Protein 6CL6 (pdb70)

Sequence (2184 aa):
ALAATDIPGLDASKLVSGVLAEQRLPVFARGLATAVSNNSSSDPNTATVPLMLTNHANGPVAGRYFYIQSMFYPDQNGNASQIATSYNATSEMYVRVSYAANPSIREWLPWQRCDIGGSSFTKEADGELPGGVNLDSMVTSGWWSQSFTAQAASGANYPIVRAGLLHVYAASSNFIYQTYQAYDGESFYFRCRHSNTWFPWRRMWHGGDFNPSDYLLKSGFYWNALPGKPATFPPSAHNHDVGQLTSGILPLARGGVGSNTAAGARSTIGAGVPATASLGASGWWRDNDTGLIRQWGQVTCPADADASITFPIPFPTLCLGGYANQTSAFHPGTDASTGFRGATTTTAVIRNGYFAQAVLSWEAFGRALAATDIPGLDASKLVSGVLAEQRLPVFARGLATAVSNNSSDPNTATVPLMLTNHANGPVAGRYFYIQSMFYPDQNGNASQIATSYNATSEMYVRVSYAANPSIREWLPWQRCDIGGSSFTKEEADGELPGGVNLDSMVTSGWWSQSFTAQAASGANYPIVRAGLLHVYAASSNFIYQTYQAYDGESFYFRCRHSSNNTWFPWRRMWHGGDFNPSDYLLKSGFYWNALPGKPATFPPSAHNHDVGQLTSGILPLARGGVGSNTAAGARSTIGAGVPATASLGASGWWRDNDTGLIRQWGQQVTCPADADASITFPIPFPTLCLGGYANQTSAFHPGTDASTGFRGATTTTAVIRNGYFAQAVLSWEAFGRALAATDIPGLDASKLVSGVLAEQRLPVFARGLATAVSSNSSSDPNTATVPLMLTNHANGPVAGRYFYIQSMFYPDQNGNASQIATSYNATSEMYVRVSYAANPSIREWLPWQRCDIGGSSFTKEADGELPGGVNLDSMVTSGWWSQSFTAQAASGANYPIVRAGLLHVYAASSNFIYQTYQAYDGESFYFRCRHSNTWFPWRRMWHGGDFNPSDYLLKSGFYWNALPGKPATFPPSAHNHDVGQLTSGILPLARGGVGSNTA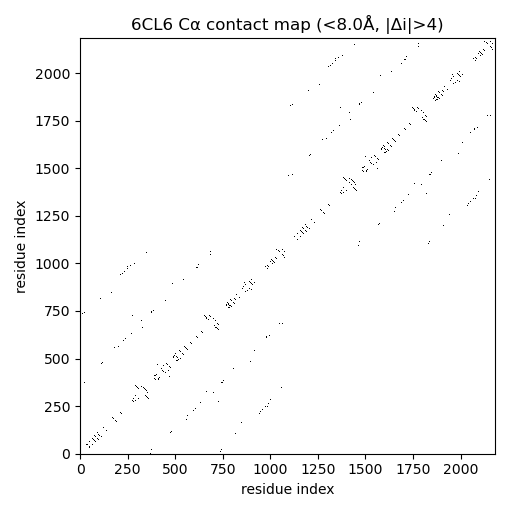AGARSTIGAGVPATASLGASGWWRDNDTGLIRQWGQVTCPADADASITFPIPFPTLCLGGYANQTSAFHPGTDASTGFRGATTTTAVIRNGYFAQAVLSWEAFGRALAATDIPGLDASKLVSGVLAEQRLPVFARGLATAVSNNSSDPNTATVPLMLTNHANGPVAGRYFYIQSMFYPDQNGNASQIATSYNATSEMYVRVSYAANPSSIREWLPWQRCDIGGSSFTKEADGELPGGVNLDSMVTSGWWSQSFTAQAASGANYPIVRAGLLHVYAASSNFIYQTYQAYDGESFYFRCRHSNTWFPWRRMWHGGDFNPSDYLLKSGFYWNALPGKPATFPPSAHNHDVGQLTSGILPLARGGVGSNTAAGARSTIGAGVPATASLGASGWWRDNDTGLIRQWGQVTCPADADASITFPIPFPTLCLGGYANQTSAFHPGTDASTGFRGATTTTAVIRNGYFAQAVLSWEAFGRALAATDIPGLDASKLVSGVLAEQRLPVFARGLATAVSSNNSSDPNTATVPLMLTNHANGPVAGRYFYIQSMFYPDQNGNASQIATSYNATSEMYVRVSYAANPSIREWLPWQRCDIGGSFTKEEADGELPGGVNLDSMVTSGWWSQSFTAQAASGANYPIVRAGLLHVYAASSNFIYQTYQAYDGESFYFRCRHSSNTWFPWRRMWHGGDFNPSDYLLKSGFYWNALPGKPATFPPSAHNHDVGQLTSGILPLARGGVGSNTAAGARSTIGAGVPATASLGASGWWRDNDTGLIRQWGQQVTCPADADASITFPIPFPTLCLGGYANQTSAFHPGTDASTGFRGATTTTAVIRNGYFAQAVLSWEAFGRALAATDIPGLDASKLVSGVLAEQRLPVFARGLATAVSNSSSDPNTATVPLMLTNHANGPVAGRYFYIQSMFYPDQNGNASQIATSYNATSEMYVRVSYAANPSSIREWLPWQRCDIGGSSFTKEADGELPGGVNLDSMVTSGWWSQSFTAQAASGANYPIVRAGLLHVYAASSNFIYQTYQAYDGESFYFRCRHSNTWFPWRRMWHGGDFNPSDYLLKSGFYWNALPGKPATFPPSAHNHDVGQLTSGILPLARGGVGSNTAAGARSTIGAGVPATASLGASGWWRDNDTGLIRQWGQVTCPADADASITFPIPFPTLCLGGYANQTSAFHPGTDASTGFRGATTTTAVIRNGYFAQAVLSWEAFGR

Secondary structure (DSSP, 8-state):
---GGGSPPEEGGGEEES---GGGS-GGGGTB--SS-TT--GGG--SSEEEE--TTSSSTT--EEEEEEEESSTTSEEEEEEEESSSS--EEEEEE--SSTTS--BPPPEE-SGGGB-BSS-SEE--TT-BGGG--SSEEEEE--HHHHHHSBS-SSSS-EEEEEEEEETTEEEEEEEETT-S-EEEEEEETTEEPPPEEB-BTTT--GGGB-BGGG-SGGG-TT--SSBPBPP--EEGGGEEES---GGGTS-S-SSHHHHHHHHT--PPPEEE-SSSEEEEETTTTEEEEEEEEEE-TTEEEEEE-SS--SS-EEEEEEEE-S---TTS---EEEE---SSEEEEEE-SSS-EEEEEEEEE-/---GGGSPPEEGGGEEES---GGGS-GGGGTB--SS-TT--GGG--SSEEEE--TTSSSTT--EEEEEEEESSTTSEEEEEEEESSSS--EEEEEE--SSTTS--BPPPEE-SGGGB-BSS-SEE--TT-BGGG--SSEEEEE--HHHHHHSBS-SSSS-EEEEEEEEETTEEEEEEEETT-S-EEEEEEETTEEPPPEEB-BTTT--GGGB-BGGG-SGGG-TT--SSBPBPS--EEGGGEEES---GGGTS-S-SSHHHHHHHHT--PPPEEE-SSSEEEE-TTT--EEEEEEEEEPTTEEEEEE-SS--SS-EEEEEEEE-S---TTS---EEEE---SSEEEEEE-SSS-EEEEEEEEE-/---GGGSPPEEGGGEEES---GGGS-GGGGTBTTSS-TT--GGG--SSEEEE--TTSSSTT--EEEEEEEESSTTSEEEEEEEE-SSS--EEEEEE--SSTTS--BPPPEE-SGGGB-BSS-SEE--TT-BGGG--SSEEEEE--HHHHHTSBS-SSSS-EEEEEEEEETTEEEEEEEETT-S-EEEEEEETTEEPPPEEB-BTTT--GGGB-BGGG-STTT-SS--SSBPBPS--EEGGGEEE----GGGTS-S-SSHHHHHHHHT-----EEE-SSSEEEE-TTT--EEEEEEEEE-TTEEEEEE-SS--SS-EEEEEEEE-S---TTS---EEEE---SSEEEEEE-SSS-EEEEEEEEE-/---GGGSPPEEGGGEEES---GGGS-GGGGTB--SS-TT--GGG--SSEEEE--TTSSSTT--EEEEEEEESSTTSEEEEEEEESSSS--EEEEEE--SSTTS--BPPPEE-SGGGB-BSS-SEE--TT-BGGG--SSEEEEE--HHHHHTSBS-SSSS-EEEEEEEEETTEEEEEEEETT-S-EEEEEEETTEEPPPEEB-BTTT--GGGB-BGGG-SGGG-TT--SSBPBPS--EEGGGEEES---GGGT--S-SSHHHHHHHHT--PPPEEE-SSSEEEEETTTTEEEEEEEEEE-TTEEEEEE-SS--SS-EEEEEEEE-S---TTS---EEEE---SSEEEEEE-SSS-EEEEEEEEE-/---GGGS--EEGGGEEES---GGGS-GGGGTBS-SS-TT--GGG--SSEEEE--TTSSSTT--EEEEEEEESSTTSEEEEEEEESSSS--EEEEEE--SSTTS--BPPPEE-SGGGB-BSS-SEE--TT-BGGG--SSEEEEE--HHHHHTSB--SSSS-EEEEEEEEETTEEEEEEEETT-S-EEEEEEETTEEPPPEEB-BTTT--GGGB-BGGG-SGGG-TT--SSBPBPP--EEGGGEEES---GGGTS-S-SSHHHHHHHHT--PPPEEE-SSSEEEE-TTT--EEEEEEEEEPTTEEEEEE-SS--SS-EEEEEEEE-S---TTS---EEEE---SSEEEEEE-SSS-EEEEEEEEE-/---GGGS--EEGGGEEES---GGGS-GGGGTBTTSS-TT--GGG--SSEEEE--TTSSSTT--EEEEEEEESSTTSEEEEEEEESSSS--EEEEEE--SSTTS--BPPPEE-SGGGB-BSS-SEE--SS-BGGG--SSEEEEE--HHHHHTSBS-SSSS-EEEEEEEEETTEEEEEEEETT-S-EEEEEEETTEEPPPEEB-BTTT--GGGB-BGGG-SGGG-TT--SSBPBPS--EEGGGEEE----GGGTS-S-SSHHHHHHHHT--PPPEEE-SSSEEEE-TTT--EEEEEEEEE-TTEEEEEE-SS--SS-EEEEEEEE-S---TTS---EEEE---SSEEEEEE-SSS-EEEEEEEEE-

Nearest PDB structures (foldseek):
  6cl6-assembly1_C  TM=8.944E-01  e=3.591E-70  Pseudomonas aeruginosa PAO1
  6cl5-assembly2_F  TM=8.649E-01  e=1.378E-53  Pseudomonas aeruginosa LESB58
  6ct8-assembly1_A  TM=9.702E-01  e=3.123E-47  Pseudomonas aeruginosa PAO1
  6cxb-assembly1_A  TM=8.667E-01  e=5.303E-11  Pseudomonas aeruginosa LESB58
  6cl6-assembly1_C  TM=8.497E-01  e=4.375E-70  Pseudomonas aeruginosa PAO1

Solvent-accessible surface area: 80678 Å² total; per-residue (Å²): 155,55,46,34,126,67,3,35,32,0,56,1,82,39,5,88,45,26,87,4,48,63,94,34,0,10,42,16,11,32,3,10,0,49,45,50,78,32,76,26,40,0,39,95,2,52,13,21,9,4,2,2,50,55,78,52,12,28,45,86,70,53,76,1,0,0,24,2,10,0,72,62,60,44,71,1,5,0,0,0,1,0,0,1,22,41,72,57,13,19,0,22,0,9,1,0,95,7,101,81,35,69,115,45,108,44,56,112,44,53,58,0,0,16,20,8,0,15,16,46,143,24,57,24,94,7,80,31,55,21,60,0,46,73,27,47,86,4,0,0,34,0,0,24,121,52,77,49,3,61,69,19,42,63,25,25,41,75,74,2,0,2,0,14,0,25,21,14,37,83,62,14,6,0,0,13,0,6,1,41,32,2,30,0,21,9,1,8,2,39,57,56,105,98,43,61,94,46,62,56,0,26,2,40,47,51,21,70,14,69,76,27,13,76,114,89,20,15,96,25,127,39,2,68,60,60,49,91,63,7,64,26,35,99,32,89,14,48,2,58,61,10,70,47,26,65,0,59,34,51,50,0,0,0,38,16,78,72,30,60,21,0,46,91,40,0,25,7,4,36,53,10,63,34,54,23,28,65,69,0,48,11,77,7,59,48,36,18,6,0,11,0,4,3,81,24,73,0,63,44,52,32,49,19,85,11,102,7,50,44,85,3,76,76,61,19,19,14,2,10,9,6,0,39,40,59,1,106,26,58,32,13,2,6,30,1,8,56,52,40,71,47,56,50,0,37,0,28,0,2,22,110,38,139,7,65,0,14,7,4,0,4,0,91,153,52,50,36,127,63,6,31,35,0,54,1,78,41,4,88,43,26,88,3,49,38,89,30,0,9,44,14,14,34,4,14,1,49,41,53,75,58,66,29,40,0,38,97,6,55,15,24,10,2,3,1,51,57,89,52,14,29,41,98,69,51,66,0,0,0,20,2,8,0,54,66,59,47,73,0,4,0,0,0,2,0,0,1,23,41,70,58,11,16,0,21,0,10,0,0,96,6,104,86,32,62,114,45,108,47,52,112,44,52,56,0,1,26,27,8,0,11,15,47,142,27,50,24,92,8,80,32,52,21,59,0,44,74,29,52,90,4,0,0,37,0,0,22,122,53,75,51,3,64,70,22,43,67,26,25,40,72,68,2,0,3,0,13,0,23,24,17,43,89,82,10,5,0,0,11,0,6,1,45,35,4,30,0,16,7,0,8,1,34,58,69,112,96,43,62,91,44,58,56,0,34,2,40,50,52,21,70,16,69,78,28,14,77,112,88,20,15,96,26,128,41,3,65,61,64,51,91,61,8,63,22,31,109,33,95,10,59,2,56,52,10,72,45,27,72,1,61,33,52,53,0,0,0,38,17,79,70,34,62,23,0,46,90,41,0,26,8,4,37,55,10,61,34,52,21,28,68,58,1,49,11,71,8,56,48,35,20,5,0,14,0,5,2,80,24,74,0,57,45,54,32,47,16,82,10,98,8,54,41,80,2,78,80,62,21,17,12,3,9,9,6,1,40,40,60,2,110,23,56,35,17,2,6,30,0,8,49,55,37,71,48,59,43,1,41,0,28,0,1,21,122,35,121,9,63,0,14,9,3,0,4,0,80,159,54,46,39,121,71,4,35,35,1,53,1,81,38,6,89,45,26,85,4,47,52,86,32,0,10,39,20,12,31,4,10,2,51,43,49,69,65,72,26,38,0,38,94,3,58,18,18,8,2,5,2,50,58,87,48,12,28,45,92,67,54,65,0,0,0,22,2,9,0,58,63,68,26,86,0,4,0,0,0,2,0,0,1,24,44,72,57,11,18,0,24,0,10,0,0,90,8,103,86,34,63,117,46,109,48,55,114,43,49,53,0,0,18,27,14,0,12,19,46,140,17,57,24,91,8,84,30,54,22,63,0,44,74,31,54,86,3,0,0,35,0,0,22,120,53,78,52,3,64,70,22,42,64,25,25,41,72,74,2,0,2,0,13,0,24,25,15,38,95,60,3,6,0,0,14,0,7,1,43,32,4,31,0,23,10,0,8,1,38,54,74,115,91,41,60,108,43,69,58,0,34,1,38,50,49,24,68,16,69,75,27,14,77,106,90,22,12,98,25,121,40,1,68,62,60,53,91,65,7,64,28,35,109,32,91,12,48,8,50,58,11,71,47,24,72,0,61,33,53,55,0,0,0,37,16,77,72,32,62,22,0,48,89,42,0,26,8,4,35,54,10,63,33,53,25,28,73,56,2,50,12,78,8,53,46,35,13,8,0,15,0,4,3,85,26,72,0,67,40,52,31,50,16,79,8,100,7,55,49,80,2,85,80,61,20,16,14,3,9,9,7,1,42,40,57,0,105,30,64,27,22,2,5,30,2,8,53,54,39,72,47,56,45,1,40,0,28,0,1,23,113,40,133,8,61,0,16,8,3,0,4,0,83,157,53,46,39,118,81,4,33,35,0,54,0,81,39,4,91,45,27,90,4,50,40,89,35,1,8,43,13,14,36,4,14,1,50,45,55,78,59,68,28,41,0,39,95,6,55,12,22,9,3,3,2,48,58,76,53,11,28,44,77,69,54,66,0,0,0,23,2,10,0,75,62,59,42,72,0,6,0,0,0,1,0,0,1,23,42,71,59,12,17,0,23,0,10,1,0,93,7,103,91,33,65,116,45,108,46,51,111,44,50,57,0,0,21,20,8,0,14,16,47,143,24,54,24,94,7,82,31,55,22,60,0,41,74,27,50,85,2,0,1,37,0,0,25,122,52,74,51,3,59,73,21,42,64,27,26,39,74,76,2,0,2,0,12,0,26,22,14,36,83,64,12,6,0,0,12,0,6,1,45,34,3,29,0,18,10,0,8,2,41,57,56,105,96,44,59,92,47,60,54,0,27,2,41,47,50,23,70,14,70,79,29,13,75,114,89,20,14,97,25,127,38,1,68,60,59,50,91,63,7,64,25,35,99,32,88,13,48,4,55,62,9,68,46,27,73,0,58,34,50,51,0,0,0,36,17,80,70,32,61,22,0,45,94,42,0,25,7,5,35,54,10,63,32,52,24,28,66,68,0,50,9,77,7,58,48,37,18,5,0,12,0,5,2,83,25,73,0,61,43,53,33,49,18,88,11,102,8,49,43,82,2,79,79,62,18,14,13,3,10,9,6,0,39,40,58,2,108,27,56,32,12,1,6,27,1,8,54,52,41,71,48,56,49,1,38,0,26,0,2,22,110,40,138,7,63,0,14,7,3,0,4,0,83,155,54,47,38,116,68,6,36,34,0,54,1,85,40,6,91,43,24,83,4,46,34,91,28,1,13,43,22,14,34,5,14,0,52,42,47,75,37,72,25,39,0,42,93,3,59,20,18,9,4,2,1,55,55,84,50,13,29,43,94,74,51,76,0,0,0,22,3,9,0,61,65,65,22,86,0,5,0,0,0,2,0,0,0,23,41,63,56,10,20,0,24,1,10,0,0,92,8,105,83,34,61,115,47,109,48,54,113,44,56,53,0,0,27,29,11,1,12,17,41,142,18,50,24,93,6,81,31,53,20,62,0,44,71,29,55,86,4,0,1,34,0,0,23,121,53,75,51,3,63,72,21,42,66,24,25,42,69,68,2,0,2,0,12,0,24,23,13,38,92,66,4,5,0,0,11,0,6,1,44,33,4,30,0,16,9,0,9,1,34,59,73,113,94,43,60,100,43,62,53,0,35,2,39,50,51,21,67,17,70,79,28,12,76,108,89,21,15,95,27,125,42,3,64,60,60,50,91,63,8,63,23,32,108,31,98,10,58,2,56,52,8,72,44,25,69,0,59,32,52,55,0,0,0,39,15,78,71,32,61,23,0,46,91,42,0,26,8,5,38,52,9,63,33,53,21,28,71,57,1,50,11,71,8,57,48,35,20,6,0,14,0,4,3,79,24,74,0,58,44,55,31,48,14,82,10,96,8,55,40,84,2,79,81,61,20,16,14,4,9,8,6,0,40,39,60,2,103,22,56,32,18,2,5,30,2,8,56,55,37,69,49,57,44,1,40,0,29,0,1,21,118,35,123,10,63,0,14,8,4,0,4,0,82,158,57,46,40,117,70,5,33,32,2,53,1,85,40,7,85,45,27,83,3,49,60,92,32,1,9,39,20,12,32,4,10,2,48,42,46,74,70,70,27,37,0,40,95,2,60,18,18,10,2,5,1,51,58,86,50,13,28,47,93,67,54,64,0,0,0,24,2,10,0,62,57,64,24,87,0,4,0,0,0,2,0,1,1,24,44,74,56,12,18,1,24,0,9,0,0,88,6,104,86,32,65,115,47,104,47,53,111,43,52,55,0,0,19,27,11,0,13,15,47,143,17,58,24,93,9,81,31,55,20,62,0,42,74,29,54,85,4,0,0,36,0,0,22,123,53,78,54,4,61,71,22,44,64,25,26,39,73,74,2,0,2,0,14,0,23,24,15,36,95,60,2,4,0,0,13,0,7,1,43,34,4,32,0,20,9,0,8,1,39,54,73,116,92,41,62,105,43,68,55,0,33,1,38,46,49,24,67,17,66,77,27,13,74,107,92,22,12,99,26,122,40,1,68,59,63,50,89,64,7,62,26,33,109,33,93,14,54,4,53,59,11,70,47,26,74,0,60,32,52,59,0,1,0,37,16,79,73,32,62,22,0,44,91,42,0,26,8,4,34,51,10,63,33,52,24,26,73,59,1,50,11,76,8,57,46,34,18,7,0,13,0,4,3,81,25,73,0,66,40,55,32,49,18,81,10,99,7,55,44,82,2,79,79,56,22,17,14,3,10,9,6,0,39,40,60,0,101,32,63,30,22,1,6,28,2,8,54,54,40,70,49,57,45,2,40,0,28,0,0,22,110,37,137,7,61,0,15,9,2,0,4,0,82

Foldseek 3Di:
DDDPVPDDDDDPVVPPDDDDDPVVDDVVVVVDQPNDDQDDDPQQFQGQWHWHQHPLDQDHPFIWIKGWDDPPHSLFKIKIKTFGDDDDTWIWIWIWHDPGRNVTDIDHIDTDDCVVDADPDFPEEDAAAAEVLPVQDFYKYWDPDLVSLVRYHDDLDSATWMKGWDNVDPQWIKIWTQGPVPPFIWIWIRGHNRIDRIDTDDDVVVDDCVVDDDPVQDDDVNDPDDDPDDDDDDDDDDCVVVDDDFDAVVRPGQHDPDPVSSCVSVVHADDKDKDPDQWIKIARPRVGKMKTKHKDKAAFQFKDKDWHPDFRPAAWDDKWKAFPDPADPVADFDWDWADGGRTMIMIGGHGGGTGMMMMMIMDD/DDDPVNDDDDDPVVPPDDDDDCVVDDVVVVVDQPNDDQCDDPQQFQAQWHWHQHPLDQDHPFIWIKGWDDPPHSLFKIKIKTFGDDDDTWIWIWIWHDPGRNVTDIDHIDTDDCVPDADPDFPEEDAAAAEVLPVQDFTKYWDPDLVSLVRYHQDLDSATWMKGWDNVDPQWIKIKTQHPVPPFIWIWIQHRNRTDHIDTDDDVVVDDCVVDDDPVQDDDVNDPDDDPDDDDDDDDDDVVVVDDDFDAVVRPGQRDDDPVSSCVSVVHADDKDWDPPQWIKIARPRVGKMKTKHKDWAAFQFKDKDWHPAFRPAFWDDKWKAFPDPADVVDDFDWDWADGGRTMIMIGTHHRGIGMIMMMIMDD/DDDPVVDDDDDPVVPPDDDDDPVVDDVVVVVDQVNDDQDDDPQQFQAQWHWHQHPLDQDHPFIWIKGWDDPPHSLFKIKIKTFGDDDDTWIWIWIWHDPGGNVTDIDHIDTDDCPPDADPDFPEEQAAAAACLVVQDFTKYWDPDLVSLVRYHQDLDSATWMKGWDNVDPQWIKIKTAHPVPPFIWIWIQGPNRIDRIDTDDDPVVDDCVVDDDPVQDDDVNDPDDDPDDDDDDDDDDCVVVDDDFDAVVRPGQHDDDPVSSCVSVVHADDKDWDPDQWIKIARVRVGKMKTKHKDKAAEQFKDKDWTPAFRPAFWPDKWKAFPDPADVVADFDWDWADGGRTMTMIGTHGRGTGMIMMMIMHD/DDDPVNDDDDDPVVCPDDDDDCVVPDVVVVVDQPNDDQCDDPQQFQAQWHWHQHPLDQDHPFIWIKGWDDPPHSQFKIKIWTFGDDDDTWIWIWIWHDPGGNVTDIDHIDTDDCVPDADPDFPEEDAAAAEVLPVQDFTKYWDPDLVSLVRYHDDLDSATWMKGWDNVDPQWIKIWTQGPVCPFIWIWIRGHNRIDRIDTDDDPVVDDCVVDDDPVQDDDVNDPDDDPDDDDDDDDDDCVVVDDDFDAVVRPGQHDPDPVSSCVSVVHADDKDKDPDQWIKIARPRVGKMKTKHKDKDAFQFKDKDWHPAFRPAAWPDKWKAFPDPADPVADFDWDWADTGRTMIMIGTHGGGTGMMMMMIMDD/DDDPVNDDDDDPVVPDDDDDDCVVDDVVVVVDQPNDDQQDDPQQFLGQWHWHQHPLDQDHPFIWIKGWDDPPHSLFKIKIKTFGPDDDTWIWIWIWHDPGRNVTDIDHIGTDDCVVDADPDFPEEDAAAAACLPVQDFTKYWDPDLVSLVRYHQDLDSATWMKGWDNVDVQWIKIKIQHPVPPFIWIWIQGNNRIDRIDTDDDVVVDDCVVDDDPVQDDDVNDPDDDPDDDDDDDDDDCVVVDDDFDAVVRPGQRDDDPVSSCVSVVHADDKDWDDPQWIKIARPRVGKMKTKHKDWAAFQFKDKDWHPAFRPAFWDDKWKAFPDPADPVDDFGWDWADGGRTMTMIGTHHRGTGMIMMMTMDD/DDDPVNDDDDDPVVDPDDDDDPVVDDVVVVVDQVNDDQDDDVVQFQDQWHWYQHCLDQDHPFIWIKGWDDPPHSLFKIKIKTFGDDDDTWIWIWIWHDPGRNVTDIDHIDTDDCPPDADPDFPEEQAAAAACLPVQDFTKYWDPDLVSLVRYHLDLDSATWMKGWDNVDPQWIKIKTQHPVPPFIWIWIQGNNRIDRIDTDDDPVVDDCVVDDDPVQDDDVNDPDDDPDDDDDDDDDDCVVVDDDFDAVVRPGQRDDDPVSSCVSVVHADDWDWDPDQWIKIARPRVGKMKTKHKDKAAEQFKDKDWTPAFRPAFWPDKWKAFPDPADPVDDFDWDWADGGRTMTMIGTHGRGTGMIMMMTMDD

Radius of gyration: 79.11 Å; Cα contacts (8 Å, |Δi|>4): 6245; chains: 6; bounding box: 65×115×238 Å

Organism: Pseudomonas aeruginosa (strain ATCC 15692 / DSM 22644 / CIP 104116 / JCM 14847 / LMG 12228 / 1C / PRS 101 / PAO1) (NCBI:txid208964)

CATH classification: 2.60.40.3940

B-factor: mean 26.09, std 13.14, range [5.04, 116.91]

InterPro domains:
  IPR022225 Phage tail fibre protein, N-terminal domain [PF12571] (7-158)
  IPR051934 Bacteriophage Tail Fiber Structural Protein [PTHR35191] (1-683)
  IPR054075 Putative tail fiber protein gp53-like, C-terminal [PF21882] (613-691)

Structure (mmCIF, N/CA/C/O backbone):
data_6CL6
#
_entry.id   6CL6
#
_cell.length_a   56.320
_cell.length_b   126.946
_cell.length_c   432.938
_cell.angle_alpha   90.00
_cell.angle_beta   90.00
_cell.angle_gamma   90.00
#
_symmetry.space_group_name_H-M   'P 21 21 21'
#
loop_
_entity.id
_entity.type
_entity.pdbx_description
1 polymer 'Tail fiber protein'
2 non-polymer 'FE (III) ION'
3 non-polymer 'MAGNESIUM ION'
4 non-polymer 'CALCIUM ION'
5 non-polymer 1,2-ETHANEDIOL
6 water water
#
loop_
_atom_site.group_PDB
_atom_site.id
_atom_site.type_symbol
_atom_site.label_atom_id
_atom_site.label_alt_id
_atom_site.label_comp_id
_atom_site.label_asym_id
_atom_site.label_entity_id
_atom_site.label_seq_id
_atom_site.pdbx_PDB_ins_code
_atom_site.Cartn_x
_atom_site.Cartn_y
_atom_site.Cartn_z
_atom_site.occupancy
_atom_site.B_iso_or_equiv
_atom_site.auth_seq_id
_atom_site.auth_comp_id
_atom_site.auth_asym_id
_atom_site.auth_atom_id
_atom_site.pdbx_PDB_model_num
ATOM 1 N N . ALA A 1 9 ? -9.323 115.515 -56.946 1.00 80.73 328 ALA A N 1
ATOM 2 C CA . ALA A 1 9 ? -9.020 115.782 -55.543 1.00 85.21 328 ALA A CA 1
ATOM 3 C C . ALA A 1 9 ? -8.956 114.481 -54.746 1.00 82.92 328 ALA A C 1
ATOM 4 O O . ALA A 1 9 ? -9.848 113.635 -54.842 1.00 80.20 328 ALA A O 1
ATOM 10 N N . LEU A 1 10 ? -7.896 114.331 -53.956 1.00 66.44 329 LEU A N 1
ATOM 11 C CA . LEU A 1 10 ? -7.689 113.121 -53.173 1.00 63.39 329 LEU A CA 1
ATOM 12 C C . LEU A 1 10 ? -8.599 113.097 -51.950 1.00 54.66 329 LEU A C 1
ATOM 13 O O . LEU A 1 10 ? -8.791 114.118 -51.283 1.00 48.48 329 LEU A O 1
ATOM 29 N N . ALA A 1 11 ? -9.157 111.918 -51.663 1.00 36.69 330 ALA A N 1
ATOM 30 C CA . ALA A 1 11 ? -9.978 111.680 -50.481 1.00 54.14 330 ALA A CA 1
ATOM 31 C C . ALA A 1 11 ? -9.304 110.668 -49.556 1.00 53.64 330 ALA A C 1
ATOM 32 O O . ALA A 1 11 ? -8.497 109.834 -49.990 1.00 36.55 330 ALA A O 1
ATOM 39 N N . ALA A 1 12 ? -9.663 110.735 -48.270 1.00 61.58 331 ALA A N 1
ATOM 40 C CA . ALA A 1 12 ? -9.039 109.868 -47.270 1.00 44.02 331 ALA A CA 1
ATOM 41 C C . ALA A 1 12 ? -9.086 108.410 -47.693 1.00 47.34 331 ALA A C 1
ATOM 42 O O . ALA A 1 12 ? -8.131 107.658 -47.463 1.00 45.20 331 ALA A O 1
ATOM 49 N N . THR A 1 13 ? -10.193 107.994 -48.322 1.00 48.86 332 THR A N 1
ATOM 50 C CA . THR A 1 13 ? -10.350 106.608 -48.741 1.00 50.73 332 THR A CA 1
ATOM 51 C C . THR A 1 13 ? -9.283 106.182 -49.737 1.00 40.13 332 THR A C 1
ATOM 52 O O . THR A 1 13 ? -9.065 104.978 -49.916 1.00 41.73 332 THR A O 1
ATOM 63 N N . ASP A 1 14 ? -8.619 107.139 -50.393 1.00 48.02 333 ASP A N 1
ATOM 64 C CA . ASP A 1 14 ? -7.529 106.825 -51.311 1.00 47.42 333 ASP A CA 1
ATOM 65 C C . ASP A 1 14 ? -6.204 106.615 -50.597 1.00 67.71 333 ASP A C 1
ATOM 66 O O . ASP A 1 14 ? -5.284 106.026 -51.184 1.00 43.81 333 ASP A O 1
ATOM 75 N N . ILE A 1 15 ? -6.093 107.072 -49.356 1.00 42.46 334 ILE A N 1
ATOM 76 C CA . ILE A 1 15 ? -4.823 107.016 -48.633 1.00 43.97 334 ILE A CA 1
ATOM 77 C C . ILE A 1 15 ? -4.688 105.642 -47.979 1.00 42.08 334 ILE A C 1
ATOM 78 O O . ILE A 1 15 ? -5.603 105.217 -47.258 1.00 39.49 334 ILE A O 1
ATOM 94 N N . PRO A 1 16 ? -3.583 104.936 -48.186 1.00 34.00 335 PRO A N 1
ATOM 95 C CA . PRO A 1 16 ? -3.413 103.623 -47.557 1.00 38.80 335 PRO A CA 1
ATOM 96 C C . PRO A 1 16 ? -3.041 103.781 -46.087 1.00 32.97 335 PRO A C 1
ATOM 97 O O . PRO A 1 16 ? -2.744 104.879 -45.609 1.00 33.58 335 PRO A O 1
ATOM 108 N N . GLY A 1 17 ? -3.060 102.655 -45.379 1.00 41.67 336 GLY A N 1
ATOM 109 C CA . GLY A 1 17 ? -2.619 102.658 -43.995 1.00 37.74 336 GLY A CA 1
ATOM 110 C C . GLY A 1 17 ? -1.182 103.142 -43.887 1.00 32.24 336 GLY A C 1
ATOM 111 O O . GLY A 1 17 ? -0.328 102.804 -44.707 1.00 33.72 336 GLY A O 1
ATOM 115 N N . LEU A 1 18 ? -0.924 103.962 -42.875 1.00 32.03 337 LEU A N 1
ATOM 116 C CA . LEU A 1 18 ? 0.366 104.592 -42.680 1.00 31.98 337 LEU A CA 1
ATOM 117 C C . LEU A 1 18 ? 0.990 104.107 -41.379 1.00 31.91 337 LEU A C 1
ATOM 118 O O . LEU A 1 18 ? 0.288 103.783 -40.417 1.00 31.89 337 LEU A O 1
ATOM 134 N N . ASP A 1 19 ? 2.314 104.059 -41.370 1.00 31.87 338 ASP A N 1
ATOM 135 C CA . ASP A 1 19 ? 3.056 103.832 -40.144 1.00 31.79 338 ASP A CA 1
ATOM 136 C C . ASP A 1 19 ? 3.118 105.134 -39.357 1.00 31.76 338 ASP A C 1
ATOM 137 O O . ASP A 1 19 ? 3.055 106.226 -39.923 1.00 31.78 338 ASP A O 1
ATOM 146 N N . ALA A 1 20 ? 3.250 105.007 -38.024 1.00 23.52 339 ALA A N 1
ATOM 147 C CA . ALA A 1 20 ? 3.311 106.193 -37.177 1.00 41.88 339 ALA A CA 1
ATOM 148 C C . ALA A 1 20 ? 4.478 107.089 -37.560 1.00 20.95 339 ALA A C 1
ATOM 149 O O . ALA A 1 20 ? 4.427 108.309 -37.336 1.00 22.74 339 ALA A O 1
ATOM 156 N N . SER A 1 21 ? 5.526 106.510 -38.149 1.00 24.98 340 SER A N 1
ATOM 157 C CA . SER A 1 21 ? 6.678 107.296 -38.573 1.00 37.43 340 SER A CA 1
ATOM 158 C C . SER A 1 21 ? 6.318 108.336 -39.626 1.00 39.28 340 SER A C 1
ATOM 159 O O . SER A 1 21 ? 7.099 109.263 -39.861 1.00 31.50 340 SER A O 1
ATOM 167 N N . LYS A 1 22 ? 5.158 108.208 -40.263 1.00 25.01 341 LYS A N 1
ATOM 168 C CA . LYS A 1 22 ? 4.754 109.186 -41.268 1.00 32.79 341 LYS A CA 1
ATOM 169 C C . LYS A 1 22 ? 4.410 110.536 -40.670 1.00 27.55 341 LYS A C 1
ATOM 170 O O . LYS A 1 22 ? 4.323 111.504 -41.429 1.00 24.19 341 LYS A O 1
ATOM 189 N N . LEU A 1 23 ? 4.213 110.627 -39.343 1.00 27.79 342 LEU A N 1
ATOM 190 C CA . LEU A 1 23 ? 3.967 111.910 -38.678 1.00 17.61 342 LEU A CA 1
ATOM 191 C C . LEU A 1 23 ? 5.305 112.481 -38.231 1.00 29.51 342 LEU A C 1
ATOM 192 O O . LEU A 1 23 ? 5.892 112.017 -37.247 1.00 31.71 342 LEU A O 1
ATOM 208 N N . VAL A 1 24 ? 5.774 113.506 -38.941 1.00 23.13 343 VAL A N 1
ATOM 209 C CA . VAL A 1 24 ? 7.148 113.980 -38.806 1.00 28.66 343 VAL A CA 1
ATOM 210 C C . VAL A 1 24 ? 7.252 115.293 -38.051 1.00 15.66 343 VAL A C 1
ATOM 211 O O . VAL A 1 24 ? 8.371 115.697 -37.708 1.00 23.26 343 VAL A O 1
ATOM 224 N N . SER A 1 25 ? 6.137 115.957 -37.763 1.00 18.12 344 SER A N 1
ATOM 225 C CA . SER A 1 25 ? 6.165 117.249 -37.099 1.00 20.67 344 SER A CA 1
ATOM 226 C C . SER A 1 25 ? 4.846 117.434 -36.373 1.00 17.16 344 SER A C 1
ATOM 227 O O . SER A 1 25 ? 3.876 116.728 -36.627 1.00 20.20 344 SER A O 1
ATOM 235 N N . GLY A 1 26 ? 4.833 118.414 -35.475 1.00 21.58 345 GLY A N 1
ATOM 236 C CA . GLY A 1 26 ? 3.619 118.859 -34.830 1.00 28.61 345 GLY A CA 1
ATOM 237 C C . GLY A 1 26 ? 3.281 118.076 -33.571 1.00 13.46 345 GLY A C 1
ATOM 238 O O . GLY A 1 26 ? 3.839 117.017 -33.276 1.00 18.61 345 GLY A O 1
ATOM 242 N N . VAL A 1 27 ? 2.351 118.634 -32.809 1.00 16.68 346 VAL A N 1
ATOM 243 C CA . VAL A 1 27 ? 1.816 118.003 -31.606 1.00 18.54 346 VAL A CA 1
ATOM 244 C C . VAL A 1 27 ? 0.357 117.641 -31.863 1.00 17.99 346 VAL A C 1
ATOM 245 O O . VAL A 1 27 ? -0.448 118.497 -32.252 1.00 15.12 346 VAL A O 1
ATOM 258 N N . LEU A 1 28 ? 0.023 116.372 -31.645 1.00 12.14 347 LEU A N 1
ATOM 259 C CA . LEU A 1 28 ? -1.344 115.904 -31.805 1.00 15.66 347 LEU A CA 1
ATOM 260 C C . LEU A 1 28 ? -2.316 116.693 -30.947 1.00 18.73 347 LEU A C 1
ATOM 261 O O . LEU A 1 28 ? -2.019 117.028 -29.807 1.00 15.38 347 LEU A O 1
ATOM 277 N N . ALA A 1 29 ? -3.505 116.952 -31.492 1.00 9.74 348 ALA A N 1
ATOM 278 C CA . ALA A 1 29 ? -4.615 117.460 -30.687 1.00 20.02 348 ALA A CA 1
ATOM 279 C C . ALA A 1 29 ? -4.951 116.442 -29.605 1.00 17.14 348 ALA A C 1
ATOM 280 O O . ALA A 1 29 ? -4.850 115.234 -29.815 1.00 13.07 348 ALA A O 1
ATOM 287 N N . GLU A 1 30 ? -5.291 116.935 -28.412 1.00 20.50 349 GLU A N 1
ATOM 288 C CA . GLU A 1 30 ? -5.496 116.027 -27.282 1.00 17.49 349 GLU A CA 1
ATOM 289 C C . GLU A 1 30 ? -6.625 115.032 -27.551 1.00 11.41 349 GLU A C 1
ATOM 290 O O . GLU A 1 30 ? -6.542 113.870 -27.129 1.00 16.39 349 GLU A O 1
ATOM 302 N N . GLN A 1 31 ? -7.653 115.450 -28.318 1.00 14.03 350 GLN A N 1
ATOM 303 C CA . GLN A 1 31 ? -8.767 114.550 -28.614 1.00 15.30 350 GLN A CA 1
ATOM 304 C C . GLN A 1 31 ? -8.332 113.325 -29.408 1.00 27.30 350 GLN A C 1
ATOM 305 O O . GLN A 1 31 ? -9.055 112.325 -29.420 1.00 16.68 350 GLN A O 1
ATOM 319 N N . ARG A 1 32 ? -7.168 113.369 -30.060 1.00 19.42 351 ARG A N 1
ATOM 320 C CA . ARG A 1 32 ? -6.683 112.224 -30.802 1.00 13.06 351 ARG A CA 1
ATOM 321 C C . ARG A 1 32 ? -6.116 111.131 -29.890 1.00 18.53 351 ARG A C 1
ATOM 322 O O . ARG A 1 32 ? -5.921 110.013 -30.351 1.00 15.60 351 ARG A O 1
ATOM 343 N N . LEU A 1 33 ? -5.855 111.431 -28.613 1.00 20.00 352 LEU A N 1
ATOM 344 C CA . LEU A 1 33 ? -5.219 110.498 -27.675 1.00 14.24 352 LEU A CA 1
ATOM 345 C C . LEU A 1 33 ? -6.250 109.563 -27.033 1.00 13.50 352 LEU A C 1
ATOM 346 O O . LEU A 1 33 ? -7.360 109.979 -26.722 1.00 12.21 352 LEU A O 1
ATOM 362 N N . PRO A 1 34 ? -5.883 108.317 -26.782 1.00 11.37 353 PRO A N 1
ATOM 363 C CA . PRO A 1 34 ? -6.709 107.477 -25.912 1.00 16.86 353 PRO A CA 1
ATOM 364 C C . PRO A 1 34 ? -6.951 108.234 -24.606 1.00 14.62 353 PRO A C 1
ATOM 365 O O . PRO A 1 34 ? -6.088 108.970 -24.131 1.00 15.27 353 PRO A O 1
ATOM 376 N N . VAL A 1 35 ? -8.139 108.045 -24.026 1.00 8.27 354 VAL A N 1
ATOM 377 C CA . VAL A 1 35 ? -8.593 108.967 -22.998 1.00 16.33 354 VAL A CA 1
ATOM 378 C C . VAL A 1 35 ? -7.709 108.928 -21.771 1.00 9.32 354 VAL A C 1
ATOM 379 O O . VAL A 1 35 ? -7.488 109.973 -21.141 1.00 9.60 354 VAL A O 1
ATOM 392 N N . PHE A 1 36 ? -7.157 107.756 -21.419 1.00 13.29 355 PHE A N 1
ATOM 393 C CA . PHE A 1 36 ? -6.323 107.687 -20.211 1.00 14.62 355 PHE A CA 1
ATOM 394 C C . PHE A 1 36 ? -5.070 108.536 -20.337 1.00 14.45 355 PHE A C 1
ATOM 395 O O . PHE A 1 36 ? -4.525 109.001 -19.327 1.00 15.56 355 PHE A O 1
ATOM 412 N N . ALA A 1 37 ? -4.595 108.762 -21.557 1.00 11.94 356 ALA A N 1
ATOM 413 C CA . ALA A 1 37 ? -3.423 109.621 -21.750 1.00 11.64 356 ALA A CA 1
ATOM 414 C C . ALA A 1 37 ? -3.739 111.096 -21.626 1.00 13.95 356 ALA A C 1
ATOM 415 O O . ALA A 1 37 ? -2.817 111.916 -21.523 1.00 13.69 356 ALA A O 1
ATOM 422 N N . ARG A 1 38 ? -5.020 111.461 -21.591 1.00 7.78 357 ARG A N 1
ATOM 423 C CA . ARG A 1 38 ? -5.456 112.825 -21.296 1.00 7.47 357 ARG A CA 1
ATOM 424 C C . ARG A 1 38 ? -5.774 112.996 -19.813 1.00 6.82 357 ARG A C 1
ATOM 425 O O . ARG A 1 38 ? -6.222 114.058 -19.406 1.00 11.35 357 ARG A O 1
ATOM 446 N N . GLY A 1 39 ? -5.556 111.966 -19.015 1.00 11.80 358 GLY A N 1
ATOM 447 C CA . GLY A 1 39 ? -5.974 112.005 -17.627 1.00 8.81 358 GLY A CA 1
ATOM 448 C C . GLY A 1 39 ? -7.444 111.726 -17.392 1.00 9.98 358 GLY A C 1
ATOM 449 O O . GLY A 1 39 ? -7.923 111.897 -16.256 1.00 7.98 358 GLY A O 1
ATOM 453 N N . LEU A 1 40 ? -8.161 111.251 -18.410 1.00 12.40 359 LEU A N 1
ATOM 454 C CA . LEU A 1 40 ? -9.586 110.947 -18.286 1.00 11.59 359 LEU A CA 1
ATOM 455 C C . LEU A 1 40 ? -9.779 109.508 -17.830 1.00 11.18 359 LEU A C 1
ATOM 456 O O . LEU A 1 40 ? -9.298 108.573 -18.475 1.00 9.87 359 LEU A O 1
ATOM 472 N N . ALA A 1 41 ? -10.499 109.332 -16.726 1.00 7.44 360 ALA A N 1
ATOM 473 C CA . ALA A 1 41 ? -10.707 108.023 -16.119 1.00 7.59 360 ALA A CA 1
ATOM 474 C C . ALA A 1 41 ? -11.958 107.379 -16.697 1.00 17.34 360 ALA A C 1
ATOM 475 O O . ALA A 1 41 ? -12.820 106.902 -15.985 1.00 13.28 360 ALA A O 1
ATOM 482 N N . THR A 1 42 ? -12.046 107.377 -18.030 1.00 15.55 361 THR A N 1
ATOM 483 C CA . THR A 1 42 ? -13.289 107.019 -18.712 1.00 19.56 361 THR A CA 1
ATOM 484 C C . THR A 1 42 ? -13.158 105.823 -19.649 1.00 9.79 361 THR A C 1
ATOM 485 O O . THR A 1 42 ? -14.117 105.519 -20.381 1.00 13.27 361 THR A O 1
ATOM 496 N N . ALA A 1 43 ? -12.001 105.155 -19.685 1.00 8.70 362 ALA A N 1
ATOM 497 C CA . ALA A 1 43 ? -11.809 104.116 -20.706 1.00 9.59 362 ALA A CA 1
ATOM 498 C C . ALA A 1 43 ? -12.609 102.849 -20.425 1.00 22.79 362 ALA A C 1
ATOM 499 O O . ALA A 1 43 ? -12.946 102.108 -21.357 1.00 14.53 362 ALA A O 1
ATOM 506 N N . VAL A 1 44 ? -12.902 102.554 -19.162 1.00 12.83 363 VAL A N 1
ATOM 507 C CA . VAL A 1 44 ? -13.668 101.373 -18.805 1.00 9.08 363 VAL A CA 1
ATOM 508 C C . VAL A 1 44 ? -14.791 101.799 -17.874 1.00 14.58 363 VAL A C 1
ATOM 509 O O . VAL A 1 44 ? -14.760 102.874 -17.278 1.00 13.58 363 VAL A O 1
ATOM 522 N N . SER A 1 45 ? -15.809 100.959 -17.768 1.00 13.51 364 SER A N 1
ATOM 523 C CA . SER A 1 45 ? -16.968 101.323 -16.955 1.00 9.97 364 SER A CA 1
ATOM 524 C C . SER A 1 45 ? -16.523 101.548 -15.510 1.00 18.29 364 SER A C 1
ATOM 525 O O . SER A 1 45 ? -15.505 101.020 -15.055 1.00 18.65 364 SER A O 1
ATOM 533 N N A ASN A 1 46 ? -17.309 102.322 -14.786 0.38 13.35 365 ASN A N 1
ATOM 534 N N B ASN A 1 46 ? -17.304 102.328 -14.784 0.62 12.66 365 ASN A N 1
ATOM 535 C CA A ASN A 1 46 ? -16.969 102.691 -13.417 0.38 17.46 365 ASN A CA 1
ATOM 536 C CA B ASN A 1 46 ? -16.922 102.715 -13.428 0.62 17.02 365 ASN A CA 1
ATOM 537 C C A ASN A 1 46 ? -17.300 101.600 -12.409 0.38 9.11 365 ASN A C 1
ATOM 538 C C B ASN A 1 46 ? -17.223 101.636 -12.387 0.62 9.10 365 ASN A C 1
ATOM 539 O O A ASN A 1 46 ? -17.318 101.866 -11.196 0.38 16.29 365 ASN A O 1
ATOM 540 O O B ASN A 1 46 ? -17.191 101.931 -11.172 0.62 8.98 365 ASN A O 1
ATOM 560 N N A SER A 1 47 ? -17.529 100.377 -12.877 0.38 14.91 366 SER A N 1
ATOM 561 N N B SER A 1 47 ? -17.493 100.402 -12.804 0.62 14.78 366 SER A N 1
ATOM 562 C CA A SER A 1 47 ? -17.627 99.203 -12.019 0.38 14.37 366 SER A CA 1
ATOM 563 C CA B SER A 1 47 ? -17.531 99.258 -11.900 0.62 13.97 366 SER A CA 1
ATOM 564 C C A SER A 1 47 ? -16.538 98.179 -12.325 0.38 10.86 366 SER A C 1
ATOM 565 C C B SER A 1 47 ? -16.509 98.191 -12.290 0.62 10.24 366 SER A C 1
ATOM 566 O O A SER A 1 47 ? -16.597 97.056 -11.818 0.38 17.49 366 SER A O 1
ATOM 567 O O B SER A 1 47 ? -16.591 97.056 -11.821 0.62 17.72 366 SER A O 1
ATOM 582 N N . SER A 1 48 ? -15.556 98.533 -13.142 1.00 11.80 367 SER A N 1
ATOM 583 C CA . SER A 1 48 ? -14.533 97.581 -13.573 1.00 10.03 367 SER A CA 1
ATOM 584 C C . SER A 1 48 ? -13.676 97.060 -12.426 1.00 11.53 367 SER A C 1
ATOM 585 O O . SER A 1 48 ? -13.378 97.777 -11.473 1.00 11.97 367 SER A O 1
ATOM 593 N N . ASP A 1 49 ? -13.263 95.808 -12.547 1.00 16.81 368 ASP A N 1
ATOM 594 C CA . ASP A 1 49 ? -12.396 95.158 -11.538 1.00 14.21 368 ASP A CA 1
ATOM 595 C C . ASP A 1 49 ? -10.960 95.675 -11.694 1.00 12.75 368 ASP A C 1
ATOM 596 O O . ASP A 1 49 ? -10.317 95.418 -12.715 1.00 11.39 368 ASP A O 1
ATOM 605 N N . PRO A 1 50 ? -10.402 96.347 -10.702 1.00 9.80 369 PRO A N 1
ATOM 606 C CA . PRO A 1 50 ? -8.996 96.772 -10.843 1.00 14.30 369 PRO A CA 1
ATOM 607 C C . PRO A 1 50 ? -8.019 95.615 -10.878 1.00 9.96 369 PRO A C 1
ATOM 608 O O . PRO A 1 50 ? -6.896 95.789 -11.364 1.00 11.77 369 PRO A O 1
ATOM 619 N N . ASN A 1 51 ? -8.417 94.422 -10.423 1.00 10.38 370 ASN A N 1
ATOM 620 C CA . ASN A 1 51 ? -7.520 93.272 -10.496 1.00 11.70 370 ASN A CA 1
ATOM 621 C C . ASN A 1 51 ? -7.190 92.905 -11.942 1.00 12.18 370 ASN A C 1
ATOM 622 O O . ASN A 1 51 ? -6.107 92.362 -12.222 1.00 10.39 370 ASN A O 1
ATOM 633 N N . THR A 1 52 ? -8.099 93.193 -12.867 1.00 9.61 371 THR A N 1
ATOM 634 C CA . THR A 1 52 ? -7.903 92.851 -14.264 1.00 9.66 371 THR A CA 1
ATOM 635 C C . THR A 1 52 ? -7.613 94.082 -15.110 1.00 9.42 371 THR A C 1
ATOM 636 O O . THR A 1 52 ? -7.805 94.069 -16.346 1.00 9.83 371 THR A O 1
ATOM 647 N N . ALA A 1 53 ? -7.085 95.131 -14.481 1.00 11.05 372 ALA A N 1
ATOM 648 C CA . ALA A 1 53 ? -6.782 96.366 -15.191 1.00 13.30 372 ALA A CA 1
ATOM 649 C C . ALA A 1 53 ? -5.762 96.155 -16.312 1.00 10.26 372 ALA A C 1
ATOM 650 O O . ALA A 1 53 ? -4.765 95.450 -16.157 1.00 8.94 372 ALA A O 1
ATOM 657 N N . THR A 1 54 ? -6.024 96.814 -17.463 1.00 11.34 373 THR A N 1
ATOM 658 C CA . THR A 1 54 ? -5.089 96.826 -18.567 1.00 9.56 373 THR A CA 1
ATOM 659 C C . THR A 1 54 ? -4.874 98.220 -19.126 1.00 13.65 373 THR A C 1
ATOM 660 O O . THR A 1 54 ? -4.190 98.356 -20.136 1.00 14.68 373 THR A O 1
ATOM 671 N N . VAL A 1 55 ? -5.467 99.250 -18.528 1.00 11.63 374 VAL A N 1
ATOM 672 C CA . VAL A 1 55 ? -5.240 100.629 -18.935 1.00 10.97 374 VAL A CA 1
ATOM 673 C C . VAL A 1 55 ? -4.686 101.377 -17.729 1.00 12.55 374 VAL A C 1
ATOM 674 O O . VAL A 1 55 ? -4.942 100.977 -16.576 1.00 18.04 374 VAL A O 1
ATOM 687 N N . PRO A 1 56 ? -3.933 102.457 -17.936 1.00 10.94 375 PRO A N 1
ATOM 688 C CA . PRO A 1 56 ? -3.210 103.055 -16.816 1.00 8.80 375 PRO A CA 1
ATOM 689 C C . PRO A 1 56 ? -4.040 103.925 -15.913 1.00 11.92 375 PRO A C 1
ATOM 690 O O . PRO A 1 56 ? -3.550 104.296 -14.851 1.00 9.57 375 PRO A O 1
ATOM 701 N N . LEU A 1 57 ? -5.300 104.189 -16.242 1.00 8.29 376 LEU A N 1
ATOM 702 C CA . LEU A 1 57 ? -6.181 104.965 -15.391 1.00 13.72 376 LEU A CA 1
ATOM 703 C C . LEU A 1 57 ? -7.609 104.444 -15.535 1.00 18.54 376 LEU A C 1
ATOM 704 O O . LEU A 1 57 ? -8.100 104.244 -16.645 1.00 13.65 376 LEU A O 1
ATOM 720 N N . MET A 1 58 ? -8.246 104.159 -14.400 1.00 9.14 377 MET A N 1
ATOM 721 C CA . MET A 1 58 ? -9.664 103.857 -14.353 1.00 12.50 377 MET A CA 1
ATOM 722 C C . MET A 1 58 ? -10.243 104.506 -13.098 1.00 12.31 377 MET A C 1
ATOM 723 O O . MET A 1 58 ? -9.513 104.989 -12.213 1.00 17.60 377 MET A O 1
ATOM 737 N N . LEU A 1 59 ? -11.570 104.557 -13.049 1.00 8.07 378 LEU A N 1
ATOM 738 C CA . LEU A 1 59 ? -12.334 105.024 -11.894 1.00 10.31 378 LEU A CA 1
ATOM 739 C C . LEU A 1 59 ? -13.352 103.937 -11.565 1.00 11.73 378 LEU A C 1
ATOM 740 O O . LEU A 1 59 ? -14.097 103.511 -12.447 1.00 10.78 378 LEU A O 1
ATOM 756 N N . THR A 1 60 ? -13.373 103.471 -10.316 1.00 8.25 379 THR A N 1
ATOM 757 C CA . THR A 1 60 ? -14.226 102.341 -10.023 1.00 14.28 379 THR A CA 1
ATOM 758 C C . THR A 1 60 ? -14.523 102.300 -8.535 1.00 15.64 379 THR A C 1
ATOM 759 O O . THR A 1 60 ? -13.717 102.729 -7.716 1.00 12.35 379 THR A O 1
ATOM 770 N N . ASN A 1 61 ? -15.711 101.788 -8.218 1.00 11.96 380 ASN A N 1
ATOM 771 C CA . ASN A 1 61 ? -16.085 101.472 -6.835 1.00 13.88 380 ASN A CA 1
ATOM 772 C C . ASN A 1 61 ? -16.122 99.970 -6.626 1.00 9.12 380 ASN A C 1
ATOM 773 O O . ASN A 1 61 ? -16.729 99.483 -5.675 1.00 20.93 380 ASN A O 1
ATOM 784 N N . HIS A 1 62 ? -15.533 99.226 -7.541 1.00 19.02 381 HIS A N 1
ATOM 785 C CA . HIS A 1 62 ? -15.422 97.777 -7.401 1.00 9.45 381 HIS A CA 1
ATOM 786 C C . HIS A 1 62 ? -14.778 97.388 -6.074 1.00 12.26 381 HIS A C 1
ATOM 787 O O . HIS A 1 62 ? -13.900 98.079 -5.541 1.00 17.06 381 HIS A O 1
ATOM 801 N N . ALA A 1 63 ? -15.191 96.235 -5.563 1.00 21.49 382 ALA A N 1
ATOM 802 C CA . ALA A 1 63 ? -14.791 95.778 -4.240 1.00 37.64 382 ALA A CA 1
ATOM 803 C C . ALA A 1 63 ? -13.303 95.522 -4.097 1.00 20.38 382 ALA A C 1
ATOM 804 O O . ALA A 1 63 ? -12.794 95.552 -2.964 1.00 22.32 382 ALA A O 1
ATOM 811 N N . ASN A 1 64 ? -12.597 95.275 -5.185 1.00 16.85 383 ASN A N 1
ATOM 812 C CA . ASN A 1 64 ? -11.148 95.044 -5.115 1.00 13.05 383 ASN A CA 1
ATOM 813 C C . ASN A 1 64 ? -10.344 96.317 -4.985 1.00 13.81 383 ASN A C 1
ATOM 814 O O . ASN A 1 64 ? -9.116 96.234 -4.858 1.00 17.63 383 ASN A O 1
ATOM 825 N N . GLY A 1 65 ? -11.009 97.506 -5.014 1.00 10.47 384 GLY A N 1
ATOM 826 C CA . GLY A 1 65 ? -10.380 98.733 -4.652 1.00 12.29 384 GLY A CA 1
ATOM 827 C C . GLY A 1 65 ? -10.113 98.796 -3.148 1.00 11.58 384 GLY A C 1
ATOM 828 O O . GLY A 1 65 ? -10.387 97.854 -2.411 1.00 15.00 384 GLY A O 1
ATOM 832 N N . PRO A 1 66 ? -9.572 99.946 -2.682 1.00 8.63 385 PRO A N 1
ATOM 833 C CA . PRO A 1 66 ? -9.089 100.012 -1.290 1.00 12.22 385 PRO A CA 1
ATOM 834 C C . PRO A 1 66 ? -10.164 100.175 -0.222 1.00 23.12 385 PRO A C 1
ATOM 835 O O . PRO A 1 66 ? -9.966 99.747 0.922 1.00 15.34 385 PRO A O 1
ATOM 846 N N . VAL A 1 67 ? -11.297 100.788 -0.549 1.00 10.97 386 VAL A N 1
ATOM 847 C CA . VAL A 1 67 ? -12.338 101.043 0.457 1.00 11.00 386 VAL A CA 1
ATOM 848 C C . VAL A 1 67 ? -13.699 100.643 -0.103 1.00 17.96 386 VAL A C 1
ATOM 849 O O . VAL A 1 67 ? -14.257 101.338 -0.964 1.00 13.68 386 VAL A O 1
ATOM 862 N N . ALA A 1 68 ? -14.249 99.540 0.410 1.00 17.68 387 ALA A N 1
ATOM 863 C CA . ALA A 1 68 ? -15.491 99.010 -0.123 1.00 30.8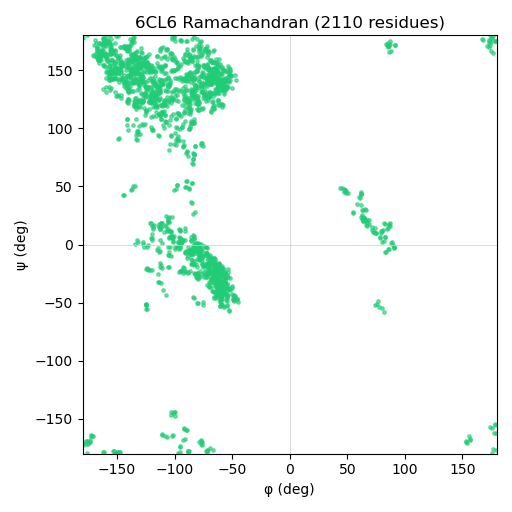5 387 ALA A CA 1
ATOM 864 C C . ALA A 1 68 ? -16.616 100.041 -0.050 1.00 12.03 387 ALA A C 1
ATOM 865 O O . ALA A 1 68 ? -16.795 100.745 0.960 1.00 12.16 387 ALA A O 1
ATOM 872 N N . GLY A 1 69 ? -17.383 100.112 -1.136 1.00 9.78 388 GLY A N 1
ATOM 873 C CA . GLY A 1 69 ? -18.434 101.095 -1.261 1.00 20.39 388 GLY A CA 1
ATOM 874 C C . GLY A 1 69 ? -18.029 102.444 -1.791 1.00 23.61 388 GLY A C 1
ATOM 875 O O . GLY A 1 69 ? -18.909 103.283 -1.996 1.00 19.40 388 GLY A O 1
ATOM 879 N N . ARG A 1 70 ? -16.733 102.693 -2.038 1.00 11.26 389 ARG A N 1
ATOM 880 C CA . ARG A 1 70 ? -16.288 104.023 -2.465 1.00 9.99 389 ARG A CA 1
ATOM 881 C C . ARG A 1 70 ? -15.580 103.975 -3.818 1.00 11.71 389 ARG A C 1
ATOM 882 O O . ARG A 1 70 ? -14.846 103.011 -4.118 1.00 14.62 389 ARG A O 1
ATOM 903 N N . TYR A 1 71 ? -15.819 105.013 -4.612 1.00 8.26 390 TYR A N 1
ATOM 904 C CA . TYR A 1 71 ? -15.086 105.189 -5.847 1.00 8.66 390 TYR A CA 1
ATOM 905 C C . TYR A 1 71 ? -13.653 105.662 -5.596 1.00 13.15 390 TYR A C 1
ATOM 906 O O . TYR A 1 71 ? -13.400 106.530 -4.761 1.00 11.13 390 TYR A O 1
ATOM 924 N N . PHE A 1 72 ? -12.714 105.086 -6.339 1.00 12.32 391 PHE A N 1
ATOM 925 C CA . PHE A 1 72 ? -11.336 105.549 -6.369 1.00 9.04 391 PHE A CA 1
ATOM 926 C C . PHE A 1 72 ? -10.838 105.600 -7.808 1.00 7.87 391 PHE A C 1
ATOM 927 O O . PHE A 1 72 ? -11.079 104.660 -8.599 1.00 10.15 391 PHE A O 1
ATOM 944 N N . TYR A 1 73 ? -10.084 106.663 -8.120 1.00 8.98 392 TYR A N 1
ATOM 945 C CA . TYR A 1 73 ? -9.230 106.664 -9.302 1.00 11.35 392 TYR A CA 1
ATOM 946 C C . TYR A 1 73 ? -8.075 105.716 -9.066 1.00 10.98 392 TYR A C 1
ATOM 947 O O . TYR A 1 73 ? -7.443 105.750 -7.998 1.00 11.12 392 TYR A O 1
ATOM 965 N N . ILE A 1 74 ? -7.807 104.844 -10.030 1.00 10.15 393 ILE A N 1
ATOM 966 C CA . ILE A 1 74 ? -6.767 103.838 -9.876 1.00 7.70 393 ILE A CA 1
ATOM 967 C C . ILE A 1 74 ? -5.827 103.982 -11.043 1.00 16.47 393 ILE A C 1
ATOM 968 O O . ILE A 1 74 ? -6.207 103.700 -12.186 1.00 13.05 393 ILE A O 1
ATOM 984 N N . GLN A 1 75 ? -4.610 104.432 -10.755 1.00 10.87 394 GLN A N 1
ATOM 985 C CA . GLN A 1 75 ? -3.528 104.422 -11.736 1.00 11.77 394 GLN A CA 1
ATOM 986 C C . GLN A 1 75 ? -2.866 103.052 -11.747 1.00 14.09 394 GLN A C 1
ATOM 987 O O . GLN A 1 75 ? -2.672 102.441 -10.696 1.00 16.50 394 GLN A O 1
ATOM 1001 N N . SER A 1 76 ? -2.495 102.586 -12.934 1.00 8.62 395 SER A N 1
ATOM 1002 C CA . SER A 1 76 ? -1.796 101.304 -13.056 1.00 7.88 395 SER A CA 1
ATOM 1003 C C . SER A 1 76 ? -0.539 101.473 -13.886 1.00 9.12 395 SER A C 1
ATOM 1004 O O . SER A 1 76 ? -0.555 102.167 -14.899 1.00 8.36 395 SER A O 1
ATOM 1012 N N . MET A 1 77 ? 0.525 100.814 -13.455 1.00 12.09 396 MET A N 1
ATOM 1013 C CA . MET A 1 77 ? 1.790 100.731 -14.165 1.00 14.30 396 MET A CA 1
ATOM 1014 C C . MET A 1 77 ? 2.113 99.250 -14.314 1.00 7.81 396 MET A C 1
ATOM 1015 O O . MET A 1 77 ? 1.960 98.485 -13.361 1.00 13.82 396 MET A O 1
ATOM 1029 N N . PHE A 1 78 ? 2.571 98.858 -15.500 1.00 8.03 397 PHE A N 1
ATOM 1030 C CA . PHE A 1 78 ? 2.654 97.481 -15.917 1.00 12.27 397 PHE A CA 1
ATOM 1031 C C . PHE A 1 78 ? 4.042 97.036 -16.369 1.00 11.04 397 PHE A C 1
ATOM 1032 O O . PHE A 1 78 ? 4.802 97.797 -16.947 1.00 10.06 397 PHE A O 1
ATOM 1049 N N . TYR A 1 79 ? 4.324 95.763 -16.135 1.00 8.84 398 TYR A N 1
ATOM 1050 C CA . TYR A 1 79 ? 5.495 95.105 -16.704 1.00 12.52 398 TYR A CA 1
ATOM 1051 C C . TYR A 1 79 ? 5.262 93.608 -16.788 1.00 17.23 398 TYR A C 1
ATOM 1052 O O . TYR A 1 79 ? 4.834 93.024 -15.797 1.00 11.65 398 TYR A O 1
ATOM 1070 N N . PRO A 1 80 ? 5.584 92.932 -17.921 1.00 14.28 399 PRO A N 1
ATOM 1071 C CA . PRO A 1 80 ? 6.140 93.475 -19.161 1.00 14.43 399 PRO A CA 1
ATOM 1072 C C . PRO A 1 80 ? 5.132 93.954 -20.197 1.00 14.37 399 PRO A C 1
ATOM 1073 O O . PRO A 1 80 ? 5.540 94.478 -21.254 1.00 15.78 399 PRO A O 1
ATOM 1084 N N . ASP A 1 81 ? 3.845 93.727 -19.952 1.00 18.83 400 ASP A N 1
ATOM 1085 C CA . ASP A 1 81 ? 2.793 94.243 -20.813 1.00 15.28 400 ASP A CA 1
ATOM 1086 C C . ASP A 1 81 ? 1.570 94.516 -19.934 1.00 11.56 400 ASP A C 1
ATOM 1087 O O . ASP A 1 81 ? 1.621 94.339 -18.724 1.00 12.58 400 ASP A O 1
ATOM 1096 N N . GLN A 1 82 ? 0.487 94.978 -20.558 1.00 11.31 401 GLN A N 1
ATOM 1097 C CA . GLN A 1 82 ? -0.662 95.426 -19.781 1.00 9.96 401 GLN A CA 1
ATOM 1098 C C . GLN A 1 82 ? -1.427 94.281 -19.138 1.00 11.98 401 GLN A C 1
ATOM 1099 O O . GLN A 1 82 ? -2.317 94.550 -18.318 1.00 14.84 401 GLN A O 1
ATOM 1113 N N . ASN A 1 83 ? -1.107 93.008 -19.478 1.00 10.98 402 ASN A N 1
ATOM 1114 C CA . ASN A 1 83 ? -1.698 91.869 -18.773 1.00 10.94 402 ASN A CA 1
ATOM 1115 C C . ASN A 1 83 ? -0.843 91.341 -17.635 1.00 11.39 402 ASN A C 1
ATOM 1116 O O . ASN A 1 83 ? -1.261 90.396 -16.944 1.00 11.76 402 ASN A O 1
ATOM 1127 N N . GLY A 1 84 ? 0.314 91.937 -17.391 1.00 12.90 403 GLY A N 1
ATOM 1128 C CA . GLY A 1 84 ? 1.343 91.339 -16.551 1.00 18.85 403 GLY A CA 1
ATOM 1129 C C . GLY A 1 84 ? 1.368 91.885 -15.135 1.00 17.42 403 GLY A C 1
ATOM 1130 O O . GLY A 1 84 ? 0.329 92.204 -14.544 1.00 11.65 403 GLY A O 1
ATOM 1134 N N . ASN A 1 85 ? 2.572 91.927 -14.560 1.00 15.28 404 ASN A N 1
ATOM 1135 C CA . ASN A 1 85 ? 2.740 92.486 -13.242 1.00 10.71 404 ASN A CA 1
ATOM 1136 C C . ASN A 1 85 ? 2.317 93.948 -13.240 1.00 8.68 404 ASN A C 1
ATOM 1137 O O . ASN A 1 85 ? 2.354 94.637 -14.279 1.00 12.67 404 ASN A O 1
ATOM 1148 N N . ALA A 1 86 ? 1.942 94.435 -12.058 1.00 9.98 405 ALA A N 1
ATOM 1149 C CA . ALA A 1 86 ? 1.474 95.815 -11.984 1.00 10.16 405 ALA A CA 1
ATOM 1150 C C . ALA A 1 86 ? 1.634 96.428 -10.603 1.00 10.55 405 ALA A C 1
ATOM 1151 O O . ALA A 1 86 ? 1.578 95.754 -9.584 1.00 12.98 405 ALA A O 1
ATOM 1158 N N . SER A 1 87 ? 1.789 97.739 -10.604 1.00 12.91 406 SER A N 1
ATOM 1159 C CA . SER A 1 87 ? 1.678 98.564 -9.411 1.00 8.72 406 SER A CA 1
ATOM 1160 C C . SER A 1 87 ? 0.475 99.466 -9.590 1.00 11.45 406 SER A C 1
ATOM 1161 O O . SER A 1 87 ? 0.222 99.933 -10.697 1.00 9.11 406 SER A O 1
ATOM 1169 N N . GLN A 1 88 ? -0.288 99.667 -8.517 1.00 9.75 407 GLN A N 1
ATOM 1170 C CA . GLN A 1 88 ? -1.456 100.524 -8.560 1.00 10.41 407 GLN A CA 1
ATOM 1171 C C . GLN A 1 88 ? -1.492 101.517 -7.415 1.00 11.83 407 GLN A C 1
ATOM 1172 O O . GLN A 1 88 ? -1.154 101.199 -6.266 1.00 9.01 407 GLN A O 1
ATOM 1186 N N . ILE A 1 89 ? -1.874 102.743 -7.775 1.00 11.03 408 ILE A N 1
ATOM 1187 C CA . ILE A 1 89 ? -2.073 103.842 -6.845 1.00 7.43 408 ILE A CA 1
ATOM 1188 C C . ILE A 1 89 ? -3.531 104.264 -6.920 1.00 9.90 408 ILE A C 1
ATOM 1189 O O . ILE A 1 89 ? -4.023 104.603 -8.003 1.00 12.59 408 ILE A O 1
ATOM 1205 N N . ALA A 1 90 ? -4.202 104.283 -5.778 1.00 13.68 409 ALA A N 1
ATOM 1206 C CA . ALA A 1 90 ? -5.612 104.629 -5.690 1.00 11.56 409 ALA A CA 1
ATOM 1207 C C . ALA A 1 90 ? -5.756 105.942 -4.937 1.00 13.19 409 ALA A C 1
ATOM 1208 O O . ALA A 1 90 ? -5.168 106.114 -3.852 1.00 12.02 409 ALA A O 1
ATOM 1215 N N . THR A 1 91 ? -6.531 106.862 -5.504 1.00 9.25 410 THR A N 1
ATOM 1216 C CA . THR A 1 91 ? -6.836 108.127 -4.858 1.00 7.59 410 THR A CA 1
ATOM 1217 C C . THR A 1 91 ? -8.346 108.321 -4.863 1.00 20.61 410 THR A C 1
ATOM 1218 O O . THR A 1 91 ? -9.036 107.892 -5.787 1.00 10.02 410 THR A O 1
ATOM 1229 N N . SER A 1 92 ? -8.850 108.960 -3.809 1.00 10.77 411 SER A N 1
ATOM 1230 C CA . SER A 1 92 ? -10.279 109.007 -3.569 1.00 10.57 411 SER A CA 1
ATOM 1231 C C . SER A 1 92 ? -10.978 109.875 -4.593 1.00 9.61 411 SER A C 1
ATOM 1232 O O . SER A 1 92 ? -10.443 110.870 -5.083 1.00 12.36 411 SER A O 1
ATOM 1240 N N . TYR A 1 93 ? -12.233 109.528 -4.858 1.00 10.13 412 TYR A N 1
ATOM 1241 C CA . TYR A 1 93 ? -13.098 110.283 -5.769 1.00 9.29 412 TYR A CA 1
ATOM 1242 C C . TYR A 1 93 ? -13.927 111.369 -5.082 1.00 9.18 412 TYR A C 1
ATOM 1243 O O . TYR A 1 93 ? -14.372 112.310 -5.752 1.00 10.72 412 TYR A O 1
ATOM 1261 N N . ASN A 1 94 ? -14.176 111.255 -3.776 1.00 14.50 413 ASN A N 1
ATOM 1262 C CA . ASN A 1 94 ? -15.043 112.191 -3.084 1.00 14.35 413 ASN A CA 1
ATOM 1263 C C . ASN A 1 94 ? -14.906 111.988 -1.577 1.00 12.17 413 ASN A C 1
ATOM 1264 O O . ASN A 1 94 ? -14.215 111.089 -1.123 1.00 15.26 413 ASN A O 1
ATOM 1275 N N . ALA A 1 95 ? -15.555 112.877 -0.818 1.00 11.67 414 ALA A N 1
ATOM 1276 C CA . ALA A 1 95 ? -15.800 112.740 0.610 1.00 10.78 414 ALA A CA 1
ATOM 1277 C C . ALA A 1 95 ? -14.575 113.011 1.461 1.00 25.73 414 ALA A C 1
ATOM 1278 O O . ALA A 1 95 ? -14.663 113.784 2.429 1.00 13.50 414 ALA A O 1
ATOM 1285 N N . THR A 1 96 ? -13.453 112.352 1.145 1.00 11.55 415 THR A N 1
ATOM 1286 C CA . THR A 1 96 ? -12.188 112.577 1.846 1.00 10.33 415 THR A CA 1
ATOM 1287 C C . THR A 1 96 ? -11.056 112.567 0.824 1.00 20.86 415 THR A C 1
ATOM 1288 O O . THR A 1 96 ? -11.252 112.188 -0.338 1.00 21.42 415 THR A O 1
ATOM 1299 N N . SER A 1 97 ? -9.857 112.959 1.267 1.00 10.15 416 SER A N 1
ATOM 1300 C CA . SER A 1 97 ? -8.643 112.966 0.437 1.00 9.45 416 SER A CA 1
ATOM 1301 C C . SER A 1 97 ? -7.735 111.857 0.946 1.00 16.84 416 SER A C 1
ATOM 1302 O O . SER A 1 97 ? -7.055 112.023 1.970 1.00 12.87 416 SER A O 1
ATOM 1310 N N . GLU A 1 98 ? -7.750 110.716 0.248 1.00 13.92 417 GLU A N 1
ATOM 1311 C CA . GLU A 1 98 ? -7.030 109.525 0.659 1.00 8.27 417 GLU A CA 1
ATOM 1312 C C . GLU A 1 98 ? -6.266 108.915 -0.504 1.00 17.29 417 GLU A C 1
ATOM 1313 O O . GLU A 1 98 ? -6.681 109.020 -1.657 1.00 13.69 417 GLU A O 1
ATOM 1325 N N . MET A 1 99 ? -5.175 108.215 -0.166 1.00 19.24 418 MET A N 1
ATOM 1326 C CA . MET A 1 99 ? -4.346 107.501 -1.149 1.00 18.04 418 MET A CA 1
ATOM 1327 C C . MET A 1 99 ? -3.924 106.147 -0.612 1.00 20.07 418 MET A C 1
ATOM 1328 O O . MET A 1 99 ? -3.593 106.013 0.580 1.00 12.91 418 MET A O 1
ATOM 1342 N N . TYR A 1 100 ? -3.905 105.159 -1.513 1.00 7.46 419 TYR A N 1
ATOM 1343 C CA . TYR A 1 100 ? -3.499 103.792 -1.246 1.00 9.33 419 TYR A CA 1
ATOM 1344 C C . TYR A 1 100 ? -2.582 103.310 -2.369 1.00 14.90 419 TYR A C 1
ATOM 1345 O O . TYR A 1 100 ? -2.614 103.833 -3.485 1.00 11.84 419 TYR A O 1
ATOM 1363 N N . VAL A 1 101 ? -1.794 102.279 -2.071 1.00 15.16 420 VAL A N 1
ATOM 1364 C CA . VAL A 1 101 ? -0.908 101.653 -3.052 1.00 18.28 420 VAL A CA 1
ATOM 1365 C C . VAL A 1 101 ? -0.969 100.142 -2.886 1.00 12.39 420 VAL A C 1
ATOM 1366 O O . VAL A 1 101 ? -1.150 99.624 -1.767 1.00 14.50 420 VAL A O 1
ATOM 1379 N N . ARG A 1 102 ? -0.851 99.424 -4.018 1.00 8.06 421 ARG A N 1
ATOM 1380 C CA . ARG A 1 102 ? -0.745 97.951 -3.984 1.00 9.07 421 ARG A CA 1
ATOM 1381 C C . ARG A 1 102 ? 0.049 97.453 -5.199 1.00 17.59 421 ARG A C 1
ATOM 1382 O O . ARG A 1 102 ? 0.532 98.231 -6.038 1.00 10.22 421 ARG A O 1
ATOM 1403 N N . VAL A 1 103 ? 0.205 96.133 -5.278 1.00 9.62 422 VAL A N 1
ATOM 1404 C CA . VAL A 1 103 ? 1.109 95.538 -6.242 1.00 8.51 422 VAL A CA 1
ATOM 1405 C C . VAL A 1 103 ? 0.658 94.127 -6.566 1.00 11.69 422 VAL A C 1
ATOM 1406 O O . VAL A 1 103 ? 0.174 93.386 -5.705 1.00 12.92 422 VAL A O 1
ATOM 1419 N N . SER A 1 104 ? 0.807 93.757 -7.833 1.00 14.12 423 SER A N 1
ATOM 1420 C CA . SER A 1 104 ? 0.714 92.378 -8.253 1.00 10.65 423 SER A CA 1
ATOM 1421 C C . SER A 1 104 ? 2.067 91.918 -8.814 1.00 14.65 423 SER A C 1
ATOM 1422 O O . SER A 1 104 ? 2.610 92.532 -9.739 1.00 12.97 423 SER A O 1
ATOM 1430 N N . TYR A 1 105 ? 2.573 90.808 -8.287 1.00 18.23 424 TYR A N 1
ATOM 1431 C CA . TYR A 1 105 ? 3.793 90.202 -8.804 1.00 14.44 424 TYR A CA 1
ATOM 1432 C C . TYR A 1 105 ? 3.623 88.697 -8.811 1.00 17.40 424 TYR A C 1
ATOM 1433 O O . TYR A 1 105 ? 3.214 88.110 -7.806 1.00 16.37 424 TYR A O 1
ATOM 1451 N N . ALA A 1 106 ? 3.944 88.071 -9.939 1.00 13.57 425 ALA A N 1
ATOM 1452 C CA . ALA A 1 106 ? 3.845 86.621 -10.052 1.00 21.68 425 ALA A CA 1
ATOM 1453 C C . ALA A 1 106 ? 4.836 86.110 -11.086 1.00 17.92 425 ALA A C 1
ATOM 1454 O O . ALA A 1 106 ? 5.164 86.805 -12.068 1.00 14.67 425 ALA A O 1
ATOM 1461 N N . ALA A 1 107 ? 5.303 84.870 -10.855 1.00 20.88 426 ALA A N 1
ATOM 1462 C CA . ALA A 1 107 ? 6.251 84.245 -11.770 1.00 25.39 426 ALA A CA 1
ATOM 1463 C C . ALA A 1 107 ? 5.689 84.192 -13.182 1.00 12.30 426 ALA A C 1
ATOM 1464 O O . ALA A 1 107 ? 6.412 84.422 -14.157 1.00 22.18 426 ALA A O 1
ATOM 1471 N N . ASN A 1 108 ? 4.414 83.840 -13.318 1.00 24.95 427 ASN A N 1
ATOM 1472 C CA . ASN A 1 108 ? 3.717 84.024 -14.578 1.00 20.63 427 ASN A CA 1
ATOM 1473 C C . ASN A 1 108 ? 2.947 85.316 -14.437 1.00 15.00 427 ASN A C 1
ATOM 1474 O O . ASN A 1 108 ? 1.899 85.330 -13.762 1.00 15.51 427 ASN A O 1
ATOM 1485 N N . PRO A 1 109 ? 3.444 86.434 -14.979 1.00 16.23 428 PRO A N 1
ATOM 1486 C CA . PRO A 1 109 ? 2.869 87.744 -14.608 1.00 19.35 428 PRO A CA 1
ATOM 1487 C C . PRO A 1 109 ? 1.415 87.867 -14.962 1.00 20.91 428 PRO A C 1
ATOM 1488 O O . PRO A 1 109 ? 0.733 88.675 -14.327 1.00 17.81 428 PRO A O 1
ATOM 1499 N N . SER A 1 110 ? 0.925 87.086 -15.934 1.00 13.53 429 SER A N 1
ATOM 1500 C CA . SER A 1 110 ? -0.471 87.140 -16.354 1.00 15.76 429 SER A CA 1
ATOM 1501 C C . SER A 1 110 ? -1.408 86.436 -15.395 1.00 23.94 429 SER A C 1
ATOM 1502 O O . SER A 1 110 ? -2.634 86.589 -15.531 1.00 22.53 429 SER A O 1
ATOM 1510 N N . ILE A 1 111 ? -0.887 85.672 -14.431 1.00 15.38 430 ILE A N 1
ATOM 1511 C CA . ILE A 1 111 ? -1.742 85.072 -13.404 1.00 14.46 430 ILE A CA 1
ATOM 1512 C C . ILE A 1 111 ? -1.521 85.868 -12.121 1.00 22.58 430 ILE A C 1
ATOM 1513 O O . ILE A 1 111 ? -0.730 85.478 -11.255 1.00 17.32 430 ILE A O 1
ATOM 1529 N N . ARG A 1 112 ? -2.200 87.011 -12.009 1.00 13.87 431 ARG A N 1
ATOM 1530 C CA . ARG A 1 112 ? -1.846 88.017 -11.014 1.00 10.04 431 ARG A CA 1
ATOM 1531 C C . ARG A 1 112 ? -2.064 87.515 -9.589 1.00 15.49 431 ARG A C 1
ATOM 1532 O O . ARG A 1 112 ? -2.947 86.703 -9.302 1.00 19.24 431 ARG A O 1
ATOM 1553 N N . GLU A 1 113 ? -1.216 87.996 -8.701 1.00 13.42 432 GLU A N 1
ATOM 1554 C CA . GLU A 1 113 ? -1.310 87.742 -7.264 1.00 16.14 432 GLU A CA 1
ATOM 1555 C C . GLU A 1 113 ? -1.217 89.102 -6.588 1.00 16.66 432 GLU A C 1
ATOM 1556 O O . GLU A 1 113 ? -0.119 89.599 -6.352 1.00 18.48 432 GLU A O 1
ATOM 1568 N N . TRP A 1 114 ? -2.367 89.702 -6.282 1.00 16.27 433 TRP A N 1
ATOM 1569 C CA . TRP A 1 114 ? -2.410 91.049 -5.734 1.00 12.72 433 TRP A CA 1
ATOM 1570 C C . TRP A 1 114 ? -2.120 91.026 -4.242 1.00 17.13 433 TRP A C 1
ATOM 1571 O O . TRP A 1 114 ? -2.629 90.173 -3.515 1.00 17.03 433 TRP A O 1
ATOM 1592 N N . LEU A 1 115 ? -1.283 91.937 -3.796 1.00 17.93 434 LEU A N 1
ATOM 1593 C CA . LEU A 1 115 ? -1.150 92.123 -2.356 1.00 12.16 434 LEU A CA 1
ATOM 1594 C C . LEU A 1 115 ? -2.209 93.092 -1.865 1.00 17.46 434 LEU A C 1
ATOM 1595 O O . LEU A 1 115 ? -2.835 93.795 -2.658 1.00 17.13 434 LEU A O 1
ATOM 1611 N N . PRO A 1 116 ? -2.493 93.110 -0.559 1.00 20.84 435 PRO A N 1
ATOM 1612 C CA . PRO A 1 116 ? -3.507 94.031 -0.049 1.00 20.94 435 PRO A CA 1
ATOM 1613 C C . PRO A 1 116 ? -3.080 95.478 -0.211 1.00 10.47 435 PRO A C 1
ATOM 1614 O O . PRO A 1 116 ? -1.891 95.819 -0.217 1.00 16.89 435 PRO A O 1
ATOM 1625 N N . TRP A 1 117 ? -4.084 96.352 -0.332 1.00 12.97 436 TRP A N 1
ATOM 1626 C CA . TRP A 1 117 ? -3.805 97.776 -0.404 1.00 8.61 436 TRP A CA 1
ATOM 1627 C C . TRP A 1 117 ? -3.150 98.276 0.880 1.00 14.57 436 TRP A C 1
ATOM 1628 O O . TRP A 1 117 ? -3.526 97.890 1.991 1.00 12.06 436 TRP A O 1
ATOM 1649 N N . GLN A 1 118 ? -2.162 99.144 0.718 1.00 14.73 437 GLN A N 1
ATOM 1650 C CA . GLN A 1 118 ? -1.498 99.812 1.819 1.00 12.83 437 GLN A CA 1
ATOM 1651 C C . GLN A 1 118 ? -1.838 101.296 1.761 1.00 18.23 437 GLN A C 1
ATOM 1652 O O . GLN A 1 118 ? -1.820 101.931 0.694 1.00 12.65 437 GLN A O 1
ATOM 1666 N N . ARG A 1 119 ? -2.147 101.865 2.907 1.00 11.91 438 ARG A N 1
ATOM 1667 C CA . ARG A 1 119 ? -2.531 103.261 2.940 1.00 10.74 438 ARG A CA 1
ATOM 1668 C C . ARG A 1 119 ? -1.310 104.164 2.856 1.00 8.72 438 ARG A C 1
ATOM 1669 O O . ARG A 1 119 ? -0.284 103.890 3.476 1.00 12.06 438 ARG A O 1
ATOM 1690 N N . CYS A 1 120 ? -1.446 105.273 2.110 1.00 12.08 439 CYS A N 1
ATOM 1691 C CA . CYS A 1 120 ? -0.371 106.234 1.954 1.00 8.72 439 CYS A CA 1
ATOM 1692 C C . CYS A 1 120 ? -0.598 107.532 2.702 1.00 12.55 439 CYS A C 1
ATOM 1693 O O . CYS A 1 120 ? 0.325 108.021 3.350 1.00 27.79 439 CYS A O 1
ATOM 1701 N N . ASP A 1 121 ? -1.793 108.104 2.667 1.00 12.78 440 ASP A N 1
ATOM 1702 C CA . ASP A 1 121 ? -1.987 109.372 3.322 1.00 16.66 440 ASP A CA 1
ATOM 1703 C C . ASP A 1 121 ? -1.860 109.194 4.852 1.00 13.87 440 ASP A C 1
ATOM 1704 O O . ASP A 1 121 ? -2.129 108.132 5.407 1.00 15.21 440 ASP A O 1
ATOM 1713 N N . ILE A 1 122 ? -1.429 110.257 5.522 1.00 17.19 441 ILE A N 1
ATOM 1714 C CA . ILE A 1 122 ? -1.090 110.174 6.948 1.00 12.82 441 ILE A CA 1
ATOM 1715 C C . ILE A 1 122 ? -2.336 110.090 7.831 1.00 9.96 441 ILE A C 1
ATOM 1716 O O . ILE A 1 122 ? -2.234 109.995 9.082 1.00 13.61 441 ILE A O 1
ATOM 1732 N N . GLY A 1 123 ? -3.510 110.137 7.214 1.00 13.97 442 GLY A N 1
ATOM 1733 C CA . GLY A 1 123 ? -4.754 109.826 7.902 1.00 23.37 442 GLY A CA 1
ATOM 1734 C C . GLY A 1 123 ? -4.760 108.467 8.597 1.00 15.77 442 GLY A C 1
ATOM 1735 O O . GLY A 1 123 ? -5.553 108.218 9.511 1.00 16.96 442 GLY A O 1
ATOM 1739 N N . GLY A 1 124 ? -3.893 107.571 8.178 1.00 11.84 443 GLY A N 1
ATOM 1740 C CA . GLY A 1 124 ? -3.796 106.276 8.790 1.00 9.38 443 GLY A CA 1
ATOM 1741 C C . GLY A 1 124 ? -2.762 106.162 9.898 1.00 12.51 443 GLY A C 1
ATOM 1742 O O . GLY A 1 124 ? -2.481 105.063 10.389 1.00 8.70 443 GLY A O 1
ATOM 1746 N N A SER A 1 125 ? -2.168 107.275 10.307 0.24 8.88 444 SER A N 1
ATOM 1747 N N B SER A 1 125 ? -2.178 107.266 10.312 0.76 9.07 444 SER A N 1
ATOM 1748 C CA A SER A 1 125 ? -1.049 107.259 11.234 0.24 8.84 444 SER A CA 1
ATOM 1749 C CA B SER A 1 125 ? -1.063 107.240 11.247 0.76 9.29 444 SER A CA 1
ATOM 1750 C C A SER A 1 125 ? -1.307 108.203 12.400 0.24 9.73 444 SER A C 1
ATOM 1751 C C B SER A 1 125 ? -1.311 108.198 12.405 0.76 12.17 444 SER A C 1
ATOM 1752 O O A SER A 1 125 ? -2.249 108.999 12.397 0.24 10.04 444 SER A O 1
ATOM 1753 O O B SER A 1 125 ? -2.237 109.010 12.394 0.76 12.27 444 SER A O 1
ATOM 1768 N N . PHE A 1 126 ? -0.444 108.094 13.405 1.00 12.07 445 PHE A N 1
ATOM 1769 C CA . PHE A 1 126 ? -0.322 109.120 14.437 1.00 11.83 445 PHE A CA 1
ATOM 1770 C C . PHE A 1 126 ? 0.449 110.288 13.839 1.00 15.51 445 PHE A C 1
ATOM 1771 O O . PHE A 1 126 ? 1.616 110.134 13.449 1.00 15.44 445 PHE A O 1
ATOM 1788 N N . THR A 1 127 ? -0.184 111.450 13.764 1.00 9.40 446 THR A N 1
ATOM 1789 C CA . THR A 1 127 ? 0.350 112.548 12.975 1.00 8.63 446 THR A CA 1
ATOM 1790 C C . THR A 1 127 ? 1.024 113.573 13.868 1.00 8.96 446 THR A C 1
ATOM 1791 O O . THR A 1 127 ? 0.764 113.657 15.068 1.00 15.20 446 THR A O 1
ATOM 1802 N N . LYS A 1 128 ? 1.918 114.370 13.258 1.00 11.31 447 LYS A N 1
ATOM 1803 C CA . LYS A 1 128 ? 2.626 115.382 14.015 1.00 10.60 447 LYS A CA 1
ATOM 1804 C C . LYS A 1 128 ? 1.752 116.582 14.359 1.00 10.74 447 LYS A C 1
ATOM 1805 O O . LYS A 1 128 ? 2.017 117.264 15.367 1.00 15.32 447 LYS A O 1
ATOM 1824 N N . GLU A 1 129 ? 0.695 116.813 13.593 1.00 14.62 448 GLU A N 1
ATOM 1825 C CA . GLU A 1 129 ? -0.380 117.695 13.991 1.00 17.28 448 GLU A CA 1
ATOM 1826 C C . GLU A 1 129 ? -1.466 116.868 14.675 1.00 9.62 448 GLU A C 1
ATOM 1827 O O . GLU A 1 129 ? -1.717 115.736 14.295 1.00 15.70 448 GLU A O 1
ATOM 1839 N N . ALA A 1 130 ? -2.067 117.444 15.714 1.00 14.71 449 ALA A N 1
ATOM 1840 C CA . ALA A 1 130 ? -3.139 116.775 16.425 1.00 9.84 449 ALA A CA 1
ATOM 1841 C C . ALA A 1 130 ? -4.284 116.450 15.461 1.00 12.15 449 ALA A C 1
ATOM 1842 O O . ALA A 1 130 ? -4.510 117.159 14.478 1.00 15.29 449 ALA A O 1
ATOM 1849 N N . ASP A 1 131 ? -5.003 115.370 15.762 1.00 12.91 450 ASP A N 1
ATOM 1850 C CA . ASP A 1 131 ? -6.173 115.014 14.982 1.00 16.43 450 ASP A CA 1
ATOM 1851 C C . ASP A 1 131 ? -7.207 116.109 15.027 1.00 18.93 450 ASP A C 1
ATOM 1852 O O . ASP A 1 131 ? -7.953 116.273 14.066 1.00 15.07 450 ASP A O 1
ATOM 1861 N N . GLY A 1 132 ? -7.277 116.857 16.124 1.00 10.88 451 GLY A N 1
ATOM 1862 C CA . GLY A 1 132 ? -8.288 117.898 16.259 1.00 14.67 451 GLY A CA 1
ATOM 1863 C C . GLY A 1 132 ? -8.258 118.575 17.611 1.00 17.03 451 GLY A C 1
ATOM 1864 O O . GLY A 1 132 ? -7.619 118.106 18.564 1.00 15.27 451 GLY A O 1
ATOM 1868 N N . GLU A 1 133 ? -8.935 119.712 17.656 1.00 17.08 452 GLU A N 1
ATOM 1869 C CA . GLU A 1 133 ? -9.249 120.406 18.898 1.00 19.03 452 GLU A CA 1
ATOM 1870 C C . GLU A 1 133 ? -10.606 119.921 19.379 1.00 23.33 452 GLU A C 1
ATOM 1871 O O . GLU A 1 133 ? -11.549 119.849 18.595 1.00 19.02 452 GLU A O 1
ATOM 1883 N N . LEU A 1 134 ? -10.692 119.571 20.647 1.00 15.53 453 LEU A N 1
ATOM 1884 C CA . LEU A 1 134 ? -11.955 119.131 21.214 1.00 22.53 453 LEU A CA 1
ATOM 1885 C C . LEU A 1 134 ? -12.810 120.350 21.544 1.00 13.65 453 LEU A C 1
ATOM 1886 O O . LEU A 1 134 ? -12.366 121.217 22.297 1.00 15.36 453 LEU A O 1
ATOM 1902 N N . PRO A 1 135 ? -14.029 120.431 21.037 1.00 12.91 454 PRO A N 1
ATOM 1903 C CA . PRO A 1 135 ? -14.949 121.508 21.430 1.00 11.36 454 PRO A CA 1
ATOM 1904 C C . PRO A 1 135 ? -15.518 121.241 22.809 1.00 16.15 454 PRO A C 1
ATOM 1905 O O . PRO A 1 135 ? -15.062 120.328 23.501 1.00 14.84 454 PRO A O 1
ATOM 1916 N N . GLY A 1 136 ? -16.524 122.021 23.204 1.00 14.62 455 GLY A N 1
ATOM 1917 C CA . GLY A 1 136 ? -17.278 121.708 24.403 1.00 15.60 455 GLY A CA 1
ATOM 1918 C C . GLY A 1 136 ? -18.187 120.513 24.192 1.00 19.76 455 GLY A C 1
ATOM 1919 O O . GLY A 1 136 ? -18.399 120.026 23.090 1.00 16.73 455 GLY A O 1
ATOM 1923 N N . GLY A 1 137 ? -18.717 120.013 25.297 1.00 14.84 456 GLY A N 1
ATOM 1924 C CA . GLY A 1 137 ? -19.738 118.973 25.240 1.00 17.75 456 GLY A CA 1
ATOM 1925 C C . GLY A 1 137 ? -19.294 117.581 24.844 1.00 16.88 456 GLY A C 1
ATOM 1926 O O . GLY A 1 137 ? -20.159 116.718 24.624 1.00 13.87 456 GLY A O 1
ATOM 1930 N N . VAL A 1 138 ? -17.994 117.308 24.771 1.00 12.20 457 VAL A N 1
ATOM 1931 C CA . VAL A 1 138 ? -17.529 116.022 24.286 1.00 12.08 457 VAL A CA 1
ATOM 1932 C C . VAL A 1 138 ? -17.558 114.999 25.405 1.00 17.59 457 VAL A C 1
ATOM 1933 O O . VAL A 1 138 ? -17.080 115.251 26.512 1.00 18.77 457 VAL A O 1
ATOM 1946 N N . ASN A 1 139 ? -18.120 113.834 25.110 1.00 11.47 458 ASN A N 1
ATOM 1947 C CA . ASN A 1 139 ? -18.020 112.667 25.979 1.00 17.17 458 ASN A CA 1
ATOM 1948 C C . ASN A 1 139 ? -16.805 111.852 25.543 1.00 13.10 458 ASN A C 1
ATOM 1949 O O . ASN A 1 139 ? -16.774 111.302 24.420 1.00 16.68 458 ASN A O 1
ATOM 1960 N N . LEU A 1 140 ? -15.790 111.781 26.405 1.00 10.72 459 LEU A N 1
ATOM 1961 C CA . LEU A 1 140 ? -14.576 111.099 26.013 1.00 10.61 459 LEU A CA 1
ATOM 1962 C C . LEU A 1 140 ? -14.809 109.630 25.742 1.00 12.36 459 LEU A C 1
ATOM 1963 O O . LEU A 1 140 ? -13.985 109.008 25.073 1.00 13.29 459 LEU A O 1
ATOM 1979 N N . ASP A 1 141 ? -15.922 109.068 26.238 1.00 11.99 460 ASP A N 1
ATOM 1980 C CA . ASP A 1 141 ? -16.283 107.706 25.883 1.00 14.54 460 ASP A CA 1
ATOM 1981 C C . ASP A 1 141 ? -16.522 107.560 24.387 1.00 18.28 460 ASP A C 1
ATOM 1982 O O . ASP A 1 141 ? -16.525 106.435 23.874 1.00 17.23 460 ASP A O 1
ATOM 1991 N N . SER A 1 142 ? -16.761 108.657 23.691 1.00 11.97 461 SER A N 1
ATOM 1992 C CA . SER A 1 142 ? -16.979 108.606 22.237 1.00 15.49 461 SER A CA 1
ATOM 1993 C C . SER A 1 142 ? -15.680 108.678 21.439 1.00 20.00 461 SER A C 1
ATOM 1994 O O . SER A 1 142 ? -15.704 108.562 20.216 1.00 12.28 461 SER A O 1
ATOM 2002 N N . MET A 1 143 ? -14.550 108.883 22.099 1.00 17.03 462 MET A N 1
ATOM 2003 C CA . MET A 1 143 ? -13.263 109.015 21.413 1.00 22.02 462 MET A CA 1
ATOM 2004 C C . MET A 1 143 ? -12.624 107.629 21.363 1.00 10.10 462 MET A C 1
ATOM 2005 O O . MET A 1 143 ? -11.821 107.240 22.217 1.00 10.59 462 MET A O 1
ATOM 2019 N N . VAL A 1 144 ? -13.024 106.860 20.338 1.00 10.81 463 VAL A N 1
ATOM 2020 C CA . VAL A 1 144 ? -12.684 105.436 20.295 1.00 13.18 463 VAL A CA 1
ATOM 2021 C C . VAL A 1 144 ? -11.846 105.078 19.072 1.00 24.91 463 VAL A C 1
ATOM 2022 O O . VAL A 1 144 ? -11.746 103.918 18.708 1.00 13.91 463 VAL A O 1
ATOM 2035 N N . THR A 1 145 ? -11.268 106.059 18.416 1.00 16.69 464 THR A N 1
ATOM 2036 C CA . THR A 1 145 ? -10.369 105.817 17.284 1.00 22.22 464 THR A CA 1
ATOM 2037 C C . THR A 1 145 ? -8.977 106.374 17.584 1.00 20.72 464 THR A C 1
ATOM 2038 O O . THR A 1 145 ? -8.834 107.407 18.243 1.00 16.23 464 THR A O 1
ATOM 2049 N N . SER A 1 146 ? -7.954 105.664 17.124 1.00 16.61 465 SER A N 1
ATOM 2050 C CA . SER A 1 146 ? -6.583 106.012 17.499 1.00 14.15 465 SER A CA 1
ATOM 2051 C C . SER A 1 146 ? -6.218 107.408 17.041 1.00 16.51 465 SER A C 1
ATOM 2052 O O . SER A 1 146 ? -6.597 107.834 15.955 1.00 14.15 465 SER A O 1
ATOM 2060 N N . GLY A 1 147 ? -5.456 108.110 17.864 1.00 9.33 466 GLY A N 1
ATOM 2061 C CA . GLY A 1 147 ? -5.036 109.472 17.549 1.00 14.86 466 GLY A CA 1
ATOM 2062 C C . GLY A 1 147 ? -4.763 110.283 18.801 1.00 9.11 466 GLY A C 1
ATOM 2063 O O . GLY A 1 147 ? -4.678 109.750 19.911 1.00 11.21 466 GLY A O 1
ATOM 2067 N N . TRP A 1 148 ? -4.580 111.574 18.608 1.00 11.43 467 TRP A N 1
ATOM 2068 C CA . TRP A 1 148 ? -4.451 112.446 19.753 1.00 9.17 467 TRP A CA 1
ATOM 2069 C C . TRP A 1 148 ? -5.190 113.752 19.474 1.00 9.80 467 TRP A C 1
ATOM 2070 O O . TRP A 1 148 ? -5.205 114.245 18.350 1.00 15.64 467 TRP A O 1
ATOM 2091 N N . TRP A 1 149 ? -5.756 114.314 20.534 1.00 10.72 468 TRP A N 1
ATOM 2092 C CA . TRP A 1 149 ? -6.625 115.470 20.468 1.00 13.99 468 TRP A CA 1
ATOM 2093 C C . TRP A 1 149 ? -6.300 116.425 21.611 1.00 9.95 468 TRP A C 1
ATOM 2094 O O . TRP A 1 149 ? -5.887 116.005 22.699 1.00 12.46 468 TRP A O 1
ATOM 2115 N N . SER A 1 150 ? -6.541 117.706 21.365 1.00 18.55 469 SER A N 1
ATOM 2116 C CA . SER A 1 150 ? -6.234 118.755 22.313 1.00 13.18 469 SER A CA 1
ATOM 2117 C C . SER A 1 150 ? -7.498 119.431 22.800 1.00 12.77 469 SER A C 1
ATOM 2118 O O . SER A 1 150 ? -8.319 119.873 21.997 1.00 13.02 469 SER A O 1
ATOM 2126 N N . GLN A 1 151 ? -7.636 119.539 24.115 1.00 9.74 470 GLN A N 1
ATOM 2127 C CA . GLN A 1 151 ? -8.674 120.358 24.723 1.00 9.98 470 GLN A CA 1
ATOM 2128 C C . GLN A 1 151 ? -7.983 121.612 25.230 1.00 9.46 470 GLN A C 1
ATOM 2129 O O . GLN A 1 151 ? -7.227 121.568 26.216 1.00 13.95 470 GLN A O 1
ATOM 2143 N N . SER A 1 152 ? -8.218 122.714 24.548 1.00 14.09 471 SER A N 1
ATOM 2144 C CA . SER A 1 152 ? -7.559 123.972 24.868 1.00 12.99 471 SER A CA 1
ATOM 2145 C C . SER A 1 152 ? -8.305 124.792 25.898 1.00 16.99 471 SER A C 1
ATOM 2146 O O . SER A 1 152 ? -7.817 125.851 26.291 1.00 11.78 471 SER A O 1
ATOM 2154 N N . PHE A 1 153 ? -9.466 124.334 26.365 1.00 12.82 472 PHE A N 1
ATOM 2155 C CA . PHE A 1 153 ? -10.302 125.147 27.236 1.00 9.50 472 PHE A CA 1
ATOM 2156 C C . PHE A 1 153 ? -10.772 124.334 28.431 1.00 13.50 472 PHE A C 1
ATOM 2157 O O . PHE A 1 153 ? -11.499 123.363 28.275 1.00 13.48 472 PHE A O 1
ATOM 2174 N N . THR A 1 154 ? -10.366 124.746 29.625 1.00 11.85 473 THR A N 1
ATOM 2175 C CA . THR A 1 154 ? -10.860 124.087 30.826 1.00 7.32 473 THR A CA 1
ATOM 2176 C C . THR A 1 154 ? -12.385 124.098 30.889 1.00 12.22 473 THR A C 1
ATOM 2177 O O . THR A 1 154 ? -12.989 123.113 31.297 1.00 16.61 473 THR A O 1
ATOM 2188 N N . ALA A 1 155 ? -13.028 125.201 30.466 1.00 15.85 474 ALA A N 1
ATOM 2189 C CA . ALA A 1 155 ? -14.473 125.271 30.502 1.00 20.02 474 ALA A CA 1
ATOM 2190 C C . ALA A 1 155 ? -15.118 124.258 29.558 1.00 24.62 474 ALA A C 1
ATOM 2191 O O . ALA A 1 155 ? -16.271 123.875 29.771 1.00 14.97 474 ALA A O 1
ATOM 2198 N N . GLN A 1 156 ? -14.417 123.837 28.511 1.00 18.89 475 GLN A N 1
ATOM 2199 C CA . GLN A 1 156 ? -14.953 122.806 27.632 1.00 11.28 475 GLN A CA 1
ATOM 2200 C C . GLN A 1 156 ? -14.716 121.396 28.187 1.00 9.36 475 GLN A C 1
ATOM 2201 O O . GLN A 1 156 ? -15.482 120.481 27.858 1.00 13.23 475 GLN A O 1
ATOM 2215 N N . ALA A 1 157 ? -13.688 121.199 29.019 1.00 13.17 476 ALA A N 1
ATOM 2216 C CA . ALA A 1 157 ? -13.660 119.980 29.817 1.00 17.20 476 ALA A CA 1
ATOM 2217 C C . ALA A 1 157 ? -14.842 119.949 30.780 1.00 19.84 476 ALA A C 1
ATOM 2218 O O . ALA A 1 157 ? -15.494 118.905 30.967 1.00 14.68 476 ALA A O 1
ATOM 2225 N N . ALA A 1 158 ? -15.165 121.094 31.365 1.00 15.61 477 ALA A N 1
ATOM 2226 C CA . ALA A 1 158 ? -16.279 121.175 32.303 1.00 17.05 477 ALA A CA 1
ATOM 2227 C C . ALA A 1 158 ? -17.612 120.829 31.655 1.00 24.18 477 ALA A C 1
ATOM 2228 O O . ALA A 1 158 ? -18.471 120.214 32.297 1.00 18.94 477 ALA A O 1
ATOM 2235 N N . SER A 1 159 ? -17.823 121.239 30.404 1.00 17.32 478 SER A N 1
ATOM 2236 C CA . SER A 1 159 ? -19.080 120.975 29.722 1.00 13.40 478 SER A CA 1
ATOM 2237 C C . SER A 1 159 ? -19.130 119.604 29.046 1.00 17.38 478 SER A C 1
ATOM 2238 O O . SER A 1 159 ? -20.187 119.214 28.531 1.00 18.28 478 SER A O 1
ATOM 2246 N N . GLY A 1 160 ? -18.016 118.895 29.000 1.00 15.91 479 GLY A N 1
ATOM 2247 C CA . GLY A 1 160 ? -17.967 117.558 28.457 1.00 16.12 479 GLY A CA 1
ATOM 2248 C C . GLY A 1 160 ? -18.218 116.514 29.525 1.00 18.27 479 GLY A C 1
ATOM 2249 O O . GLY A 1 160 ? -18.678 116.806 30.628 1.00 16.50 479 GLY A O 1
ATOM 2253 N N . ALA A 1 161 ? -17.931 115.264 29.165 1.00 17.95 480 ALA A N 1
ATOM 2254 C CA . ALA A 1 161 ? -18.196 114.135 30.022 1.00 15.93 480 ALA A CA 1
ATOM 2255 C C . ALA A 1 161 ? -17.018 113.187 29.975 1.00 12.47 480 ALA A C 1
ATOM 2256 O O . ALA A 1 161 ? -16.330 113.074 28.953 1.00 15.70 480 ALA A O 1
ATOM 2263 N N . ASN A 1 162 ? -16.768 112.538 31.122 1.00 14.88 481 ASN A N 1
ATOM 2264 C CA . ASN A 1 162 ? -15.726 111.510 31.273 1.00 12.49 481 ASN A CA 1
ATOM 2265 C C . ASN A 1 162 ? -14.315 112.036 31.067 1.00 10.98 481 ASN A C 1
ATOM 2266 O O . ASN A 1 162 ? -13.389 111.261 30.816 1.00 12.74 481 ASN A O 1
ATOM 2277 N N . TYR A 1 163 ? -14.121 113.328 31.198 1.00 9.63 482 TYR A N 1
ATOM 2278 C CA . TYR A 1 163 ? -12.787 113.870 31.413 1.00 13.31 482 TYR A CA 1
ATOM 2279 C C . TYR A 1 163 ? -12.336 113.448 32.813 1.00 16.43 482 TYR A C 1
ATOM 2280 O O . TYR A 1 163 ? -13.160 113.387 33.736 1.00 15.19 482 TYR A O 1
ATOM 2298 N N . PRO A 1 164 ? -11.056 113.122 32.999 1.00 11.83 483 PRO A N 1
ATOM 2299 C CA . PRO A 1 164 ? -10.609 112.697 34.334 1.00 9.34 483 PRO A CA 1
ATOM 2300 C C . PRO A 1 164 ? -10.463 113.828 35.316 1.00 11.14 483 PRO A C 1
ATOM 2301 O O . PRO A 1 164 ? -10.430 113.586 36.529 1.00 11.36 483 PRO A O 1
ATOM 2312 N N . ILE A 1 165 ? -10.359 115.054 34.822 1.00 14.04 484 ILE A N 1
ATOM 2313 C CA . ILE A 1 165 ? -10.155 116.252 35.635 1.00 8.50 484 ILE A CA 1
ATOM 2314 C C . ILE A 1 165 ? -10.702 117.396 34.797 1.00 11.39 484 ILE A C 1
ATOM 2315 O O . ILE A 1 165 ? -10.685 117.346 33.557 1.00 15.09 484 ILE A O 1
ATOM 2331 N N . VAL A 1 166 ? -11.226 118.406 35.458 1.00 12.66 485 VAL A N 1
ATOM 2332 C CA . VAL A 1 166 ? -11.717 119.584 34.735 1.00 12.98 485 VAL A CA 1
ATOM 2333 C C . VAL A 1 166 ? -10.533 120.482 34.436 1.00 16.27 485 VAL A C 1
ATOM 2334 O O . VAL A 1 166 ? -10.220 121.399 35.211 1.00 12.41 485 VAL A O 1
ATOM 2347 N N . ARG A 1 167 ? -9.839 120.188 33.320 1.00 14.26 486 ARG A N 1
ATOM 2348 C CA . ARG A 1 167 ? -8.655 120.917 32.907 1.00 14.19 486 ARG A CA 1
ATOM 2349 C C . ARG A 1 167 ? -8.472 120.737 31.414 1.00 14.03 486 ARG A C 1
ATOM 2350 O O . ARG A 1 167 ? -8.716 119.651 30.873 1.00 8.99 486 ARG A O 1
ATOM 2371 N N . ALA A 1 168 ? -8.021 121.797 30.746 1.00 12.04 487 ALA A N 1
ATOM 2372 C CA . ALA A 1 168 ? -7.442 121.641 29.416 1.00 13.14 487 ALA A CA 1
ATOM 2373 C C . ALA A 1 168 ? -6.343 120.579 29.470 1.00 12.18 487 ALA A C 1
ATOM 2374 O O . ALA A 1 168 ? -5.718 120.355 30.508 1.00 13.53 487 ALA A O 1
ATOM 2381 N N . GLY A 1 169 ? -6.112 119.911 28.354 1.00 10.16 488 GLY A N 1
ATOM 2382 C CA . GLY A 1 169 ? -5.145 118.824 28.355 1.00 12.98 488 GLY A CA 1
ATOM 2383 C C . GLY A 1 169 ? -5.068 118.107 27.036 1.00 12.57 488 GLY A C 1
ATOM 2384 O O . GLY A 1 169 ? -5.779 118.417 26.085 1.00 14.16 488 GLY A O 1
ATOM 2388 N N . LEU A 1 170 ? -4.199 117.110 27.015 1.00 10.85 489 LEU A N 1
ATOM 2389 C CA . LEU A 1 170 ? -3.928 116.292 25.844 1.00 10.08 489 LEU A CA 1
ATOM 2390 C C . LEU A 1 170 ? -4.474 114.887 25.994 1.00 12.73 489 LEU A C 1
ATOM 2391 O O . LEU A 1 170 ? -4.030 114.122 26.863 1.00 16.03 489 LEU A O 1
ATOM 2407 N N . LEU A 1 171 ? -5.379 114.519 25.088 1.00 10.30 490 LEU A N 1
ATOM 2408 C CA . LEU A 1 171 ? -5.920 113.171 25.020 1.00 10.15 490 LEU A CA 1
ATOM 2409 C C . LEU A 1 171 ? -5.222 112.332 23.974 1.00 11.41 490 LEU A C 1
ATOM 2410 O O . LEU A 1 171 ? -5.149 112.737 22.803 1.00 11.44 490 LEU A O 1
ATOM 2426 N N . HIS A 1 172 ? -4.766 111.138 24.386 1.00 6.92 491 HIS A N 1
ATOM 2427 C CA . HIS A 1 172 ? -4.311 110.112 23.457 1.00 9.42 491 HIS A CA 1
ATOM 2428 C C . HIS A 1 172 ? -5.288 108.946 23.446 1.00 9.63 491 HIS A C 1
ATOM 2429 O O . HIS A 1 172 ? -5.780 108.526 24.501 1.00 11.23 491 HIS A O 1
ATOM 2443 N N . VAL A 1 173 ? -5.569 108.420 22.262 1.00 11.29 492 VAL A N 1
ATOM 2444 C CA . VAL A 1 173 ? -6.370 107.221 22.122 1.00 5.04 492 VAL A CA 1
ATOM 2445 C C . VAL A 1 173 ? -5.549 106.182 21.377 1.00 13.14 492 VAL A C 1
ATOM 2446 O O . VAL A 1 173 ? -5.109 106.428 20.245 1.00 13.35 492 VAL A O 1
ATOM 2459 N N . TYR A 1 174 ? -5.376 105.018 21.984 1.00 8.52 493 TYR A N 1
ATOM 2460 C CA . TYR A 1 174 ? -4.767 103.848 21.363 1.00 11.04 493 TYR A CA 1
ATOM 2461 C C . TYR A 1 174 ? -5.851 102.784 21.230 1.00 7.29 493 TYR A C 1
ATOM 2462 O O . TYR A 1 174 ? -6.084 101.978 22.137 1.00 11.20 493 TYR A O 1
ATOM 2480 N N . ALA A 1 175 ? -6.496 102.778 20.053 1.00 12.41 494 ALA A N 1
ATOM 2481 C CA . ALA A 1 175 ? -7.602 101.855 19.785 1.00 13.88 494 ALA A CA 1
ATOM 2482 C C . ALA A 1 175 ? -7.010 100.514 19.338 1.00 8.93 494 ALA A C 1
ATOM 2483 O O . ALA A 1 175 ? -6.962 100.164 18.144 1.00 11.90 494 ALA A O 1
ATOM 2490 N N . ALA A 1 176 ? -6.529 99.760 20.322 1.00 12.26 495 ALA A N 1
ATOM 2491 C CA . ALA A 1 176 ? -5.869 98.485 20.021 1.00 14.99 495 ALA A CA 1
ATOM 2492 C C . ALA A 1 176 ? -6.815 97.542 19.317 1.00 22.62 495 ALA A C 1
ATOM 2493 O O . ALA A 1 176 ? -6.462 96.925 18.304 1.00 15.04 495 ALA A O 1
ATOM 2500 N N . SER A 1 177 ? -8.021 97.414 19.845 1.00 19.04 496 SER A N 1
ATOM 2501 C CA . SER A 1 177 ? -9.075 96.628 19.213 1.00 11.08 496 SER A CA 1
ATOM 2502 C C . SER A 1 177 ? -10.404 97.089 19.817 1.00 15.21 496 SER A C 1
ATOM 2503 O O . SER A 1 177 ? -10.439 97.874 20.771 1.00 13.98 496 SER A O 1
ATOM 2511 N N . SER A 1 178 ? -11.491 96.569 19.254 1.00 14.22 497 SER A N 1
ATOM 2512 C CA . SER A 1 178 ? -12.808 96.952 19.733 1.00 12.10 497 SER A CA 1
ATOM 2513 C C . SER A 1 178 ? -12.977 96.652 21.220 1.00 10.26 497 SER A C 1
ATOM 2514 O O . SER A 1 178 ? -13.675 97.380 21.929 1.00 13.49 497 SER A O 1
ATOM 2522 N N . ASN A 1 179 ? -12.360 95.590 21.723 1.00 9.33 498 ASN A N 1
ATOM 2523 C CA . ASN A 1 179 ? -12.516 95.251 23.131 1.00 12.19 498 ASN A CA 1
ATOM 2524 C C . ASN A 1 179 ? -11.415 95.785 24.017 1.00 8.73 498 ASN A C 1
ATOM 2525 O O . ASN A 1 179 ? -11.391 95.441 25.194 1.00 9.54 498 ASN A O 1
ATOM 2536 N N . PHE A 1 180 ? -10.500 96.593 23.483 1.00 11.82 499 PHE A N 1
ATOM 2537 C CA . PHE A 1 180 ? -9.421 97.208 24.269 1.00 12.96 499 PHE A CA 1
ATOM 2538 C C . PHE A 1 180 ? -9.094 98.572 23.638 1.00 9.89 499 PHE A C 1
ATOM 2539 O O . PHE A 1 180 ? -8.293 98.664 22.701 1.00 12.60 499 PHE A O 1
ATOM 2556 N N . ILE A 1 181 ? -9.763 99.613 24.131 1.00 10.58 500 ILE A N 1
ATOM 2557 C CA . ILE A 1 181 ? -9.546 100.985 23.716 1.00 9.67 500 ILE A CA 1
ATOM 2558 C C . ILE A 1 181 ? -8.844 101.681 24.868 1.00 13.86 500 ILE A C 1
ATOM 2559 O O . ILE A 1 181 ? -9.440 101.860 25.930 1.00 13.00 500 ILE A O 1
ATOM 2575 N N . TYR A 1 182 ? -7.585 102.050 24.687 1.00 10.60 501 TYR A N 1
ATOM 2576 C CA . TYR A 1 182 ? -6.808 102.710 25.752 1.00 8.38 501 TYR A CA 1
ATOM 2577 C C . TYR A 1 182 ? -6.826 104.225 25.529 1.00 7.93 501 TYR A C 1
ATOM 2578 O O . TYR A 1 182 ? -6.774 104.689 24.377 1.00 10.15 501 TYR A O 1
ATOM 2596 N N . GLN A 1 183 ? -6.885 104.979 26.619 1.00 5.67 502 GLN A N 1
ATOM 2597 C CA . GLN A 1 183 ? -6.757 106.428 26.601 1.00 9.60 502 GLN A CA 1
ATOM 2598 C C . GLN A 1 183 ? -5.775 106.884 27.683 1.00 13.22 502 GLN A C 1
ATOM 2599 O O . GLN A 1 183 ? -5.689 106.291 28.757 1.00 10.02 502 GLN A O 1
ATOM 2613 N N . THR A 1 184 ? -5.089 107.979 27.401 1.00 13.59 503 THR A N 1
ATOM 2614 C CA . THR A 1 184 ? -4.344 108.745 28.388 1.00 11.83 503 THR A CA 1
ATOM 2615 C C . THR A 1 184 ? -4.712 110.218 28.257 1.00 9.68 503 THR A C 1
ATOM 2616 O O . THR A 1 184 ? -5.148 110.670 27.196 1.00 11.81 503 THR A O 1
ATOM 2627 N N . TYR A 1 185 ? -4.555 110.954 29.366 1.00 13.40 504 TYR A N 1
ATOM 2628 C CA . TYR A 1 185 ? -4.893 112.381 29.434 1.00 7.24 504 TYR A CA 1
ATOM 2629 C C . TYR A 1 185 ? -3.837 113.066 30.269 1.00 10.51 504 TYR A C 1
ATOM 2630 O O . TYR A 1 185 ? -3.608 112.683 31.428 1.00 11.59 504 TYR A O 1
ATOM 2648 N N . GLN A 1 186 ? -3.199 114.055 29.683 1.00 13.73 505 GLN A N 1
ATOM 2649 C CA . GLN A 1 186 ? -2.167 114.856 30.342 1.00 12.49 505 GLN A CA 1
ATOM 2650 C C . GLN A 1 186 ? -2.718 116.267 30.528 1.00 13.64 505 GLN A C 1
ATOM 2651 O O . GLN A 1 186 ? -2.948 116.994 29.553 1.00 12.96 505 GLN A O 1
ATOM 2665 N N . ALA A 1 187 ? -2.916 116.654 31.776 1.00 9.70 506 ALA A N 1
ATOM 2666 C CA . ALA A 1 187 ? -3.456 117.976 32.084 1.00 9.42 506 ALA A CA 1
ATOM 2667 C C . ALA A 1 187 ? -2.450 119.062 31.724 1.00 8.29 506 ALA A C 1
ATOM 2668 O O . ALA A 1 187 ? -1.250 118.919 31.953 1.00 15.45 506 ALA A O 1
ATOM 2675 N N . TYR A 1 188 ? -2.949 120.166 31.164 1.00 14.27 507 TYR A N 1
ATOM 2676 C CA . TYR A 1 188 ? -2.052 121.217 30.684 1.00 10.96 507 TYR A CA 1
ATOM 2677 C C . TYR A 1 188 ? -1.242 121.829 31.817 1.00 16.25 507 TYR A C 1
ATOM 2678 O O . TYR A 1 188 ? -0.076 122.194 31.625 1.00 14.46 507 TYR A O 1
ATOM 2696 N N . ASP A 1 189 ? -1.842 121.970 33.003 1.00 18.37 508 ASP A N 1
ATOM 2697 C CA . ASP A 1 189 ? -1.148 122.536 34.155 1.00 11.19 508 ASP A CA 1
ATOM 2698 C C . ASP A 1 189 ? -0.451 121.485 35.020 1.00 15.89 508 ASP A C 1
ATOM 2699 O O . ASP A 1 189 ? -0.112 121.762 36.180 1.00 15.35 508 ASP A O 1
ATOM 2708 N N . GLY A 1 190 ? -0.299 120.265 34.519 1.00 14.66 509 GLY A N 1
ATOM 2709 C CA . GLY A 1 190 ? 0.350 119.217 35.280 1.00 15.52 509 GLY A CA 1
ATOM 2710 C C . GLY A 1 190 ? -0.426 118.742 36.482 1.00 14.37 509 GLY A C 1
ATOM 2711 O O . GLY A 1 190 ? 0.153 118.143 37.390 1.00 12.94 509 GLY A O 1
ATOM 2715 N N . GLU A 1 191 ? -1.729 119.024 36.534 1.00 15.88 510 GLU A N 1
ATOM 2716 C CA . GLU A 1 191 ? -2.545 118.569 37.652 1.00 18.15 510 GLU A CA 1
ATOM 2717 C C . GLU A 1 191 ? -2.279 117.102 37.899 1.00 10.57 510 GLU A C 1
ATOM 2718 O O . GLU A 1 191 ? -2.038 116.694 39.022 1.00 12.06 510 GLU A O 1
ATOM 2730 N N . SER A 1 192 ? -2.309 116.305 36.845 1.00 10.33 511 SER A N 1
ATOM 2731 C CA . SER A 1 192 ? -1.712 114.972 36.822 1.00 15.51 511 SER A CA 1
ATOM 2732 C C . SER A 1 192 ? -1.802 114.409 35.405 1.00 9.57 511 SER A C 1
ATOM 2733 O O . SER A 1 192 ? -2.071 115.141 34.451 1.00 14.72 511 SER A O 1
ATOM 2741 N N . PHE A 1 193 ? -1.514 113.119 35.295 1.00 8.31 512 PHE A N 1
ATOM 2742 C CA . PHE A 1 193 ? -1.486 112.309 34.074 1.00 15.52 512 PHE A CA 1
ATOM 2743 C C . PHE A 1 193 ? -2.361 111.113 34.391 1.00 8.46 512 PHE A C 1
ATOM 2744 O O . PHE A 1 193 ? -2.229 110.528 35.477 1.00 12.41 512 PHE A O 1
ATOM 2761 N N . TYR A 1 194 ? -3.325 110.812 33.509 1.00 11.41 513 TYR A N 1
ATOM 2762 C CA . TYR A 1 194 ? -4.350 109.816 33.761 1.00 8.00 513 TYR A CA 1
ATOM 2763 C C . TYR A 1 194 ? -4.399 108.762 32.674 1.00 12.88 513 TYR A C 1
ATOM 2764 O O . TYR A 1 194 ? -4.101 109.057 31.518 1.00 8.64 513 TYR A O 1
ATOM 2782 N N . PHE A 1 195 ? -4.872 107.560 33.032 1.00 7.78 514 PHE A N 1
ATOM 2783 C CA . PHE A 1 195 ? -5.048 106.540 32.011 1.00 9.35 514 PHE A CA 1
ATOM 2784 C C . PHE A 1 195 ? -6.257 105.645 32.315 1.00 11.01 514 PHE A C 1
ATOM 2785 O O . PHE A 1 195 ? -6.648 105.448 33.467 1.00 9.99 514 PHE A O 1
ATOM 2802 N N . ARG A 1 196 ? -6.858 105.107 31.257 1.00 8.22 515 ARG A N 1
ATOM 2803 C CA . ARG A 1 196 ? -7.954 104.166 31.407 1.00 13.10 515 ARG A CA 1
ATOM 2804 C C . ARG A 1 196 ? -8.077 103.351 30.122 1.00 13.68 515 ARG A C 1
ATOM 2805 O O . ARG A 1 196 ? -7.412 103.618 29.108 1.00 9.72 515 ARG A O 1
ATOM 2826 N N . CYS A 1 197 ? -8.954 102.348 30.175 1.00 12.12 516 CYS A N 1
ATOM 2827 C CA . CYS A 1 197 ? -9.209 101.443 29.061 1.00 15.03 516 CYS A CA 1
ATOM 2828 C C . CYS A 1 197 ? -10.677 101.052 28.999 1.00 13.31 516 CYS A C 1
ATOM 2829 O O . CYS A 1 197 ? -11.273 100.689 30.033 1.00 15.44 516 CYS A O 1
ATOM 2837 N N . ARG A 1 198 ? -11.235 101.060 27.779 1.00 13.14 517 ARG A N 1
ATOM 2838 C CA . ARG A 1 198 ? -12.549 100.460 27.535 1.00 7.01 517 ARG A CA 1
ATOM 2839 C C . ARG A 1 198 ? -12.357 98.989 27.244 1.00 11.46 517 ARG A C 1
ATOM 2840 O O . ARG A 1 198 ? -11.801 98.615 26.193 1.00 12.99 517 ARG A O 1
ATOM 2861 N N . HIS A 1 199 ? -12.830 98.144 28.150 1.00 12.01 518 HIS A N 1
ATOM 2862 C CA . HIS A 1 199 ? -12.636 96.696 28.027 1.00 8.18 518 HIS A CA 1
ATOM 2863 C C . HIS A 1 199 ? -13.996 96.066 27.748 1.00 12.29 518 HIS A C 1
ATOM 2864 O O . HIS A 1 199 ? -14.921 96.214 28.548 1.00 12.23 518 HIS A O 1
ATOM 2878 N N . SER A 1 200 ? -14.116 95.388 26.610 1.00 10.71 519 SER A N 1
ATOM 2879 C CA . SER A 1 200 ? -15.386 94.793 26.160 1.00 16.25 519 SER A CA 1
ATOM 2880 C C . SER A 1 200 ? -16.535 95.758 26.370 1.00 22.54 519 SER A C 1
ATOM 2881 O O . SER A 1 200 ? -17.577 95.428 26.951 1.00 17.46 519 SER A O 1
ATOM 2889 N N . ASN A 1 201 ? -16.313 96.983 25.917 1.00 15.32 520 ASN A N 1
ATOM 2890 C CA . ASN A 1 201 ? -17.299 98.053 25.832 1.00 15.91 520 ASN A CA 1
ATOM 2891 C C . ASN A 1 201 ? -17.668 98.673 27.172 1.00 14.16 520 ASN A C 1
ATOM 2892 O O . ASN A 1 201 ? -18.580 99.495 27.218 1.00 17.11 520 ASN A O 1
ATOM 2903 N N . THR A 1 202 ? -16.952 98.355 28.249 1.00 11.59 521 THR A N 1
ATOM 2904 C CA . THR A 1 202 ? -17.156 99.013 29.544 1.00 12.28 521 THR A CA 1
ATOM 2905 C C . THR A 1 202 ? -15.868 99.707 29.972 1.00 8.24 521 THR A C 1
ATOM 2906 O O . THR A 1 202 ? -14.827 99.080 30.026 1.00 13.00 521 THR A O 1
ATOM 2917 N N . TRP A 1 203 ? -15.963 100.995 30.295 1.00 13.61 522 TRP A N 1
ATOM 2918 C CA . TRP A 1 203 ? -14.775 101.750 30.686 1.00 13.44 522 TRP A CA 1
ATOM 2919 C C . TRP A 1 203 ? -14.399 101.475 32.134 1.00 16.50 522 TRP A C 1
ATOM 2920 O O . TRP A 1 203 ? -15.228 101.569 33.038 1.00 13.41 522 TRP A O 1
ATOM 2941 N N . PHE A 1 204 ? -13.146 101.109 32.343 1.00 9.35 523 PHE A N 1
ATOM 2942 C CA . PHE A 1 204 ? -12.542 101.134 33.668 1.00 12.10 523 PHE A CA 1
ATOM 2943 C C . PHE A 1 204 ? -12.406 102.563 34.153 1.00 14.06 523 PHE A C 1
ATOM 2944 O O . PHE A 1 204 ? -12.345 103.489 33.347 1.00 14.14 523 PHE A O 1
ATOM 2961 N N . PRO A 1 205 ? -12.331 102.757 35.481 1.00 16.01 524 PRO A N 1
ATOM 2962 C CA . PRO A 1 205 ? -12.115 104.103 36.030 1.00 10.64 524 PRO A CA 1
ATOM 2963 C C . PRO A 1 205 ? -10.782 104.663 35.619 1.00 14.51 524 PRO A C 1
ATOM 2964 O O . PRO A 1 205 ? -9.812 103.929 35.424 1.00 10.06 524 PRO A O 1
ATOM 2975 N N . TRP A 1 206 ? -10.725 106.004 35.520 1.00 7.57 525 TRP A N 1
ATOM 2976 C CA . TRP A 1 206 ? -9.432 106.650 35.300 1.00 7.49 525 TRP A CA 1
ATOM 2977 C C . TRP A 1 206 ? -8.511 106.347 36.483 1.00 9.16 525 TRP A C 1
ATOM 2978 O O . TRP A 1 206 ? -8.956 106.307 37.635 1.00 12.04 525 TRP A O 1
ATOM 2999 N N . ARG A 1 207 ? -7.240 106.087 36.177 1.00 10.29 526 ARG A N 1
ATOM 3000 C CA . ARG A 1 207 ? -6.179 106.021 37.164 1.00 15.78 526 ARG A CA 1
ATOM 3001 C C . ARG A 1 207 ? -5.423 107.346 37.141 1.00 17.54 526 ARG A C 1
ATOM 3002 O O . ARG A 1 207 ? -5.103 107.879 36.067 1.00 16.10 526 ARG A O 1
ATOM 3023 N N . ARG A 1 208 ? -5.174 107.889 38.312 1.00 11.43 527 ARG A N 1
ATOM 3024 C CA . ARG A 1 208 ? -4.487 109.165 38.464 1.00 11.88 527 ARG A CA 1
ATOM 3025 C C . ARG A 1 208 ? -3.082 108.933 39.005 1.00 10.79 527 ARG A C 1
ATOM 3026 O O . ARG A 1 208 ? -2.909 108.396 40.110 1.00 11.31 527 ARG A O 1
ATOM 3047 N N . MET A 1 209 ? -2.089 109.349 38.239 1.00 12.85 528 MET A N 1
ATOM 3048 C CA . MET A 1 209 ? -0.700 109.264 38.700 1.00 18.33 528 MET A CA 1
ATOM 3049 C C . MET A 1 209 ? -0.475 110.112 39.952 1.00 12.06 528 MET A C 1
ATOM 3050 O O . MET A 1 209 ? -0.971 111.226 40.049 1.00 14.40 528 MET A O 1
ATOM 3064 N N . TRP A 1 210 ? 0.264 109.562 40.916 1.00 12.32 529 TRP A N 1
ATOM 3065 C CA . TRP A 1 210 ? 0.807 110.334 42.028 1.00 20.11 529 TRP A CA 1
ATOM 3066 C C . TRP A 1 210 ? 2.134 110.945 41.568 1.00 12.11 529 TRP A C 1
ATOM 3067 O O . TRP A 1 210 ? 2.992 110.229 41.041 1.00 15.14 529 TRP A O 1
ATOM 3088 N N . HIS A 1 211 ? 2.314 112.244 41.788 1.00 21.40 530 HIS A N 1
ATOM 3089 C CA . HIS A 1 211 ? 3.552 112.890 41.407 1.00 14.47 530 HIS A CA 1
ATOM 3090 C C . HIS A 1 211 ? 4.020 113.845 42.493 1.00 15.10 530 HIS A C 1
ATOM 3091 O O . HIS A 1 211 ? 3.365 114.049 43.527 1.00 10.72 530 HIS A O 1
ATOM 3105 N N . GLY A 1 212 ? 5.204 114.406 42.264 1.00 15.60 531 GLY A N 1
ATOM 3106 C CA . GLY A 1 212 ? 5.876 115.234 43.251 1.00 17.58 531 GLY A CA 1
ATOM 3107 C C . GLY A 1 212 ? 5.158 116.518 43.587 1.00 27.79 531 GLY A C 1
ATOM 3108 O O . GLY A 1 212 ? 5.398 117.092 44.658 1.00 18.09 531 GLY A O 1
ATOM 3112 N N . GLY A 1 213 ? 4.284 116.996 42.700 1.00 13.16 532 GLY A N 1
ATOM 3113 C CA . GLY A 1 213 ? 3.444 118.121 43.046 1.00 18.69 532 GLY A CA 1
ATOM 3114 C C . GLY A 1 213 ? 2.308 117.785 43.996 1.00 18.28 532 GLY A C 1
ATOM 3115 O O . GLY A 1 213 ? 1.750 118.688 44.623 1.00 20.76 532 GLY A O 1
ATOM 3119 N N . ASP A 1 214 ? 1.959 116.510 44.127 1.00 12.97 533 ASP A N 1
ATOM 3120 C CA . ASP A 1 214 ? 0.889 116.113 45.015 1.00 12.78 533 ASP A CA 1
ATOM 3121 C C . ASP A 1 214 ? 1.343 116.059 46.465 1.00 22.83 533 ASP A C 1
ATOM 3122 O O . ASP A 1 214 ? 0.644 116.555 47.359 1.00 18.97 533 ASP A O 1
ATOM 3131 N N . PHE A 1 215 ? 2.455 115.370 46.722 1.00 15.79 534 PHE A N 1
ATOM 3132 C CA . PHE A 1 215 ? 2.975 115.196 48.076 1.00 23.78 534 PHE A CA 1
ATOM 3133 C C . PHE A 1 215 ? 4.429 114.768 47.982 1.00 34.16 534 PHE A C 1
ATOM 3134 O O . PHE A 1 215 ? 4.892 114.285 46.944 1.00 15.56 534 PHE A O 1
ATOM 3151 N N . ASN A 1 216 ? 5.127 114.929 49.097 1.00 20.11 535 ASN A N 1
ATOM 3152 C CA . ASN A 1 216 ? 6.509 114.497 49.276 1.00 16.57 535 ASN A CA 1
ATOM 3153 C C . ASN A 1 216 ? 6.491 113.454 50.383 1.00 20.89 535 ASN A C 1
ATOM 3154 O O . ASN A 1 216 ? 6.047 113.758 51.497 1.00 17.31 535 ASN A O 1
ATOM 3165 N N . PRO A 1 217 ? 6.900 112.212 50.137 1.00 19.69 536 PRO A N 1
ATOM 3166 C CA . PRO A 1 217 ? 6.842 111.211 51.222 1.00 17.11 536 PRO A CA 1
ATOM 3167 C C . PRO A 1 217 ? 7.655 111.612 52.441 1.00 30.45 536 PRO A C 1
ATOM 3168 O O . PRO A 1 217 ? 7.385 111.106 53.531 1.00 24.98 536 PRO A O 1
ATOM 3179 N N . SER A 1 218 ? 8.612 112.530 52.301 1.00 20.02 537 SER A N 1
ATOM 3180 C CA . SER A 1 218 ? 9.404 112.966 53.444 1.00 29.47 537 SER A CA 1
ATOM 3181 C C . SER A 1 218 ? 8.601 113.787 54.441 1.00 20.42 537 SER A C 1
ATOM 3182 O O . SER A 1 218 ? 9.104 114.058 55.532 1.00 27.83 537 SER A O 1
ATOM 3190 N N . ASP A 1 219 ? 7.393 114.210 54.085 1.00 17.82 538 ASP A N 1
ATOM 3191 C CA . ASP A 1 219 ? 6.529 114.912 55.031 1.00 20.06 538 ASP A CA 1
ATOM 3192 C C . ASP A 1 219 ? 5.779 113.963 55.941 1.00 20.00 538 ASP A C 1
ATOM 3193 O O . ASP A 1 219 ? 5.093 114.422 56.873 1.00 21.91 538 ASP A O 1
ATOM 3202 N N . TYR A 1 220 ? 5.904 112.653 55.722 1.00 13.69 539 TYR A N 1
ATOM 3203 C CA . TYR A 1 220 ? 5.156 111.666 56.479 1.00 17.54 539 TYR A CA 1
ATOM 3204 C C . TYR A 1 220 ? 6.089 110.867 57.382 1.00 22.39 539 TYR A C 1
ATOM 3205 O O . TYR A 1 220 ? 7.270 110.682 57.071 1.00 19.54 539 TYR A O 1
ATOM 3223 N N . LEU A 1 221 ? 5.535 110.377 58.497 1.00 19.96 540 LEU A N 1
ATOM 3224 C CA . LEU A 1 221 ? 6.318 109.691 59.513 1.00 19.24 540 LEU A CA 1
ATOM 3225 C C . LEU A 1 221 ? 6.598 108.245 59.092 1.00 16.80 540 LEU A C 1
ATOM 3226 O O . LEU A 1 221 ? 5.674 107.471 58.817 1.00 22.57 540 LEU A O 1
ATOM 3242 N N . LEU A 1 222 ? 7.880 107.882 59.054 1.00 21.00 541 LEU A N 1
ATOM 3243 C CA . LEU A 1 222 ? 8.266 106.487 58.887 1.00 18.39 541 LEU A CA 1
ATOM 3244 C C . LEU A 1 222 ? 7.865 105.685 60.112 1.00 20.85 541 LEU A C 1
ATOM 3245 O O . LEU A 1 222 ? 7.853 106.198 61.237 1.00 25.56 541 LEU A O 1
ATOM 3261 N N . LYS A 1 223 ? 7.509 104.422 59.891 1.00 28.68 542 LYS A N 1
ATOM 3262 C CA . LYS A 1 223 ? 7.306 103.525 61.019 1.00 18.11 542 LYS A CA 1
ATOM 3263 C C . LYS A 1 223 ? 8.533 103.499 61.924 1.00 39.20 542 LYS A C 1
ATOM 3264 O O . LYS A 1 223 ? 8.401 103.387 63.145 1.00 32.53 542 LYS A O 1
ATOM 3283 N N . SER A 1 224 ? 9.735 103.630 61.346 1.00 24.85 543 SER A N 1
ATOM 3284 C CA . SER A 1 224 ? 10.966 103.564 62.123 1.00 28.53 543 SER A CA 1
ATOM 3285 C C . SER A 1 224 ? 11.171 104.788 62.990 1.00 52.84 543 SER A C 1
ATOM 3286 O O . SER A 1 224 ? 12.011 104.751 63.891 1.00 32.88 543 SER A O 1
ATOM 3294 N N . GLY A 1 225 ? 10.451 105.873 62.719 1.00 29.48 544 GLY A N 1
ATOM 3295 C CA . GLY A 1 225 ? 10.502 107.070 63.528 1.00 37.14 544 GLY A CA 1
ATOM 3296 C C . GLY A 1 225 ? 9.426 107.154 64.585 1.00 25.81 544 GLY A C 1
ATOM 3297 O O . GLY A 1 225 ? 9.337 108.181 65.269 1.00 24.44 544 GLY A O 1
ATOM 3301 N N . PHE A 1 226 ? 8.612 106.112 64.748 1.00 24.02 545 PHE A N 1
ATOM 3302 C CA . PHE A 1 226 ? 7.471 106.120 65.659 1.00 22.22 545 PHE A CA 1
ATOM 3303 C C . PHE A 1 226 ? 7.890 105.464 66.969 1.00 28.77 545 PHE A C 1
ATOM 3304 O O . PHE A 1 226 ? 7.850 104.239 67.115 1.00 24.63 545 PHE A O 1
ATOM 3321 N N . TYR A 1 227 ? 8.327 106.288 67.917 1.00 25.58 546 TYR A N 1
ATOM 3322 C CA . TYR A 1 227 ? 8.683 105.767 69.234 1.00 33.62 546 TYR A CA 1
ATOM 3323 C C . TYR A 1 227 ? 8.740 106.906 70.238 1.00 33.83 546 TYR A C 1
ATOM 3324 O O . TYR A 1 227 ? 8.850 108.078 69.873 1.00 21.29 546 TYR A O 1
ATOM 3342 N N . TRP A 1 228 ? 8.704 106.524 71.521 1.00 26.77 547 TRP A N 1
ATOM 3343 C CA . TRP A 1 228 ? 8.549 107.468 72.625 1.00 30.60 547 TRP A CA 1
ATOM 3344 C C . TRP A 1 228 ? 9.559 108.610 72.594 1.00 21.22 547 TRP A C 1
ATOM 3345 O O . TRP A 1 228 ? 9.181 109.788 72.624 1.00 25.52 547 TRP A O 1
ATOM 3366 N N . ASN A 1 229 ? 10.856 108.284 72.591 1.00 20.27 548 ASN A N 1
ATOM 3367 C CA . ASN A 1 229 ? 11.880 109.327 72.613 1.00 38.47 548 ASN A CA 1
ATOM 3368 C C . ASN A 1 229 ? 11.781 110.283 71.420 1.00 29.69 548 ASN A C 1
ATOM 3369 O O . ASN A 1 229 ? 12.191 111.448 71.518 1.00 32.99 548 ASN A O 1
ATOM 3380 N N . ALA A 1 230 ? 11.206 109.842 70.309 1.00 29.17 549 ALA A N 1
ATOM 3381 C CA . ALA A 1 230 ? 11.100 110.721 69.147 1.00 27.78 549 ALA A CA 1
ATOM 3382 C C . ALA A 1 230 ? 9.871 111.618 69.201 1.00 30.03 549 ALA A C 1
ATOM 3383 O O . ALA A 1 230 ? 9.818 112.619 68.488 1.00 24.07 549 ALA A O 1
ATOM 3390 N N . LEU A 1 231 ? 8.907 111.298 70.037 1.00 20.40 550 LEU A N 1
ATOM 3391 C CA . LEU A 1 231 ? 7.667 112.072 70.125 1.00 21.77 550 LEU A CA 1
ATOM 3392 C C . LEU A 1 231 ? 7.920 113.444 70.712 1.00 30.85 550 LEU A C 1
ATOM 3393 O O . LEU A 1 231 ? 8.283 113.539 71.891 1.00 27.17 550 LEU A O 1
ATOM 3409 N N . PRO A 1 232 ? 7.736 114.524 69.960 1.00 18.10 551 PRO A N 1
ATOM 3410 C CA . PRO A 1 232 ? 7.942 115.855 70.536 1.00 21.57 551 PRO A CA 1
ATOM 3411 C C . PRO A 1 232 ? 6.776 116.264 71.421 1.00 22.81 551 PRO A C 1
ATOM 3412 O O . PRO A 1 232 ? 5.685 115.685 71.377 1.00 20.24 551 PRO A O 1
ATOM 3423 N N . GLY A 1 233 ? 7.037 117.280 72.241 1.00 29.54 552 GLY A N 1
ATOM 3424 C CA . GLY A 1 233 ? 6.019 117.890 73.064 1.00 32.60 552 GLY A CA 1
ATOM 3425 C C . GLY A 1 233 ? 5.727 117.190 74.364 1.00 32.33 552 GLY A C 1
ATOM 3426 O O . GLY A 1 233 ? 4.778 117.575 75.049 1.00 32.34 552 GLY A O 1
ATOM 3430 N N . LYS A 1 234 ? 6.486 116.166 74.721 1.00 25.61 553 LYS A N 1
ATOM 3431 C CA . LYS A 1 234 ? 6.174 115.427 75.932 1.00 44.03 553 LYS A CA 1
ATOM 3432 C C . LYS A 1 234 ? 6.430 116.306 77.153 1.00 32.23 553 LYS A C 1
ATOM 3433 O O . LYS A 1 234 ? 7.422 117.043 77.195 1.00 26.76 553 LYS A O 1
ATOM 3452 N N . PRO A 1 235 ? 5.552 116.270 78.149 1.00 31.34 554 PRO A N 1
ATOM 3453 C CA . PRO A 1 235 ? 5.785 117.072 79.361 1.00 26.59 554 PRO A CA 1
ATOM 3454 C C . PRO A 1 235 ? 6.974 116.568 80.149 1.00 23.77 554 PRO A C 1
ATOM 3455 O O . PRO A 1 235 ? 7.363 115.397 80.070 1.00 32.43 554 PRO A O 1
ATOM 3466 N N . ALA A 1 236 ? 7.542 117.479 80.947 1.00 39.05 555 ALA A N 1
ATOM 3467 C CA . ALA A 1 236 ? 8.648 117.110 81.820 1.00 54.49 555 ALA A CA 1
ATOM 3468 C C . ALA A 1 236 ? 8.175 116.219 82.959 1.00 35.81 555 ALA A C 1
ATOM 3469 O O . ALA A 1 236 ? 8.897 115.306 83.379 1.00 32.41 555 ALA A O 1
ATOM 3476 N N . THR A 1 237 ? 6.966 116.464 83.470 1.00 31.43 556 THR A N 1
ATOM 3477 C CA . THR A 1 237 ? 6.406 115.658 84.546 1.00 29.29 556 THR A CA 1
ATOM 3478 C C . THR A 1 237 ? 4.976 115.271 84.204 1.00 37.13 556 THR A C 1
ATOM 3479 O O . THR A 1 237 ? 4.316 115.896 83.367 1.00 35.96 556 THR A O 1
ATOM 3490 N N . PHE A 1 238 ? 4.508 114.223 84.880 1.00 29.16 557 PHE A N 1
ATOM 3491 C CA . PHE A 1 238 ? 3.243 113.581 84.587 1.00 21.91 557 PHE A CA 1
ATOM 3492 C C . PHE A 1 238 ? 2.402 113.472 85.851 1.00 38.14 557 PHE A C 1
ATOM 3493 O O . PHE A 1 238 ? 2.932 113.161 86.923 1.00 29.66 557 PHE A O 1
ATOM 3510 N N . PRO A 1 239 ? 1.092 113.700 85.760 1.00 33.50 558 PRO A N 1
ATOM 3511 C CA . PRO A 1 239 ? 0.238 113.580 86.956 1.00 27.49 558 PRO A CA 1
ATOM 3512 C C . PRO A 1 239 ? 0.174 112.139 87.425 1.00 41.31 558 PRO A C 1
ATOM 3513 O O . PRO A 1 239 ? -0.191 111.240 86.654 1.00 35.22 558 PRO A O 1
ATOM 3524 N N . PRO A 1 240 ? 0.534 111.866 88.677 1.00 31.51 559 PRO A N 1
ATOM 3525 C CA . PRO A 1 240 ? 0.692 110.471 89.097 1.00 39.85 559 PRO A CA 1
ATOM 3526 C C . PRO A 1 240 ? -0.633 109.796 89.425 1.00 29.34 559 PRO A C 1
ATOM 3527 O O . PRO A 1 240 ? -1.613 110.426 89.818 1.00 29.11 559 PRO A O 1
ATOM 3538 N N . SER A 1 241 ? -0.632 108.477 89.284 1.00 27.38 560 SER A N 1
ATOM 3539 C CA . SER A 1 241 ? -1.709 107.659 89.801 1.00 30.33 560 SER A CA 1
ATOM 3540 C C . SER A 1 241 ? -1.467 107.393 91.291 1.00 32.45 560 SER A C 1
ATOM 3541 O O . SER A 1 241 ? -0.351 107.552 91.803 1.00 36.27 560 SER A O 1
ATOM 3549 N N . ALA A 1 242 ? -2.524 106.992 91.983 1.00 31.89 561 ALA A N 1
ATOM 3550 C CA . ALA A 1 242 ? -2.440 106.826 93.438 1.00 28.60 561 ALA A CA 1
ATOM 3551 C C . ALA A 1 242 ? -1.306 105.888 93.828 1.00 40.16 561 ALA A C 1
ATOM 3552 O O . ALA A 1 242 ? -1.105 104.831 93.219 1.00 37.60 561 ALA A O 1
ATOM 3559 N N . HIS A 1 243 ? -0.568 106.276 94.869 1.00 38.46 562 HIS A N 1
ATOM 3560 C CA . HIS A 1 243 ? 0.582 105.507 95.308 1.00 30.52 562 HIS A CA 1
ATOM 3561 C C . HIS A 1 243 ? 0.845 105.774 96.787 1.00 35.36 562 HIS A C 1
ATOM 3562 O O . HIS A 1 243 ? 0.419 106.782 97.346 1.00 30.72 562 HIS A O 1
ATOM 3576 N N . ASN A 1 244 ? 1.543 104.851 97.410 1.00 35.31 563 ASN A N 1
ATOM 3577 C CA . ASN A 1 244 ? 1.956 104.996 98.799 1.00 33.85 563 ASN A CA 1
ATOM 3578 C C . ASN A 1 244 ? 3.428 105.388 98.856 1.00 38.46 563 ASN A C 1
ATOM 3579 O O . ASN A 1 244 ? 4.124 105.478 97.841 1.00 40.09 563 ASN A O 1
ATOM 3590 N N . HIS A 1 245 ? 3.920 105.611 100.071 1.00 39.71 564 HIS A N 1
ATOM 3591 C CA . HIS A 1 245 ? 5.296 106.043 100.262 1.00 37.49 564 HIS A CA 1
ATOM 3592 C C . HIS A 1 245 ? 5.852 105.437 101.540 1.00 49.16 564 HIS A C 1
ATOM 3593 O O . HIS A 1 245 ? 5.111 105.122 102.478 1.00 36.46 564 HIS A O 1
ATOM 3607 N N . ASP A 1 246 ? 7.166 105.287 101.558 1.00 36.93 565 ASP A N 1
ATOM 3608 C CA . ASP A 1 246 ? 7.921 105.026 102.769 1.00 39.58 565 ASP A CA 1
ATOM 3609 C C . ASP A 1 246 ? 8.335 106.357 103.364 1.00 54.91 565 ASP A C 1
ATOM 3610 O O . ASP A 1 246 ? 8.629 107.307 102.631 1.00 32.85 565 ASP A O 1
ATOM 3619 N N . VAL A 1 247 ? 8.350 106.428 104.696 1.00 39.69 566 VAL A N 1
ATOM 3620 C CA . VAL A 1 247 ? 8.637 107.699 105.343 1.00 39.53 566 VAL A CA 1
ATOM 3621 C C . VAL A 1 247 ? 10.023 108.195 104.974 1.00 33.40 566 VAL A C 1
ATOM 3622 O O . VAL A 1 247 ? 10.291 109.404 105.024 1.00 51.82 566 VAL A O 1
ATOM 3635 N N . GLY A 1 248 ? 10.923 107.289 104.594 1.00 39.43 567 GLY A N 1
ATOM 3636 C CA . GLY A 1 248 ? 12.239 107.700 104.127 1.00 38.37 567 GLY A CA 1
ATOM 3637 C C . GLY A 1 248 ? 12.203 108.661 102.954 1.00 52.01 567 GLY A C 1
ATOM 3638 O O . GLY A 1 248 ? 13.134 109.445 102.757 1.00 43.43 567 GLY A O 1
ATOM 3642 N N . GLN A 1 249 ? 11.150 108.610 102.150 1.00 40.43 568 GLN A N 1
ATOM 3643 C CA . GLN A 1 249 ? 11.034 109.521 101.018 1.00 48.41 568 GLN A CA 1
ATOM 3644 C C . GLN A 1 249 ? 10.600 110.923 101.431 1.00 59.36 568 GLN A C 1
ATOM 3645 O O . GLN A 1 249 ? 10.491 111.801 100.581 1.00 32.17 568 GLN A O 1
ATOM 3659 N N . LEU A 1 250 ? 10.323 111.162 102.706 1.00 35.85 569 LEU A N 1
ATOM 3660 C CA . LEU A 1 250 ? 10.114 112.517 103.213 1.00 47.39 569 LEU A CA 1
ATOM 3661 C C . LEU A 1 250 ? 11.489 113.086 103.557 1.00 59.20 569 LEU A C 1
ATOM 3662 O O . LEU A 1 250 ? 12.104 112.676 104.544 1.00 47.76 569 LEU A O 1
ATOM 3678 N N . THR A 1 251 ? 11.987 114.007 102.721 1.00 33.32 570 THR A N 1
ATOM 3679 C CA . THR A 1 251 ? 13.380 114.440 102.797 1.00 27.57 570 THR A CA 1
ATOM 3680 C C . THR A 1 251 ? 13.582 115.893 103.211 1.00 33.88 570 THR A C 1
ATOM 3681 O O . THR A 1 251 ? 14.730 116.299 103.422 1.00 53.44 570 THR A O 1
ATOM 3692 N N . SER A 1 252 ? 12.522 116.685 103.335 1.00 38.22 571 SER A N 1
ATOM 3693 C CA . SER A 1 252 ? 12.658 118.067 103.776 1.00 31.55 571 SER A CA 1
ATOM 3694 C C . SER A 1 252 ? 11.387 118.487 104.497 1.00 32.58 571 SER A C 1
ATOM 3695 O O . SER A 1 252 ? 10.350 117.835 104.381 1.00 30.92 571 SER A O 1
ATOM 3703 N N . GLY A 1 253 ? 11.483 119.586 105.251 1.00 34.62 572 GLY A N 1
ATOM 3704 C CA . GLY A 1 253 ? 10.365 120.089 106.022 1.00 41.90 572 GLY A CA 1
ATOM 3705 C C . GLY A 1 253 ? 10.249 119.423 107.390 1.00 32.72 572 GLY A C 1
ATOM 3706 O O . GLY A 1 253 ? 10.895 118.416 107.698 1.00 33.30 572 GLY A O 1
ATOM 3710 N N . ILE A 1 254 ? 9.374 119.987 108.216 1.00 32.96 573 ILE A N 1
ATOM 3711 C CA . ILE A 1 254 ? 9.168 119.516 109.590 1.00 33.36 573 ILE A CA 1
ATOM 3712 C C . ILE A 1 254 ? 7.670 119.330 109.797 1.00 33.47 573 ILE A C 1
ATOM 3713 O O . ILE A 1 254 ? 6.895 120.287 109.681 1.00 34.44 573 ILE A O 1
ATOM 3729 N N . LEU A 1 255 ? 7.269 118.101 110.084 1.00 25.97 574 LEU A N 1
ATOM 3730 C CA . LEU A 1 255 ? 5.860 117.767 110.229 1.00 29.45 574 LEU A CA 1
ATOM 3731 C C . LEU A 1 255 ? 5.250 118.514 111.410 1.00 34.22 574 LEU A C 1
ATOM 3732 O O . LEU A 1 255 ? 5.819 118.500 112.515 1.00 32.25 574 LEU A O 1
ATOM 3748 N N . PRO A 1 256 ? 4.109 119.167 111.236 1.00 34.76 575 PRO A N 1
ATOM 3749 C CA . PRO A 1 256 ? 3.498 119.892 112.355 1.00 32.42 575 PRO A CA 1
ATOM 3750 C C . PRO A 1 256 ? 2.556 118.989 113.144 1.00 32.19 575 PRO A C 1
ATOM 3751 O O . PRO A 1 256 ? 2.229 117.877 112.735 1.00 26.12 575 PRO A O 1
ATOM 3762 N N . LEU A 1 257 ? 2.155 119.487 114.321 1.00 28.73 576 LEU A N 1
ATOM 3763 C CA . LEU A 1 257 ? 1.226 118.743 115.158 1.00 26.23 576 LEU A CA 1
ATOM 3764 C C . LEU A 1 257 ? -0.076 118.453 114.414 1.00 33.77 576 LEU A C 1
ATOM 3765 O O . LEU A 1 257 ? -0.666 117.383 114.580 1.00 26.35 576 LEU A O 1
ATOM 3781 N N . ALA A 1 258 ? -0.525 119.379 113.566 1.00 31.10 577 ALA A N 1
ATOM 3782 C CA . ALA A 1 258 ? -1.756 119.146 112.808 1.00 35.39 577 ALA A CA 1
ATOM 3783 C C . ALA A 1 258 ? -1.723 117.812 112.069 1.00 42.49 577 ALA A C 1
ATOM 3784 O O . ALA A 1 258 ? -2.771 117.181 111.877 1.00 29.19 577 ALA A O 1
ATOM 3791 N N . ARG A 1 259 ? -0.529 117.335 111.694 1.00 29.75 578 ARG A N 1
ATOM 3792 C CA . ARG A 1 259 ? -0.391 116.077 110.963 1.00 27.17 578 ARG A CA 1
ATOM 3793 C C . ARG A 1 259 ? 0.143 114.940 111.838 1.00 28.93 578 ARG A C 1
ATOM 3794 O O . ARG A 1 259 ? 0.530 113.883 111.318 1.00 25.83 578 ARG A O 1
ATOM 3815 N N . GLY A 1 260 ? 0.163 115.120 113.156 1.00 27.79 579 GLY A N 1
ATOM 3816 C CA . GLY A 1 260 ? 0.720 114.114 114.030 1.00 25.26 579 GLY A CA 1
ATOM 3817 C C . GLY A 1 260 ? 2.215 114.171 114.176 1.00 27.84 579 GLY A C 1
ATOM 3818 O O . GLY A 1 260 ? 2.812 113.180 114.625 1.00 28.63 579 GLY A O 1
ATOM 3822 N N . GLY A 1 261 ? 2.839 115.304 113.821 1.00 26.27 580 GLY A N 1
ATOM 3823 C CA . GLY A 1 261 ? 4.242 115.537 114.092 1.00 40.20 580 GLY A CA 1
ATOM 3824 C C . GLY A 1 261 ? 4.459 116.330 115.378 1.00 31.66 580 GLY A C 1
ATOM 3825 O O . GLY A 1 261 ? 3.525 116.672 116.098 1.00 29.92 580 GLY A O 1
ATOM 3829 N N . VAL A 1 262 ? 5.731 116.608 115.669 1.00 32.26 581 VAL A N 1
ATOM 3830 C CA . VAL A 1 262 ? 6.085 117.378 116.859 1.00 34.64 581 VAL A CA 1
ATOM 3831 C C . VAL A 1 262 ? 6.492 118.806 116.518 1.00 37.74 581 VAL A C 1
ATOM 3832 O O . VAL A 1 262 ? 6.907 119.550 117.401 1.00 29.61 581 VAL A O 1
ATOM 3845 N N . GLY A 1 263 ? 6.380 119.211 115.253 1.00 25.66 582 GLY A N 1
ATOM 3846 C CA . GLY A 1 263 ? 6.525 120.606 114.895 1.00 31.78 582 GLY A CA 1
ATOM 3847 C C . GLY A 1 263 ? 7.881 121.198 115.158 1.00 41.40 582 GLY A C 1
ATOM 3848 O O . GLY A 1 263 ? 7.999 122.421 115.280 1.00 35.15 582 GLY A O 1
ATOM 3852 N N . SER A 1 264 ? 8.918 120.368 115.212 1.00 24.88 583 SER A N 1
ATOM 3853 C CA . SER A 1 264 ? 10.263 120.823 115.550 1.00 27.90 583 SER A CA 1
ATOM 3854 C C . SER A 1 264 ? 11.242 119.726 115.181 1.00 24.88 583 SER A C 1
ATOM 3855 O O . SER A 1 264 ? 10.873 118.551 115.087 1.00 33.74 583 SER A O 1
ATOM 3863 N N . ASN A 1 265 ? 12.505 120.116 115.001 1.00 26.72 584 ASN A N 1
ATOM 3864 C CA . ASN A 1 265 ? 13.587 119.160 114.799 1.00 38.30 584 ASN A CA 1
ATOM 3865 C C . ASN A 1 265 ? 14.520 119.071 116.002 1.00 31.01 584 ASN A C 1
ATOM 3866 O O . ASN A 1 265 ? 15.586 118.455 115.893 1.00 32.20 584 ASN A O 1
ATOM 3877 N N . THR A 1 266 ? 14.149 119.665 117.131 1.00 37.78 585 THR A N 1
ATOM 3878 C CA . THR A 1 266 ? 14.891 119.510 118.383 1.00 40.50 585 THR A CA 1
ATOM 3879 C C . THR A 1 266 ? 13.996 118.890 119.447 1.00 45.99 585 THR A C 1
ATOM 3880 O O . THR A 1 266 ? 12.776 119.070 119.436 1.00 31.05 585 THR A O 1
ATOM 3891 N N . ALA A 1 267 ? 14.617 118.166 120.381 1.00 32.57 586 ALA A N 1
ATOM 3892 C CA . ALA A 1 267 ? 13.861 117.576 121.479 1.00 43.25 586 ALA A CA 1
ATOM 3893 C C . ALA A 1 267 ? 13.133 118.645 122.274 1.00 33.18 586 ALA A C 1
ATOM 3894 O O . ALA A 1 267 ? 11.962 118.478 122.645 1.00 32.20 586 ALA A O 1
ATOM 3901 N N . ALA A 1 268 ? 13.826 119.743 122.587 1.00 30.88 587 ALA A N 1
ATOM 3902 C CA . ALA A 1 268 ? 13.197 120.825 123.334 1.00 40.58 587 ALA A CA 1
ATOM 3903 C C . ALA A 1 268 ? 12.004 121.388 122.572 1.00 33.10 587 ALA A C 1
ATOM 3904 O O . ALA A 1 268 ? 10.927 121.587 123.143 1.00 26.58 587 ALA A O 1
ATOM 3911 N N . GLY A 1 269 ? 12.188 121.676 121.282 1.00 35.04 588 GLY A N 1
ATOM 3912 C CA . GLY A 1 269 ? 11.080 122.170 120.481 1.00 30.85 588 GLY A CA 1
ATOM 3913 C C . GLY A 1 269 ? 9.927 121.192 120.421 1.00 27.74 588 GLY A C 1
ATOM 3914 O O . GLY A 1 269 ? 8.759 121.588 120.511 1.00 29.81 588 GLY A O 1
ATOM 3918 N N . ALA A 1 270 ? 10.237 119.903 120.269 1.00 23.86 589 ALA A N 1
ATOM 3919 C CA . ALA A 1 270 ? 9.191 118.885 120.263 1.00 23.87 589 ALA A CA 1
ATOM 3920 C C . ALA A 1 270 ? 8.416 118.896 121.576 1.00 23.61 589 ALA A C 1
ATOM 3921 O O . ALA A 1 270 ? 7.177 118.874 121.589 1.00 23.62 589 ALA A O 1
ATOM 3928 N N . ARG A 1 271 ? 9.130 118.960 122.693 1.00 25.87 590 ARG A N 1
ATOM 3929 C CA . ARG A 1 271 ? 8.458 118.971 123.989 1.00 28.53 590 ARG A CA 1
ATOM 3930 C C . ARG A 1 271 ? 7.560 120.190 124.124 1.00 27.20 590 ARG A C 1
ATOM 3931 O O . ARG A 1 271 ? 6.457 120.101 124.680 1.00 26.30 590 ARG A O 1
ATOM 3952 N N . SER A 1 272 ? 8.002 121.338 123.607 1.00 27.45 591 SER A N 1
ATOM 3953 C CA . SER A 1 272 ? 7.171 122.529 123.676 1.00 35.90 591 SER A CA 1
ATOM 3954 C C . SER A 1 272 ? 5.895 122.365 122.858 1.00 39.52 591 SER A C 1
ATOM 3955 O O . SER A 1 272 ? 4.835 122.883 123.234 1.00 28.57 591 SER A O 1
ATOM 3963 N N . THR A 1 273 ? 5.980 121.664 121.726 1.00 30.73 592 THR A N 1
ATOM 3964 C CA . THR A 1 273 ? 4.813 121.508 120.877 1.00 43.86 592 THR A CA 1
ATOM 3965 C C . THR A 1 273 ? 3.733 120.696 121.568 1.00 35.22 592 THR A C 1
ATOM 3966 O O . THR A 1 273 ? 2.545 121.026 121.457 1.00 27.58 592 THR A O 1
ATOM 3977 N N . ILE A 1 274 ? 4.117 119.635 122.281 1.00 26.13 593 ILE A N 1
ATOM 3978 C CA . ILE A 1 274 ? 3.139 118.777 122.937 1.00 25.47 593 ILE A CA 1
ATOM 3979 C C . ILE A 1 274 ? 3.067 119.030 124.439 1.00 23.95 593 ILE A C 1
ATOM 3980 O O . ILE A 1 274 ? 2.437 118.260 125.161 1.00 29.54 593 ILE A O 1
ATOM 3996 N N . GLY A 1 275 ? 3.677 120.109 124.916 1.00 27.23 594 GLY A N 1
ATOM 3997 C CA . GLY A 1 275 ? 3.583 120.486 126.318 1.00 28.20 594 GLY A CA 1
ATOM 3998 C C . GLY A 1 275 ? 4.119 119.450 127.279 1.00 32.19 594 GLY A C 1
ATOM 3999 O O . GLY A 1 275 ? 3.528 119.227 128.346 1.00 27.30 594 GLY A O 1
ATOM 4003 N N . ALA A 1 276 ? 5.234 118.823 126.940 1.00 23.83 595 ALA A N 1
ATOM 4004 C CA . ALA A 1 276 ? 5.786 117.768 127.772 1.00 28.25 595 ALA A CA 1
ATOM 4005 C C . ALA A 1 276 ? 6.919 118.289 128.640 1.00 22.25 595 ALA A C 1
ATOM 4006 O O . ALA A 1 276 ? 7.652 119.206 128.261 1.00 31.93 595 ALA A O 1
ATOM 4013 N N . GLY A 1 277 ? 7.070 117.665 129.806 1.00 24.41 596 GLY A N 1
ATOM 4014 C CA . GLY A 1 277 ? 8.173 117.953 130.695 1.00 23.58 596 GLY A CA 1
ATOM 4015 C C . GLY A 1 277 ? 9.327 116.975 130.486 1.00 23.67 596 GLY A C 1
ATOM 4016 O O . GLY A 1 277 ? 9.262 116.047 129.672 1.00 27.10 596 GLY A O 1
ATOM 4020 N N . VAL A 1 278 ? 10.408 117.233 131.208 1.00 22.56 597 VAL A N 1
ATOM 4021 C CA . VAL A 1 278 ? 11.629 116.436 131.130 1.00 24.61 597 VAL A CA 1
ATOM 4022 C C . VAL A 1 278 ? 11.712 115.504 132.341 1.00 21.96 597 VAL A C 1
ATOM 4023 O O . VAL A 1 278 ? 11.036 115.733 133.363 1.00 24.57 597 VAL A O 1
ATOM 4036 N N . PRO A 1 279 ? 12.497 114.440 132.268 1.00 32.13 598 PRO A N 1
ATOM 4037 C CA . PRO A 1 279 ? 12.560 113.508 133.397 1.00 28.93 598 PRO A CA 1
ATOM 4038 C C . PRO A 1 279 ? 13.238 114.134 134.600 1.00 26.27 598 PRO A C 1
ATOM 4039 O O . PRO A 1 279 ? 14.190 114.905 134.475 1.00 23.88 598 PRO A O 1
ATOM 4050 N N . ALA A 1 280 ? 12.730 113.802 135.778 1.00 24.98 599 ALA A N 1
ATOM 4051 C CA . ALA A 1 280 ? 13.466 114.078 137.006 1.00 22.27 599 ALA A CA 1
ATOM 4052 C C . ALA A 1 280 ? 14.611 113.074 137.126 1.00 25.08 599 ALA A C 1
ATOM 4053 O O . ALA A 1 280 ? 14.565 111.973 136.564 1.00 24.69 599 ALA A O 1
ATOM 4060 N N . THR A 1 281 ? 15.659 113.484 137.825 1.00 25.61 600 THR A N 1
ATOM 4061 C CA . THR A 1 281 ? 16.813 112.639 138.093 1.00 20.58 600 THR A CA 1
ATOM 4062 C C . THR A 1 281 ? 17.005 112.531 139.601 1.00 23.48 600 THR A C 1
ATOM 4063 O O . THR A 1 281 ? 16.430 113.300 140.377 1.00 25.12 600 THR A O 1
ATOM 4074 N N . ALA A 1 282 ? 17.802 111.549 140.015 1.00 25.35 601 ALA A N 1
ATOM 4075 C CA . ALA A 1 282 ? 17.933 111.321 141.448 1.00 27.72 601 ALA A CA 1
ATOM 4076 C C . ALA A 1 282 ? 19.041 110.315 141.698 1.00 25.70 601 ALA A C 1
ATOM 4077 O O . ALA A 1 282 ? 19.498 109.621 140.781 1.00 25.22 601 ALA A O 1
ATOM 4084 N N . SER A 1 283 ? 19.496 110.294 142.955 1.00 30.11 602 SER A N 1
ATOM 4085 C CA . SER A 1 283 ? 20.334 109.238 143.504 1.00 23.25 602 SER A CA 1
ATOM 4086 C C . SER A 1 283 ? 19.675 108.841 144.818 1.00 22.59 602 SER A C 1
ATOM 4087 O O . SER A 1 283 ? 19.803 109.552 145.818 1.00 24.27 602 SER A O 1
ATOM 4095 N N . LEU A 1 284 ? 18.961 107.728 144.815 1.00 25.71 603 LEU A N 1
ATOM 4096 C CA . LEU A 1 284 ? 18.041 107.411 145.908 1.00 29.52 603 LEU A CA 1
ATOM 4097 C C . LEU A 1 284 ? 18.673 106.461 146.919 1.00 23.51 603 LEU A C 1
ATOM 4098 O O . LEU A 1 284 ? 18.089 105.451 147.294 1.00 27.49 603 LEU A O 1
ATOM 4114 N N . GLY A 1 285 ? 19.866 106.799 147.394 1.00 27.15 604 GLY A N 1
ATOM 4115 C CA . GLY A 1 285 ? 20.482 106.072 148.486 1.00 34.01 604 GLY A CA 1
ATOM 4116 C C . GLY A 1 285 ? 20.070 106.630 149.838 1.00 30.91 604 GLY A C 1
ATOM 4117 O O . GLY A 1 285 ? 19.266 107.556 149.942 1.00 23.69 604 GLY A O 1
ATOM 4121 N N . ALA A 1 286 ? 20.637 106.032 150.895 1.00 21.72 605 ALA A N 1
ATOM 4122 C CA . ALA A 1 286 ? 20.395 106.511 152.249 1.00 29.59 605 ALA A CA 1
ATOM 4123 C C . ALA A 1 286 ? 20.738 107.990 152.385 1.00 25.09 605 ALA A C 1
ATOM 4124 O O . ALA A 1 286 ? 20.005 108.752 153.024 1.00 28.72 605 ALA A O 1
ATOM 4131 N N . SER A 1 287 ? 21.858 108.406 151.825 1.00 26.06 606 SER A N 1
ATOM 4132 C CA . SER A 1 287 ? 22.137 109.815 151.581 1.00 23.12 606 SER A CA 1
ATOM 4133 C C . SER A 1 287 ? 21.909 110.030 150.093 1.00 24.87 606 SER A C 1
ATOM 4134 O O . SER A 1 287 ? 22.538 109.365 149.262 1.00 22.67 606 SER A O 1
ATOM 4142 N N . GLY A 1 288 ? 21.010 110.941 149.754 1.00 19.76 607 GLY A N 1
ATOM 4143 C CA . GLY A 1 288 ? 20.648 111.043 148.351 1.00 25.57 607 GLY A CA 1
ATOM 4144 C C . GLY A 1 288 ? 19.990 112.362 148.025 1.00 19.85 607 GLY A C 1
ATOM 4145 O O . GLY A 1 288 ? 19.840 113.236 148.879 1.00 19.36 607 GLY A O 1
ATOM 4149 N N . TRP A 1 289 ? 19.607 112.493 146.748 1.00 19.93 608 TRP A N 1
ATOM 4150 C CA . TRP A 1 289 ? 19.012 113.714 146.250 1.00 20.17 608 TRP A CA 1
ATOM 4151 C C . TRP A 1 289 ? 18.027 113.379 145.136 1.00 20.68 608 TRP A C 1
ATOM 4152 O O . TRP A 1 289 ? 18.048 112.289 144.555 1.00 23.01 608 TRP A O 1
ATOM 4173 N N . TRP A 1 290 ? 17.150 114.331 144.867 1.00 21.03 609 TRP A N 1
ATOM 4174 C CA . TRP A 1 290 ? 16.160 114.220 143.790 1.00 20.28 609 TRP A CA 1
ATOM 4175 C C . TRP A 1 290 ? 16.008 115.609 143.195 1.00 20.10 609 TRP A C 1
ATOM 4176 O O . TRP A 1 290 ? 15.980 116.609 143.920 1.00 21.35 609 TRP A O 1
ATOM 4197 N N . ARG A 1 291 ? 15.906 115.671 141.867 1.00 24.44 610 ARG A N 1
ATOM 4198 C CA . ARG A 1 291 ? 15.908 116.940 141.163 1.00 23.00 610 ARG A CA 1
ATOM 4199 C C . ARG A 1 291 ? 14.793 116.946 140.127 1.00 24.99 610 ARG A C 1
ATOM 4200 O O . ARG A 1 291 ? 14.730 116.065 139.262 1.00 24.85 610 ARG A O 1
ATOM 4221 N N . ASP A 1 292 ? 13.914 117.927 140.234 1.00 28.79 611 ASP A N 1
ATOM 4222 C CA . ASP A 1 292 ? 12.914 118.200 139.202 1.00 31.10 611 ASP A CA 1
ATOM 4223 C C . ASP A 1 292 ? 13.571 119.088 138.152 1.00 22.89 611 ASP A C 1
ATOM 4224 O O . ASP A 1 292 ? 13.747 120.287 138.353 1.00 29.18 611 ASP A O 1
ATOM 4233 N N . ASN A 1 293 ? 13.914 118.512 137.014 1.00 24.33 612 ASN A N 1
ATOM 4234 C CA . ASN A 1 293 ? 14.598 119.275 135.983 1.00 22.96 612 ASN A CA 1
ATOM 4235 C C . ASN A 1 293 ? 13.685 120.210 135.219 1.00 36.93 612 ASN A C 1
ATOM 4236 O O . ASN A 1 293 ? 14.201 121.093 134.532 1.00 30.58 612 ASN A O 1
ATOM 4247 N N . ASP A 1 294 ? 12.362 120.090 135.373 1.00 23.95 613 ASP A N 1
ATOM 4248 C CA . ASP A 1 294 ? 11.463 121.106 134.836 1.00 23.80 613 ASP A CA 1
ATOM 4249 C C . ASP A 1 294 ? 11.698 122.452 135.503 1.00 31.69 613 ASP A C 1
ATOM 4250 O O . ASP A 1 294 ? 11.678 123.491 134.840 1.00 24.97 613 ASP A O 1
ATOM 4259 N N . THR A 1 295 ? 11.857 122.458 136.832 1.00 31.99 614 THR A N 1
ATOM 4260 C CA . THR A 1 295 ? 11.999 123.690 137.580 1.00 23.41 614 THR A CA 1
ATOM 4261 C C . THR A 1 295 ? 13.378 123.873 138.209 1.00 27.48 614 THR A C 1
ATOM 4262 O O . THR A 1 295 ? 13.727 124.999 138.592 1.00 23.14 614 THR A O 1
ATOM 4273 N N . GLY A 1 296 ? 14.143 122.804 138.370 1.00 26.03 615 GLY A N 1
ATOM 4274 C CA . GLY A 1 296 ? 15.409 122.878 139.084 1.00 24.59 615 GLY A CA 1
ATOM 4275 C C . GLY A 1 296 ? 15.313 122.676 140.580 1.00 27.28 615 GLY A C 1
ATOM 4276 O O . GLY A 1 296 ? 16.337 122.753 141.263 1.00 29.14 615 GLY A O 1
ATOM 4280 N N . LEU A 1 297 ? 14.123 122.424 141.115 1.00 25.12 616 LEU A N 1
ATOM 4281 C CA . LEU A 1 297 ? 14.002 122.158 142.545 1.00 22.84 616 LEU A CA 1
ATOM 4282 C C . LEU A 1 297 ? 14.731 120.870 142.900 1.00 22.88 616 LEU A C 1
ATOM 4283 O O . LEU A 1 297 ? 14.615 119.850 142.205 1.00 25.72 616 LEU A O 1
ATOM 4299 N N . ILE A 1 298 ? 15.512 120.928 143.984 1.00 24.38 617 ILE A N 1
ATOM 4300 C CA . ILE A 1 298 ? 16.287 119.794 144.457 1.00 22.96 617 ILE A CA 1
ATOM 4301 C C . ILE A 1 298 ? 15.887 119.526 145.902 1.00 22.93 617 ILE A C 1
ATOM 4302 O O . ILE A 1 298 ? 15.776 120.468 146.700 1.00 22.91 617 ILE A O 1
ATOM 4318 N N . ARG A 1 299 ? 15.680 118.255 146.219 1.00 22.93 618 ARG A N 1
ATOM 4319 C CA . ARG A 1 299 ? 15.499 117.803 147.591 1.00 22.92 618 ARG A CA 1
ATOM 4320 C C . ARG A 1 299 ? 16.603 116.813 147.928 1.00 28.28 618 ARG A C 1
ATOM 4321 O O . ARG A 1 299 ? 16.978 115.977 147.098 1.00 23.01 618 ARG A O 1
ATOM 4342 N N . GLN A 1 300 ? 17.114 116.902 149.153 1.00 22.99 619 GLN A N 1
ATOM 4343 C CA . GLN A 1 300 ? 18.209 116.053 149.579 1.00 25.48 619 GLN A CA 1
ATOM 4344 C C . GLN A 1 300 ? 17.921 115.587 151.006 1.00 23.03 619 GLN A C 1
ATOM 4345 O O . GLN A 1 300 ? 17.070 116.146 151.691 1.00 22.98 619 GLN A O 1
ATOM 4359 N N . TRP A 1 301 ? 18.638 114.544 151.424 1.00 23.08 620 TRP A N 1
ATOM 4360 C CA . TRP A 1 301 ? 18.408 113.958 152.744 1.00 23.06 620 TRP A CA 1
ATOM 4361 C C . TRP A 1 301 ? 19.640 113.186 153.180 1.00 23.13 620 TRP A C 1
ATOM 4362 O O . TRP A 1 301 ? 20.516 112.856 152.377 1.00 23.18 620 TRP A O 1
ATOM 4383 N N . GLY A 1 302 ? 19.676 112.893 154.474 1.00 23.13 621 GLY A N 1
ATOM 4384 C CA . GLY A 1 302 ? 20.784 112.174 155.064 1.00 25.67 621 GLY A CA 1
ATOM 4385 C C . GLY A 1 302 ? 20.526 111.990 156.549 1.00 23.17 621 GLY A C 1
ATOM 4386 O O . GLY A 1 302 ? 19.427 112.253 157.044 1.00 23.11 621 GLY A O 1
ATOM 4390 N N . GLN A 1 303 ? 21.550 111.510 157.240 1.00 23.22 622 GLN A N 1
ATOM 4391 C CA . GLN A 1 303 ? 21.486 111.344 158.692 1.00 23.21 622 GLN A CA 1
ATOM 4392 C C . GLN A 1 303 ? 22.797 111.831 159.290 1.00 26.04 622 GLN A C 1
ATOM 4393 O O . GLN A 1 303 ? 23.818 111.887 158.609 1.00 23.32 622 GLN A O 1
ATOM 4407 N N . VAL A 1 304 ? 22.765 112.178 160.581 1.00 19.17 623 VAL A N 1
ATOM 4408 C CA . VAL A 1 304 ? 23.950 112.716 161.235 1.00 25.14 623 VAL A CA 1
ATOM 4409 C C . VAL A 1 304 ? 23.872 112.394 162.718 1.00 30.52 623 VAL A C 1
ATOM 4410 O O . VAL A 1 304 ? 22.797 112.427 163.312 1.00 19.78 623 VAL A O 1
ATOM 4423 N N . THR A 1 305 ? 25.021 112.070 163.311 1.00 18.72 624 THR A N 1
ATOM 4424 C CA . THR A 1 305 ? 25.116 111.885 164.767 1.00 18.78 624 THR A CA 1
ATOM 4425 C C . THR A 1 305 ? 25.410 113.233 165.402 1.00 24.55 624 THR A C 1
ATOM 4426 O O . THR A 1 305 ? 26.404 113.892 165.051 1.00 22.99 624 THR A O 1
ATOM 4437 N N . CYS A 1 306 ? 24.539 113.650 166.308 1.00 22.25 625 CYS A N 1
ATOM 4438 C CA . CYS A 1 306 ? 24.678 114.908 167.026 1.00 20.35 625 CYS A CA 1
ATOM 4439 C C . CYS A 1 306 ? 25.077 114.639 168.484 1.00 16.31 625 CYS A C 1
ATOM 4440 O O . CYS A 1 306 ? 24.670 113.623 169.070 1.00 22.84 625 CYS A O 1
ATOM 4448 N N . PRO A 1 307 ? 25.856 115.517 169.097 1.00 21.20 626 PRO A N 1
ATOM 4449 C CA . PRO A 1 307 ? 26.129 115.382 170.534 1.00 19.20 626 PRO A CA 1
ATOM 4450 C C . PRO A 1 307 ? 24.913 115.834 171.331 1.00 15.99 626 PRO A C 1
ATOM 4451 O O . PRO A 1 307 ? 24.001 116.478 170.816 1.00 15.82 626 PRO A O 1
ATOM 4462 N N . ALA A 1 308 ? 24.923 115.495 172.622 1.00 16.74 627 ALA A N 1
ATOM 4463 C CA . ALA A 1 308 ? 23.847 115.924 173.510 1.00 17.59 627 ALA A CA 1
ATOM 4464 C C . ALA A 1 308 ? 23.725 117.446 173.489 1.00 27.04 627 ALA A C 1
ATOM 4465 O O . ALA A 1 308 ? 24.720 118.155 173.581 1.00 20.46 627 ALA A O 1
ATOM 4472 N N . ASP A 1 309 ? 22.498 117.950 173.356 1.00 19.68 628 ASP A N 1
ATOM 4473 C CA . ASP A 1 309 ? 22.221 119.378 173.537 1.00 15.16 628 ASP A CA 1
ATOM 4474 C C . ASP A 1 309 ? 23.164 120.258 172.722 1.00 24.79 628 ASP A C 1
ATOM 4475 O O . ASP A 1 309 ? 23.662 121.266 173.212 1.00 21.02 628 ASP A O 1
ATOM 4484 N N . ALA A 1 310 ? 23.400 119.905 171.458 1.00 16.40 629 ALA A N 1
ATOM 4485 C CA . ALA A 1 310 ? 24.467 120.572 170.703 1.00 16.14 629 ALA A CA 1
ATOM 4486 C C . ALA A 1 310 ? 24.276 120.339 169.207 1.00 20.66 629 ALA A C 1
ATOM 4487 O O . ALA A 1 310 ? 23.390 119.598 168.786 1.00 19.26 629 ALA A O 1
ATOM 4494 N N . ASP A 1 311 ? 25.157 120.956 168.413 1.00 17.70 630 ASP A N 1
ATOM 4495 C CA . ASP A 1 311 ? 25.079 120.949 166.959 1.00 17.98 630 ASP A CA 1
ATOM 4496 C C . ASP A 1 311 ? 25.980 119.896 166.324 1.00 30.78 630 ASP A C 1
ATOM 4497 O O . ASP A 1 311 ? 27.001 119.477 166.879 1.00 20.86 630 ASP A O 1
ATOM 4506 N N . ALA A 1 312 ? 25.606 119.508 165.112 1.00 20.45 631 ALA A N 1
ATOM 4507 C CA . ALA A 1 312 ? 26.497 118.794 164.207 1.00 22.44 631 ALA A CA 1
ATOM 4508 C C . ALA A 1 312 ? 26.290 119.365 162.819 1.00 28.39 631 ALA A C 1
ATOM 4509 O O . ALA A 1 312 ? 25.157 119.692 162.430 1.00 22.97 631 ALA A O 1
ATOM 4516 N N . SER A 1 313 ? 27.383 119.450 162.060 1.00 20.43 632 SER A N 1
ATOM 4517 C CA . SER A 1 313 ? 27.345 119.948 160.696 1.00 19.67 632 SER A CA 1
ATOM 4518 C C . SER A 1 313 ? 27.068 118.816 159.723 1.00 26.95 632 SER A C 1
ATOM 4519 O O . SER A 1 313 ? 27.483 117.677 159.935 1.00 21.93 632 SER A O 1
ATOM 4527 N N . ILE A 1 314 ? 26.339 119.131 158.650 1.00 20.02 633 ILE A N 1
ATOM 4528 C CA . ILE A 1 314 ? 26.115 118.158 157.593 1.00 21.19 633 ILE A CA 1
ATOM 4529 C C . ILE A 1 314 ? 26.616 118.746 156.282 1.00 19.63 633 ILE A C 1
ATOM 4530 O O . ILE A 1 314 ? 26.693 119.965 156.103 1.00 27.80 633 ILE A O 1
ATOM 4546 N N . THR A 1 315 ? 26.948 117.854 155.367 1.00 23.03 634 THR A N 1
ATOM 4547 C CA . THR A 1 315 ? 27.301 118.210 153.995 1.00 22.07 634 THR A CA 1
ATOM 4548 C C . THR A 1 315 ? 26.301 117.556 153.063 1.00 18.94 634 THR A C 1
ATOM 4549 O O . THR A 1 315 ? 26.057 116.337 153.149 1.00 25.20 634 THR A O 1
ATOM 4560 N N . PHE A 1 316 ? 25.707 118.366 152.182 1.00 21.09 635 PHE A N 1
ATOM 4561 C CA . PHE A 1 316 ? 24.677 117.869 151.294 1.00 27.32 635 PHE A CA 1
ATOM 4562 C C . PHE A 1 316 ? 25.271 116.875 150.301 1.00 25.74 635 PHE A C 1
ATOM 4563 O O . PHE A 1 316 ? 26.390 117.078 149.820 1.00 30.23 635 PHE A O 1
ATOM 4580 N N . PRO A 1 317 ? 24.531 115.815 149.950 1.00 27.51 636 PRO A N 1
ATOM 4581 C CA . PRO A 1 317 ? 25.031 114.866 148.935 1.00 25.09 636 PRO A CA 1
ATOM 4582 C C . PRO A 1 317 ? 25.554 115.525 147.669 1.00 37.49 636 PRO A C 1
ATOM 4583 O O . PRO A 1 317 ? 26.604 115.102 147.153 1.00 24.74 636 PRO A O 1
ATOM 4594 N N . ILE A 1 318 ? 24.851 116.524 147.137 1.00 26.79 637 ILE A N 1
ATOM 4595 C CA . ILE A 1 318 ? 25.394 117.372 146.075 1.00 30.17 637 ILE A CA 1
ATOM 4596 C C . ILE A 1 318 ? 25.224 118.827 146.490 1.00 24.01 637 ILE A C 1
ATOM 4597 O O . ILE A 1 318 ? 24.322 119.164 147.270 1.00 29.08 637 ILE A O 1
ATOM 4613 N N . PRO A 1 319 ? 26.051 119.714 145.968 1.00 26.41 638 PRO A N 1
ATOM 4614 C CA . PRO A 1 319 ? 25.857 121.139 146.252 1.00 31.46 638 PRO A CA 1
ATOM 4615 C C . PRO A 1 319 ? 24.591 121.647 145.599 1.00 29.72 638 PRO A C 1
ATOM 4616 O O . PRO A 1 319 ? 24.241 121.248 144.478 1.00 24.42 638 PRO A O 1
ATOM 4627 N N . PHE A 1 320 ? 23.902 122.528 146.305 1.00 28.27 639 PHE A N 1
ATOM 4628 C CA . PHE A 1 320 ? 22.826 123.287 145.683 1.00 32.42 639 PHE A CA 1
ATOM 4629 C C . PHE A 1 320 ? 23.449 124.277 144.698 1.00 25.86 639 PHE A C 1
ATOM 4630 O O . PHE A 1 320 ? 24.410 124.972 145.051 1.00 30.28 639 PHE A O 1
ATOM 4647 N N . PRO A 1 321 ? 22.978 124.331 143.448 1.00 35.50 640 PRO A N 1
ATOM 4648 C CA . PRO A 1 321 ? 23.604 125.258 142.484 1.00 30.96 640 PRO A CA 1
ATOM 4649 C C . PRO A 1 321 ? 23.578 126.710 142.920 1.00 35.14 640 PRO A C 1
ATOM 4650 O O . PRO A 1 321 ? 24.544 127.438 142.661 1.00 33.19 640 PRO A O 1
ATOM 4661 N N . THR A 1 322 ? 22.519 127.152 143.597 1.00 25.97 641 THR A N 1
ATOM 4662 C CA . THR A 1 322 ? 22.386 128.549 143.991 1.00 26.73 641 THR A CA 1
ATOM 4663 C C . THR A 1 322 ? 22.161 128.718 145.488 1.00 35.96 641 THR A C 1
ATOM 4664 O O . THR A 1 322 ? 22.902 129.472 146.126 1.00 34.04 641 THR A O 1
ATOM 4675 N N . LEU A 1 323 ? 21.148 128.080 146.071 1.00 37.03 642 LEU A N 1
ATOM 4676 C CA . LEU A 1 323 ? 20.939 128.240 147.504 1.00 31.50 642 LEU A CA 1
ATOM 4677 C C . LEU A 1 323 ? 20.055 127.131 148.055 1.00 37.07 642 LEU A C 1
ATOM 4678 O O . LEU A 1 323 ? 19.261 126.530 147.344 1.00 24.45 642 LEU A O 1
ATOM 4694 N N . CYS A 1 324 ? 20.221 126.869 149.347 1.00 29.44 643 CYS A N 1
ATOM 4695 C CA . CYS A 1 324 ? 19.299 126.014 150.081 1.00 29.45 643 CYS A CA 1
ATOM 4696 C C . CYS A 1 324 ? 18.110 126.855 150.525 1.00 25.48 643 CYS A C 1
ATOM 4697 O O . CYS A 1 324 ? 18.290 127.949 151.071 1.00 33.80 643 CYS A O 1
ATOM 4705 N N . LEU A 1 325 ? 16.896 126.364 150.259 1.00 19.10 644 LEU A N 1
ATOM 4706 C CA . LEU A 1 325 ? 15.684 127.107 150.590 1.00 31.80 644 LEU A CA 1
ATOM 4707 C C . LEU A 1 325 ? 15.105 126.764 151.965 1.00 24.88 644 LEU A C 1
ATOM 4708 O O . LEU A 1 325 ? 14.305 127.542 152.506 1.00 25.26 644 LEU A O 1
ATOM 4724 N N . GLY A 1 326 ? 15.459 125.629 152.525 1.00 28.77 645 GLY A N 1
ATOM 4725 C CA . GLY A 1 326 ? 14.901 125.241 153.805 1.00 29.78 645 GLY A CA 1
ATOM 4726 C C . GLY A 1 326 ? 15.226 123.796 154.100 1.00 16.19 645 GLY A C 1
ATOM 4727 O O . GLY A 1 326 ? 15.829 123.093 153.284 1.00 17.05 645 GLY A O 1
ATOM 4731 N N . GLY A 1 327 ? 14.824 123.374 155.295 1.00 17.43 646 GLY A N 1
ATOM 4732 C CA . GLY A 1 327 ? 15.086 122.020 155.751 1.00 20.40 646 GLY A CA 1
ATOM 4733 C C . GLY A 1 327 ? 14.518 121.800 157.136 1.00 22.41 646 GLY A C 1
ATOM 4734 O O . GLY A 1 327 ? 13.933 122.706 157.752 1.00 18.49 646 GLY A O 1
ATOM 4738 N N . TYR A 1 328 ? 14.677 120.560 157.600 1.00 15.55 647 TYR A N 1
ATOM 4739 C CA . TYR A 1 328 ? 14.261 120.155 158.935 1.00 14.94 647 TYR A CA 1
ATOM 4740 C C . TYR A 1 328 ? 15.101 118.957 159.353 1.00 15.03 647 TYR A C 1
ATOM 4741 O O . TYR A 1 328 ? 15.773 118.327 158.523 1.00 15.33 647 TYR A O 1
ATOM 4759 N N . ALA A 1 329 ? 15.038 118.634 160.647 1.00 14.80 648 ALA A N 1
ATOM 4760 C CA . ALA A 1 329 ? 15.630 117.416 161.166 1.00 14.82 648 ALA A CA 1
ATOM 4761 C C . ALA A 1 329 ? 14.624 116.662 162.025 1.00 17.79 648 ALA A C 1
ATOM 4762 O O . ALA A 1 329 ? 13.641 117.226 162.492 1.00 17.81 648 ALA A O 1
ATOM 4769 N N . ASN A 1 330 ? 14.902 115.384 162.235 1.00 14.91 649 ASN A N 1
ATOM 4770 C CA . ASN A 1 330 ? 14.013 114.448 162.902 1.00 15.47 649 ASN A CA 1
ATOM 4771 C C . ASN A 1 330 ? 14.800 113.485 163.785 1.00 17.81 649 ASN A C 1
ATOM 4772 O O . ASN A 1 330 ? 15.848 112.985 163.368 1.00 14.38 649 ASN A O 1
ATOM 4783 N N . GLN A 1 331 ? 14.299 113.263 165.005 1.00 13.77 650 GLN A N 1
ATOM 4784 C CA . GLN A 1 331 ? 14.885 112.299 165.921 1.00 15.18 650 GLN A CA 1
ATOM 4785 C C . GLN A 1 331 ? 14.566 110.883 165.479 1.00 13.70 650 GLN A C 1
ATOM 4786 O O . GLN A 1 331 ? 13.402 110.531 165.303 1.00 17.62 650 GLN A O 1
ATOM 4800 N N . THR A 1 332 ? 15.606 110.054 165.315 1.00 14.59 651 THR A N 1
ATOM 4801 C CA . THR A 1 332 ? 15.423 108.683 164.869 1.00 16.04 651 THR A CA 1
ATOM 4802 C C . THR A 1 332 ? 15.493 107.670 165.996 1.00 16.08 651 THR A C 1
ATOM 4803 O O . THR A 1 332 ? 15.408 106.471 165.725 1.00 18.93 651 THR A O 1
ATOM 4814 N N . SER A 1 333 ? 15.646 108.111 167.254 1.00 18.85 652 SER A N 1
ATOM 4815 C CA . SER A 1 333 ? 15.773 107.183 168.359 1.00 18.01 652 SER A CA 1
ATOM 4816 C C . SER A 1 333 ? 14.548 107.234 169.271 1.00 15.34 652 SER A C 1
ATOM 4817 O O . SER A 1 333 ? 13.683 108.102 169.164 1.00 18.30 652 SER A O 1
ATOM 4825 N N . ALA A 1 334 ? 14.493 106.253 170.169 1.00 18.62 653 ALA A N 1
ATOM 4826 C CA . ALA A 1 334 ? 13.458 106.167 171.196 1.00 19.79 653 ALA A CA 1
ATOM 4827 C C . ALA A 1 334 ? 13.894 107.035 172.372 1.00 17.87 653 ALA A C 1
ATOM 4828 O O . ALA A 1 334 ? 14.261 106.566 173.448 1.00 17.74 653 ALA A O 1
ATOM 4835 N N . PHE A 1 335 ? 13.872 108.329 172.133 1.00 13.66 654 PHE A N 1
ATOM 4836 C CA . PHE A 1 335 ? 14.320 109.305 173.119 1.00 13.39 654 PHE A CA 1
ATOM 4837 C C . PHE A 1 335 ? 13.441 109.275 174.372 1.00 22.26 654 PHE A C 1
ATOM 4838 O O . PHE A 1 335 ? 12.224 109.078 174.315 1.00 15.77 654 PHE A O 1
ATOM 4855 N N . HIS A 1 336 ? 14.074 109.509 175.513 1.00 14.10 655 HIS A N 1
ATOM 4856 C CA . HIS A 1 336 ? 13.334 109.540 176.776 1.00 15.05 655 HIS A CA 1
ATOM 4857 C C . HIS A 1 336 ? 12.278 110.627 176.743 1.00 12.77 655 HIS A C 1
ATOM 4858 O O . HIS A 1 336 ? 12.631 111.814 176.542 1.00 16.19 655 HIS A O 1
ATOM 4872 N N . PRO A 1 337 ? 10.990 110.298 176.904 1.00 15.77 656 PRO A N 1
ATOM 4873 C CA . PRO A 1 337 ? 9.926 111.306 176.724 1.00 19.21 656 PRO A CA 1
ATOM 4874 C C . PRO A 1 337 ? 9.741 112.223 177.912 1.00 19.51 656 PRO A C 1
ATOM 4875 O O . PRO A 1 337 ? 8.858 113.098 177.878 1.00 16.53 656 PRO A O 1
ATOM 4886 N N . GLY A 1 338 ? 10.558 112.049 178.966 1.00 22.30 657 GLY A N 1
ATOM 4887 C CA . GLY A 1 338 ? 10.569 112.937 180.108 1.00 21.19 657 GLY A CA 1
ATOM 4888 C C . GLY A 1 338 ? 11.358 114.208 179.934 1.00 22.82 657 GLY A C 1
ATOM 4889 O O . GLY A 1 338 ? 11.379 115.029 180.849 1.00 17.46 657 GLY A O 1
ATOM 4892 N N . THR A 1 339 ? 12.001 114.408 178.775 1.00 15.92 658 THR A N 1
ATOM 4893 C CA . THR A 1 339 ? 12.809 115.581 178.518 1.00 17.27 658 THR A CA 1
ATOM 4894 C C . THR A 1 339 ? 12.542 116.091 177.104 1.00 14.85 658 THR A C 1
ATOM 4895 O O . THR A 1 339 ? 11.840 115.462 176.332 1.00 19.88 658 THR A O 1
ATOM 4906 N N . ASP A 1 340 ? 13.121 117.255 176.779 1.00 14.98 659 ASP A N 1
ATOM 4907 C CA . ASP A 1 340 ? 12.992 117.797 175.439 1.00 12.41 659 ASP A CA 1
ATOM 4908 C C . ASP A 1 340 ? 13.820 116.978 174.434 1.00 19.36 659 ASP A C 1
ATOM 4909 O O . ASP A 1 340 ? 14.919 116.485 174.736 1.00 13.43 659 ASP A O 1
ATOM 4918 N N . ALA A 1 341 ? 13.287 116.830 173.235 1.00 13.16 660 ALA A N 1
ATOM 4919 C CA . ALA A 1 341 ? 14.016 116.182 172.132 1.00 14.01 660 ALA A CA 1
ATOM 4920 C C . ALA A 1 341 ? 13.792 116.988 170.858 1.00 17.19 660 ALA A C 1
ATOM 4921 O O . ALA A 1 341 ? 13.523 116.455 169.789 1.00 13.92 660 ALA A O 1
ATOM 4928 N N . SER A 1 342 ? 13.954 118.290 170.968 1.00 13.16 661 SER A N 1
ATOM 4929 C CA . SER A 1 342 ? 13.754 119.202 169.854 1.00 13.44 661 SER A CA 1
ATOM 4930 C C . SER A 1 342 ? 14.860 119.044 168.822 1.00 17.08 661 SER A C 1
ATOM 4931 O O . SER A 1 342 ? 15.898 118.457 169.074 1.00 16.13 661 SER A O 1
ATOM 4939 N N . THR A 1 343 ? 14.609 119.631 167.648 1.00 19.48 662 THR A N 1
ATOM 4940 C CA . THR A 1 343 ? 15.534 119.606 166.537 1.00 14.57 662 THR A CA 1
ATOM 4941 C C . THR A 1 343 ? 15.627 120.986 165.918 1.00 17.08 662 THR A C 1
ATOM 4942 O O . THR A 1 343 ? 14.763 121.848 166.114 1.00 19.96 662 THR A O 1
ATOM 4953 N N . GLY A 1 344 ? 16.670 121.181 165.120 1.00 17.59 663 GLY A N 1
ATOM 4954 C CA . GLY A 1 344 ? 16.800 122.405 164.363 1.00 20.13 663 GLY A CA 1
ATOM 4955 C C . GLY A 1 344 ? 17.584 122.173 163.087 1.00 21.57 663 GLY A C 1
ATOM 4956 O O . GLY A 1 344 ? 18.510 121.345 163.037 1.00 18.00 663 GLY A O 1
ATOM 4960 N N . PHE A 1 345 ? 17.204 122.909 162.048 1.00 16.67 664 PHE A N 1
ATOM 4961 C CA . PHE A 1 345 ? 17.940 122.955 160.791 1.00 18.27 664 PHE A CA 1
ATOM 4962 C C . PHE A 1 345 ? 18.197 124.423 160.490 1.00 21.98 664 PHE A C 1
ATOM 4963 O O . PHE A 1 345 ? 17.253 125.223 160.441 1.00 24.67 664 PHE A O 1
ATOM 4980 N N . ARG A 1 346 ? 19.463 124.790 160.327 1.00 19.45 665 ARG A N 1
ATOM 4981 C CA . ARG A 1 346 ? 19.795 126.194 160.158 1.00 22.02 665 ARG A CA 1
ATOM 4982 C C . ARG A 1 346 ? 21.163 126.319 159.511 1.00 19.59 665 ARG A C 1
ATOM 4983 O O . ARG A 1 346 ? 21.891 125.336 159.342 1.00 23.27 665 ARG A O 1
ATOM 5004 N N . GLY A 1 347 ? 21.514 127.557 159.174 1.00 25.75 666 GLY A N 1
ATOM 5005 C CA . GLY A 1 347 ? 22.853 127.859 158.721 1.00 36.44 666 GLY A CA 1
ATOM 5006 C C . GLY A 1 347 ? 23.214 127.238 157.395 1.00 41.03 666 GLY A C 1
ATOM 5007 O O . GLY A 1 347 ? 24.392 126.941 157.154 1.00 32.85 666 GLY A O 1
ATOM 5011 N N . ALA A 1 348 ? 22.236 127.041 156.523 1.00 24.42 667 ALA A N 1
ATOM 5012 C CA . ALA A 1 348 ? 22.470 126.336 155.266 1.00 27.92 667 ALA A CA 1
ATOM 5013 C C . ALA A 1 348 ? 23.206 127.224 154.271 1.00 39.32 667 ALA A C 1
ATOM 5014 O O . ALA A 1 348 ? 22.810 128.366 154.037 1.00 34.13 667 ALA A O 1
ATOM 5021 N N . THR A 1 349 ? 24.261 126.678 153.673 1.00 29.66 668 THR A N 1
ATOM 5022 C CA . THR A 1 349 ? 24.898 127.250 152.496 1.00 31.64 668 THR A CA 1
ATOM 5023 C C . THR A 1 349 ? 24.527 126.372 151.300 1.00 22.45 668 THR A C 1
ATOM 5024 O O . THR A 1 349 ? 23.626 125.533 151.374 1.00 32.54 668 THR A O 1
ATOM 5035 N N . THR A 1 350 ? 25.243 126.542 150.181 1.00 24.96 669 THR A N 1
ATOM 5036 C CA . THR A 1 350 ? 25.016 125.643 149.054 1.00 19.78 669 THR A CA 1
ATOM 5037 C C . THR A 1 350 ? 25.527 124.232 149.350 1.00 22.32 669 THR A C 1
ATOM 5038 O O . THR A 1 350 ? 25.126 123.288 148.667 1.00 24.60 669 THR A O 1
ATOM 5049 N N . THR A 1 351 ? 26.399 124.071 150.354 1.00 21.56 670 THR A N 1
ATOM 5050 C CA . THR A 1 351 ? 27.054 122.795 150.599 1.00 19.87 670 THR A CA 1
ATOM 5051 C C . THR A 1 351 ? 26.849 122.212 151.982 1.00 19.54 670 THR A C 1
ATOM 5052 O O . THR A 1 351 ? 27.004 120.992 152.140 1.00 26.76 670 THR A O 1
ATOM 5063 N N . THR A 1 352 ? 26.514 123.022 152.980 1.00 23.46 671 THR A N 1
ATOM 5064 C CA . THR A 1 352 ? 26.430 122.528 154.351 1.00 23.22 671 THR A CA 1
ATOM 5065 C C . THR A 1 352 ? 25.228 123.130 155.074 1.00 23.45 671 THR A C 1
ATOM 5066 O O . THR A 1 352 ? 24.612 124.087 154.616 1.00 23.20 671 THR A O 1
ATOM 5077 N N . ALA A 1 353 ? 24.919 122.560 156.241 1.00 18.77 672 ALA A N 1
ATOM 5078 C CA . ALA A 1 353 ? 23.947 123.121 157.158 1.00 20.19 672 ALA A CA 1
ATOM 5079 C C . ALA A 1 353 ? 24.273 122.624 158.558 1.00 18.89 672 ALA A C 1
ATOM 5080 O O . ALA A 1 353 ? 25.144 121.759 158.759 1.00 23.73 672 ALA A O 1
ATOM 5087 N N . VAL A 1 354 ? 23.557 123.181 159.540 1.00 19.55 673 VAL A N 1
ATOM 5088 C CA . VAL A 1 354 ? 23.806 122.875 160.953 1.00 18.15 673 VAL A CA 1
ATOM 5089 C C . VAL A 1 354 ? 22.547 122.261 161.546 1.00 23.96 673 VAL A C 1
ATOM 5090 O O . VAL A 1 354 ? 21.460 122.846 161.455 1.00 19.85 673 VAL A O 1
ATOM 5103 N N . ILE A 1 355 ? 22.701 121.073 162.118 1.00 16.75 674 ILE A N 1
ATOM 5104 C CA . ILE A 1 355 ? 21.615 120.328 162.732 1.00 19.17 674 ILE A CA 1
ATOM 5105 C C . ILE A 1 355 ? 21.780 120.446 164.242 1.00 24.77 674 ILE A C 1
ATOM 5106 O O . ILE A 1 355 ? 22.841 120.110 164.789 1.00 20.40 674 ILE A O 1
ATOM 5122 N N . ARG A 1 356 ? 20.735 120.930 164.911 1.00 22.24 675 ARG A N 1
ATOM 5123 C CA . ARG A 1 356 ? 20.748 121.104 166.365 1.00 15.65 675 ARG A CA 1
ATOM 5124 C C . ARG A 1 356 ? 19.972 119.978 167.033 1.00 25.02 675 ARG A C 1
ATOM 5125 O O . ARG A 1 356 ? 18.833 119.688 166.650 1.00 15.96 675 ARG A O 1
ATOM 5146 N N . ASN A 1 357 ? 20.577 119.372 168.054 1.00 15.81 676 ASN A N 1
ATOM 5147 C CA . ASN A 1 357 ? 19.950 118.293 168.812 1.00 15.98 676 ASN A CA 1
ATOM 5148 C C . ASN A 1 357 ? 19.636 118.768 170.219 1.00 15.81 676 ASN A C 1
ATOM 5149 O O . ASN A 1 357 ? 20.543 118.951 171.041 1.00 19.94 676 ASN A O 1
ATOM 5160 N N . GLY A 1 358 ? 18.352 118.968 170.499 1.00 16.60 677 GLY A N 1
ATOM 5161 C CA . GLY A 1 358 ? 17.924 119.341 171.837 1.00 14.16 677 GLY A CA 1
ATOM 5162 C C . GLY A 1 358 ? 17.836 118.212 172.832 1.00 13.98 677 GLY A C 1
ATOM 5163 O O . GLY A 1 358 ? 17.643 118.481 174.005 1.00 13.82 677 GLY A O 1
ATOM 5167 N N . TYR A 1 359 ? 17.989 116.958 172.395 1.00 16.31 678 TYR A N 1
ATOM 5168 C CA . TYR A 1 359 ? 17.906 115.821 173.314 1.00 13.85 678 TYR A CA 1
ATOM 5169 C C . TYR A 1 359 ? 19.205 115.704 174.107 1.00 16.65 678 TYR A C 1
ATOM 5170 O O . TYR A 1 359 ? 20.290 115.944 173.558 1.00 14.48 678 TYR A O 1
ATOM 5188 N N . PHE A 1 360 ? 19.102 115.288 175.377 1.00 15.55 679 PHE A N 1
ATOM 5189 C CA . PHE A 1 360 ? 20.235 115.322 176.302 1.00 17.52 679 PHE A CA 1
ATOM 5190 C C . PHE A 1 360 ? 21.124 114.094 176.211 1.00 17.77 679 PHE A C 1
ATOM 5191 O O . PHE A 1 360 ? 21.634 113.601 177.230 1.00 16.98 679 PHE A O 1
ATOM 5208 N N . ALA A 1 361 ? 21.309 113.561 174.998 1.00 16.80 680 ALA A N 1
ATOM 5209 C CA . ALA A 1 361 ? 22.224 112.457 174.764 1.00 17.66 680 ALA A CA 1
ATOM 5210 C C . ALA A 1 361 ? 22.626 112.470 173.301 1.00 19.21 680 ALA A C 1
ATOM 5211 O O . ALA A 1 361 ? 21.888 112.963 172.453 1.00 20.68 680 ALA A O 1
ATOM 5218 N N . GLN A 1 362 ? 23.809 111.930 173.016 1.00 22.02 681 GLN A N 1
ATOM 5219 C CA . GLN A 1 362 ? 24.206 111.704 171.631 1.00 18.98 681 GLN A CA 1
ATOM 5220 C C . GLN A 1 362 ? 23.092 110.964 170.897 1.00 21.08 681 GLN A C 1
ATOM 5221 O O . GLN A 1 362 ? 22.545 109.978 171.407 1.00 19.48 681 GLN A O 1
ATOM 5235 N N . ALA A 1 363 ? 22.764 111.432 169.687 1.00 17.90 682 ALA A N 1
ATOM 5236 C CA . ALA A 1 363 ? 21.619 110.870 169.014 1.00 17.84 682 ALA A CA 1
ATOM 5237 C C . ALA A 1 363 ? 21.759 111.058 167.516 1.00 20.02 682 ALA A C 1
ATOM 5238 O O . ALA A 1 363 ? 22.321 112.043 167.048 1.00 17.00 682 ALA A O 1
ATOM 5245 N N . VAL A 1 364 ? 21.211 110.108 166.786 1.00 15.48 683 VAL A N 1
ATOM 5246 C CA . VAL A 1 364 ? 21.188 110.176 165.327 1.00 15.45 683 VAL A CA 1
ATOM 5247 C C . VAL A 1 364 ? 19.932 110.917 164.901 1.00 18.82 683 VAL A C 1
ATOM 5248 O O . VAL A 1 364 ? 18.823 110.533 165.278 1.00 17.49 683 VAL A O 1
ATOM 5261 N N . LEU A 1 365 ? 20.111 111.980 164.121 1.00 15.37 684 LEU A N 1
ATOM 5262 C CA . LEU A 1 365 ? 19.014 112.739 163.548 1.00 21.47 684 LEU A CA 1
ATOM 5263 C C . LEU A 1 365 ? 19.043 112.605 162.030 1.00 21.86 684 LEU A C 1
ATOM 5264 O O . LEU A 1 365 ? 20.107 112.695 161.401 1.00 17.60 684 LEU A O 1
ATOM 5280 N N . SER A 1 366 ? 17.885 112.360 161.450 1.00 16.01 685 SER A N 1
ATOM 5281 C CA . SER A 1 366 ? 17.765 112.445 160.000 1.00 15.34 685 SER A CA 1
ATOM 5282 C C . SER A 1 366 ? 17.356 113.861 159.624 1.00 15.34 685 SER A C 1
ATOM 5283 O O . SER A 1 366 ? 16.913 114.654 160.466 1.00 16.51 685 SER A O 1
ATOM 5291 N N . TRP A 1 367 ? 17.533 114.188 158.342 1.00 18.34 686 TRP A N 1
ATOM 5292 C CA . TRP A 1 367 ? 17.257 115.523 157.881 1.00 15.65 686 TRP A CA 1
ATOM 5293 C C . TRP A 1 367 ? 16.846 115.511 156.410 1.00 20.53 686 TRP A C 1
ATOM 5294 O O . TRP A 1 367 ? 17.167 114.591 155.657 1.00 16.58 686 TRP A O 1
ATOM 5315 N N . GLU A 1 368 ? 16.110 116.562 156.021 1.00 15.69 687 GLU A N 1
ATOM 5316 C CA . GLU A 1 368 ? 15.789 116.837 154.635 1.00 18.68 687 GLU A CA 1
ATOM 5317 C C . GLU A 1 368 ? 16.045 118.313 154.359 1.00 16.86 687 GLU A C 1
ATOM 5318 O O . GLU A 1 368 ? 15.898 119.164 155.245 1.00 19.65 687 GLU A O 1
ATOM 5330 N N . ALA A 1 369 ? 16.439 118.614 153.125 1.00 17.74 688 ALA A N 1
ATOM 5331 C CA . ALA A 1 369 ? 16.685 119.979 152.707 1.00 16.58 688 ALA A CA 1
ATOM 5332 C C . ALA A 1 369 ? 16.223 120.131 151.266 1.00 22.71 688 ALA A C 1
ATOM 5333 O O . ALA A 1 369 ? 16.173 119.156 150.523 1.00 22.99 688 ALA A O 1
ATOM 5340 N N . PHE A 1 370 ? 15.853 121.358 150.887 1.00 18.71 689 PHE A N 1
ATOM 5341 C CA . PHE A 1 370 ? 15.427 121.619 149.523 1.00 16.93 689 PHE A CA 1
ATOM 5342 C C . PHE A 1 370 ? 15.982 122.959 149.077 1.00 19.80 689 PHE A C 1
ATOM 5343 O O . PHE A 1 370 ? 16.313 123.828 149.885 1.00 21.30 689 PHE A O 1
ATOM 5360 N N . GLY A 1 371 ? 16.108 123.111 147.757 1.00 19.22 690 GLY A N 1
ATOM 5361 C CA . GLY A 1 371 ? 16.689 124.329 147.230 1.00 18.75 690 GLY A CA 1
ATOM 5362 C C . GLY A 1 371 ? 16.790 124.297 145.715 1.00 19.22 690 GLY A C 1
ATOM 5363 O O . GLY A 1 371 ? 16.023 123.599 145.049 1.00 23.06 690 GLY A O 1
ATOM 5367 N N . ARG A 1 372 ? 17.730 125.052 145.170 1.00 34.49 691 ARG A N 1
ATOM 5368 C CA . ARG A 1 372 ? 17.858 125.148 143.720 1.00 29.19 691 ARG A CA 1
ATOM 5369 C C . ARG A 1 372 ? 19.278 125.542 143.369 1.00 33.09 691 ARG A C 1
ATOM 5370 O O . ARG A 1 372 ? 20.121 125.771 144.258 1.00 26.86 691 ARG A O 1
ATOM 5392 N N . ALA B 1 9 ? 5.117 113.020 -56.486 1.00 76.07 328 ALA B N 1
ATOM 5393 C CA . ALA B 1 9 ? 4.647 114.370 -56.775 1.00 85.18 328 ALA B CA 1
ATOM 5394 C C . ALA B 1 9 ? 3.789 114.908 -55.631 1.00 74.51 328 ALA B C 1
ATOM 5395 O O . ALA B 1 9 ? 3.539 116.113 -55.545 1.00 60.20 328 ALA B O 1
ATOM 5401 N N . LEU B 1 10 ? 3.338 114.010 -54.757 1.00 73.41 329 LEU B N 1
ATOM 5402 C CA . LEU B 1 10 ? 2.438 114.410 -53.685 1.00 65.65 329 LEU B CA 1
ATOM 5403 C C . LEU B 1 10 ? 3.199 115.173 -52.605 1.00 60.21 329 LEU B C 1
ATOM 5404 O O . LEU B 1 10 ? 4.245 114.718 -52.115 1.00 47.72 329 LEU B O 1
ATOM 5420 N N . ALA B 1 11 ? 2.674 116.343 -52.248 1.00 48.61 330 ALA B N 1
ATOM 5421 C CA . ALA B 1 11 ? 3.109 117.085 -51.073 1.00 59.03 330 ALA B CA 1
ATOM 5422 C C . ALA B 1 11 ? 2.037 116.976 -49.990 1.00 52.65 330 ALA B C 1
ATOM 5423 O O . ALA B 1 11 ? 0.913 116.526 -50.239 1.00 40.57 330 ALA B O 1
ATOM 5430 N N . ALA B 1 12 ? 2.398 117.396 -48.778 1.00 58.62 331 ALA B N 1
ATOM 5431 C CA . ALA B 1 12 ? 1.462 117.298 -47.660 1.00 54.15 331 ALA B CA 1
ATOM 5432 C C . ALA B 1 12 ? 0.138 117.987 -47.980 1.00 47.42 331 ALA B C 1
ATOM 5433 O O . ALA B 1 12 ? -0.937 117.490 -47.616 1.00 42.90 331 ALA B O 1
ATOM 5440 N N . THR B 1 13 ? 0.194 119.123 -48.687 1.00 61.01 332 THR B N 1
ATOM 5441 C CA . THR B 1 13 ? -1.008 119.896 -48.994 1.00 48.30 332 THR B CA 1
ATOM 5442 C C . THR B 1 13 ? -1.977 119.152 -49.911 1.00 47.54 332 THR B C 1
ATOM 5443 O O . THR B 1 13 ? -3.148 119.543 -50.007 1.00 47.15 332 THR B O 1
ATOM 5454 N N . ASP B 1 14 ? -1.515 118.108 -50.598 1.00 48.27 333 ASP B N 1
ATOM 5455 C CA . ASP B 1 14 ? -2.397 117.280 -51.405 1.00 55.63 333 ASP B CA 1
ATOM 5456 C C . ASP B 1 14 ? -3.156 116.252 -50.575 1.00 52.92 333 ASP B C 1
ATOM 5457 O O . ASP B 1 14 ? -4.180 115.732 -51.036 1.00 35.33 333 ASP B O 1
ATOM 5466 N N . ILE B 1 15 ? -2.684 115.952 -49.375 1.00 45.91 334 ILE B N 1
ATOM 5467 C CA . ILE B 1 15 ? -3.291 114.896 -48.563 1.00 28.83 334 ILE B CA 1
ATOM 5468 C C . ILE B 1 15 ? -4.501 115.466 -47.825 1.00 40.01 334 ILE B C 1
ATOM 5469 O O . ILE B 1 15 ? -4.398 116.547 -47.221 1.00 37.99 334 ILE B O 1
ATOM 5485 N N . PRO B 1 16 ? -5.636 114.783 -47.837 1.00 34.87 335 PRO B N 1
ATOM 5486 C CA . PRO B 1 16 ? -6.798 115.262 -47.090 1.00 43.83 335 PRO B CA 1
ATOM 5487 C C . PRO B 1 16 ? -6.666 114.953 -45.609 1.00 39.67 335 PRO B C 1
ATOM 5488 O O . PRO B 1 16 ? -5.798 114.192 -45.179 1.00 28.16 335 PRO B O 1
ATOM 5499 N N . GLY B 1 17 ? -7.568 115.550 -44.835 1.00 27.97 336 GLY B N 1
ATOM 5500 C CA . GLY B 1 17 ? -7.612 115.260 -43.411 1.00 26.89 336 GLY B CA 1
ATOM 5501 C C . GLY B 1 17 ? -7.900 113.791 -43.178 1.00 42.32 336 GLY B C 1
ATOM 5502 O O . GLY B 1 17 ? -8.756 113.193 -43.834 1.00 31.98 336 GLY B O 1
ATOM 5506 N N . LEU B 1 18 ? -7.188 113.212 -42.221 1.00 29.27 337 LEU B N 1
ATOM 5507 C CA . LEU B 1 18 ? -7.230 111.776 -41.979 1.00 31.94 337 LEU B CA 1
ATOM 5508 C C . LEU B 1 18 ? -7.755 111.475 -40.589 1.00 42.73 337 LEU B C 1
ATOM 5509 O O . LEU B 1 18 ? -7.572 112.261 -39.659 1.00 28.80 337 LEU B O 1
ATOM 5525 N N . ASP B 1 19 ? -8.422 110.327 -40.471 1.00 27.53 338 ASP B N 1
ATOM 5526 C CA . ASP B 1 19 ? -8.800 109.787 -39.180 1.00 26.34 338 ASP B CA 1
ATOM 5527 C C . ASP B 1 19 ? -7.623 109.061 -38.549 1.00 26.19 338 ASP B C 1
ATOM 5528 O O . ASP B 1 19 ? -6.774 108.488 -39.240 1.00 21.44 338 ASP B O 1
ATOM 5537 N N . ALA B 1 20 ? -7.584 109.074 -37.217 1.00 22.62 339 ALA B N 1
ATOM 5538 C CA . ALA B 1 20 ? -6.487 108.438 -36.487 1.00 20.38 339 ALA B CA 1
ATOM 5539 C C . ALA B 1 20 ? -6.346 106.968 -36.812 1.00 17.65 339 ALA B C 1
ATOM 5540 O O . ALA B 1 20 ? -5.261 106.414 -36.632 1.00 16.81 339 ALA B O 1
ATOM 5547 N N . SER B 1 21 ? -7.426 106.322 -37.265 1.00 23.42 340 SER B N 1
ATOM 5548 C CA . SER B 1 21 ? -7.411 104.917 -37.657 1.00 20.18 340 SER B CA 1
ATOM 5549 C C . SER B 1 21 ? -6.535 104.659 -38.873 1.00 30.34 340 SER B C 1
ATOM 5550 O O . SER B 1 21 ? -6.205 103.505 -39.148 1.00 31.38 340 SER B O 1
ATOM 5558 N N . LYS B 1 22 ? -6.140 105.697 -39.596 1.00 22.08 341 LYS B N 1
ATOM 5559 C CA . LYS B 1 22 ? -5.263 105.544 -40.733 1.00 18.48 341 LYS B CA 1
ATOM 5560 C C . LYS B 1 22 ? -3.848 105.187 -40.305 1.00 25.28 341 LYS B C 1
ATOM 5561 O O . LYS B 1 22 ? -3.070 104.704 -41.128 1.00 29.59 341 LYS B O 1
ATOM 5580 N N . LEU B 1 23 ? -3.483 105.437 -39.046 1.00 21.64 342 LEU B N 1
ATOM 5581 C CA . LEU B 1 23 ? -2.186 104.979 -38.525 1.00 20.05 342 LEU B CA 1
ATOM 5582 C C . LEU B 1 23 ? -2.362 103.545 -38.067 1.00 28.34 342 LEU B C 1
ATOM 5583 O O . LEU B 1 23 ? -2.873 103.284 -36.979 1.00 26.33 342 LEU B O 1
ATOM 5599 N N . VAL B 1 24 ? -1.849 102.606 -38.857 1.00 23.60 343 VAL B N 1
ATOM 5600 C CA . VAL B 1 24 ? -2.099 101.194 -38.633 1.00 23.27 343 VAL B CA 1
ATOM 5601 C C . VAL B 1 24 ? -0.908 100.473 -38.026 1.00 21.98 343 VAL B C 1
ATOM 5602 O O . VAL B 1 24 ? -1.014 99.275 -37.720 1.00 29.98 343 VAL B O 1
ATOM 5615 N N . SER B 1 25 ? 0.213 101.155 -37.816 1.00 22.64 344 SER B N 1
ATOM 5616 C CA . SER B 1 25 ? 1.383 100.477 -37.286 1.00 21.78 344 SER B CA 1
ATOM 5617 C C . SER B 1 25 ? 2.367 101.487 -36.719 1.00 16.06 344 SER B C 1
ATOM 5618 O O . SER B 1 25 ? 2.252 102.694 -36.943 1.00 22.07 344 SER B O 1
ATOM 5626 N N . GLY B 1 26 ? 3.342 100.969 -35.976 1.00 16.54 345 GLY B N 1
ATOM 5627 C CA . GLY B 1 26 ? 4.448 101.770 -35.482 1.00 26.48 345 GLY B CA 1
ATOM 5628 C C . GLY B 1 26 ? 4.123 102.530 -34.191 1.00 19.66 345 GLY B C 1
ATOM 5629 O O . GLY B 1 26 ? 2.989 102.598 -33.723 1.00 20.21 345 GLY B O 1
ATOM 5633 N N . VAL B 1 27 ? 5.164 103.145 -33.633 1.00 24.21 346 VAL B N 1
ATOM 5634 C CA . VAL B 1 27 ? 5.081 103.917 -32.394 1.00 27.83 346 VAL B CA 1
ATOM 5635 C C . VAL B 1 27 ? 5.449 105.361 -32.715 1.00 18.43 346 VAL B C 1
ATOM 5636 O O . VAL B 1 27 ? 6.543 105.627 -33.231 1.00 15.83 346 VAL B O 1
ATOM 5649 N N . LEU B 1 28 ? 4.541 106.290 -32.415 1.00 14.28 347 LEU B N 1
ATOM 5650 C CA . LEU B 1 28 ? 4.803 107.706 -32.606 1.00 15.65 347 LEU B CA 1
ATOM 5651 C C . LEU B 1 28 ? 6.064 108.155 -31.895 1.00 19.88 347 LEU B C 1
ATOM 5652 O O . LEU B 1 28 ? 6.343 107.741 -30.770 1.00 14.72 347 LEU B O 1
ATOM 5668 N N . ALA B 1 29 ? 6.807 109.051 -32.538 1.00 20.66 348 ALA B N 1
ATOM 5669 C CA . ALA B 1 29 ? 7.840 109.783 -31.822 1.00 14.79 348 ALA B CA 1
ATOM 5670 C C . ALA B 1 29 ? 7.178 110.560 -30.697 1.00 11.66 348 ALA B C 1
ATOM 5671 O O . ALA B 1 29 ? 6.091 111.131 -30.871 1.00 14.40 348 ALA B O 1
ATOM 5678 N N . GLU B 1 30 ? 7.820 110.574 -29.528 1.00 16.90 349 GLU B N 1
ATOM 5679 C CA . GLU B 1 30 ? 7.172 111.183 -28.357 1.00 26.11 349 GLU B CA 1
ATOM 5680 C C . GLU B 1 30 ? 6.967 112.679 -28.533 1.00 14.93 349 GLU B C 1
ATOM 5681 O O . GLU B 1 30 ? 6.042 113.255 -27.930 1.00 17.58 349 GLU B O 1
ATOM 5693 N N . GLN B 1 31 ? 7.760 113.322 -29.391 1.00 9.84 350 GLN B N 1
ATOM 5694 C CA . GLN B 1 31 ? 7.599 114.725 -29.684 1.00 17.05 350 GLN B CA 1
ATOM 5695 C C . GLN B 1 31 ? 6.240 115.027 -30.312 1.00 18.09 350 GLN B C 1
ATOM 5696 O O . GLN B 1 31 ? 5.825 116.179 -30.316 1.00 15.22 350 GLN B O 1
ATOM 5710 N N . ARG B 1 32 ? 5.542 114.016 -30.819 1.00 13.55 351 ARG B N 1
ATOM 5711 C CA . ARG B 1 32 ? 4.199 114.254 -31.330 1.00 21.79 351 ARG B CA 1
ATOM 5712 C C . ARG B 1 32 ? 3.148 114.342 -30.216 1.00 16.49 351 ARG B C 1
ATOM 5713 O O . ARG B 1 32 ? 2.010 114.677 -30.506 1.00 13.22 351 ARG B O 1
ATOM 5734 N N . LEU B 1 33 ? 3.503 114.030 -28.985 1.00 14.30 352 LEU B N 1
ATOM 5735 C CA . LEU B 1 33 ? 2.552 113.993 -27.885 1.00 17.24 352 LEU B CA 1
ATOM 5736 C C . LEU B 1 33 ? 2.443 115.351 -27.199 1.00 14.04 352 LEU B C 1
ATOM 5737 O O . LEU B 1 33 ? 3.425 116.080 -27.072 1.00 11.15 352 LEU B O 1
ATOM 5753 N N . PRO B 1 34 ? 1.266 115.681 -26.720 1.00 11.71 353 PRO B N 1
ATOM 5754 C CA . PRO B 1 34 ? 1.152 116.795 -25.781 1.00 19.33 353 PRO B CA 1
ATOM 5755 C C . PRO B 1 34 ? 2.146 116.589 -24.644 1.00 20.54 353 PRO B C 1
ATOM 5756 O O . PRO B 1 34 ? 2.435 115.460 -24.240 1.00 13.54 353 PRO B O 1
ATOM 5767 N N . VAL B 1 35 ? 2.687 117.705 -24.142 1.00 13.49 354 VAL B N 1
ATOM 5768 C CA . VAL B 1 35 ? 3.865 117.628 -23.291 1.00 11.26 354 VAL B CA 1
ATOM 5769 C C . VAL B 1 35 ? 3.591 116.878 -22.006 1.00 17.62 354 VAL B C 1
ATOM 5770 O O . VAL B 1 35 ? 4.490 116.216 -21.459 1.00 15.65 354 VAL B O 1
ATOM 5783 N N . PHE B 1 36 ? 2.358 116.958 -21.494 1.00 17.70 355 PHE B N 1
ATOM 5784 C CA . PHE B 1 36 ? 2.069 116.278 -20.242 1.00 17.76 355 PHE B CA 1
ATOM 5785 C C . PHE B 1 36 ? 2.148 114.756 -20.378 1.00 21.31 355 PHE B C 1
ATOM 5786 O O . PHE B 1 36 ? 2.387 114.067 -19.380 1.00 20.65 355 PHE B O 1
ATOM 5803 N N . ALA B 1 37 ? 1.983 114.215 -21.589 1.00 8.82 356 ALA B N 1
ATOM 5804 C CA . ALA B 1 37 ? 2.118 112.785 -21.802 1.00 16.48 356 ALA B CA 1
ATOM 5805 C C . ALA B 1 37 ? 3.573 112.348 -21.924 1.00 14.57 356 ALA B C 1
ATOM 5806 O O . ALA B 1 37 ? 3.834 111.139 -22.016 1.00 17.28 356 ALA B O 1
ATOM 5813 N N . ARG B 1 38 ? 4.498 113.289 -21.921 1.00 15.77 357 ARG B N 1
ATOM 5814 C CA . ARG B 1 38 ? 5.922 113.029 -21.929 1.00 15.38 357 ARG B CA 1
ATOM 5815 C C . ARG B 1 38 ? 6.552 113.220 -20.559 1.00 11.78 357 ARG B C 1
ATOM 5816 O O . ARG B 1 38 ? 7.790 113.165 -20.444 1.00 17.21 357 ARG B O 1
ATOM 5837 N N . GLY B 1 39 ? 5.736 113.438 -19.518 1.00 11.56 358 GLY B N 1
ATOM 5838 C CA . GLY B 1 39 ? 6.256 113.776 -18.201 1.00 12.57 358 GLY B CA 1
ATOM 5839 C C . GLY B 1 39 ? 6.678 115.215 -18.051 1.00 14.03 358 GLY B C 1
ATOM 5840 O O . GLY B 1 39 ? 7.207 115.585 -16.996 1.00 12.17 358 GLY B O 1
ATOM 5844 N N . LEU B 1 40 ? 6.445 116.052 -19.056 1.00 10.76 359 LEU B N 1
ATOM 5845 C CA . LEU B 1 40 ? 6.869 117.456 -19.013 1.00 12.35 359 LEU B CA 1
ATOM 5846 C C . LEU B 1 40 ? 5.784 118.283 -18.342 1.00 12.03 359 LEU B C 1
ATOM 5847 O O . LEU B 1 40 ? 4.651 118.324 -18.833 1.00 10.84 359 LEU B O 1
ATOM 5863 N N . ALA B 1 41 ? 6.143 118.952 -17.249 1.00 11.27 360 ALA B N 1
ATOM 5864 C CA . ALA B 1 41 ? 5.212 119.784 -16.469 1.00 10.01 360 ALA B CA 1
ATOM 5865 C C . ALA B 1 41 ? 5.145 121.214 -16.993 1.00 18.10 360 ALA B C 1
ATOM 5866 O O . ALA B 1 41 ? 5.231 122.175 -16.233 1.00 14.06 360 ALA B O 1
ATOM 5873 N N . THR B 1 42 ? 4.978 121.365 -18.305 1.00 15.73 361 THR B N 1
ATOM 5874 C CA . THR B 1 42 ? 5.117 122.667 -18.943 1.00 11.54 361 THR B CA 1
ATOM 5875 C C . THR B 1 42 ? 3.855 123.144 -19.662 1.00 9.55 361 THR B C 1
ATOM 5876 O O . THR B 1 42 ? 3.901 124.180 -20.327 1.00 16.14 361 THR B O 1
ATOM 5887 N N . ALA B 1 43 ? 2.722 122.414 -19.551 1.00 15.16 362 ALA B N 1
ATOM 5888 C CA . ALA B 1 43 ? 1.571 122.763 -20.385 1.00 14.74 362 ALA B CA 1
ATOM 5889 C C . ALA B 1 43 ? 0.947 124.104 -20.013 1.00 15.49 362 ALA B C 1
ATOM 5890 O O . ALA B 1 43 ? 0.413 124.787 -20.883 1.00 12.72 362 ALA B O 1
ATOM 5897 N N . VAL B 1 44 ? 1.013 124.499 -18.748 1.00 11.84 363 VAL B N 1
ATOM 5898 C CA . VAL B 1 44 ? 0.420 125.743 -18.284 1.00 15.07 363 VAL B CA 1
ATOM 5899 C C . VAL B 1 44 ? 1.451 126.516 -17.473 1.00 18.42 363 VAL B C 1
ATOM 5900 O O . VAL B 1 44 ? 2.434 125.965 -16.971 1.00 15.11 363 VAL B O 1
ATOM 5913 N N . SER B 1 45 ? 1.243 127.828 -17.417 1.00 9.91 364 SER B N 1
ATOM 5914 C CA . SER B 1 45 ? 2.166 128.714 -16.717 1.00 13.52 364 SER B CA 1
ATOM 5915 C C . SER B 1 45 ? 2.310 128.258 -15.274 1.00 15.21 364 SER B C 1
ATOM 5916 O O . SER B 1 45 ? 1.418 127.612 -14.704 1.00 13.63 364 SER B O 1
ATOM 5924 N N A ASN B 1 46 ? 3.464 128.565 -14.692 0.52 13.02 365 ASN B N 1
ATOM 5925 N N B ASN B 1 46 ? 3.465 128.551 -14.693 0.48 13.59 365 ASN B N 1
ATOM 5926 C CA A ASN B 1 46 ? 3.840 127.973 -13.413 0.52 15.73 365 ASN B CA 1
ATOM 5927 C CA B ASN B 1 46 ? 3.819 127.947 -13.413 0.48 14.84 365 ASN B CA 1
ATOM 5928 C C A ASN B 1 46 ? 3.203 128.689 -12.234 0.52 11.85 365 ASN B C 1
ATOM 5929 C C B ASN B 1 46 ? 3.218 128.701 -12.235 0.48 11.72 365 ASN B C 1
ATOM 5930 O O A ASN B 1 46 ? 3.580 128.418 -11.078 0.52 11.90 365 ASN B O 1
ATOM 5931 O O B ASN B 1 46 ? 3.619 128.457 -11.083 0.48 15.30 365 ASN B O 1
ATOM 5952 N N . SER B 1 47 ? 2.269 129.595 -12.499 1.00 17.81 366 SER B N 1
ATOM 5953 C CA . SER B 1 47 ? 1.448 130.216 -11.471 1.00 14.29 366 SER B CA 1
ATOM 5954 C C . SER B 1 47 ? -0.019 129.831 -11.631 1.00 10.06 366 SER B C 1
ATOM 5955 O O . SER B 1 47 ? -0.877 130.398 -10.957 1.00 13.47 366 SER B O 1
ATOM 5964 N N . SER B 1 48 ? -0.315 128.844 -12.486 1.00 14.41 367 SER B N 1
ATOM 5965 C CA . SER B 1 48 ? -1.696 128.474 -12.776 1.00 9.90 367 SER B CA 1
ATOM 5966 C C . SER B 1 48 ? -2.387 127.913 -11.528 1.00 9.84 367 SER B C 1
ATOM 5967 O O . SER B 1 48 ? -1.763 127.323 -10.657 1.00 9.90 367 SER B O 1
ATOM 5975 N N . ASP B 1 49 ? -3.681 128.109 -11.462 1.00 11.05 368 ASP B N 1
ATOM 5976 C CA . ASP B 1 49 ? -4.512 127.647 -10.349 1.00 9.81 368 ASP B CA 1
ATOM 5977 C C . ASP B 1 49 ? -4.804 126.164 -10.508 1.00 12.61 368 ASP B C 1
ATOM 5978 O O . ASP B 1 49 ? -5.459 125.775 -11.476 1.00 16.38 368 ASP B O 1
ATOM 5987 N N . PRO B 1 50 ? -4.334 125.303 -9.601 1.00 16.00 369 PRO B N 1
ATOM 5988 C CA . PRO B 1 50 ? -4.684 123.870 -9.715 1.00 13.40 369 PRO B CA 1
ATOM 5989 C C . PRO B 1 50 ? -6.173 123.617 -9.586 1.00 11.79 369 PRO B C 1
ATOM 5990 O O . PRO B 1 50 ? -6.645 122.579 -10.070 1.00 11.30 369 PRO B O 1
ATOM 6001 N N . ASN B 1 51 ? -6.925 124.540 -8.989 1.00 12.15 370 ASN B N 1
ATOM 6002 C CA . ASN B 1 51 ? -8.378 124.365 -8.891 1.00 13.51 370 ASN B CA 1
ATOM 6003 C C . ASN B 1 51 ? -9.040 124.314 -10.253 1.00 9.53 370 ASN B C 1
ATOM 6004 O O . ASN B 1 51 ? -10.103 123.706 -10.399 1.00 9.79 370 ASN B O 1
ATOM 6015 N N . THR B 1 52 ? -8.451 124.976 -11.254 1.00 9.58 371 THR B N 1
ATOM 6016 C CA . THR B 1 52 ? -9.029 125.021 -12.596 1.00 10.32 371 THR B CA 1
ATOM 6017 C C . THR B 1 52 ? -8.274 124.109 -13.561 1.00 13.53 371 THR B C 1
ATOM 6018 O O . THR B 1 52 ? -8.388 124.266 -14.789 1.00 11.42 371 THR B O 1
ATOM 6029 N N . ALA B 1 53 ? -7.525 123.148 -13.030 1.00 11.16 372 ALA B N 1
ATOM 6030 C CA . ALA B 1 53 ? -6.723 122.274 -13.860 1.00 11.76 372 ALA B CA 1
ATOM 6031 C C . ALA B 1 53 ? -7.579 121.558 -14.889 1.00 12.16 372 ALA B C 1
ATOM 6032 O O . ALA B 1 53 ? -8.706 121.142 -14.603 1.00 9.27 372 ALA B O 1
ATOM 6039 N N . THR B 1 54 ? -7.048 121.438 -16.106 1.00 12.20 373 THR B N 1
ATOM 6040 C CA . THR B 1 54 ? -7.607 120.541 -17.104 1.00 9.23 373 THR B CA 1
ATOM 6041 C C . THR B 1 54 ? -6.585 119.643 -17.794 1.00 10.74 373 THR B C 1
ATOM 6042 O O . THR B 1 54 ? -6.960 118.934 -18.742 1.00 13.77 373 THR B O 1
ATOM 6053 N N . VAL B 1 55 ? -5.302 119.696 -17.416 1.00 10.75 374 VAL B N 1
ATOM 6054 C CA . VAL B 1 55 ? -4.307 118.780 -17.975 1.00 9.55 374 VAL B CA 1
ATOM 6055 C C . VAL B 1 55 ? -3.786 117.864 -16.870 1.00 12.60 374 VAL B C 1
ATOM 6056 O O . VAL B 1 55 ? -3.824 118.225 -15.711 1.00 12.36 374 VAL B O 1
ATOM 6069 N N . PRO B 1 56 ? -3.310 116.661 -17.185 1.00 12.77 375 PRO B N 1
ATOM 6070 C CA . PRO B 1 56 ? -2.949 115.725 -16.118 1.00 11.19 375 PRO B CA 1
ATOM 6071 C C . PRO B 1 56 ? -1.616 116.038 -15.417 1.00 13.68 375 PRO B C 1
ATOM 6072 O O . PRO B 1 56 ? -1.283 115.342 -14.445 1.00 13.24 375 PRO B O 1
ATOM 6083 N N . LEU B 1 57 ? -0.847 117.026 -15.870 1.00 15.50 376 LEU B N 1
ATOM 6084 C CA . LEU B 1 57 ? 0.412 117.345 -15.201 1.00 8.91 376 LEU B CA 1
ATOM 6085 C C . LEU B 1 57 ? 0.688 118.847 -15.362 1.00 9.04 376 LEU B C 1
ATOM 6086 O O . LEU B 1 57 ? 0.601 119.375 -16.467 1.00 10.28 376 LEU B O 1
ATOM 6102 N N . MET B 1 58 ? 0.942 119.510 -14.252 1.00 9.09 377 MET B N 1
ATOM 6103 C CA . MET B 1 58 ? 1.333 120.921 -14.211 1.00 14.25 377 MET B CA 1
ATOM 6104 C C . MET B 1 58 ? 2.341 121.123 -13.095 1.00 18.06 377 MET B C 1
ATOM 6105 O O . MET B 1 58 ? 2.579 120.227 -12.271 1.00 12.31 377 MET B O 1
ATOM 6119 N N . LEU B 1 59 ? 2.930 122.313 -13.080 1.00 9.36 378 LEU B N 1
ATOM 6120 C CA . LEU B 1 59 ? 3.854 122.724 -12.021 1.00 14.11 378 LEU B CA 1
ATOM 6121 C C . LEU B 1 59 ? 3.443 124.116 -11.597 1.00 11.47 378 LEU B C 1
ATOM 6122 O O . LEU B 1 59 ? 3.325 124.988 -12.457 1.00 14.82 378 LEU B O 1
ATOM 6138 N N . THR B 1 60 ? 3.197 124.327 -10.295 1.00 9.73 379 THR B N 1
ATOM 6139 C CA . THR B 1 60 ? 2.711 125.649 -9.895 1.00 9.68 379 THR B CA 1
ATOM 6140 C C . THR B 1 60 ? 3.025 125.939 -8.438 1.00 13.21 379 THR B C 1
ATOM 6141 O O . THR B 1 60 ? 3.045 125.042 -7.592 1.00 10.81 379 THR B O 1
ATOM 6152 N N . ASN B 1 61 ? 3.237 127.230 -8.144 1.00 9.86 380 ASN B N 1
ATOM 6153 C CA . ASN B 1 61 ? 3.321 127.680 -6.759 1.00 12.92 380 ASN B CA 1
ATOM 6154 C C . ASN B 1 61 ? 2.069 128.428 -6.323 1.00 14.64 380 ASN B C 1
ATOM 6155 O O . ASN B 1 61 ? 2.127 129.230 -5.384 1.00 12.42 380 ASN B O 1
ATOM 6166 N N . HIS B 1 62 ? 0.966 128.230 -7.021 1.00 17.94 381 HIS B N 1
ATOM 6167 C CA . HIS B 1 62 ? -0.280 128.899 -6.681 1.00 15.06 381 HIS B CA 1
ATOM 6168 C C . HIS B 1 62 ? -0.691 128.541 -5.251 1.00 11.97 381 HIS B C 1
ATOM 6169 O O . HIS B 1 62 ? -0.446 127.431 -4.770 1.00 11.60 381 HIS B O 1
ATOM 6183 N N . ALA B 1 63 ? -1.324 129.502 -4.592 1.00 19.88 382 ALA B N 1
ATOM 6184 C CA . ALA B 1 63 ? -1.754 129.346 -3.206 1.00 16.70 382 ALA B CA 1
ATOM 6185 C C . ALA B 1 63 ? -2.682 128.165 -3.008 1.00 10.45 382 ALA B C 1
ATOM 6186 O O . ALA B 1 63 ? -2.778 127.633 -1.889 1.00 16.67 382 ALA B O 1
ATOM 6193 N N . ASN B 1 64 ? -3.373 127.727 -4.041 1.00 12.51 383 ASN B N 1
ATOM 6194 C CA . ASN B 1 64 ? -4.283 126.596 -3.864 1.00 12.93 383 ASN B CA 1
ATOM 6195 C C . ASN B 1 64 ? -3.568 125.268 -3.888 1.00 9.64 383 ASN B C 1
ATOM 6196 O O . ASN B 1 64 ? -4.236 124.235 -3.740 1.00 12.31 383 ASN B O 1
ATOM 6207 N N . GLY B 1 65 ? -2.218 125.274 -4.083 1.00 10.76 384 GLY B N 1
ATOM 6208 C CA . GLY B 1 65 ? -1.418 124.114 -3.834 1.00 14.93 384 GLY B CA 1
ATOM 6209 C C . GLY B 1 65 ? -1.273 123.857 -2.336 1.00 14.38 384 GLY B C 1
ATOM 6210 O O . GLY B 1 65 ? -1.879 124.544 -1.510 1.00 11.04 384 GLY B O 1
ATOM 6214 N N . PRO B 1 66 ? -0.496 122.827 -1.986 1.00 11.91 385 PRO B N 1
ATOM 6215 C CA . PRO B 1 66 ? -0.524 122.308 -0.602 1.00 12.61 385 PRO B CA 1
ATOM 6216 C C . PRO B 1 66 ? 0.336 123.043 0.407 1.00 16.72 385 PRO B C 1
ATOM 6217 O O . PRO B 1 66 ? 0.081 122.943 1.623 1.00 13.80 385 PRO B O 1
ATOM 6228 N N . VAL B 1 67 ? 1.386 123.726 -0.047 1.00 14.04 386 VAL B N 1
ATOM 6229 C CA . VAL B 1 67 ? 2.337 124.364 0.888 1.00 17.59 386 VAL B CA 1
ATOM 6230 C C . VAL B 1 67 ? 2.598 125.779 0.390 1.00 16.65 386 VAL B C 1
ATOM 6231 O O . VAL B 1 67 ? 3.089 125.966 -0.734 1.00 16.87 386 VAL B O 1
ATOM 6244 N N . ALA B 1 68 ? 2.297 126.759 1.237 1.00 20.03 387 ALA B N 1
ATOM 6245 C CA . ALA B 1 68 ? 2.368 128.172 0.874 1.00 23.05 387 ALA B CA 1
ATOM 6246 C C . ALA B 1 68 ? 3.736 128.572 0.383 1.00 22.98 387 ALA B C 1
ATOM 6247 O O . ALA B 1 68 ? 4.739 128.312 1.045 1.00 15.61 387 ALA B O 1
ATOM 6254 N N . GLY B 1 69 ? 3.769 129.243 -0.777 1.00 13.16 388 GLY B N 1
ATOM 6255 C CA . GLY B 1 69 ? 5.006 129.752 -1.323 1.00 21.41 388 GLY B CA 1
ATOM 6256 C C . GLY B 1 69 ? 5.892 128.760 -2.057 1.00 18.72 388 GLY B C 1
ATOM 6257 O O . GLY B 1 69 ? 6.962 129.147 -2.519 1.00 17.37 388 GLY B O 1
ATOM 6261 N N . ARG B 1 70 ? 5.479 127.501 -2.201 1.00 17.25 389 ARG B N 1
ATOM 6262 C CA . ARG B 1 70 ? 6.319 126.488 -2.809 1.00 14.73 389 ARG B CA 1
ATOM 6263 C C . ARG B 1 70 ? 5.713 125.945 -4.097 1.00 13.95 389 ARG B C 1
ATOM 6264 O O . ARG B 1 70 ? 4.482 125.837 -4.209 1.00 13.84 389 ARG B O 1
ATOM 6285 N N . TYR B 1 71 ? 6.598 125.628 -5.063 1.00 14.88 390 TYR B N 1
ATOM 6286 C CA . TYR B 1 71 ? 6.197 124.927 -6.277 1.00 9.69 390 TYR B CA 1
ATOM 6287 C C . TYR B 1 71 ? 5.956 123.462 -5.988 1.00 16.36 390 TYR B C 1
ATOM 6288 O O . TYR B 1 71 ? 6.709 122.831 -5.240 1.00 12.03 390 TYR B O 1
ATOM 6306 N N . PHE B 1 72 ? 4.900 122.924 -6.582 1.00 11.86 391 PHE B N 1
ATOM 6307 C CA . PHE B 1 72 ? 4.634 121.496 -6.574 1.00 9.30 391 PHE B CA 1
ATOM 6308 C C . PHE B 1 72 ? 4.278 121.039 -7.981 1.00 9.24 391 PHE B C 1
ATOM 6309 O O . PHE B 1 72 ? 3.591 121.744 -8.704 1.00 9.30 391 PHE B O 1
ATOM 6326 N N . TYR B 1 73 ? 4.743 119.843 -8.355 1.00 13.05 392 TYR B N 1
ATOM 6327 C CA . TYR B 1 73 ? 4.178 119.152 -9.498 1.00 10.97 392 TYR B CA 1
ATOM 6328 C C . TYR B 1 73 ? 2.813 118.612 -9.082 1.00 17.55 392 TYR B C 1
ATOM 6329 O O . TYR B 1 73 ? 2.681 118.017 -8.011 1.00 12.46 392 TYR B O 1
ATOM 6347 N N . ILE B 1 74 ? 1.808 118.835 -9.907 1.00 11.86 393 ILE B N 1
ATOM 6348 C CA . ILE B 1 74 ? 0.455 118.414 -9.623 1.00 8.95 393 ILE B CA 1
ATOM 6349 C C . ILE B 1 74 ? -0.028 117.573 -10.787 1.00 13.88 393 ILE B C 1
ATOM 6350 O O . ILE B 1 74 ? -0.186 118.062 -11.921 1.00 11.43 393 ILE B O 1
ATOM 6366 N N . GLN B 1 75 ? -0.267 116.310 -10.490 1.00 14.65 394 GLN B N 1
ATOM 6367 C CA . GLN B 1 75 ? -0.939 115.380 -11.369 1.00 8.69 394 GLN B CA 1
ATOM 6368 C C . GLN B 1 75 ? -2.439 115.462 -11.123 1.00 8.70 394 GLN B C 1
ATOM 6369 O O . GLN B 1 75 ? -2.874 115.591 -9.975 1.00 10.07 394 GLN B O 1
ATOM 6383 N N . SER B 1 76 ? -3.217 115.388 -12.204 1.00 8.71 395 SER B N 1
ATOM 6384 C CA . SER B 1 76 ? -4.671 115.453 -12.139 1.00 8.72 395 SER B CA 1
ATOM 6385 C C . SER B 1 76 ? -5.285 114.310 -12.924 1.00 8.65 395 SER B C 1
ATOM 6386 O O . SER B 1 76 ? -4.780 113.912 -13.984 1.00 8.98 395 SER B O 1
ATOM 6394 N N . MET B 1 77 ? -6.392 113.787 -12.385 1.00 9.79 396 MET B N 1
ATOM 6395 C CA . MET B 1 77 ? -7.161 112.709 -12.972 1.00 10.75 396 MET B CA 1
ATOM 6396 C C . MET B 1 77 ? -8.604 113.163 -12.948 1.00 8.62 396 MET B C 1
ATOM 6397 O O . MET B 1 77 ? -9.063 113.659 -11.918 1.00 9.26 396 MET B O 1
ATOM 6411 N N . PHE B 1 78 ? -9.300 112.990 -14.047 1.00 8.63 397 PHE B N 1
ATOM 6412 C CA . PHE B 1 78 ? -10.600 113.638 -14.263 1.00 8.72 397 PHE B CA 1
ATOM 6413 C C . PHE B 1 78 ? -11.747 112.672 -14.555 1.00 10.88 397 PHE B C 1
ATOM 6414 O O . PHE B 1 78 ? -11.569 111.599 -15.138 1.00 12.05 397 PHE B O 1
ATOM 6431 N N . TYR B 1 79 ? -12.962 113.117 -14.185 1.00 14.03 398 TYR B N 1
ATOM 6432 C CA . TYR B 1 79 ? -14.175 112.400 -14.557 1.00 9.34 398 TYR B CA 1
ATOM 6433 C C . TYR B 1 79 ? -15.363 113.327 -14.412 1.00 10.93 398 TYR B C 1
ATOM 6434 O O . TYR B 1 79 ? -15.514 113.973 -13.350 1.00 11.94 398 TYR B O 1
ATOM 6452 N N . PRO B 1 80 ? -16.279 113.370 -15.408 1.00 12.55 399 PRO B N 1
ATOM 6453 C CA . PRO B 1 80 ? -16.358 112.573 -16.650 1.00 14.03 399 PRO B CA 1
ATOM 6454 C C . PRO B 1 80 ? -15.632 113.183 -17.831 1.00 15.92 399 PRO B C 1
ATOM 6455 O O . PRO B 1 80 ? -15.568 112.581 -18.902 1.00 15.18 399 PRO B O 1
ATOM 6466 N N . ASP B 1 81 ? -15.124 114.392 -17.649 1.00 12.05 400 ASP B N 1
ATOM 6467 C CA . ASP B 1 81 ? -14.232 115.007 -18.636 1.00 19.30 400 ASP B CA 1
ATOM 6468 C C . ASP B 1 81 ? -13.271 115.923 -17.880 1.00 17.19 400 ASP B C 1
ATOM 6469 O O . ASP B 1 81 ? -13.319 116.014 -16.637 1.00 15.19 400 ASP B O 1
ATOM 6478 N N . GLN B 1 82 ? -12.392 116.601 -18.644 1.00 9.85 401 GLN B N 1
ATOM 6479 C CA . GLN B 1 82 ? -11.291 117.333 -18.014 1.00 17.08 401 GLN B CA 1
ATOM 6480 C C . GLN B 1 82 ? -11.744 118.587 -17.298 1.00 12.12 401 GLN B C 1
ATOM 6481 O O . GLN B 1 82 ? -10.937 119.185 -16.568 1.00 13.53 401 GLN B O 1
ATOM 6495 N N . ASN B 1 83 ? -13.023 118.965 -17.438 1.00 10.41 402 ASN B N 1
ATOM 6496 C CA . ASN B 1 83 ? -13.587 120.120 -16.734 1.00 13.09 402 ASN B CA 1
ATOM 6497 C C . ASN B 1 83 ? -14.328 119.732 -15.461 1.00 17.55 402 ASN B C 1
ATOM 6498 O O . ASN B 1 83 ? -14.872 120.613 -14.776 1.00 14.05 402 ASN B O 1
ATOM 6509 N N . GLY B 1 84 ? -14.396 118.443 -15.156 1.00 9.52 403 GLY B N 1
ATOM 6510 C CA . GLY B 1 84 ? -15.294 117.907 -14.140 1.00 11.53 403 GLY B CA 1
ATOM 6511 C C . GLY B 1 84 ? -14.585 117.566 -12.843 1.00 10.85 403 GLY B C 1
ATOM 6512 O O . GLY B 1 84 ? -13.673 118.282 -12.392 1.00 12.09 403 GLY B O 1
ATOM 6516 N N . ASN B 1 85 ? -15.041 116.483 -12.203 1.00 9.03 404 ASN B N 1
ATOM 6517 C CA . ASN B 1 85 ? -14.482 116.056 -10.932 1.00 10.71 404 ASN B CA 1
ATOM 6518 C C . ASN B 1 85 ? -13.028 115.644 -11.136 1.00 17.21 404 ASN B C 1
ATOM 6519 O O . ASN B 1 85 ? -12.647 115.171 -12.210 1.00 13.55 404 ASN B O 1
ATOM 6530 N N . ALA B 1 86 ? -12.219 115.790 -10.091 1.00 11.66 405 ALA B N 1
ATOM 6531 C CA . ALA B 1 86 ? -10.802 115.525 -10.248 1.00 8.82 405 ALA B CA 1
ATOM 6532 C C . ALA B 1 86 ? -10.176 115.039 -8.953 1.00 9.48 405 ALA B C 1
ATOM 6533 O O . ALA B 1 86 ? -10.605 115.400 -7.854 1.00 15.52 405 ALA B O 1
ATOM 6540 N N . SER B 1 87 ? -9.124 114.252 -9.117 1.00 9.21 406 SER B N 1
ATOM 6541 C CA . SER B 1 87 ? -8.215 113.864 -8.040 1.00 9.59 406 SER B CA 1
ATOM 6542 C C . SER B 1 87 ? -6.845 114.410 -8.395 1.00 14.25 406 SER B C 1
ATOM 6543 O O . SER B 1 87 ? -6.468 114.437 -9.576 1.00 10.40 406 SER B O 1
ATOM 6551 N N . GLN B 1 88 ? -6.121 114.881 -7.390 1.00 10.33 407 GLN B N 1
ATOM 6552 C CA . GLN B 1 88 ? -4.792 115.444 -7.604 1.00 12.66 407 GLN B CA 1
ATOM 6553 C C . GLN B 1 88 ? -3.774 114.914 -6.618 1.00 10.38 407 GLN B C 1
ATOM 6554 O O . GLN B 1 88 ? -4.084 114.709 -5.436 1.00 11.86 407 GLN B O 1
ATOM 6568 N N . ILE B 1 89 ? -2.560 114.659 -7.128 1.00 10.77 408 ILE B N 1
ATOM 6569 C CA . ILE B 1 89 ? -1.402 114.303 -6.347 1.00 8.92 408 ILE B CA 1
ATOM 6570 C C . ILE B 1 89 ? -0.365 115.405 -6.556 1.00 16.13 408 ILE B C 1
ATOM 6571 O O . ILE B 1 89 ? 0.040 115.675 -7.696 1.00 10.46 408 ILE B O 1
ATOM 6587 N N . ALA B 1 90 ? 0.064 116.038 -5.469 1.00 12.14 409 ALA B N 1
ATOM 6588 C CA . ALA B 1 90 ? 1.098 117.058 -5.499 1.00 9.86 409 ALA B CA 1
ATOM 6589 C C . ALA B 1 90 ? 2.413 116.505 -4.945 1.00 14.49 409 ALA B C 1
ATOM 6590 O O . ALA B 1 90 ? 2.431 115.845 -3.898 1.00 12.27 409 ALA B O 1
ATOM 6597 N N . THR B 1 91 ? 3.505 116.801 -5.638 1.00 13.53 410 THR B N 1
ATOM 6598 C CA . THR B 1 91 ? 4.848 116.447 -5.185 1.00 8.82 410 THR B CA 1
ATOM 6599 C C . THR B 1 91 ? 5.783 117.652 -5.276 1.00 8.95 410 THR B C 1
ATOM 6600 O O . THR B 1 91 ? 5.698 118.482 -6.193 1.00 14.08 410 THR B O 1
ATOM 6611 N N . SER B 1 92 ? 6.685 117.746 -4.324 1.00 10.34 411 SER B N 1
ATOM 6612 C CA . SER B 1 92 ? 7.486 118.956 -4.184 1.00 11.18 411 SER B CA 1
ATOM 6613 C C . SER B 1 92 ? 8.469 119.128 -5.340 1.00 11.24 411 SER B C 1
ATOM 6614 O O . SER B 1 92 ? 8.934 118.164 -5.949 1.00 11.95 411 SER B O 1
ATOM 6622 N N . TYR B 1 93 ? 8.775 120.378 -5.617 1.00 11.05 412 TYR B N 1
ATOM 6623 C CA . TYR B 1 93 ? 9.700 120.791 -6.658 1.00 10.76 412 TYR B CA 1
ATOM 6624 C C . TYR B 1 93 ? 11.120 121.000 -6.148 1.00 12.38 412 TYR B C 1
ATOM 6625 O O . TYR B 1 93 ? 12.053 120.979 -6.952 1.00 16.62 412 TYR B O 1
ATOM 6643 N N . ASN B 1 94 ? 11.290 121.241 -4.848 1.00 10.49 413 ASN B N 1
ATOM 6644 C CA . ASN B 1 94 ? 12.598 121.543 -4.301 1.00 14.07 413 ASN B CA 1
ATOM 6645 C C . ASN B 1 94 ? 12.539 121.518 -2.778 1.00 9.55 413 ASN B C 1
ATOM 6646 O O . ASN B 1 94 ? 11.465 121.431 -2.184 1.00 13.10 413 ASN B O 1
ATOM 6657 N N . ALA B 1 95 ? 13.726 121.609 -2.166 1.00 18.00 414 ALA B N 1
ATOM 6658 C CA . ALA B 1 95 ? 13.893 121.848 -0.733 1.00 16.97 414 ALA B CA 1
ATOM 6659 C C . ALA B 1 95 ? 13.704 120.586 0.108 1.00 20.49 414 ALA B C 1
ATOM 6660 O O . ALA B 1 95 ? 14.559 120.270 0.934 1.00 17.73 414 ALA B O 1
ATOM 6667 N N . THR B 1 96 ? 12.568 119.907 -0.047 1.00 12.56 415 THR B N 1
ATOM 6668 C CA . THR B 1 96 ? 12.253 118.680 0.667 1.00 12.62 415 THR B CA 1
ATOM 6669 C C . THR B 1 96 ? 11.527 117.742 -0.287 1.00 9.93 415 THR B C 1
ATOM 6670 O O . THR B 1 96 ? 11.184 118.115 -1.413 1.00 16.84 415 THR B O 1
ATOM 6681 N N . SER B 1 97 ? 11.344 116.505 0.148 1.00 17.31 416 SER B N 1
ATOM 6682 C CA . SER B 1 97 ? 10.615 115.507 -0.606 1.00 12.21 416 SER B CA 1
ATOM 6683 C C . SER B 1 97 ? 9.280 115.289 0.083 1.00 8.84 416 SER B C 1
ATOM 6684 O O . SER B 1 97 ? 9.223 114.675 1.156 1.00 16.27 416 SER B O 1
ATOM 6692 N N . GLU B 1 98 ? 8.207 115.820 -0.506 1.00 11.98 417 GLU B N 1
ATOM 6693 C CA . GLU B 1 98 ? 6.887 115.803 0.106 1.00 12.39 417 GLU B CA 1
ATOM 6694 C C . GLU B 1 98 ? 5.823 115.464 -0.938 1.00 18.19 417 GLU B C 1
ATOM 6695 O O . GLU B 1 98 ? 5.996 115.735 -2.136 1.00 13.25 417 GLU B O 1
ATOM 6707 N N . MET B 1 99 ? 4.737 114.833 -0.468 1.00 12.82 418 MET B N 1
ATOM 6708 C CA . MET B 1 99 ? 3.616 114.413 -1.303 1.00 14.81 418 MET B CA 1
ATOM 6709 C C . MET B 1 99 ? 2.298 114.762 -0.618 1.00 23.33 418 MET B C 1
ATOM 6710 O O . MET B 1 99 ? 2.172 114.630 0.592 1.00 16.23 418 MET B O 1
ATOM 6724 N N . TYR B 1 100 ? 1.322 115.209 -1.406 1.00 10.25 419 TYR B N 1
ATOM 6725 C CA . TYR B 1 100 ? -0.027 115.517 -0.928 1.00 8.74 419 TYR B CA 1
ATOM 6726 C C . TYR B 1 100 ? -1.071 115.008 -1.925 1.00 13.66 419 TYR B C 1
ATOM 6727 O O . TYR B 1 100 ? -0.785 114.802 -3.109 1.00 10.54 419 TYR B O 1
ATOM 6745 N N . VAL B 1 101 ? -2.305 114.849 -1.437 1.00 9.20 420 VAL B N 1
ATOM 6746 C CA . VAL B 1 101 ? -3.437 114.453 -2.265 1.00 8.64 420 VAL B CA 1
ATOM 6747 C C . VAL B 1 101 ? -4.681 115.264 -1.891 1.00 14.81 420 VAL B C 1
ATOM 6748 O O . VAL B 1 101 ? -4.872 115.639 -0.740 1.00 12.56 420 VAL B O 1
ATOM 6761 N N . ARG B 1 102 ? -5.539 115.532 -2.880 1.00 8.75 421 ARG B N 1
ATOM 6762 C CA . ARG B 1 102 ? -6.831 116.156 -2.642 1.00 8.83 421 ARG B CA 1
ATOM 6763 C C . ARG B 1 102 ? -7.795 115.739 -3.755 1.00 11.07 421 ARG B C 1
ATOM 6764 O O . ARG B 1 102 ? -7.467 114.927 -4.624 1.00 14.32 421 ARG B O 1
ATOM 6785 N N . VAL B 1 103 ? -9.014 116.277 -3.694 1.00 13.11 422 VAL B N 1
ATOM 6786 C CA . VAL B 1 103 ? -10.087 115.831 -4.568 1.00 8.85 422 VAL B CA 1
ATOM 6787 C C . VAL B 1 103 ? -11.137 116.926 -4.679 1.00 15.49 422 VAL B C 1
ATOM 6788 O O . VAL B 1 103 ? -11.367 117.695 -3.740 1.00 13.79 422 VAL B O 1
ATOM 6801 N N . SER B 1 104 ? -11.753 117.016 -5.854 1.00 15.95 423 SER B N 1
ATOM 6802 C CA . SER B 1 104 ? -12.961 117.808 -6.062 1.00 10.19 423 SER B CA 1
ATOM 6803 C C . SER B 1 104 ? -14.069 116.881 -6.554 1.00 17.19 423 SER B C 1
ATOM 6804 O O . SER B 1 104 ? -13.919 116.229 -7.598 1.00 12.45 423 SER B O 1
ATOM 6812 N N . TYR B 1 105 ? -15.189 116.874 -5.845 1.00 15.71 424 TYR B N 1
ATOM 6813 C CA . TYR B 1 105 ? -16.388 116.192 -6.258 1.00 16.02 424 TYR B CA 1
ATOM 6814 C C . TYR B 1 105 ? -17.581 117.118 -6.091 1.00 10.87 424 TYR B C 1
ATOM 6815 O O . TYR B 1 105 ? -17.747 117.722 -5.029 1.00 11.44 424 TYR B O 1
ATOM 6833 N N . ALA B 1 106 ? -18.426 117.191 -7.114 1.00 16.94 425 ALA B N 1
ATOM 6834 C CA . ALA B 1 106 ? -19.645 117.995 -7.050 1.00 20.08 425 ALA B CA 1
ATOM 6835 C C . ALA B 1 106 ? -20.739 117.360 -7.915 1.00 26.08 425 ALA B C 1
ATOM 6836 O O . ALA B 1 106 ? -20.470 116.755 -8.958 1.00 12.72 425 ALA B O 1
ATOM 6843 N N . ALA B 1 107 ? -21.985 117.518 -7.479 1.00 24.75 426 ALA B N 1
ATOM 6844 C CA . ALA B 1 107 ? -23.108 116.995 -8.263 1.00 23.79 426 ALA B CA 1
ATOM 6845 C C . ALA B 1 107 ? -23.081 117.513 -9.698 1.00 22.76 426 ALA B C 1
ATOM 6846 O O . ALA B 1 107 ? -23.296 116.754 -10.648 1.00 18.76 426 ALA B O 1
ATOM 6853 N N . ASN B 1 108 ? -22.857 118.821 -9.870 1.00 16.45 427 ASN B N 1
ATOM 6854 C CA . ASN B 1 108 ? -22.511 119.380 -11.169 1.00 16.57 427 ASN B CA 1
ATOM 6855 C C . ASN B 1 108 ? -20.982 119.413 -11.184 1.00 15.82 427 ASN B C 1
ATOM 6856 O O . ASN B 1 108 ? -20.380 120.311 -10.598 1.00 19.70 427 ASN B O 1
ATOM 6867 N N . PRO B 1 109 ? -20.335 118.457 -11.842 1.00 13.75 428 PRO B N 1
ATOM 6868 C CA . PRO B 1 109 ? -18.882 118.295 -11.655 1.00 16.14 428 PRO B CA 1
ATOM 6869 C C . PRO B 1 109 ? -18.067 119.485 -12.145 1.00 19.73 428 PRO B C 1
ATOM 6870 O O . PRO B 1 109 ? -16.920 119.662 -11.708 1.00 14.97 428 PRO B O 1
ATOM 6881 N N . SER B 1 110 ? -18.625 120.295 -13.025 1.00 15.31 429 SER B N 1
ATOM 6882 C CA . SER B 1 110 ? -17.947 121.457 -13.571 1.00 16.64 429 SER B CA 1
ATOM 6883 C C . SER B 1 110 ? -17.945 122.629 -12.609 1.00 10.26 429 SER B C 1
ATOM 6884 O O . SER B 1 110 ? -17.207 123.605 -12.846 1.00 18.31 429 SER B O 1
ATOM 6892 N N . ILE B 1 111 ? -18.742 122.555 -11.544 1.00 13.06 430 ILE B N 1
ATOM 6893 C CA . ILE B 1 111 ? -18.712 123.539 -10.460 1.00 13.46 430 ILE B CA 1
ATOM 6894 C C . ILE B 1 111 ? -17.979 122.865 -9.308 1.00 12.46 430 ILE B C 1
ATOM 6895 O O . ILE B 1 111 ? -18.590 122.208 -8.442 1.00 14.63 430 ILE B O 1
ATOM 6911 N N . ARG B 1 112 ? -16.654 122.977 -9.315 1.00 15.77 431 ARG B N 1
ATOM 6912 C CA . ARG B 1 112 ? -15.810 122.144 -8.481 1.00 11.94 431 ARG B CA 1
ATOM 6913 C C . ARG B 1 112 ? -15.942 122.528 -7.005 1.00 15.77 431 ARG B C 1
ATOM 6914 O O . ARG B 1 112 ? -16.207 123.663 -6.657 1.00 9.65 431 ARG B O 1
ATOM 6935 N N . GLU B 1 113 ? -15.764 121.551 -6.140 1.00 10.68 432 GLU B N 1
ATOM 6936 C CA . GLU B 1 113 ? -15.770 121.759 -4.690 1.00 13.09 432 GLU B CA 1
ATOM 6937 C C . GLU B 1 113 ? -14.559 121.002 -4.141 1.00 12.56 432 GLU B C 1
ATOM 6938 O O . GLU B 1 113 ? -14.649 119.806 -3.855 1.00 12.33 432 GLU B O 1
ATOM 6950 N N . TRP B 1 114 ? -13.439 121.702 -3.975 1.00 11.79 433 TRP B N 1
ATOM 6951 C CA . TRP B 1 114 ? -12.206 121.031 -3.586 1.00 13.73 433 TRP B CA 1
ATOM 6952 C C . TRP B 1 114 ? -12.146 120.816 -2.085 1.00 11.74 433 TRP B C 1
ATOM 6953 O O . TRP B 1 114 ? -12.535 121.684 -1.308 1.00 13.72 433 TRP B O 1
ATOM 6974 N N . LEU B 1 115 ? -11.697 119.639 -1.693 1.00 10.41 434 LEU B N 1
ATOM 6975 C CA . LEU B 1 115 ? -11.412 119.301 -0.315 1.00 9.24 434 LEU B CA 1
ATOM 6976 C C . LEU B 1 115 ? -9.976 119.677 0.029 1.00 13.20 434 LEU B C 1
ATOM 6977 O O . LEU B 1 115 ? -9.131 119.860 -0.850 1.00 16.27 434 LEU B O 1
ATOM 6993 N N . PRO B 1 116 ? -9.676 119.865 1.318 1.00 13.13 435 PRO B N 1
ATOM 6994 C CA . PRO B 1 116 ? -8.305 120.202 1.705 1.00 9.31 435 PRO B CA 1
ATOM 6995 C C . PRO B 1 116 ? -7.314 119.135 1.277 1.00 12.40 435 PRO B C 1
ATOM 6996 O O . PRO B 1 116 ? -7.638 117.937 1.184 1.00 10.17 435 PRO B O 1
ATOM 7007 N N . TRP B 1 117 ? -6.089 119.585 1.048 1.00 13.33 436 TRP B N 1
ATOM 7008 C CA . TRP B 1 117 ? -4.986 118.667 0.810 1.00 14.17 436 TRP B CA 1
ATOM 7009 C C . TRP B 1 117 ? -4.703 117.815 2.039 1.00 11.04 436 TRP B C 1
ATOM 7010 O O . TRP B 1 117 ? -4.759 118.292 3.186 1.00 12.63 436 TRP B O 1
ATOM 7031 N N . GLN B 1 118 ? -4.419 116.533 1.803 1.00 12.52 437 GLN B N 1
ATOM 7032 C CA . GLN B 1 118 ? -3.935 115.633 2.849 1.00 13.95 437 GLN B CA 1
ATOM 7033 C C . GLN B 1 118 ? -2.503 115.226 2.523 1.00 13.53 437 GLN B C 1
ATOM 7034 O O . GLN B 1 118 ? -2.180 114.870 1.375 1.00 14.12 437 GLN B O 1
ATOM 7048 N N . ARG B 1 119 ? -1.658 115.243 3.525 1.00 8.81 438 ARG B N 1
ATOM 7049 C CA . ARG B 1 119 ? -0.257 114.863 3.333 1.00 10.87 438 ARG B CA 1
ATOM 7050 C C . ARG B 1 119 ? -0.085 113.356 3.213 1.00 16.05 438 ARG B C 1
ATOM 7051 O O . ARG B 1 119 ? -0.834 112.586 3.815 1.00 14.06 438 ARG B O 1
ATOM 7072 N N . CYS B 1 120 ? 0.882 112.947 2.383 1.00 9.85 439 CYS B N 1
ATOM 7073 C CA . CYS B 1 120 ? 1.219 111.540 2.213 1.00 21.20 439 CYS B CA 1
ATOM 7074 C C . CYS B 1 120 ? 2.618 111.139 2.709 1.00 20.14 439 CYS B C 1
ATOM 7075 O O . CYS B 1 120 ? 2.786 110.015 3.176 1.00 34.88 439 CYS B O 1
ATOM 7083 N N . ASP B 1 121 ? 3.615 111.992 2.639 1.00 13.25 440 ASP B N 1
ATOM 7084 C CA . ASP B 1 121 ? 4.951 111.534 3.041 1.00 9.44 440 ASP B CA 1
ATOM 7085 C C . ASP B 1 121 ? 4.993 111.460 4.577 1.00 18.77 440 ASP B C 1
ATOM 7086 O O . ASP B 1 121 ? 4.218 112.135 5.272 1.00 17.43 440 ASP B O 1
ATOM 7095 N N . ILE B 1 122 ? 5.867 110.610 5.098 1.00 16.23 441 ILE B N 1
ATOM 7096 C CA . ILE B 1 122 ? 5.889 110.335 6.544 1.00 12.73 441 ILE B CA 1
ATOM 7097 C C . ILE B 1 122 ? 6.466 111.510 7.323 1.00 17.56 441 ILE B C 1
ATOM 7098 O O . ILE B 1 122 ? 6.574 111.457 8.559 1.00 16.15 441 ILE B O 1
ATOM 7114 N N . GLY B 1 123 ? 6.882 112.553 6.608 1.00 11.36 442 GLY B N 1
ATOM 7115 C CA . GLY B 1 123 ? 7.267 113.798 7.241 1.00 19.92 442 GLY B CA 1
ATOM 7116 C C . GLY B 1 123 ? 6.172 114.392 8.097 1.00 15.58 442 GLY B C 1
ATOM 7117 O O . GLY B 1 123 ? 6.445 115.211 8.988 1.00 15.07 442 GLY B O 1
ATOM 7121 N N . GLY B 1 124 ? 4.922 114.085 7.784 1.00 12.69 443 GLY B N 1
ATOM 7122 C CA . GLY B 1 124 ? 3.800 114.522 8.582 1.00 25.86 443 GLY B CA 1
ATOM 7123 C C . GLY B 1 124 ? 3.403 113.591 9.718 1.00 16.42 443 GLY B C 1
ATOM 7124 O O . GLY B 1 124 ? 2.362 113.808 10.337 1.00 12.84 443 GLY B O 1
ATOM 7128 N N A SER B 1 125 ? 4.213 112.586 10.029 0.81 10.98 444 SER B N 1
ATOM 7129 N N B SER B 1 125 ? 4.204 112.581 10.035 0.19 12.34 444 SER B N 1
ATOM 7130 C CA A SER B 1 125 ? 3.811 111.578 10.995 0.81 13.63 444 SER B CA 1
ATOM 7131 C CA B SER B 1 125 ? 3.790 111.569 10.991 0.19 13.18 444 SER B CA 1
ATOM 7132 C C A SER B 1 125 ? 4.897 111.333 12.031 0.81 15.89 444 SER B C 1
ATOM 7133 C C B SER B 1 125 ? 4.885 111.281 12.005 0.19 13.67 444 SER B C 1
ATOM 7134 O O A SER B 1 125 ? 6.090 111.575 11.794 0.81 14.87 444 SER B O 1
ATOM 7135 O O B SER B 1 125 ? 6.075 111.473 11.738 0.19 12.86 444 SER B O 1
ATOM 7150 N N . PHE B 1 126 ? 4.459 110.806 13.175 1.00 12.86 445 PHE B N 1
ATOM 7151 C CA . PHE B 1 126 ? 5.365 110.175 14.116 1.00 12.45 445 PHE B CA 1
ATOM 7152 C C . PHE B 1 126 ? 5.873 108.903 13.454 1.00 12.45 445 PHE B C 1
ATOM 7153 O O . PHE B 1 126 ? 5.063 108.037 13.082 1.00 12.49 445 PHE B O 1
ATOM 7170 N N . THR B 1 127 ? 7.190 108.745 13.343 1.00 12.82 446 THR B N 1
ATOM 7171 C CA . THR B 1 127 ? 7.713 107.608 12.584 1.00 10.61 446 THR B CA 1
ATOM 7172 C C . THR B 1 127 ? 8.335 106.564 13.495 1.00 10.50 446 THR B C 1
ATOM 7173 O O . THR B 1 127 ? 8.633 106.808 14.653 1.00 11.22 446 THR B O 1
ATOM 7184 N N . LYS B 1 128 ? 8.503 105.356 12.963 1.00 11.54 447 LYS B N 1
ATOM 7185 C CA . LYS B 1 128 ? 9.195 104.313 13.720 1.00 10.37 447 LYS B CA 1
ATOM 7186 C C . LYS B 1 128 ? 10.654 104.652 13.957 1.00 10.48 447 LYS B C 1
ATOM 7187 O O . LYS B 1 128 ? 11.253 104.142 14.904 1.00 14.75 447 LYS B O 1
ATOM 7206 N N A GLU B 1 129 ? 11.261 105.445 13.078 0.44 12.87 448 GLU B N 1
ATOM 7207 N N B GLU B 1 129 ? 11.255 105.477 13.107 0.56 16.80 448 GLU B N 1
ATOM 7208 C CA A GLU B 1 129 ? 12.574 106.023 13.364 0.44 10.75 448 GLU B CA 1
ATOM 7209 C CA B GLU B 1 129 ? 12.602 106.009 13.352 0.56 10.75 448 GLU B CA 1
ATOM 7210 C C A GLU B 1 129 ? 12.396 107.257 14.239 0.44 15.71 448 GLU B C 1
ATOM 7211 C C B GLU B 1 129 ? 12.478 107.294 14.161 0.56 15.35 448 GLU B C 1
ATOM 7212 O O A GLU B 1 129 ? 11.470 108.039 14.038 0.44 15.40 448 GLU B O 1
ATOM 7213 O O B GLU B 1 129 ? 11.653 108.144 13.839 0.56 12.37 448 GLU B O 1
ATOM 7236 N N . ALA B 1 130 ? 13.280 107.421 15.219 1.00 12.61 449 ALA B N 1
ATOM 7237 C CA . ALA B 1 130 ? 13.270 108.626 16.017 1.00 12.82 449 ALA B CA 1
ATOM 7238 C C . ALA B 1 130 ? 13.602 109.828 15.139 1.00 14.94 449 ALA B C 1
ATOM 7239 O O . ALA B 1 130 ? 14.244 109.703 14.102 1.00 11.85 449 ALA B O 1
ATOM 7247 N N . ASP B 1 131 ? 13.142 111.012 15.563 1.00 13.95 450 ASP B N 1
ATOM 7248 C CA . ASP B 1 131 ? 13.420 112.246 14.826 1.00 11.71 450 ASP B CA 1
ATOM 7249 C C . ASP B 1 131 ? 14.871 112.685 14.933 1.00 16.57 450 ASP B C 1
ATOM 7250 O O . ASP B 1 131 ? 15.386 113.336 14.028 1.00 11.52 450 ASP B O 1
ATOM 7259 N N . GLY B 1 132 ? 15.563 112.298 15.993 1.00 13.09 451 GLY B N 1
ATOM 7260 C CA . GLY B 1 132 ? 16.987 112.572 16.045 1.00 18.25 451 GLY B CA 1
ATOM 7261 C C . GLY B 1 132 ? 17.585 112.220 17.383 1.00 21.11 451 GLY B C 1
ATOM 7262 O O . GLY B 1 132 ? 16.885 111.866 18.353 1.00 13.84 451 GLY B O 1
ATOM 7266 N N . GLU B 1 133 ? 18.911 112.332 17.417 1.00 16.66 452 GLU B N 1
ATOM 7267 C CA . GLU B 1 133 ? 19.690 112.237 18.644 1.00 21.86 452 GLU B CA 1
ATOM 7268 C C . GLU B 1 133 ? 19.925 113.649 19.145 1.00 11.60 452 GLU B C 1
ATOM 7269 O O . GLU B 1 133 ? 20.373 114.511 18.378 1.00 19.37 452 GLU B O 1
ATOM 7281 N N . LEU B 1 134 ? 19.682 113.876 20.408 1.00 11.54 453 LEU B N 1
ATOM 7282 C CA . LEU B 1 134 ? 19.979 115.190 20.966 1.00 12.07 453 LEU B CA 1
ATOM 7283 C C . LEU B 1 134 ? 21.460 115.313 21.283 1.00 13.79 453 LEU B C 1
ATOM 7284 O O . LEU B 1 134 ? 22.020 114.425 21.921 1.00 17.89 453 LEU B O 1
ATOM 7300 N N . PRO B 1 135 ? 22.126 116.359 20.803 1.00 17.51 454 PRO B N 1
ATOM 7301 C CA . PRO B 1 135 ? 23.521 116.585 21.194 1.00 19.35 454 PRO B CA 1
ATOM 7302 C C . PRO B 1 135 ? 23.613 117.178 22.592 1.00 13.93 454 PRO B C 1
ATOM 7303 O O . PRO B 1 135 ? 22.601 117.250 23.301 1.00 17.34 454 PRO B O 1
ATOM 7314 N N . GLY B 1 136 ? 24.804 117.586 22.999 1.00 15.90 455 GLY B N 1
ATOM 7315 C CA . GLY B 1 136 ? 24.936 118.338 24.240 1.00 13.38 455 GLY B CA 1
ATOM 7316 C C . GLY B 1 136 ? 24.387 119.746 24.068 1.00 17.47 455 GLY B C 1
ATOM 7317 O O . GLY B 1 136 ? 24.129 120.226 22.972 1.00 16.56 455 GLY B O 1
ATOM 7321 N N . GLY B 1 137 ? 24.183 120.411 25.186 1.00 15.02 456 GLY B N 1
ATOM 7322 C CA . GLY B 1 137 ? 23.858 121.823 25.154 1.00 25.23 456 GLY B CA 1
ATOM 7323 C C . GLY B 1 137 ? 22.464 122.176 24.718 1.00 30.27 456 GLY B C 1
ATOM 7324 O O . GLY B 1 137 ? 22.201 123.368 24.479 1.00 20.01 456 GLY B O 1
ATOM 7328 N N . VAL B 1 138 ? 21.546 121.212 24.664 1.00 14.49 457 VAL B N 1
ATOM 7329 C CA . VAL B 1 138 ? 20.178 121.497 24.232 1.00 14.22 457 VAL B CA 1
ATOM 7330 C C . VAL B 1 138 ? 19.358 122.024 25.405 1.00 12.08 457 VAL B C 1
ATOM 7331 O O . VAL B 1 138 ? 19.381 121.467 26.511 1.00 14.31 457 VAL B O 1
ATOM 7344 N N . ASN B 1 139 ? 18.642 123.114 25.173 1.00 18.46 458 ASN B N 1
ATOM 7345 C CA . ASN B 1 139 ? 17.595 123.583 26.060 1.00 19.04 458 ASN B CA 1
ATOM 7346 C C . ASN B 1 139 ? 16.280 122.956 25.612 1.00 12.53 458 ASN B C 1
ATOM 7347 O O . ASN B 1 139 ? 15.837 123.206 24.490 1.00 16.21 458 ASN B O 1
ATOM 7358 N N . LEU B 1 140 ? 15.676 122.122 26.459 1.00 15.11 459 LEU B N 1
ATOM 7359 C CA . LEU B 1 140 ? 14.447 121.439 26.061 1.00 14.34 459 LEU B CA 1
ATOM 7360 C C . LEU B 1 140 ? 13.280 122.403 25.870 1.00 19.02 459 LEU B C 1
ATOM 7361 O O . LEU B 1 140 ? 12.295 122.051 25.207 1.00 14.84 459 LEU B O 1
ATOM 7377 N N . ASP B 1 141 ? 13.384 123.618 26.391 1.00 15.48 460 ASP B N 1
ATOM 7378 C CA . ASP B 1 141 ? 12.401 124.645 26.076 1.00 21.24 460 ASP B CA 1
ATOM 7379 C C . ASP B 1 141 ? 12.372 124.961 24.593 1.00 19.63 460 ASP B C 1
ATOM 7380 O O . ASP B 1 141 ? 11.417 125.596 24.121 1.00 20.34 460 ASP B O 1
ATOM 7389 N N . SER B 1 142 ? 13.424 124.585 23.844 1.00 15.07 461 SER B N 1
ATOM 7390 C CA . SER B 1 142 ? 13.477 124.862 22.420 1.00 19.25 461 SER B CA 1
ATOM 7391 C C . SER B 1 142 ? 12.859 123.754 21.578 1.00 13.50 461 SER B C 1
ATOM 7392 O O . SER B 1 142 ? 12.768 123.887 20.352 1.00 16.45 461 SER B O 1
ATOM 7400 N N . MET B 1 143 ? 12.484 122.647 22.188 1.00 14.98 462 MET B N 1
ATOM 7401 C CA . MET B 1 143 ? 11.969 121.492 21.466 1.00 13.49 462 MET B CA 1
ATOM 7402 C C . MET B 1 143 ? 10.454 121.645 21.420 1.00 12.62 462 MET B C 1
ATOM 7403 O O . MET B 1 143 ? 9.731 121.104 22.244 1.00 14.04 462 MET B O 1
ATOM 7417 N N . VAL B 1 144 ? 9.975 122.391 20.422 1.00 13.35 463 VAL B N 1
ATOM 7418 C CA . VAL B 1 144 ? 8.564 122.728 20.338 1.00 14.37 463 VAL B CA 1
ATOM 7419 C C . VAL B 1 144 ? 7.918 122.187 19.083 1.00 14.98 463 VAL B C 1
ATOM 7420 O O . VAL B 1 144 ? 6.827 122.609 18.740 1.00 15.74 463 VAL B O 1
ATOM 7433 N N . THR B 1 145 ? 8.578 121.255 18.399 1.00 19.94 464 THR B N 1
ATOM 7434 C CA . THR B 1 145 ? 8.027 120.554 17.248 1.00 18.12 464 THR B CA 1
ATOM 7435 C C . THR B 1 145 ? 7.688 119.126 17.639 1.00 15.85 464 THR B C 1
ATOM 7436 O O . THR B 1 145 ? 8.468 118.474 18.340 1.00 12.32 464 THR B O 1
ATOM 7447 N N . SER B 1 146 ? 6.533 118.643 17.166 1.00 12.40 465 SER B N 1
ATOM 7448 C CA . SER B 1 146 ? 6.120 117.280 17.457 1.00 11.08 465 SER B CA 1
ATOM 7449 C C . SER B 1 146 ? 7.154 116.274 16.976 1.00 13.61 465 SER B C 1
ATOM 7450 O O . SER B 1 146 ? 7.747 116.419 15.899 1.00 16.84 465 SER B O 1
ATOM 7458 N N . GLY B 1 147 ? 7.339 115.237 17.758 1.00 13.53 466 GLY B N 1
ATOM 7459 C CA . GLY B 1 147 ? 8.224 114.157 17.394 1.00 13.11 466 GLY B CA 1
ATOM 7460 C C . GLY B 1 147 ? 8.734 113.463 18.630 1.00 20.85 466 GLY B C 1
ATOM 7461 O O . GLY B 1 147 ? 8.251 113.721 19.735 1.00 14.96 466 GLY B O 1
ATOM 7465 N N . TRP B 1 148 ? 9.714 112.576 18.415 1.00 10.83 467 TRP B N 1
ATOM 7466 C CA . TRP B 1 148 ? 10.406 111.978 19.543 1.00 10.76 467 TRP B CA 1
ATOM 7467 C C . TRP B 1 148 ? 11.916 111.923 19.287 1.00 10.87 467 TRP B C 1
ATOM 7468 O O . TRP B 1 148 ? 12.375 111.651 18.159 1.00 12.38 467 TRP B O 1
ATOM 7489 N N . TRP B 1 149 ? 12.671 112.227 20.324 1.00 10.90 468 TRP B N 1
ATOM 7490 C CA . TRP B 1 149 ? 14.124 112.361 20.252 1.00 11.49 468 TRP B CA 1
ATOM 7491 C C . TRP B 1 149 ? 14.766 111.592 21.396 1.00 16.86 468 TRP B C 1
ATOM 7492 O O . TRP B 1 149 ? 14.162 111.388 22.435 1.00 11.30 468 TRP B O 1
ATOM 7513 N N . SER B 1 150 ? 16.018 111.183 21.201 1.00 12.66 469 SER B N 1
ATOM 7514 C CA . SER B 1 150 ? 16.732 110.386 22.185 1.00 18.52 469 SER B CA 1
ATOM 7515 C C . SER B 1 150 ? 17.971 111.150 22.625 1.00 13.23 469 SER B C 1
ATOM 7516 O O . SER B 1 150 ? 18.738 111.638 21.779 1.00 13.85 469 SER B O 1
ATOM 7524 N N . GLN B 1 151 ? 18.173 111.227 23.929 1.00 11.04 470 GLN B N 1
ATOM 7525 C CA . GLN B 1 151 ? 19.427 111.680 24.505 1.00 11.15 470 GLN B CA 1
ATOM 7526 C C . GLN B 1 151 ? 20.189 110.427 24.943 1.00 12.13 470 GLN B C 1
ATOM 7527 O O . GLN B 1 151 ? 19.752 109.719 25.855 1.00 13.40 470 GLN B O 1
ATOM 7541 N N . SER B 1 152 ? 21.292 110.144 24.268 1.00 12.31 471 SER B N 1
ATOM 7542 C CA . SER B 1 152 ? 22.068 108.934 24.513 1.00 14.54 471 SER B CA 1
ATOM 7543 C C . SER B 1 152 ? 23.147 109.112 25.566 1.00 17.74 471 SER B C 1
ATOM 7544 O O . SER B 1 152 ? 23.761 108.116 25.950 1.00 15.49 471 SER B O 1
ATOM 7552 N N . PHE B 1 153 ? 23.378 110.328 26.050 1.00 11.27 472 PHE B N 1
ATOM 7553 C CA . PHE B 1 153 ? 24.469 110.603 26.981 1.00 13.00 472 PHE B CA 1
ATOM 7554 C C . PHE B 1 153 ? 24.017 111.465 28.140 1.00 11.34 472 PHE B C 1
ATOM 7555 O O . PHE B 1 153 ? 23.582 112.604 27.942 1.00 15.83 472 PHE B O 1
ATOM 7572 N N . THR B 1 154 ? 24.169 110.934 29.361 1.00 17.90 473 THR B N 1
ATOM 7573 C CA . THR B 1 154 ? 23.835 111.708 30.550 1.00 11.26 473 THR B CA 1
ATOM 7574 C C . THR B 1 154 ? 24.643 112.997 30.612 1.00 14.24 473 THR B C 1
ATOM 7575 O O . THR B 1 154 ? 24.134 114.034 31.020 1.00 13.63 473 THR B O 1
ATOM 7586 N N . ALA B 1 155 ? 25.902 112.942 30.194 1.00 16.72 474 ALA B N 1
ATOM 7587 C CA . ALA B 1 155 ? 26.726 114.140 30.155 1.00 21.82 474 ALA B CA 1
ATOM 7588 C C . ALA B 1 155 ? 26.151 115.188 29.217 1.00 21.45 474 ALA B C 1
ATOM 7589 O O . ALA B 1 155 ? 26.367 116.381 29.425 1.00 11.93 474 ALA B O 1
ATOM 7596 N N . GLN B 1 156 ? 25.421 114.771 28.172 1.00 18.43 475 GLN B N 1
ATOM 7597 C CA . GLN B 1 156 ? 24.858 115.759 27.264 1.00 14.68 475 GLN B CA 1
ATOM 7598 C C . GLN B 1 156 ? 23.584 116.346 27.816 1.00 15.26 475 GLN B C 1
ATOM 7599 O O . GLN B 1 156 ? 23.270 117.513 27.546 1.00 15.58 475 GLN B O 1
ATOM 7613 N N . ALA B 1 157 ? 22.864 115.589 28.632 1.00 11.60 476 ALA B N 1
ATOM 7614 C CA . ALA B 1 157 ? 21.815 116.200 29.457 1.00 13.29 476 ALA B CA 1
ATOM 7615 C C . ALA B 1 157 ? 22.406 117.214 30.454 1.00 17.90 476 ALA B C 1
ATOM 7616 O O . ALA B 1 157 ? 21.846 118.299 30.653 1.00 17.12 476 ALA B O 1
ATOM 7623 N N . ALA B 1 158 ? 23.545 116.883 31.075 1.00 21.52 477 ALA B N 1
ATOM 7624 C CA . ALA B 1 158 ? 24.153 117.789 32.056 1.00 18.68 477 ALA B CA 1
ATOM 7625 C C . ALA B 1 158 ? 24.562 119.121 31.443 1.00 18.63 477 ALA B C 1
ATOM 7626 O O . ALA B 1 158 ? 24.537 120.146 32.139 1.00 18.98 477 ALA B O 1
ATOM 7633 N N . SER B 1 159 ? 24.959 119.138 30.168 1.00 13.52 478 SER B N 1
ATOM 7634 C CA . SER B 1 159 ? 25.362 120.379 29.512 1.00 23.82 478 SER B CA 1
ATOM 7635 C C . SER B 1 159 ? 24.188 121.156 28.925 1.00 19.31 478 SER B C 1
ATOM 7636 O O . SER B 1 159 ? 24.369 122.303 28.491 1.00 26.21 478 SER B O 1
ATOM 7644 N N . GLY B 1 160 ? 22.999 120.578 28.908 1.00 21.67 479 GLY B N 1
ATOM 7645 C CA . GLY B 1 160 ? 21.828 121.252 28.400 1.00 23.76 479 GLY B CA 1
ATOM 7646 C C . GLY B 1 160 ? 21.114 122.039 29.478 1.00 24.09 479 GLY B C 1
ATOM 7647 O O . GLY B 1 160 ? 21.679 122.393 30.519 1.00 18.30 479 GLY B O 1
ATOM 7651 N N . ALA B 1 161 ? 19.842 122.325 29.211 1.00 20.46 480 ALA B N 1
ATOM 7652 C CA . ALA B 1 161 ? 19.004 123.074 30.111 1.00 16.29 480 ALA B CA 1
ATOM 7653 C C . ALA B 1 161 ? 17.587 122.526 30.057 1.00 21.23 480 ALA B C 1
ATOM 7654 O O . ALA B 1 161 ? 17.121 122.079 29.016 1.00 16.32 480 ALA B O 1
ATOM 7661 N N . ASN B 1 162 ? 16.918 122.567 31.208 1.00 21.03 481 ASN B N 1
ATOM 7662 C CA . ASN B 1 162 ? 15.521 122.186 31.367 1.00 14.48 481 ASN B CA 1
ATOM 7663 C C . ASN B 1 162 ? 15.266 120.721 31.054 1.00 19.18 481 ASN B C 1
ATOM 7664 O O . ASN B 1 162 ? 14.159 120.356 30.704 1.00 16.74 481 ASN B O 1
ATOM 7675 N N . TYR B 1 163 ? 16.275 119.865 31.187 1.00 13.05 482 TYR B N 1
ATOM 7676 C CA . TYR B 1 163 ? 16.012 118.454 31.380 1.00 14.25 482 TYR B CA 1
ATOM 7677 C C . TYR B 1 163 ? 15.385 118.248 32.758 1.00 14.37 482 TYR B C 1
ATOM 7678 O O . TYR B 1 163 ? 15.808 118.882 33.732 1.00 16.37 482 TYR B O 1
ATOM 7696 N N . PRO B 1 164 ? 14.400 117.354 32.882 1.00 18.60 483 PRO B N 1
ATOM 7697 C CA . PRO B 1 164 ? 13.802 117.100 34.199 1.00 16.03 483 PRO B CA 1
ATOM 7698 C C . PRO B 1 164 ? 14.741 116.383 35.157 1.00 21.04 483 PRO B C 1
ATOM 7699 O O . PRO B 1 164 ? 14.545 116.457 36.386 1.00 14.40 483 PRO B O 1
ATOM 7710 N N . ILE B 1 165 ? 15.734 115.683 34.627 1.00 17.04 484 ILE B N 1
ATOM 7711 C CA . ILE B 1 165 ? 16.695 114.918 35.400 1.00 14.53 484 ILE B CA 1
ATOM 7712 C C . ILE B 1 165 ? 17.924 114.766 34.520 1.00 34.98 484 ILE B C 1
ATOM 7713 O O . ILE B 1 165 ? 17.808 114.571 33.309 1.00 16.98 484 ILE B O 1
ATOM 7729 N N . VAL B 1 166 ? 19.102 114.850 35.133 1.00 17.43 485 VAL B N 1
ATOM 7730 C CA . VAL B 1 166 ? 20.339 114.704 34.370 1.00 11.13 485 VAL B CA 1
ATOM 7731 C C . VAL B 1 166 ? 20.508 113.219 34.054 1.00 22.26 485 VAL B C 1
ATOM 7732 O O . VAL B 1 166 ? 21.185 112.485 34.771 1.00 14.70 485 VAL B O 1
ATOM 7745 N N . ARG B 1 167 ? 19.878 112.768 32.975 1.00 15.88 486 ARG B N 1
ATOM 7746 C CA . ARG B 1 167 ? 19.963 111.389 32.537 1.00 10.86 486 ARG B CA 1
ATOM 7747 C C . ARG B 1 167 ? 19.720 111.334 31.031 1.00 13.31 486 ARG B C 1
ATOM 7748 O O . ARG B 1 167 ? 18.937 112.108 30.496 1.00 11.64 486 ARG B O 1
ATOM 7769 N N . ALA B 1 168 ? 20.372 110.394 30.369 1.00 10.88 487 ALA B N 1
ATOM 7770 C CA . ALA B 1 168 ? 19.947 109.976 29.057 1.00 12.05 487 ALA B CA 1
ATOM 7771 C C . ALA B 1 168 ? 18.488 109.530 29.131 1.00 12.32 487 ALA B C 1
ATOM 7772 O O . ALA B 1 168 ? 17.984 109.118 30.180 1.00 13.30 487 ALA B O 1
ATOM 7779 N N . GLY B 1 169 ? 17.781 109.703 28.043 1.00 10.70 488 GLY B N 1
ATOM 7780 C CA . GLY B 1 169 ? 16.353 109.392 28.084 1.00 12.13 488 GLY B CA 1
ATOM 7781 C C . GLY B 1 169 ? 15.666 109.721 26.780 1.00 10.60 488 GLY B C 1
ATOM 7782 O O . GLY B 1 169 ? 16.285 110.181 25.828 1.00 12.00 488 GLY B O 1
ATOM 7786 N N . LEU B 1 170 ? 14.349 109.541 26.795 1.00 10.48 489 LEU B N 1
ATOM 7787 C CA . LEU B 1 170 ? 13.494 109.616 25.612 1.00 11.17 489 LEU B CA 1
ATOM 7788 C C . LEU B 1 170 ? 12.521 110.777 25.759 1.00 13.03 489 LEU B C 1
ATOM 7789 O O . LEU B 1 170 ? 11.707 110.785 26.687 1.00 10.41 489 LEU B O 1
ATOM 7805 N N . LEU B 1 171 ? 12.609 111.743 24.830 1.00 11.07 490 LEU B N 1
ATOM 7806 C CA . LEU B 1 171 ? 11.741 112.913 24.809 1.00 12.20 490 LEU B CA 1
ATOM 7807 C C . LEU B 1 171 ? 10.658 112.759 23.743 1.00 14.33 490 LEU B C 1
ATOM 7808 O O . LEU B 1 171 ? 10.971 112.560 22.555 1.00 12.42 490 LEU B O 1
ATOM 7824 N N . HIS B 1 172 ? 9.391 112.886 24.164 1.00 11.22 491 HIS B N 1
ATOM 7825 C CA . HIS B 1 172 ? 8.268 113.062 23.241 1.00 16.98 491 HIS B CA 1
ATOM 7826 C C . HIS B 1 172 ? 7.806 114.514 23.287 1.00 10.63 491 HIS B C 1
ATOM 7827 O O . HIS B 1 172 ? 7.743 115.116 24.371 1.00 10.63 491 HIS B O 1
ATOM 7841 N N . VAL B 1 173 ? 7.513 115.078 22.119 1.00 10.72 492 VAL B N 1
ATOM 7842 C CA . VAL B 1 173 ? 6.926 116.405 22.006 1.00 10.81 492 VAL B CA 1
ATOM 7843 C C . VAL B 1 173 ? 5.617 116.285 21.249 1.00 10.75 492 VAL B C 1
ATOM 7844 O O . VAL B 1 173 ? 5.588 115.750 20.133 1.00 10.76 492 VAL B O 1
ATOM 7857 N N . TYR B 1 174 ? 4.551 116.799 21.839 1.00 13.08 493 TYR B N 1
ATOM 7858 C CA . TYR B 1 174 ? 3.235 116.860 21.196 1.00 17.15 493 TYR B CA 1
ATOM 7859 C C . TYR B 1 174 ? 2.841 118.330 21.110 1.00 10.78 493 TYR B C 1
ATOM 7860 O O . TYR B 1 174 ? 2.367 118.904 22.090 1.00 12.25 493 TYR B O 1
ATOM 7878 N N . ALA B 1 175 ? 3.044 118.954 19.934 1.00 10.92 494 ALA B N 1
ATOM 7879 C CA . ALA B 1 175 ? 2.774 120.378 19.749 1.00 12.07 494 ALA B CA 1
ATOM 7880 C C . ALA B 1 175 ? 1.331 120.566 19.280 1.00 14.66 494 ALA B C 1
ATOM 7881 O O . ALA B 1 175 ? 1.036 120.718 18.100 1.00 11.30 494 ALA B O 1
ATOM 7888 N N . ALA B 1 176 ? 0.409 120.485 20.226 1.00 17.63 495 ALA B N 1
ATOM 7889 C CA . ALA B 1 176 ? -0.998 120.592 19.882 1.00 17.91 495 ALA B CA 1
ATOM 7890 C C . ALA B 1 176 ? -1.262 121.929 19.203 1.00 20.20 495 ALA B C 1
ATOM 7891 O O . ALA B 1 176 ? -1.985 122.006 18.205 1.00 18.50 495 ALA B O 1
ATOM 7898 N N . SER B 1 177 ? -0.667 122.983 19.720 1.00 16.53 496 SER B N 1
ATOM 7899 C CA . SER B 1 177 ? -0.665 124.307 19.093 1.00 24.56 496 SER B CA 1
ATOM 7900 C C . SER B 1 177 ? 0.441 125.101 19.764 1.00 18.03 496 SER B C 1
ATOM 7901 O O . SER B 1 177 ? 1.026 124.657 20.756 1.00 14.48 496 SER B O 1
ATOM 7909 N N . SER B 1 178 ? 0.711 126.297 19.240 1.00 17.93 497 SER B N 1
ATOM 7910 C CA . SER B 1 178 ? 1.736 127.128 19.860 1.00 25.76 497 SER B CA 1
ATOM 7911 C C . SER B 1 178 ? 1.345 127.537 21.272 1.00 24.91 497 SER B C 1
ATOM 7912 O O . SER B 1 178 ? 2.220 127.885 22.069 1.00 22.58 497 SER B O 1
ATOM 7920 N N . ASN B 1 179 ? 0.056 127.486 21.608 1.00 19.62 498 ASN B N 1
ATOM 7921 C CA . ASN B 1 179 ? -0.379 127.765 22.967 1.00 18.76 498 ASN B CA 1
ATOM 7922 C C . ASN B 1 179 ? -0.272 126.562 23.905 1.00 12.68 498 ASN B C 1
ATOM 7923 O O . ASN B 1 179 ? -0.365 126.724 25.127 1.00 14.16 498 ASN B O 1
ATOM 7934 N N . PHE B 1 180 ? -0.147 125.365 23.375 1.00 16.20 499 PHE B N 1
ATOM 7935 C CA . PHE B 1 180 ? -0.108 124.155 24.211 1.00 14.17 499 PHE B CA 1
ATOM 7936 C C . PHE B 1 180 ? 0.933 123.222 23.585 1.00 11.30 499 PHE B C 1
ATOM 7937 O O . PHE B 1 180 ? 0.599 122.491 22.648 1.00 16.56 499 PHE B O 1
ATOM 7954 N N . ILE B 1 181 ? 2.151 123.220 24.139 1.00 11.71 500 ILE B N 1
ATOM 7955 C CA . ILE B 1 181 ? 3.219 122.318 23.764 1.00 11.08 500 ILE B CA 1
ATOM 7956 C C . ILE B 1 181 ? 3.412 121.333 24.917 1.00 18.24 500 ILE B C 1
ATOM 7957 O O . ILE B 1 181 ? 3.844 121.730 25.992 1.00 15.75 500 ILE B O 1
ATOM 7973 N N . TYR B 1 182 ? 3.136 120.064 24.687 1.00 10.85 501 TYR B N 1
ATOM 7974 C CA . TYR B 1 182 ? 3.264 119.031 25.703 1.00 13.99 501 TYR B CA 1
ATOM 7975 C C . TYR B 1 182 ? 4.565 118.280 25.507 1.00 11.14 501 TYR B C 1
ATOM 7976 O O . TYR B 1 182 ? 4.969 118.032 24.365 1.00 12.06 501 TYR B O 1
ATOM 7994 N N . GLN B 1 183 ? 5.200 117.907 26.610 1.00 10.63 502 GLN B N 1
ATOM 7995 C CA . GLN B 1 183 ? 6.408 117.067 26.574 1.00 10.63 502 GLN B CA 1
ATOM 7996 C C . GLN B 1 183 ? 6.319 115.962 27.621 1.00 13.26 502 GLN B C 1
ATOM 7997 O O . GLN B 1 183 ? 5.713 116.141 28.692 1.00 12.22 502 GLN B O 1
ATOM 8011 N N . THR B 1 184 ? 6.949 114.808 27.302 1.00 10.42 503 THR B N 1
ATOM 8012 C CA . THR B 1 184 ? 7.226 113.751 28.259 1.00 10.30 503 THR B CA 1
ATOM 8013 C C . THR B 1 184 ? 8.689 113.340 28.126 1.00 10.37 503 THR B C 1
ATOM 8014 O O . THR B 1 184 ? 9.287 113.442 27.034 1.00 11.22 503 THR B O 1
ATOM 8025 N N . TYR B 1 185 ? 9.253 112.839 29.223 1.00 10.32 504 TYR B N 1
ATOM 8026 C CA . TYR B 1 185 ? 10.645 112.394 29.270 1.00 10.37 504 TYR B CA 1
ATOM 8027 C C . TYR B 1 185 ? 10.729 111.126 30.105 1.00 14.63 504 TYR B C 1
ATOM 8028 O O . TYR B 1 185 ? 10.284 111.092 31.264 1.00 11.64 504 TYR B O 1
ATOM 8046 N N . GLN B 1 186 ? 11.299 110.073 29.508 1.00 10.20 505 GLN B N 1
ATOM 8047 C CA . GLN B 1 186 ? 11.488 108.794 30.155 1.00 10.08 505 GLN B CA 1
ATOM 8048 C C . GLN B 1 186 ? 12.988 108.585 30.325 1.00 10.16 505 GLN B C 1
ATOM 8049 O O . GLN B 1 186 ? 13.706 108.430 29.340 1.00 13.38 505 GLN B O 1
ATOM 8063 N N . ALA B 1 187 ? 13.469 108.610 31.575 1.00 10.15 506 ALA B N 1
ATOM 8064 C CA . ALA B 1 187 ? 14.896 108.387 31.811 1.00 10.23 506 ALA B CA 1
ATOM 8065 C C . ALA B 1 187 ? 15.282 106.954 31.457 1.00 10.15 506 ALA B C 1
ATOM 8066 O O . ALA B 1 187 ? 14.539 106.008 31.714 1.00 12.98 506 ALA B O 1
ATOM 8073 N N . TYR B 1 188 ? 16.491 106.787 30.885 1.00 12.84 507 TYR B N 1
ATOM 8074 C CA . TYR B 1 188 ? 16.911 105.466 30.400 1.00 15.33 507 TYR B CA 1
ATOM 8075 C C . TYR B 1 188 ? 17.032 104.457 31.531 1.00 12.79 507 TYR B C 1
ATOM 8076 O O . TYR B 1 188 ? 16.747 103.276 31.338 1.00 11.56 507 TYR B O 1
ATOM 8094 N N . ASP B 1 189 ? 17.422 104.892 32.709 1.00 10.27 508 ASP B N 1
ATOM 8095 C CA . ASP B 1 189 ? 17.617 104.009 33.853 1.00 19.19 508 ASP B CA 1
ATOM 8096 C C . ASP B 1 189 ? 16.398 103.940 34.751 1.00 20.47 508 ASP B C 1
ATOM 8097 O O . ASP B 1 189 ? 16.482 103.410 35.864 1.00 14.67 508 ASP B O 1
ATOM 8106 N N . GLY B 1 190 ? 15.279 104.468 34.294 1.00 16.35 509 GLY B N 1
ATOM 8107 C CA . GLY B 1 190 ? 14.067 104.459 35.076 1.00 13.24 509 GLY B CA 1
ATOM 8108 C C . GLY B 1 190 ? 14.113 105.319 36.306 1.00 12.59 509 GLY B C 1
ATOM 8109 O O . GLY B 1 190 ? 13.341 105.079 37.236 1.00 17.76 509 GLY B O 1
ATOM 8113 N N . GLU B 1 191 ? 15.017 106.304 36.349 1.00 11.74 510 GLU B N 1
ATOM 8114 C CA . GLU B 1 191 ? 15.024 107.256 37.452 1.00 13.80 510 GLU B CA 1
ATOM 8115 C C . GLU B 1 191 ? 13.607 107.756 37.711 1.00 20.35 510 GLU B C 1
ATOM 8116 O O . GLU B 1 191 ? 13.158 107.803 38.852 1.00 16.68 510 GLU B O 1
ATOM 8128 N N . SER B 1 192 ? 12.903 108.155 36.643 1.00 10.72 511 SER B N 1
ATOM 8129 C CA . SER B 1 192 ? 11.457 108.312 36.653 1.00 9.81 511 SER B CA 1
ATOM 8130 C C . SER B 1 192 ? 10.951 108.701 35.267 1.00 11.64 511 SER B C 1
ATOM 8131 O O . SER B 1 192 ? 11.723 108.741 34.290 1.00 16.91 511 SER B O 1
ATOM 8139 N N . PHE B 1 193 ? 9.670 109.039 35.213 1.00 9.79 512 PHE B N 1
ATOM 8140 C CA . PHE B 1 193 ? 8.944 109.516 34.023 1.00 9.82 512 PHE B CA 1
ATOM 8141 C C . PHE B 1 193 ? 8.428 110.916 34.346 1.00 15.45 512 PHE B C 1
ATOM 8142 O O . PHE B 1 193 ? 7.905 111.161 35.444 1.00 14.55 512 PHE B O 1
ATOM 8159 N N . TYR B 1 194 ? 8.586 111.840 33.410 1.00 10.03 513 TYR B N 1
ATOM 8160 C CA . TYR B 1 194 ? 8.256 113.223 33.632 1.00 10.12 513 TYR B CA 1
ATOM 8161 C C . TYR B 1 194 ? 7.343 113.742 32.529 1.00 11.60 513 TYR B C 1
ATOM 8162 O O . TYR B 1 194 ? 7.364 113.250 31.398 1.00 13.70 513 TYR B O 1
ATOM 8180 N N . PHE B 1 195 ? 6.571 114.782 32.861 1.00 10.91 514 PHE B N 1
ATOM 8181 C CA . PHE B 1 195 ? 5.711 115.443 31.873 1.00 10.45 514 PHE B CA 1
ATOM 8182 C C . PHE B 1 195 ? 5.530 116.914 32.231 1.00 11.25 514 PHE B C 1
ATOM 8183 O O . PHE B 1 195 ? 5.645 117.303 33.397 1.00 13.18 514 PHE B O 1
ATOM 8200 N N . ARG B 1 196 ? 5.300 117.736 31.206 1.00 12.37 515 ARG B N 1
ATOM 8201 C CA . ARG B 1 196 ? 5.066 119.171 31.390 1.00 13.27 515 ARG B CA 1
ATOM 8202 C C . ARG B 1 196 ? 4.462 119.738 30.120 1.00 14.32 515 ARG B C 1
ATOM 8203 O O . ARG B 1 196 ? 4.400 119.070 29.077 1.00 10.89 515 ARG B O 1
ATOM 8224 N N . CYS B 1 197 ? 4.046 121.003 30.209 1.00 11.38 516 CYS B N 1
ATOM 8225 C CA . CYS B 1 197 ? 3.408 121.673 29.077 1.00 8.08 516 CYS B CA 1
ATOM 8226 C C . CYS B 1 197 ? 3.789 123.138 29.073 1.00 16.61 516 CYS B C 1
ATOM 8227 O O . CYS B 1 197 ? 3.898 123.755 30.132 1.00 14.92 516 CYS B O 1
ATOM 8235 N N . ARG B 1 198 ? 3.968 123.680 27.877 1.00 16.99 517 ARG B N 1
ATOM 8236 C CA . ARG B 1 198 ? 4.174 125.109 27.672 1.00 15.01 517 ARG B CA 1
ATOM 8237 C C . ARG B 1 198 ? 2.816 125.726 27.322 1.00 17.26 517 ARG B C 1
ATOM 8238 O O . ARG B 1 198 ? 2.252 125.466 26.251 1.00 17.10 517 ARG B O 1
ATOM 8259 N N . HIS B 1 199 ? 2.305 126.538 28.215 1.00 11.77 518 HIS B N 1
ATOM 8260 C CA . HIS B 1 199 ? 0.999 127.157 28.021 1.00 20.94 518 HIS B CA 1
ATOM 8261 C C . HIS B 1 199 ? 1.203 128.657 27.865 1.00 14.43 518 HIS B C 1
ATOM 8262 O O . HIS B 1 199 ? 1.817 129.299 28.733 1.00 20.54 518 HIS B O 1
ATOM 8276 N N A SER B 1 200 ? 0.714 129.201 26.768 0.66 19.39 519 SER B N 1
ATOM 8277 N N B SER B 1 200 ? 0.721 129.206 26.762 0.34 20.38 519 SER B N 1
ATOM 8278 C CA A SER B 1 200 ? 0.831 130.626 26.494 0.66 23.52 519 SER B CA 1
ATOM 8279 C CA B SER B 1 200 ? 0.854 130.631 26.489 0.34 20.86 519 SER B CA 1
ATOM 8280 C C A SER B 1 200 ? 2.284 131.077 26.603 0.66 17.14 519 SER B C 1
ATOM 8281 C C B SER B 1 200 ? 2.310 131.071 26.597 0.34 17.92 519 SER B C 1
ATOM 8282 O O A SER B 1 200 ? 2.594 132.123 27.167 0.66 20.33 519 SER B O 1
ATOM 8283 O O B SER B 1 200 ? 2.630 132.105 27.184 0.34 22.96 519 SER B O 1
ATOM 8298 N N A ASN B 1 201 ? 3.187 130.253 26.076 0.66 21.38 520 ASN B N 1
ATOM 8299 N N B ASN B 1 201 ? 3.204 130.256 26.042 0.34 21.30 520 ASN B N 1
ATOM 8300 C CA A ASN B 1 201 ? 4.617 130.535 25.959 0.66 24.26 520 ASN B CA 1
ATOM 8301 C CA B ASN B 1 201 ? 4.636 130.532 25.950 0.34 25.27 520 ASN B CA 1
ATOM 8302 C C A ASN B 1 201 ? 5.353 130.465 27.287 0.66 23.48 520 ASN B C 1
ATOM 8303 C C B ASN B 1 201 ? 5.348 130.498 27.294 0.34 22.12 520 ASN B C 1
ATOM 8304 O O A ASN B 1 201 ? 6.533 130.826 27.354 0.66 25.60 520 ASN B O 1
ATOM 8305 O O B ASN B 1 201 ? 6.500 130.937 27.386 0.34 24.94 520 ASN B O 1
ATOM 8326 N N . THR B 1 202 ? 4.710 129.988 28.339 1.00 17.89 521 THR B N 1
ATOM 8327 C CA . THR B 1 202 ? 5.356 129.777 29.622 1.00 12.21 521 THR B CA 1
ATOM 8328 C C . THR B 1 202 ? 5.280 128.313 30.027 1.00 23.37 521 THR B C 1
ATOM 8329 O O . THR B 1 202 ? 4.203 127.718 30.023 1.00 16.75 521 THR B O 1
ATOM 8340 N N . TRP B 1 203 ? 6.426 127.736 30.380 1.00 21.59 522 TRP B N 1
ATOM 8341 C CA . TRP B 1 203 ? 6.466 126.330 30.759 1.00 15.61 522 TRP B CA 1
ATOM 8342 C C . TRP B 1 203 ? 6.059 126.134 32.209 1.00 17.76 522 TRP B C 1
ATOM 8343 O O . TRP B 1 203 ? 6.593 126.789 33.112 1.00 19.14 522 TRP B O 1
ATOM 8364 N N . PHE B 1 204 ? 5.110 125.241 32.433 1.00 13.80 523 PHE B N 1
ATOM 8365 C CA . PHE B 1 204 ? 4.868 124.716 33.779 1.00 12.84 523 PHE B CA 1
ATOM 8366 C C . PHE B 1 204 ? 6.056 123.848 34.190 1.00 17.60 523 PHE B C 1
ATOM 8367 O O . PHE B 1 204 ? 6.806 123.376 33.340 1.00 15.27 523 PHE B O 1
ATOM 8384 N N . PRO B 1 205 ? 6.247 123.632 35.481 1.00 14.13 524 PRO B N 1
ATOM 8385 C CA . PRO B 1 205 ? 7.320 122.739 35.925 1.00 16.18 524 PRO B CA 1
ATOM 8386 C C . PRO B 1 205 ? 7.098 121.300 35.495 1.00 11.64 524 PRO B C 1
ATOM 8387 O O . PRO B 1 205 ? 5.965 120.816 35.404 1.00 15.62 524 PRO B O 1
ATOM 8398 N N . TRP B 1 206 ? 8.208 120.603 35.282 1.00 14.20 525 TRP B N 1
ATOM 8399 C CA . TRP B 1 206 ? 8.152 119.173 35.095 1.00 11.24 525 TRP B CA 1
ATOM 8400 C C . TRP B 1 206 ? 7.483 118.507 36.296 1.00 16.48 525 TRP B C 1
ATOM 8401 O O . TRP B 1 206 ? 7.839 118.762 37.457 1.00 14.97 525 TRP B O 1
ATOM 8422 N N . ARG B 1 207 ? 6.541 117.645 36.015 1.00 12.81 526 ARG B N 1
ATOM 8423 C CA . ARG B 1 207 ? 5.989 116.755 37.019 1.00 12.57 526 ARG B CA 1
ATOM 8424 C C . ARG B 1 207 ? 6.757 115.455 36.995 1.00 11.37 526 ARG B C 1
ATOM 8425 O O . ARG B 1 207 ? 7.005 114.882 35.923 1.00 14.28 526 ARG B O 1
ATOM 8446 N N . ARG B 1 208 ? 7.104 114.972 38.186 1.00 14.82 527 ARG B N 1
ATOM 8447 C CA . ARG B 1 208 ? 7.862 113.743 38.339 1.00 8.27 527 ARG B CA 1
ATOM 8448 C C . ARG B 1 208 ? 6.968 112.651 38.905 1.00 13.09 527 ARG B C 1
ATOM 8449 O O . ARG B 1 208 ? 6.460 112.775 40.021 1.00 14.27 527 ARG B O 1
ATOM 8470 N N . MET B 1 209 ? 6.834 111.554 38.159 1.00 13.19 528 MET B N 1
ATOM 8471 C CA . MET B 1 209 ? 6.098 110.408 38.653 1.00 8.20 528 MET B CA 1
ATOM 8472 C C . MET B 1 209 ? 6.747 109.822 39.903 1.00 10.11 528 MET B C 1
ATOM 8473 O O . MET B 1 209 ? 7.973 109.738 40.000 1.00 9.45 528 MET B O 1
ATOM 8487 N N . TRP B 1 210 ? 5.913 109.460 40.890 1.00 11.95 529 TRP B N 1
ATOM 8488 C CA . TRP B 1 210 ? 6.338 108.611 41.999 1.00 12.64 529 TRP B CA 1
ATOM 8489 C C . TRP B 1 210 ? 6.194 107.148 41.586 1.00 11.89 529 TRP B C 1
ATOM 8490 O O . TRP B 1 210 ? 5.156 106.751 41.035 1.00 14.66 529 TRP B O 1
ATOM 8511 N N . HIS B 1 211 ? 7.214 106.340 41.864 1.00 13.06 530 HIS B N 1
ATOM 8512 C CA . HIS B 1 211 ? 7.171 104.936 41.518 1.00 13.62 530 HIS B CA 1
ATOM 8513 C C . HIS B 1 211 ? 7.742 104.100 42.646 1.00 12.81 530 HIS B C 1
ATOM 8514 O O . HIS B 1 211 ? 8.205 104.616 43.666 1.00 13.18 530 HIS B O 1
ATOM 8528 N N . GLY B 1 212 ? 7.696 102.789 42.470 1.00 15.34 531 GLY B N 1
ATOM 8529 C CA . GLY B 1 212 ? 8.086 101.875 43.537 1.00 16.10 531 GLY B CA 1
ATOM 8530 C C . GLY B 1 212 ? 9.546 101.949 43.933 1.00 20.10 531 GLY B C 1
ATOM 8531 O O . GLY B 1 212 ? 9.890 101.595 45.061 1.00 18.36 531 GLY B O 1
ATOM 8535 N N . GLY B 1 213 ? 10.408 102.426 43.047 1.00 19.71 532 GLY B N 1
ATOM 8536 C CA . GLY B 1 213 ? 11.790 102.643 43.423 1.00 18.83 532 GLY B CA 1
ATOM 8537 C C . GLY B 1 213 ? 11.981 103.759 44.416 1.00 17.83 532 GLY B C 1
ATOM 8538 O O . GLY B 1 213 ? 12.940 103.741 45.183 1.00 26.21 532 GLY B O 1
ATOM 8542 N N . ASP B 1 214 ? 11.042 104.715 44.471 1.00 10.64 533 ASP B N 1
ATOM 8543 C CA . ASP B 1 214 ? 11.183 105.866 45.350 1.00 10.89 533 ASP B CA 1
ATOM 8544 C C . ASP B 1 214 ? 10.903 105.496 46.799 1.00 14.22 533 ASP B C 1
ATOM 8545 O O . ASP B 1 214 ? 11.684 105.814 47.697 1.00 15.91 533 ASP B O 1
ATOM 8554 N N . PHE B 1 215 ? 9.765 104.872 47.051 1.00 18.44 534 PHE B N 1
ATOM 8555 C CA . PHE B 1 215 ? 9.340 104.557 48.412 1.00 17.83 534 PHE B CA 1
ATOM 8556 C C . PHE B 1 215 ? 8.272 103.477 48.346 1.00 22.09 534 PHE B C 1
ATOM 8557 O O . PHE B 1 215 ? 7.686 103.222 47.294 1.00 16.14 534 PHE B O 1
ATOM 8574 N N . ASN B 1 216 ? 8.028 102.855 49.489 1.00 19.31 535 ASN B N 1
ATOM 8575 C CA . ASN B 1 216 ? 6.961 101.869 49.668 1.00 20.23 535 ASN B CA 1
ATOM 8576 C C . ASN B 1 216 ? 6.045 102.405 50.759 1.00 19.70 535 ASN B C 1
ATOM 8577 O O . ASN B 1 216 ? 6.516 102.639 51.882 1.00 22.29 535 ASN B O 1
ATOM 8588 N N . PRO B 1 217 ? 4.752 102.600 50.507 1.00 22.35 536 PRO B N 1
ATOM 8589 C CA . PRO B 1 217 ? 3.883 103.120 51.568 1.00 19.35 536 PRO B CA 1
ATOM 8590 C C . PRO B 1 217 ? 3.892 102.270 52.826 1.00 18.11 536 PRO B C 1
ATOM 8591 O O . PRO B 1 217 ? 3.575 102.791 53.881 1.00 18.87 536 PRO B O 1
ATOM 8602 N N . SER B 1 218 ? 4.222 100.978 52.722 1.00 29.36 537 SER B N 1
ATOM 8603 C CA . SER B 1 218 ? 4.214 100.087 53.877 1.00 24.72 537 SER B CA 1
ATOM 8604 C C . SER B 1 218 ? 5.251 100.480 54.909 1.00 22.11 537 SER B C 1
ATOM 8605 O O . SER B 1 218 ? 5.175 100.016 56.056 1.00 33.39 537 SER B O 1
ATOM 8613 N N . ASP B 1 219 ? 6.218 101.319 54.544 1.00 30.71 538 ASP B N 1
ATOM 8614 C CA . ASP B 1 219 ? 7.223 101.786 55.491 1.00 35.65 538 ASP B CA 1
ATOM 8615 C C . ASP B 1 219 ? 6.754 102.962 56.341 1.00 22.03 538 ASP B C 1
ATOM 8616 O O . ASP B 1 219 ? 7.502 103.406 57.219 1.00 22.62 538 ASP B O 1
ATOM 8625 N N . TYR B 1 220 ? 5.558 103.468 56.093 1.00 22.73 539 TYR B N 1
ATOM 8626 C CA . TYR B 1 220 ? 5.065 104.696 56.692 1.00 24.96 539 TYR B CA 1
ATOM 8627 C C . TYR B 1 220 ? 3.938 104.386 57.659 1.00 27.67 539 TYR B C 1
ATOM 8628 O O . TYR B 1 220 ? 3.209 103.395 57.505 1.00 21.40 539 TYR B O 1
ATOM 8646 N N . LEU B 1 221 ? 3.823 105.233 58.680 1.00 21.72 540 LEU B N 1
ATOM 8647 C CA . LEU B 1 221 ? 2.842 104.998 59.724 1.00 20.59 540 LEU B CA 1
ATOM 8648 C C . LEU B 1 221 ? 1.468 105.471 59.273 1.00 20.67 540 LEU B C 1
ATOM 8649 O O . LEU B 1 221 ? 1.263 106.659 58.975 1.00 18.85 540 LEU B O 1
ATOM 8665 N N . LEU B 1 222 ? 0.516 104.556 59.254 1.00 18.91 541 LEU B N 1
ATOM 8666 C CA . LEU B 1 222 ? -0.871 104.932 59.043 1.00 19.51 541 LEU B CA 1
ATOM 8667 C C . LEU B 1 222 ? -1.397 105.755 60.213 1.00 26.79 541 LEU B C 1
ATOM 8668 O O . LEU B 1 222 ? -0.997 105.561 61.369 1.00 22.28 541 LEU B O 1
ATOM 8684 N N . LYS B 1 223 ? -2.301 106.681 59.904 1.00 24.44 542 LYS B N 1
ATOM 8685 C CA . LYS B 1 223 ? -2.994 107.400 60.963 1.00 38.33 542 LYS B CA 1
ATOM 8686 C C . LYS B 1 223 ? -3.615 106.445 61.972 1.00 30.58 542 LYS B C 1
ATOM 8687 O O . LYS B 1 223 ? -3.613 106.717 63.174 1.00 28.55 542 LYS B O 1
ATOM 8706 N N . SER B 1 224 ? -4.172 105.332 61.499 1.00 29.89 543 SER B N 1
ATOM 8707 C CA . SER B 1 224 ? -4.825 104.376 62.396 1.00 35.49 543 SER B CA 1
ATOM 8708 C C . SER B 1 224 ? -3.848 103.669 63.331 1.00 37.60 543 SER B C 1
ATOM 8709 O O . SER B 1 224 ? -4.290 102.986 64.258 1.00 31.51 543 SER B O 1
ATOM 8717 N N . GLY B 1 225 ? -2.547 103.762 63.081 1.00 28.83 544 GLY B N 1
ATOM 8718 C CA . GLY B 1 225 ? -1.533 103.188 63.940 1.00 29.09 544 GLY B CA 1
ATOM 8719 C C . GLY B 1 225 ? -0.996 104.132 64.987 1.00 29.25 544 GLY B C 1
ATOM 8720 O O . GLY B 1 225 ? -0.072 103.760 65.727 1.00 30.89 544 GLY B O 1
ATOM 8724 N N . PHE B 1 226 ? -1.550 105.342 65.066 1.00 24.16 545 PHE B N 1
ATOM 8725 C CA . PHE B 1 226 ? -1.031 106.420 65.900 1.00 29.20 545 PHE B CA 1
ATOM 8726 C C . PHE B 1 226 ? -1.912 106.530 67.138 1.00 18.16 545 PHE B C 1
ATOM 8727 O O . PHE B 1 226 ? -2.937 107.203 67.122 1.00 22.92 545 PHE B O 1
ATOM 8744 N N . TYR B 1 227 ? -1.504 105.855 68.212 1.00 29.43 546 TYR B N 1
ATOM 8745 C CA . TYR B 1 227 ? -2.219 105.980 69.475 1.00 19.19 546 TYR B CA 1
ATOM 8746 C C . TYR B 1 227 ? -1.356 105.429 70.605 1.00 20.65 546 TYR B C 1
ATOM 8747 O O . TYR B 1 227 ? -0.364 104.726 70.384 1.00 25.52 546 TYR B O 1
ATOM 8765 N N . TRP B 1 228 ? -1.778 105.742 71.831 1.00 35.50 547 TRP B N 1
ATOM 8766 C CA . TRP B 1 228 ? -0.946 105.500 73.006 1.00 26.67 547 TRP B CA 1
ATOM 8767 C C . TRP B 1 228 ? -0.483 104.046 73.096 1.00 24.71 547 TRP B C 1
ATOM 8768 O O . TRP B 1 228 ? 0.716 103.768 73.225 1.00 24.71 547 TRP B O 1
ATOM 8789 N N . ASN B 1 229 ? -1.418 103.101 73.023 1.00 28.22 548 ASN B N 1
ATOM 8790 C CA . ASN B 1 229 ? -1.055 101.700 73.223 1.00 30.85 548 ASN B CA 1
ATOM 8791 C C . ASN B 1 229 ? -0.073 101.195 72.181 1.00 39.99 548 ASN B C 1
ATOM 8792 O O . ASN B 1 229 ? 0.738 100.310 72.485 1.00 38.03 548 ASN B O 1
ATOM 8803 N N . ALA B 1 230 ? -0.112 101.746 70.957 1.00 28.65 549 ALA B N 1
ATOM 8804 C CA . ALA B 1 230 ? 0.784 101.286 69.907 1.00 26.61 549 ALA B CA 1
ATOM 8805 C C . ALA B 1 230 ? 2.162 101.927 69.953 1.00 28.47 549 ALA B C 1
ATOM 8806 O O . ALA B 1 230 ? 3.082 101.426 69.293 1.00 33.03 549 ALA B O 1
ATOM 8813 N N . LEU B 1 231 ? 2.325 103.011 70.682 1.00 36.52 550 LEU B N 1
ATOM 8814 C CA . LEU B 1 231 ? 3.609 103.723 70.714 1.00 24.43 550 LEU B CA 1
ATOM 8815 C C . LEU B 1 231 ? 4.668 102.886 71.403 1.00 35.56 550 LEU B C 1
ATOM 8816 O O . LEU B 1 231 ? 4.527 102.586 72.590 1.00 37.31 550 LEU B O 1
ATOM 8832 N N . PRO B 1 232 ? 5.733 102.491 70.720 1.00 35.11 551 PRO B N 1
ATOM 8833 C CA . PRO B 1 232 ? 6.776 101.703 71.379 1.00 26.69 551 PRO B CA 1
ATOM 8834 C C . PRO B 1 232 ? 7.711 102.567 72.202 1.00 43.18 551 PRO B C 1
ATOM 8835 O O . PRO B 1 232 ? 7.828 103.777 72.002 1.00 25.65 551 PRO B O 1
ATOM 8846 N N . GLY B 1 233 ? 8.410 101.897 73.119 1.00 31.26 552 GLY B N 1
ATOM 8847 C CA . GLY B 1 233 ? 9.426 102.527 73.945 1.00 31.07 552 GLY B CA 1
ATOM 8848 C C . GLY B 1 233 ? 8.904 103.286 75.144 1.00 30.14 552 GLY B C 1
ATOM 8849 O O . GLY B 1 233 ? 9.663 104.039 75.754 1.00 33.93 552 GLY B O 1
ATOM 8853 N N . LYS B 1 234 ? 7.641 103.123 75.496 1.00 35.92 553 LYS B N 1
ATOM 8854 C CA . LYS B 1 234 ? 7.086 103.887 76.592 1.00 38.27 553 LYS B CA 1
ATOM 8855 C C . LYS B 1 234 ? 7.670 103.395 77.915 1.00 38.74 553 LYS B C 1
ATOM 8856 O O . LYS B 1 234 ? 7.813 102.183 78.124 1.00 33.68 553 LYS B O 1
ATOM 8875 N N . PRO B 1 235 ? 8.013 104.300 78.817 1.00 32.84 554 PRO B N 1
ATOM 8876 C CA . PRO B 1 235 ? 8.557 103.874 80.122 1.00 45.90 554 PRO B CA 1
ATOM 8877 C C . PRO B 1 235 ? 7.480 103.298 81.029 1.00 35.86 554 PRO B C 1
ATOM 8878 O O . PRO B 1 235 ? 6.302 103.657 80.940 1.00 37.33 554 PRO B O 1
ATOM 8889 N N . ALA B 1 236 ? 7.907 102.393 81.915 1.00 55.95 555 ALA B N 1
ATOM 8890 C CA . ALA B 1 236 ? 6.981 101.764 82.854 1.00 68.05 555 ALA B CA 1
ATOM 8891 C C . ALA B 1 236 ? 6.498 102.743 83.916 1.00 36.31 555 ALA B C 1
ATOM 8892 O O . ALA B 1 236 ? 5.366 102.632 84.394 1.00 44.18 555 ALA B O 1
ATOM 8899 N N . THR B 1 237 ? 7.337 103.690 84.305 1.00 34.24 556 THR B N 1
ATOM 8900 C CA . THR B 1 237 ? 6.955 104.707 85.271 1.00 34.65 556 THR B CA 1
ATOM 8901 C C . THR B 1 237 ? 7.395 106.062 84.747 1.00 31.08 556 THR B C 1
ATOM 8902 O O . THR B 1 237 ? 8.245 106.161 83.858 1.00 37.38 556 THR B O 1
ATOM 8913 N N . PHE B 1 238 ? 6.791 107.102 85.301 1.00 28.47 557 PHE B N 1
ATOM 8914 C CA . PHE B 1 238 ? 6.934 108.462 84.806 1.00 41.45 557 PHE B CA 1
ATOM 8915 C C . PHE B 1 238 ? 7.303 109.386 85.953 1.00 38.61 557 PHE B C 1
ATOM 8916 O O . PHE B 1 238 ? 6.832 109.196 87.079 1.00 33.93 557 PHE B O 1
ATOM 8933 N N . PRO B 1 239 ? 8.128 110.394 85.702 1.00 50.09 558 PRO B N 1
ATOM 8934 C CA . PRO B 1 239 ? 8.457 111.352 86.756 1.00 37.10 558 PRO B CA 1
ATOM 8935 C C . PRO B 1 239 ? 7.224 112.139 87.143 1.00 51.46 558 PRO B C 1
ATOM 8936 O O . PRO B 1 239 ? 6.671 112.860 86.306 1.00 31.96 558 PRO B O 1
ATOM 8947 N N . PRO B 1 240 ? 6.768 112.036 88.391 1.00 43.87 559 PRO B N 1
ATOM 8948 C CA . PRO B 1 240 ? 5.485 112.648 88.740 1.00 39.57 559 PRO B CA 1
ATOM 8949 C C . PRO B 1 240 ? 5.577 114.158 88.864 1.00 28.44 559 PRO B C 1
ATOM 8950 O O . PRO B 1 240 ? 6.600 114.714 89.266 1.00 38.27 559 PRO B O 1
ATOM 8961 N N . SER B 1 241 ? 4.476 114.819 88.501 1.00 30.82 560 SER B N 1
ATOM 8962 C CA . SER B 1 241 ? 4.344 116.244 88.760 1.00 34.34 560 SER B CA 1
ATOM 8963 C C . SER B 1 241 ? 3.976 116.471 90.227 1.00 48.45 560 SER B C 1
ATOM 8964 O O . SER B 1 241 ? 3.697 115.534 90.967 1.00 35.98 560 SER B O 1
ATOM 8972 N N . ALA B 1 242 ? 3.968 117.738 90.637 1.00 36.91 561 ALA B N 1
ATOM 8973 C CA . ALA B 1 242 ? 3.769 118.069 92.049 1.00 63.00 561 ALA B CA 1
ATOM 8974 C C . ALA B 1 242 ? 2.404 117.611 92.539 1.00 39.53 561 ALA B C 1
ATOM 8975 O O . ALA B 1 242 ? 1.374 117.912 91.931 1.00 38.88 561 ALA B O 1
ATOM 8982 N N . HIS B 1 243 ? 2.388 116.903 93.671 1.00 42.79 562 HIS B N 1
ATOM 8983 C CA . HIS B 1 243 ? 1.135 116.400 94.214 1.00 43.29 562 HIS B CA 1
ATOM 8984 C C . HIS B 1 243 ? 1.176 116.367 95.743 1.00 43.69 562 HIS B C 1
ATOM 8985 O O . HIS B 1 243 ? 2.237 116.363 96.368 1.00 36.63 562 HIS B O 1
ATOM 8999 N N . ASN B 1 244 ? -0.003 116.333 96.326 1.00 33.93 563 ASN B N 1
ATOM 9000 C CA . ASN B 1 244 ? -0.209 116.239 97.769 1.00 36.80 563 ASN B CA 1
ATOM 9001 C C . ASN B 1 244 ? -0.554 114.809 98.165 1.00 55.96 563 ASN B C 1
ATOM 9002 O O . ASN B 1 244 ? -0.941 113.982 97.335 1.00 36.97 563 ASN B O 1
ATOM 9013 N N . HIS B 1 245 ? -0.381 114.516 99.453 1.00 39.53 564 HIS B N 1
ATOM 9014 C CA . HIS B 1 245 ? -0.635 113.185 99.977 1.00 39.72 564 HIS B CA 1
ATOM 9015 C C . HIS B 1 245 ? -1.382 113.266 101.303 1.00 46.97 564 HIS B C 1
ATOM 9016 O O . HIS B 1 245 ? -1.252 114.240 102.047 1.00 40.37 564 HIS B O 1
ATOM 9030 N N . ASP B 1 246 ? -2.160 112.223 101.592 1.00 33.76 565 ASP B N 1
ATOM 9031 C CA . ASP B 1 246 ? -2.716 111.997 102.924 1.00 37.62 565 ASP B CA 1
ATOM 9032 C C . ASP B 1 246 ? -1.737 111.144 103.709 1.00 47.40 565 ASP B C 1
ATOM 9033 O O . ASP B 1 246 ? -1.114 110.233 103.154 1.00 34.31 565 ASP B O 1
ATOM 9042 N N . VAL B 1 247 ? -1.587 111.455 104.999 1.00 40.43 566 VAL B N 1
ATOM 9043 C CA . VAL B 1 247 ? -0.646 110.711 105.822 1.00 35.99 566 VAL B CA 1
ATOM 9044 C C . VAL B 1 247 ? -0.924 109.218 105.778 1.00 35.93 566 VAL B C 1
ATOM 9045 O O . VAL B 1 247 ? -0.011 108.401 105.959 1.00 37.76 566 VAL B O 1
ATOM 9058 N N . GLY B 1 248 ? -2.172 108.834 105.550 1.00 42.61 567 GLY B N 1
ATOM 9059 C CA . GLY B 1 248 ? -2.519 107.429 105.444 1.00 47.15 567 GLY B CA 1
ATOM 9060 C C . GLY B 1 248 ? -1.783 106.703 104.338 1.00 70.31 567 GLY B C 1
ATOM 9061 O O . GLY B 1 248 ? -1.731 105.471 104.334 1.00 41.51 567 GLY B O 1
ATOM 9065 N N . GLN B 1 249 ? -1.253 107.430 103.371 1.00 36.76 568 GLN B N 1
ATOM 9066 C CA . GLN B 1 249 ? -0.493 106.800 102.286 1.00 55.61 568 GLN B CA 1
ATOM 9067 C C . GLN B 1 249 ? 0.970 106.557 102.646 1.00 53.56 568 GLN B C 1
ATOM 9068 O O . GLN B 1 249 ? 1.710 105.991 101.825 1.00 40.75 568 GLN B O 1
ATOM 9082 N N . LEU B 1 250 ? 1.396 106.964 103.840 1.00 43.67 569 LEU B N 1
ATOM 9083 C CA . LEU B 1 250 ? 2.710 106.621 104.378 1.00 45.27 569 LEU B CA 1
ATOM 9084 C C . LEU B 1 250 ? 2.573 105.280 105.082 1.00 55.23 569 LEU B C 1
ATOM 9085 O O . LEU B 1 250 ? 2.056 105.201 106.200 1.00 47.23 569 LEU B O 1
ATOM 9101 N N . THR B 1 251 ? 3.026 104.216 104.425 1.00 40.59 570 THR B N 1
ATOM 9102 C CA . THR B 1 251 ? 2.716 102.864 104.864 1.00 39.89 570 THR B CA 1
ATOM 9103 C C . THR B 1 251 ? 3.913 102.109 105.419 1.00 48.50 570 THR B C 1
ATOM 9104 O O . THR B 1 251 ? 3.752 100.960 105.848 1.00 45.23 570 THR B O 1
ATOM 9115 N N . SER B 1 252 ? 5.088 102.731 105.471 1.00 39.35 571 SER B N 1
ATOM 9116 C CA . SER B 1 252 ? 6.264 102.054 105.998 1.00 35.18 571 SER B CA 1
ATOM 9117 C C . SER B 1 252 ? 7.295 103.082 106.441 1.00 37.04 571 SER B C 1
ATOM 9118 O O . SER B 1 252 ? 7.248 104.249 106.047 1.00 35.09 571 SER B O 1
ATOM 9126 N N . GLY B 1 253 ? 8.221 102.627 107.285 1.00 44.54 572 GLY B N 1
ATOM 9127 C CA . GLY B 1 253 ? 9.262 103.477 107.823 1.00 42.65 572 GLY B CA 1
ATOM 9128 C C . GLY B 1 253 ? 8.819 104.209 109.083 1.00 39.75 572 GLY B C 1
ATOM 9129 O O . GLY B 1 253 ? 7.653 104.188 109.484 1.00 34.98 572 GLY B O 1
ATOM 9133 N N . ILE B 1 254 ? 9.787 104.882 109.709 1.00 40.17 573 ILE B N 1
ATOM 9134 C CA . ILE B 1 254 ? 9.573 105.616 110.954 1.00 42.01 573 ILE B CA 1
ATOM 9135 C C . ILE B 1 254 ? 10.139 107.021 110.787 1.00 34.88 573 ILE B C 1
ATOM 9136 O O . ILE B 1 254 ? 11.316 107.183 110.437 1.00 37.47 573 ILE B O 1
ATOM 9152 N N . LEU B 1 255 ? 9.302 108.025 111.018 1.00 34.79 574 LEU B N 1
ATOM 9153 C CA . LEU B 1 255 ? 9.704 109.409 110.808 1.00 34.75 574 LEU B CA 1
ATOM 9154 C C . LEU B 1 255 ? 10.708 109.834 111.872 1.00 35.94 574 LEU B C 1
ATOM 9155 O O . LEU B 1 255 ? 10.444 109.656 113.065 1.00 34.69 574 LEU B O 1
ATOM 9171 N N . PRO B 1 256 ? 11.848 110.401 111.487 1.00 36.45 575 PRO B N 1
ATOM 9172 C CA . PRO B 1 256 ? 12.822 110.874 112.472 1.00 34.81 575 PRO B CA 1
ATOM 9173 C C . PRO B 1 256 ? 12.560 112.305 112.921 1.00 34.65 575 PRO B C 1
ATOM 9174 O O . PRO B 1 256 ? 11.828 113.070 112.290 1.00 34.61 575 PRO B O 1
ATOM 9185 N N . LEU B 1 257 ? 13.205 112.657 114.044 1.00 34.62 576 LEU B N 1
ATOM 9186 C CA . LEU B 1 257 ? 13.060 113.992 114.600 1.00 34.54 576 LEU B CA 1
ATOM 9187 C C . LEU B 1 257 ? 13.457 115.072 113.612 1.00 34.54 576 LEU B C 1
ATOM 9188 O O . LEU B 1 257 ? 12.896 116.168 113.646 1.00 36.32 576 LEU B O 1
ATOM 9204 N N . ALA B 1 258 ? 14.434 114.799 112.739 1.00 34.62 577 ALA B N 1
ATOM 9205 C CA . ALA B 1 258 ? 14.830 115.816 111.769 1.00 42.26 577 ALA B CA 1
ATOM 9206 C C . ALA B 1 258 ? 13.650 116.255 110.910 1.00 41.45 577 ALA B C 1
ATOM 9207 O O . ALA B 1 258 ? 13.626 117.390 110.416 1.00 34.91 577 ALA B O 1
ATOM 9214 N N . ARG B 1 259 ? 12.664 115.379 110.725 1.00 35.50 578 ARG B N 1
ATOM 9215 C CA . ARG B 1 259 ? 11.492 115.677 109.902 1.00 35.28 578 ARG B CA 1
ATOM 9216 C C . ARG B 1 259 ? 10.244 115.953 110.737 1.00 40.69 578 ARG B C 1
ATOM 9217 O O . ARG B 1 259 ? 9.139 115.998 110.190 1.00 38.32 578 ARG B O 1
ATOM 9238 N N . GLY B 1 260 ? 10.394 116.136 112.041 1.00 36.23 579 GLY B N 1
ATOM 9239 C CA . GLY B 1 260 ? 9.259 116.365 112.918 1.00 34.59 579 GLY B CA 1
ATOM 9240 C C . GLY B 1 260 ? 8.590 115.122 113.452 1.00 35.35 579 GLY B C 1
ATOM 9241 O O . GLY B 1 260 ? 7.461 115.220 113.959 1.00 34.29 579 GLY B O 1
ATOM 9245 N N . GLY B 1 261 ? 9.243 113.960 113.364 1.00 34.43 580 GLY B N 1
ATOM 9246 C CA . GLY B 1 261 ? 8.752 112.745 113.975 1.00 34.45 580 GLY B CA 1
ATOM 9247 C C . GLY B 1 261 ? 9.375 112.517 115.346 1.00 34.44 580 GLY B C 1
ATOM 9248 O O . GLY B 1 261 ? 10.119 113.353 115.863 1.00 34.41 580 GLY B O 1
ATOM 9252 N N . VAL B 1 262 ? 9.078 111.345 115.924 1.00 34.46 581 VAL B N 1
ATOM 9253 C CA . VAL B 1 262 ? 9.619 110.963 117.226 1.00 34.46 581 VAL B CA 1
ATOM 9254 C C . VAL B 1 262 ? 10.592 109.793 117.116 1.00 38.53 581 VAL B C 1
ATOM 9255 O O . VAL B 1 262 ? 10.950 109.187 118.133 1.00 34.56 581 VAL B O 1
ATOM 9268 N N . GLY B 1 263 ? 11.031 109.460 115.905 1.00 42.60 582 GLY B N 1
ATOM 9269 C CA . GLY B 1 263 ? 12.104 108.511 115.704 1.00 43.75 582 GLY B CA 1
ATOM 9270 C C . GLY B 1 263 ? 11.936 107.147 116.331 1.00 34.75 582 GLY B C 1
ATOM 9271 O O . GLY B 1 263 ? 12.928 106.487 116.657 1.00 46.14 582 GLY B O 1
ATOM 9275 N N . SER B 1 264 ? 10.698 106.702 116.508 1.00 34.72 583 SER B N 1
ATOM 9276 C CA . SER B 1 264 ? 10.448 105.412 117.130 1.00 34.76 583 SER B CA 1
ATOM 9277 C C . SER B 1 264 ? 8.992 105.040 116.914 1.00 39.15 583 SER B C 1
ATOM 9278 O O . SER B 1 264 ? 8.153 105.898 116.630 1.00 36.81 583 SER B O 1
ATOM 9286 N N . ASN B 1 265 ? 8.697 103.747 117.066 1.00 37.71 584 ASN B N 1
ATOM 9287 C CA . ASN B 1 265 ? 7.324 103.253 117.034 1.00 34.77 584 ASN B CA 1
ATOM 9288 C C . ASN B 1 265 ? 6.860 102.737 118.392 1.00 34.74 584 ASN B C 1
ATOM 9289 O O . ASN B 1 265 ? 5.878 101.994 118.465 1.00 34.74 584 ASN B O 1
ATOM 9300 N N . THR B 1 266 ? 7.551 103.125 119.469 1.00 37.49 585 THR B N 1
ATOM 9301 C CA . THR B 1 266 ? 7.156 102.794 120.837 1.00 41.18 585 THR B CA 1
ATOM 9302 C C . THR B 1 266 ? 7.060 104.068 121.665 1.00 40.41 585 THR B C 1
ATOM 9303 O O . THR B 1 266 ? 7.728 105.069 121.378 1.00 34.55 585 THR B O 1
ATOM 9314 N N . ALA B 1 267 ? 6.230 104.017 122.706 1.00 38.08 586 ALA B N 1
ATOM 9315 C CA . ALA B 1 267 ? 6.114 105.149 123.613 1.00 50.21 586 ALA B CA 1
ATOM 9316 C C . ALA B 1 267 ? 7.457 105.467 124.251 1.00 34.44 586 ALA B C 1
ATOM 9317 O O . ALA B 1 267 ? 7.902 106.619 124.239 1.00 36.17 586 ALA B O 1
ATOM 9324 N N . ALA B 1 268 ? 8.109 104.453 124.831 1.00 37.04 587 ALA B N 1
ATOM 9325 C CA . ALA B 1 268 ? 9.389 104.681 125.491 1.00 44.47 587 ALA B CA 1
ATOM 9326 C C . ALA B 1 268 ? 10.428 105.215 124.517 1.00 43.46 587 ALA B C 1
ATOM 9327 O O . ALA B 1 268 ? 11.176 106.143 124.844 1.00 36.12 587 ALA B O 1
ATOM 9334 N N . GLY B 1 269 ? 10.492 104.646 123.315 1.00 37.52 588 GLY B N 1
ATOM 9335 C CA . GLY B 1 269 ? 11.450 105.138 122.332 1.00 34.89 588 GLY B CA 1
ATOM 9336 C C . GLY B 1 269 ? 11.178 106.576 121.937 1.00 37.99 588 GLY B C 1
ATOM 9337 O O . GLY B 1 269 ? 12.108 107.383 121.796 1.00 34.58 588 GLY B O 1
ATOM 9341 N N . ALA B 1 270 ? 9.895 106.922 121.777 1.00 36.60 589 ALA B N 1
ATOM 9342 C CA . ALA B 1 270 ? 9.528 108.284 121.420 1.00 34.46 589 ALA B CA 1
ATOM 9343 C C . ALA B 1 270 ? 9.917 109.272 122.516 1.00 34.39 589 ALA B C 1
ATOM 9344 O O . ALA B 1 270 ? 10.436 110.358 122.234 1.00 34.37 589 ALA B O 1
ATOM 9351 N N . ARG B 1 271 ? 9.657 108.928 123.773 1.00 34.36 590 ARG B N 1
ATOM 9352 C CA . ARG B 1 271 ? 10.063 109.819 124.850 1.00 34.30 590 ARG B CA 1
ATOM 9353 C C . ARG B 1 271 ? 11.577 109.982 124.861 1.00 35.53 590 ARG B C 1
ATOM 9354 O O . ARG B 1 271 ? 12.090 111.085 125.096 1.00 34.58 590 ARG B O 1
ATOM 9375 N N . SER B 1 272 ? 12.308 108.894 124.608 1.00 34.43 591 SER B N 1
ATOM 9376 C CA . SER B 1 272 ? 13.759 108.984 124.566 1.00 42.01 591 SER B CA 1
ATOM 9377 C C . SER B 1 272 ? 14.200 109.981 123.507 1.00 34.48 591 SER B C 1
ATOM 9378 O O . SER B 1 272 ? 15.096 110.803 123.747 1.00 34.47 591 SER B O 1
ATOM 9386 N N . THR B 1 273 ? 13.540 109.955 122.336 1.00 36.33 592 THR B N 1
ATOM 9387 C CA . THR B 1 273 ? 13.934 110.829 121.243 1.00 34.50 592 THR B CA 1
ATOM 9388 C C . THR B 1 273 ? 13.801 112.300 121.614 1.00 34.42 592 THR B C 1
ATOM 9389 O O . THR B 1 273 ? 14.663 113.110 121.260 1.00 34.43 592 THR B O 1
ATOM 9400 N N . ILE B 1 274 ? 12.710 112.677 122.293 1.00 25.09 593 ILE B N 1
ATOM 9401 C CA . ILE B 1 274 ? 12.475 114.077 122.642 1.00 24.97 593 ILE B CA 1
ATOM 9402 C C . ILE B 1 274 ? 12.815 114.361 124.104 1.00 24.74 593 ILE B C 1
ATOM 9403 O O . ILE B 1 274 ? 12.545 115.454 124.594 1.00 28.48 593 ILE B O 1
ATOM 9419 N N . GLY B 1 275 ? 13.393 113.392 124.803 1.00 34.03 594 GLY B N 1
ATOM 9420 C CA . GLY B 1 275 ? 13.828 113.639 126.179 1.00 32.47 594 GLY B CA 1
ATOM 9421 C C . GLY B 1 275 ? 12.709 114.009 127.122 1.00 34.26 594 GLY B C 1
ATOM 9422 O O . GLY B 1 275 ? 12.868 114.939 127.934 1.00 30.64 594 GLY B O 1
ATOM 9426 N N . ALA B 1 276 ? 11.583 113.308 127.042 1.00 26.07 595 ALA B N 1
ATOM 9427 C CA . ALA B 1 276 ? 10.441 113.623 127.877 1.00 30.14 595 ALA B CA 1
ATOM 9428 C C . ALA B 1 276 ? 10.330 112.653 129.054 1.00 24.37 595 ALA B C 1
ATOM 9429 O O . ALA B 1 276 ? 10.688 111.476 128.964 1.00 25.22 595 ALA B O 1
ATOM 9436 N N . GLY B 1 277 ? 9.798 113.156 130.152 1.00 27.16 596 GLY B N 1
ATOM 9437 C CA . GLY B 1 277 ? 9.488 112.318 131.299 1.00 29.22 596 GLY B CA 1
ATOM 9438 C C . GLY B 1 277 ? 8.087 111.732 131.228 1.00 34.09 596 GLY B C 1
ATOM 9439 O O . GLY B 1 277 ? 7.303 112.026 130.327 1.00 30.16 596 GLY B O 1
ATOM 9443 N N . VAL B 1 278 ? 7.784 110.873 132.199 1.00 26.68 597 VAL B N 1
ATOM 9444 C CA . VAL B 1 278 ? 6.481 110.225 132.289 1.00 28.72 597 VAL B CA 1
ATOM 9445 C C . VAL B 1 278 ? 5.646 110.890 133.380 1.00 24.23 597 VAL B C 1
ATOM 9446 O O . VAL B 1 278 ? 6.181 111.639 134.215 1.00 27.24 597 VAL B O 1
ATOM 9459 N N . PRO B 1 279 ? 4.336 110.650 133.418 1.00 30.50 598 PRO B N 1
ATOM 9460 C CA . PRO B 1 279 ? 3.505 111.339 134.414 1.00 24.45 598 PRO B CA 1
ATOM 9461 C C . PRO B 1 279 ? 3.780 110.809 135.818 1.00 24.06 598 PRO B C 1
ATOM 9462 O O . PRO B 1 279 ? 3.956 109.608 136.031 1.00 34.03 598 PRO B O 1
ATOM 9473 N N . ALA B 1 280 ? 3.796 111.714 136.770 1.00 24.34 599 ALA B N 1
ATOM 9474 C CA . ALA B 1 280 ? 3.711 111.281 138.165 1.00 23.77 599 ALA B CA 1
ATOM 9475 C C . ALA B 1 280 ? 2.310 110.722 138.406 1.00 37.41 599 ALA B C 1
ATOM 9476 O O . ALA B 1 280 ? 1.377 111.008 137.659 1.00 26.30 599 ALA B O 1
ATOM 9483 N N . THR B 1 281 ? 2.178 109.889 139.432 1.00 23.80 600 THR B N 1
ATOM 9484 C CA . THR B 1 281 ? 0.893 109.333 139.817 1.00 25.22 600 THR B CA 1
ATOM 9485 C C . THR B 1 281 ? 0.675 109.598 141.308 1.00 28.25 600 THR B C 1
ATOM 9486 O O . THR B 1 281 ? 1.623 109.853 142.050 1.00 27.35 600 THR B O 1
ATOM 9497 N N . ALA B 1 282 ? -0.587 109.531 141.743 1.00 23.72 601 ALA B N 1
ATOM 9498 C CA . ALA B 1 282 ? -0.843 109.851 143.141 1.00 23.57 601 ALA B CA 1
ATOM 9499 C C . ALA B 1 282 ? -2.221 109.391 143.588 1.00 24.62 601 ALA B C 1
ATOM 9500 O O . ALA B 1 282 ? -3.092 109.057 142.780 1.00 25.70 601 ALA B O 1
ATOM 9507 N N . SER B 1 283 ? -2.378 109.330 144.914 1.00 27.83 602 SER B N 1
ATOM 9508 C CA . SER B 1 283 ? -3.688 109.260 145.567 1.00 37.10 602 SER B CA 1
ATOM 9509 C C . SER B 1 283 ? -3.664 110.373 146.608 1.00 30.19 602 SER B C 1
ATOM 9510 O O . SER B 1 283 ? -3.026 110.222 147.666 1.00 25.41 602 SER B O 1
ATOM 9518 N N . LEU B 1 284 ? -4.337 111.484 146.329 1.00 23.38 603 LEU B N 1
ATOM 9519 C CA . LEU B 1 284 ? -4.124 112.691 147.144 1.00 23.23 603 LEU B CA 1
ATOM 9520 C C . LEU B 1 284 ? -5.205 112.880 148.207 1.00 23.19 603 LEU B C 1
ATOM 9521 O O . LEU B 1 284 ? -5.738 113.989 148.382 1.00 26.60 603 LEU B O 1
ATOM 9537 N N . GLY B 1 285 ? -5.521 111.821 148.954 1.00 26.55 604 GLY B N 1
ATOM 9538 C CA . GLY B 1 285 ? -6.442 111.936 150.079 1.00 23.84 604 GLY B CA 1
ATOM 9539 C C . GLY B 1 285 ? -5.737 112.393 151.360 1.00 26.47 604 GLY B C 1
ATOM 9540 O O . GLY B 1 285 ? -4.519 112.550 151.414 1.00 24.47 604 GLY B O 1
ATOM 9544 N N . ALA B 1 286 ? -6.542 112.585 152.411 1.00 22.88 605 ALA B N 1
ATOM 9545 C CA . ALA B 1 286 ? -6.017 113.029 153.695 1.00 22.72 605 ALA B CA 1
ATOM 9546 C C . ALA B 1 286 ? -4.830 112.174 154.136 1.00 24.71 605 ALA B C 1
ATOM 9547 O O . ALA B 1 286 ? -3.911 112.674 154.782 1.00 24.37 605 ALA B O 1
ATOM 9554 N N . SER B 1 287 ? -4.863 110.871 153.841 1.00 24.01 606 SER B N 1
ATOM 9555 C CA . SER B 1 287 ? -3.691 110.017 153.848 1.00 23.46 606 SER B CA 1
ATOM 9556 C C . SER B 1 287 ? -3.495 109.550 152.419 1.00 26.27 606 SER B C 1
ATOM 9557 O O . SER B 1 287 ? -4.466 109.186 151.745 1.00 23.66 606 SER B O 1
ATOM 9565 N N . GLY B 1 288 ? -2.252 109.572 151.943 1.00 22.81 607 GLY B N 1
ATOM 9566 C CA . GLY B 1 288 ? -2.061 109.249 150.532 1.00 24.24 607 GLY B CA 1
ATOM 9567 C C . GLY B 1 288 ? -0.594 109.121 150.173 1.00 30.77 607 GLY B C 1
ATOM 9568 O O . GLY B 1 288 ? 0.287 109.009 151.032 1.00 22.78 607 GLY B O 1
ATOM 9572 N N . TRP B 1 289 ? -0.356 109.146 148.872 1.00 25.24 608 TRP B N 1
ATOM 9573 C CA . TRP B 1 289 ? 0.968 108.912 148.328 1.00 24.07 608 TRP B CA 1
ATOM 9574 C C . TRP B 1 289 ? 1.085 109.625 146.984 1.00 23.90 608 TRP B C 1
ATOM 9575 O O . TRP B 1 289 ? 0.084 109.941 146.315 1.00 23.19 608 TRP B O 1
ATOM 9596 N N . TRP B 1 290 ? 2.325 109.884 146.612 1.00 25.32 609 TRP B N 1
ATOM 9597 C CA . TRP B 1 290 ? 2.696 110.514 145.347 1.00 29.01 609 TRP B CA 1
ATOM 9598 C C . TRP B 1 290 ? 3.962 109.837 144.861 1.00 30.93 609 TRP B C 1
ATOM 9599 O O . TRP B 1 290 ? 4.857 109.544 145.658 1.00 24.30 609 TRP B O 1
ATOM 9620 N N . ARG B 1 291 ? 4.024 109.578 143.551 1.00 28.96 610 ARG B N 1
ATOM 9621 C CA . ARG B 1 291 ? 5.101 108.789 142.983 1.00 23.32 610 ARG B CA 1
ATOM 9622 C C . ARG B 1 291 ? 5.617 109.476 141.735 1.00 26.11 610 ARG B C 1
ATOM 9623 O O . ARG B 1 291 ? 4.851 109.698 140.785 1.00 23.51 610 ARG B O 1
ATOM 9644 N N . ASP B 1 292 ? 6.905 109.806 141.740 1.00 23.30 611 ASP B N 1
ATOM 9645 C CA . ASP B 1 292 ? 7.616 110.224 140.526 1.00 24.27 611 ASP B CA 1
ATOM 9646 C C . ASP B 1 292 ? 8.044 108.957 139.783 1.00 27.66 611 ASP B C 1
ATOM 9647 O O . ASP B 1 292 ? 8.998 108.276 140.179 1.00 27.27 611 ASP B O 1
ATOM 9656 N N . ASN B 1 293 ? 7.358 108.636 138.696 1.00 24.55 612 ASN B N 1
ATOM 9657 C CA . ASN B 1 293 ? 7.675 107.413 137.973 1.00 30.24 612 ASN B CA 1
ATOM 9658 C C . ASN B 1 293 ? 8.922 107.519 137.103 1.00 29.35 612 ASN B C 1
ATOM 9659 O O . ASN B 1 293 ? 9.390 106.494 136.602 1.00 29.96 612 ASN B O 1
ATOM 9670 N N . ASP B 1 294 ? 9.480 108.716 136.917 1.00 26.05 613 ASP B N 1
ATOM 9671 C CA . ASP B 1 294 ? 10.802 108.838 136.318 1.00 23.74 613 ASP B CA 1
ATOM 9672 C C . ASP B 1 294 ? 11.859 108.129 137.156 1.00 38.10 613 ASP B C 1
ATOM 9673 O O . ASP B 1 294 ? 12.640 107.323 136.638 1.00 29.12 613 ASP B O 1
ATOM 9682 N N . THR B 1 295 ? 11.924 108.459 138.455 1.00 24.25 614 THR B N 1
ATOM 9683 C CA . THR B 1 295 ? 12.994 108.000 139.333 1.00 27.10 614 THR B CA 1
ATOM 9684 C C . THR B 1 295 ? 12.554 106.896 140.287 1.00 31.47 614 THR B C 1
ATOM 9685 O O . THR B 1 295 ? 13.409 106.188 140.836 1.00 26.66 614 THR B O 1
ATOM 9696 N N . GLY B 1 296 ? 11.254 106.750 140.515 1.00 23.87 615 GLY B N 1
ATOM 9697 C CA . GLY B 1 296 ? 10.751 105.830 141.505 1.00 31.68 615 GLY B CA 1
ATOM 9698 C C . GLY B 1 296 ? 10.560 106.412 142.889 1.00 25.96 615 GLY B C 1
ATOM 9699 O O . GLY B 1 296 ? 10.083 105.695 143.777 1.00 24.57 615 GLY B O 1
ATOM 9703 N N . LEU B 1 297 ? 10.896 107.686 143.101 1.00 29.00 616 LEU B N 1
ATOM 9704 C CA . LEU B 1 297 ? 10.701 108.310 144.408 1.00 27.18 616 LEU B CA 1
ATOM 9705 C C . LEU B 1 297 ? 9.221 108.337 144.792 1.00 22.98 616 LEU B C 1
ATOM 9706 O O . LEU B 1 297 ? 8.361 108.708 143.984 1.00 24.78 616 LEU B O 1
ATOM 9722 N N . ILE B 1 298 ? 8.933 107.955 146.037 1.00 22.90 617 ILE B N 1
ATOM 9723 C CA . ILE B 1 298 ? 7.584 107.949 146.583 1.00 25.15 617 ILE B CA 1
ATOM 9724 C C . ILE B 1 298 ? 7.562 108.775 147.869 1.00 23.76 617 ILE B C 1
ATOM 9725 O O . ILE B 1 298 ? 8.435 108.610 148.733 1.00 22.64 617 ILE B O 1
ATOM 9741 N N . ARG B 1 299 ? 6.578 109.658 147.983 1.00 22.72 618 ARG B N 1
ATOM 9742 C CA . ARG B 1 299 ? 6.281 110.361 149.217 1.00 22.59 618 ARG B CA 1
ATOM 9743 C C . ARG B 1 299 ? 4.892 109.962 149.703 1.00 28.12 618 ARG B C 1
ATOM 9744 O O . ARG B 1 299 ? 3.946 109.873 148.911 1.00 26.34 618 ARG B O 1
ATOM 9765 N N . GLN B 1 300 ? 4.768 109.725 151.011 1.00 14.87 619 GLN B N 1
ATOM 9766 C CA . GLN B 1 300 ? 3.487 109.355 151.595 1.00 15.59 619 GLN B CA 1
ATOM 9767 C C . GLN B 1 300 ? 3.230 110.182 152.842 1.00 22.31 619 GLN B C 1
ATOM 9768 O O . GLN B 1 300 ? 4.129 110.856 153.366 1.00 17.40 619 GLN B O 1
ATOM 9782 N N . TRP B 1 301 ? 1.979 110.139 153.312 1.00 16.29 620 TRP B N 1
ATOM 9783 C CA . TRP B 1 301 ? 1.605 110.933 154.476 1.00 21.28 620 TRP B CA 1
ATOM 9784 C C . TRP B 1 301 ? 0.350 110.361 155.116 1.00 21.22 620 TRP B C 1
ATOM 9785 O O . TRP B 1 301 ? -0.422 109.624 154.487 1.00 13.88 620 TRP B O 1
ATOM 9806 N N . GLY B 1 302 ? 0.138 110.760 156.365 1.00 17.59 621 GLY B N 1
ATOM 9807 C CA . GLY B 1 302 ? -1.041 110.365 157.112 1.00 14.49 621 GLY B CA 1
ATOM 9808 C C . GLY B 1 302 ? -1.017 111.013 158.483 1.00 21.59 621 GLY B C 1
ATOM 9809 O O . GLY B 1 302 ? -0.231 111.937 158.755 1.00 14.62 621 GLY B O 1
ATOM 9813 N N A GLN B 1 303 ? -1.889 110.505 159.344 0.64 12.81 622 GLN B N 1
ATOM 9814 N N B GLN B 1 303 ? -1.887 110.526 159.357 0.36 12.43 622 GLN B N 1
ATOM 9815 C CA A GLN B 1 303 ? -1.984 110.972 160.729 0.64 16.25 622 GLN B CA 1
ATOM 9816 C CA B GLN B 1 303 ? -1.881 110.985 160.745 0.36 14.99 622 GLN B CA 1
ATOM 9817 C C A GLN B 1 303 ? -2.123 109.762 161.637 0.64 13.91 622 GLN B C 1
ATOM 9818 C C B GLN B 1 303 ? -2.214 109.820 161.659 0.36 13.31 622 GLN B C 1
ATOM 9819 O O A GLN B 1 303 ? -2.506 108.675 161.196 0.64 21.68 622 GLN B O 1
ATOM 9820 O O B GLN B 1 303 ? -2.845 108.841 161.251 0.36 21.48 622 GLN B O 1
ATOM 9847 N N . VAL B 1 304 ? -1.804 109.957 162.920 1.00 18.39 623 VAL B N 1
ATOM 9848 C CA . VAL B 1 304 ? -1.894 108.866 163.888 1.00 23.25 623 VAL B CA 1
ATOM 9849 C C . VAL B 1 304 ? -2.103 109.449 165.283 1.00 16.21 623 VAL B C 1
ATOM 9850 O O . VAL B 1 304 ? -1.519 110.477 165.649 1.00 17.18 623 VAL B O 1
ATOM 9863 N N . THR B 1 305 ? -2.953 108.786 166.054 1.00 16.65 624 THR B N 1
ATOM 9864 C CA . THR B 1 305 ? -3.160 109.121 167.458 1.00 18.91 624 THR B CA 1
ATOM 9865 C C . THR B 1 305 ? -2.112 108.384 168.275 1.00 15.68 624 THR B C 1
ATOM 9866 O O . THR B 1 305 ? -2.083 107.149 168.285 1.00 16.46 624 THR B O 1
ATOM 9877 N N . CYS B 1 306 ? -1.245 109.146 168.948 1.00 12.06 625 CYS B N 1
ATOM 9878 C CA . CYS B 1 306 ? -0.191 108.536 169.740 1.00 16.56 625 CYS B CA 1
ATOM 9879 C C . CYS B 1 306 ? -0.516 108.593 171.219 1.00 16.91 625 CYS B C 1
ATOM 9880 O O . CYS B 1 306 ? -1.021 109.617 171.702 1.00 15.11 625 CYS B O 1
ATOM 9888 N N . PRO B 1 307 ? -0.195 107.545 171.978 1.00 14.38 626 PRO B N 1
ATOM 9889 C CA . PRO B 1 307 ? -0.317 107.644 173.442 1.00 19.63 626 PRO B CA 1
ATOM 9890 C C . PRO B 1 307 ? 0.629 108.691 174.011 1.00 26.49 626 PRO B C 1
ATOM 9891 O O . PRO B 1 307 ? 1.628 109.089 173.398 1.00 16.75 626 PRO B O 1
ATOM 9902 N N . ALA B 1 308 ? 0.296 109.142 175.224 1.00 15.55 627 ALA B N 1
ATOM 9903 C CA . ALA B 1 308 ? 1.159 110.057 175.945 1.00 11.97 627 ALA B CA 1
ATOM 9904 C C . ALA B 1 308 ? 2.568 109.487 176.104 1.00 11.11 627 ALA B C 1
ATOM 9905 O O . ALA B 1 308 ? 2.739 108.338 176.501 1.00 14.73 627 ALA B O 1
ATOM 9912 N N . ASP B 1 309 ? 3.571 110.316 175.821 1.00 13.66 628 ASP B N 1
ATOM 9913 C CA . ASP B 1 309 ? 4.969 109.962 176.051 1.00 12.07 628 ASP B CA 1
ATOM 9914 C C . ASP B 1 309 ? 5.312 108.566 175.535 1.00 14.94 628 ASP B C 1
ATOM 9915 O O . ASP B 1 309 ? 5.984 107.790 176.226 1.00 20.19 628 ASP B O 1
ATOM 9924 N N . ALA B 1 310 ? 4.865 108.232 174.322 1.00 15.51 629 ALA B N 1
ATOM 9925 C CA . ALA B 1 310 ? 5.004 106.849 173.848 1.00 10.80 629 ALA B CA 1
ATOM 9926 C C . ALA B 1 310 ? 4.872 106.769 172.319 1.00 11.12 629 ALA B C 1
ATOM 9927 O O . ALA B 1 310 ? 4.591 107.763 171.646 1.00 15.31 629 ALA B O 1
ATOM 9934 N N . ASP B 1 311 ? 5.036 105.543 171.798 1.00 11.42 630 ASP B N 1
ATOM 9935 C CA . ASP B 1 311 ? 5.030 105.257 170.377 1.00 12.54 630 ASP B CA 1
ATOM 9936 C C . ASP B 1 311 ? 3.649 104.810 169.896 1.00 19.68 630 ASP B C 1
ATOM 9937 O O . ASP B 1 311 ? 2.871 104.203 170.642 1.00 17.72 630 ASP B O 1
ATOM 9946 N N . ALA B 1 312 ? 3.388 105.050 168.618 1.00 17.82 631 ALA B N 1
ATOM 9947 C CA . ALA B 1 312 ? 2.316 104.399 167.894 1.00 18.42 631 ALA B CA 1
ATOM 9948 C C . ALA B 1 312 ? 2.853 103.944 166.546 1.00 26.48 631 ALA B C 1
ATOM 9949 O O . ALA B 1 312 ? 3.666 104.642 165.932 1.00 15.35 631 ALA B O 1
ATOM 9956 N N . SER B 1 313 ? 2.392 102.775 166.092 1.00 18.14 632 SER B N 1
ATOM 9957 C CA . SER B 1 313 ? 2.746 102.256 164.774 1.00 24.10 632 SER B CA 1
ATOM 9958 C C . SER B 1 313 ? 1.858 102.858 163.690 1.00 19.63 632 SER B C 1
ATOM 9959 O O . SER B 1 313 ? 0.694 103.165 163.915 1.00 18.53 632 SER B O 1
ATOM 9967 N N . ILE B 1 314 ? 2.431 103.044 162.500 1.00 24.48 633 ILE B N 1
ATOM 9968 C CA . ILE B 1 314 ? 1.655 103.461 161.337 1.00 22.38 633 ILE B CA 1
ATOM 9969 C C . ILE B 1 314 ? 1.883 102.433 160.224 1.00 23.60 633 ILE B C 1
ATOM 9970 O O . ILE B 1 314 ? 2.878 101.714 160.201 1.00 17.44 633 ILE B O 1
ATOM 9986 N N . THR B 1 315 ? 0.932 102.370 159.309 1.00 27.14 634 THR B N 1
ATOM 9987 C CA . THR B 1 315 ? 1.038 101.559 158.110 1.00 21.67 634 THR B CA 1
ATOM 9988 C C . THR B 1 315 ? 0.945 102.478 156.902 1.00 23.75 634 THR B C 1
ATOM 9989 O O . THR B 1 315 ? -0.013 103.256 156.778 1.00 22.58 634 THR B O 1
ATOM 10000 N N . PHE B 1 316 ? 1.937 102.400 156.024 1.00 15.84 635 PHE B N 1
ATOM 10001 C CA . PHE B 1 316 ? 1.974 103.312 154.889 1.00 33.00 635 PHE B CA 1
ATOM 10002 C C . PHE B 1 316 ? 0.775 103.056 153.981 1.00 20.81 635 PHE B C 1
ATOM 10003 O O . PHE B 1 316 ? 0.367 101.899 153.805 1.00 24.27 635 PHE B O 1
ATOM 10020 N N . PRO B 1 317 ? 0.191 104.104 153.384 1.00 21.06 636 PRO B N 1
ATOM 10021 C CA . PRO B 1 317 ? -0.891 103.882 152.402 1.00 39.63 636 PRO B CA 1
ATOM 10022 C C . PRO B 1 317 ? -0.570 102.827 151.360 1.00 33.34 636 PRO B C 1
ATOM 10023 O O . PRO B 1 317 ? -1.426 102.002 151.033 1.00 30.96 636 PRO B O 1
ATOM 10034 N N . ILE B 1 318 ? 0.633 102.852 150.806 1.00 22.31 637 ILE B N 1
ATOM 10035 C CA . ILE B 1 318 ? 1.107 101.794 149.921 1.00 20.46 637 ILE B CA 1
ATOM 10036 C C . ILE B 1 318 ? 2.486 101.366 150.400 1.00 22.41 637 ILE B C 1
ATOM 10037 O O . ILE B 1 318 ? 3.195 102.169 151.024 1.00 24.46 637 ILE B O 1
ATOM 10053 N N . PRO B 1 319 ? 2.893 100.124 150.167 1.00 26.44 638 PRO B N 1
ATOM 10054 C CA . PRO B 1 319 ? 4.249 99.722 150.543 1.00 29.15 638 PRO B CA 1
ATOM 10055 C C . PRO B 1 319 ? 5.273 100.445 149.696 1.00 34.86 638 PRO B C 1
ATOM 10056 O O . PRO B 1 319 ? 5.030 100.787 148.534 1.00 28.20 638 PRO B O 1
ATOM 10067 N N . PHE B 1 320 ? 6.420 100.696 150.292 1.00 22.92 639 PHE B N 1
ATOM 10068 C CA . PHE B 1 320 ? 7.578 101.100 149.503 1.00 31.02 639 PHE B CA 1
ATOM 10069 C C . PHE B 1 320 ? 8.104 99.857 148.791 1.00 29.66 639 PHE B C 1
ATOM 10070 O O . PHE B 1 320 ? 8.312 98.829 149.433 1.00 37.03 639 PHE B O 1
ATOM 10087 N N . PRO B 1 321 ? 8.305 99.896 147.473 1.00 32.09 640 PRO B N 1
ATOM 10088 C CA . PRO B 1 321 ? 8.776 98.678 146.788 1.00 27.25 640 PRO B CA 1
ATOM 10089 C C . PRO B 1 321 ? 10.065 98.123 147.369 1.00 22.69 640 PRO B C 1
ATOM 10090 O O . PRO B 1 321 ? 10.242 96.896 147.385 1.00 46.58 640 PRO B O 1
ATOM 10101 N N . THR B 1 322 ? 10.971 98.973 147.838 1.00 36.88 641 THR B N 1
ATOM 10102 C CA . THR B 1 322 ? 12.262 98.515 148.326 1.00 32.68 641 THR B CA 1
ATOM 10103 C C . THR B 1 322 ? 12.571 98.953 149.741 1.00 34.41 641 THR B C 1
ATOM 10104 O O . THR B 1 322 ? 12.946 98.110 150.571 1.00 37.27 641 THR B O 1
ATOM 10115 N N . LEU B 1 323 ? 12.457 100.238 150.055 1.00 26.61 642 LEU B N 1
ATOM 10116 C CA . LEU B 1 323 ? 12.718 100.666 151.433 1.00 29.81 642 LEU B CA 1
ATOM 10117 C C . LEU B 1 323 ? 12.215 102.089 151.666 1.00 45.84 642 LEU B C 1
ATOM 10118 O O . LEU B 1 323 ? 11.999 102.870 150.735 1.00 23.90 642 LEU B O 1
ATOM 10134 N N . CYS B 1 324 ? 12.049 102.420 152.937 1.00 34.58 643 CYS B N 1
ATOM 10135 C CA . CYS B 1 324 ? 11.749 103.784 153.352 1.00 16.64 643 CYS B CA 1
ATOM 10136 C C . CYS B 1 324 ? 13.061 104.518 153.621 1.00 34.98 643 CYS B C 1
ATOM 10137 O O . CYS B 1 324 ? 13.921 104.016 154.346 1.00 45.31 643 CYS B O 1
ATOM 10145 N N . LEU B 1 325 ? 13.216 105.693 153.017 1.00 20.00 644 LEU B N 1
ATOM 10146 C CA . LEU B 1 325 ? 14.442 106.470 153.132 1.00 18.73 644 LEU B CA 1
ATOM 10147 C C . LEU B 1 325 ? 14.418 107.483 154.274 1.00 28.05 644 LEU B C 1
ATOM 10148 O O . LEU B 1 325 ? 15.491 107.874 154.752 1.00 22.90 644 LEU B O 1
ATOM 10164 N N . GLY B 1 326 ? 13.241 107.926 154.709 1.00 18.75 645 GLY B N 1
ATOM 10165 C CA . GLY B 1 326 ? 13.175 108.931 155.765 1.00 21.19 645 GLY B CA 1
ATOM 10166 C C . GLY B 1 326 ? 11.749 109.369 156.013 1.00 23.02 645 GLY B C 1
ATOM 10167 O O . GLY B 1 326 ? 10.813 108.996 155.297 1.00 19.13 645 GLY B O 1
ATOM 10171 N N . GLY B 1 327 ? 11.602 110.197 157.040 1.00 19.92 646 GLY B N 1
ATOM 10172 C CA . GLY B 1 327 ? 10.285 110.663 157.446 1.00 20.29 646 GLY B CA 1
ATOM 10173 C C . GLY B 1 327 ? 10.407 111.556 158.665 1.00 20.30 646 GLY B C 1
ATOM 10174 O O . GLY B 1 327 ? 11.491 111.730 159.241 1.00 17.09 646 GLY B O 1
ATOM 10178 N N . TYR B 1 328 ? 9.274 112.118 159.047 1.00 13.21 647 TYR B N 1
ATOM 10179 C CA . TYR B 1 328 ? 9.170 112.960 160.229 1.00 11.14 647 TYR B CA 1
ATOM 10180 C C . TYR B 1 328 ? 7.722 112.940 160.714 1.00 15.14 647 TYR B C 1
ATOM 10181 O O . TYR B 1 328 ? 6.818 112.436 160.037 1.00 16.03 647 TYR B O 1
ATOM 10199 N N . ALA B 1 329 ? 7.512 113.487 161.907 1.00 13.53 648 ALA B N 1
ATOM 10200 C CA . ALA B 1 329 ? 6.159 113.676 162.444 1.00 16.98 648 ALA B CA 1
ATOM 10201 C C . ALA B 1 329 ? 6.027 115.085 162.994 1.00 15.27 648 ALA B C 1
ATOM 10202 O O . ALA B 1 329 ? 7.010 115.760 163.313 1.00 18.73 648 ALA B O 1
ATOM 10209 N N . ASN B 1 330 ? 4.777 115.520 163.109 1.00 16.09 649 ASN B N 1
ATOM 10210 C CA . ASN B 1 330 ? 4.426 116.894 163.452 1.00 11.38 649 ASN B CA 1
ATOM 10211 C C . ASN B 1 330 ? 3.241 116.892 164.405 1.00 13.69 649 ASN B C 1
ATOM 10212 O O . ASN B 1 330 ? 2.248 116.204 164.161 1.00 12.96 649 ASN B O 1
ATOM 10223 N N . GLN B 1 331 ? 3.346 117.671 165.489 1.00 12.53 650 GLN B N 1
ATOM 10224 C CA . GLN B 1 331 ? 2.247 117.833 166.422 1.00 21.85 650 GLN B CA 1
ATOM 10225 C C . GLN B 1 331 ? 1.151 118.666 165.765 1.00 18.65 650 GLN B C 1
ATOM 10226 O O . GLN B 1 331 ? 1.406 119.795 165.337 1.00 15.60 650 GLN B O 1
ATOM 10240 N N . THR B 1 332 ? -0.070 118.129 165.723 1.00 15.55 651 THR B N 1
ATOM 10241 C CA . THR B 1 332 ? -1.197 118.831 165.106 1.00 13.97 651 THR B CA 1
ATOM 10242 C C . THR B 1 332 ? -2.069 119.585 166.102 1.00 15.69 651 THR B C 1
ATOM 10243 O O . THR B 1 332 ? -3.067 120.166 165.700 1.00 20.15 651 THR B O 1
ATOM 10254 N N . SER B 1 333 ? -1.731 119.582 167.388 1.00 18.20 652 SER B N 1
ATOM 10255 C CA . SER B 1 333 ? -2.616 120.141 168.394 1.00 14.35 652 SER B CA 1
ATOM 10256 C C . SER B 1 333 ? -2.008 121.396 169.029 1.00 25.45 652 SER B C 1
ATOM 10257 O O . SER B 1 333 ? -0.838 121.736 168.830 1.00 17.66 652 SER B O 1
ATOM 10265 N N . ALA B 1 334 ? -2.843 122.111 169.785 1.00 15.56 653 ALA B N 1
ATOM 10266 C CA . ALA B 1 334 ? -2.401 123.290 170.520 1.00 18.84 653 ALA B CA 1
ATOM 10267 C C . ALA B 1 334 ? -1.789 122.825 171.849 1.00 25.78 653 ALA B C 1
ATOM 10268 O O . ALA B 1 334 ? -2.366 122.966 172.927 1.00 18.97 653 ALA B O 1
ATOM 10275 N N . PHE B 1 335 ? -0.589 122.250 171.748 1.00 18.79 654 PHE B N 1
ATOM 10276 C CA . PHE B 1 335 ? 0.071 121.670 172.914 1.00 12.82 654 PHE B CA 1
ATOM 10277 C C . PHE B 1 335 ? 0.485 122.759 173.879 1.00 11.93 654 PHE B C 1
ATOM 10278 O O . PHE B 1 335 ? 0.856 123.861 173.478 1.00 18.15 654 PHE B O 1
ATOM 10295 N N . HIS B 1 336 ? 0.398 122.450 175.168 1.00 18.71 655 HIS B N 1
ATOM 10296 C CA . HIS B 1 336 ? 0.820 123.401 176.198 1.00 13.06 655 HIS B CA 1
ATOM 10297 C C . HIS B 1 336 ? 2.299 123.673 176.023 1.00 11.58 655 HIS B C 1
ATOM 10298 O O . HIS B 1 336 ? 3.108 122.722 176.074 1.00 14.60 655 HIS B O 1
ATOM 10312 N N . PRO B 1 337 ? 2.708 124.932 175.828 1.00 18.58 656 PRO B N 1
ATOM 10313 C CA . PRO B 1 337 ? 4.103 125.222 175.493 1.00 13.58 656 PRO B CA 1
ATOM 10314 C C . PRO B 1 337 ? 5.049 125.234 176.683 1.00 18.50 656 PRO B C 1
ATOM 10315 O O . PRO B 1 337 ? 6.233 125.515 176.489 1.00 18.26 656 PRO B O 1
ATOM 10326 N N . GLY B 1 338 ? 4.552 124.967 177.889 1.00 21.16 657 GLY B N 1
ATOM 10327 C CA . GLY B 1 338 ? 5.399 124.834 179.047 1.00 16.91 657 GLY B CA 1
ATOM 10328 C C . GLY B 1 338 ? 6.023 123.490 179.242 1.00 34.26 657 GLY B C 1
ATOM 10329 O O . GLY B 1 338 ? 6.635 123.253 180.278 1.00 16.20 657 GLY B O 1
ATOM 10333 N N . THR B 1 339 ? 5.876 122.586 178.280 1.00 17.12 658 THR B N 1
ATOM 10334 C CA . THR B 1 339 ? 6.470 121.265 178.352 1.00 15.77 658 THR B CA 1
ATOM 10335 C C . THR B 1 339 ? 6.925 120.875 176.947 1.00 21.64 658 THR B C 1
ATOM 10336 O O . THR B 1 339 ? 6.584 121.525 175.955 1.00 20.10 658 THR B O 1
ATOM 10347 N N . ASP B 1 340 ? 7.682 119.787 176.886 1.00 14.48 659 ASP B N 1
ATOM 10348 C CA . ASP B 1 340 ? 8.148 119.240 175.624 1.00 20.82 659 ASP B CA 1
ATOM 10349 C C . ASP B 1 340 ? 7.011 118.585 174.848 1.00 22.12 659 ASP B C 1
ATOM 10350 O O . ASP B 1 340 ? 6.120 117.942 175.419 1.00 17.14 659 ASP B O 1
ATOM 10359 N N . ALA B 1 341 ? 7.050 118.749 173.529 1.00 21.44 660 ALA B N 1
ATOM 10360 C CA . ALA B 1 341 ? 6.081 118.103 172.633 1.00 16.78 660 ALA B CA 1
ATOM 10361 C C . ALA B 1 341 ? 6.837 117.549 171.436 1.00 24.85 660 ALA B C 1
ATOM 10362 O O . ALA B 1 341 ? 6.475 117.781 170.282 1.00 16.10 660 ALA B O 1
ATOM 10369 N N . SER B 1 342 ? 7.909 116.806 171.711 1.00 15.14 661 SER B N 1
ATOM 10370 C CA . SER B 1 342 ? 8.796 116.344 170.657 1.00 13.88 661 SER B CA 1
ATOM 10371 C C . SER B 1 342 ? 8.133 115.236 169.847 1.00 10.03 661 SER B C 1
ATOM 10372 O O . SER B 1 342 ? 7.067 114.710 170.210 1.00 14.42 661 SER B O 1
ATOM 10380 N N . THR B 1 343 ? 8.767 114.907 168.720 1.00 11.77 662 THR B N 1
ATOM 10381 C CA . THR B 1 343 ? 8.273 113.915 167.803 1.00 10.14 662 THR B CA 1
ATOM 10382 C C . THR B 1 343 ? 9.427 113.033 167.352 1.00 13.39 662 THR B C 1
ATOM 10383 O O . THR B 1 343 ? 10.604 113.406 167.441 1.00 19.49 662 THR B O 1
ATOM 10394 N N . GLY B 1 344 ? 9.083 111.878 166.830 1.00 12.80 663 GLY B N 1
ATOM 10395 C CA . GLY B 1 344 ? 10.074 111.000 166.228 1.00 12.10 663 GLY B CA 1
ATOM 10396 C C . GLY B 1 344 ? 9.452 110.120 165.170 1.00 15.13 663 GLY B C 1
ATOM 10397 O O . GLY B 1 344 ? 8.279 109.719 165.270 1.00 16.12 663 GLY B O 1
ATOM 10401 N N . PHE B 1 345 ? 10.263 109.798 164.158 1.00 16.41 664 PHE B N 1
ATOM 10402 C CA . PHE B 1 345 ? 9.925 108.875 163.078 1.00 19.51 664 PHE B CA 1
ATOM 10403 C C . PHE B 1 345 ? 11.092 107.906 162.984 1.00 20.21 664 PHE B C 1
ATOM 10404 O O . PHE B 1 345 ? 12.231 108.337 162.792 1.00 21.01 664 PHE B O 1
ATOM 10421 N N . ARG B 1 346 ? 10.819 106.612 163.113 1.00 14.89 665 ARG B N 1
ATOM 10422 C CA . ARG B 1 346 ? 11.899 105.633 163.130 1.00 19.17 665 ARG B CA 1
ATOM 10423 C C . ARG B 1 346 ? 11.338 104.252 162.844 1.00 17.80 665 ARG B C 1
ATOM 10424 O O . ARG B 1 346 ? 10.124 104.057 162.739 1.00 16.05 665 ARG B O 1
ATOM 10445 N N . GLY B 1 347 ? 12.251 103.292 162.697 1.00 18.36 666 GLY B N 1
ATOM 10446 C CA . GLY B 1 347 ? 11.894 101.884 162.579 1.00 30.43 666 GLY B CA 1
ATOM 10447 C C . GLY B 1 347 ? 11.081 101.542 161.360 1.00 24.52 666 GLY B C 1
ATOM 10448 O O . GLY B 1 347 ? 10.278 100.609 161.396 1.00 24.53 666 GLY B O 1
ATOM 10452 N N . ALA B 1 348 ? 11.263 102.281 160.280 1.00 23.87 667 ALA B N 1
ATOM 10453 C CA . ALA B 1 348 ? 10.440 102.117 159.095 1.00 29.67 667 ALA B CA 1
ATOM 10454 C C . ALA B 1 348 ? 10.855 100.878 158.313 1.00 31.14 667 ALA B C 1
ATOM 10455 O O . ALA B 1 348 ? 12.039 100.678 158.042 1.00 25.94 667 ALA B O 1
ATOM 10462 N N . THR B 1 349 ? 9.874 100.056 157.955 1.00 27.20 668 THR B N 1
ATOM 10463 C CA . THR B 1 349 ? 10.052 98.996 156.990 1.00 29.46 668 THR B CA 1
ATOM 10464 C C . THR B 1 349 ? 9.468 99.459 155.653 1.00 31.93 668 THR B C 1
ATOM 10465 O O . THR B 1 349 ? 9.254 100.656 155.439 1.00 22.59 668 THR B O 1
ATOM 10476 N N . THR B 1 350 ? 9.227 98.517 154.728 1.00 19.36 669 THR B N 1
ATOM 10477 C CA . THR B 1 350 ? 8.526 98.866 153.499 1.00 18.24 669 THR B CA 1
ATOM 10478 C C . THR B 1 350 ? 7.052 99.154 153.735 1.00 35.37 669 THR B C 1
ATOM 10479 O O . THR B 1 350 ? 6.416 99.792 152.888 1.00 27.09 669 THR B O 1
ATOM 10490 N N . THR B 1 351 ? 6.497 98.711 154.869 1.00 27.08 670 THR B N 1
ATOM 10491 C CA . THR B 1 351 ? 5.070 98.830 155.119 1.00 25.78 670 THR B CA 1
ATOM 10492 C C . THR B 1 351 ? 4.694 99.645 156.340 1.00 22.65 670 THR B C 1
ATOM 10493 O O . THR B 1 351 ? 3.559 100.150 156.373 1.00 19.53 670 THR B O 1
ATOM 10504 N N . THR B 1 352 ? 5.598 99.810 157.319 1.00 20.94 671 THR B N 1
ATOM 10505 C CA . THR B 1 352 ? 5.237 100.435 158.595 1.00 33.36 671 THR B CA 1
ATOM 10506 C C . THR B 1 352 ? 6.371 101.299 159.144 1.00 18.13 671 THR B C 1
ATOM 10507 O O . THR B 1 352 ? 7.507 101.260 158.658 1.00 21.47 671 THR B O 1
ATOM 10518 N N . ALA B 1 353 ? 6.057 102.048 160.206 1.00 18.81 672 ALA B N 1
ATOM 10519 C CA . ALA B 1 353 ? 7.045 102.849 160.925 1.00 21.67 672 ALA B CA 1
ATOM 10520 C C . ALA B 1 353 ? 6.521 103.116 162.329 1.00 22.74 672 ALA B C 1
ATOM 10521 O O . ALA B 1 353 ? 5.392 102.747 162.676 1.00 18.67 672 ALA B O 1
ATOM 10528 N N . VAL B 1 354 ? 7.357 103.757 163.143 1.00 24.19 673 VAL B N 1
ATOM 10529 C CA . VAL B 1 354 ? 7.050 104.047 164.545 1.00 19.85 673 VAL B CA 1
ATOM 10530 C C . VAL B 1 354 ? 7.130 105.550 164.742 1.00 15.45 673 VAL B C 1
ATOM 10531 O O . VAL B 1 354 ? 8.179 106.163 164.494 1.00 17.76 673 VAL B O 1
ATOM 10544 N N . ILE B 1 355 ? 6.031 106.135 165.203 1.00 15.45 674 ILE B N 1
ATOM 10545 C CA . ILE B 1 355 ? 5.907 107.562 165.465 1.00 14.17 674 ILE B CA 1
ATOM 10546 C C . ILE B 1 355 ? 5.918 107.746 166.980 1.00 20.38 674 ILE B C 1
ATOM 10547 O O . ILE B 1 355 ? 5.154 107.088 167.694 1.00 16.85 674 ILE B O 1
ATOM 10563 N N . ARG B 1 356 ? 6.807 108.601 167.467 1.00 11.29 675 ARG B N 1
ATOM 10564 C CA . ARG B 1 356 ? 6.993 108.827 168.880 1.00 12.13 675 ARG B CA 1
ATOM 10565 C C . ARG B 1 356 ? 6.459 110.194 169.269 1.00 18.22 675 ARG B C 1
ATOM 10566 O O . ARG B 1 356 ? 6.748 111.186 168.596 1.00 13.09 675 ARG B O 1
ATOM 10587 N N . ASN B 1 357 ? 5.685 110.228 170.342 1.00 10.55 676 ASN B N 1
ATOM 10588 C CA . ASN B 1 357 ? 5.064 111.447 170.853 1.00 14.48 676 ASN B CA 1
ATOM 10589 C C . ASN B 1 357 ? 5.663 111.773 172.208 1.00 16.95 676 ASN B C 1
ATOM 10590 O O . ASN B 1 357 ? 5.436 111.040 173.169 1.00 15.25 676 ASN B O 1
ATOM 10601 N N . GLY B 1 358 ? 6.413 112.877 172.288 1.00 11.20 677 GLY B N 1
ATOM 10602 C CA . GLY B 1 358 ? 7.029 113.310 173.527 1.00 16.75 677 GLY B CA 1
ATOM 10603 C C . GLY B 1 358 ? 6.115 114.140 174.426 1.00 12.19 677 GLY B C 1
ATOM 10604 O O . GLY B 1 358 ? 6.474 114.425 175.547 1.00 12.77 677 GLY B O 1
ATOM 10608 N N . TYR B 1 359 ? 4.934 114.514 173.932 1.00 9.65 678 TYR B N 1
ATOM 10609 C CA . TYR B 1 359 ? 3.982 115.291 174.724 1.00 10.04 678 TYR B CA 1
ATOM 10610 C C . TYR B 1 359 ? 3.391 114.438 175.835 1.00 15.59 678 TYR B C 1
ATOM 10611 O O . TYR B 1 359 ? 3.184 113.225 175.679 1.00 16.96 678 TYR B O 1
ATOM 10629 N N . PHE B 1 360 ? 3.110 115.091 176.970 1.00 15.05 679 PHE B N 1
ATOM 10630 C CA . PHE B 1 360 ? 2.696 114.368 178.160 1.00 18.37 679 PHE B CA 1
ATOM 10631 C C . PHE B 1 360 ? 1.299 113.794 178.074 1.00 15.29 679 PHE B C 1
ATOM 10632 O O . PHE B 1 360 ? 0.909 113.038 178.981 1.00 15.92 679 PHE B O 1
ATOM 10649 N N . ALA B 1 361 ? 0.535 114.136 177.046 1.00 12.04 680 ALA B N 1
ATOM 10650 C CA . ALA B 1 361 ? -0.824 113.621 176.865 1.00 12.45 680 ALA B CA 1
ATOM 10651 C C . ALA B 1 361 ? -0.948 112.992 175.478 1.00 22.97 680 ALA B C 1
ATOM 10652 O O . ALA B 1 361 ? -0.134 113.229 174.602 1.00 15.57 680 ALA B O 1
ATOM 10659 N N . GLN B 1 362 ? -1.967 112.152 175.308 1.00 16.00 681 GLN B N 1
ATOM 10660 C CA . GLN B 1 362 ? -2.297 111.609 174.005 1.00 22.45 681 GLN B CA 1
ATOM 10661 C C . GLN B 1 362 ? -2.473 112.754 173.017 1.00 15.46 681 GLN B C 1
ATOM 10662 O O . GLN B 1 362 ? -2.974 113.821 173.375 1.00 18.81 681 GLN B O 1
ATOM 10676 N N . ALA B 1 363 ? -2.050 112.529 171.762 1.00 14.39 682 ALA B N 1
ATOM 10677 C CA . ALA B 1 363 ? -2.095 113.603 170.788 1.00 18.38 682 ALA B CA 1
ATOM 10678 C C . ALA B 1 363 ? -2.054 113.016 169.379 1.00 12.79 682 ALA B C 1
ATOM 10679 O O . ALA B 1 363 ? -1.516 111.944 169.150 1.00 14.46 682 ALA B O 1
ATOM 10686 N N . VAL B 1 364 ? -2.633 113.746 168.458 1.00 18.31 683 VAL B N 1
ATOM 10687 C CA . VAL B 1 364 ? -2.614 113.358 167.053 1.00 17.21 683 VAL B CA 1
ATOM 10688 C C . VAL B 1 364 ? -1.387 113.958 166.401 1.00 14.86 683 VAL B C 1
ATOM 10689 O O . VAL B 1 364 ? -1.177 115.181 166.453 1.00 13.05 683 VAL B O 1
ATOM 10702 N N . LEU B 1 365 ? -0.579 113.103 165.781 1.00 17.33 684 LEU B N 1
ATOM 10703 C CA . LEU B 1 365 ? 0.600 113.536 165.038 1.00 14.79 684 LEU B CA 1
ATOM 10704 C C . LEU B 1 365 ? 0.407 113.218 163.554 1.00 11.45 684 LEU B C 1
ATOM 10705 O O . LEU B 1 365 ? -0.080 112.135 163.206 1.00 18.02 684 LEU B O 1
ATOM 10721 N N . SER B 1 366 ? 0.737 114.189 162.703 1.00 15.26 685 SER B N 1
ATOM 10722 C CA . SER B 1 366 ? 0.809 113.963 161.268 1.00 13.49 685 SER B CA 1
ATOM 10723 C C . SER B 1 366 ? 2.220 113.556 160.921 1.00 18.06 685 SER B C 1
ATOM 10724 O O . SER B 1 366 ? 3.164 113.854 161.657 1.00 15.72 685 SER B O 1
ATOM 10732 N N . TRP B 1 367 ? 2.360 112.863 159.789 1.00 14.53 686 TRP B N 1
ATOM 10733 C CA . TRP B 1 367 ? 3.668 112.362 159.397 1.00 16.41 686 TRP B CA 1
ATOM 10734 C C . TRP B 1 367 ? 3.789 112.376 157.882 1.00 17.22 686 TRP B C 1
ATOM 10735 O O . TRP B 1 367 ? 2.798 112.378 157.151 1.00 16.66 686 TRP B O 1
ATOM 10756 N N . GLU B 1 368 ? 5.030 112.404 157.431 1.00 15.75 687 GLU B N 1
ATOM 10757 C CA . GLU B 1 368 ? 5.398 112.165 156.037 1.00 18.63 687 GLU B CA 1
ATOM 10758 C C . GLU B 1 368 ? 6.538 111.159 155.980 1.00 23.81 687 GLU B C 1
ATOM 10759 O O . GLU B 1 368 ? 7.390 111.118 156.869 1.00 19.87 687 GLU B O 1
ATOM 10771 N N . ALA B 1 369 ? 6.558 110.351 154.928 1.00 13.70 688 ALA B N 1
ATOM 10772 C CA . ALA B 1 369 ? 7.656 109.424 154.690 1.00 13.17 688 ALA B CA 1
ATOM 10773 C C . ALA B 1 369 ? 7.981 109.402 153.205 1.00 28.62 688 ALA B C 1
ATOM 10774 O O . ALA B 1 369 ? 7.131 109.690 152.357 1.00 21.13 688 ALA B O 1
ATOM 10781 N N . PHE B 1 370 ? 9.226 109.079 152.887 1.00 14.81 689 PHE B N 1
ATOM 10782 C CA . PHE B 1 370 ? 9.616 108.984 151.484 1.00 14.36 689 PHE B CA 1
ATOM 10783 C C . PHE B 1 370 ? 10.560 107.813 151.312 1.00 18.15 689 PHE B C 1
ATOM 10784 O O . PHE B 1 370 ? 11.246 107.408 152.251 1.00 19.25 689 PHE B O 1
ATOM 10801 N N . GLY B 1 371 ? 10.619 107.300 150.083 1.00 20.13 690 GLY B N 1
ATOM 10802 C CA . GLY B 1 371 ? 11.395 106.112 149.822 1.00 28.38 690 GLY B CA 1
ATOM 10803 C C . GLY B 1 371 ? 11.223 105.669 148.385 1.00 35.06 690 GLY B C 1
ATOM 10804 O O . GLY B 1 371 ? 10.833 106.455 147.528 1.00 20.18 690 GLY B O 1
ATOM 10808 N N . ARG B 1 372 ? 11.497 104.400 148.136 1.00 21.83 691 ARG B N 1
ATOM 10809 C CA . ARG B 1 372 ? 11.458 103.861 146.788 1.00 35.80 691 ARG B CA 1
ATOM 10810 C C . ARG B 1 372 ? 11.248 102.353 146.801 1.00 46.58 691 ARG B C 1
ATOM 10811 O O . ARG B 1 372 ? 11.111 101.735 145.744 1.00 38.71 691 ARG B O 1
ATOM 10833 N N . ALA C 1 9 ? -3.619 102.512 -57.443 1.00 68.23 328 ALA C N 1
ATOM 10834 C CA . ALA C 1 9 ? -3.622 102.464 -55.981 1.00 69.92 328 ALA C CA 1
ATOM 10835 C C . ALA C 1 9 ? -2.375 103.145 -55.412 1.00 67.99 328 ALA C C 1
ATOM 10836 O O . ALA C 1 9 ? -1.270 102.970 -55.931 1.00 69.38 328 ALA C O 1
ATOM 10842 N N . LEU C 1 10 ? -2.562 103.928 -54.350 1.00 84.98 329 LEU C N 1
ATOM 10843 C CA . LEU C 1 10 ? -1.455 104.593 -53.678 1.00 57.93 329 LEU C CA 1
ATOM 10844 C C . LEU C 1 10 ? -0.819 103.661 -52.655 1.00 62.43 329 LEU C C 1
ATOM 10845 O O . LEU C 1 10 ? -1.508 102.870 -51.998 1.00 46.37 329 LEU C O 1
ATOM 10861 N N . ALA C 1 11 ? 0.502 103.746 -52.543 1.00 46.03 330 ALA C N 1
ATOM 10862 C CA . ALA C 1 11 ? 1.259 103.042 -51.519 1.00 60.13 330 ALA C CA 1
ATOM 10863 C C . ALA C 1 11 ? 1.736 104.034 -50.465 1.00 50.67 330 ALA C C 1
ATOM 10864 O O . ALA C 1 11 ? 1.818 105.244 -50.710 1.00 37.30 330 ALA C O 1
ATOM 10871 N N . ALA C 1 12 ? 2.062 103.506 -49.279 1.00 40.98 331 ALA C N 1
ATOM 10872 C CA . ALA C 1 12 ? 2.500 104.377 -48.191 1.00 60.80 331 ALA C CA 1
ATOM 10873 C C . ALA C 1 12 ? 3.772 105.123 -48.558 1.00 37.61 331 ALA C C 1
ATOM 10874 O O . ALA C 1 12 ? 3.994 106.243 -48.098 1.00 38.65 331 ALA C O 1
ATOM 10881 N N . THR C 1 13 ? 4.622 104.523 -49.393 1.00 50.08 332 THR C N 1
ATOM 10882 C CA . THR C 1 13 ? 5.855 105.185 -49.790 1.00 48.95 332 THR C CA 1
ATOM 10883 C C . THR C 1 13 ? 5.616 106.371 -50.718 1.00 51.62 332 THR C C 1
ATOM 10884 O O . THR C 1 13 ? 6.553 107.140 -50.968 1.00 36.17 332 THR C O 1
ATOM 10895 N N . ASP C 1 14 ? 4.398 106.546 -51.229 1.00 43.83 333 ASP C N 1
ATOM 10896 C CA . ASP C 1 14 ? 4.078 107.723 -52.027 1.00 56.97 333 ASP C CA 1
ATOM 10897 C C . ASP C 1 14 ? 3.632 108.902 -51.175 1.00 56.00 333 ASP C C 1
ATOM 10898 O O . ASP C 1 14 ? 3.760 110.051 -51.616 1.00 48.67 333 ASP C O 1
ATOM 10907 N N . ILE C 1 15 ? 3.140 108.646 -49.968 1.00 58.67 334 ILE C N 1
ATOM 10908 C CA . ILE C 1 15 ? 2.654 109.714 -49.089 1.00 37.37 334 ILE C CA 1
ATOM 10909 C C . ILE C 1 15 ? 3.856 110.415 -48.464 1.00 33.43 334 ILE C C 1
ATOM 10910 O O . ILE C 1 15 ? 4.751 109.736 -47.933 1.00 25.72 334 ILE C O 1
ATOM 10926 N N . PRO C 1 16 ? 3.913 111.741 -48.485 1.00 25.82 335 PRO C N 1
ATOM 10927 C CA . PRO C 1 16 ? 5.025 112.444 -47.843 1.00 28.10 335 PRO C CA 1
ATOM 10928 C C . PRO C 1 16 ? 4.818 112.572 -46.332 1.00 29.84 335 PRO C C 1
ATOM 10929 O O . PRO C 1 16 ? 3.762 112.259 -45.795 1.00 26.85 335 PRO C O 1
ATOM 10940 N N . GLY C 1 17 ? 5.878 113.034 -45.670 1.00 28.97 336 GLY C N 1
ATOM 10941 C CA . GLY C 1 17 ? 5.787 113.284 -44.236 1.00 27.51 336 GLY C CA 1
ATOM 10942 C C . GLY C 1 17 ? 4.658 114.253 -43.917 1.00 61.46 336 GLY C C 1
ATOM 10943 O O . GLY C 1 17 ? 4.432 115.244 -44.615 1.00 26.37 336 GLY C O 1
ATOM 10947 N N . LEU C 1 18 ? 3.979 113.981 -42.809 1.00 32.17 337 LEU C N 1
ATOM 10948 C CA . LEU C 1 18 ? 2.768 114.690 -42.447 1.00 28.27 337 LEU C CA 1
ATOM 10949 C C . LEU C 1 18 ? 2.935 115.377 -41.100 1.00 28.72 337 LEU C C 1
ATOM 10950 O O . LEU C 1 18 ? 3.654 114.892 -40.220 1.00 24.55 337 LEU C O 1
ATOM 10966 N N . ASP C 1 19 ? 2.264 116.518 -40.948 1.00 22.56 338 ASP C N 1
ATOM 10967 C CA . ASP C 1 19 ? 2.154 117.144 -39.644 1.00 23.07 338 ASP C CA 1
ATOM 10968 C C . ASP C 1 19 ? 1.063 116.441 -38.843 1.00 32.12 338 ASP C C 1
ATOM 10969 O O . ASP C 1 19 ? 0.142 115.847 -39.405 1.00 23.14 338 ASP C O 1
ATOM 10978 N N . ALA C 1 20 ? 1.187 116.493 -37.514 1.00 27.35 339 ALA C N 1
ATOM 10979 C CA . ALA C 1 20 ? 0.191 115.872 -36.657 1.00 31.59 339 ALA C CA 1
ATOM 10980 C C . ALA C 1 20 ? -1.187 116.464 -36.880 1.00 26.61 339 ALA C C 1
ATOM 10981 O O . ALA C 1 20 ? -2.192 115.795 -36.619 1.00 17.37 339 ALA C O 1
ATOM 10988 N N . SER C 1 21 ? -1.261 117.701 -37.374 1.00 16.67 340 SER C N 1
ATOM 10989 C CA . SER C 1 21 ? -2.542 118.343 -37.651 1.00 19.61 340 SER C CA 1
ATOM 10990 C C . SER C 1 21 ? -3.291 117.688 -38.811 1.00 24.12 340 SER C C 1
ATOM 10991 O O . SER C 1 21 ? -4.473 117.985 -39.014 1.00 19.89 340 SER C O 1
ATOM 10999 N N . LYS C 1 22 ? -2.645 116.814 -39.570 1.00 23.83 341 LYS C N 1
ATOM 11000 C CA . LYS C 1 22 ? -3.340 116.099 -40.636 1.00 23.70 341 LYS C CA 1
ATOM 11001 C C . LYS C 1 22 ? -4.324 115.067 -40.074 1.00 33.30 341 LYS C C 1
ATOM 11002 O O . LYS C 1 22 ? -5.260 114.664 -40.769 1.00 20.70 341 LYS C O 1
ATOM 11021 N N . LEU C 1 23 ? -4.135 114.612 -38.844 1.00 21.93 342 LEU C N 1
ATOM 11022 C CA . LEU C 1 23 ? -5.161 113.802 -38.186 1.00 21.47 342 LEU C CA 1
ATOM 11023 C C . LEU C 1 23 ? -6.234 114.748 -37.636 1.00 32.56 342 LEU C C 1
ATOM 11024 O O . LEU C 1 23 ? -5.951 115.565 -36.763 1.00 24.95 342 LEU C O 1
ATOM 11040 N N . VAL C 1 24 ? -7.463 114.640 -38.153 1.00 21.58 343 VAL C N 1
ATOM 11041 C CA . VAL C 1 24 ? -8.537 115.571 -37.841 1.00 23.89 343 VAL C CA 1
ATOM 11042 C C . VAL C 1 24 ? -9.671 114.916 -37.075 1.00 17.79 343 VAL C C 1
ATOM 11043 O O . VAL C 1 24 ? -10.613 115.606 -36.682 1.00 29.54 343 VAL C O 1
ATOM 11056 N N . SER C 1 25 ? -9.606 113.609 -36.841 1.00 27.74 344 SER C N 1
ATOM 11057 C CA . SER C 1 25 ? -10.698 112.908 -36.185 1.00 19.38 344 SER C CA 1
ATOM 11058 C C . SER C 1 25 ? -10.174 111.600 -35.624 1.00 18.32 344 SER C C 1
ATOM 11059 O O . SER C 1 25 ? -9.085 111.144 -35.988 1.00 20.40 344 SER C O 1
ATOM 11067 N N . GLY C 1 26 ? -10.971 111.007 -34.732 1.00 20.65 345 GLY C N 1
ATOM 11068 C CA . GLY C 1 26 ? -10.726 109.666 -34.253 1.00 28.22 345 GLY C CA 1
ATOM 11069 C C . GLY C 1 26 ? -9.753 109.622 -33.089 1.00 31.23 345 GLY C C 1
ATOM 11070 O O . GLY C 1 26 ? -9.156 110.619 -32.689 1.00 16.25 345 GLY C O 1
ATOM 11074 N N . VAL C 1 27 ? -9.617 108.425 -32.533 1.00 14.85 346 VAL C N 1
ATOM 11075 C CA . VAL C 1 27 ? -8.747 108.166 -31.392 1.00 18.85 346 VAL C CA 1
ATOM 11076 C C . VAL C 1 27 ? -7.703 107.166 -31.828 1.00 15.80 346 VAL C C 1
ATOM 11077 O O . VAL C 1 27 ? -8.049 106.098 -32.341 1.00 19.29 346 VAL C O 1
ATOM 11090 N N . LEU C 1 28 ? -6.431 107.505 -31.618 1.00 15.21 347 LEU C N 1
ATOM 11091 C CA . LEU C 1 28 ? -5.352 106.574 -31.948 1.00 12.53 347 LEU C CA 1
ATOM 11092 C C . LEU C 1 28 ? -5.532 105.247 -31.240 1.00 16.91 347 LEU C C 1
ATOM 11093 O O . LEU C 1 28 ? -5.988 105.192 -30.102 1.00 17.76 347 LEU C O 1
ATOM 11109 N N . ALA C 1 29 ? -5.184 104.160 -31.916 1.00 14.14 348 ALA C N 1
ATOM 11110 C CA . ALA C 1 29 ? -4.990 102.900 -31.206 1.00 12.16 348 ALA C CA 1
ATOM 11111 C C . ALA C 1 29 ? -3.887 103.093 -30.170 1.00 21.67 348 ALA C C 1
ATOM 11112 O O . ALA C 1 29 ? -2.906 103.813 -30.403 1.00 16.89 348 ALA C O 1
ATOM 11119 N N . GLU C 1 30 ? -4.078 102.506 -28.992 1.00 17.64 349 GLU C N 1
ATOM 11120 C CA . GLU C 1 30 ? -3.118 102.732 -27.914 1.00 16.25 349 GLU C CA 1
ATOM 11121 C C . GLU C 1 30 ? -1.730 102.215 -28.296 1.00 21.57 349 GLU C C 1
ATOM 11122 O O . GLU C 1 30 ? -0.719 102.738 -27.823 1.00 15.65 349 GLU C O 1
ATOM 11134 N N . GLN C 1 31 ? -1.657 101.200 -29.153 1.00 16.19 350 GLN C N 1
ATOM 11135 C CA . GLN C 1 31 ? -0.360 100.664 -29.541 1.00 20.31 350 GLN C CA 1
ATOM 11136 C C . GLN C 1 31 ? 0.466 101.669 -30.332 1.00 13.24 350 GLN C C 1
ATOM 11137 O O . GLN C 1 31 ? 1.669 101.457 -30.490 1.00 13.97 350 GLN C O 1
ATOM 11151 N N . ARG C 1 32 ? -0.125 102.773 -30.784 1.00 15.24 351 ARG C N 1
ATOM 11152 C CA . ARG C 1 32 ? 0.658 103.804 -31.447 1.00 19.25 351 ARG C CA 1
ATOM 11153 C C . ARG C 1 32 ? 1.396 104.723 -30.465 1.00 10.87 351 ARG C C 1
ATOM 11154 O O . ARG C 1 32 ? 2.308 105.437 -30.887 1.00 16.57 351 ARG C O 1
ATOM 11175 N N . LEU C 1 33 ? 1.065 104.674 -29.179 1.00 11.55 352 LEU C N 1
ATOM 11176 C CA . LEU C 1 33 ? 1.650 105.542 -28.171 1.00 15.08 352 LEU C CA 1
ATOM 11177 C C . LEU C 1 33 ? 3.000 104.982 -27.720 1.00 16.52 352 LEU C C 1
ATOM 11178 O O . LEU C 1 33 ? 3.168 103.768 -27.606 1.00 13.16 352 LEU C O 1
ATOM 11194 N N . PRO C 1 34 ? 3.971 105.847 -27.448 1.00 14.68 353 PRO C N 1
ATOM 11195 C CA . PRO C 1 34 ? 5.143 105.413 -26.697 1.00 17.18 353 PRO C CA 1
ATOM 11196 C C . PRO C 1 34 ? 4.715 104.634 -25.467 1.00 14.51 353 PRO C C 1
ATOM 11197 O O . PRO C 1 34 ? 3.675 104.922 -24.867 1.00 15.44 353 PRO C O 1
ATOM 11208 N N . VAL C 1 35 ? 5.520 103.631 -25.101 1.00 10.04 354 VAL C N 1
ATOM 11209 C CA . VAL C 1 35 ? 5.033 102.615 -24.168 1.00 13.35 354 VAL C CA 1
ATOM 11210 C C . VAL C 1 35 ? 4.683 103.209 -22.812 1.00 15.97 354 VAL C C 1
ATOM 11211 O O . VAL C 1 35 ? 3.736 102.743 -22.153 1.00 15.58 354 VAL C O 1
ATOM 11224 N N . PHE C 1 36 ? 5.394 104.260 -22.390 1.00 13.35 355 PHE C N 1
ATOM 11225 C CA . PHE C 1 36 ? 5.142 104.826 -21.071 1.00 13.99 355 PHE C CA 1
ATOM 11226 C C . PHE C 1 36 ? 3.786 105.500 -20.999 1.00 34.68 355 PHE C C 1
ATOM 11227 O O . PHE C 1 36 ? 3.186 105.541 -19.923 1.00 18.63 355 PHE C O 1
ATOM 11244 N N . ALA C 1 37 ? 3.281 106.028 -22.128 1.00 14.61 356 ALA C N 1
ATOM 11245 C CA . ALA C 1 37 ? 1.947 106.601 -22.141 1.00 8.97 356 ALA C CA 1
ATOM 11246 C C . ALA C 1 37 ? 0.851 105.544 -22.021 1.00 17.35 356 ALA C C 1
ATOM 11247 O O . ALA C 1 37 ? -0.313 105.888 -21.823 1.00 15.49 356 ALA C O 1
ATOM 11254 N N . ARG C 1 38 ? 1.205 104.283 -22.181 1.00 10.05 357 ARG C N 1
ATOM 11255 C CA . ARG C 1 38 ? 0.308 103.160 -21.956 1.00 12.76 357 ARG C CA 1
ATOM 11256 C C . ARG C 1 38 ? 0.426 102.601 -20.548 1.00 13.33 357 ARG C C 1
ATOM 11257 O O . ARG C 1 38 ? -0.215 101.597 -20.243 1.00 14.24 357 ARG C O 1
ATOM 11278 N N . GLY C 1 39 ? 1.233 103.230 -19.701 1.00 10.49 358 GLY C N 1
ATOM 11279 C CA . GLY C 1 39 ? 1.566 102.645 -18.405 1.00 13.98 358 GLY C CA 1
ATOM 11280 C C . GLY C 1 39 ? 2.541 101.500 -18.447 1.00 20.32 358 GLY C C 1
ATOM 11281 O O . GLY C 1 39 ? 2.731 100.830 -17.426 1.00 11.74 358 GLY C O 1
ATOM 11285 N N . LEU C 1 40 ? 3.169 101.245 -19.593 1.00 11.75 359 LEU C N 1
ATOM 11286 C CA . LEU C 1 40 ? 4.126 100.150 -19.688 1.00 10.73 359 LEU C CA 1
ATOM 11287 C C . LEU C 1 40 ? 5.508 100.653 -19.270 1.00 11.08 359 LEU C C 1
ATOM 11288 O O . LEU C 1 40 ? 6.020 101.626 -19.842 1.00 17.14 359 LEU C O 1
ATOM 11304 N N . ALA C 1 41 ? 6.102 99.994 -18.281 1.00 13.86 360 ALA C N 1
ATOM 11305 C CA . ALA C 1 41 ? 7.418 100.358 -17.741 1.00 17.14 360 ALA C CA 1
ATOM 11306 C C . ALA C 1 41 ? 8.561 99.640 -18.465 1.00 19.94 360 ALA C C 1
ATOM 11307 O O . ALA C 1 41 ? 9.405 98.983 -17.855 1.00 17.07 360 ALA C O 1
ATOM 11314 N N . THR C 1 42 ? 8.585 99.783 -19.780 1.00 15.15 361 THR C N 1
ATOM 11315 C CA . THR C 1 42 ? 9.501 99.061 -20.649 1.00 11.69 361 THR C CA 1
ATOM 11316 C C . THR C 1 42 ? 10.367 99.956 -21.532 1.00 14.90 361 THR C C 1
ATOM 11317 O O . THR C 1 42 ? 11.180 99.433 -22.292 1.00 13.66 361 THR C O 1
ATOM 11328 N N . ALA C 1 43 ? 10.193 101.269 -21.480 1.00 12.83 362 ALA C N 1
ATOM 11329 C CA . ALA C 1 43 ? 10.883 102.172 -22.389 1.00 16.88 362 ALA C CA 1
ATOM 11330 C C . ALA C 1 43 ? 12.392 102.144 -22.208 1.00 20.88 362 ALA C C 1
ATOM 11331 O O . ALA C 1 43 ? 13.136 102.391 -23.161 1.00 17.80 362 ALA C O 1
ATOM 11338 N N . VAL C 1 44 ? 12.863 101.849 -21.004 1.00 15.69 363 VAL C N 1
ATOM 11339 C CA . VAL C 1 44 ? 14.266 101.650 -20.712 1.00 14.76 363 VAL C CA 1
ATOM 11340 C C . VAL C 1 44 ? 14.397 100.339 -19.950 1.00 23.03 363 VAL C C 1
ATOM 11341 O O . VAL C 1 44 ? 13.412 99.735 -19.518 1.00 15.17 363 VAL C O 1
ATOM 11354 N N A SER C 1 45 ? 15.636 99.921 -19.763 0.66 19.43 364 SER C N 1
ATOM 11355 N N B SER C 1 45 ? 15.642 99.910 -19.775 0.34 18.30 364 SER C N 1
ATOM 11356 C CA A SER C 1 45 ? 15.894 98.627 -19.173 0.66 20.24 364 SER C CA 1
ATOM 11357 C CA B SER C 1 45 ? 15.911 98.617 -19.175 0.34 18.82 364 SER C CA 1
ATOM 11358 C C A SER C 1 45 ? 15.663 98.641 -17.661 0.66 16.80 364 SER C C 1
ATOM 11359 C C B SER C 1 45 ? 15.672 98.639 -17.665 0.34 17.17 364 SER C C 1
ATOM 11360 O O A SER C 1 45 ? 15.649 99.682 -17.015 0.66 13.25 364 SER C O 1
ATOM 11361 O O B SER C 1 45 ? 15.624 99.689 -17.027 0.34 15.09 364 SER C O 1
ATOM 11376 N N . ASN C 1 46 ? 15.552 97.434 -17.092 1.00 14.78 365 ASN C N 1
ATOM 11377 C CA . ASN C 1 46 ? 15.355 97.248 -15.664 1.00 20.34 365 ASN C CA 1
ATOM 11378 C C . ASN C 1 46 ? 16.612 97.533 -14.848 1.00 22.41 365 ASN C C 1
ATOM 11379 O O . ASN C 1 46 ? 16.588 97.331 -13.622 1.00 20.85 365 ASN C O 1
ATOM 11390 N N A SER C 1 47 ? 17.694 97.982 -15.485 0.66 20.11 366 SER C N 1
ATOM 11391 N N B SER C 1 47 ? 17.695 97.982 -15.488 0.34 20.71 366 SER C N 1
ATOM 11392 C CA A SER C 1 47 ? 18.895 98.435 -14.802 0.66 34.27 366 SER C CA 1
ATOM 11393 C CA B SER C 1 47 ? 18.898 98.437 -14.806 0.34 35.81 366 SER C CA 1
ATOM 11394 C C A SER C 1 47 ? 19.109 99.934 -14.946 0.66 20.73 366 SER C C 1
ATOM 11395 C C B SER C 1 47 ? 19.115 99.936 -14.956 0.34 21.32 366 SER C C 1
ATOM 11396 O O A SER C 1 47 ? 20.121 100.454 -14.457 0.66 21.91 366 SER C O 1
ATOM 11397 O O B SER C 1 47 ? 20.139 100.453 -14.493 0.34 23.01 366 SER C O 1
ATOM 11412 N N . SER C 1 48 ? 18.180 100.646 -15.585 1.00 16.78 367 SER C N 1
ATOM 11413 C CA . SER C 1 48 ? 18.334 102.076 -15.845 1.00 22.86 367 SER C CA 1
ATOM 11414 C C . SER C 1 48 ? 18.485 102.898 -14.562 1.00 28.27 367 SER C C 1
ATOM 11415 O O . SER C 1 48 ? 17.905 102.588 -13.526 1.00 17.28 367 SER C O 1
ATOM 11423 N N . ASP C 1 49 ? 19.273 103.986 -14.654 1.00 20.87 368 ASP C N 1
ATOM 11424 C CA . ASP C 1 49 ? 19.587 104.835 -13.501 1.00 18.74 368 ASP C CA 1
ATOM 11425 C C . ASP C 1 49 ? 18.522 105.917 -13.347 1.00 14.04 368 ASP C C 1
ATOM 11426 O O . ASP C 1 49 ? 18.374 106.752 -14.251 1.00 17.07 368 ASP C O 1
ATOM 11435 N N . PRO C 1 50 ? 17.759 105.956 -12.244 1.00 13.08 369 PRO C N 1
ATOM 11436 C CA . PRO C 1 50 ? 16.739 107.018 -12.122 1.00 12.59 369 PRO C CA 1
ATOM 11437 C C . PRO C 1 50 ? 17.335 108.410 -11.965 1.00 15.04 369 PRO C C 1
ATOM 11438 O O . PRO C 1 50 ? 16.647 109.384 -12.292 1.00 12.55 369 PRO C O 1
ATOM 11449 N N . ASN C 1 51 ? 18.594 108.539 -11.512 1.00 13.12 370 ASN C N 1
ATOM 11450 C CA . ASN C 1 51 ? 19.212 109.866 -11.430 1.00 14.31 370 ASN C CA 1
ATOM 11451 C C . ASN C 1 51 ? 19.290 110.539 -12.792 1.00 13.24 370 ASN C C 1
ATOM 11452 O O . ASN C 1 51 ? 19.230 111.764 -12.883 1.00 17.02 370 ASN C O 1
ATOM 11463 N N . THR C 1 52 ? 19.440 109.758 -13.859 1.00 15.64 371 THR C N 1
ATOM 11464 C CA . THR C 1 52 ? 19.548 110.286 -15.212 1.00 16.46 371 THR C CA 1
ATOM 11465 C C . THR C 1 52 ? 18.281 110.094 -16.004 1.00 16.24 371 THR C C 1
ATOM 11466 O O . THR C 1 52 ? 18.316 110.098 -17.240 1.00 14.00 371 THR C O 1
ATOM 11477 N N . ALA C 1 53 ? 17.147 109.952 -15.317 1.00 12.55 372 ALA C N 1
ATOM 11478 C CA . ALA C 1 53 ? 15.886 109.666 -16.001 1.00 18.10 372 ALA C CA 1
ATOM 11479 C C . ALA C 1 53 ? 15.545 110.776 -16.979 1.00 11.93 372 ALA C C 1
ATOM 11480 O O . ALA C 1 53 ? 15.718 111.958 -16.668 1.00 18.07 372 ALA C O 1
ATOM 11487 N N . THR C 1 54 ? 15.095 110.373 -18.185 1.00 17.61 373 THR C N 1
ATOM 11488 C CA . THR C 1 54 ? 14.509 111.286 -19.150 1.00 13.43 373 THR C CA 1
ATOM 11489 C C . THR C 1 54 ? 13.144 110.835 -19.637 1.00 21.00 373 THR C C 1
ATOM 11490 O O . THR C 1 54 ? 12.546 111.518 -20.460 1.00 16.66 373 THR C O 1
ATOM 11501 N N . VAL C 1 55 ? 12.653 109.688 -19.186 1.00 12.49 374 VAL C N 1
ATOM 11502 C CA . VAL C 1 55 ? 11.343 109.169 -19.555 1.00 13.25 374 VAL C CA 1
ATOM 11503 C C . VAL C 1 55 ? 10.456 109.183 -18.315 1.00 14.89 374 VAL C C 1
ATOM 11504 O O . VAL C 1 55 ? 10.969 109.055 -17.180 1.00 13.35 374 VAL C O 1
ATOM 11517 N N . PRO C 1 56 ? 9.136 109.310 -18.479 1.00 18.22 375 PRO C N 1
ATOM 11518 C CA . PRO C 1 56 ? 8.262 109.472 -17.318 1.00 14.67 375 PRO C CA 1
ATOM 11519 C C . PRO C 1 56 ? 7.935 108.187 -16.548 1.00 10.64 375 PRO C C 1
ATOM 11520 O O . PRO C 1 56 ? 7.319 108.276 -15.474 1.00 12.76 375 PRO C O 1
ATOM 11531 N N . LEU C 1 57 ? 8.336 107.027 -17.029 1.00 10.41 376 LEU C N 1
ATOM 11532 C CA . LEU C 1 57 ? 8.059 105.797 -16.318 1.00 17.46 376 LEU C CA 1
ATOM 11533 C C . LEU C 1 57 ? 9.138 104.761 -16.621 1.00 11.11 376 LEU C C 1
ATOM 11534 O O . LEU C 1 57 ? 9.432 104.512 -17.792 1.00 11.31 376 LEU C O 1
ATOM 11550 N N . MET C 1 58 ? 9.672 104.139 -15.573 1.00 10.59 377 MET C N 1
ATOM 11551 C CA . MET C 1 58 ? 10.617 103.056 -15.698 1.00 13.39 377 MET C CA 1
ATOM 11552 C C . MET C 1 58 ? 10.408 102.100 -14.540 1.00 10.98 377 MET C C 1
ATOM 11553 O O . MET C 1 58 ? 9.646 102.374 -13.600 1.00 10.66 377 MET C O 1
ATOM 11567 N N . LEU C 1 59 ? 11.067 100.946 -14.644 1.00 12.29 378 LEU C N 1
ATOM 11568 C CA . LEU C 1 59 ? 11.081 99.921 -13.601 1.00 13.41 378 LEU C CA 1
ATOM 11569 C C . LEU C 1 59 ? 12.522 99.446 -13.463 1.00 15.23 378 LEU C C 1
ATOM 11570 O O . LEU C 1 59 ? 13.081 98.907 -14.421 1.00 12.73 378 LEU C O 1
ATOM 11586 N N . THR C 1 60 ? 13.107 99.624 -12.282 1.00 16.10 379 THR C N 1
ATOM 11587 C CA . THR C 1 60 ? 14.539 99.463 -12.111 1.00 14.05 379 THR C CA 1
ATOM 11588 C C . THR C 1 60 ? 14.886 99.063 -10.687 1.00 12.86 379 THR C C 1
ATOM 11589 O O . THR C 1 60 ? 14.202 99.400 -9.728 1.00 13.77 379 THR C O 1
ATOM 11600 N N . ASN C 1 61 ? 15.975 98.325 -10.555 1.00 13.35 380 ASN C N 1
ATOM 11601 C CA . ASN C 1 61 ? 16.552 98.022 -9.238 1.00 15.04 380 ASN C CA 1
ATOM 11602 C C . ASN C 1 61 ? 17.888 98.722 -9.033 1.00 24.54 380 ASN C C 1
ATOM 11603 O O . ASN C 1 61 ? 18.650 98.355 -8.129 1.00 18.26 380 ASN C O 1
ATOM 11614 N N . HIS C 1 62 ? 18.160 99.757 -9.829 1.00 28.86 381 HIS C N 1
ATOM 11615 C CA . HIS C 1 62 ? 19.404 100.497 -9.726 1.00 19.17 381 HIS C CA 1
ATOM 11616 C C . HIS C 1 62 ? 19.591 101.039 -8.313 1.00 30.22 381 HIS C C 1
ATOM 11617 O O . HIS C 1 62 ? 18.631 101.399 -7.625 1.00 15.62 381 HIS C O 1
ATOM 11631 N N . ALA C 1 63 ? 20.853 101.153 -7.911 1.00 24.01 382 ALA C N 1
ATOM 11632 C CA . ALA C 1 63 ? 21.178 101.571 -6.544 1.00 19.70 382 ALA C CA 1
ATOM 11633 C C . ALA C 1 63 ? 20.561 102.912 -6.164 1.00 17.97 382 ALA C C 1
ATOM 11634 O O . ALA C 1 63 ? 20.302 103.145 -4.986 1.00 19.53 382 ALA C O 1
ATOM 11641 N N . ASN C 1 64 ? 20.341 103.799 -7.135 1.00 15.47 383 ASN C N 1
ATOM 11642 C CA . ASN C 1 64 ? 19.819 105.136 -6.848 1.00 16.94 383 ASN C CA 1
ATOM 11643 C C . ASN C 1 64 ? 18.309 105.164 -6.592 1.00 20.70 383 ASN C C 1
ATOM 11644 O O . ASN C 1 64 ? 17.778 106.234 -6.274 1.00 20.67 383 ASN C O 1
ATOM 11655 N N . GLY C 1 65 ? 17.632 104.030 -6.726 1.00 16.25 384 GLY C N 1
ATOM 11656 C CA . GLY C 1 65 ? 16.276 103.890 -6.282 1.00 14.86 384 GLY C CA 1
ATOM 11657 C C . GLY C 1 65 ? 16.180 103.923 -4.765 1.00 14.76 384 GLY C C 1
ATOM 11658 O O . GLY C 1 65 ? 17.181 104.157 -4.064 1.00 16.21 384 GLY C O 1
ATOM 11662 N N . PRO C 1 66 ? 14.995 103.695 -4.253 1.00 13.52 385 PRO C N 1
ATOM 11663 C CA . PRO C 1 66 ? 14.788 103.907 -2.810 1.00 20.25 385 PRO C CA 1
ATOM 11664 C C . PRO C 1 66 ? 15.283 102.796 -1.898 1.00 15.60 385 PRO C C 1
ATOM 11665 O O . PRO C 1 66 ? 15.655 103.064 -0.741 1.00 15.61 385 PRO C O 1
ATOM 11676 N N . VAL C 1 67 ? 15.326 101.562 -2.369 1.00 28.60 386 VAL C N 1
ATOM 11677 C CA . VAL C 1 67 ? 15.698 100.441 -1.511 1.00 21.91 386 VAL C CA 1
ATOM 11678 C C . VAL C 1 67 ? 16.688 99.558 -2.248 1.00 47.64 386 VAL C C 1
ATOM 11679 O O . VAL C 1 67 ? 16.384 99.019 -3.327 1.00 22.89 386 VAL C O 1
ATOM 11692 N N . ALA C 1 68 ? 17.867 99.398 -1.660 1.00 29.24 387 ALA C N 1
ATOM 11693 C CA . ALA C 1 68 ? 18.920 98.625 -2.302 1.00 35.70 387 ALA C CA 1
ATOM 11694 C C . ALA C 1 68 ? 18.439 97.207 -2.586 1.00 27.78 387 ALA C C 1
ATOM 11695 O O . ALA C 1 68 ? 17.842 96.544 -1.711 1.00 27.60 387 ALA C O 1
ATOM 11702 N N . GLY C 1 69 ? 18.692 96.750 -3.810 1.00 32.54 388 GLY C N 1
ATOM 11703 C CA . GLY C 1 69 ? 18.358 95.407 -4.230 1.00 57.17 388 GLY C CA 1
ATOM 11704 C C . GLY C 1 69 ? 16.939 95.185 -4.703 1.00 52.77 388 GLY C C 1
ATOM 11705 O O . GLY C 1 69 ? 16.640 94.089 -5.189 1.00 32.14 388 GLY C O 1
ATOM 11709 N N . ARG C 1 70 ? 16.056 96.170 -4.589 1.00 18.63 389 ARG C N 1
ATOM 11710 C CA . ARG C 1 70 ? 14.647 95.987 -4.878 1.00 24.94 389 ARG C CA 1
ATOM 11711 C C . ARG C 1 70 ? 14.236 96.761 -6.124 1.00 23.15 389 ARG C C 1
ATOM 11712 O O . ARG C 1 70 ? 14.681 97.899 -6.354 1.00 15.38 389 ARG C O 1
ATOM 11733 N N . TYR C 1 71 ? 13.371 96.134 -6.908 1.00 15.66 390 TYR C N 1
ATOM 11734 C CA . TYR C 1 71 ? 12.774 96.783 -8.059 1.00 13.65 390 TYR C CA 1
ATOM 11735 C C . TYR C 1 71 ? 11.647 97.693 -7.621 1.00 14.89 390 TYR C C 1
ATOM 11736 O O . TYR C 1 71 ? 10.777 97.293 -6.808 1.00 15.89 390 TYR C O 1
ATOM 11754 N N . PHE C 1 72 ? 11.642 98.904 -8.180 1.00 11.76 391 PHE C N 1
ATOM 11755 C CA . PHE C 1 72 ? 10.548 99.842 -8.031 1.00 12.86 391 PHE C CA 1
ATOM 11756 C C . PHE C 1 72 ? 10.159 100.406 -9.394 1.00 14.68 391 PHE C C 1
ATOM 11757 O O . PHE C 1 72 ? 11.030 100.663 -10.235 1.00 13.09 391 PHE C O 1
ATOM 11774 N N . TYR C 1 73 ? 8.852 100.562 -9.606 1.00 12.98 392 TYR C N 1
ATOM 11775 C CA . TYR C 1 73 ? 8.341 101.438 -10.650 1.00 10.40 392 TYR C CA 1
ATOM 11776 C C . TYR C 1 73 ? 8.625 102.883 -10.262 1.00 16.27 392 TYR C C 1
ATOM 11777 O O . TYR C 1 73 ? 8.289 103.304 -9.152 1.00 16.96 392 TYR C O 1
ATOM 11795 N N . ILE C 1 74 ? 9.189 103.665 -11.178 1.00 15.94 393 ILE C N 1
ATOM 11796 C CA . ILE C 1 74 ? 9.529 105.058 -10.894 1.00 10.44 393 ILE C CA 1
ATOM 11797 C C . ILE C 1 74 ? 8.921 105.957 -11.950 1.00 9.93 393 ILE C C 1
ATOM 11798 O O . ILE C 1 74 ? 9.245 105.835 -13.146 1.00 10.64 393 ILE C O 1
ATOM 11814 N N . GLN C 1 75 ? 8.027 106.846 -11.520 1.00 13.41 394 GLN C N 1
ATOM 11815 C CA . GLN C 1 75 ? 7.486 107.870 -12.371 1.00 9.76 394 GLN C CA 1
ATOM 11816 C C . GLN C 1 75 ? 8.347 109.100 -12.223 1.00 9.38 394 GLN C C 1
ATOM 11817 O O . GLN C 1 75 ? 8.739 109.445 -11.101 1.00 12.90 394 GLN C O 1
ATOM 11831 N N . SER C 1 76 ? 8.558 109.812 -13.325 1.00 12.46 395 SER C N 1
ATOM 11832 C CA . SER C 1 76 ? 9.295 111.065 -13.313 1.00 9.77 395 SER C CA 1
ATOM 11833 C C . SER C 1 76 ? 8.444 112.154 -13.930 1.00 9.12 395 SER C C 1
ATOM 11834 O O . SER C 1 76 ? 7.731 111.934 -14.927 1.00 12.90 395 SER C O 1
ATOM 11842 N N . MET C 1 77 ? 8.511 113.330 -13.327 1.00 10.52 396 MET C N 1
ATOM 11843 C CA . MET C 1 77 ? 7.862 114.556 -13.828 1.00 8.70 396 MET C CA 1
ATOM 11844 C C . MET C 1 77 ? 8.937 115.620 -13.905 1.00 9.59 396 MET C C 1
ATOM 11845 O O . MET C 1 77 ? 9.702 115.793 -12.949 1.00 11.53 396 MET C O 1
ATOM 11859 N N . PHE C 1 78 ? 9.041 116.287 -15.049 1.00 11.95 397 PHE C N 1
ATOM 11860 C CA . PHE C 1 78 ? 10.216 117.073 -15.378 1.00 10.56 397 PHE C CA 1
ATOM 11861 C C . PHE C 1 78 ? 9.847 118.537 -15.619 1.00 19.52 397 PHE C C 1
ATOM 11862 O O . PHE C 1 78 ? 8.760 118.846 -16.091 1.00 14.28 397 PHE C O 1
ATOM 11879 N N . TYR C 1 79 ? 10.791 119.440 -15.317 1.00 13.20 398 TYR C N 1
ATOM 11880 C CA . TYR C 1 79 ? 10.717 120.845 -15.657 1.00 15.16 398 TYR C CA 1
ATOM 11881 C C . TYR C 1 79 ? 12.112 121.438 -15.684 1.00 19.62 398 TYR C C 1
ATOM 11882 O O . TYR C 1 79 ? 12.904 121.183 -14.755 1.00 17.03 398 TYR C O 1
ATOM 11900 N N . PRO C 1 80 ? 12.452 122.250 -16.686 1.00 15.18 399 PRO C N 1
ATOM 11901 C CA . PRO C 1 80 ? 11.700 122.761 -17.849 1.00 14.32 399 PRO C CA 1
ATOM 11902 C C . PRO C 1 80 ? 11.728 121.800 -19.033 1.00 20.97 399 PRO C C 1
ATOM 11903 O O . PRO C 1 80 ? 11.008 121.972 -20.010 1.00 17.25 399 PRO C O 1
ATOM 11914 N N . ASP C 1 81 ? 12.596 120.795 -18.968 1.00 11.89 400 ASP C N 1
ATOM 11915 C CA . ASP C 1 81 ? 12.642 119.775 -19.995 1.00 17.77 400 ASP C CA 1
ATOM 11916 C C . ASP C 1 81 ? 13.085 118.467 -19.343 1.00 17.92 400 ASP C C 1
ATOM 11917 O O . ASP C 1 81 ? 13.370 118.405 -18.148 1.00 14.41 400 ASP C O 1
ATOM 11926 N N . GLN C 1 82 ? 13.166 117.423 -20.150 1.00 12.70 401 GLN C N 1
ATOM 11927 C CA . GLN C 1 82 ? 13.399 116.090 -19.625 1.00 12.18 401 GLN C CA 1
ATOM 11928 C C . GLN C 1 82 ? 14.814 115.881 -19.106 1.00 18.35 401 GLN C C 1
ATOM 11929 O O . GLN C 1 82 ? 15.073 114.846 -18.473 1.00 18.28 401 GLN C O 1
ATOM 11943 N N . ASN C 1 83 ? 15.718 116.838 -19.301 1.00 15.24 402 ASN C N 1
ATOM 11944 C CA . ASN C 1 83 ? 17.039 116.763 -18.683 1.00 21.98 402 ASN C CA 1
ATOM 11945 C C . ASN C 1 83 ? 17.127 117.545 -17.377 1.00 15.64 402 ASN C C 1
ATOM 11946 O O . ASN C 1 83 ? 18.161 117.491 -16.696 1.00 15.21 402 ASN C O 1
ATOM 11957 N N . GLY C 1 84 ? 16.065 118.244 -16.989 1.00 15.08 403 GLY C N 1
ATOM 11958 C CA . GLY C 1 84 ? 16.148 119.278 -15.966 1.00 20.30 403 GLY C CA 1
ATOM 11959 C C . GLY C 1 84 ? 15.691 118.795 -14.608 1.00 14.73 403 GLY C C 1
ATOM 11960 O O . GLY C 1 84 ? 15.939 117.645 -14.219 1.00 14.88 403 GLY C O 1
ATOM 11964 N N . ASN C 1 85 ? 15.043 119.700 -13.863 1.00 12.12 404 ASN C N 1
ATOM 11965 C CA . ASN C 1 85 ? 14.565 119.350 -12.541 1.00 15.05 404 ASN C CA 1
ATOM 11966 C C . ASN C 1 85 ? 13.520 118.248 -12.656 1.00 10.46 404 ASN C C 1
ATOM 11967 O O . ASN C 1 85 ? 12.852 118.102 -13.683 1.00 13.78 404 ASN C O 1
ATOM 11978 N N . ALA C 1 86 ? 13.352 117.502 -11.570 1.00 11.15 405 ALA C N 1
ATOM 11979 C CA . ALA C 1 86 ? 12.439 116.372 -11.619 1.00 13.48 405 ALA C CA 1
ATOM 11980 C C . ALA C 1 86 ? 11.925 115.991 -10.236 1.00 14.70 405 ALA C C 1
ATOM 11981 O O . ALA C 1 86 ? 12.635 116.098 -9.229 1.00 15.00 405 ALA C O 1
ATOM 11988 N N . SER C 1 87 ? 10.692 115.502 -10.229 1.00 11.53 406 SER C N 1
ATOM 11989 C CA . SER C 1 87 ? 10.097 114.808 -9.098 1.00 9.44 406 SER C CA 1
ATOM 11990 C C . SER C 1 87 ? 9.904 113.347 -9.490 1.00 10.68 406 SER C C 1
ATOM 11991 O O . SER C 1 87 ? 9.539 113.042 -10.628 1.00 10.83 406 SER C O 1
ATOM 11999 N N . GLN C 1 88 ? 10.143 112.447 -8.547 1.00 9.66 407 GLN C N 1
ATOM 12000 C CA . GLN C 1 88 ? 9.974 111.036 -8.794 1.00 9.73 407 GLN C CA 1
ATOM 12001 C C . GLN C 1 88 ? 9.148 110.398 -7.697 1.00 9.52 407 GLN C C 1
ATOM 12002 O O . GLN C 1 88 ? 9.300 110.723 -6.499 1.00 12.86 407 GLN C O 1
ATOM 12016 N N . ILE C 1 89 ? 8.253 109.523 -8.126 1.00 11.51 408 ILE C N 1
ATOM 12017 C CA . ILE C 1 89 ? 7.457 108.669 -7.237 1.00 10.40 408 ILE C CA 1
ATOM 12018 C C . ILE C 1 89 ? 7.834 107.223 -7.535 1.00 10.89 408 ILE C C 1
ATOM 12019 O O . ILE C 1 89 ? 7.821 106.800 -8.698 1.00 11.45 408 ILE C O 1
ATOM 12035 N N . ALA C 1 90 ? 8.165 106.467 -6.491 1.00 9.64 409 ALA C N 1
ATOM 12036 C CA . ALA C 1 90 ? 8.551 105.069 -6.624 1.00 9.93 409 ALA C CA 1
ATOM 12037 C C . ALA C 1 90 ? 7.540 104.198 -5.922 1.00 18.93 409 ALA C C 1
ATOM 12038 O O . ALA C 1 90 ? 7.221 104.443 -4.766 1.00 13.66 409 ALA C O 1
ATOM 12045 N N . THR C 1 91 ? 7.078 103.145 -6.611 1.00 16.81 410 THR C N 1
ATOM 12046 C CA . THR C 1 91 ? 6.180 102.176 -6.002 1.00 14.66 410 THR C CA 1
ATOM 12047 C C . THR C 1 91 ? 6.750 100.782 -6.206 1.00 10.85 410 THR C C 1
ATOM 12048 O O . THR C 1 91 ? 7.354 100.492 -7.247 1.00 13.31 410 THR C O 1
ATOM 12059 N N . SER C 1 92 ? 6.577 99.948 -5.194 1.00 10.28 411 SER C N 1
ATOM 12060 C CA . SER C 1 92 ? 7.221 98.646 -5.152 1.00 17.30 411 SER C CA 1
ATOM 12061 C C . SER C 1 92 ? 6.735 97.765 -6.277 1.00 10.63 411 SER C C 1
ATOM 12062 O O . SER C 1 92 ? 5.607 97.880 -6.735 1.00 12.29 411 SER C O 1
ATOM 12070 N N . TYR C 1 93 ? 7.605 96.840 -6.688 1.00 12.38 412 TYR C N 1
ATOM 12071 C CA . TYR C 1 93 ? 7.338 95.875 -7.738 1.00 14.81 412 TYR C CA 1
ATOM 12072 C C . TYR C 1 93 ? 6.869 94.535 -7.223 1.00 11.21 412 TYR C C 1
ATOM 12073 O O . TYR C 1 93 ? 6.218 93.808 -7.971 1.00 11.18 412 TYR C O 1
ATOM 12091 N N . ASN C 1 94 ? 7.182 94.181 -5.972 1.00 15.72 413 ASN C N 1
ATOM 12092 C CA . ASN C 1 94 ? 6.856 92.882 -5.421 1.00 15.26 413 ASN C CA 1
ATOM 12093 C C . ASN C 1 94 ? 7.026 92.907 -3.903 1.00 11.88 413 ASN C C 1
ATOM 12094 O O . ASN C 1 94 ? 7.541 93.876 -3.326 1.00 12.45 413 ASN C O 1
ATOM 12105 N N . ALA C 1 95 ? 6.613 91.806 -3.274 1.00 14.89 414 ALA C N 1
ATOM 12106 C CA . ALA C 1 95 ? 6.893 91.488 -1.860 1.00 12.21 414 ALA C CA 1
ATOM 12107 C C . ALA C 1 95 ? 6.058 92.346 -0.906 1.00 14.09 414 ALA C C 1
ATOM 12108 O O . ALA C 1 95 ? 5.370 91.824 -0.030 1.00 19.23 414 ALA C O 1
ATOM 12115 N N . THR C 1 96 ? 6.094 93.649 -1.089 1.00 13.45 415 THR C N 1
ATOM 12116 C CA . THR C 1 96 ? 5.315 94.558 -0.240 1.00 12.42 415 THR C CA 1
ATOM 12117 C C . THR C 1 96 ? 4.788 95.696 -1.072 1.00 11.73 415 THR C C 1
ATOM 12118 O O . THR C 1 96 ? 5.180 95.879 -2.231 1.00 17.99 415 THR C O 1
ATOM 12129 N N . SER C 1 97 ? 3.875 96.467 -0.469 1.00 13.19 416 SER C N 1
ATOM 12130 C CA . SER C 1 97 ? 3.253 97.629 -1.098 1.00 16.97 416 SER C CA 1
ATOM 12131 C C . SER C 1 97 ? 3.804 98.885 -0.423 1.00 14.43 416 SER C C 1
ATOM 12132 O O . SER C 1 97 ? 3.443 99.179 0.726 1.00 11.52 416 SER C O 1
ATOM 12140 N N . GLU C 1 98 ? 4.681 99.601 -1.121 1.00 14.02 417 GLU C N 1
ATOM 12141 C CA . GLU C 1 98 ? 5.429 100.733 -0.583 1.00 10.81 417 GLU C CA 1
ATOM 12142 C C . GLU C 1 98 ? 5.539 101.821 -1.635 1.00 16.80 417 GLU C C 1
ATOM 12143 O O . GLU C 1 98 ? 5.551 101.551 -2.843 1.00 14.06 417 GLU C O 1
ATOM 12155 N N . MET C 1 99 ? 5.664 103.059 -1.157 1.00 12.33 418 MET C N 1
ATOM 12156 C CA . MET C 1 99 ? 5.788 104.213 -2.030 1.00 11.62 418 MET C CA 1
ATOM 12157 C C . MET C 1 99 ? 6.813 105.148 -1.425 1.00 13.76 418 MET C C 1
ATOM 12158 O O . MET C 1 99 ? 6.936 105.226 -0.195 1.00 12.46 418 MET C O 1
ATOM 12172 N N . TYR C 1 100 ? 7.572 105.801 -2.300 1.00 13.27 419 TYR C N 1
ATOM 12173 C CA . TYR C 1 100 ? 8.561 106.793 -1.918 1.00 12.14 419 TYR C CA 1
ATOM 12174 C C . TYR C 1 100 ? 8.496 107.948 -2.898 1.00 10.66 419 TYR C C 1
ATOM 12175 O O . TYR C 1 100 ? 8.046 107.778 -4.039 1.00 15.07 419 TYR C O 1
ATOM 12193 N N . VAL C 1 101 ? 9.009 109.118 -2.467 1.00 9.72 420 VAL C N 1
ATOM 12194 C CA . VAL C 1 101 ? 9.075 110.281 -3.326 1.00 9.60 420 VAL C CA 1
ATOM 12195 C C . VAL C 1 101 ? 10.432 110.952 -3.132 1.00 12.96 420 VAL C C 1
ATOM 12196 O O . VAL C 1 101 ? 11.034 110.887 -2.056 1.00 11.76 420 VAL C O 1
ATOM 12209 N N . ARG C 1 102 ? 10.934 111.578 -4.200 1.00 11.90 421 ARG C N 1
ATOM 12210 C CA . ARG C 1 102 ? 12.140 112.398 -4.106 1.00 10.42 421 ARG C CA 1
ATOM 12211 C C . ARG C 1 102 ? 12.085 113.491 -5.156 1.00 17.70 421 ARG C C 1
ATOM 12212 O O . ARG C 1 102 ? 11.148 113.577 -5.940 1.00 11.90 421 ARG C O 1
ATOM 12233 N N . VAL C 1 103 ? 13.135 114.315 -5.190 1.00 14.18 422 VAL C N 1
ATOM 12234 C CA . VAL C 1 103 ? 13.175 115.472 -6.083 1.00 11.96 422 VAL C CA 1
ATOM 12235 C C . VAL C 1 103 ? 14.607 115.845 -6.406 1.00 14.46 422 VAL C C 1
ATOM 12236 O O . VAL C 1 103 ? 15.521 115.650 -5.598 1.00 14.88 422 VAL C O 1
ATOM 12249 N N . SER C 1 104 ? 14.805 116.387 -7.612 1.00 16.52 423 SER C N 1
ATOM 12250 C CA . SER C 1 104 ? 16.052 117.022 -7.988 1.00 11.46 423 SER C CA 1
ATOM 12251 C C . SER C 1 104 ? 15.764 118.472 -8.341 1.00 18.50 423 SER C C 1
ATOM 12252 O O . SER C 1 104 ? 14.876 118.759 -9.159 1.00 15.66 423 SER C O 1
ATOM 12260 N N . TYR C 1 105 ? 16.499 119.372 -7.723 1.00 18.50 424 TYR C N 1
ATOM 12261 C CA . TYR C 1 105 ? 16.408 120.783 -8.049 1.00 17.11 424 TYR C CA 1
ATOM 12262 C C . TYR C 1 105 ? 17.789 121.410 -8.031 1.00 21.52 424 TYR C C 1
ATOM 12263 O O . TYR C 1 105 ? 18.552 121.182 -7.097 1.00 15.75 424 TYR C O 1
ATOM 12281 N N . ALA C 1 106 ? 18.105 122.193 -9.062 1.00 22.29 425 ALA C N 1
ATOM 12282 C CA . ALA C 1 106 ? 19.350 122.937 -9.124 1.00 24.14 425 ALA C CA 1
ATOM 12283 C C . ALA C 1 106 ? 19.142 124.163 -9.993 1.00 17.37 425 ALA C C 1
ATOM 12284 O O . ALA C 1 106 ? 18.354 124.145 -10.955 1.00 14.09 425 ALA C O 1
ATOM 12291 N N . ALA C 1 107 ? 19.869 125.239 -9.651 1.00 20.53 426 ALA C N 1
ATOM 12292 C CA . ALA C 1 107 ? 19.764 126.481 -10.416 1.00 43.41 426 ALA C CA 1
ATOM 12293 C C . ALA C 1 107 ? 20.092 126.242 -11.887 1.00 25.49 426 ALA C C 1
ATOM 12294 O O . ALA C 1 107 ? 19.509 126.883 -12.770 1.00 28.42 426 ALA C O 1
ATOM 12301 N N . ASN C 1 108 ? 21.045 125.350 -12.166 1.00 23.26 427 ASN C N 1
ATOM 12302 C CA . ASN C 1 108 ? 21.233 124.810 -13.504 1.00 24.13 427 ASN C CA 1
ATOM 12303 C C . ASN C 1 108 ? 20.544 123.464 -13.500 1.00 20.55 427 ASN C C 1
ATOM 12304 O O . ASN C 1 108 ? 21.058 122.522 -12.904 1.00 19.06 427 ASN C O 1
ATOM 12315 N N . PRO C 1 109 ? 19.344 123.348 -14.052 1.00 21.20 428 PRO C N 1
ATOM 12316 C CA . PRO C 1 109 ? 18.555 122.125 -13.824 1.00 17.49 428 PRO C CA 1
ATOM 12317 C C . PRO C 1 109 ? 19.195 120.868 -14.385 1.00 28.91 428 PRO C C 1
ATOM 12318 O O . PRO C 1 109 ? 18.930 119.774 -13.868 1.00 23.14 428 PRO C O 1
ATOM 12329 N N . SER C 1 110 ? 20.060 120.981 -15.398 1.00 17.16 429 SER C N 1
ATOM 12330 C CA . SER C 1 110 ? 20.680 119.803 -15.974 1.00 13.82 429 SER C CA 1
ATOM 12331 C C . SER C 1 110 ? 21.788 119.221 -15.109 1.00 15.40 429 SER C C 1
ATOM 12332 O O . SER C 1 110 ? 22.221 118.087 -15.352 1.00 24.71 429 SER C O 1
ATOM 12340 N N . ILE C 1 111 ? 22.302 119.967 -14.152 1.00 20.58 430 ILE C N 1
ATOM 12341 C CA . ILE C 1 111 ? 23.303 119.442 -13.217 1.00 19.11 430 ILE C CA 1
ATOM 12342 C C . ILE C 1 111 ? 22.522 119.079 -11.963 1.00 17.99 430 ILE C C 1
ATOM 12343 O O . ILE C 1 111 ? 22.375 119.874 -11.026 1.00 23.84 430 ILE C O 1
ATOM 12359 N N . ARG C 1 112 ? 21.978 117.881 -11.963 1.00 14.99 431 ARG C N 1
ATOM 12360 C CA . ARG C 1 112 ? 20.951 117.522 -10.990 1.00 13.38 431 ARG C CA 1
ATOM 12361 C C . ARG C 1 112 ? 21.545 117.402 -9.590 1.00 22.19 431 ARG C C 1
ATOM 12362 O O . ARG C 1 112 ? 22.712 117.055 -9.408 1.00 19.00 431 ARG C O 1
ATOM 12383 N N . GLU C 1 113 ? 20.720 117.696 -8.602 1.00 14.58 432 GLU C N 1
ATOM 12384 C CA . GLU C 1 113 ? 21.060 117.549 -7.172 1.00 13.97 432 GLU C CA 1
ATOM 12385 C C . GLU C 1 113 ? 19.880 116.836 -6.519 1.00 28.26 432 GLU C C 1
ATOM 12386 O O . GLU C 1 113 ? 18.882 117.468 -6.187 1.00 16.73 432 GLU C O 1
ATOM 12398 N N . TRP C 1 114 ? 19.994 115.531 -6.353 1.00 15.27 433 TRP C N 1
ATOM 12399 C CA . TRP C 1 114 ? 18.893 114.722 -5.849 1.00 19.22 433 TRP C CA 1
ATOM 12400 C C . TRP C 1 114 ? 18.826 114.757 -4.336 1.00 18.86 433 TRP C C 1
ATOM 12401 O O . TRP C 1 114 ? 19.848 114.646 -3.653 1.00 15.48 433 TRP C O 1
ATOM 12422 N N . LEU C 1 115 ? 17.618 114.954 -3.803 1.00 16.87 434 LEU C N 1
ATOM 12423 C CA . LEU C 1 115 ? 17.378 114.802 -2.372 1.00 15.43 434 LEU C CA 1
ATOM 12424 C C . LEU C 1 115 ? 17.058 113.354 -2.059 1.00 12.14 434 LEU C C 1
ATOM 12425 O O . LEU C 1 115 ? 16.661 112.579 -2.954 1.00 14.69 434 LEU C O 1
ATOM 12441 N N . PRO C 1 116 ? 17.234 112.946 -0.814 1.00 13.11 435 PRO C N 1
ATOM 12442 C CA . PRO C 1 116 ? 17.027 111.525 -0.467 1.00 12.31 435 PRO C CA 1
ATOM 12443 C C . PRO C 1 116 ? 15.567 111.138 -0.656 1.00 16.33 435 PRO C C 1
ATOM 12444 O O . PRO C 1 116 ? 14.672 111.977 -0.539 1.00 18.00 435 PRO C O 1
ATOM 12455 N N . TRP C 1 117 ? 15.352 109.858 -0.967 1.00 11.84 436 TRP C N 1
ATOM 12456 C CA . TRP C 1 117 ? 13.993 109.311 -1.023 1.00 11.42 436 TRP C CA 1
ATOM 12457 C C . TRP C 1 117 ? 13.299 109.377 0.347 1.00 20.88 436 TRP C C 1
ATOM 12458 O O . TRP C 1 117 ? 13.884 109.016 1.378 1.00 14.68 436 TRP C O 1
ATOM 12479 N N . GLN C 1 118 ? 12.034 109.792 0.338 1.00 11.14 437 GLN C N 1
ATOM 12480 C CA . GLN C 1 118 ? 11.189 109.912 1.536 1.00 10.52 437 GLN C CA 1
ATOM 12481 C C . GLN C 1 118 ? 9.996 108.982 1.391 1.00 14.58 437 GLN C C 1
ATOM 12482 O O . GLN C 1 118 ? 9.350 108.937 0.341 1.00 11.44 437 GLN C O 1
ATOM 12496 N N . ARG C 1 119 ? 9.733 108.214 2.422 1.00 12.69 438 ARG C N 1
ATOM 12497 C CA . ARG C 1 119 ? 8.655 107.241 2.376 1.00 15.75 438 ARG C CA 1
ATOM 12498 C C . ARG C 1 119 ? 7.305 107.937 2.395 1.00 16.63 438 ARG C C 1
ATOM 12499 O O . ARG C 1 119 ? 7.128 108.998 3.005 1.00 19.00 438 ARG C O 1
ATOM 12520 N N . CYS C 1 120 ? 6.364 107.364 1.677 1.00 15.89 439 CYS C N 1
ATOM 12521 C CA . CYS C 1 120 ? 5.009 107.897 1.591 1.00 15.30 439 CYS C CA 1
ATOM 12522 C C . CYS C 1 120 ? 3.932 107.007 2.190 1.00 19.51 439 CYS C C 1
ATOM 12523 O O . CYS C 1 120 ? 2.860 107.524 2.508 1.00 79.38 439 CYS C O 1
ATOM 12531 N N . ASP C 1 121 ? 4.129 105.710 2.268 1.00 18.01 440 ASP C N 1
ATOM 12532 C CA . ASP C 1 121 ? 3.126 104.883 2.901 1.00 15.11 440 ASP C CA 1
ATOM 12533 C C . ASP C 1 121 ? 3.360 104.850 4.416 1.00 11.85 440 ASP C C 1
ATOM 12534 O O . ASP C 1 121 ? 4.460 105.136 4.918 1.00 13.15 440 ASP C O 1
ATOM 12543 N N . ILE C 1 122 ? 2.299 104.503 5.142 1.00 16.52 441 ILE C N 1
ATOM 12544 C CA . ILE C 1 122 ? 2.339 104.555 6.602 1.00 18.07 441 ILE C CA 1
ATOM 12545 C C . ILE C 1 122 ? 3.054 103.359 7.219 1.00 19.91 441 ILE C C 1
ATOM 12546 O O . ILE C 1 122 ? 3.143 103.271 8.452 1.00 11.10 441 ILE C O 1
ATOM 12562 N N . GLY C 1 123 ? 3.560 102.433 6.402 1.00 9.70 442 GLY C N 1
ATOM 12563 C CA . GLY C 1 123 ? 4.287 101.293 6.920 1.00 20.34 442 GLY C CA 1
ATOM 12564 C C . GLY C 1 123 ? 5.510 101.631 7.757 1.00 19.89 442 GLY C C 1
ATOM 12565 O O . GLY C 1 123 ? 5.903 100.855 8.617 1.00 33.21 442 GLY C O 1
ATOM 12569 N N . GLY C 1 124 ? 6.124 102.783 7.531 1.00 22.60 443 GLY C N 1
ATOM 12570 C CA . GLY C 1 124 ? 7.237 103.209 8.352 1.00 41.31 443 GLY C CA 1
ATOM 12571 C C . GLY C 1 124 ? 6.852 104.148 9.472 1.00 41.28 443 GLY C C 1
ATOM 12572 O O . GLY C 1 124 ? 7.736 104.776 10.061 1.00 18.34 443 GLY C O 1
ATOM 12576 N N A SER C 1 125 ? 5.560 104.271 9.781 0.75 16.27 444 SER C N 1
ATOM 12577 N N B SER C 1 125 ? 5.577 104.285 9.790 0.25 16.50 444 SER C N 1
ATOM 12578 C CA A SER C 1 125 ? 5.076 105.204 10.774 0.75 11.65 444 SER C CA 1
ATOM 12579 C CA B SER C 1 125 ? 5.178 105.227 10.818 0.25 12.21 444 SER C CA 1
ATOM 12580 C C A SER C 1 125 ? 4.418 104.461 11.916 0.75 9.62 444 SER C C 1
ATOM 12581 C C B SER C 1 125 ? 4.330 104.526 11.864 0.25 10.74 444 SER C C 1
ATOM 12582 O O A SER C 1 125 ? 4.113 103.275 11.834 0.75 16.90 444 SER C O 1
ATOM 12583 O O B SER C 1 125 ? 3.825 103.423 11.654 0.25 16.42 444 SER C O 1
ATOM 12598 N N . PHE C 1 126 ? 4.165 105.205 12.991 1.00 10.30 445 PHE C N 1
ATOM 12599 C CA . PHE C 1 126 ? 3.274 104.748 14.026 1.00 12.46 445 PHE C CA 1
ATOM 12600 C C . PHE C 1 126 ? 1.875 104.854 13.444 1.00 7.63 445 PHE C C 1
ATOM 12601 O O . PHE C 1 126 ? 1.410 105.960 13.137 1.00 13.10 445 PHE C O 1
ATOM 12618 N N . THR C 1 127 ? 1.204 103.731 13.312 1.00 11.70 446 THR C N 1
ATOM 12619 C CA . THR C 1 127 ? -0.089 103.656 12.658 1.00 7.62 446 THR C CA 1
ATOM 12620 C C . THR C 1 127 ? -1.255 103.678 13.638 1.00 13.59 446 THR C C 1
ATOM 12621 O O . THR C 1 127 ? -1.140 103.243 14.802 1.00 15.69 446 THR C O 1
ATOM 12632 N N . LYS C 1 128 ? -2.399 104.184 13.147 1.00 10.61 447 LYS C N 1
ATOM 12633 C CA . LYS C 1 128 ? -3.612 104.167 13.956 1.00 7.81 447 LYS C CA 1
ATOM 12634 C C . LYS C 1 128 ? -4.064 102.739 14.260 1.00 11.35 447 LYS C C 1
ATOM 12635 O O . LYS C 1 128 ? -4.705 102.489 15.292 1.00 9.01 447 LYS C O 1
ATOM 12654 N N . GLU C 1 129 ? -3.761 101.811 13.366 1.00 12.02 448 GLU C N 1
ATOM 12655 C CA . GLU C 1 129 ? -3.894 100.383 13.610 1.00 12.38 448 GLU C CA 1
ATOM 12656 C C . GLU C 1 129 ? -2.688 99.871 14.385 1.00 18.05 448 GLU C C 1
ATOM 12657 O O . GLU C 1 129 ? -1.554 100.250 14.101 1.00 13.22 448 GLU C O 1
ATOM 12669 N N . ALA C 1 130 ? -2.946 99.018 15.371 1.00 13.67 449 ALA C N 1
ATOM 12670 C CA . ALA C 1 130 ? -1.872 98.439 16.174 1.00 9.39 449 ALA C CA 1
ATOM 12671 C C . ALA C 1 130 ? -1.019 97.544 15.292 1.00 16.26 449 ALA C C 1
ATOM 12672 O O . ALA C 1 130 ? -1.509 96.939 14.340 1.00 11.58 449 ALA C O 1
ATOM 12679 N N . ASP C 1 131 ? 0.275 97.484 15.608 1.00 10.65 450 ASP C N 1
ATOM 12680 C CA . ASP C 1 131 ? 1.177 96.610 14.878 1.00 11.13 450 ASP C CA 1
ATOM 12681 C C . ASP C 1 131 ? 0.759 95.161 14.939 1.00 20.59 450 ASP C C 1
ATOM 12682 O O . ASP C 1 131 ? 0.980 94.401 13.988 1.00 17.22 450 ASP C O 1
ATOM 12691 N N . GLY C 1 132 ? 0.129 94.754 16.011 1.00 13.52 451 GLY C N 1
ATOM 12692 C CA . GLY C 1 132 ? -0.238 93.356 16.131 1.00 13.42 451 GLY C CA 1
ATOM 12693 C C . GLY C 1 132 ? -0.805 93.059 17.504 1.00 18.53 451 GLY C C 1
ATOM 12694 O O . GLY C 1 132 ? -0.776 93.896 18.415 1.00 14.55 451 GLY C O 1
ATOM 12698 N N . GLU C 1 133 ? -1.351 91.847 17.600 1.00 10.90 452 GLU C N 1
ATOM 12699 C CA . GLU C 1 133 ? -1.827 91.228 18.823 1.00 16.30 452 GLU C CA 1
ATOM 12700 C C . GLU C 1 133 ? -0.772 90.237 19.300 1.00 22.59 452 GLU C C 1
ATOM 12701 O O . GLU C 1 133 ? -0.381 89.334 18.550 1.00 20.31 452 GLU C O 1
ATOM 12713 N N . LEU C 1 134 ? -0.335 90.378 20.534 1.00 12.57 453 LEU C N 1
ATOM 12714 C CA . LEU C 1 134 ? 0.671 89.461 21.065 1.00 9.57 453 LEU C CA 1
ATOM 12715 C C . LEU C 1 134 ? 0.028 88.111 21.353 1.00 10.61 453 LEU C C 1
ATOM 12716 O O . LEU C 1 134 ? -0.977 88.042 22.077 1.00 17.61 453 LEU C O 1
ATOM 12732 N N . PRO C 1 135 ? 0.595 86.996 20.844 1.00 15.87 454 PRO C N 1
ATOM 12733 C CA . PRO C 1 135 ? 0.086 85.682 21.276 1.00 16.66 454 PRO C CA 1
ATOM 12734 C C . PRO C 1 135 ? 0.592 85.341 22.652 1.00 16.67 454 PRO C C 1
ATOM 12735 O O . PRO C 1 135 ? 1.183 86.175 23.323 1.00 14.26 454 PRO C O 1
ATOM 12746 N N . GLY C 1 136 ? 0.396 84.097 23.063 1.00 10.30 455 GLY C N 1
ATOM 12747 C CA . GLY C 1 136 ? 1.046 83.597 24.251 1.00 15.22 455 GLY C CA 1
ATOM 12748 C C . GLY C 1 136 ? 2.528 83.399 24.015 1.00 21.80 455 GLY C C 1
ATOM 12749 O O . GLY C 1 136 ? 3.032 83.537 22.905 1.00 18.43 455 GLY C O 1
ATOM 12753 N N . GLY C 1 137 ? 3.239 83.132 25.114 1.00 18.50 456 GLY C N 1
ATOM 12754 C CA . GLY C 1 137 ? 4.640 82.743 25.090 1.00 21.97 456 GLY C CA 1
ATOM 12755 C C . GLY C 1 137 ? 5.619 83.762 24.558 1.00 24.51 456 GLY C C 1
ATOM 12756 O O . GLY C 1 137 ? 6.732 83.391 24.188 1.00 17.10 456 GLY C O 1
ATOM 12760 N N . VAL C 1 138 ? 5.262 85.039 24.535 1.00 20.27 457 VAL C N 1
ATOM 12761 C CA . VAL C 1 138 ? 6.164 86.084 24.053 1.00 10.47 457 VAL C CA 1
ATOM 12762 C C . VAL C 1 138 ? 7.059 86.552 25.196 1.00 15.30 457 VAL C C 1
ATOM 12763 O O . VAL C 1 138 ? 6.577 86.918 26.270 1.00 16.93 457 VAL C O 1
ATOM 12776 N N . ASN C 1 139 ? 8.365 86.533 24.966 1.00 10.64 458 ASN C N 1
ATOM 12777 C CA . ASN C 1 139 ? 9.324 87.229 25.831 1.00 12.90 458 ASN C CA 1
ATOM 12778 C C . ASN C 1 139 ? 9.443 88.679 25.363 1.00 11.80 458 ASN C C 1
ATOM 12779 O O . ASN C 1 139 ? 9.885 88.917 24.231 1.00 18.66 458 ASN C O 1
ATOM 12790 N N . LEU C 1 140 ? 9.045 89.638 26.215 1.00 13.55 459 LEU C N 1
ATOM 12791 C CA . LEU C 1 140 ? 9.027 91.029 25.786 1.00 10.41 459 LEU C CA 1
ATOM 12792 C C . LEU C 1 140 ? 10.437 91.594 25.520 1.00 9.96 459 LEU C C 1
ATOM 12793 O O . LEU C 1 140 ? 10.552 92.619 24.871 1.00 11.40 459 LEU C O 1
ATOM 12809 N N . ASP C 1 141 ? 11.481 90.956 26.018 1.00 11.79 460 ASP C N 1
ATOM 12810 C CA . ASP C 1 141 ? 12.842 91.304 25.643 1.00 10.25 460 ASP C CA 1
ATOM 12811 C C . ASP C 1 141 ? 13.070 91.161 24.141 1.00 18.23 460 ASP C C 1
ATOM 12812 O O . ASP C 1 141 ? 13.986 91.792 23.591 1.00 19.71 460 ASP C O 1
ATOM 12821 N N . SER C 1 142 ? 12.271 90.327 23.467 1.00 13.90 461 SER C N 1
ATOM 12822 C CA . SER C 1 142 ? 12.434 90.172 22.028 1.00 21.33 461 SER C CA 1
ATOM 12823 C C . SER C 1 142 ? 11.832 91.308 21.214 1.00 12.46 461 SER C C 1
ATOM 12824 O O . SER C 1 142 ? 11.992 91.317 19.990 1.00 12.32 461 SER C O 1
ATOM 12832 N N . MET C 1 143 ? 11.087 92.221 21.837 1.00 12.22 462 MET C N 1
ATOM 12833 C CA . MET C 1 143 ? 10.345 93.250 21.109 1.00 10.48 462 MET C CA 1
ATOM 12834 C C . MET C 1 143 ? 11.205 94.514 21.085 1.00 9.31 462 MET C C 1
ATOM 12835 O O . MET C 1 143 ? 11.080 95.385 21.929 1.00 12.23 462 MET C O 1
ATOM 12849 N N . VAL C 1 144 ? 12.040 94.636 20.057 1.00 9.48 463 VAL C N 1
ATOM 12850 C CA . VAL C 1 144 ? 13.015 95.706 19.980 1.00 20.34 463 VAL C CA 1
ATOM 12851 C C . VAL C 1 144 ? 12.811 96.583 18.736 1.00 11.21 463 VAL C C 1
ATOM 12852 O O . VAL C 1 144 ? 13.703 97.311 18.328 1.00 15.63 463 VAL C O 1
ATOM 12865 N N . THR C 1 145 ? 11.620 96.513 18.140 1.00 13.82 464 THR C N 1
ATOM 12866 C CA . THR C 1 145 ? 11.247 97.299 16.984 1.00 14.15 464 THR C CA 1
ATOM 12867 C C . THR C 1 145 ? 10.143 98.265 17.385 1.00 8.74 464 THR C C 1
ATOM 12868 O O . THR C 1 145 ? 9.154 97.849 17.991 1.00 15.16 464 THR C O 1
ATOM 12879 N N . SER C 1 146 ? 10.312 99.538 17.037 1.00 12.89 465 SER C N 1
ATOM 12880 C CA . SER C 1 146 ? 9.317 100.551 17.358 1.00 9.49 465 SER C CA 1
ATOM 12881 C C . SER C 1 146 ? 7.928 100.142 16.889 1.00 16.80 465 SER C C 1
ATOM 12882 O O . SER C 1 146 ? 7.765 99.534 15.829 1.00 14.72 465 SER C O 1
ATOM 12890 N N . GLY C 1 147 ? 6.927 100.461 17.699 1.00 11.69 466 GLY C N 1
ATOM 12891 C CA . GLY C 1 147 ? 5.551 100.163 17.363 1.00 16.10 466 GLY C CA 1
ATOM 12892 C C . GLY C 1 147 ? 4.704 100.072 18.621 1.00 12.05 466 GLY C C 1
ATOM 12893 O O . GLY C 1 147 ? 5.096 100.526 19.703 1.00 12.81 466 GLY C O 1
ATOM 12897 N N . TRP C 1 148 ? 3.513 99.502 18.450 1.00 15.11 467 TRP C N 1
ATOM 12898 C CA . TRP C 1 148 ? 2.659 99.226 19.607 1.00 12.70 467 TRP C CA 1
ATOM 12899 C C . TRP C 1 148 ? 1.838 97.982 19.339 1.00 8.02 467 TRP C C 1
ATOM 12900 O O . TRP C 1 148 ? 1.367 97.759 18.211 1.00 8.98 467 TRP C O 1
ATOM 12921 N N . TRP C 1 149 ? 1.709 97.176 20.376 1.00 12.58 468 TRP C N 1
ATOM 12922 C CA . TRP C 1 149 ? 1.142 95.848 20.334 1.00 12.93 468 TRP C CA 1
ATOM 12923 C C . TRP C 1 149 ? 0.176 95.719 21.504 1.00 16.70 468 TRP C C 1
ATOM 12924 O O . TRP C 1 149 ? 0.309 96.389 22.533 1.00 12.68 468 TRP C O 1
ATOM 12945 N N . SER C 1 150 ? -0.791 94.831 21.346 1.00 9.85 469 SER C N 1
ATOM 12946 C CA . SER C 1 150 ? -1.811 94.604 22.350 1.00 8.21 469 SER C CA 1
ATOM 12947 C C . SER C 1 150 ? -1.776 93.166 22.814 1.00 15.25 469 SER C C 1
ATOM 12948 O O . SER C 1 150 ? -1.762 92.231 21.997 1.00 15.31 469 SER C O 1
ATOM 12956 N N . GLN C 1 151 ? -1.733 92.975 24.126 1.00 12.34 470 GLN C N 1
ATOM 12957 C CA . GLN C 1 151 ? -1.950 91.640 24.710 1.00 11.17 470 GLN C CA 1
ATOM 12958 C C . GLN C 1 151 ? -3.412 91.571 25.182 1.00 8.72 470 GLN C C 1
ATOM 12959 O O . GLN C 1 151 ? -3.788 92.225 26.149 1.00 10.22 470 GLN C O 1
ATOM 12973 N N . SER C 1 152 ? -4.229 90.811 24.478 1.00 15.24 471 SER C N 1
ATOM 12974 C CA . SER C 1 152 ? -5.643 90.730 24.777 1.00 13.55 471 SER C CA 1
ATOM 12975 C C . SER C 1 152 ? -5.991 89.683 25.815 1.00 23.29 471 SER C C 1
ATOM 12976 O O . SER C 1 152 ? -7.151 89.599 26.212 1.00 14.05 471 SER C O 1
ATOM 12984 N N . PHE C 1 153 ? -5.032 88.888 26.287 1.00 10.63 472 PHE C N 1
ATOM 12985 C CA . PHE C 1 153 ? -5.360 87.818 27.219 1.00 12.39 472 PHE C CA 1
ATOM 12986 C C . PHE C 1 153 ? -4.359 87.787 28.351 1.00 17.39 472 PHE C C 1
ATOM 12987 O O . PHE C 1 153 ? -3.152 87.625 28.138 1.00 18.72 472 PHE C O 1
ATOM 13004 N N . THR C 1 154 ? -4.872 87.887 29.575 1.00 11.05 473 THR C N 1
ATOM 13005 C CA . THR C 1 154 ? -3.999 87.750 30.738 1.00 13.39 473 THR C CA 1
ATOM 13006 C C . THR C 1 154 ? -3.289 86.399 30.740 1.00 13.92 473 THR C C 1
ATOM 13007 O O . THR C 1 154 ? -2.119 86.296 31.126 1.00 12.96 473 THR C O 1
ATOM 13018 N N . ALA C 1 155 ? -3.965 85.353 30.286 1.00 17.46 474 ALA C N 1
ATOM 13019 C CA . ALA C 1 155 ? -3.335 84.031 30.259 1.00 15.46 474 ALA C CA 1
ATOM 13020 C C . ALA C 1 155 ? -2.179 83.982 29.264 1.00 21.65 474 ALA C C 1
ATOM 13021 O O . ALA C 1 155 ? -1.240 83.188 29.436 1.00 18.50 474 ALA C O 1
ATOM 13028 N N . GLN C 1 156 ? -2.223 84.808 28.221 1.00 14.22 475 GLN C N 1
ATOM 13029 C CA . GLN C 1 156 ? -1.136 84.859 27.257 1.00 20.41 475 GLN C CA 1
ATOM 13030 C C . GLN C 1 156 ? 0.027 85.681 27.782 1.00 12.11 475 GLN C C 1
ATOM 13031 O O . GLN C 1 156 ? 1.170 85.454 27.379 1.00 17.33 475 GLN C O 1
ATOM 13045 N N . ALA C 1 157 ? -0.232 86.598 28.693 1.00 13.21 476 ALA C N 1
ATOM 13046 C CA . ALA C 1 157 ? 0.870 87.229 29.413 1.00 15.15 476 ALA C CA 1
ATOM 13047 C C . ALA C 1 157 ? 1.518 86.248 30.369 1.00 17.86 476 ALA C C 1
ATOM 13048 O O . ALA C 1 157 ? 2.740 86.273 30.561 1.00 15.95 476 ALA C O 1
ATOM 13055 N N . ALA C 1 158 ? 0.706 85.377 30.987 1.00 17.21 477 ALA C N 1
ATOM 13056 C CA . ALA C 1 158 ? 1.210 84.449 31.978 1.00 17.12 477 ALA C CA 1
ATOM 13057 C C . ALA C 1 158 ? 2.129 83.413 31.359 1.00 28.42 477 ALA C C 1
ATOM 13058 O O . ALA C 1 158 ? 3.005 82.880 32.048 1.00 20.59 477 ALA C O 1
ATOM 13065 N N . SER C 1 159 ? 1.918 83.076 30.091 1.00 16.54 478 SER C N 1
ATOM 13066 C CA . SER C 1 159 ? 2.766 82.117 29.408 1.00 20.09 478 SER C CA 1
ATOM 13067 C C . SER C 1 159 ? 4.010 82.750 28.795 1.00 29.21 478 SER C C 1
ATOM 13068 O O . SER C 1 159 ? 4.880 82.027 28.304 1.00 19.32 478 SER C O 1
ATOM 13076 N N . GLY C 1 160 ? 4.112 84.067 28.802 1.00 12.01 479 GLY C N 1
ATOM 13077 C CA . GLY C 1 160 ? 5.252 84.767 28.246 1.00 15.46 479 GLY C CA 1
ATOM 13078 C C . GLY C 1 160 ? 6.328 85.022 29.270 1.00 16.78 479 GLY C C 1
ATOM 13079 O O . GLY C 1 160 ? 6.421 84.353 30.303 1.00 23.33 479 GLY C O 1
ATOM 13083 N N . ALA C 1 161 ? 7.153 86.014 28.981 1.00 17.27 480 ALA C N 1
ATOM 13084 C CA . ALA C 1 161 ? 8.238 86.374 29.883 1.00 16.74 480 ALA C CA 1
ATOM 13085 C C . ALA C 1 161 ? 8.460 87.886 29.820 1.00 13.62 480 ALA C C 1
ATOM 13086 O O . ALA C 1 161 ? 8.266 88.525 28.780 1.00 10.52 480 ALA C O 1
ATOM 13093 N N . ASN C 1 162 ? 8.902 88.419 30.937 1.00 10.77 481 ASN C N 1
ATOM 13094 C CA . ASN C 1 162 ? 9.291 89.812 31.083 1.00 19.06 481 ASN C CA 1
ATOM 13095 C C . ASN C 1 162 ? 8.138 90.775 30.875 1.00 14.69 481 ASN C C 1
ATOM 13096 O O . ASN C 1 162 ? 8.365 91.950 30.645 1.00 12.29 481 ASN C O 1
ATOM 13107 N N . TYR C 1 163 ? 6.907 90.308 31.028 1.00 13.32 482 TYR C N 1
ATOM 13108 C CA . TYR C 1 163 ? 5.798 91.230 31.261 1.00 12.50 482 TYR C CA 1
ATOM 13109 C C . TYR C 1 163 ? 5.940 91.864 32.647 1.00 12.26 482 TYR C C 1
ATOM 13110 O O . TYR C 1 163 ? 6.390 91.206 33.591 1.00 14.88 482 TYR C O 1
ATOM 13128 N N . PRO C 1 164 ? 5.607 93.139 32.795 1.00 12.32 483 PRO C N 1
ATOM 13129 C CA . PRO C 1 164 ? 5.753 93.782 34.106 1.00 18.25 483 PRO C CA 1
ATOM 13130 C C . PRO C 1 164 ? 4.717 93.329 35.111 1.00 16.47 483 PRO C C 1
ATOM 13131 O O . PRO C 1 164 ? 4.940 93.456 36.325 1.00 18.27 483 PRO C O 1
ATOM 13142 N N . ILE C 1 165 ? 3.579 92.884 34.641 1.00 15.48 484 ILE C N 1
ATOM 13143 C CA . ILE C 1 165 ? 2.483 92.382 35.461 1.00 21.06 484 ILE C CA 1
ATOM 13144 C C . ILE C 1 165 ? 1.764 91.349 34.612 1.00 20.52 484 ILE C C 1
ATOM 13145 O O . ILE C 1 165 ? 1.667 91.499 33.402 1.00 13.96 484 ILE C O 1
ATOM 13161 N N . VAL C 1 166 ? 1.300 90.269 35.224 1.00 15.82 485 VAL C N 1
ATOM 13162 C CA . VAL C 1 166 ? 0.543 89.290 34.442 1.00 15.79 485 VAL C CA 1
ATOM 13163 C C . VAL C 1 166 ? -0.850 89.859 34.242 1.00 15.42 485 VAL C C 1
ATOM 13164 O O . VAL C 1 166 ? -1.757 89.656 35.069 1.00 15.85 485 VAL C O 1
ATOM 13177 N N . ARG C 1 167 ? -1.003 90.648 33.179 1.00 12.70 486 ARG C N 1
ATOM 13178 C CA . ARG C 1 167 ? -2.260 91.293 32.835 1.00 11.64 486 ARG C CA 1
ATOM 13179 C C . ARG C 1 167 ? -2.256 91.572 31.337 1.00 17.60 486 ARG C C 1
ATOM 13180 O O . ARG C 1 167 ? -1.234 91.982 30.794 1.00 14.92 486 ARG C O 1
ATOM 13201 N N . ALA C 1 168 ? -3.410 91.418 30.694 1.00 12.85 487 ALA C N 1
ATOM 13202 C CA . ALA C 1 168 ? -3.607 92.009 29.380 1.00 15.00 487 ALA C CA 1
ATOM 13203 C C . ALA C 1 168 ? -3.231 93.479 29.466 1.00 15.48 487 ALA C C 1
ATOM 13204 O O . ALA C 1 168 ? -3.324 94.097 30.518 1.00 12.41 487 ALA C O 1
ATOM 13211 N N . GLY C 1 169 ? -2.770 94.040 28.363 1.00 11.73 488 GLY C N 1
ATOM 13212 C CA . GLY C 1 169 ? -2.323 95.426 28.383 1.00 9.32 488 GLY C CA 1
ATOM 13213 C C . GLY C 1 169 ? -1.707 95.832 27.066 1.00 9.03 488 GLY C C 1
ATOM 13214 O O . GLY C 1 169 ? -1.586 95.026 26.138 1.00 10.60 488 GLY C O 1
ATOM 13218 N N . LEU C 1 170 ? -1.284 97.091 27.030 1.00 11.42 489 LEU C N 1
ATOM 13219 C CA . LEU C 1 170 ? -0.823 97.775 25.834 1.00 12.47 489 LEU C CA 1
ATOM 13220 C C . LEU C 1 170 ? 0.688 98.037 25.919 1.00 10.27 489 LEU C C 1
ATOM 13221 O O . LEU C 1 170 ? 1.144 98.761 26.804 1.00 9.42 489 LEU C O 1
ATOM 13237 N N . LEU C 1 171 ? 1.433 97.476 24.983 1.00 10.38 490 LEU C N 1
ATOM 13238 C CA . LEU C 1 171 ? 2.876 97.646 24.907 1.00 8.89 490 LEU C CA 1
ATOM 13239 C C . LEU C 1 171 ? 3.245 98.634 23.822 1.00 9.14 490 LEU C C 1
ATOM 13240 O O . LEU C 1 171 ? 2.863 98.450 22.651 1.00 11.09 490 LEU C O 1
ATOM 13256 N N . HIS C 1 172 ? 4.028 99.640 24.195 1.00 11.45 491 HIS C N 1
ATOM 13257 C CA . HIS C 1 172 ? 4.694 100.517 23.232 1.00 11.73 491 HIS C CA 1
ATOM 13258 C C . HIS C 1 172 ? 6.190 100.224 23.236 1.00 11.27 491 HIS C C 1
ATOM 13259 O O . HIS C 1 172 ? 6.779 99.991 24.307 1.00 8.76 491 HIS C O 1
ATOM 13273 N N . VAL C 1 173 ? 6.801 100.264 22.050 1.00 10.77 492 VAL C N 1
ATOM 13274 C CA . VAL C 1 173 ? 8.244 100.156 21.897 1.00 12.78 492 VAL C CA 1
ATOM 13275 C C . VAL C 1 173 ? 8.734 101.371 21.135 1.00 12.00 492 VAL C C 1
ATOM 13276 O O . VAL C 1 173 ? 8.224 101.658 20.045 1.00 8.09 492 VAL C O 1
ATOM 13289 N N . TYR C 1 174 ? 9.746 102.052 21.690 1.00 14.28 493 TYR C N 1
ATOM 13290 C CA . TYR C 1 174 ? 10.441 103.145 21.029 1.00 9.99 493 TYR C CA 1
ATOM 13291 C C . TYR C 1 174 ? 11.919 102.762 20.904 1.00 9.40 493 TYR C C 1
ATOM 13292 O O . TYR C 1 174 ? 12.718 102.925 21.858 1.00 13.61 493 TYR C O 1
ATOM 13310 N N . ALA C 1 175 ? 12.295 102.294 19.722 1.00 11.33 494 ALA C N 1
ATOM 13311 C CA . ALA C 1 175 ? 13.652 101.823 19.490 1.00 10.92 494 ALA C CA 1
ATOM 13312 C C . ALA C 1 175 ? 14.471 103.025 19.033 1.00 16.49 494 ALA C C 1
ATOM 13313 O O . ALA C 1 175 ? 14.687 103.265 17.841 1.00 14.23 494 ALA C O 1
ATOM 13320 N N . ALA C 1 176 ? 14.890 103.829 20.011 1.00 12.61 495 ALA C N 1
ATOM 13321 C CA . ALA C 1 176 ? 15.634 105.030 19.705 1.00 10.90 495 ALA C CA 1
ATOM 13322 C C . ALA C 1 176 ? 16.938 104.707 18.987 1.00 16.38 495 ALA C C 1
ATOM 13323 O O . ALA C 1 176 ? 17.291 105.371 18.007 1.00 10.83 495 ALA C O 1
ATOM 13330 N N . SER C 1 177 ? 17.670 103.710 19.464 1.00 13.30 496 SER C N 1
ATOM 13331 C CA . SER C 1 177 ? 18.872 103.236 18.792 1.00 18.39 496 SER C CA 1
ATOM 13332 C C . SER C 1 177 ? 19.139 101.808 19.277 1.00 8.94 496 SER C C 1
ATOM 13333 O O . SER C 1 177 ? 18.443 101.294 20.163 1.00 12.07 496 SER C O 1
ATOM 13341 N N . SER C 1 178 ? 20.199 101.188 18.738 1.00 10.53 497 SER C N 1
ATOM 13342 C CA . SER C 1 178 ? 20.532 99.831 19.186 1.00 16.22 497 SER C CA 1
ATOM 13343 C C . SER C 1 178 ? 20.919 99.827 20.660 1.00 12.89 497 SER C C 1
ATOM 13344 O O . SER C 1 178 ? 20.736 98.820 21.353 1.00 11.52 497 SER C O 1
ATOM 13352 N N . ASN C 1 179 ? 21.440 100.949 21.167 1.00 12.01 498 ASN C N 1
ATOM 13353 C CA . ASN C 1 179 ? 21.865 101.016 22.570 1.00 13.94 498 ASN C CA 1
ATOM 13354 C C . ASN C 1 179 ? 20.752 101.440 23.530 1.00 19.12 498 ASN C C 1
ATOM 13355 O O . ASN C 1 179 ? 20.946 101.361 24.762 1.00 13.61 498 ASN C O 1
ATOM 13366 N N . PHE C 1 180 ? 19.604 101.889 23.022 1.00 13.37 499 PHE C N 1
ATOM 13367 C CA . PHE C 1 180 ? 18.491 102.307 23.883 1.00 15.30 499 PHE C CA 1
ATOM 13368 C C . PHE C 1 180 ? 17.164 101.861 23.280 1.00 14.06 499 PHE C C 1
ATOM 13369 O O . PHE C 1 180 ? 16.696 102.473 22.302 1.00 11.02 499 PHE C O 1
ATOM 13386 N N . ILE C 1 181 ? 16.523 100.852 23.883 1.00 10.14 500 ILE C N 1
ATOM 13387 C CA . ILE C 1 181 ? 15.200 100.395 23.439 1.00 16.62 500 ILE C CA 1
ATOM 13388 C C . ILE C 1 181 ? 14.225 100.653 24.587 1.00 15.49 500 ILE C C 1
ATOM 13389 O O . ILE C 1 181 ? 14.227 99.906 25.571 1.00 12.00 500 ILE C O 1
ATOM 13405 N N . TYR C 1 182 ? 13.314 101.609 24.410 1.00 11.02 501 TYR C N 1
ATOM 13406 C CA . TYR C 1 182 ? 12.340 101.963 25.429 1.00 11.78 501 TYR C CA 1
ATOM 13407 C C . TYR C 1 182 ? 11.021 101.210 25.268 1.00 9.89 501 TYR C C 1
ATOM 13408 O O . TYR C 1 182 ? 10.527 101.011 24.149 1.00 10.12 501 TYR C O 1
ATOM 13426 N N . GLN C 1 183 ? 10.443 100.808 26.397 1.00 8.60 502 GLN C N 1
ATOM 13427 C CA . GLN C 1 183 ? 9.144 100.164 26.430 1.00 8.57 502 GLN C CA 1
ATOM 13428 C C . GLN C 1 183 ? 8.274 100.760 27.530 1.00 15.01 502 GLN C C 1
ATOM 13429 O O . GLN C 1 183 ? 8.760 101.186 28.584 1.00 16.03 502 GLN C O 1
ATOM 13443 N N . THR C 1 184 ? 6.965 100.803 27.249 1.00 11.47 503 THR C N 1
ATOM 13444 C CA . THR C 1 184 ? 5.955 101.145 28.237 1.00 8.26 503 THR C CA 1
ATOM 13445 C C . THR C 1 184 ? 4.855 100.105 28.133 1.00 11.66 503 THR C C 1
ATOM 13446 O O . THR C 1 184 ? 4.651 99.518 27.077 1.00 11.81 503 THR C O 1
ATOM 13457 N N . TYR C 1 185 ? 4.162 99.869 29.253 1.00 10.17 504 TYR C N 1
ATOM 13458 C CA . TYR C 1 185 ? 3.079 98.897 29.320 1.00 10.66 504 TYR C CA 1
ATOM 13459 C C . TYR C 1 185 ? 1.946 99.459 30.163 1.00 15.59 504 TYR C C 1
ATOM 13460 O O . TYR C 1 185 ? 2.154 99.835 31.325 1.00 9.50 504 TYR C O 1
ATOM 13478 N N . GLN C 1 186 ? 0.748 99.503 29.571 1.00 12.41 505 GLN C N 1
ATOM 13479 C CA . GLN C 1 186 ? -0.458 99.951 30.237 1.00 13.37 505 GLN C CA 1
ATOM 13480 C C . GLN C 1 186 ? -1.404 98.768 30.451 1.00 11.37 505 GLN C C 1
ATOM 13481 O O . GLN C 1 186 ? -1.908 98.167 29.501 1.00 13.67 505 GLN C O 1
ATOM 13495 N N . ALA C 1 187 ? -1.628 98.425 31.720 1.00 9.32 506 ALA C N 1
ATOM 13496 C CA . ALA C 1 187 ? -2.526 97.336 32.036 1.00 8.32 506 ALA C CA 1
ATOM 13497 C C . ALA C 1 187 ? -3.959 97.663 31.637 1.00 9.04 506 ALA C C 1
ATOM 13498 O O . ALA C 1 187 ? -4.428 98.808 31.792 1.00 11.80 506 ALA C O 1
ATOM 13505 N N . TYR C 1 188 ? -4.683 96.640 31.118 1.00 12.08 507 TYR C N 1
ATOM 13506 C CA . TYR C 1 188 ? -6.052 96.889 30.644 1.00 8.58 507 TYR C CA 1
ATOM 13507 C C . TYR C 1 188 ? -6.976 97.292 31.796 1.00 9.28 507 TYR C C 1
ATOM 13508 O O . TYR C 1 188 ? -7.876 98.127 31.621 1.00 14.07 507 TYR C O 1
ATOM 13526 N N . ASP C 1 189 ? -6.732 96.756 32.983 1.00 12.51 508 ASP C N 1
ATOM 13527 C CA . ASP C 1 189 ? -7.550 97.019 34.141 1.00 11.23 508 ASP C CA 1
ATOM 13528 C C . ASP C 1 189 ? -6.975 98.122 35.014 1.00 13.68 508 ASP C C 1
ATOM 13529 O O . ASP C 1 189 ? -7.426 98.302 36.151 1.00 13.82 508 ASP C O 1
ATOM 13538 N N . GLY C 1 190 ? -6.006 98.868 34.506 1.00 10.66 509 GLY C N 1
ATOM 13539 C CA . GLY C 1 190 ? -5.396 99.911 35.270 1.00 14.70 509 GLY C CA 1
ATOM 13540 C C . GLY C 1 190 ? -4.623 99.456 36.480 1.00 12.86 509 GLY C C 1
ATOM 13541 O O . GLY C 1 190 ? -4.366 100.271 37.382 1.00 17.17 509 GLY C O 1
ATOM 13545 N N . GLU C 1 191 ? -4.196 98.199 36.527 1.00 12.51 510 GLU C N 1
ATOM 13546 C CA . GLU C 1 191 ? -3.388 97.759 37.658 1.00 12.05 510 GLU C CA 1
ATOM 13547 C C . GLU C 1 191 ? -2.257 98.741 37.909 1.00 13.25 510 GLU C C 1
ATOM 13548 O O . GLU C 1 191 ? -2.027 99.165 39.045 1.00 13.40 510 GLU C O 1
ATOM 13560 N N . SER C 1 192 ? -1.545 99.119 36.847 1.00 12.16 511 SER C N 1
ATOM 13561 C CA . SER C 1 192 ? -0.683 100.276 36.834 1.00 20.39 511 SER C CA 1
ATOM 13562 C C . SER C 1 192 ? -0.170 100.483 35.415 1.00 21.35 511 SER C C 1
ATOM 13563 O O . SER C 1 192 ? -0.658 99.872 34.461 1.00 13.43 511 SER C O 1
ATOM 13571 N N . PHE C 1 193 ? 0.790 101.384 35.299 1.00 9.22 512 PHE C N 1
ATOM 13572 C CA . PHE C 1 193 ? 1.529 101.740 34.104 1.00 14.42 512 PHE C CA 1
ATOM 13573 C C . PHE C 1 193 ? 3.011 101.570 34.421 1.00 19.81 512 PHE C C 1
ATOM 13574 O O . PHE C 1 193 ? 3.499 101.995 35.487 1.00 16.68 512 PHE C O 1
ATOM 13591 N N . TYR C 1 194 ? 3.715 100.967 33.492 1.00 10.37 513 TYR C N 1
ATOM 13592 C CA . TYR C 1 194 ? 5.106 100.561 33.672 1.00 9.44 513 TYR C CA 1
ATOM 13593 C C . TYR C 1 194 ? 6.012 101.049 32.551 1.00 11.11 513 TYR C C 1
ATOM 13594 O O . TYR C 1 194 ? 5.582 101.234 31.414 1.00 9.28 513 TYR C O 1
ATOM 13612 N N . PHE C 1 195 ? 7.308 101.179 32.870 1.00 8.73 514 PHE C N 1
ATOM 13613 C CA . PHE C 1 195 ? 8.277 101.497 31.839 1.00 13.28 514 PHE C CA 1
ATOM 13614 C C . PHE C 1 195 ? 9.658 100.951 32.149 1.00 16.82 514 PHE C C 1
ATOM 13615 O O . PHE C 1 195 ? 10.045 100.803 33.313 1.00 14.57 514 PHE C O 1
ATOM 13632 N N . ARG C 1 196 ? 10.409 100.675 31.074 1.00 11.80 515 ARG C N 1
ATOM 13633 C CA . ARG C 1 196 ? 11.774 100.168 31.188 1.00 9.28 515 ARG C CA 1
ATOM 13634 C C . ARG C 1 196 ? 12.511 100.506 29.898 1.00 18.58 515 ARG C C 1
ATOM 13635 O O . ARG C 1 196 ? 11.929 101.035 28.942 1.00 8.89 515 ARG C O 1
ATOM 13656 N N . CYS C 1 197 ? 13.819 100.223 29.902 1.00 13.88 516 CYS C N 1
ATOM 13657 C CA . CYS C 1 197 ? 14.688 100.479 28.753 1.00 19.64 516 CYS C CA 1
ATOM 13658 C C . CYS C 1 197 ? 15.759 99.402 28.697 1.00 12.41 516 CYS C C 1
ATOM 13659 O O . CYS C 1 197 ? 16.251 98.972 29.749 1.00 11.85 516 CYS C O 1
ATOM 13667 N N . ARG C 1 198 ? 16.111 98.976 27.488 1.00 14.81 517 ARG C N 1
ATOM 13668 C CA . ARG C 1 198 ? 17.249 98.087 27.257 1.00 12.05 517 ARG C CA 1
ATOM 13669 C C . ARG C 1 198 ? 18.440 98.970 26.884 1.00 14.14 517 ARG C C 1
ATOM 13670 O O . ARG C 1 198 ? 18.437 99.636 25.831 1.00 19.31 517 ARG C O 1
ATOM 13691 N N . HIS C 1 199 ? 19.416 99.029 27.763 1.00 13.66 518 HIS C N 1
ATOM 13692 C CA . HIS C 1 199 ? 20.620 99.826 27.537 1.00 14.27 518 HIS C CA 1
ATOM 13693 C C . HIS C 1 199 ? 21.805 98.878 27.412 1.00 10.78 518 HIS C C 1
ATOM 13694 O O . HIS C 1 199 ? 22.048 98.071 28.312 1.00 11.18 518 HIS C O 1
ATOM 13708 N N . SER C 1 200 ? 22.540 98.977 26.293 1.00 16.24 519 SER C N 1
ATOM 13709 C CA . SER C 1 200 ? 23.672 98.079 26.015 1.00 14.27 519 SER C CA 1
ATOM 13710 C C . SER C 1 200 ? 23.299 96.613 26.234 1.00 18.07 519 SER C C 1
ATOM 13711 O O . SER C 1 200 ? 24.019 95.840 26.870 1.00 14.40 519 SER C O 1
ATOM 13719 N N . ASN C 1 201 ? 22.129 96.225 25.687 1.00 11.29 520 ASN C N 1
ATOM 13720 C CA . ASN C 1 201 ? 21.626 94.871 25.683 1.00 22.34 520 ASN C CA 1
ATOM 13721 C C . ASN C 1 201 ? 21.286 94.358 27.068 1.00 18.42 520 ASN C C 1
ATOM 13722 O O . ASN C 1 201 ? 21.184 93.146 27.253 1.00 22.27 520 ASN C O 1
ATOM 13733 N N . THR C 1 202 ? 21.140 95.252 28.047 1.00 14.22 521 THR C N 1
ATOM 13734 C CA . THR C 1 202 ? 20.665 94.870 29.375 1.00 10.74 521 THR C CA 1
ATOM 13735 C C . THR C 1 202 ? 19.389 95.635 29.679 1.00 10.51 521 THR C C 1
ATOM 13736 O O . THR C 1 202 ? 19.381 96.873 29.689 1.00 12.68 521 THR C O 1
ATOM 13747 N N . TRP C 1 203 ? 18.322 94.901 29.960 1.00 13.74 522 TRP C N 1
ATOM 13748 C CA . TRP C 1 203 ? 17.044 95.510 30.338 1.00 18.70 522 TRP C CA 1
ATOM 13749 C C . TRP C 1 203 ? 17.067 95.941 31.792 1.00 22.99 522 TRP C C 1
ATOM 13750 O O . TRP C 1 203 ? 17.327 95.122 32.672 1.00 14.30 522 TRP C O 1
ATOM 13771 N N . PHE C 1 204 ? 16.840 97.236 32.054 1.00 11.49 523 PHE C N 1
ATOM 13772 C CA . PHE C 1 204 ? 16.550 97.673 33.409 1.00 14.23 523 PHE C CA 1
ATOM 13773 C C . PHE C 1 204 ? 15.239 97.040 33.880 1.00 20.77 523 PHE C C 1
ATOM 13774 O O . PHE C 1 204 ? 14.372 96.683 33.066 1.00 14.01 523 PHE C O 1
ATOM 13791 N N . PRO C 1 205 ? 15.057 96.875 35.192 1.00 15.42 524 PRO C N 1
ATOM 13792 C CA . PRO C 1 205 ? 13.752 96.414 35.675 1.00 11.50 524 PRO C CA 1
ATOM 13793 C C . PRO C 1 205 ? 12.671 97.429 35.344 1.00 12.70 524 PRO C C 1
ATOM 13794 O O . PRO C 1 205 ? 12.894 98.647 35.350 1.00 13.71 524 PRO C O 1
ATOM 13805 N N . TRP C 1 206 ? 11.465 96.912 35.112 1.00 9.96 525 TRP C N 1
ATOM 13806 C CA . TRP C 1 206 ? 10.315 97.771 34.932 1.00 9.70 525 TRP C CA 1
ATOM 13807 C C . TRP C 1 206 ? 10.081 98.607 36.189 1.00 15.11 525 TRP C C 1
ATOM 13808 O O . TRP C 1 206 ? 10.078 98.081 37.291 1.00 15.03 525 TRP C O 1
ATOM 13829 N N . ARG C 1 207 ? 9.835 99.885 36.001 1.00 11.31 526 ARG C N 1
ATOM 13830 C CA . ARG C 1 207 ? 9.303 100.769 37.023 1.00 14.20 526 ARG C CA 1
ATOM 13831 C C . ARG C 1 207 ? 7.775 100.724 37.016 1.00 18.99 526 ARG C C 1
ATOM 13832 O O . ARG C 1 207 ? 7.162 100.587 35.962 1.00 14.40 526 ARG C O 1
ATOM 13853 N N . ARG C 1 208 ? 7.180 100.794 38.213 1.00 10.96 527 ARG C N 1
ATOM 13854 C CA . ARG C 1 208 ? 5.742 100.720 38.391 1.00 10.94 527 ARG C CA 1
ATOM 13855 C C . ARG C 1 208 ? 5.217 102.038 38.950 1.00 10.08 527 ARG C C 1
ATOM 13856 O O . ARG C 1 208 ? 5.531 102.404 40.086 1.00 16.45 527 ARG C O 1
ATOM 13877 N N . MET C 1 209 ? 4.350 102.702 38.189 1.00 9.29 528 MET C N 1
ATOM 13878 C CA . MET C 1 209 ? 3.738 103.936 38.665 1.00 13.35 528 MET C CA 1
ATOM 13879 C C . MET C 1 209 ? 2.932 103.713 39.944 1.00 11.63 528 MET C C 1
ATOM 13880 O O . MET C 1 209 ? 2.174 102.747 40.052 1.00 13.67 528 MET C O 1
ATOM 13894 N N . TRP C 1 210 ? 3.091 104.642 40.907 1.00 11.41 529 TRP C N 1
ATOM 13895 C CA . TRP C 1 210 ? 2.156 104.766 42.032 1.00 12.88 529 TRP C CA 1
ATOM 13896 C C . TRP C 1 210 ? 0.958 105.622 41.608 1.00 18.36 529 TRP C C 1
ATOM 13897 O O . TRP C 1 210 ? 1.129 106.741 41.103 1.00 14.31 529 TRP C O 1
ATOM 13918 N N . HIS C 1 211 ? -0.252 105.124 41.833 1.00 13.95 530 HIS C N 1
ATOM 13919 C CA . HIS C 1 211 ? -1.446 105.877 41.489 1.00 13.46 530 HIS C CA 1
ATOM 13920 C C . HIS C 1 211 ? -2.486 105.780 42.595 1.00 16.98 530 HIS C C 1
ATOM 13921 O O . HIS C 1 211 ? -2.307 105.078 43.591 1.00 15.81 530 HIS C O 1
ATOM 13935 N N . GLY C 1 212 ? -3.581 106.539 42.410 1.00 11.81 531 GLY C N 1
ATOM 13936 C CA . GLY C 1 212 ? -4.622 106.686 43.414 1.00 10.59 531 GLY C CA 1
ATOM 13937 C C . GLY C 1 212 ? -5.362 105.408 43.786 1.00 12.08 531 GLY C C 1
ATOM 13938 O O . GLY C 1 212 ? -6.017 105.366 44.819 1.00 16.49 531 GLY C O 1
ATOM 13942 N N . GLY C 1 213 ? -5.295 104.371 42.958 1.00 14.43 532 GLY C N 1
ATOM 13943 C CA . GLY C 1 213 ? -5.842 103.083 43.355 1.00 21.08 532 GLY C CA 1
ATOM 13944 C C . GLY C 1 213 ? -4.978 102.321 44.332 1.00 26.23 532 GLY C C 1
ATOM 13945 O O . GLY C 1 213 ? -5.458 101.379 44.981 1.00 20.79 532 GLY C O 1
ATOM 13949 N N . ASP C 1 214 ? -3.717 102.710 44.447 1.00 16.89 533 ASP C N 1
ATOM 13950 C CA . ASP C 1 214 ? -2.765 101.991 45.299 1.00 13.01 533 ASP C CA 1
ATOM 13951 C C . ASP C 1 214 ? -2.872 102.413 46.752 1.00 16.63 533 ASP C C 1
ATOM 13952 O O . ASP C 1 214 ? -2.856 101.570 47.651 1.00 15.80 533 ASP C O 1
ATOM 13961 N N . PHE C 1 215 ? -2.929 103.716 47.006 1.00 16.65 534 PHE C N 1
ATOM 13962 C CA . PHE C 1 215 ? -2.964 104.236 48.369 1.00 16.96 534 PHE C CA 1
ATOM 13963 C C . PHE C 1 215 ? -3.350 105.700 48.245 1.00 21.76 534 PHE C C 1
ATOM 13964 O O . PHE C 1 215 ? -3.362 106.254 47.145 1.00 17.67 534 PHE C O 1
ATOM 13981 N N . ASN C 1 216 ? -3.690 106.305 49.373 1.00 14.76 535 ASN C N 1
ATOM 13982 C CA . ASN C 1 216 ? -3.909 107.738 49.474 1.00 17.13 535 ASN C CA 1
ATOM 13983 C C . ASN C 1 216 ? -3.017 108.285 50.587 1.00 23.89 535 ASN C C 1
ATOM 13984 O O . ASN C 1 216 ? -3.084 107.801 51.732 1.00 20.26 535 ASN C O 1
ATOM 13995 N N . PRO C 1 217 ? -2.210 109.308 50.322 1.00 22.52 536 PRO C N 1
ATOM 13996 C CA . PRO C 1 217 ? -1.331 109.834 51.385 1.00 27.13 536 PRO C CA 1
ATOM 13997 C C . PRO C 1 217 ? -2.076 110.340 52.607 1.00 30.28 536 PRO C C 1
ATOM 13998 O O . PRO C 1 217 ? -1.485 110.401 53.698 1.00 22.54 536 PRO C O 1
ATOM 14009 N N . SER C 1 218 ? -3.357 110.684 52.483 1.00 24.01 537 SER C N 1
ATOM 14010 C CA . SER C 1 218 ? -4.095 111.219 53.617 1.00 26.07 537 SER C CA 1
ATOM 14011 C C . SER C 1 218 ? -4.408 110.137 54.642 1.00 24.71 537 SER C C 1
ATOM 14012 O O . SER C 1 218 ? -4.897 110.449 55.727 1.00 25.41 537 SER C O 1
ATOM 14020 N N . ASP C 1 219 ? -4.150 108.881 54.320 1.00 20.23 538 ASP C N 1
ATOM 14021 C CA . ASP C 1 219 ? -4.251 107.818 55.311 1.00 25.04 538 ASP C CA 1
ATOM 14022 C C . ASP C 1 219 ? -3.013 107.694 56.187 1.00 28.63 538 ASP C C 1
ATOM 14023 O O . ASP C 1 219 ? -3.036 106.919 57.154 1.00 23.38 538 ASP C O 1
ATOM 14032 N N . TYR C 1 220 ? -1.949 108.428 55.886 1.00 21.40 539 TYR C N 1
ATOM 14033 C CA . TYR C 1 220 ? -0.679 108.317 56.603 1.00 22.14 539 TYR C CA 1
ATOM 14034 C C . TYR C 1 220 ? -0.449 109.551 57.465 1.00 15.17 539 TYR C C 1
ATOM 14035 O O . TYR C 1 220 ? -1.011 110.618 57.207 1.00 20.24 539 TYR C O 1
ATOM 14053 N N . LEU C 1 221 ? 0.333 109.377 58.537 1.00 19.62 540 LEU C N 1
ATOM 14054 C CA . LEU C 1 221 ? 0.550 110.451 59.483 1.00 19.29 540 LEU C CA 1
ATOM 14055 C C . LEU C 1 221 ? 1.606 111.425 58.970 1.00 16.99 540 LEU C C 1
ATOM 14056 O O . LEU C 1 221 ? 2.765 111.038 58.738 1.00 18.92 540 LEU C O 1
ATOM 14072 N N . LEU C 1 222 ? 1.222 112.702 58.837 1.00 20.63 541 LEU C N 1
ATOM 14073 C CA . LEU C 1 222 ? 2.213 113.745 58.595 1.00 21.69 541 LEU C CA 1
ATOM 14074 C C . LEU C 1 222 ? 3.118 113.886 59.805 1.00 27.49 541 LEU C C 1
ATOM 14075 O O . LEU C 1 222 ? 2.670 113.735 60.949 1.00 20.56 541 LEU C O 1
ATOM 14091 N N . LYS C 1 223 ? 4.405 114.170 59.555 1.00 20.91 542 LYS C N 1
ATOM 14092 C CA . LYS C 1 223 ? 5.296 114.483 60.668 1.00 29.63 542 LYS C CA 1
ATOM 14093 C C . LYS C 1 223 ? 4.764 115.662 61.490 1.00 19.83 542 LYS C C 1
ATOM 14094 O O . LYS C 1 223 ? 4.955 115.703 62.714 1.00 20.51 542 LYS C O 1
ATOM 14113 N N . SER C 1 224 ? 4.078 116.610 60.844 1.00 25.78 543 SER C N 1
ATOM 14114 C CA . SER C 1 224 ? 3.521 117.762 61.547 1.00 25.08 543 SER C CA 1
ATOM 14115 C C . SER C 1 224 ? 2.373 117.397 62.483 1.00 25.24 543 SER C C 1
ATOM 14116 O O . SER C 1 224 ? 2.000 118.220 63.338 1.00 22.00 543 SER C O 1
ATOM 14124 N N . GLY C 1 225 ? 1.795 116.215 62.337 1.00 19.94 544 GLY C N 1
ATOM 14125 C CA . GLY C 1 225 ? 0.774 115.729 63.240 1.00 21.80 544 GLY C CA 1
ATOM 14126 C C . GLY C 1 225 ? 1.303 114.842 64.351 1.00 20.35 544 GLY C C 1
ATOM 14127 O O . GLY C 1 225 ? 0.520 114.341 65.162 1.00 23.74 544 GLY C O 1
ATOM 14131 N N . PHE C 1 226 ? 2.605 114.633 64.411 1.00 20.18 545 PHE C N 1
ATOM 14132 C CA . PHE C 1 226 ? 3.238 113.705 65.338 1.00 21.20 545 PHE C CA 1
ATOM 14133 C C . PHE C 1 226 ? 3.745 114.522 66.535 1.00 33.37 545 PHE C C 1
ATOM 14134 O O . PHE C 1 226 ? 4.875 115.006 66.550 1.00 20.85 545 PHE C O 1
ATOM 14151 N N . TYR C 1 227 ? 2.886 114.697 67.536 1.00 27.14 546 TYR C N 1
ATOM 14152 C CA . TYR C 1 227 ? 3.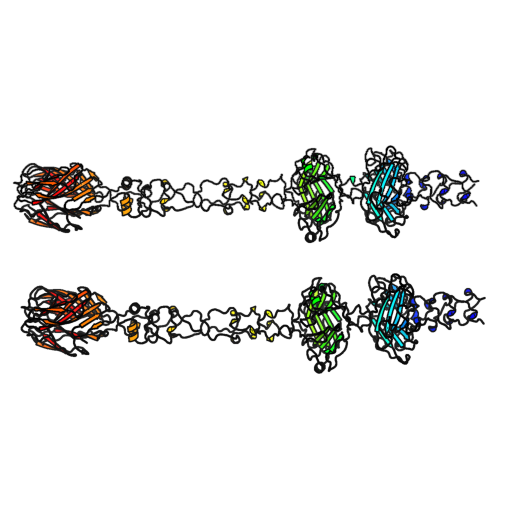299 115.356 68.763 1.00 17.50 546 TYR C CA 1
ATOM 14153 C C . TYR C 1 227 ? 2.407 114.913 69.919 1.00 27.90 546 TYR C C 1
ATOM 14154 O O . TYR C 1 227 ? 1.364 114.276 69.736 1.00 21.44 546 TYR C O 1
ATOM 14172 N N . TRP C 1 228 ? 2.844 115.264 71.127 1.00 19.69 547 TRP C N 1
ATOM 14173 C CA . TRP C 1 228 ? 2.240 114.717 72.348 1.00 24.03 547 TRP C CA 1
ATOM 14174 C C . TRP C 1 228 ? 0.746 114.984 72.426 1.00 23.30 547 TRP C C 1
ATOM 14175 O O . TRP C 1 228 ? -0.064 114.060 72.615 1.00 23.21 547 TRP C O 1
ATOM 14196 N N . ASN C 1 229 ? 0.353 116.241 72.291 1.00 17.48 548 ASN C N 1
ATOM 14197 C CA . ASN C 1 229 ? -1.059 116.577 72.467 1.00 20.55 548 ASN C CA 1
ATOM 14198 C C . ASN C 1 229 ? -1.938 115.910 71.413 1.00 24.10 548 ASN C C 1
ATOM 14199 O O . ASN C 1 229 ? -3.094 115.595 71.689 1.00 24.82 548 ASN C O 1
ATOM 14210 N N . ALA C 1 230 ? -1.403 115.656 70.212 1.00 23.66 549 ALA C N 1
ATOM 14211 C CA . ALA C 1 230 ? -2.195 115.040 69.166 1.00 21.52 549 ALA C CA 1
ATOM 14212 C C . ALA C 1 230 ? -2.370 113.544 69.367 1.00 20.63 549 ALA C C 1
ATOM 14213 O O . ALA C 1 230 ? -3.376 112.988 68.910 1.00 22.02 549 ALA C O 1
ATOM 14220 N N . LEU C 1 231 ? -1.462 112.895 70.067 1.00 22.30 550 LEU C N 1
ATOM 14221 C CA . LEU C 1 231 ? -1.522 111.445 70.280 1.00 24.11 550 LEU C CA 1
ATOM 14222 C C . LEU C 1 231 ? -2.782 111.082 71.058 1.00 32.52 550 LEU C C 1
ATOM 14223 O O . LEU C 1 231 ? -2.956 111.563 72.185 1.00 22.26 550 LEU C O 1
ATOM 14239 N N . PRO C 1 232 ? -3.674 110.258 70.510 1.00 26.45 551 PRO C N 1
ATOM 14240 C CA . PRO C 1 232 ? -4.887 109.885 71.241 1.00 27.56 551 PRO C CA 1
ATOM 14241 C C . PRO C 1 232 ? -4.680 108.689 72.163 1.00 24.41 551 PRO C C 1
ATOM 14242 O O . PRO C 1 232 ? -3.752 107.885 72.007 1.00 23.33 551 PRO C O 1
ATOM 14253 N N . GLY C 1 233 ? -5.598 108.568 73.123 1.00 25.60 552 GLY C N 1
ATOM 14254 C CA . GLY C 1 233 ? -5.597 107.438 74.004 1.00 30.41 552 GLY C CA 1
ATOM 14255 C C . GLY C 1 233 ? -4.686 107.578 75.194 1.00 43.80 552 GLY C C 1
ATOM 14256 O O . GLY C 1 233 ? -4.405 106.568 75.848 1.00 25.45 552 GLY C O 1
ATOM 14260 N N . LYS C 1 234 ? -4.206 108.776 75.479 1.00 23.56 553 LYS C N 1
ATOM 14261 C CA . LYS C 1 234 ? -3.256 108.958 76.574 1.00 34.74 553 LYS C CA 1
ATOM 14262 C C . LYS C 1 234 ? -3.981 108.814 77.908 1.00 36.64 553 LYS C C 1
ATOM 14263 O O . LYS C 1 234 ? -5.105 109.298 78.056 1.00 33.70 553 LYS C O 1
ATOM 14282 N N . PRO C 1 235 ? -3.381 108.147 78.892 1.00 32.85 554 PRO C N 1
ATOM 14283 C CA . PRO C 1 235 ? -4.058 108.006 80.191 1.00 47.54 554 PRO C CA 1
ATOM 14284 C C . PRO C 1 235 ? -4.145 109.340 80.921 1.00 29.16 554 PRO C C 1
ATOM 14285 O O . PRO C 1 235 ? -3.411 110.289 80.647 1.00 31.92 554 PRO C O 1
ATOM 14296 N N . ALA C 1 236 ? -5.087 109.412 81.862 1.00 28.04 555 ALA C N 1
ATOM 14297 C CA . ALA C 1 236 ? -5.257 110.632 82.635 1.00 31.29 555 ALA C CA 1
ATOM 14298 C C . ALA C 1 236 ? -4.224 110.742 83.744 1.00 43.12 555 ALA C C 1
ATOM 14299 O O . ALA C 1 236 ? -3.830 111.860 84.115 1.00 28.03 555 ALA C O 1
ATOM 14306 N N . THR C 1 237 ? -3.765 109.607 84.270 1.00 23.04 556 THR C N 1
ATOM 14307 C CA . THR C 1 237 ? -2.699 109.587 85.275 1.00 41.06 556 THR C CA 1
ATOM 14308 C C . THR C 1 237 ? -1.665 108.534 84.899 1.00 33.09 556 THR C C 1
ATOM 14309 O O . THR C 1 237 ? -1.927 107.627 84.101 1.00 36.78 556 THR C O 1
ATOM 14320 N N . PHE C 1 238 ? -0.477 108.661 85.495 1.00 32.81 557 PHE C N 1
ATOM 14321 C CA . PHE C 1 238 ? 0.667 107.841 85.130 1.00 32.60 557 PHE C CA 1
ATOM 14322 C C . PHE C 1 238 ? 1.332 107.245 86.360 1.00 43.67 557 PHE C C 1
ATOM 14323 O O . PHE C 1 238 ? 1.530 107.946 87.363 1.00 32.89 557 PHE C O 1
ATOM 14340 N N . PRO C 1 239 ? 1.697 105.967 86.316 1.00 46.65 558 PRO C N 1
ATOM 14341 C CA . PRO C 1 239 ? 2.377 105.367 87.464 1.00 44.62 558 PRO C CA 1
ATOM 14342 C C . PRO C 1 239 ? 3.700 106.066 87.711 1.00 33.85 558 PRO C C 1
ATOM 14343 O O . PRO C 1 239 ? 4.544 106.175 86.798 1.00 35.32 558 PRO C O 1
ATOM 14354 N N . PRO C 1 240 ? 3.915 106.574 88.922 1.00 34.58 559 PRO C N 1
ATOM 14355 C CA . PRO C 1 240 ? 5.085 107.420 89.167 1.00 31.06 559 PRO C CA 1
ATOM 14356 C C . PRO C 1 240 ? 6.346 106.616 89.382 1.00 40.02 559 PRO C C 1
ATOM 14357 O O . PRO C 1 240 ? 6.319 105.482 89.861 1.00 33.13 559 PRO C O 1
ATOM 14368 N N . SER C 1 241 ? 7.458 107.218 88.984 1.00 32.48 560 SER C N 1
ATOM 14369 C CA . SER C 1 241 ? 8.773 106.714 89.334 1.00 30.81 560 SER C CA 1
ATOM 14370 C C . SER C 1 241 ? 9.098 107.122 90.769 1.00 31.99 560 SER C C 1
ATOM 14371 O O . SER C 1 241 ? 8.396 107.921 91.381 1.00 30.95 560 SER C O 1
ATOM 14379 N N . ALA C 1 242 ? 10.168 106.555 91.307 1.00 40.40 561 ALA C N 1
ATOM 14380 C CA . ALA C 1 242 ? 10.554 106.854 92.687 1.00 42.43 561 ALA C CA 1
ATOM 14381 C C . ALA C 1 242 ? 10.810 108.347 92.842 1.00 43.07 561 ALA C C 1
ATOM 14382 O O . ALA C 1 242 ? 11.450 108.979 91.998 1.00 34.59 561 ALA C O 1
ATOM 14389 N N . HIS C 1 243 ? 10.281 108.921 93.914 1.00 34.27 562 HIS C N 1
ATOM 14390 C CA . HIS C 1 243 ? 10.423 110.350 94.140 1.00 29.78 562 HIS C CA 1
ATOM 14391 C C . HIS C 1 243 ? 10.331 110.624 95.634 1.00 39.77 562 HIS C C 1
ATOM 14392 O O . HIS C 1 243 ? 9.890 109.783 96.413 1.00 37.59 562 HIS C O 1
ATOM 14406 N N . ASN C 1 244 ? 10.727 111.834 96.010 1.00 33.17 563 ASN C N 1
ATOM 14407 C CA . ASN C 1 244 ? 10.729 112.292 97.391 1.00 48.45 563 ASN C CA 1
ATOM 14408 C C . ASN C 1 244 ? 9.742 113.432 97.549 1.00 49.74 563 ASN C C 1
ATOM 14409 O O . ASN C 1 244 ? 9.314 114.049 96.574 1.00 42.41 563 ASN C O 1
ATOM 14420 N N . HIS C 1 245 ? 9.381 113.699 98.799 1.00 36.70 564 HIS C N 1
ATOM 14421 C CA . HIS C 1 245 ? 8.426 114.740 99.130 1.00 32.82 564 HIS C CA 1
ATOM 14422 C C . HIS C 1 245 ? 8.950 115.607 100.264 1.00 37.82 564 HIS C C 1
ATOM 14423 O O . HIS C 1 245 ? 9.678 115.141 101.144 1.00 36.74 564 HIS C O 1
ATOM 14437 N N . ASP C 1 246 ? 8.578 116.878 100.219 1.00 35.05 565 ASP C N 1
ATOM 14438 C CA . ASP C 1 246 ? 8.634 117.742 101.385 1.00 55.49 565 ASP C CA 1
ATOM 14439 C C . ASP C 1 246 ? 7.376 117.506 102.210 1.00 45.81 565 ASP C C 1
ATOM 14440 O O . ASP C 1 246 ? 6.298 117.273 101.663 1.00 33.72 565 ASP C O 1
ATOM 14449 N N . VAL C 1 247 ? 7.514 117.522 103.540 1.00 36.43 566 VAL C N 1
ATOM 14450 C CA . VAL C 1 247 ? 6.351 117.248 104.385 1.00 28.07 566 VAL C CA 1
ATOM 14451 C C . VAL C 1 247 ? 5.226 118.242 104.134 1.00 30.62 566 VAL C C 1
ATOM 14452 O O . VAL C 1 247 ? 4.081 117.990 104.523 1.00 37.63 566 VAL C O 1
ATOM 14465 N N . GLY C 1 248 ? 5.535 119.399 103.531 1.00 37.44 567 GLY C N 1
ATOM 14466 C CA . GLY C 1 248 ? 4.497 120.352 103.177 1.00 45.20 567 GLY C CA 1
ATOM 14467 C C . GLY C 1 248 ? 3.444 119.780 102.248 1.00 40.74 567 GLY C C 1
ATOM 14468 O O . GLY C 1 248 ? 2.313 120.276 102.207 1.00 41.53 567 GLY C O 1
ATOM 14472 N N . GLN C 1 249 ? 3.798 118.766 101.461 1.00 48.97 568 GLN C N 1
ATOM 14473 C CA . GLN C 1 249 ? 2.809 118.129 100.596 1.00 35.29 568 GLN C CA 1
ATOM 14474 C C . GLN C 1 249 ? 1.989 117.072 101.327 1.00 35.49 568 GLN C C 1
ATOM 14475 O O . GLN C 1 249 ? 1.135 116.434 100.709 1.00 31.25 568 GLN C O 1
ATOM 14489 N N . LEU C 1 250 ? 2.232 116.854 102.615 1.00 29.03 569 LEU C N 1
ATOM 14490 C CA . LEU C 1 250 ? 1.340 116.051 103.450 1.00 44.09 569 LEU C CA 1
ATOM 14491 C C . LEU C 1 250 ? 0.300 117.032 103.971 1.00 48.75 569 LEU C C 1
ATOM 14492 O O . LEU C 1 250 ? 0.564 117.792 104.903 1.00 38.91 569 LEU C O 1
ATOM 14508 N N . THR C 1 251 ? -0.863 117.055 103.337 1.00 33.64 570 THR C N 1
ATOM 14509 C CA . THR C 1 251 ? -1.858 118.095 103.569 1.00 67.18 570 THR C CA 1
ATOM 14510 C C . THR C 1 251 ? -3.034 117.622 104.400 1.00 34.56 570 THR C C 1
ATOM 14511 O O . THR C 1 251 ? -3.895 118.446 104.734 1.00 44.34 570 THR C O 1
ATOM 14522 N N . SER C 1 252 ? -3.114 116.329 104.712 1.00 35.48 571 SER C N 1
ATOM 14523 C CA . SER C 1 252 ? -4.229 115.801 105.494 1.00 32.13 571 SER C CA 1
ATOM 14524 C C . SER C 1 252 ? -3.787 114.530 106.206 1.00 28.35 571 SER C C 1
ATOM 14525 O O . SER C 1 252 ? -2.759 113.932 105.877 1.00 30.91 571 SER C O 1
ATOM 14533 N N . GLY C 1 253 ? -4.572 114.126 107.206 1.00 29.36 572 GLY C N 1
ATOM 14534 C CA . GLY C 1 253 ? -4.287 112.932 107.969 1.00 28.51 572 GLY C CA 1
ATOM 14535 C C . GLY C 1 253 ? -3.430 113.226 109.195 1.00 36.64 572 GLY C C 1
ATOM 14536 O O . GLY C 1 253 ? -2.917 114.330 109.388 1.00 29.73 572 GLY C O 1
ATOM 14540 N N . ILE C 1 254 ? -3.279 112.202 110.033 1.00 31.75 573 ILE C N 1
ATOM 14541 C CA . ILE C 1 254 ? -2.556 112.307 111.312 1.00 28.56 573 ILE C CA 1
ATOM 14542 C C . ILE C 1 254 ? -1.631 111.106 111.424 1.00 27.34 573 ILE C C 1
ATOM 14543 O O . ILE C 1 254 ? -2.101 109.957 111.416 1.00 30.84 573 ILE C O 1
ATOM 14559 N N . LEU C 1 255 ? -0.332 111.358 111.531 1.00 27.05 574 LEU C N 1
ATOM 14560 C CA . LEU C 1 255 ? 0.631 110.265 111.526 1.00 32.51 574 LEU C CA 1
ATOM 14561 C C . LEU C 1 255 ? 0.537 109.470 112.825 1.00 29.52 574 LEU C C 1
ATOM 14562 O O . LEU C 1 255 ? 0.639 110.053 113.913 1.00 29.71 574 LEU C O 1
ATOM 14578 N N . PRO C 1 256 ? 0.385 108.153 112.767 1.00 32.25 575 PRO C N 1
ATOM 14579 C CA . PRO C 1 256 ? 0.357 107.354 113.996 1.00 31.71 575 PRO C CA 1
ATOM 14580 C C . PRO C 1 256 ? 1.755 107.008 114.495 1.00 34.18 575 PRO C C 1
ATOM 14581 O O . PRO C 1 256 ? 2.760 107.165 113.798 1.00 26.40 575 PRO C O 1
ATOM 14592 N N . LEU C 1 257 ? 1.796 106.495 115.737 1.00 38.04 576 LEU C N 1
ATOM 14593 C CA . LEU C 1 257 ? 3.068 106.127 116.353 1.00 33.31 576 LEU C CA 1
ATOM 14594 C C . LEU C 1 257 ? 3.785 105.036 115.569 1.00 32.26 576 LEU C C 1
ATOM 14595 O O . LEU C 1 257 ? 5.019 104.982 115.571 1.00 33.97 576 LEU C O 1
ATOM 14611 N N . ALA C 1 258 ? 3.038 104.167 114.881 1.00 54.87 577 ALA C N 1
ATOM 14612 C CA . ALA C 1 258 ? 3.663 103.119 114.082 1.00 49.93 577 ALA C CA 1
ATOM 14613 C C . ALA C 1 258 ? 4.594 103.683 113.021 1.00 26.59 577 ALA C C 1
ATOM 14614 O O . ALA C 1 258 ? 5.534 102.991 112.604 1.00 41.05 577 ALA C O 1
ATOM 14621 N N . ARG C 1 259 ? 4.365 104.924 112.590 1.00 41.64 578 ARG C N 1
ATOM 14622 C CA . ARG C 1 259 ? 5.161 105.573 111.555 1.00 34.37 578 ARG C CA 1
ATOM 14623 C C . ARG C 1 259 ? 5.998 106.723 112.107 1.00 38.65 578 ARG C C 1
ATOM 14624 O O . ARG C 1 259 ? 6.491 107.555 111.343 1.00 30.86 578 ARG C O 1
ATOM 14645 N N . GLY C 1 260 ? 6.156 106.798 113.424 1.00 34.49 579 GLY C N 1
ATOM 14646 C CA . GLY C 1 260 ? 6.936 107.860 114.019 1.00 32.62 579 GLY C CA 1
ATOM 14647 C C . GLY C 1 260 ? 6.171 109.131 114.279 1.00 26.09 579 GLY C C 1
ATOM 14648 O O . GLY C 1 260 ? 6.792 110.188 114.433 1.00 31.77 579 GLY C O 1
ATOM 14652 N N . GLY C 1 261 ? 4.838 109.069 114.300 1.00 26.17 580 GLY C N 1
ATOM 14653 C CA . GLY C 1 261 ? 4.012 110.198 114.654 1.00 30.94 580 GLY C CA 1
ATOM 14654 C C . GLY C 1 261 ? 3.531 110.072 116.098 1.00 34.36 580 GLY C C 1
ATOM 14655 O O . GLY C 1 261 ? 3.840 109.122 116.810 1.00 29.54 580 GLY C O 1
ATOM 14659 N N . VAL C 1 262 ? 2.772 111.077 116.529 1.00 28.46 581 VAL C N 1
ATOM 14660 C CA . VAL C 1 262 ? 2.235 111.100 117.884 1.00 27.87 581 VAL C CA 1
ATOM 14661 C C . VAL C 1 262 ? 0.758 110.717 117.930 1.00 41.13 581 VAL C C 1
ATOM 14662 O O . VAL C 1 262 ? 0.135 110.773 119.000 1.00 30.11 581 VAL C O 1
ATOM 14675 N N . GLY C 1 263 ? 0.181 110.314 116.802 1.00 31.79 582 GLY C N 1
ATOM 14676 C CA . GLY C 1 263 ? -1.173 109.779 116.795 1.00 31.71 582 GLY C CA 1
ATOM 14677 C C . GLY C 1 263 ? -2.260 110.758 117.180 1.00 29.06 582 GLY C C 1
ATOM 14678 O O . GLY C 1 263 ? -3.365 110.343 117.563 1.00 28.16 582 GLY C O 1
ATOM 14682 N N . SER C 1 264 ? -2.001 112.055 117.062 1.00 26.14 583 SER C N 1
ATOM 14683 C CA . SER C 1 264 ? -2.965 113.045 117.527 1.00 26.43 583 SER C CA 1
ATOM 14684 C C . SER C 1 264 ? -2.599 114.392 116.932 1.00 32.30 583 SER C C 1
ATOM 14685 O O . SER C 1 264 ? -1.465 114.609 116.508 1.00 26.24 583 SER C O 1
ATOM 14693 N N . ASN C 1 265 ? -3.577 115.295 116.910 1.00 26.33 584 ASN C N 1
ATOM 14694 C CA . ASN C 1 265 ? -3.329 116.690 116.549 1.00 33.92 584 ASN C CA 1
ATOM 14695 C C . ASN C 1 265 ? -3.539 117.644 117.720 1.00 26.21 584 ASN C C 1
ATOM 14696 O O . ASN C 1 265 ? -3.619 118.859 117.517 1.00 33.66 584 ASN C O 1
ATOM 14707 N N . THR C 1 266 ? -3.603 117.135 118.937 1.00 28.28 585 THR C N 1
ATOM 14708 C CA . THR C 1 266 ? -3.635 117.980 120.124 1.00 31.58 585 THR C CA 1
ATOM 14709 C C . THR C 1 266 ? -2.454 117.646 121.027 1.00 47.24 585 THR C C 1
ATOM 14710 O O . THR C 1 266 ? -1.964 116.510 121.063 1.00 25.46 585 THR C O 1
ATOM 14721 N N . ALA C 1 267 ? -2.005 118.645 121.771 1.00 25.37 586 ALA C N 1
ATOM 14722 C CA . ALA C 1 267 ? -0.910 118.406 122.718 1.00 26.33 586 ALA C CA 1
ATOM 14723 C C . ALA C 1 267 ? -1.249 117.274 123.680 1.00 33.07 586 ALA C C 1
ATOM 14724 O O . ALA C 1 267 ? -0.447 116.355 123.890 1.00 31.24 586 ALA C O 1
ATOM 14731 N N . ALA C 1 268 ? -2.447 117.315 124.266 1.00 28.66 587 ALA C N 1
ATOM 14732 C CA . ALA C 1 268 ? -2.821 116.301 125.242 1.00 24.76 587 ALA C CA 1
ATOM 14733 C C . ALA C 1 268 ? -2.862 114.911 124.629 1.00 30.42 587 ALA C C 1
ATOM 14734 O O . ALA C 1 268 ? -2.425 113.935 125.255 1.00 29.45 587 ALA C O 1
ATOM 14741 N N . GLY C 1 269 ? -3.397 114.788 123.413 1.00 31.03 588 GLY C N 1
ATOM 14742 C CA . GLY C 1 269 ? -3.463 113.474 122.792 1.00 26.90 588 GLY C CA 1
ATOM 14743 C C . GLY C 1 269 ? -2.088 112.933 122.455 1.00 30.69 588 GLY C C 1
ATOM 14744 O O . GLY C 1 269 ? -1.810 111.741 122.635 1.00 25.10 588 GLY C O 1
ATOM 14748 N N . ALA C 1 270 ? -1.201 113.800 121.964 1.00 26.76 589 ALA C N 1
ATOM 14749 C CA . ALA C 1 270 ? 0.160 113.372 121.673 1.00 34.95 589 ALA C CA 1
ATOM 14750 C C . ALA C 1 270 ? 0.836 112.858 122.937 1.00 26.44 589 ALA C C 1
ATOM 14751 O O . ALA C 1 270 ? 1.461 111.786 122.934 1.00 28.67 589 ALA C O 1
ATOM 14758 N N . ARG C 1 271 ? 0.712 113.603 124.039 1.00 31.47 590 ARG C N 1
ATOM 14759 C CA . ARG C 1 271 ? 1.292 113.129 125.291 1.00 29.90 590 ARG C CA 1
ATOM 14760 C C . ARG C 1 271 ? 0.732 111.764 125.653 1.00 32.31 590 ARG C C 1
ATOM 14761 O O . ARG C 1 271 ? 1.467 110.877 126.113 1.00 32.42 590 ARG C O 1
ATOM 14782 N N . SER C 1 272 ? -0.576 111.575 125.449 1.00 42.57 591 SER C N 1
ATOM 14783 C CA . SER C 1 272 ? -1.180 110.288 125.749 1.00 24.48 591 SER C CA 1
ATOM 14784 C C . SER C 1 272 ? -0.589 109.186 124.889 1.00 32.84 591 SER C C 1
ATOM 14785 O O . SER C 1 272 ? -0.354 108.066 125.368 1.00 28.89 591 SER C O 1
ATOM 14793 N N . THR C 1 273 ? -0.334 109.481 123.614 1.00 32.39 592 THR C N 1
ATOM 14794 C CA . THR C 1 273 ? 0.183 108.461 122.720 1.00 26.92 592 THR C CA 1
ATOM 14795 C C . THR C 1 273 ? 1.543 107.947 123.164 1.00 41.95 592 THR C C 1
ATOM 14796 O O . THR C 1 273 ? 1.803 106.740 123.106 1.00 27.74 592 THR C O 1
ATOM 14807 N N . ILE C 1 274 ? 2.428 108.839 123.605 1.00 29.69 593 ILE C N 1
ATOM 14808 C CA . ILE C 1 274 ? 3.765 108.440 124.006 1.00 24.44 593 ILE C CA 1
ATOM 14809 C C . ILE C 1 274 ? 3.920 108.378 125.527 1.00 24.16 593 ILE C C 1
ATOM 14810 O O . ILE C 1 274 ? 5.031 108.181 126.019 1.00 29.71 593 ILE C O 1
ATOM 14826 N N . GLY C 1 275 ? 2.841 108.545 126.272 1.00 34.29 594 GLY C N 1
ATOM 14827 C CA . GLY C 1 275 ? 2.933 108.419 127.728 1.00 41.25 594 GLY C CA 1
ATOM 14828 C C . GLY C 1 275 ? 3.853 109.429 128.380 1.00 38.78 594 GLY C C 1
ATOM 14829 O O . GLY C 1 275 ? 4.607 109.085 129.306 1.00 31.39 594 GLY C O 1
ATOM 14833 N N . ALA C 1 276 ? 3.768 110.687 127.957 1.00 27.90 595 ALA C N 1
ATOM 14834 C CA . ALA C 1 276 ? 4.592 111.737 128.532 1.00 27.89 595 ALA C CA 1
ATOM 14835 C C . ALA C 1 276 ? 3.800 112.555 129.540 1.00 42.81 595 ALA C C 1
ATOM 14836 O O . ALA C 1 276 ? 2.579 112.689 129.432 1.00 29.43 595 ALA C O 1
ATOM 14843 N N . GLY C 1 277 ? 4.524 113.093 130.540 1.00 32.97 596 GLY C N 1
ATOM 14844 C CA . GLY C 1 277 ? 3.937 114.002 131.498 1.00 23.14 596 GLY C CA 1
ATOM 14845 C C . GLY C 1 277 ? 4.144 115.443 131.097 1.00 29.22 596 GLY C C 1
ATOM 14846 O O . GLY C 1 277 ? 4.809 115.755 130.108 1.00 30.25 596 GLY C O 1
ATOM 14850 N N . VAL C 1 278 ? 3.564 116.337 131.890 1.00 25.47 597 VAL C N 1
ATOM 14851 C CA . VAL C 1 278 ? 3.633 117.777 131.623 1.00 23.62 597 VAL C CA 1
ATOM 14852 C C . VAL C 1 278 ? 4.630 118.432 132.568 1.00 22.97 597 VAL C C 1
ATOM 14853 O O . VAL C 1 278 ? 5.005 117.834 133.590 1.00 28.32 597 VAL C O 1
ATOM 14866 N N . PRO C 1 279 ? 5.065 119.659 132.280 1.00 32.00 598 PRO C N 1
ATOM 14867 C CA . PRO C 1 279 ? 6.083 120.280 133.121 1.00 24.36 598 PRO C CA 1
ATOM 14868 C C . PRO C 1 279 ? 5.540 120.649 134.493 1.00 29.12 598 PRO C C 1
ATOM 14869 O O . PRO C 1 279 ? 4.402 121.102 134.649 1.00 22.66 598 PRO C O 1
ATOM 14880 N N . ALA C 1 280 ? 6.386 120.471 135.493 1.00 25.46 599 ALA C N 1
ATOM 14881 C CA . ALA C 1 280 ? 6.115 121.076 136.788 1.00 22.26 599 ALA C CA 1
ATOM 14882 C C . ALA C 1 280 ? 6.338 122.577 136.677 1.00 28.35 599 ALA C C 1
ATOM 14883 O O . ALA C 1 280 ? 7.033 123.064 135.780 1.00 25.99 599 ALA C O 1
ATOM 14890 N N . THR C 1 281 ? 5.675 123.317 137.545 1.00 22.41 600 THR C N 1
ATOM 14891 C CA . THR C 1 281 ? 5.839 124.760 137.607 1.00 27.79 600 THR C CA 1
ATOM 14892 C C . THR C 1 281 ? 6.194 125.146 139.028 1.00 25.09 600 THR C C 1
ATOM 14893 O O . THR C 1 281 ? 5.959 124.395 139.978 1.00 23.92 600 THR C O 1
ATOM 14904 N N . ALA C 1 282 ? 6.754 126.338 139.183 1.00 27.67 601 ALA C N 1
ATOM 14905 C CA . ALA C 1 282 ? 7.219 126.710 140.507 1.00 21.59 601 ALA C CA 1
ATOM 14906 C C . ALA C 1 282 ? 7.525 128.197 140.550 1.00 41.50 601 ALA C C 1
ATOM 14907 O O . ALA C 1 282 ? 7.644 128.858 139.520 1.00 29.42 601 ALA C O 1
ATOM 14914 N N . SER C 1 283 ? 7.646 128.707 141.773 1.00 27.54 602 SER C N 1
ATOM 14915 C CA . SER C 1 283 ? 8.214 130.021 142.064 1.00 31.57 602 SER C CA 1
ATOM 14916 C C . SER C 1 283 ? 9.207 129.793 143.202 1.00 37.23 602 SER C C 1
ATOM 14917 O O . SER C 1 283 ? 8.839 129.880 144.382 1.00 35.90 602 SER C O 1
ATOM 14925 N N . LEU C 1 284 ? 10.465 129.499 142.845 1.00 26.91 603 LEU C N 1
ATOM 14926 C CA . LEU C 1 284 ? 11.428 129.022 143.845 1.00 23.38 603 LEU C CA 1
ATOM 14927 C C . LEU C 1 284 ? 12.103 130.156 144.595 1.00 29.46 603 LEU C C 1
ATOM 14928 O O . LEU C 1 284 ? 13.333 130.215 144.676 1.00 33.72 603 LEU C O 1
ATOM 14944 N N . GLY C 1 285 ? 11.301 131.055 145.168 1.00 32.52 604 GLY C N 1
ATOM 14945 C CA . GLY C 1 285 ? 11.825 132.146 145.959 1.00 28.51 604 GLY C CA 1
ATOM 14946 C C . GLY C 1 285 ? 12.022 131.750 147.418 1.00 31.26 604 GLY C C 1
ATOM 14947 O O . GLY C 1 285 ? 11.782 130.612 147.813 1.00 26.89 604 GLY C O 1
ATOM 14951 N N . ALA C 1 286 ? 12.460 132.730 148.217 1.00 43.87 605 ALA C N 1
ATOM 14952 C CA . ALA C 1 286 ? 12.700 132.493 149.641 1.00 30.89 605 ALA C CA 1
ATOM 14953 C C . ALA C 1 286 ? 11.477 131.891 150.314 1.00 43.57 605 ALA C C 1
ATOM 14954 O O . ALA C 1 286 ? 11.598 130.995 151.160 1.00 35.48 605 ALA C O 1
ATOM 14961 N N . SER C 1 287 ? 10.301 132.421 150.005 1.00 30.12 606 SER C N 1
ATOM 14962 C CA . SER C 1 287 ? 9.030 131.733 150.184 1.00 34.77 606 SER C CA 1
ATOM 14963 C C . SER C 1 287 ? 8.489 131.449 148.795 1.00 31.99 606 SER C C 1
ATOM 14964 O O . SER C 1 287 ? 8.620 132.284 147.897 1.00 40.15 606 SER C O 1
ATOM 14972 N N . GLY C 1 288 ? 7.920 130.271 148.598 1.00 32.13 607 GLY C N 1
ATOM 14973 C CA . GLY C 1 288 ? 7.477 129.928 147.264 1.00 30.58 607 GLY C CA 1
ATOM 14974 C C . GLY C 1 288 ? 6.660 128.656 147.236 1.00 23.31 607 GLY C C 1
ATOM 14975 O O . GLY C 1 288 ? 6.206 128.148 148.282 1.00 26.19 607 GLY C O 1
ATOM 14979 N N . TRP C 1 289 ? 6.504 128.138 146.019 1.00 23.12 608 TRP C N 1
ATOM 14980 C CA . TRP C 1 289 ? 5.669 126.975 145.799 1.00 24.09 608 TRP C CA 1
ATOM 14981 C C . TRP C 1 289 ? 6.218 126.177 144.634 1.00 24.64 608 TRP C C 1
ATOM 14982 O O . TRP C 1 289 ? 6.968 126.683 143.796 1.00 29.23 608 TRP C O 1
ATOM 15003 N N . TRP C 1 290 ? 5.818 124.917 144.587 1.00 29.52 609 TRP C N 1
ATOM 15004 C CA . TRP C 1 290 ? 6.164 124.002 143.508 1.00 28.67 609 TRP C CA 1
ATOM 15005 C C . TRP C 1 290 ? 4.944 123.135 143.251 1.00 27.53 609 TRP C C 1
ATOM 15006 O O . TRP C 1 290 ? 4.275 122.714 144.193 1.00 21.71 609 TRP C O 1
ATOM 15027 N N . ARG C 1 291 ? 4.646 122.885 141.982 1.00 22.97 610 ARG C N 1
ATOM 15028 C CA . ARG C 1 291 ? 3.423 122.192 141.597 1.00 23.01 610 ARG C CA 1
ATOM 15029 C C . ARG C 1 291 ? 3.719 121.108 140.572 1.00 25.73 610 ARG C C 1
ATOM 15030 O O . ARG C 1 291 ? 4.292 121.391 139.514 1.00 23.08 610 ARG C O 1
ATOM 15051 N N . ASP C 1 292 ? 3.338 119.875 140.891 1.00 22.97 611 ASP C N 1
ATOM 15052 C CA . ASP C 1 292 ? 3.367 118.780 139.928 1.00 28.03 611 ASP C CA 1
ATOM 15053 C C . ASP C 1 292 ? 2.062 118.853 139.146 1.00 31.58 611 ASP C C 1
ATOM 15054 O O . ASP C 1 292 ? 0.997 118.526 139.660 1.00 24.52 611 ASP C O 1
ATOM 15063 N N . ASN C 1 293 ? 2.129 119.314 137.905 1.00 23.21 612 ASN C N 1
ATOM 15064 C CA . ASN C 1 293 ? 0.899 119.453 137.139 1.00 28.13 612 ASN C CA 1
ATOM 15065 C C . ASN C 1 293 ? 0.381 118.130 136.585 1.00 24.39 612 ASN C C 1
ATOM 15066 O O . ASN C 1 293 ? -0.726 118.111 136.039 1.00 28.52 612 ASN C O 1
ATOM 15077 N N . ASP C 1 294 ? 1.121 117.029 136.742 1.00 23.20 613 ASP C N 1
ATOM 15078 C CA . ASP C 1 294 ? 0.569 115.720 136.423 1.00 23.19 613 ASP C CA 1
ATOM 15079 C C . ASP C 1 294 ? -0.569 115.355 137.372 1.00 49.10 613 ASP C C 1
ATOM 15080 O O . ASP C 1 294 ? -1.606 114.847 136.943 1.00 28.04 613 ASP C O 1
ATOM 15089 N N . THR C 1 295 ? -0.374 115.565 138.680 1.00 24.20 614 THR C N 1
ATOM 15090 C CA . THR C 1 295 ? -1.342 115.159 139.691 1.00 23.03 614 THR C CA 1
ATOM 15091 C C . THR C 1 295 ? -2.003 116.324 140.406 1.00 24.59 614 THR C C 1
ATOM 15092 O O . THR C 1 295 ? -3.025 116.115 141.072 1.00 26.41 614 THR C O 1
ATOM 15103 N N . GLY C 1 296 ? -1.452 117.526 140.319 1.00 28.10 615 GLY C N 1
ATOM 15104 C CA . GLY C 1 296 ? -1.970 118.653 141.065 1.00 23.11 615 GLY C CA 1
ATOM 15105 C C . GLY C 1 296 ? -1.365 118.854 142.446 1.00 23.01 615 GLY C C 1
ATOM 15106 O O . GLY C 1 296 ? -1.767 119.785 143.146 1.00 23.02 615 GLY C O 1
ATOM 15110 N N . LEU C 1 297 ? -0.437 117.999 142.871 1.00 26.14 616 LEU C N 1
ATOM 15111 C CA . LEU C 1 297 ? 0.211 118.185 144.166 1.00 30.73 616 L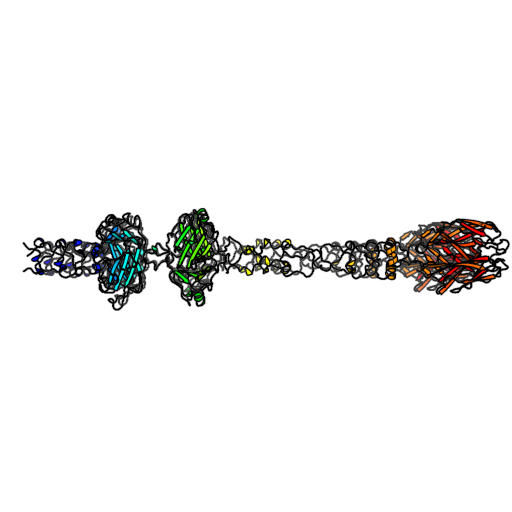EU C CA 1
ATOM 15112 C C . LEU C 1 297 ? 1.013 119.485 144.196 1.00 24.52 616 LEU C C 1
ATOM 15113 O O . LEU C 1 297 ? 1.768 119.790 143.264 1.00 23.52 616 LEU C O 1
ATOM 15129 N N . ILE C 1 298 ? 0.847 120.242 145.283 1.00 22.80 617 ILE C N 1
ATOM 15130 C CA . ILE C 1 298 ? 1.513 121.525 145.482 1.00 23.62 617 ILE C CA 1
ATOM 15131 C C . ILE C 1 298 ? 2.282 121.469 146.794 1.00 22.70 617 ILE C C 1
ATOM 15132 O O . ILE C 1 298 ? 1.733 121.020 147.805 1.00 22.64 617 ILE C O 1
ATOM 15148 N N . ARG C 1 299 ? 3.533 121.940 146.776 1.00 22.68 618 ARG C N 1
ATOM 15149 C CA . ARG C 1 299 ? 4.317 122.160 147.992 1.00 23.31 618 ARG C CA 1
ATOM 15150 C C . ARG C 1 299 ? 4.688 123.633 148.119 1.00 22.62 618 ARG C C 1
ATOM 15151 O O . ARG C 1 299 ? 5.056 124.283 147.133 1.00 24.36 618 ARG C O 1
ATOM 15172 N N . GLN C 1 300 ? 4.614 124.154 149.336 1.00 22.57 619 GLN C N 1
ATOM 15173 C CA . GLN C 1 300 ? 4.901 125.552 149.584 1.00 23.80 619 GLN C CA 1
ATOM 15174 C C . GLN C 1 300 ? 5.754 125.655 150.834 1.00 28.39 619 GLN C C 1
ATOM 15175 O O . GLN C 1 300 ? 5.851 124.707 151.620 1.00 22.40 619 GLN C O 1
ATOM 15189 N N . TRP C 1 301 ? 6.383 126.816 151.007 1.00 24.42 620 TRP C N 1
ATOM 15190 C CA . TRP C 1 301 ? 7.292 127.007 152.125 1.00 22.68 620 TRP C CA 1
ATOM 15191 C C . TRP C 1 301 ? 7.449 128.489 152.405 1.00 22.45 620 TRP C C 1
ATOM 15192 O O . TRP C 1 301 ? 7.237 129.334 151.523 1.00 22.55 620 TRP C O 1
ATOM 15213 N N . GLY C 1 302 ? 7.854 128.779 153.640 1.00 26.51 621 GLY C N 1
ATOM 15214 C CA . GLY C 1 302 ? 8.130 130.136 154.056 1.00 24.06 621 GLY C CA 1
ATOM 15215 C C . GLY C 1 302 ? 8.664 130.165 155.471 1.00 22.29 621 GLY C C 1
ATOM 15216 O O . GLY C 1 302 ? 9.021 129.133 156.057 1.00 22.82 621 GLY C O 1
ATOM 15220 N N . GLN C 1 303 ? 8.723 131.381 156.025 1.00 20.18 622 GLN C N 1
ATOM 15221 C CA . GLN C 1 303 ? 9.202 131.590 157.380 1.00 20.35 622 GLN C CA 1
ATOM 15222 C C . GLN C 1 303 ? 8.198 132.470 158.103 1.00 23.49 622 GLN C C 1
ATOM 15223 O O . GLN C 1 303 ? 7.382 133.144 157.479 1.00 27.61 622 GLN C O 1
ATOM 15237 N N . VAL C 1 304 ? 8.249 132.436 159.431 1.00 21.88 623 VAL C N 1
ATOM 15238 C CA . VAL C 1 304 ? 7.365 133.258 160.247 1.00 18.70 623 VAL C CA 1
ATOM 15239 C C . VAL C 1 304 ? 8.016 133.469 161.602 1.00 20.09 623 VAL C C 1
ATOM 15240 O O . VAL C 1 304 ? 8.648 132.564 162.148 1.00 29.11 623 VAL C O 1
ATOM 15253 N N . THR C 1 305 ? 7.851 134.681 162.139 1.00 28.26 624 THR C N 1
ATOM 15254 C CA . THR C 1 305 ? 8.321 135.018 163.471 1.00 23.04 624 THR C CA 1
ATOM 15255 C C . THR C 1 305 ? 7.193 134.807 164.472 1.00 29.59 624 THR C C 1
ATOM 15256 O O . THR C 1 305 ? 6.140 135.441 164.359 1.00 27.89 624 THR C O 1
ATOM 15267 N N . CYS C 1 306 ? 7.415 133.913 165.454 1.00 35.69 625 CYS C N 1
ATOM 15268 C CA . CYS C 1 306 ? 6.423 133.574 166.465 1.00 23.25 625 CYS C CA 1
ATOM 15269 C C . CYS C 1 306 ? 6.782 134.196 167.811 1.00 23.51 625 CYS C C 1
ATOM 15270 O O . CYS C 1 306 ? 7.957 134.251 168.169 1.00 27.05 625 CYS C O 1
ATOM 15278 N N . PRO C 1 307 ? 5.808 134.625 168.594 1.00 24.71 626 PRO C N 1
ATOM 15279 C CA . PRO C 1 307 ? 6.103 134.995 169.982 1.00 49.52 626 PRO C CA 1
ATOM 15280 C C . PRO C 1 307 ? 6.536 133.763 170.765 1.00 32.22 626 PRO C C 1
ATOM 15281 O O . PRO C 1 307 ? 6.401 132.626 170.319 1.00 22.60 626 PRO C O 1
ATOM 15292 N N . ALA C 1 308 ? 7.085 134.010 171.952 1.00 30.87 627 ALA C N 1
ATOM 15293 C CA . ALA C 1 308 ? 7.455 132.925 172.840 1.00 27.48 627 ALA C CA 1
ATOM 15294 C C . ALA C 1 308 ? 6.218 132.118 173.200 1.00 19.25 627 ALA C C 1
ATOM 15295 O O . ALA C 1 308 ? 5.152 132.675 173.448 1.00 19.29 627 ALA C O 1
ATOM 15302 N N . ASP C 1 309 ? 6.353 130.796 173.195 1.00 17.23 628 ASP C N 1
ATOM 15303 C CA . ASP C 1 309 ? 5.317 129.901 173.707 1.00 20.79 628 ASP C CA 1
ATOM 15304 C C . ASP C 1 309 ? 3.933 130.277 173.180 1.00 20.67 628 ASP C C 1
ATOM 15305 O O . ASP C 1 309 ? 2.956 130.361 173.930 1.00 18.47 628 ASP C O 1
ATOM 15314 N N . ALA C 1 310 ? 3.839 130.493 171.869 1.00 21.79 629 ALA C N 1
ATOM 15315 C CA . ALA C 1 310 ? 2.603 131.027 171.300 1.00 20.68 629 ALA C CA 1
ATOM 15316 C C . ALA C 1 310 ? 2.525 130.728 169.807 1.00 17.89 629 ALA C C 1
ATOM 15317 O O . ALA C 1 310 ? 3.496 130.290 169.185 1.00 29.42 629 ALA C O 1
ATOM 15324 N N . ASP C 1 311 ? 1.356 130.999 169.248 1.00 21.14 630 ASP C N 1
ATOM 15325 C CA . ASP C 1 311 ? 1.046 130.761 167.851 1.00 21.94 630 ASP C CA 1
ATOM 15326 C C . ASP C 1 311 ? 1.395 131.963 166.999 1.00 23.51 630 ASP C C 1
ATOM 15327 O O . ASP C 1 311 ? 1.434 133.091 167.472 1.00 21.26 630 ASP C O 1
ATOM 15336 N N . ALA C 1 312 ? 1.604 131.704 165.704 1.00 25.01 631 ALA C N 1
ATOM 15337 C CA . ALA C 1 312 ? 1.600 132.742 164.685 1.00 32.95 631 ALA C CA 1
ATOM 15338 C C . ALA C 1 312 ? 0.947 132.164 163.444 1.00 34.65 631 ALA C C 1
ATOM 15339 O O . ALA C 1 312 ? 1.154 130.985 163.112 1.00 24.32 631 ALA C O 1
ATOM 15346 N N . SER C 1 313 ? 0.151 132.990 162.771 1.00 23.54 632 SER C N 1
ATOM 15347 C CA . SER C 1 313 ? -0.540 132.571 161.560 1.00 42.98 632 SER C CA 1
ATOM 15348 C C . SER C 1 313 ? 0.346 132.797 160.343 1.00 41.32 632 SER C C 1
ATOM 15349 O O . SER C 1 313 ? 1.129 133.749 160.294 1.00 26.61 632 SER C O 1
ATOM 15357 N N . ILE C 1 314 ? 0.197 131.920 159.345 1.00 20.70 633 ILE C N 1
ATOM 15358 C CA . ILE C 1 314 ? 0.895 132.067 158.077 1.00 24.41 633 ILE C CA 1
ATOM 15359 C C . ILE C 1 314 ? -0.136 132.131 156.960 1.00 24.94 633 ILE C C 1
ATOM 15360 O O . ILE C 1 314 ? -1.254 131.612 157.082 1.00 26.74 633 ILE C O 1
ATOM 15376 N N . THR C 1 315 ? 0.251 132.780 155.864 1.00 24.41 634 THR C N 1
ATOM 15377 C CA . THR C 1 315 ? -0.543 132.805 154.637 1.00 25.31 634 THR C CA 1
ATOM 15378 C C . THR C 1 315 ? 0.283 132.173 153.530 1.00 19.30 634 THR C C 1
ATOM 15379 O O . THR C 1 315 ? 1.417 132.587 153.286 1.00 22.72 634 THR C O 1
ATOM 15390 N N . PHE C 1 316 ? -0.275 131.162 152.871 1.00 24.24 635 PHE C N 1
ATOM 15391 C CA . PHE C 1 316 ? 0.489 130.432 151.879 1.00 24.66 635 PHE C CA 1
ATOM 15392 C C . PHE C 1 316 ? 0.788 131.336 150.684 1.00 26.33 635 PHE C C 1
ATOM 15393 O O . PHE C 1 316 ? -0.034 132.179 150.329 1.00 31.77 635 PHE C O 1
ATOM 15410 N N . PRO C 1 317 ? 1.974 131.207 150.075 1.00 23.27 636 PRO C N 1
ATOM 15411 C CA . PRO C 1 317 ? 2.269 131.996 148.864 1.00 24.33 636 PRO C CA 1
ATOM 15412 C C . PRO C 1 317 ? 1.131 131.997 147.854 1.00 22.95 636 PRO C C 1
ATOM 15413 O O . PRO C 1 317 ? 0.760 133.062 147.339 1.00 27.03 636 PRO C O 1
ATOM 15424 N N . ILE C 1 318 ? 0.562 130.836 147.559 1.00 35.70 637 ILE C N 1
ATOM 15425 C CA . ILE C 1 318 ? -0.642 130.749 146.736 1.00 31.22 637 ILE C CA 1
ATOM 15426 C C . ILE C 1 318 ? -1.658 129.892 147.476 1.00 28.31 637 ILE C C 1
ATOM 15427 O O . ILE C 1 318 ? -1.294 129.036 148.298 1.00 26.33 637 ILE C O 1
ATOM 15443 N N . PRO C 1 319 ? -2.943 130.073 147.190 1.00 27.72 638 PRO C N 1
ATOM 15444 C CA . PRO C 1 319 ? -3.942 129.205 147.814 1.00 26.07 638 PRO C CA 1
ATOM 15445 C C . PRO C 1 319 ? -3.851 127.808 147.243 1.00 23.26 638 PRO C C 1
ATOM 15446 O O . PRO C 1 319 ? -3.592 127.626 146.055 1.00 24.24 638 PRO C O 1
ATOM 15457 N N . PHE C 1 320 ? -4.033 126.819 148.094 1.00 23.40 639 PHE C N 1
ATOM 15458 C CA . PHE C 1 320 ? -4.279 125.477 147.595 1.00 34.71 639 PHE C CA 1
ATOM 15459 C C . PHE C 1 320 ? -5.639 125.512 146.910 1.00 32.78 639 PHE C C 1
ATOM 15460 O O . PHE C 1 320 ? -6.594 126.050 147.475 1.00 26.46 639 PHE C O 1
ATOM 15477 N N . PRO C 1 321 ? -5.759 125.011 145.687 1.00 21.15 640 PRO C N 1
ATOM 15478 C CA . PRO C 1 321 ? -7.072 125.055 145.013 1.00 33.38 640 PRO C CA 1
ATOM 15479 C C . PRO C 1 321 ? -8.179 124.348 145.772 1.00 37.55 640 PRO C C 1
ATOM 15480 O O . PRO C 1 321 ? -9.335 124.783 145.701 1.00 29.52 640 PRO C O 1
ATOM 15491 N N . THR C 1 322 ? -7.868 123.289 146.511 1.00 29.06 641 THR C N 1
ATOM 15492 C CA . THR C 1 322 ? -8.879 122.495 147.191 1.00 22.26 641 THR C CA 1
ATOM 15493 C C . THR C 1 322 ? -8.626 122.364 148.685 1.00 23.73 641 THR C C 1
ATOM 15494 O O . THR C 1 322 ? -9.524 122.637 149.483 1.00 26.67 641 THR C O 1
ATOM 15505 N N . LEU C 1 323 ? -7.428 121.961 149.094 1.00 19.76 642 LEU C N 1
ATOM 15506 C CA . LEU C 1 323 ? -7.198 121.781 150.522 1.00 20.21 642 LEU C CA 1
ATOM 15507 C C . LEU C 1 323 ? -5.706 121.647 150.800 1.00 19.94 642 LEU C C 1
ATOM 15508 O O . LEU C 1 323 ? -4.897 121.327 149.922 1.00 20.79 642 LEU C O 1
ATOM 15524 N N . CYS C 1 324 ? -5.352 121.917 152.053 1.00 22.95 643 CYS C N 1
ATOM 15525 C CA . CYS C 1 324 ? -4.018 121.647 152.550 1.00 21.46 643 CYS C CA 1
ATOM 15526 C C . CYS C 1 324 ? -4.002 120.252 153.159 1.00 21.26 643 CYS C C 1
ATOM 15527 O O . CYS C 1 324 ? -4.816 119.939 154.031 1.00 23.26 643 CYS C O 1
ATOM 15535 N N . LEU C 1 325 ? -3.082 119.407 152.695 1.00 20.10 644 LEU C N 1
ATOM 15536 C CA . LEU C 1 325 ? -3.011 118.042 153.199 1.00 15.20 644 LEU C CA 1
ATOM 15537 C C . LEU C 1 325 ? -2.117 117.886 154.435 1.00 17.69 644 LEU C C 1
ATOM 15538 O O . LEU C 1 325 ? -2.309 116.935 155.196 1.00 19.96 644 LEU C O 1
ATOM 15554 N N . GLY C 1 326 ? -1.159 118.776 154.655 1.00 24.62 645 GLY C N 1
ATOM 15555 C CA . GLY C 1 326 ? -0.311 118.667 155.827 1.00 21.30 645 GLY C CA 1
ATOM 15556 C C . GLY C 1 326 ? 0.790 119.705 155.812 1.00 17.84 645 GLY C C 1
ATOM 15557 O O . GLY C 1 326 ? 0.929 120.496 154.874 1.00 17.74 645 GLY C O 1
ATOM 15561 N N . GLY C 1 327 ? 1.573 119.696 156.880 1.00 15.98 646 GLY C N 1
ATOM 15562 C CA . GLY C 1 327 ? 2.701 120.608 156.984 1.00 17.80 646 GLY C CA 1
ATOM 15563 C C . GLY C 1 327 ? 3.496 120.338 158.249 1.00 21.76 646 GLY C C 1
ATOM 15564 O O . GLY C 1 327 ? 3.192 119.428 159.026 1.00 15.91 646 GLY C O 1
ATOM 15568 N N . TYR C 1 328 ? 4.550 121.128 158.425 1.00 15.01 647 TYR C N 1
ATOM 15569 C CA . TYR C 1 328 ? 5.397 121.053 159.613 1.00 18.67 647 TYR C CA 1
ATOM 15570 C C . TYR C 1 328 ? 6.068 122.407 159.779 1.00 14.52 647 TYR C C 1
ATOM 15571 O O . TYR C 1 328 ? 6.042 123.237 158.879 1.00 18.04 647 TYR C O 1
ATOM 15589 N N . ALA C 1 329 ? 6.691 122.610 160.943 1.00 15.53 648 ALA C N 1
ATOM 15590 C CA . ALA C 1 329 ? 7.501 123.782 161.176 1.00 18.37 648 ALA C CA 1
ATOM 15591 C C . ALA C 1 329 ? 8.816 123.358 161.803 1.00 18.54 648 ALA C C 1
ATOM 15592 O O . ALA C 1 329 ? 8.930 122.273 162.362 1.00 17.25 648 ALA C O 1
ATOM 15599 N N . ASN C 1 330 ? 9.807 124.245 161.694 1.00 14.50 649 ASN C N 1
ATOM 15600 C CA . ASN C 1 330 ? 11.186 123.966 162.069 1.00 14.72 649 ASN C CA 1
ATOM 15601 C C . ASN C 1 330 ? 11.801 125.178 162.743 1.00 17.44 649 ASN C C 1
ATOM 15602 O O . ASN C 1 330 ? 11.687 126.304 162.234 1.00 23.67 649 ASN C O 1
ATOM 15613 N N . GLN C 1 331 ? 12.442 124.956 163.894 1.00 14.49 650 GLN C N 1
ATOM 15614 C CA . GLN C 1 331 ? 13.185 126.032 164.549 1.00 23.79 650 GLN C CA 1
ATOM 15615 C C . GLN C 1 331 ? 14.432 126.374 163.746 1.00 21.98 650 GLN C C 1
ATOM 15616 O O . GLN C 1 331 ? 15.253 125.497 163.461 1.00 17.44 650 GLN C O 1
ATOM 15630 N N . THR C 1 332 ? 14.603 127.660 163.419 1.00 17.87 651 THR C N 1
ATOM 15631 C CA . THR C 1 332 ? 15.749 128.108 162.643 1.00 21.04 651 THR C CA 1
ATOM 15632 C C . THR C 1 332 ? 16.846 128.717 163.501 1.00 29.21 651 THR C C 1
ATOM 15633 O O . THR C 1 332 ? 17.877 129.104 162.960 1.00 23.20 651 THR C O 1
ATOM 15644 N N . SER C 1 333 ? 16.653 128.821 164.815 1.00 19.39 652 SER C N 1
ATOM 15645 C CA . SER C 1 333 ? 17.620 129.486 165.682 1.00 36.75 652 SER C CA 1
ATOM 15646 C C . SER C 1 333 ? 18.364 128.471 166.536 1.00 25.05 652 SER C C 1
ATOM 15647 O O . SER C 1 333 ? 17.992 127.301 166.648 1.00 23.01 652 SER C O 1
ATOM 15655 N N . ALA C 1 334 ? 19.435 128.946 167.164 1.00 31.43 653 ALA C N 1
ATOM 15656 C CA . ALA C 1 334 ? 20.214 128.120 168.068 1.00 24.23 653 ALA C CA 1
ATOM 15657 C C . ALA C 1 334 ? 19.531 128.178 169.432 1.00 18.18 653 ALA C C 1
ATOM 15658 O O . ALA C 1 334 ? 19.965 128.882 170.356 1.00 25.27 653 ALA C O 1
ATOM 15665 N N . PHE C 1 335 ? 18.451 127.402 169.560 1.00 26.18 654 PHE C N 1
ATOM 15666 C CA . PHE C 1 335 ? 17.640 127.456 170.762 1.00 24.16 654 PHE C CA 1
ATOM 15667 C C . PHE C 1 335 ? 18.417 126.882 171.950 1.00 24.65 654 PHE C C 1
ATOM 15668 O O . PHE C 1 335 ? 19.199 125.941 171.813 1.00 28.33 654 PHE C O 1
ATOM 15685 N N . HIS C 1 336 ? 18.194 127.461 173.115 1.00 23.26 655 HIS C N 1
ATOM 15686 C CA . HIS C 1 336 ? 18.824 126.974 174.324 1.00 27.98 655 HIS C CA 1
ATOM 15687 C C . HIS C 1 336 ? 18.417 125.522 174.529 1.00 13.56 655 HIS C C 1
ATOM 15688 O O . HIS C 1 336 ? 17.210 125.239 174.609 1.00 22.38 655 HIS C O 1
ATOM 15702 N N . PRO C 1 337 ? 19.356 124.572 174.580 1.00 16.94 656 PRO C N 1
ATOM 15703 C CA . PRO C 1 337 ? 18.968 123.154 174.660 1.00 19.91 656 PRO C CA 1
ATOM 15704 C C . PRO C 1 337 ? 18.656 122.689 176.069 1.00 20.15 656 PRO C C 1
ATOM 15705 O O . PRO C 1 337 ? 18.426 121.498 176.269 1.00 23.11 656 PRO C O 1
ATOM 15716 N N . GLY C 1 338 ? 18.662 123.577 177.038 1.00 20.03 657 GLY C N 1
ATOM 15717 C CA . GLY C 1 338 ? 18.178 123.253 178.359 1.00 22.23 657 GLY C CA 1
ATOM 15718 C C . GLY C 1 338 ? 16.680 123.416 178.531 1.00 37.13 657 GLY C C 1
ATOM 15719 O O . GLY C 1 338 ? 16.183 123.242 179.647 1.00 21.47 657 GLY C O 1
ATOM 15723 N N . THR C 1 339 ? 15.944 123.756 177.468 1.00 28.81 658 THR C N 1
ATOM 15724 C CA . THR C 1 339 ? 14.496 123.966 177.558 1.00 18.63 658 THR C CA 1
ATOM 15725 C C . THR C 1 339 ? 13.839 123.264 176.368 1.00 17.29 658 THR C C 1
ATOM 15726 O O . THR C 1 339 ? 14.510 122.638 175.538 1.00 20.66 658 THR C O 1
ATOM 15737 N N . ASP C 1 340 ? 12.512 123.333 176.306 1.00 22.68 659 ASP C N 1
ATOM 15738 C CA . ASP C 1 340 ? 11.775 122.780 175.183 1.00 15.96 659 ASP C CA 1
ATOM 15739 C C . ASP C 1 340 ? 11.660 123.807 174.052 1.00 18.59 659 ASP C C 1
ATOM 15740 O O . ASP C 1 340 ? 11.583 125.013 174.269 1.00 16.43 659 ASP C O 1
ATOM 15749 N N . ALA C 1 341 ? 11.639 123.298 172.833 1.00 19.03 660 ALA C N 1
ATOM 15750 C CA . ALA C 1 341 ? 11.610 124.116 171.636 1.00 14.99 660 ALA C CA 1
ATOM 15751 C C . ALA C 1 341 ? 10.766 123.427 170.578 1.00 19.31 660 ALA C C 1
ATOM 15752 O O . ALA C 1 341 ? 11.127 123.356 169.403 1.00 16.59 660 ALA C O 1
ATOM 15759 N N . SER C 1 342 ? 9.633 122.872 170.987 1.00 19.79 661 SER C N 1
ATOM 15760 C CA . SER C 1 342 ? 8.798 122.116 170.062 1.00 14.13 661 SER C CA 1
ATOM 15761 C C . SER C 1 342 ? 8.115 123.031 169.057 1.00 17.17 661 SER C C 1
ATOM 15762 O O . SER C 1 342 ? 8.035 124.247 169.231 1.00 16.38 661 SER C O 1
ATOM 15770 N N . THR C 1 343 ? 7.614 122.420 167.987 1.00 13.73 662 THR C N 1
ATOM 15771 C CA . THR C 1 343 ? 6.918 123.141 166.937 1.00 26.25 662 THR C CA 1
ATOM 15772 C C . THR C 1 343 ? 5.569 122.490 166.675 1.00 23.57 662 THR C C 1
ATOM 15773 O O . THR C 1 343 ? 5.328 121.346 167.053 1.00 16.91 662 THR C O 1
ATOM 15784 N N . GLY C 1 344 ? 4.710 123.215 165.973 1.00 13.89 663 GLY C N 1
ATOM 15785 C CA . GLY C 1 344 ? 3.458 122.659 165.511 1.00 14.72 663 GLY C CA 1
ATOM 15786 C C . GLY C 1 344 ? 2.987 123.329 164.240 1.00 19.28 663 GLY C C 1
ATOM 15787 O O . GLY C 1 344 ? 3.233 124.520 164.011 1.00 16.42 663 GLY C O 1
ATOM 15791 N N . PHE C 1 345 ? 2.301 122.546 163.408 1.00 16.47 664 PHE C N 1
ATOM 15792 C CA . PHE C 1 345 ? 1.618 123.024 162.209 1.00 20.85 664 PHE C CA 1
ATOM 15793 C C . PHE C 1 345 ? 0.193 122.500 162.275 1.00 19.39 664 PHE C C 1
ATOM 15794 O O . PHE C 1 345 ? -0.000 121.281 162.340 1.00 19.50 664 PHE C O 1
ATOM 15811 N N . ARG C 1 346 ? -0.796 123.405 162.254 1.00 17.86 665 ARG C N 1
ATOM 15812 C CA . ARG C 1 346 ? -2.183 122.963 162.363 1.00 14.49 665 ARG C CA 1
ATOM 15813 C C . ARG C 1 346 ? -3.143 123.984 161.797 1.00 15.05 665 ARG C C 1
ATOM 15814 O O . ARG C 1 346 ? -2.761 125.094 161.433 1.00 21.40 665 ARG C O 1
ATOM 15835 N N . GLY C 1 347 ? -4.427 123.594 161.774 1.00 19.93 666 GLY C N 1
ATOM 15836 C CA . GLY C 1 347 ? -5.496 124.498 161.384 1.00 22.72 666 GLY C CA 1
ATOM 15837 C C . GLY C 1 347 ? -5.396 125.016 159.966 1.00 26.63 666 GLY C C 1
ATOM 15838 O O . GLY C 1 347 ? -5.782 126.154 159.690 1.00 22.66 666 GLY C O 1
ATOM 15842 N N . ALA C 1 348 ? -4.896 124.205 159.055 1.00 22.61 667 ALA C N 1
ATOM 15843 C CA . ALA C 1 348 ? -4.683 124.660 157.689 1.00 30.11 667 ALA C CA 1
ATOM 15844 C C . ALA C 1 348 ? -6.012 124.724 156.944 1.00 29.61 667 ALA C C 1
ATOM 15845 O O . ALA C 1 348 ? -6.841 123.822 157.054 1.00 30.82 667 ALA C O 1
ATOM 15852 N N . THR C 1 349 ? -6.212 125.826 156.207 1.00 20.79 668 THR C N 1
ATOM 15853 C CA . THR C 1 349 ? -7.244 126.008 155.202 1.00 22.14 668 THR C CA 1
ATOM 15854 C C . THR C 1 349 ? -6.556 126.068 153.824 1.00 31.34 668 THR C C 1
ATOM 15855 O O . THR C 1 349 ? -5.391 125.674 153.685 1.00 25.08 668 THR C O 1
ATOM 15866 N N . THR C 1 350 ? -7.273 126.575 152.809 1.00 27.10 669 THR C N 1
ATOM 15867 C CA . THR C 1 350 ? -6.655 126.738 151.498 1.00 29.22 669 THR C CA 1
ATOM 15868 C C . THR C 1 350 ? -5.675 127.913 151.468 1.00 18.08 669 THR C C 1
ATOM 15869 O O . THR C 1 350 ? -4.836 127.980 150.564 1.00 19.50 669 THR C O 1
ATOM 15880 N N . THR C 1 351 ? -5.749 128.832 152.438 1.00 22.36 670 THR C N 1
ATOM 15881 C CA . THR C 1 351 ? -4.950 130.047 152.385 1.00 26.41 670 THR C CA 1
ATOM 15882 C C . THR C 1 351 ? -4.067 130.320 153.597 1.00 20.78 670 THR C C 1
ATOM 15883 O O . THR C 1 351 ? -3.106 131.079 153.451 1.00 31.40 670 THR C O 1
ATOM 15894 N N . THR C 1 352 ? -4.343 129.737 154.769 1.00 24.19 671 THR C N 1
ATOM 15895 C CA . THR C 1 352 ? -3.583 130.044 155.965 1.00 30.71 671 THR C CA 1
ATOM 15896 C C . THR C 1 352 ? -3.378 128.795 156.813 1.00 20.39 671 THR C C 1
ATOM 15897 O O . THR C 1 352 ? -3.992 127.743 156.587 1.00 23.05 671 THR C O 1
ATOM 15908 N N . ALA C 1 353 ? -2.516 128.928 157.825 1.00 25.35 672 ALA C N 1
ATOM 15909 C CA . ALA C 1 353 ? -2.311 127.863 158.806 1.00 21.33 672 ALA C CA 1
ATOM 15910 C C . ALA C 1 353 ? -1.782 128.491 160.082 1.00 26.48 672 ALA C C 1
ATOM 15911 O O . ALA C 1 353 ? -1.466 129.683 160.113 1.00 21.14 672 ALA C O 1
ATOM 15918 N N . VAL C 1 354 ? -1.678 127.671 161.136 1.00 22.13 673 VAL C N 1
ATOM 15919 C CA . VAL C 1 354 ? -1.203 128.133 162.435 1.00 24.71 673 VAL C CA 1
ATOM 15920 C C . VAL C 1 354 ? 0.095 127.415 162.775 1.00 22.83 673 VAL C C 1
ATOM 15921 O O . VAL C 1 354 ? 0.150 126.181 162.740 1.00 20.08 673 VAL C O 1
ATOM 15934 N N . ILE C 1 355 ? 1.123 128.197 163.111 1.00 23.93 674 ILE C N 1
ATOM 15935 C CA . ILE C 1 355 ? 2.430 127.690 163.510 1.00 16.12 674 ILE C CA 1
ATOM 15936 C C . ILE C 1 355 ? 2.611 127.951 165.004 1.00 17.91 674 ILE C C 1
ATOM 15937 O O . ILE C 1 355 ? 2.477 129.094 165.460 1.00 23.41 674 ILE C O 1
ATOM 15953 N N . ARG C 1 356 ? 2.895 126.901 165.759 1.00 19.96 675 ARG C N 1
ATOM 15954 C CA . ARG C 1 356 ? 3.070 127.014 167.205 1.00 15.42 675 ARG C CA 1
ATOM 15955 C C . ARG C 1 356 ? 4.541 126.903 167.573 1.00 16.55 675 ARG C C 1
ATOM 15956 O O . ARG C 1 356 ? 5.261 126.033 167.056 1.00 20.03 675 ARG C O 1
ATOM 15977 N N . ASN C 1 357 ? 4.970 127.767 168.491 1.00 15.53 676 ASN C N 1
ATOM 15978 C CA . ASN C 1 357 ? 6.347 127.840 168.949 1.00 15.45 676 ASN C CA 1
ATOM 15979 C C . ASN C 1 357 ? 6.413 127.584 170.446 1.00 16.99 676 ASN C C 1
ATOM 15980 O O . ASN C 1 357 ? 5.999 128.434 171.232 1.00 20.43 676 ASN C O 1
ATOM 15991 N N . GLY C 1 358 ? 6.956 126.429 170.841 1.00 19.79 677 GLY C N 1
ATOM 15992 C CA . GLY C 1 358 ? 7.111 126.073 172.236 1.00 30.68 677 GLY C CA 1
ATOM 15993 C C . GLY C 1 358 ? 8.370 126.586 172.908 1.00 16.68 677 GLY C C 1
ATOM 15994 O O . GLY C 1 358 ? 8.558 126.377 174.099 1.00 19.09 677 GLY C O 1
ATOM 15998 N N . TYR C 1 359 ? 9.249 127.231 172.135 1.00 16.56 678 TYR C N 1
ATOM 15999 C CA . TYR C 1 359 ? 10.447 127.853 172.705 1.00 22.92 678 TYR C CA 1
ATOM 16000 C C . TYR C 1 359 ? 10.078 129.101 173.503 1.00 15.44 678 TYR C C 1
ATOM 16001 O O . TYR C 1 359 ? 9.179 129.848 173.116 1.00 18.61 678 TYR C O 1
ATOM 16019 N N . PHE C 1 360 ? 10.781 129.323 174.612 1.00 18.51 679 PHE C N 1
ATOM 16020 C CA . PHE C 1 360 ? 10.397 130.366 175.547 1.00 28.68 679 PHE C CA 1
ATOM 16021 C C . PHE C 1 360 ? 10.921 131.740 175.152 1.00 34.82 679 PHE C C 1
ATOM 16022 O O . PHE C 1 360 ? 11.098 132.604 176.007 1.00 26.39 679 PHE C O 1
ATOM 16039 N N . ALA C 1 361 ? 11.148 131.949 173.865 1.00 18.68 680 ALA C N 1
ATOM 16040 C CA . ALA C 1 361 ? 11.525 133.259 173.329 1.00 19.38 680 ALA C CA 1
ATOM 16041 C C . ALA C 1 361 ? 10.933 133.420 171.936 1.00 24.45 680 ALA C C 1
ATOM 16042 O O . ALA C 1 361 ? 10.613 132.441 171.253 1.00 22.16 680 ALA C O 1
ATOM 16049 N N . GLN C 1 362 ? 10.783 134.670 171.526 1.00 31.05 681 GLN C N 1
ATOM 16050 C CA . GLN C 1 362 ? 10.452 134.956 170.139 1.00 34.01 681 GLN C CA 1
ATOM 16051 C C . GLN C 1 362 ? 11.476 134.289 169.234 1.00 25.69 681 GLN C C 1
ATOM 16052 O O . GLN C 1 362 ? 12.677 134.332 169.495 1.00 24.52 681 GLN C O 1
ATOM 16066 N N . ALA C 1 363 ? 10.998 133.651 168.174 1.00 28.09 682 ALA C N 1
ATOM 16067 C CA . ALA C 1 363 ? 11.885 132.871 167.329 1.00 24.40 682 ALA C CA 1
ATOM 16068 C C . ALA C 1 363 ? 11.286 132.749 165.937 1.00 23.19 682 ALA C C 1
ATOM 16069 O O . ALA C 1 363 ? 10.068 132.816 165.760 1.00 19.99 682 ALA C O 1
ATOM 16076 N N . VAL C 1 364 ? 12.156 132.550 164.962 1.00 19.53 683 VAL C N 1
ATOM 16077 C CA . VAL C 1 364 ? 11.758 132.401 163.565 1.00 17.82 683 VAL C CA 1
ATOM 16078 C C . VAL C 1 364 ? 11.678 130.919 163.271 1.00 20.38 683 VAL C C 1
ATOM 16079 O O . VAL C 1 364 ? 12.645 130.176 163.475 1.00 25.77 683 VAL C O 1
ATOM 16092 N N . LEU C 1 365 ? 10.517 130.493 162.812 1.00 21.63 684 LEU C N 1
ATOM 16093 C CA . LEU C 1 365 ? 10.274 129.129 162.398 1.00 16.53 684 LEU C CA 1
ATOM 16094 C C . LEU C 1 365 ? 10.042 129.112 160.894 1.00 18.68 684 LEU C C 1
ATOM 16095 O O . LEU C 1 365 ? 9.252 129.904 160.371 1.00 23.70 684 LEU C O 1
ATOM 16111 N N . SER C 1 366 ? 10.731 128.224 160.209 1.00 16.35 685 SER C N 1
ATOM 16112 C CA . SER C 1 366 ? 10.407 127.942 158.807 1.00 17.68 685 SER C CA 1
ATOM 16113 C C . SER C 1 366 ? 9.317 126.874 158.763 1.00 17.83 685 SER C C 1
ATOM 16114 O O . SER C 1 366 ? 9.058 126.172 159.754 1.00 17.17 685 SER C O 1
ATOM 16122 N N . TRP C 1 367 ? 8.636 126.782 157.622 1.00 20.29 686 TRP C N 1
ATOM 16123 C CA . TRP C 1 367 ? 7.584 125.786 157.480 1.00 18.23 686 TRP C CA 1
ATOM 16124 C C . TRP C 1 367 ? 7.510 125.318 156.036 1.00 17.22 686 TRP C C 1
ATOM 16125 O O . TRP C 1 367 ? 7.942 126.009 155.108 1.00 17.79 686 TRP C O 1
ATOM 16146 N N . GLU C 1 368 ? 6.974 124.103 155.863 1.00 19.57 687 GLU C N 1
ATOM 16147 C CA . GLU C 1 368 ? 6.498 123.633 154.569 1.00 20.85 687 GLU C CA 1
ATOM 16148 C C . GLU C 1 368 ? 5.057 123.170 154.740 1.00 17.20 687 GLU C C 1
ATOM 16149 O O . GLU C 1 368 ? 4.626 122.800 155.832 1.00 18.81 687 GLU C O 1
ATOM 16161 N N . ALA C 1 369 ? 4.321 123.179 153.639 1.00 18.14 688 ALA C N 1
ATOM 16162 C CA . ALA C 1 369 ? 2.949 122.675 153.615 1.00 20.67 688 ALA C CA 1
ATOM 16163 C C . ALA C 1 369 ? 2.722 122.100 152.224 1.00 26.72 688 ALA C C 1
ATOM 16164 O O . ALA C 1 369 ? 3.359 122.525 151.257 1.00 22.64 688 ALA C O 1
ATOM 16171 N N . PHE C 1 370 ? 1.856 121.095 152.134 1.00 20.24 689 PHE C N 1
ATOM 16172 C CA . PHE C 1 370 ? 1.547 120.489 150.849 1.00 18.72 689 PHE C CA 1
ATOM 16173 C C . PHE C 1 370 ? 0.049 120.292 150.747 1.00 21.68 689 PHE C C 1
ATOM 16174 O O . PHE C 1 370 ? -0.671 120.274 151.754 1.00 17.15 689 PHE C O 1
ATOM 16191 N N . GLY C 1 371 ? -0.423 120.161 149.515 1.00 21.81 690 GLY C N 1
ATOM 16192 C CA . GLY C 1 371 ? -1.853 120.082 149.283 1.00 23.01 690 GLY C CA 1
ATOM 16193 C C . GLY C 1 371 ? -2.162 120.006 147.799 1.00 18.48 690 GLY C C 1
ATOM 16194 O O . GLY C 1 371 ? -1.297 119.652 146.999 1.00 19.42 690 GLY C O 1
ATOM 16198 N N . ARG C 1 372 ? -3.423 120.295 147.463 1.00 17.95 691 ARG C N 1
ATOM 16199 C CA . ARG C 1 372 ? -3.852 120.292 146.073 1.00 25.14 691 ARG C CA 1
ATOM 16200 C C . ARG C 1 372 ? -5.097 121.144 145.858 1.00 42.62 691 ARG C C 1
ATOM 16201 O O . ARG C 1 372 ? -5.651 121.716 146.779 1.00 22.10 691 ARG C O 1
ATOM 16223 N N . ALA D 1 9 ? 6.161 173.666 -58.261 1.00 60.09 328 ALA D N 1
ATOM 16224 C CA . ALA D 1 9 ? 6.421 174.102 -56.887 1.00 89.34 328 ALA D CA 1
ATOM 16225 C C . ALA D 1 9 ? 6.363 172.917 -55.922 1.00 69.54 328 ALA D C 1
ATOM 16226 O O . ALA D 1 9 ? 5.387 172.163 -55.899 1.00 54.01 328 ALA D O 1
ATOM 16232 N N . LEU D 1 10 ? 7.417 172.760 -55.125 1.00 73.61 329 LEU D N 1
ATOM 16233 C CA . LEU D 1 10 ? 7.496 171.637 -54.202 1.00 59.94 329 LEU D CA 1
ATOM 16234 C C . LEU D 1 10 ? 6.470 171.780 -53.083 1.00 50.41 329 LEU D C 1
ATOM 16235 O O . LEU D 1 10 ? 6.242 172.876 -52.556 1.00 58.67 329 LEU D O 1
ATOM 16251 N N . ALA D 1 11 ? 5.834 170.663 -52.740 1.00 62.99 330 ALA D N 1
ATOM 16252 C CA . ALA D 1 11 ? 4.916 170.585 -51.614 1.00 68.98 330 ALA D CA 1
ATOM 16253 C C . ALA D 1 11 ? 5.572 169.784 -50.498 1.00 53.51 330 ALA D C 1
ATOM 16254 O O . ALA D 1 11 ? 6.451 168.952 -50.748 1.00 48.57 330 ALA D O 1
ATOM 16261 N N . ALA D 1 12 ? 5.145 170.045 -49.264 1.00 41.09 331 ALA D N 1
ATOM 16262 C CA . ALA D 1 12 ? 5.705 169.307 -48.133 1.00 41.34 331 ALA D CA 1
ATOM 16263 C C . ALA D 1 12 ? 5.660 167.802 -48.396 1.00 59.71 331 ALA D C 1
ATOM 16264 O O . ALA D 1 12 ? 6.644 167.086 -48.164 1.00 32.48 331 ALA D O 1
ATOM 16271 N N . THR D 1 13 ? 4.545 167.315 -48.946 1.00 46.98 332 THR D N 1
ATOM 16272 C CA . THR D 1 13 ? 4.394 165.887 -49.195 1.00 54.83 332 THR D CA 1
ATOM 16273 C C . THR D 1 13 ? 5.437 165.343 -50.167 1.00 67.97 332 THR D C 1
ATOM 16274 O O . THR D 1 13 ? 5.652 164.126 -50.207 1.00 46.20 332 THR D O 1
ATOM 16285 N N . ASP D 1 14 ? 6.095 166.205 -50.943 1.00 47.44 333 ASP D N 1
ATOM 16286 C CA . ASP D 1 14 ? 7.163 165.785 -51.841 1.00 45.22 333 ASP D CA 1
ATOM 16287 C C . ASP D 1 14 ? 8.549 165.889 -51.215 1.00 57.05 333 ASP D C 1
ATOM 16288 O O . ASP D 1 14 ? 9.548 165.627 -51.900 1.00 39.18 333 ASP D O 1
ATOM 16297 N N . ILE D 1 15 ? 8.639 166.298 -49.955 1.00 39.86 334 ILE D N 1
ATOM 16298 C CA . ILE D 1 15 ? 9.911 166.345 -49.240 1.00 47.44 334 ILE D CA 1
ATOM 16299 C C . ILE D 1 15 ? 10.077 165.026 -48.497 1.00 42.01 334 ILE D C 1
ATOM 16300 O O . ILE D 1 15 ? 9.152 164.594 -47.799 1.00 35.26 334 ILE D O 1
ATOM 16316 N N . PRO D 1 16 ? 11.212 164.350 -48.614 1.00 40.15 335 PRO D N 1
ATOM 16317 C CA . PRO D 1 16 ? 11.400 163.094 -47.889 1.00 34.30 335 PRO D CA 1
ATOM 16318 C C . PRO D 1 16 ? 11.748 163.337 -46.424 1.00 30.54 335 PRO D C 1
ATOM 16319 O O . PRO D 1 16 ? 12.068 164.456 -46.004 1.00 37.44 335 PRO D O 1
ATOM 16330 N N . GLY D 1 17 ? 11.677 162.256 -45.648 1.00 29.86 336 GLY D N 1
ATOM 16331 C CA . GLY D 1 17 ? 12.069 162.334 -44.245 1.00 33.87 336 GLY D CA 1
ATOM 16332 C C . GLY D 1 17 ? 13.506 162.807 -44.096 1.00 48.31 336 GLY D C 1
ATOM 16333 O O . GLY D 1 17 ? 14.407 162.365 -44.812 1.00 46.15 336 GLY D O 1
ATOM 16337 N N . LEU D 1 18 ? 13.720 163.693 -43.133 1.00 35.24 337 LEU D N 1
ATOM 16338 C CA . LEU D 1 18 ? 15.002 164.350 -42.941 1.00 40.06 337 LEU D CA 1
ATOM 16339 C C . LEU D 1 18 ? 15.617 164.012 -41.589 1.00 43.35 337 LEU D C 1
ATOM 16340 O O . LEU D 1 18 ? 14.914 163.796 -40.601 1.00 35.40 337 LEU D O 1
ATOM 16356 N N . ASP D 1 19 ? 16.940 163.978 -41.561 1.00 28.36 338 ASP D N 1
ATOM 16357 C CA . ASP D 1 19 ? 17.677 163.897 -40.316 1.00 26.28 338 ASP D CA 1
ATOM 16358 C C . ASP D 1 19 ? 17.744 165.275 -39.679 1.00 33.21 338 ASP D C 1
ATOM 16359 O O . ASP D 1 19 ? 17.690 166.303 -40.360 1.00 26.27 338 ASP D O 1
ATOM 16368 N N . ALA D 1 20 ? 17.843 165.287 -38.347 1.00 30.01 339 ALA D N 1
ATOM 16369 C CA . ALA D 1 20 ? 17.910 166.547 -37.627 1.00 34.90 339 ALA D CA 1
ATOM 16370 C C . ALA D 1 20 ? 19.118 167.382 -38.052 1.00 32.98 339 ALA D C 1
ATOM 16371 O O . ALA D 1 20 ? 19.097 168.607 -37.912 1.00 31.82 339 ALA D O 1
ATOM 16378 N N . SER D 1 21 ? 20.172 166.739 -38.568 1.00 37.77 340 SER D N 1
ATOM 16379 C CA . SER D 1 21 ? 21.346 167.462 -39.047 1.00 45.92 340 SER D CA 1
ATOM 16380 C C . SER D 1 21 ? 21.017 168.386 -40.209 1.00 52.45 340 SER D C 1
ATOM 16381 O O . SER D 1 21 ? 21.815 169.267 -40.540 1.00 40.24 340 SER D O 1
ATOM 16389 N N . LYS D 1 22 ? 19.868 168.193 -40.848 1.00 30.97 341 LYS D N 1
ATOM 16390 C CA . LYS D 1 22 ? 19.473 169.074 -41.941 1.00 29.17 341 LYS D CA 1
ATOM 16391 C C . LYS D 1 22 ? 19.111 170.473 -41.452 1.00 36.12 341 LYS D C 1
ATOM 16392 O O . LYS D 1 22 ? 19.040 171.405 -42.262 1.00 31.34 341 LYS D O 1
ATOM 16411 N N . LEU D 1 23 ? 18.878 170.655 -40.154 1.00 27.99 342 LEU D N 1
ATOM 16412 C CA . LEU D 1 23 ? 18.614 171.991 -39.612 1.00 36.56 342 LEU D CA 1
ATOM 16413 C C . LEU D 1 23 ? 19.960 172.558 -39.165 1.00 31.21 342 LEU D C 1
ATOM 16414 O O . LEU D 1 23 ? 20.479 172.197 -38.111 1.00 28.75 342 LEU D O 1
ATOM 16430 N N . VAL D 1 24 ? 20.511 173.474 -39.954 1.00 28.22 343 VAL D N 1
ATOM 16431 C CA . VAL D 1 24 ? 21.884 173.936 -39.778 1.00 26.37 343 VAL D CA 1
ATOM 16432 C C . VAL D 1 24 ? 21.968 175.315 -39.161 1.00 30.06 343 VAL D C 1
ATOM 16433 O O . VAL D 1 24 ? 23.086 175.747 -38.812 1.00 40.47 343 VAL D O 1
ATOM 16446 N N . SER D 1 25 ? 20.850 176.024 -39.026 1.00 30.34 344 SER D N 1
ATOM 16447 C CA . SER D 1 25 ? 20.864 177.387 -38.521 1.00 44.61 344 SER D CA 1
ATOM 16448 C C . SER D 1 25 ? 19.530 177.719 -37.865 1.00 23.66 344 SER D C 1
ATOM 16449 O O . SER D 1 25 ? 18.514 177.056 -38.083 1.00 31.35 344 SER D O 1
ATOM 16457 N N . GLY D 1 26 ? 19.530 178.799 -37.100 1.00 35.02 345 GLY D N 1
ATOM 16458 C CA . GLY D 1 26 ? 18.309 179.322 -36.536 1.00 24.45 345 GLY D CA 1
ATOM 16459 C C . GLY D 1 26 ? 17.956 178.651 -35.211 1.00 24.98 345 GLY D C 1
ATOM 16460 O O . GLY D 1 26 ? 18.478 177.587 -34.847 1.00 21.39 345 GLY D O 1
ATOM 16464 N N . VAL D 1 27 ? 17.021 179.281 -34.503 1.00 30.61 346 VAL D N 1
ATOM 16465 C CA . VAL D 1 27 ? 16.513 178.786 -33.226 1.00 29.85 346 VAL D CA 1
ATOM 16466 C C . VAL D 1 27 ? 15.049 178.407 -33.397 1.00 24.49 346 VAL D C 1
ATOM 16467 O O . VAL D 1 27 ? 14.233 179.239 -33.805 1.00 23.06 346 VAL D O 1
ATOM 16480 N N . LEU D 1 28 ? 14.715 177.159 -33.048 1.00 18.65 347 LEU D N 1
ATOM 16481 C CA . LEU D 1 28 ? 13.339 176.687 -33.115 1.00 17.49 347 LEU D CA 1
ATOM 16482 C C . LEU D 1 28 ? 12.391 177.593 -32.346 1.00 28.07 347 LEU D C 1
ATOM 16483 O O . LEU D 1 28 ? 12.727 178.107 -31.276 1.00 21.71 347 LEU D O 1
ATOM 16499 N N . ALA D 1 29 ? 11.205 177.806 -32.908 1.00 25.48 348 ALA D N 1
ATOM 16500 C CA . ALA D 1 29 ? 10.135 178.423 -32.138 1.00 41.08 348 ALA D CA 1
ATOM 16501 C C . ALA D 1 29 ? 9.769 177.480 -30.996 1.00 22.22 348 ALA D C 1
ATOM 16502 O O . ALA D 1 29 ? 9.697 176.270 -31.184 1.00 20.02 348 ALA D O 1
ATOM 16509 N N . GLU D 1 30 ? 9.533 178.029 -29.812 1.00 22.36 349 GLU D N 1
ATOM 16510 C CA . GLU D 1 30 ? 9.343 177.138 -28.663 1.00 17.30 349 GLU D CA 1
ATOM 16511 C C . GLU D 1 30 ? 8.133 176.233 -28.856 1.00 18.24 349 GLU D C 1
ATOM 16512 O O . GLU D 1 30 ? 8.080 175.147 -28.269 1.00 24.30 349 GLU D O 1
ATOM 16524 N N . GLN D 1 31 ? 7.159 176.651 -29.668 1.00 20.11 350 GLN D N 1
ATOM 16525 C CA . GLN D 1 31 ? 5.984 175.820 -29.909 1.00 22.92 350 GLN D CA 1
ATOM 16526 C C . GLN D 1 31 ? 6.327 174.473 -30.553 1.00 19.71 350 GLN D C 1
ATOM 16527 O O . GLN D 1 31 ? 5.495 173.540 -30.495 1.00 17.11 350 GLN D O 1
ATOM 16541 N N . ARG D 1 32 ? 7.500 174.352 -31.192 1.00 18.38 351 ARG D N 1
ATOM 16542 C CA . ARG D 1 32 ? 7.916 173.090 -31.787 1.00 27.82 351 ARG D CA 1
ATOM 16543 C C . ARG D 1 32 ? 8.428 172.096 -30.750 1.00 19.60 351 ARG D C 1
ATOM 16544 O O . ARG D 1 32 ? 8.615 170.920 -31.083 1.00 21.68 351 ARG D O 1
ATOM 16565 N N . LEU D 1 33 ? 8.681 172.560 -29.501 1.00 20.93 352 LEU D N 1
ATOM 16566 C CA . LEU D 1 33 ? 9.248 171.743 -28.446 1.00 18.08 352 LEU D CA 1
ATOM 16567 C C . LEU D 1 33 ? 8.167 170.936 -27.727 1.00 17.11 352 LEU D C 1
ATOM 16568 O O . LEU D 1 33 ? 7.056 171.437 -27.492 1.00 16.21 352 LEU D O 1
ATOM 16584 N N . PRO D 1 34 ? 8.471 169.706 -27.321 1.00 18.42 353 PRO D N 1
ATOM 16585 C CA . PRO D 1 34 ? 7.593 169.021 -26.351 1.00 19.49 353 PRO D CA 1
ATOM 16586 C C . PRO D 1 34 ? 7.340 169.916 -25.150 1.00 19.19 353 PRO D C 1
ATOM 16587 O O . PRO D 1 34 ? 8.187 170.726 -24.757 1.00 18.69 353 PRO D O 1
ATOM 16598 N N . VAL D 1 35 ? 6.138 169.804 -24.590 1.00 17.48 354 VAL D N 1
ATOM 16599 C CA . VAL D 1 35 ? 5.691 170.860 -23.690 1.00 16.18 354 VAL D CA 1
ATOM 16600 C C . VAL D 1 35 ? 6.581 170.929 -22.462 1.00 13.82 354 VAL D C 1
ATOM 16601 O O . VAL D 1 35 ? 6.796 172.005 -21.915 1.00 14.04 354 VAL D O 1
ATOM 16614 N N . PHE D 1 36 ? 7.133 169.790 -22.013 1.00 11.31 355 PHE D N 1
ATOM 16615 C CA . PHE D 1 36 ? 7.927 169.844 -20.795 1.00 14.70 355 PHE D CA 1
ATOM 16616 C C . PHE D 1 36 ? 9.176 170.698 -20.955 1.00 20.23 355 PHE D C 1
ATOM 16617 O O . PHE D 1 36 ? 9.642 171.304 -19.986 1.00 15.40 355 PHE D O 1
ATOM 16634 N N . ALA D 1 37 ? 9.719 170.791 -22.170 1.00 15.70 356 ALA D N 1
ATOM 16635 C CA . ALA D 1 37 ? 10.896 171.607 -22.401 1.00 12.86 356 ALA D CA 1
ATOM 16636 C C . ALA D 1 37 ? 10.581 173.093 -22.420 1.00 14.23 356 ALA D C 1
ATOM 16637 O O . ALA D 1 37 ? 11.507 173.904 -22.443 1.00 20.78 356 ALA D O 1
ATOM 16644 N N . ARG D 1 38 ? 9.306 173.462 -22.425 1.00 14.68 357 ARG D N 1
ATOM 16645 C CA . ARG D 1 38 ? 8.870 174.859 -22.300 1.00 9.82 357 ARG D CA 1
ATOM 16646 C C . ARG D 1 38 ? 8.500 175.251 -20.856 1.00 9.68 357 ARG D C 1
ATOM 16647 O O . ARG D 1 38 ? 7.966 176.346 -20.644 1.00 19.26 357 ARG D O 1
ATOM 16668 N N . GLY D 1 39 ? 8.732 174.368 -19.883 1.00 13.99 358 GLY D N 1
ATOM 16669 C CA . GLY D 1 39 ? 8.261 174.610 -18.520 1.00 13.28 358 GLY D CA 1
ATOM 16670 C C . GLY D 1 39 ? 6.783 174.312 -18.295 1.00 22.38 358 GLY D C 1
ATOM 16671 O O . GLY D 1 39 ? 6.236 174.671 -17.238 1.00 9.84 358 GLY D O 1
ATOM 16675 N N . LEU D 1 40 ? 6.113 173.678 -19.254 1.00 13.66 359 LEU D N 1
ATOM 16676 C CA . LEU D 1 40 ? 4.704 173.353 -19.137 1.00 11.88 359 LEU D CA 1
ATOM 16677 C C . LEU D 1 40 ? 4.514 171.972 -18.536 1.00 11.55 359 LEU D C 1
ATOM 16678 O O . LEU D 1 40 ? 4.984 170.969 -19.110 1.00 10.43 359 LEU D O 1
ATOM 16694 N N . ALA D 1 41 ? 3.785 171.908 -17.418 1.00 11.86 360 ALA D N 1
ATOM 16695 C CA . ALA D 1 41 ? 3.562 170.649 -16.699 1.00 13.70 360 ALA D CA 1
ATOM 16696 C C . ALA D 1 41 ? 2.297 169.944 -17.187 1.00 12.71 360 ALA D C 1
ATOM 16697 O O . ALA D 1 41 ? 1.456 169.490 -16.407 1.00 13.84 360 ALA D O 1
ATOM 16704 N N . THR D 1 42 ? 2.185 169.814 -18.505 1.00 13.56 361 THR D N 1
ATOM 16705 C CA . THR D 1 42 ? 0.968 169.366 -19.151 1.00 23.87 361 THR D CA 1
ATOM 16706 C C . THR D 1 42 ? 1.088 168.084 -19.987 1.00 14.47 361 THR D C 1
ATOM 16707 O O . THR D 1 42 ? 0.108 167.678 -20.613 1.00 12.68 361 THR D O 1
ATOM 16718 N N . ALA D 1 43 ? 2.244 167.423 -20.009 1.00 11.38 362 ALA D N 1
ATOM 16719 C CA . ALA D 1 43 ? 2.420 166.323 -20.943 1.00 14.81 362 ALA D CA 1
ATOM 16720 C C . ALA D 1 43 ? 1.637 165.053 -20.559 1.00 22.82 362 ALA D C 1
ATOM 16721 O O . ALA D 1 43 ? 1.320 164.234 -21.444 1.00 12.86 362 ALA D O 1
ATOM 16728 N N . VAL D 1 44 ? 1.341 164.844 -19.267 1.00 11.78 363 VAL D N 1
ATOM 16729 C CA . VAL D 1 44 ? 0.562 163.700 -18.829 1.00 15.37 363 VAL D CA 1
ATOM 16730 C C . VAL D 1 44 ? -0.542 164.197 -17.900 1.00 13.86 363 VAL D C 1
ATOM 16731 O O . VAL D 1 44 ? -0.450 165.265 -17.311 1.00 12.69 363 VAL D O 1
ATOM 16744 N N . SER D 1 45 ? -1.596 163.397 -17.761 1.00 12.28 364 SER D N 1
ATOM 16745 C CA . SER D 1 45 ? -2.726 163.815 -16.948 1.00 14.58 364 SER D CA 1
ATOM 16746 C C . SER D 1 45 ? -2.271 164.064 -15.515 1.00 23.18 364 SER D C 1
ATOM 16747 O O . SER D 1 45 ? -1.248 163.555 -15.053 1.00 17.98 364 SER D O 1
ATOM 16755 N N A ASN D 1 46 ? -3.057 164.879 -14.807 0.55 16.88 365 ASN D N 1
ATOM 16756 N N B ASN D 1 46 ? -3.042 164.881 -14.818 0.45 13.28 365 ASN D N 1
ATOM 16757 C CA A ASN D 1 46 ? -2.692 165.351 -13.469 0.55 17.84 365 ASN D CA 1
ATOM 16758 C CA B ASN D 1 46 ? -2.654 165.343 -13.488 0.45 18.96 365 ASN D CA 1
ATOM 16759 C C A ASN D 1 46 ? -2.928 164.314 -12.378 0.55 11.83 365 ASN D C 1
ATOM 16760 C C B ASN D 1 46 ? -3.028 164.352 -12.380 0.45 11.84 365 ASN D C 1
ATOM 16761 O O A ASN D 1 46 ? -2.775 164.626 -11.190 0.55 21.93 365 ASN D O 1
ATOM 16762 O O B ASN D 1 46 ? -3.038 164.717 -11.196 0.45 20.37 365 ASN D O 1
ATOM 16783 N N . SER D 1 47 ? -3.318 163.106 -12.730 1.00 15.10 366 SER D N 1
ATOM 16784 C CA . SER D 1 47 ? -3.428 162.023 -11.772 1.00 19.84 366 SER D CA 1
ATOM 16785 C C . SER D 1 47 ? -2.353 160.955 -12.024 1.00 17.58 366 SER D C 1
ATOM 16786 O O . SER D 1 47 ? -2.382 159.901 -11.398 1.00 19.76 366 SER D O 1
ATOM 16795 N N . SER D 1 48 ? -1.401 161.223 -12.920 1.00 16.29 367 SER D N 1
ATOM 16796 C CA . SER D 1 48 ? -0.389 160.240 -13.290 1.00 12.14 367 SER D CA 1
ATOM 16797 C C . SER D 1 48 ? 0.518 159.907 -12.109 1.00 11.95 367 SER D C 1
ATOM 16798 O O . SER D 1 48 ? 0.866 160.772 -11.303 1.00 11.69 367 SER D O 1
ATOM 16806 N N . ASP D 1 49 ? 0.938 158.645 -12.072 1.00 12.32 368 ASP D N 1
ATOM 16807 C CA . ASP D 1 49 ? 1.839 158.104 -11.067 1.00 14.24 368 ASP D CA 1
ATOM 16808 C C . ASP D 1 49 ? 3.281 158.556 -11.312 1.00 13.68 368 ASP D C 1
ATOM 16809 O O . ASP D 1 49 ? 3.862 158.233 -12.361 1.00 12.80 368 ASP D O 1
ATOM 16818 N N . PRO D 1 50 ? 3.884 159.302 -10.391 1.00 11.39 369 PRO D N 1
ATOM 16819 C CA . PRO D 1 50 ? 5.287 159.679 -10.564 1.00 11.13 369 PRO D CA 1
ATOM 16820 C C . PRO D 1 50 ? 6.245 158.525 -10.494 1.00 12.81 369 PRO D C 1
ATOM 16821 O O . PRO D 1 50 ? 7.362 158.648 -11.005 1.00 14.29 369 PRO D O 1
ATOM 16832 N N . ASN D 1 51 ? 5.825 157.367 -9.951 1.00 12.82 370 ASN D N 1
ATOM 16833 C CA . ASN D 1 51 ? 6.704 156.218 -9.920 1.00 11.44 370 ASN D CA 1
ATOM 16834 C C . ASN D 1 51 ? 7.043 155.723 -11.322 1.00 14.37 370 ASN D C 1
ATOM 16835 O O . ASN D 1 51 ? 8.113 155.115 -11.534 1.00 17.46 370 ASN D O 1
ATOM 16846 N N . THR D 1 52 ? 6.134 155.913 -12.272 1.00 12.51 371 THR D N 1
ATOM 16847 C CA . THR D 1 52 ? 6.348 155.467 -13.648 1.00 11.93 371 THR D CA 1
ATOM 16848 C C . THR D 1 52 ? 6.646 156.640 -14.580 1.00 15.30 371 THR D C 1
ATOM 16849 O O . THR D 1 52 ? 6.498 156.515 -15.797 1.00 15.29 371 THR D O 1
ATOM 16860 N N . ALA D 1 53 ? 7.123 157.762 -14.026 1.00 11.47 372 ALA D N 1
ATOM 16861 C CA . ALA D 1 53 ? 7.428 158.945 -14.833 1.00 12.32 372 ALA D CA 1
ATOM 16862 C C . ALA D 1 53 ? 8.458 158.678 -15.936 1.00 14.03 372 ALA D C 1
ATOM 16863 O O . ALA D 1 53 ? 9.443 157.940 -15.745 1.00 11.26 372 ALA D O 1
ATOM 16870 N N . THR D 1 54 ? 8.213 159.282 -17.100 1.00 11.53 373 THR D N 1
ATOM 16871 C CA . THR D 1 54 ? 9.133 159.188 -18.222 1.00 11.36 373 THR D CA 1
ATOM 16872 C C . THR D 1 54 ? 9.379 160.528 -18.883 1.00 18.80 373 THR D C 1
ATOM 16873 O O . THR D 1 54 ? 10.115 160.578 -19.864 1.00 17.00 373 THR D O 1
ATOM 16884 N N . VAL D 1 55 ? 8.775 161.608 -18.391 1.00 18.14 374 VAL D N 1
ATOM 16885 C CA . VAL D 1 55 ? 9.026 162.932 -18.929 1.00 13.78 374 VAL D CA 1
ATOM 16886 C C . VAL D 1 55 ? 9.598 163.784 -17.802 1.00 10.57 374 VAL D C 1
ATOM 16887 O O . VAL D 1 55 ? 9.371 163.485 -16.616 1.00 11.86 374 VAL D O 1
ATOM 16900 N N . PRO D 1 56 ? 10.385 164.809 -18.107 1.00 13.06 375 PRO D N 1
ATOM 16901 C CA . PRO D 1 56 ? 11.104 165.509 -17.030 1.00 11.35 375 PRO D CA 1
ATOM 16902 C C . PRO D 1 56 ? 10.270 166.507 -16.238 1.00 9.94 375 PRO D C 1
ATOM 16903 O O . PRO D 1 56 ? 10.810 167.060 -15.274 1.00 9.70 375 PRO D O 1
ATOM 16914 N N . LEU D 1 57 ? 9.019 166.784 -16.608 1.00 12.18 376 LEU D N 1
ATOM 16915 C CA . LEU D 1 57 ? 8.154 167.694 -15.828 1.00 11.10 376 LEU D CA 1
ATOM 16916 C C . LEU D 1 57 ? 6.698 167.226 -15.920 1.00 10.32 376 LEU D C 1
ATOM 16917 O O . LEU D 1 57 ? 6.171 167.034 -17.009 1.00 12.70 376 LEU D O 1
ATOM 16933 N N . MET D 1 58 ? 6.061 167.027 -14.773 1.00 10.53 377 MET D N 1
ATOM 16934 C CA . MET D 1 58 ? 4.646 166.710 -14.708 1.00 10.56 377 MET D CA 1
ATOM 16935 C C . MET D 1 58 ? 4.027 167.429 -13.511 1.00 10.44 377 MET D C 1
ATOM 16936 O O . MET D 1 58 ? 4.724 167.908 -12.617 1.00 10.36 377 MET D O 1
ATOM 16950 N N . LEU D 1 59 ? 2.702 167.452 -13.477 1.00 11.55 378 LEU D N 1
ATOM 16951 C CA . LEU D 1 59 ? 1.944 167.955 -12.329 1.00 10.57 378 LEU D CA 1
ATOM 16952 C C . LEU D 1 59 ? 0.943 166.901 -11.905 1.00 13.60 378 LEU D C 1
ATOM 16953 O O . LEU D 1 59 ? 0.114 166.505 -12.711 1.00 15.13 378 LEU D O 1
ATOM 16969 N N . THR D 1 60 ? 0.987 166.467 -10.633 1.00 10.77 379 THR D N 1
ATOM 16970 C CA . THR D 1 60 ? 0.114 165.377 -10.219 1.00 11.02 379 THR D CA 1
ATOM 16971 C C . THR D 1 60 ? -0.157 165.417 -8.722 1.00 13.26 379 THR D C 1
ATOM 16972 O O . THR D 1 60 ? 0.695 165.851 -7.944 1.00 11.97 379 THR D O 1
ATOM 16983 N N . ASN D 1 61 ? -1.358 164.923 -8.342 1.00 13.87 380 ASN D N 1
ATOM 16984 C CA . ASN D 1 61 ? -1.709 164.673 -6.948 1.00 11.15 380 ASN D CA 1
ATOM 16985 C C . ASN D 1 61 ? -1.749 163.197 -6.598 1.00 11.35 380 ASN D C 1
ATOM 16986 O O . ASN D 1 61 ? -2.327 162.828 -5.567 1.00 18.25 380 ASN D O 1
ATOM 16997 N N . HIS D 1 62 ? -1.164 162.342 -7.424 1.00 13.46 381 HIS D N 1
ATOM 16998 C CA . HIS D 1 62 ? -1.066 160.921 -7.132 1.00 11.76 381 HIS D CA 1
ATOM 16999 C C . HIS D 1 62 ? -0.463 160.697 -5.747 1.00 15.33 381 HIS D C 1
ATOM 17000 O O . HIS D 1 62 ? 0.387 161.466 -5.292 1.00 12.64 381 HIS D O 1
ATOM 17014 N N . ALA D 1 63 ? -0.926 159.632 -5.070 1.00 18.28 382 ALA D N 1
ATOM 17015 C CA . ALA D 1 63 ? -0.507 159.351 -3.710 1.00 25.25 382 ALA D CA 1
ATOM 17016 C C . ALA D 1 63 ? 0.966 159.013 -3.602 1.00 27.63 382 ALA D C 1
ATOM 17017 O O . ALA D 1 63 ? 1.517 159.076 -2.500 1.00 17.35 382 ALA D O 1
ATOM 17024 N N . ASN D 1 64 ? 1.604 158.597 -4.697 1.00 16.28 383 ASN D N 1
ATOM 17025 C CA . ASN D 1 64 ? 3.048 158.358 -4.632 1.00 14.32 383 ASN D CA 1
ATOM 17026 C C . ASN D 1 64 ? 3.880 159.640 -4.633 1.00 14.22 383 ASN D C 1
ATOM 17027 O O . ASN D 1 64 ? 5.111 159.564 -4.538 1.00 19.59 383 ASN D O 1
ATOM 17038 N N . GLY D 1 65 ? 3.252 160.816 -4.765 1.00 11.63 384 GLY D N 1
ATOM 17039 C CA . GLY D 1 65 ? 3.926 162.054 -4.544 1.00 11.51 384 GLY D CA 1
ATOM 17040 C C . GLY D 1 65 ? 4.192 162.263 -3.063 1.00 11.02 384 GLY D C 1
ATOM 17041 O O . GLY D 1 65 ? 3.931 161.387 -2.245 1.00 11.89 384 GLY D O 1
ATOM 17045 N N . PRO D 1 66 ? 4.768 163.449 -2.707 1.00 11.16 385 PRO D N 1
ATOM 17046 C CA . PRO D 1 66 ? 5.215 163.626 -1.323 1.00 12.27 385 PRO D CA 1
ATOM 17047 C C . PRO D 1 66 ? 4.115 163.850 -0.292 1.00 18.50 385 PRO D C 1
ATOM 17048 O O . PRO D 1 66 ? 4.306 163.472 0.871 1.00 15.70 385 PRO D O 1
ATOM 17059 N N . VAL D 1 67 ? 2.983 164.415 -0.675 1.00 17.38 386 VAL D N 1
ATOM 17060 C CA . VAL D 1 67 ? 1.905 164.782 0.280 1.00 13.67 386 VAL D CA 1
ATOM 17061 C C . VAL D 1 67 ? 0.567 164.354 -0.326 1.00 20.65 386 VAL D C 1
ATOM 17062 O O . VAL D 1 67 ? 0.021 165.043 -1.191 1.00 17.70 386 VAL D O 1
ATOM 17075 N N . ALA D 1 68 ? 0.009 163.243 0.165 1.00 17.12 387 ALA D N 1
ATOM 17076 C CA . ALA D 1 68 ? -1.217 162.706 -0.396 1.00 26.86 387 ALA D CA 1
ATOM 17077 C C . ALA D 1 68 ? -2.335 163.738 -0.320 1.00 20.85 387 ALA D C 1
ATOM 17078 O O . ALA D 1 68 ? -2.447 164.505 0.649 1.00 21.12 387 ALA D O 1
ATOM 17085 N N . GLY D 1 69 ? -3.136 163.775 -1.376 1.00 17.65 388 GLY D N 1
ATOM 17086 C CA . GLY D 1 69 ? -4.181 164.748 -1.510 1.00 27.22 388 GLY D CA 1
ATOM 17087 C C . GLY D 1 69 ? -3.751 166.068 -2.093 1.00 22.53 388 GLY D C 1
ATOM 17088 O O . GLY D 1 69 ? -4.605 166.917 -2.318 1.00 23.59 388 GLY D O 1
ATOM 17092 N N . ARG D 1 70 ? -2.456 166.262 -2.356 1.00 11.32 389 ARG D N 1
ATOM 17093 C CA . ARG D 1 70 ? -1.957 167.548 -2.817 1.00 10.50 389 ARG D CA 1
ATOM 17094 C C . ARG D 1 70 ? -1.229 167.423 -4.151 1.00 12.98 389 ARG D C 1
ATOM 17095 O O . ARG D 1 70 ? -0.496 166.449 -4.376 1.00 15.59 389 ARG D O 1
ATOM 17116 N N . TYR D 1 71 ? -1.434 168.418 -5.002 1.00 10.44 390 TYR D N 1
ATOM 17117 C CA . TYR D 1 71 ? -0.729 168.521 -6.272 1.00 10.41 390 TYR D CA 1
ATOM 17118 C C . TYR D 1 71 ? 0.686 169.050 -6.062 1.00 13.12 390 TYR D C 1
ATOM 17119 O O . TYR D 1 71 ? 0.897 170.014 -5.319 1.00 13.12 390 TYR D O 1
ATOM 17137 N N . PHE D 1 72 ? 1.637 168.436 -6.752 1.00 18.96 391 PHE D N 1
ATOM 17138 C CA . PHE D 1 72 ? 3.011 168.909 -6.803 1.00 11.66 391 PHE D CA 1
ATOM 17139 C C . PHE D 1 72 ? 3.500 168.876 -8.249 1.00 9.88 391 PHE D C 1
ATOM 17140 O O . PHE D 1 72 ? 3.186 167.954 -8.991 1.00 11.94 391 PHE D O 1
ATOM 17157 N N . TYR D 1 73 ? 4.249 169.894 -8.634 1.00 12.89 392 TYR D N 1
ATOM 17158 C CA . TYR D 1 73 ? 5.114 169.810 -9.807 1.00 12.73 392 TYR D CA 1
ATOM 17159 C C . TYR D 1 73 ? 6.265 168.850 -9.526 1.00 15.24 392 TYR D C 1
ATOM 17160 O O . TYR D 1 73 ? 6.923 168.940 -8.492 1.00 12.96 392 TYR D O 1
ATOM 17178 N N . ILE D 1 74 ? 6.498 167.913 -10.428 1.00 10.48 393 ILE D N 1
ATOM 17179 C CA . ILE D 1 74 ? 7.552 166.947 -10.255 1.00 9.82 393 ILE D CA 1
ATOM 17180 C C . ILE D 1 74 ? 8.472 166.978 -11.462 1.00 12.61 393 ILE D C 1
ATOM 17181 O O . ILE D 1 74 ? 8.053 166.647 -12.588 1.00 10.47 393 ILE D O 1
ATOM 17197 N N . GLN D 1 75 ? 9.704 167.407 -11.225 1.00 9.44 394 GLN D N 1
ATOM 17198 C CA . GLN D 1 75 ? 10.796 167.293 -12.182 1.00 13.83 394 GLN D CA 1
ATOM 17199 C C . GLN D 1 75 ? 11.461 165.937 -12.052 1.00 15.85 394 GLN D C 1
ATOM 17200 O O . GLN D 1 75 ? 11.669 165.451 -10.935 1.00 14.05 394 GLN D O 1
ATOM 17214 N N . SER D 1 76 ? 11.823 165.343 -13.191 1.00 11.63 395 SER D N 1
ATOM 17215 C CA . SER D 1 76 ? 12.492 164.053 -13.207 1.00 10.44 395 SER D CA 1
ATOM 17216 C C . SER D 1 76 ? 13.747 164.109 -14.060 1.00 24.74 395 SER D C 1
ATOM 17217 O O . SER D 1 76 ? 13.770 164.773 -15.102 1.00 11.37 395 SER D O 1
ATOM 17225 N N . MET D 1 77 ? 14.787 163.423 -13.582 1.00 10.96 396 MET D N 1
ATOM 17226 C CA . MET D 1 77 ? 16.061 163.246 -14.251 1.00 9.40 396 MET D CA 1
ATOM 17227 C C . MET D 1 77 ? 16.353 161.762 -14.303 1.00 12.21 396 MET D C 1
ATOM 17228 O O . MET D 1 77 ? 16.146 161.046 -13.319 1.00 12.89 396 MET D O 1
ATOM 17242 N N . PHE D 1 78 ? 16.847 161.302 -15.454 1.00 11.16 397 PHE D N 1
ATOM 17243 C CA . PHE D 1 78 ? 16.884 159.879 -15.764 1.00 10.28 397 PHE D CA 1
ATOM 17244 C C . PHE D 1 78 ? 18.262 159.374 -16.169 1.00 9.84 397 PHE D C 1
ATOM 17245 O O . PHE D 1 78 ? 19.032 160.091 -16.810 1.00 10.80 397 PHE D O 1
ATOM 17262 N N . TYR D 1 79 ? 18.522 158.089 -15.842 1.00 18.17 398 TYR D N 1
ATOM 17263 C CA . TYR D 1 79 ? 19.684 157.387 -16.344 1.00 11.00 398 TYR D CA 1
ATOM 17264 C C . TYR D 1 79 ? 19.468 155.879 -16.343 1.00 14.62 398 TYR D C 1
ATOM 17265 O O . TYR D 1 79 ? 19.058 155.313 -15.315 1.00 12.88 398 TYR D O 1
ATOM 17283 N N . PRO D 1 80 ? 19.792 155.163 -17.434 1.00 15.92 399 PRO D N 1
ATOM 17284 C CA . PRO D 1 80 ? 20.368 155.668 -18.688 1.00 20.36 399 PRO D CA 1
ATOM 17285 C C . PRO D 1 80 ? 19.360 156.124 -19.735 1.00 19.72 399 PRO D C 1
ATOM 17286 O O . PRO D 1 80 ? 19.770 156.649 -20.771 1.00 13.26 399 PRO D O 1
ATOM 17297 N N . ASP D 1 81 ? 18.063 155.889 -19.486 1.00 13.71 400 ASP D N 1
ATOM 17298 C CA . ASP D 1 81 ? 17.017 156.427 -20.359 1.00 10.90 400 ASP D CA 1
ATOM 17299 C C . ASP D 1 81 ? 15.789 156.717 -19.497 1.00 13.99 400 ASP D C 1
ATOM 17300 O O . ASP D 1 81 ? 15.784 156.506 -18.266 1.00 15.22 400 ASP D O 1
ATOM 17309 N N . GLN D 1 82 ? 14.740 157.186 -20.148 1.00 11.33 401 GLN D N 1
ATOM 17310 C CA . GLN D 1 82 ? 13.593 157.669 -19.391 1.00 11.77 401 GLN D CA 1
ATOM 17311 C C . GLN D 1 82 ? 12.827 156.567 -18.679 1.00 12.13 401 GLN D C 1
ATOM 17312 O O . GLN D 1 82 ? 11.921 156.890 -17.908 1.00 11.28 401 GLN D O 1
ATOM 17326 N N . ASN D 1 83 ? 13.137 155.288 -18.941 1.00 14.63 402 ASN D N 1
ATOM 17327 C CA . ASN D 1 83 ? 12.557 154.174 -18.218 1.00 12.21 402 ASN D CA 1
ATOM 17328 C C . ASN D 1 83 ? 13.404 153.665 -17.037 1.00 12.91 402 ASN D C 1
ATOM 17329 O O . ASN D 1 83 ? 12.978 152.728 -16.348 1.00 16.58 402 ASN D O 1
ATOM 17340 N N . GLY D 1 84 ? 14.568 154.238 -16.799 1.00 18.97 403 GLY D N 1
ATOM 17341 C CA . GLY D 1 84 ? 15.551 153.675 -15.880 1.00 11.66 403 GLY D CA 1
ATOM 17342 C C . GLY D 1 84 ? 15.574 154.356 -14.521 1.00 15.02 403 GLY D C 1
ATOM 17343 O O . GLY D 1 84 ? 14.540 154.789 -13.985 1.00 12.23 403 GLY D O 1
ATOM 17347 N N . ASN D 1 85 ? 16.778 154.451 -13.955 1.00 13.81 404 ASN D N 1
ATOM 17348 C CA . ASN D 1 85 ? 16.959 155.102 -12.668 1.00 10.88 404 ASN D CA 1
ATOM 17349 C C . ASN D 1 85 ? 16.538 156.568 -12.772 1.00 14.83 404 ASN D C 1
ATOM 17350 O O . ASN D 1 85 ? 16.597 157.185 -13.853 1.00 12.52 404 ASN D O 1
ATOM 17361 N N . ALA D 1 86 ? 16.124 157.136 -11.648 1.00 10.07 405 ALA D N 1
ATOM 17362 C CA . ALA D 1 86 ? 15.640 158.508 -11.682 1.00 14.94 405 ALA D CA 1
ATOM 17363 C C . ALA D 1 86 ? 15.801 159.250 -10.370 1.00 15.03 405 ALA D C 1
ATOM 17364 O O . ALA D 1 86 ? 15.726 158.672 -9.291 1.00 14.48 405 ALA D O 1
ATOM 17371 N N . SER D 1 87 ? 15.983 160.555 -10.487 1.00 9.47 406 SER D N 1
ATOM 17372 C CA . SER D 1 87 ? 15.871 161.502 -9.381 1.00 12.89 406 SER D CA 1
ATOM 17373 C C . SER D 1 87 ? 14.665 162.408 -9.637 1.00 9.31 406 SER D C 1
ATOM 17374 O O . SER D 1 87 ? 14.386 162.770 -10.780 1.00 11.44 406 SER D O 1
ATOM 17382 N N . GLN D 1 88 ? 13.943 162.742 -8.574 1.00 9.28 407 GLN D N 1
ATOM 17383 C CA . GLN D 1 88 ? 12.764 163.616 -8.654 1.00 9.32 407 GLN D CA 1
ATOM 17384 C C . GLN D 1 88 ? 12.813 164.712 -7.603 1.00 9.09 407 GLN D C 1
ATOM 17385 O O . GLN D 1 88 ? 13.187 164.454 -6.443 1.00 11.22 407 GLN D O 1
ATOM 17399 N N . ILE D 1 89 ? 12.441 165.926 -8.029 1.00 9.00 408 ILE D N 1
ATOM 17400 C CA . ILE D 1 89 ? 12.267 167.094 -7.183 1.00 8.81 408 ILE D CA 1
ATOM 17401 C C . ILE D 1 89 ? 10.798 167.504 -7.283 1.00 11.15 408 ILE D C 1
ATOM 17402 O O . ILE D 1 89 ? 10.286 167.747 -8.379 1.00 10.71 408 ILE D O 1
ATOM 17418 N N . ALA D 1 90 ? 10.125 167.611 -6.148 1.00 11.46 409 ALA D N 1
ATOM 17419 C CA . ALA D 1 90 ? 8.714 167.985 -6.119 1.00 9.11 409 ALA D CA 1
ATOM 17420 C C . ALA D 1 90 ? 8.566 169.349 -5.472 1.00 14.20 409 ALA D C 1
ATOM 17421 O O . ALA D 1 90 ? 9.174 169.624 -4.433 1.00 13.86 409 ALA D O 1
ATOM 17428 N N . THR D 1 91 ? 7.784 170.198 -6.095 1.00 8.95 410 THR D N 1
ATOM 17429 C CA . THR D 1 91 ? 7.475 171.505 -5.546 1.00 8.79 410 THR D CA 1
ATOM 17430 C C . THR D 1 91 ? 5.971 171.727 -5.544 1.00 12.02 410 THR D C 1
ATOM 17431 O O . THR D 1 91 ? 5.237 171.283 -6.436 1.00 9.94 410 THR D O 1
ATOM 17442 N N . SER D 1 92 ? 5.512 172.440 -4.526 1.00 9.64 411 SER D N 1
ATOM 17443 C CA . SER D 1 92 ? 4.080 172.522 -4.278 1.00 10.88 411 SER D CA 1
ATOM 17444 C C . SER D 1 92 ? 3.382 173.349 -5.374 1.00 10.13 411 SER D C 1
ATOM 17445 O O . SER D 1 92 ? 3.956 174.256 -5.995 1.00 13.60 411 SER D O 1
ATOM 17453 N N . TYR D 1 93 ? 2.124 173.021 -5.592 1.00 11.15 412 TYR D N 1
ATOM 17454 C CA . TYR D 1 93 ? 1.255 173.687 -6.559 1.00 9.92 412 TYR D CA 1
ATOM 17455 C C . TYR D 1 93 ? 0.408 174.802 -5.961 1.00 13.40 412 TYR D C 1
ATOM 17456 O O . TYR D 1 93 ? -0.043 175.675 -6.706 1.00 13.90 412 TYR D O 1
ATOM 17474 N N . ASN D 1 94 ? 0.164 174.773 -4.661 1.00 15.51 413 ASN D N 1
ATOM 17475 C CA . ASN D 1 94 ? -0.705 175.740 -4.015 1.00 13.52 413 ASN D CA 1
ATOM 17476 C C . ASN D 1 94 ? -0.553 175.655 -2.497 1.00 11.44 413 ASN D C 1
ATOM 17477 O O . ASN D 1 94 ? 0.035 174.717 -1.963 1.00 16.23 413 ASN D O 1
ATOM 17488 N N . ALA D 1 95 ? -1.141 176.623 -1.822 1.00 14.71 414 ALA D N 1
ATOM 17489 C CA . ALA D 1 95 ? -1.374 176.644 -0.373 1.00 22.37 414 ALA D CA 1
ATOM 17490 C C . ALA D 1 95 ? -0.130 176.991 0.433 1.00 26.15 414 ALA D C 1
ATOM 17491 O O . ALA D 1 95 ? -0.155 177.902 1.281 1.00 17.01 414 ALA D O 1
ATOM 17498 N N . THR D 1 96 ? 0.961 176.260 0.202 1.00 14.44 415 THR D N 1
ATOM 17499 C CA . THR D 1 96 ? 2.228 176.536 0.861 1.00 13.85 415 THR D CA 1
ATOM 17500 C C . THR D 1 96 ? 3.338 176.353 -0.168 1.00 21.86 415 THR D C 1
ATOM 17501 O O . THR D 1 96 ? 3.108 175.863 -1.275 1.00 12.31 415 THR D O 1
ATOM 17512 N N . SER D 1 97 ? 4.543 176.741 0.218 1.00 14.79 416 SER D N 1
ATOM 17513 C CA . SER D 1 97 ? 5.751 176.615 -0.613 1.00 11.55 416 SER D CA 1
ATOM 17514 C C . SER D 1 97 ? 6.639 175.548 -0.008 1.00 18.37 416 SER D C 1
ATOM 17515 O O . SER D 1 97 ? 7.303 175.793 1.001 1.00 14.17 416 SER D O 1
ATOM 17523 N N . GLU D 1 98 ? 6.633 174.359 -0.630 1.00 8.27 417 GLU D N 1
ATOM 17524 C CA . GLU D 1 98 ? 7.355 173.186 -0.136 1.00 15.39 417 GLU D CA 1
ATOM 17525 C C . GLU D 1 98 ? 8.148 172.545 -1.272 1.00 16.21 417 GLU D C 1
ATOM 17526 O O . GLU D 1 98 ? 7.750 172.608 -2.435 1.00 18.51 417 GLU D O 1
ATOM 17538 N N . MET D 1 99 ? 9.253 171.906 -0.906 1.00 11.09 418 MET D N 1
ATOM 17539 C CA . MET D 1 99 ? 10.081 171.141 -1.840 1.00 8.25 418 MET D CA 1
ATOM 17540 C C . MET D 1 99 ? 10.468 169.824 -1.186 1.00 9.36 418 MET D C 1
ATOM 17541 O O . MET D 1 99 ? 10.736 169.770 0.036 1.00 10.90 418 MET D O 1
ATOM 17555 N N . TYR D 1 100 ? 10.520 168.784 -2.005 1.00 8.50 419 TYR D N 1
ATOM 17556 C CA . TYR D 1 100 ? 10.900 167.426 -1.629 1.00 13.40 419 TYR D CA 1
ATOM 17557 C C . TYR D 1 100 ? 11.776 166.813 -2.728 1.00 10.82 419 TYR D C 1
ATOM 17558 O O . TYR D 1 100 ? 11.737 167.231 -3.914 1.00 8.81 419 TYR D O 1
ATOM 17576 N N . VAL D 1 101 ? 12.542 165.799 -2.341 1.00 9.63 420 VAL D N 1
ATOM 17577 C CA . VAL D 1 101 ? 13.422 165.076 -3.278 1.00 8.67 420 VAL D CA 1
ATOM 17578 C C . VAL D 1 101 ? 13.354 163.585 -2.985 1.00 12.48 420 VAL D C 1
ATOM 17579 O O . VAL D 1 101 ? 13.215 163.167 -1.831 1.00 14.61 420 VAL D O 1
ATOM 17592 N N . ARG D 1 102 ? 13.449 162.770 -4.036 1.00 11.56 421 ARG D N 1
ATOM 17593 C CA . ARG D 1 102 ? 13.541 161.327 -3.900 1.00 14.67 421 ARG D CA 1
ATOM 17594 C C . ARG D 1 102 ? 14.321 160.743 -5.085 1.00 15.34 421 ARG D C 1
ATOM 17595 O O . ARG D 1 102 ? 14.783 161.461 -5.966 1.00 11.51 421 ARG D O 1
ATOM 17616 N N . VAL D 1 103 ? 14.492 159.418 -5.080 1.00 9.46 422 VAL D N 1
ATOM 17617 C CA . VAL D 1 103 ? 15.357 158.762 -6.047 1.00 9.82 422 VAL D CA 1
ATOM 17618 C C . VAL D 1 103 ? 14.924 157.313 -6.207 1.00 12.59 422 VAL D C 1
ATOM 17619 O O . VAL D 1 103 ? 14.429 156.684 -5.274 1.00 11.94 422 VAL D O 1
ATOM 17632 N N . SER D 1 104 ? 15.046 156.811 -7.421 1.00 11.11 423 SER D N 1
ATOM 17633 C CA . SER D 1 104 ? 14.951 155.371 -7.700 1.00 10.22 423 SER D CA 1
ATOM 17634 C C . SER D 1 104 ? 16.283 154.893 -8.246 1.00 13.19 423 SER D C 1
ATOM 17635 O O . SER D 1 104 ? 16.803 155.455 -9.230 1.00 17.41 423 SER D O 1
ATOM 17643 N N . TYR D 1 105 ? 16.817 153.854 -7.618 1.00 14.26 424 TYR D N 1
ATOM 17644 C CA . TYR D 1 105 ? 17.990 153.167 -8.124 1.00 15.96 424 TYR D CA 1
ATOM 17645 C C . TYR D 1 105 ? 17.782 151.664 -8.014 1.00 13.06 424 TYR D C 1
ATOM 17646 O O . TYR D 1 105 ? 17.353 151.180 -6.965 1.00 11.91 424 TYR D O 1
ATOM 17664 N N . ALA D 1 106 ? 18.074 150.942 -9.089 1.00 16.74 425 ALA D N 1
ATOM 17665 C CA . ALA D 1 106 ? 18.021 149.486 -9.071 1.00 11.74 425 ALA D CA 1
ATOM 17666 C C . ALA D 1 106 ? 19.023 148.940 -10.076 1.00 17.50 425 ALA D C 1
ATOM 17667 O O . ALA D 1 106 ? 19.273 149.547 -11.136 1.00 17.08 425 ALA D O 1
ATOM 17674 N N . ALA D 1 107 ? 19.556 147.761 -9.757 1.00 18.54 426 ALA D N 1
ATOM 17675 C CA . ALA D 1 107 ? 20.534 147.126 -10.631 1.00 35.50 426 ALA D CA 1
ATOM 17676 C C . ALA D 1 107 ? 19.971 146.948 -12.036 1.00 28.94 426 ALA D C 1
ATOM 17677 O O . ALA D 1 107 ? 20.677 147.174 -13.025 1.00 29.17 426 ALA D O 1
ATOM 17684 N N . ASN D 1 108 ? 18.702 146.526 -12.142 1.00 29.45 427 ASN D N 1
ATOM 17685 C CA . ASN D 1 108 ? 17.982 146.583 -13.409 1.00 23.80 427 ASN D CA 1
ATOM 17686 C C . ASN D 1 108 ? 17.183 147.891 -13.369 1.00 18.66 427 ASN D C 1
ATOM 17687 O O . ASN D 1 108 ? 16.112 147.951 -12.731 1.00 19.56 427 ASN D O 1
ATOM 17698 N N . PRO D 1 109 ? 17.655 148.957 -13.996 1.00 17.02 428 PRO D N 1
ATOM 17699 C CA . PRO D 1 109 ? 17.089 150.275 -13.678 1.00 16.23 428 PRO D CA 1
ATOM 17700 C C . PRO D 1 109 ? 15.614 150.387 -13.999 1.00 16.25 428 PRO D C 1
ATOM 17701 O O . PRO D 1 109 ? 14.933 151.196 -13.362 1.00 14.98 428 PRO D O 1
ATOM 17712 N N A SER D 1 110 ? 15.114 149.611 -14.967 0.43 16.21 429 SER D N 1
ATOM 17713 N N B SER D 1 110 ? 15.114 149.611 -14.967 0.57 16.59 429 SER D N 1
ATOM 17714 C CA A SER D 1 110 ? 13.713 149.653 -15.365 0.43 22.27 429 SER D CA 1
ATOM 17715 C CA B SER D 1 110 ? 13.715 149.650 -15.368 0.57 22.54 429 SER D CA 1
ATOM 17716 C C A SER D 1 110 ? 12.782 148.999 -14.350 0.43 29.37 429 SER D C 1
ATOM 17717 C C B SER D 1 110 ? 12.783 148.988 -14.358 0.57 29.72 429 SER D C 1
ATOM 17718 O O A SER D 1 110 ? 11.564 149.140 -14.475 0.43 21.81 429 SER D O 1
ATOM 17719 O O B SER D 1 110 ? 11.565 149.107 -14.496 0.57 21.14 429 SER D O 1
ATOM 17734 N N . ILE D 1 111 ? 13.312 148.275 -13.371 1.00 27.50 430 ILE D N 1
ATOM 17735 C CA . ILE D 1 111 ? 12.482 147.732 -12.306 1.00 24.32 430 ILE D CA 1
ATOM 17736 C C . ILE D 1 111 ? 12.755 148.631 -11.107 1.00 24.01 430 ILE D C 1
ATOM 17737 O O . ILE D 1 111 ? 13.650 148.336 -10.299 1.00 16.15 430 ILE D O 1
ATOM 17753 N N . ARG D 1 112 ? 12.045 149.758 -11.038 1.00 19.53 431 ARG D N 1
ATOM 17754 C CA . ARG D 1 112 ? 12.412 150.856 -10.150 1.00 12.87 431 ARG D CA 1
ATOM 17755 C C . ARG D 1 112 ? 12.241 150.487 -8.678 1.00 18.52 431 ARG D C 1
ATOM 17756 O O . ARG D 1 112 ? 11.364 149.711 -8.301 1.00 18.04 431 ARG D O 1
ATOM 17777 N N . GLU D 1 113 ? 13.083 151.079 -7.843 1.00 15.42 432 GLU D N 1
ATOM 17778 C CA . GLU D 1 113 ? 13.014 150.891 -6.396 1.00 23.04 432 GLU D CA 1
ATOM 17779 C C . GLU D 1 113 ? 13.072 152.282 -5.789 1.00 18.02 432 GLU D C 1
ATOM 17780 O O . GLU D 1 113 ? 14.163 152.842 -5.618 1.00 21.15 432 GLU D O 1
ATOM 17792 N N . TRP D 1 114 ? 11.904 152.861 -5.508 1.00 10.94 433 TRP D N 1
ATOM 17793 C CA . TRP D 1 114 ? 11.870 154.265 -5.051 1.00 10.92 433 TRP D CA 1
ATOM 17794 C C . TRP D 1 114 ? 12.148 154.367 -3.561 1.00 17.71 433 TRP D C 1
ATOM 17795 O O . TRP D 1 114 ? 11.615 153.590 -2.781 1.00 15.11 433 TRP D O 1
ATOM 17816 N N . LEU D 1 115 ? 12.992 155.312 -3.186 1.00 15.00 434 LEU D N 1
ATOM 17817 C CA . LEU D 1 115 ? 13.197 155.680 -1.794 1.00 14.98 434 LEU D CA 1
ATOM 17818 C C . LEU D 1 115 ? 12.208 156.761 -1.374 1.00 21.29 434 LEU D C 1
ATOM 17819 O O . LEU D 1 115 ? 11.639 157.459 -2.208 1.00 12.73 434 LEU D O 1
ATOM 17835 N N . PRO D 1 116 ? 12.005 156.950 -0.073 1.00 20.83 435 PRO D N 1
ATOM 17836 C CA . PRO D 1 116 ? 10.998 157.903 0.369 1.00 16.62 435 PRO D CA 1
ATOM 17837 C C . PRO D 1 116 ? 11.364 159.348 0.051 1.00 10.69 435 PRO D C 1
ATOM 17838 O O . PRO D 1 116 ? 12.541 159.740 0.017 1.00 16.08 435 PRO D O 1
ATOM 17849 N N . TRP D 1 117 ? 10.326 160.149 -0.131 1.00 12.50 436 TRP D N 1
ATOM 17850 C CA . TRP D 1 117 ? 10.527 161.584 -0.317 1.00 10.33 436 TRP D CA 1
ATOM 17851 C C . TRP D 1 117 ? 11.164 162.184 0.936 1.00 20.58 436 TRP D C 1
ATOM 17852 O O . TRP D 1 117 ? 10.762 161.893 2.057 1.00 15.06 436 TRP D O 1
ATOM 17873 N N . GLN D 1 118 ? 12.147 163.029 0.734 1.00 17.68 437 GLN D N 1
ATOM 17874 C CA . GLN D 1 118 ? 12.787 163.779 1.792 1.00 8.71 437 GLN D CA 1
ATOM 17875 C C . GLN D 1 118 ? 12.490 165.247 1.584 1.00 20.77 437 GLN D C 1
ATOM 17876 O O . GLN D 1 118 ? 12.578 165.779 0.466 1.00 18.51 437 GLN D O 1
ATOM 17890 N N . ARG D 1 119 ? 12.150 165.910 2.669 1.00 15.59 438 ARG D N 1
ATOM 17891 C CA . ARG D 1 119 ? 11.820 167.310 2.587 1.00 9.03 438 ARG D CA 1
ATOM 17892 C C . ARG D 1 119 ? 13.089 168.129 2.399 1.00 11.93 438 ARG D C 1
ATOM 17893 O O . ARG D 1 119 ? 14.140 167.821 2.965 1.00 16.76 438 ARG D O 1
ATOM 17914 N N . CYS D 1 120 ? 12.981 169.193 1.617 1.00 12.69 439 CYS D N 1
ATOM 17915 C CA . CYS D 1 120 ? 14.077 170.119 1.393 1.00 12.33 439 CYS D CA 1
ATOM 17916 C C . CYS D 1 120 ? 13.875 171.490 2.038 1.00 22.59 439 CYS D C 1
ATOM 17917 O O . CYS D 1 120 ? 14.830 172.058 2.565 1.00 60.74 439 CYS D O 1
ATOM 17925 N N . ASP D 1 121 ? 12.681 172.046 2.022 1.00 21.00 440 ASP D N 1
ATOM 17926 C CA . ASP D 1 121 ? 12.494 173.374 2.582 1.00 17.68 440 ASP D CA 1
ATOM 17927 C C . ASP D 1 121 ? 12.603 173.316 4.120 1.00 21.45 440 ASP D C 1
ATOM 17928 O O . ASP D 1 121 ? 12.356 172.283 4.752 1.00 13.05 440 ASP D O 1
ATOM 17937 N N . ILE D 1 122 ? 13.019 174.434 4.712 1.00 17.49 441 ILE D N 1
ATOM 17938 C CA . ILE D 1 122 ? 13.306 174.476 6.147 1.00 18.68 441 ILE D CA 1
ATOM 17939 C C . ILE D 1 122 ? 12.023 174.440 6.969 1.00 12.29 441 ILE D C 1
ATOM 17940 O O . ILE D 1 122 ? 12.069 174.445 8.216 1.00 15.65 441 ILE D O 1
ATOM 17956 N N . GLY D 1 123 ? 10.868 174.425 6.297 1.00 15.27 442 GLY D N 1
ATOM 17957 C CA . GLY D 1 123 ? 9.597 174.163 6.951 1.00 27.32 442 GLY D CA 1
ATOM 17958 C C . GLY D 1 123 ? 9.573 172.875 7.750 1.00 14.51 442 GLY D C 1
ATOM 17959 O O . GLY D 1 123 ? 8.778 172.717 8.689 1.00 12.86 442 GLY D O 1
ATOM 17963 N N . GLY D 1 124 ? 10.447 171.933 7.387 1.00 18.64 443 GLY D N 1
ATOM 17964 C CA . GLY D 1 124 ? 10.570 170.676 8.100 1.00 16.10 443 GLY D CA 1
ATOM 17965 C C . GLY D 1 124 ? 11.617 170.647 9.210 1.00 17.40 443 GLY D C 1
ATOM 17966 O O . GLY D 1 124 ? 11.923 169.568 9.729 1.00 13.39 443 GLY D O 1
ATOM 17970 N N A SER D 1 125 ? 12.191 171.789 9.583 0.51 14.58 444 SER D N 1
ATOM 17971 N N B SER D 1 125 ? 12.196 171.784 9.583 0.49 14.67 444 SER D N 1
ATOM 17972 C CA A SER D 1 125 ? 13.313 171.804 10.513 0.51 12.84 444 SER D CA 1
ATOM 17973 C CA B SER D 1 125 ? 13.297 171.776 10.537 0.49 12.96 444 SER D CA 1
ATOM 17974 C C A SER D 1 125 ? 13.082 172.821 11.620 0.51 11.65 444 SER D C 1
ATOM 17975 C C B SER D 1 125 ? 13.071 172.807 11.630 0.49 11.13 444 SER D C 1
ATOM 17976 O O A SER D 1 125 ? 12.189 173.675 11.538 0.51 13.15 444 SER D O 1
ATOM 17977 O O B SER D 1 125 ? 12.178 173.661 11.544 0.49 13.11 444 SER D O 1
ATOM 17992 N N . PHE D 1 126 ? 13.910 172.717 12.665 1.00 10.38 445 PHE D N 1
ATOM 17993 C CA . PHE D 1 126 ? 14.051 173.796 13.633 1.00 10.34 445 PHE D CA 1
ATOM 17994 C C . PHE D 1 126 ? 14.861 174.906 12.976 1.00 10.72 445 PHE D C 1
ATOM 17995 O O . PHE D 1 126 ? 16.046 174.704 12.633 1.00 13.10 445 PHE D O 1
ATOM 18012 N N . THR D 1 127 ? 14.243 176.067 12.783 1.00 11.55 446 THR D N 1
ATOM 18013 C CA . THR D 1 127 ? 14.821 177.121 11.978 1.00 12.29 446 THR D CA 1
ATOM 18014 C C . THR D 1 127 ? 15.510 178.176 12.851 1.00 12.17 446 THR D C 1
ATOM 18015 O O . THR D 1 127 ? 15.218 178.378 14.050 1.00 10.82 446 THR D O 1
ATOM 18026 N N . LYS D 1 128 ? 16.447 178.888 12.234 1.00 12.90 447 LYS D N 1
ATOM 18027 C CA . LYS D 1 128 ? 17.165 179.919 12.988 1.00 12.69 447 LYS D CA 1
ATOM 18028 C C . LYS D 1 128 ? 16.302 181.159 13.266 1.00 9.95 447 LYS D C 1
ATOM 18029 O O . LYS D 1 128 ? 16.599 181.899 14.215 1.00 9.92 447 LYS D O 1
ATOM 18048 N N . GLU D 1 129 ? 15.263 181.384 12.491 1.00 11.70 448 GLU D N 1
ATOM 18049 C CA . GLU D 1 129 ? 14.218 182.335 12.890 1.00 11.30 448 GLU D CA 1
ATOM 18050 C C . GLU D 1 129 ? 13.107 181.568 13.627 1.00 14.43 448 GLU D C 1
ATOM 18051 O O . GLU D 1 129 ? 12.747 180.449 13.254 1.00 14.89 448 GLU D O 1
ATOM 18063 N N . ALA D 1 130 ? 12.547 182.186 14.645 1.00 10.46 449 ALA D N 1
ATOM 18064 C CA . ALA D 1 130 ? 11.481 181.547 15.374 1.00 10.62 449 ALA D CA 1
ATOM 18065 C C . ALA D 1 130 ? 10.305 181.229 14.451 1.00 15.13 449 ALA D C 1
ATOM 18066 O O . ALA D 1 130 ? 10.061 181.907 13.445 1.00 15.17 449 ALA D O 1
ATOM 18073 N N . ASP D 1 131 ? 9.552 180.183 14.820 1.00 11.56 450 ASP D N 1
ATOM 18074 C CA . ASP D 1 131 ? 8.330 179.872 14.074 1.00 13.10 450 ASP D CA 1
ATOM 18075 C C . ASP D 1 131 ? 7.332 181.014 14.114 1.00 18.36 450 ASP D C 1
ATOM 18076 O O . ASP D 1 131 ? 6.592 181.231 13.146 1.00 11.37 450 ASP D O 1
ATOM 18085 N N . GLY D 1 132 ? 7.289 181.762 15.204 1.00 14.98 451 GLY D N 1
ATOM 18086 C CA . GLY D 1 132 ? 6.350 182.843 15.283 1.00 14.29 451 GLY D CA 1
ATOM 18087 C C . GLY D 1 132 ? 6.349 183.515 16.624 1.00 16.72 451 GLY D C 1
ATOM 18088 O O . GLY D 1 132 ? 6.915 183.015 17.592 1.00 13.84 451 GLY D O 1
ATOM 18092 N N . GLU D 1 133 ? 5.699 184.685 16.645 1.00 11.44 452 GLU D N 1
ATOM 18093 C CA . GLU D 1 133 ? 5.371 185.420 17.859 1.00 11.48 452 GLU D CA 1
ATOM 18094 C C . GLU D 1 133 ? 4.015 184.963 18.371 1.00 18.92 452 GLU D C 1
ATOM 18095 O O . GLU D 1 133 ? 3.057 184.867 17.598 1.00 17.57 452 GLU D O 1
ATOM 18107 N N . LEU D 1 134 ? 3.930 184.693 19.654 1.00 11.69 453 LEU D N 1
ATOM 18108 C CA . LEU D 1 134 ? 2.642 184.300 20.244 1.00 12.47 453 LEU D CA 1
ATOM 18109 C C . LEU D 1 134 ? 1.789 185.521 20.548 1.00 13.40 453 LEU D C 1
ATOM 18110 O O . LEU D 1 134 ? 2.248 186.453 21.236 1.00 12.33 453 LEU D O 1
ATOM 18126 N N . PRO D 1 135 ? 0.545 185.577 20.034 1.00 12.21 454 PRO D N 1
ATOM 18127 C CA . PRO D 1 135 ? -0.341 186.675 20.403 1.00 16.24 454 PRO D CA 1
ATOM 18128 C C . PRO D 1 135 ? -0.883 186.442 21.815 1.00 14.92 454 PRO D C 1
ATOM 18129 O O . PRO D 1 135 ? -0.422 185.532 22.505 1.00 12.35 454 PRO D O 1
ATOM 18140 N N . GLY D 1 136 ? -1.834 187.261 22.259 1.00 16.44 455 GLY D N 1
ATOM 18141 C CA . GLY D 1 136 ? -2.561 186.957 23.482 1.00 14.43 455 GLY D CA 1
ATOM 18142 C C . GLY D 1 136 ? -3.541 185.814 23.260 1.00 12.85 455 GLY D C 1
ATOM 18143 O O . GLY D 1 136 ? -3.782 185.382 22.147 1.00 15.94 455 GLY D O 1
ATOM 18147 N N . GLY D 1 137 ? -4.072 185.288 24.360 1.00 12.94 456 GLY D N 1
ATOM 18148 C CA . GLY D 1 137 ? -5.127 184.292 24.324 1.00 21.07 456 GLY D CA 1
ATOM 18149 C C . GLY D 1 137 ? -4.728 182.891 23.897 1.00 16.51 456 GLY D C 1
ATOM 18150 O O . GLY D 1 137 ? -5.598 182.056 23.642 1.00 15.86 456 GLY D O 1
ATOM 18154 N N . VAL D 1 138 ? -3.439 182.604 23.791 1.00 15.12 457 VAL D N 1
ATOM 18155 C CA . VAL D 1 138 ? -3.019 181.298 23.319 1.00 14.08 457 VAL D CA 1
ATOM 18156 C C . VAL D 1 138 ? -3.069 180.305 24.464 1.00 17.41 457 VAL D C 1
ATOM 18157 O O . VAL D 1 138 ? -2.574 180.574 25.560 1.00 12.75 457 VAL D O 1
ATOM 18170 N N . ASN D 1 139 ? -3.647 179.147 24.203 1.00 13.95 458 ASN D N 1
ATOM 18171 C CA . ASN D 1 139 ? -3.579 178.007 25.109 1.00 21.38 458 ASN D CA 1
ATOM 18172 C C . ASN D 1 139 ? -2.378 177.177 24.697 1.00 12.76 458 ASN D C 1
ATOM 18173 O O . ASN D 1 139 ? -2.391 176.568 23.616 1.00 12.77 458 ASN D O 1
ATOM 18184 N N . LEU D 1 140 ? -1.356 177.124 25.556 1.00 12.60 459 LEU D N 1
ATOM 18185 C CA . LEU D 1 140 ? -0.133 176.389 25.212 1.00 12.41 459 LEU D CA 1
ATOM 18186 C C . LEU D 1 140 ? -0.383 174.893 25.022 1.00 12.47 459 LEU D C 1
ATOM 18187 O O . LEU D 1 140 ? 0.439 174.218 24.402 1.00 14.68 459 LEU D O 1
ATOM 18203 N N . ASP D 1 141 ? -1.507 174.364 25.541 1.00 12.66 460 ASP D N 1
ATOM 18204 C CA . ASP D 1 141 ? -1.882 172.989 25.248 1.00 12.74 460 ASP D CA 1
ATOM 18205 C C . ASP D 1 141 ? -2.146 172.766 23.759 1.00 16.74 460 ASP D C 1
ATOM 18206 O O . ASP D 1 141 ? -2.143 171.629 23.314 1.00 14.09 460 ASP D O 1
ATOM 18215 N N . SER D 1 142 ? -2.408 173.832 22.991 1.00 13.67 461 SER D N 1
ATOM 18216 C CA . SER D 1 142 ? -2.652 173.715 21.555 1.00 21.75 461 SER D CA 1
ATOM 18217 C C . SER D 1 142 ? -1.365 173.741 20.732 1.00 12.65 461 SER D C 1
ATOM 18218 O O . SER D 1 142 ? -1.406 173.562 19.504 1.00 14.35 461 SER D O 1
ATOM 18226 N N . MET D 1 143 ? -0.223 173.956 21.373 1.00 12.46 462 MET D N 1
ATOM 18227 C CA . MET D 1 143 ? 1.052 174.054 20.678 1.00 12.26 462 MET D CA 1
ATOM 18228 C C . MET D 1 143 ? 1.674 172.655 20.663 1.00 16.08 462 MET D C 1
ATOM 18229 O O . MET D 1 143 ? 2.504 172.290 21.497 1.00 12.79 462 MET D O 1
ATOM 18243 N N . VAL D 1 144 ? 1.254 171.857 19.681 1.00 12.27 463 VAL D N 1
ATOM 18244 C CA . VAL D 1 144 ? 1.648 170.452 19.642 1.00 12.65 463 VAL D CA 1
ATOM 18245 C C . VAL D 1 144 ? 2.451 170.108 18.395 1.00 21.78 463 VAL D C 1
ATOM 18246 O O . VAL D 1 144 ? 2.606 168.961 18.068 1.00 12.72 463 VAL D O 1
ATOM 18259 N N . THR D 1 145 ? 2.977 171.107 17.715 1.00 12.85 464 THR D N 1
ATOM 18260 C CA . THR D 1 145 ? 3.873 170.907 16.594 1.00 13.83 464 THR D CA 1
ATOM 18261 C C . THR D 1 145 ? 5.282 171.390 16.924 1.00 11.66 464 THR D C 1
ATOM 18262 O O . THR D 1 145 ? 5.469 172.447 17.547 1.00 11.61 464 THR D O 1
ATOM 18273 N N . SER D 1 146 ? 6.269 170.636 16.470 1.00 12.88 465 SER D N 1
ATOM 18274 C CA . SER D 1 146 ? 7.654 170.963 16.808 1.00 13.36 465 SER D CA 1
ATOM 18275 C C . SER D 1 146 ? 8.042 172.335 16.283 1.00 14.25 465 SER D C 1
ATOM 18276 O O . SER D 1 146 ? 7.663 172.744 15.185 1.00 13.29 465 SER D O 1
ATOM 18284 N N . GLY D 1 147 ? 8.822 173.051 17.073 1.00 13.47 466 GLY D N 1
ATOM 18285 C CA . GLY D 1 147 ? 9.289 174.367 16.708 1.00 16.99 466 GLY D CA 1
ATOM 18286 C C . GLY D 1 147 ? 9.571 175.182 17.954 1.00 10.95 466 GLY D C 1
ATOM 18287 O O . GLY D 1 147 ? 9.585 174.670 19.067 1.00 10.95 466 GLY D O 1
ATOM 18291 N N . TRP D 1 148 ? 9.788 176.472 17.753 1.00 11.50 467 TRP D N 1
ATOM 18292 C CA . TRP D 1 148 ? 9.923 177.353 18.890 1.00 14.25 467 TRP D CA 1
ATOM 18293 C C . TRP D 1 148 ? 9.243 178.686 18.597 1.00 10.95 467 TRP D C 1
ATOM 18294 O O . TRP D 1 148 ? 9.226 179.151 17.459 1.00 10.96 467 TRP D O 1
ATOM 18315 N N . TRP D 1 149 ? 8.663 179.266 19.649 1.00 11.03 468 TRP D N 1
ATOM 18316 C CA . TRP D 1 149 ? 7.792 180.425 19.572 1.00 11.14 468 TRP D CA 1
ATOM 18317 C C . TRP D 1 149 ? 8.142 181.368 20.695 1.00 11.08 468 TRP D C 1
ATOM 18318 O O . TRP D 1 149 ? 8.541 180.941 21.782 1.00 15.78 468 TRP D O 1
ATOM 18339 N N . SER D 1 150 ? 7.948 182.643 20.440 1.00 14.44 469 SER D N 1
ATOM 18340 C CA . SER D 1 150 ? 8.291 183.692 21.389 1.00 11.03 469 SER D CA 1
ATOM 18341 C C . SER D 1 150 ? 7.050 184.436 21.852 1.00 15.27 469 SER D C 1
ATOM 18342 O O . SER D 1 150 ? 6.245 184.862 21.037 1.00 16.83 469 SER D O 1
ATOM 18350 N N . GLN D 1 151 ? 6.911 184.599 23.173 1.00 12.78 470 GLN D N 1
ATOM 18351 C CA . GLN D 1 151 ? 5.910 185.495 23.746 1.00 11.37 470 GLN D CA 1
ATOM 18352 C C . GLN D 1 151 ? 6.629 186.752 24.191 1.00 11.25 470 GLN D C 1
ATOM 18353 O O . GLN D 1 151 ? 7.359 186.725 25.192 1.00 12.13 470 GLN D O 1
ATOM 18367 N N . SER D 1 152 ? 6.384 187.868 23.496 1.00 11.51 471 SER D N 1
ATOM 18368 C CA . SER D 1 152 ? 7.078 189.123 23.767 1.00 11.17 471 SER D CA 1
ATOM 18369 C C . SER D 1 152 ? 6.407 189.987 24.799 1.00 15.72 471 SER D C 1
ATOM 18370 O O . SER D 1 152 ? 7.020 190.989 25.230 1.00 14.88 471 SER D O 1
ATOM 18378 N N . PHE D 1 153 ? 5.212 189.600 25.276 1.00 18.90 472 PHE D N 1
ATOM 18379 C CA . PHE D 1 153 ? 4.434 190.443 26.180 1.00 13.39 472 PHE D CA 1
ATOM 18380 C C . PHE D 1 153 ? 3.912 189.638 27.366 1.00 11.64 472 PHE D C 1
ATOM 18381 O O . PHE D 1 153 ? 3.149 188.686 27.191 1.00 15.73 472 PHE D O 1
ATOM 18398 N N . THR D 1 154 ? 4.325 190.040 28.569 1.00 12.42 473 THR D N 1
ATOM 18399 C CA . THR D 1 154 ? 3.802 189.431 29.778 1.00 11.66 473 THR D CA 1
ATOM 18400 C C . THR D 1 154 ? 2.289 189.474 29.798 1.00 12.70 473 THR D C 1
ATOM 18401 O O . THR D 1 154 ? 1.630 188.499 30.220 1.00 14.63 473 THR D O 1
ATOM 18412 N N . ALA D 1 155 ? 1.714 190.573 29.317 1.00 15.18 474 ALA D N 1
ATOM 18413 C CA . ALA D 1 155 ? 0.266 190.706 29.320 1.00 12.82 474 ALA D CA 1
ATOM 18414 C C . ALA D 1 155 ? -0.416 189.694 28.407 1.00 26.47 474 ALA D C 1
ATOM 18415 O O . ALA D 1 155 ? -1.574 189.320 28.652 1.00 16.91 474 ALA D O 1
ATOM 18422 N N . GLN D 1 156 ? 0.279 189.228 27.361 1.00 16.53 475 GLN D N 1
ATOM 18423 C CA . GLN D 1 156 ? -0.289 188.199 26.483 1.00 12.30 475 GLN D CA 1
ATOM 18424 C C . GLN D 1 156 ? -0.108 186.805 27.061 1.00 13.16 475 GLN D C 1
ATOM 18425 O O . GLN D 1 156 ? -0.878 185.898 26.746 1.00 12.49 475 GLN D O 1
ATOM 18439 N N . ALA D 1 157 ? 0.895 186.614 27.900 1.00 13.55 476 ALA D N 1
ATOM 18440 C CA . ALA D 1 157 ? 0.943 185.410 28.714 1.00 14.28 476 ALA D CA 1
ATOM 18441 C C . ALA D 1 157 ? -0.229 185.380 29.668 1.00 18.82 476 ALA D C 1
ATOM 18442 O O . ALA D 1 157 ? -0.874 184.331 29.844 1.00 14.12 476 ALA D O 1
ATOM 18449 N N . ALA D 1 158 ? -0.555 186.553 30.254 1.00 16.05 477 ALA D N 1
ATOM 18450 C CA . ALA D 1 158 ? -1.643 186.636 31.220 1.00 22.96 477 ALA D CA 1
ATOM 18451 C C . ALA D 1 158 ? -2.993 186.269 30.613 1.00 30.93 477 ALA D C 1
ATOM 18452 O O . ALA D 1 158 ? -3.801 185.617 31.273 1.00 15.17 477 ALA D O 1
ATOM 18459 N N . SER D 1 159 ? -3.254 186.676 29.357 1.00 14.20 478 SER D N 1
ATOM 18460 C CA . SER D 1 159 ? -4.536 186.416 28.738 1.00 15.84 478 SER D CA 1
ATOM 18461 C C . SER D 1 159 ? -4.619 185.015 28.137 1.00 20.11 478 SER D C 1
ATOM 18462 O O . SER D 1 159 ? -5.683 184.653 27.620 1.00 16.62 478 SER D O 1
ATOM 18470 N N . GLY D 1 160 ? -3.514 184.272 28.141 1.00 17.43 479 GLY D N 1
ATOM 18471 C CA . GLY D 1 160 ? -3.474 182.933 27.598 1.00 12.87 479 GLY D CA 1
ATOM 18472 C C . GLY D 1 160 ? -3.742 181.881 28.656 1.00 16.25 479 GLY D C 1
ATOM 18473 O O . GLY D 1 160 ? -4.168 182.168 29.769 1.00 21.84 479 GLY D O 1
ATOM 18477 N N . ALA D 1 161 ? -3.480 180.637 28.288 1.00 19.61 480 ALA D N 1
ATOM 18478 C CA . ALA D 1 161 ? -3.755 179.519 29.164 1.00 15.89 480 ALA D CA 1
ATOM 18479 C C . ALA D 1 161 ? -2.586 178.563 29.125 1.00 14.65 480 ALA D C 1
ATOM 18480 O O . ALA D 1 161 ? -1.907 178.430 28.108 1.00 13.75 480 ALA D O 1
ATOM 18487 N N . ASN D 1 162 ? -2.351 177.919 30.276 1.00 16.50 481 ASN D N 1
ATOM 18488 C CA . ASN D 1 162 ? -1.328 176.899 30.448 1.00 15.22 481 ASN D CA 1
ATOM 18489 C C . ASN D 1 162 ? 0.089 177.419 30.229 1.00 12.38 481 ASN D C 1
ATOM 18490 O O . ASN D 1 162 ? 1.021 176.623 29.993 1.00 13.59 481 ASN D O 1
ATOM 18501 N N . TYR D 1 163 ? 0.297 178.727 30.360 1.00 12.33 482 TYR D N 1
ATOM 18502 C CA . TYR D 1 163 ? 1.654 179.227 30.588 1.00 12.56 482 TYR D CA 1
ATOM 18503 C C . TYR D 1 163 ? 2.102 178.828 31.992 1.00 12.12 482 TYR D C 1
ATOM 18504 O O . TYR D 1 163 ? 1.286 178.811 32.927 1.00 12.19 482 TYR D O 1
ATOM 18522 N N . PRO D 1 164 ? 3.363 178.478 32.175 1.00 11.86 483 PRO D N 1
ATOM 18523 C CA . PRO D 1 164 ? 3.825 178.096 33.541 1.00 11.81 483 PRO D CA 1
ATOM 18524 C C . PRO D 1 164 ? 4.017 179.260 34.505 1.00 12.51 483 PRO D C 1
ATOM 18525 O O . PRO D 1 164 ? 4.075 179.048 35.745 1.00 11.78 483 PRO D O 1
ATOM 18536 N N . ILE D 1 165 ? 4.138 180.469 33.969 1.00 11.73 484 ILE D N 1
ATOM 18537 C CA . ILE D 1 165 ? 4.384 181.685 34.726 1.00 13.35 484 ILE D CA 1
ATOM 18538 C C . ILE D 1 165 ? 3.827 182.821 33.874 1.00 11.75 484 ILE D C 1
ATOM 18539 O O . ILE D 1 165 ? 3.849 182.747 32.648 1.00 13.17 484 ILE D O 1
ATOM 18555 N N . VAL D 1 166 ? 3.314 183.865 34.520 1.00 12.95 485 VAL D N 1
ATOM 18556 C CA . VAL D 1 166 ? 2.810 185.005 33.766 1.00 16.16 485 VAL D CA 1
ATOM 18557 C C . VAL D 1 166 ? 3.984 185.891 33.415 1.00 17.46 485 VAL D C 1
ATOM 18558 O O . VAL D 1 166 ? 4.318 186.822 34.162 1.00 14.71 485 VAL D O 1
ATOM 18571 N N . ARG D 1 167 ? 4.665 185.549 32.308 1.00 12.22 486 ARG D N 1
ATOM 18572 C CA . ARG D 1 167 ? 5.872 186.254 31.894 1.00 17.04 486 ARG D CA 1
ATOM 18573 C C . ARG D 1 167 ? 6.061 185.974 30.414 1.00 17.86 486 ARG D C 1
ATOM 18574 O O . ARG D 1 167 ? 5.795 184.856 29.959 1.00 14.14 486 ARG D O 1
ATOM 18595 N N . ALA D 1 168 ? 6.541 186.972 29.688 1.00 12.21 487 ALA D N 1
ATOM 18596 C CA . ALA D 1 168 ? 7.127 186.749 28.385 1.00 13.76 487 ALA D CA 1
ATOM 18597 C C . ALA D 1 168 ? 8.219 185.691 28.502 1.00 11.03 487 ALA D C 1
ATOM 18598 O O . ALA D 1 168 ? 8.832 185.538 29.565 1.00 10.94 487 ALA D O 1
ATOM 18605 N N . GLY D 1 169 ? 8.473 184.990 27.401 1.00 10.99 488 GLY D N 1
ATOM 18606 C CA . GLY D 1 169 ? 9.387 183.854 27.436 1.00 10.87 488 GLY D CA 1
ATOM 18607 C C . GLY D 1 169 ? 9.463 183.125 26.112 1.00 10.86 488 GLY D C 1
ATOM 18608 O O . GLY D 1 169 ? 8.760 183.453 25.146 1.00 11.57 488 GLY D O 1
ATOM 18612 N N . LEU D 1 170 ? 10.319 182.113 26.089 1.00 10.74 489 LEU D N 1
ATOM 18613 C CA . LEU D 1 170 ? 10.584 181.311 24.906 1.00 10.71 489 LEU D CA 1
ATOM 18614 C C . LEU D 1 170 ? 9.993 179.926 25.087 1.00 10.81 489 LEU D C 1
ATOM 18615 O O . LEU D 1 170 ? 10.372 179.205 26.021 1.00 13.05 489 LEU D O 1
ATOM 18631 N N . LEU D 1 171 ? 9.103 179.543 24.176 1.00 11.37 490 LEU D N 1
ATOM 18632 C CA . LEU D 1 171 ? 8.528 178.200 24.140 1.00 11.05 490 LEU D CA 1
ATOM 18633 C C . LEU D 1 171 ? 9.218 177.338 23.116 1.00 10.96 490 LEU D C 1
ATOM 18634 O O . LEU D 1 171 ? 9.266 177.708 21.938 1.00 11.93 490 LEU D O 1
ATOM 18650 N N . HIS D 1 172 ? 9.664 176.157 23.536 1.00 10.91 491 HIS D N 1
ATOM 18651 C CA . HIS D 1 172 ? 10.101 175.107 22.612 1.00 11.56 491 HIS D CA 1
ATOM 18652 C C . HIS D 1 172 ? 9.098 173.961 22.668 1.00 12.03 491 HIS D C 1
ATOM 18653 O O . HIS D 1 172 ? 8.615 173.592 23.736 1.00 11.10 491 HIS D O 1
ATOM 18667 N N . VAL D 1 173 ? 8.788 173.411 21.507 1.00 12.63 492 VAL D N 1
ATOM 18668 C CA . VAL D 1 173 ? 7.954 172.233 21.389 1.00 12.35 492 VAL D CA 1
ATOM 18669 C C . VAL D 1 173 ? 8.784 171.167 20.683 1.00 11.73 492 VAL D C 1
ATOM 18670 O O . VAL D 1 173 ? 9.287 171.400 19.568 1.00 11.03 492 VAL D O 1
ATOM 18683 N N . TYR D 1 174 ? 8.918 170.010 21.325 1.00 11.11 493 TYR D N 1
ATOM 18684 C CA . TYR D 1 174 ? 9.506 168.806 20.719 1.00 11.04 493 TYR D CA 1
ATOM 18685 C C . TYR D 1 174 ? 8.407 167.757 20.628 1.00 11.22 493 TYR D C 1
ATOM 18686 O O . TYR D 1 174 ? 8.137 167.032 21.597 1.00 11.28 493 TYR D O 1
ATOM 18704 N N . ALA D 1 175 ? 7.743 167.704 19.468 1.00 11.33 494 ALA D N 1
ATOM 18705 C CA . ALA D 1 175 ? 6.646 166.748 19.264 1.00 15.38 494 ALA D CA 1
ATOM 18706 C C . ALA D 1 175 ? 7.244 165.404 18.858 1.00 14.75 494 ALA D C 1
ATOM 18707 O O . ALA D 1 175 ? 7.274 165.020 17.679 1.00 12.60 494 ALA D O 1
ATOM 18714 N N . ALA D 1 176 ? 7.752 164.689 19.854 1.00 14.11 495 ALA D N 1
ATOM 18715 C CA . ALA D 1 176 ? 8.402 163.414 19.593 1.00 12.49 495 ALA D CA 1
ATOM 18716 C C . ALA D 1 176 ? 7.441 162.436 18.936 1.00 27.27 495 ALA D C 1
ATOM 18717 O O . ALA D 1 176 ? 7.788 161.768 17.963 1.00 13.75 495 ALA D O 1
ATOM 18724 N N . SER D 1 177 ? 6.229 162.336 19.464 1.00 13.07 496 SER D N 1
ATOM 18725 C CA . SER D 1 177 ? 5.188 161.530 18.864 1.00 22.73 496 SER D CA 1
ATOM 18726 C C . SER D 1 177 ? 3.863 162.012 19.432 1.00 14.34 496 SER D C 1
ATOM 18727 O O . SER D 1 177 ? 3.828 162.822 20.368 1.00 16.51 496 SER D O 1
ATOM 18735 N N . SER D 1 178 ? 2.786 161.457 18.888 1.00 12.93 497 SER D N 1
ATOM 18736 C CA . SER D 1 178 ? 1.452 161.824 19.323 1.00 12.42 497 SER D CA 1
ATOM 18737 C C . SER D 1 178 ? 1.251 161.584 20.804 1.00 12.46 497 SER D C 1
ATOM 18738 O O . SER D 1 178 ? 0.503 162.315 21.443 1.00 12.56 497 SER D O 1
ATOM 18746 N N . ASN D 1 179 ? 1.871 160.556 21.361 1.00 16.93 498 ASN D N 1
ATOM 18747 C CA . ASN D 1 179 ? 1.703 160.244 22.784 1.00 16.04 498 ASN D CA 1
ATOM 18748 C C . ASN D 1 179 ? 2.784 160.828 23.665 1.00 12.24 498 ASN D C 1
ATOM 18749 O O . ASN D 1 179 ? 2.763 160.581 24.882 1.00 12.25 498 ASN D O 1
ATOM 18760 N N . PHE D 1 180 ? 3.697 161.647 23.104 1.00 12.07 499 PHE D N 1
ATOM 18761 C CA . PHE D 1 180 ? 4.790 162.273 23.869 1.00 11.89 499 PHE D CA 1
ATOM 18762 C C . PHE D 1 180 ? 5.112 163.618 23.208 1.00 11.81 499 PHE D C 1
ATOM 18763 O O . PHE D 1 180 ? 5.977 163.695 22.348 1.00 11.67 499 PHE D O 1
ATOM 18780 N N . ILE D 1 181 ? 4.443 164.690 23.664 1.00 14.12 500 ILE D N 1
ATOM 18781 C CA . ILE D 1 181 ? 4.710 166.049 23.174 1.00 15.38 500 ILE D CA 1
ATOM 18782 C C . ILE D 1 181 ? 5.411 166.811 24.292 1.00 15.15 500 ILE D C 1
ATOM 18783 O O . ILE D 1 181 ? 4.776 167.173 25.289 1.00 12.45 500 ILE D O 1
ATOM 18799 N N . TYR D 1 182 ? 6.688 167.141 24.093 1.00 13.58 501 TYR D N 1
ATOM 18800 C CA . TYR D 1 182 ? 7.487 167.807 25.117 1.00 13.43 501 TYR D CA 1
ATOM 18801 C C . TYR D 1 182 ? 7.472 169.318 24.897 1.00 11.34 501 TYR D C 1
ATOM 18802 O O . TYR D 1 182 ? 7.482 169.799 23.758 1.00 12.20 501 TYR D O 1
ATOM 18820 N N . GLN D 1 183 ? 7.460 170.074 26.000 1.00 12.49 502 GLN D N 1
ATOM 18821 C CA . GLN D 1 183 ? 7.594 171.517 25.964 1.00 11.29 502 GLN D CA 1
ATOM 18822 C C . GLN D 1 183 ? 8.578 172.012 27.008 1.00 11.32 502 GLN D C 1
ATOM 18823 O O . GLN D 1 183 ? 8.722 171.430 28.083 1.00 11.13 502 GLN D O 1
ATOM 18837 N N . THR D 1 184 ? 9.261 173.105 26.669 1.00 11.02 503 THR D N 1
ATOM 18838 C CA . THR D 1 184 ? 10.041 173.863 27.638 1.00 10.90 503 THR D CA 1
ATOM 18839 C C . THR D 1 184 ? 9.685 175.340 27.473 1.00 12.88 503 THR D C 1
ATOM 18840 O O . THR D 1 184 ? 9.247 175.786 26.396 1.00 11.58 503 THR D O 1
ATOM 18851 N N . TYR D 1 185 ? 9.844 176.089 28.565 1.00 12.63 504 TYR D N 1
ATOM 18852 C CA . TYR D 1 185 ? 9.555 177.515 28.592 1.00 10.92 504 TYR D CA 1
ATOM 18853 C C . TYR D 1 185 ? 10.611 178.196 29.420 1.00 10.76 504 TYR D C 1
ATOM 18854 O O . TYR D 1 185 ? 10.756 177.896 30.615 1.00 10.75 504 TYR D O 1
ATOM 18872 N N . GLN D 1 186 ? 11.297 179.144 28.807 1.00 10.65 505 GLN D N 1
ATOM 18873 C CA . GLN D 1 186 ? 12.347 179.920 29.438 1.00 10.87 505 GLN D CA 1
ATOM 18874 C C . GLN D 1 186 ? 11.837 181.353 29.586 1.00 10.55 505 GLN D C 1
ATOM 18875 O O . GLN D 1 186 ? 11.662 182.054 28.596 1.00 10.63 505 GLN D O 1
ATOM 18889 N N . ALA D 1 187 ? 11.617 181.785 30.830 1.00 10.67 506 ALA D N 1
ATOM 18890 C CA . ALA D 1 187 ? 11.093 183.140 31.057 1.00 10.64 506 ALA D CA 1
ATOM 18891 C C . ALA D 1 187 ? 12.129 184.186 30.681 1.00 10.48 506 ALA D C 1
ATOM 18892 O O . ALA D 1 187 ? 13.325 183.997 30.907 1.00 10.70 506 ALA D O 1
ATOM 18899 N N . TYR D 1 188 ? 11.668 185.313 30.110 1.00 16.31 507 TYR D N 1
ATOM 18900 C CA . TYR D 1 188 ? 12.603 186.319 29.602 1.00 14.44 507 TYR D CA 1
ATOM 18901 C C . TYR D 1 188 ? 13.438 186.936 30.722 1.00 14.46 507 TYR D C 1
ATOM 18902 O O . TYR D 1 188 ? 14.610 187.253 30.522 1.00 11.06 507 TYR D O 1
ATOM 18920 N N . ASP D 1 189 ? 12.843 187.142 31.896 1.00 14.34 508 ASP D N 1
ATOM 18921 C CA . ASP D 1 189 ? 13.541 187.744 33.018 1.00 13.91 508 ASP D CA 1
ATOM 18922 C C . ASP D 1 189 ? 14.216 186.727 33.907 1.00 10.24 508 ASP D C 1
ATOM 18923 O O . ASP D 1 189 ? 14.631 187.080 35.020 1.00 13.40 508 ASP D O 1
ATOM 18932 N N . GLY D 1 190 ? 14.303 185.472 33.464 1.00 12.35 509 GLY D N 1
ATOM 18933 C CA . GLY D 1 190 ? 14.892 184.427 34.256 1.00 11.88 509 GLY D CA 1
ATOM 18934 C C . GLY D 1 190 ? 14.105 184.025 35.489 1.00 10.25 509 GLY D C 1
ATOM 18935 O O . GLY D 1 190 ? 14.679 183.490 36.423 1.00 10.19 509 GLY D O 1
ATOM 18939 N N . GLU D 1 191 ? 12.811 184.302 35.539 1.00 14.71 510 GLU D N 1
ATOM 18940 C CA . GLU D 1 191 ? 12.022 183.857 36.698 1.00 12.93 510 GLU D CA 1
ATOM 18941 C C . GLU D 1 191 ? 12.301 182.379 36.981 1.00 17.74 510 GLU D C 1
ATOM 18942 O O . GLU D 1 191 ? 12.509 181.967 38.123 1.00 10.53 510 GLU D O 1
ATOM 18954 N N . SER D 1 192 ? 12.281 181.571 35.940 1.00 12.36 511 SER D N 1
ATOM 18955 C CA . SER D 1 192 ? 12.834 180.226 35.925 1.00 17.90 511 SER D CA 1
ATOM 18956 C C . SER D 1 192 ? 12.706 179.613 34.531 1.00 12.53 511 SER D C 1
ATOM 18957 O O . SER D 1 192 ? 12.409 180.302 33.566 1.00 14.83 511 SER D O 1
ATOM 18965 N N . PHE D 1 193 ? 12.973 178.306 34.453 1.00 10.47 512 PHE D N 1
ATOM 18966 C CA . PHE D 1 193 ? 12.974 177.470 33.260 1.00 10.86 512 PHE D CA 1
ATOM 18967 C C . PHE D 1 193 ? 12.050 176.315 33.602 1.00 14.14 512 PHE D C 1
ATOM 18968 O O . PHE D 1 193 ? 12.191 175.719 34.681 1.00 13.16 512 PHE D O 1
ATOM 18985 N N . TYR D 1 194 ? 11.089 176.039 32.731 1.00 10.75 513 TYR D N 1
ATOM 18986 C CA . TYR D 1 194 ? 10.036 175.067 32.997 1.00 10.92 513 TYR D CA 1
ATOM 18987 C C . TYR D 1 194 ? 9.971 173.996 31.913 1.00 12.82 513 TYR D C 1
ATOM 18988 O O . TYR D 1 194 ? 10.304 174.248 30.757 1.00 10.87 513 TYR D O 1
ATOM 19006 N N . PHE D 1 195 ? 9.513 172.799 32.294 1.00 11.03 514 PHE D N 1
ATOM 19007 C CA . PHE D 1 195 ? 9.314 171.767 31.292 1.00 12.50 514 PHE D CA 1
ATOM 19008 C C . PHE D 1 195 ? 8.098 170.911 31.637 1.00 11.46 514 PHE D C 1
ATOM 19009 O O . PHE D 1 195 ? 7.687 170.827 32.801 1.00 14.56 514 PHE D O 1
ATOM 19026 N N . ARG D 1 196 ? 7.506 170.306 30.598 1.00 11.47 515 ARG D N 1
ATOM 19027 C CA . ARG D 1 196 ? 6.403 169.357 30.749 1.00 12.60 515 ARG D CA 1
ATOM 19028 C C . ARG D 1 196 ? 6.261 168.520 29.488 1.00 13.88 515 ARG D C 1
ATOM 19029 O O . ARG D 1 196 ? 6.922 168.751 28.470 1.00 11.45 515 ARG D O 1
ATOM 19050 N N . CYS D 1 197 ? 5.385 167.524 29.580 1.00 13.00 516 CYS D N 1
ATOM 19051 C CA . CYS D 1 197 ? 5.116 166.606 28.479 1.00 12.94 516 CYS D CA 1
ATOM 19052 C C . CYS D 1 197 ? 3.632 166.284 28.453 1.00 15.45 516 CYS D C 1
ATOM 19053 O O . CYS D 1 197 ? 3.013 166.104 29.506 1.00 15.41 516 CYS D O 1
ATOM 19061 N N . ARG D 1 198 ? 3.059 166.237 27.249 1.00 12.09 517 ARG D N 1
ATOM 19062 C CA . ARG D 1 198 ? 1.741 165.656 27.055 1.00 12.31 517 ARG D CA 1
ATOM 19063 C C . ARG D 1 198 ? 1.916 164.160 26.791 1.00 12.31 517 ARG D C 1
ATOM 19064 O O . ARG D 1 198 ? 2.400 163.759 25.722 1.00 12.24 517 ARG D O 1
ATOM 19085 N N . HIS D 1 199 ? 1.446 163.341 27.715 1.00 12.41 518 HIS D N 1
ATOM 19086 C CA . HIS D 1 199 ? 1.595 161.897 27.630 1.00 12.42 518 HIS D CA 1
ATOM 19087 C C . HIS D 1 199 ? 0.233 161.279 27.401 1.00 19.98 518 HIS D C 1
ATOM 19088 O O . HIS D 1 199 ? -0.664 161.437 28.236 1.00 14.82 518 HIS D O 1
ATOM 19102 N N . SER D 1 200 ? 0.089 160.572 26.280 1.00 16.95 519 SER D N 1
ATOM 19103 C CA . SER D 1 200 ? -1.176 159.981 25.883 1.00 13.55 519 SER D CA 1
ATOM 19104 C C . SER D 1 200 ? -2.334 160.955 26.054 1.00 13.53 519 SER D C 1
ATOM 19105 O O . SER D 1 200 ? -3.366 160.640 26.659 1.00 15.94 519 SER D O 1
ATOM 19113 N N . ASN D 1 201 ? -2.124 162.169 25.539 1.00 13.00 520 ASN D N 1
ATOM 19114 C CA . ASN D 1 201 ? -3.104 163.261 25.430 1.00 13.13 520 ASN D CA 1
ATOM 19115 C C . ASN D 1 201 ? -3.477 163.918 26.753 1.00 14.93 520 ASN D C 1
ATOM 19116 O O . ASN D 1 201 ? -4.463 164.651 26.801 1.00 22.25 520 ASN D O 1
ATOM 19127 N N . THR D 1 202 ? -2.753 163.658 27.820 1.00 13.08 521 THR D N 1
ATOM 19128 C CA . THR D 1 202 ? -2.921 164.364 29.080 1.00 14.30 521 THR D CA 1
ATOM 19129 C C . THR D 1 202 ? -1.606 165.048 29.441 1.00 12.87 521 THR D C 1
ATOM 19130 O O . THR D 1 202 ? -0.555 164.413 29.448 1.00 13.21 521 THR D O 1
ATOM 19141 N N . TRP D 1 203 ? -1.671 166.334 29.746 1.00 13.86 522 TRP D N 1
ATOM 19142 C CA . TRP D 1 203 ? -0.484 167.076 30.117 1.00 17.16 522 TRP D CA 1
ATOM 19143 C C . TRP D 1 203 ? -0.109 166.842 31.573 1.00 13.53 522 TRP D C 1
ATOM 19144 O O . TRP D 1 203 ? -0.930 167.045 32.465 1.00 13.54 522 TRP D O 1
ATOM 19165 N N . PHE D 1 204 ? 1.143 166.439 31.790 1.00 12.82 523 PHE D N 1
ATOM 19166 C CA . PHE D 1 204 ? 1.766 166.485 33.104 1.00 12.34 523 PHE D CA 1
ATOM 19167 C C . PHE D 1 204 ? 1.929 167.918 33.565 1.00 12.29 523 PHE D C 1
ATOM 19168 O O . PHE D 1 204 ? 1.985 168.846 32.764 1.00 15.42 523 PHE D O 1
ATOM 19185 N N . PRO D 1 205 ? 2.037 168.129 34.870 1.00 12.79 524 PRO D N 1
ATOM 19186 C CA . PRO D 1 205 ? 2.276 169.491 35.374 1.00 12.23 524 PRO D CA 1
ATOM 19187 C C . PRO D 1 205 ? 3.624 170.013 34.917 1.00 12.00 524 PRO D C 1
ATOM 19188 O O . PRO D 1 205 ? 4.592 169.264 34.757 1.00 15.14 524 PRO D O 1
ATOM 19199 N N . TRP D 1 206 ? 3.695 171.324 34.740 1.00 11.96 525 TRP D N 1
ATOM 19200 C CA . TRP D 1 206 ? 4.988 171.963 34.544 1.00 11.75 525 TRP D CA 1
ATOM 19201 C C . TRP D 1 206 ? 5.889 171.705 35.744 1.00 12.35 525 TRP D C 1
ATOM 19202 O O . TRP D 1 206 ? 5.450 171.812 36.893 1.00 12.41 525 TRP D O 1
ATOM 19223 N N . ARG D 1 207 ? 7.162 171.407 35.467 1.00 9.68 526 ARG D N 1
ATOM 19224 C CA . ARG D 1 207 ? 8.215 171.377 36.484 1.00 9.48 526 ARG D CA 1
ATOM 19225 C C . ARG D 1 207 ? 8.985 172.688 36.427 1.00 16.57 526 ARG D C 1
ATOM 19226 O O . ARG D 1 207 ? 9.328 173.153 35.338 1.00 14.52 526 ARG D O 1
ATOM 19247 N N . ARG D 1 208 ? 9.224 173.290 37.593 1.00 14.11 527 ARG D N 1
ATOM 19248 C CA . ARG D 1 208 ? 9.916 174.570 37.702 1.00 12.88 527 ARG D CA 1
ATOM 19249 C C . ARG D 1 208 ? 11.309 174.330 38.250 1.00 10.06 527 ARG D C 1
ATOM 19250 O O . ARG D 1 208 ? 11.463 173.820 39.370 1.00 14.90 527 ARG D O 1
ATOM 19271 N N . MET D 1 209 ? 12.328 174.696 37.460 1.00 10.45 528 MET D N 1
ATOM 19272 C CA . MET D 1 209 ? 13.709 174.599 37.936 1.00 16.90 528 MET D CA 1
ATOM 19273 C C . MET D 1 209 ? 13.938 175.447 39.191 1.00 14.14 528 MET D C 1
ATOM 19274 O O . MET D 1 209 ? 13.476 176.583 39.278 1.00 14.54 528 MET D O 1
ATOM 19288 N N . TRP D 1 210 ? 14.671 174.884 40.170 1.00 14.06 529 TRP D N 1
ATOM 19289 C CA . TRP D 1 210 ? 15.212 175.682 41.256 1.00 11.29 529 TRP D CA 1
ATOM 19290 C C . TRP D 1 210 ? 16.546 176.263 40.795 1.00 11.87 529 TRP D C 1
ATOM 19291 O O . TRP D 1 210 ? 17.378 175.538 40.262 1.00 12.13 529 TRP D O 1
ATOM 19312 N N . HIS D 1 211 ? 16.753 177.557 40.995 1.00 14.79 530 HIS D N 1
ATOM 19313 C CA . HIS D 1 211 ? 17.998 178.199 40.592 1.00 12.13 530 HIS D CA 1
ATOM 19314 C C . HIS D 1 211 ? 18.475 179.153 41.676 1.00 14.36 530 HIS D C 1
ATOM 19315 O O . HIS D 1 211 ? 17.797 179.397 42.691 1.00 13.87 530 HIS D O 1
ATOM 19329 N N . GLY D 1 212 ? 19.674 179.689 41.450 1.00 16.89 531 GLY D N 1
ATOM 19330 C CA . GLY D 1 212 ? 20.360 180.511 42.447 1.00 17.51 531 GLY D CA 1
ATOM 19331 C C . GLY D 1 212 ? 19.664 181.799 42.792 1.00 19.88 531 GLY D C 1
ATOM 19332 O O . GLY D 1 212 ? 19.899 182.344 43.869 1.00 18.17 531 GLY D O 1
ATOM 19336 N N . GLY D 1 213 ? 18.791 182.294 41.907 1.00 20.37 532 GLY D N 1
ATOM 19337 C CA . GLY D 1 213 ? 17.963 183.437 42.232 1.00 18.77 532 GLY D CA 1
ATOM 19338 C C . GLY D 1 213 ? 16.820 183.121 43.179 1.00 19.36 532 GLY D C 1
ATOM 19339 O O . GLY D 1 213 ? 16.239 184.047 43.745 1.00 20.83 532 GLY D O 1
ATOM 19343 N N . ASP D 1 214 ? 16.462 181.842 43.328 1.00 12.43 533 ASP D N 1
ATOM 19344 C CA . ASP D 1 214 ? 15.357 181.463 44.206 1.00 19.24 533 ASP D CA 1
ATOM 19345 C C . ASP D 1 214 ? 15.803 181.418 45.661 1.00 29.31 533 ASP D C 1
ATOM 19346 O O . ASP D 1 214 ? 15.116 181.951 46.549 1.00 16.00 533 ASP D O 1
ATOM 19355 N N . PHE D 1 215 ? 16.908 180.720 45.928 1.00 16.20 534 PHE D N 1
ATOM 19356 C CA . PHE D 1 215 ? 17.408 180.556 47.292 1.00 16.05 534 PHE D CA 1
ATOM 19357 C C . PHE D 1 215 ? 18.867 180.106 47.248 1.00 16.99 534 PHE D C 1
ATOM 19358 O O . PHE D 1 215 ? 19.363 179.622 46.229 1.00 15.66 534 PHE D O 1
ATOM 19375 N N . ASN D 1 216 ? 19.528 180.227 48.402 1.00 13.59 535 ASN D N 1
ATOM 19376 C CA . ASN D 1 216 ? 20.886 179.775 48.623 1.00 12.88 535 ASN D CA 1
ATOM 19377 C C . ASN D 1 216 ? 20.839 178.721 49.725 1.00 19.90 535 ASN D C 1
ATOM 19378 O O . ASN D 1 216 ? 20.390 179.024 50.845 1.00 19.41 535 ASN D O 1
ATOM 19389 N N . PRO D 1 217 ? 21.239 177.478 49.461 1.00 18.33 536 PRO D N 1
ATOM 19390 C CA . PRO D 1 217 ? 21.173 176.453 50.515 1.00 24.01 536 PRO D CA 1
ATOM 19391 C C . PRO D 1 217 ? 22.023 176.794 51.727 1.00 24.42 536 PRO D C 1
ATOM 19392 O O . PRO D 1 217 ? 21.725 176.328 52.831 1.00 21.65 536 PRO D O 1
ATOM 19403 N N . SER D 1 218 ? 23.040 177.646 51.574 1.00 19.89 537 SER D N 1
ATOM 19404 C CA . SER D 1 218 ? 23.838 178.063 52.721 1.00 19.77 537 SER D CA 1
ATOM 19405 C C . SER D 1 218 ? 23.063 178.934 53.689 1.00 16.66 537 SER D C 1
ATOM 19406 O O . SER D 1 218 ? 23.533 179.160 54.810 1.00 19.98 537 SER D O 1
ATOM 19414 N N . ASP D 1 219 ? 21.881 179.417 53.313 1.00 17.89 538 ASP D N 1
ATOM 19415 C CA . ASP D 1 219 ? 21.057 180.139 54.270 1.00 23.97 538 ASP D CA 1
ATOM 19416 C C . ASP D 1 219 ? 20.296 179.209 55.204 1.00 17.78 538 ASP D C 1
ATOM 19417 O O . ASP D 1 219 ? 19.642 179.704 56.136 1.00 19.28 538 ASP D O 1
ATOM 19426 N N . TYR D 1 220 ? 20.375 177.893 54.987 1.00 19.02 539 TYR D N 1
ATOM 19427 C CA . TYR D 1 220 ? 19.610 176.900 55.740 1.00 22.27 539 TYR D CA 1
ATOM 19428 C C . TYR D 1 220 ? 20.504 176.063 56.633 1.00 23.57 539 TYR D C 1
ATOM 19429 O O . TYR D 1 220 ? 21.689 175.854 56.352 1.00 17.43 539 TYR D O 1
ATOM 19447 N N . LEU D 1 221 ? 19.914 175.570 57.725 1.00 20.20 540 LEU D N 1
ATOM 19448 C CA . LEU D 1 221 ? 20.690 174.884 58.749 1.00 17.79 540 LEU D CA 1
ATOM 19449 C C . LEU D 1 221 ? 20.978 173.449 58.326 1.00 18.34 540 LEU D C 1
ATOM 19450 O O . LEU D 1 221 ? 20.051 172.677 58.059 1.00 20.52 540 LEU D O 1
ATOM 19466 N N . LEU D 1 222 ? 22.263 173.093 58.286 1.00 29.01 541 LEU D N 1
ATOM 19467 C CA . LEU D 1 222 ? 22.645 171.695 58.124 1.00 20.41 541 LEU D CA 1
ATOM 19468 C C . LEU D 1 222 ? 22.268 170.889 59.359 1.00 33.05 541 LEU D C 1
ATOM 19469 O O . LEU D 1 222 ? 22.316 171.395 60.469 1.00 20.75 541 LEU D O 1
ATOM 19485 N N . LYS D 1 223 ? 21.884 169.627 59.137 1.00 20.27 542 LYS D N 1
ATOM 19486 C CA . LYS D 1 223 ? 21.658 168.694 60.234 1.00 23.54 542 LYS D CA 1
ATOM 19487 C C . LYS D 1 223 ? 22.874 168.596 61.132 1.00 48.32 542 LYS D C 1
ATOM 19488 O O . LYS D 1 223 ? 22.745 168.406 62.352 1.00 36.50 542 LYS D O 1
ATOM 19507 N N . SER D 1 224 ? 24.064 168.707 60.548 1.00 28.20 543 SER D N 1
ATOM 19508 C CA . SER D 1 224 ? 25.305 168.643 61.313 1.00 43.16 543 SER D CA 1
ATOM 19509 C C . SER D 1 224 ? 25.526 169.886 62.171 1.00 40.49 543 SER D C 1
ATOM 19510 O O . SER D 1 224 ? 26.377 169.865 63.067 1.00 32.90 543 SER D O 1
ATOM 19518 N N . GLY D 1 225 ? 24.801 170.973 61.905 1.00 24.84 544 GLY D N 1
ATOM 19519 C CA . GLY D 1 225 ? 24.878 172.158 62.718 1.00 22.21 544 GLY D CA 1
ATOM 19520 C C . GLY D 1 225 ? 23.808 172.241 63.775 1.00 28.25 544 GLY D C 1
ATOM 19521 O O . GLY D 1 225 ? 23.718 173.259 64.464 1.00 21.55 544 GLY D O 1
ATOM 19525 N N . PHE D 1 226 ? 22.989 171.195 63.915 1.00 32.28 545 PHE D N 1
ATOM 19526 C CA . PHE D 1 226 ? 21.838 171.190 64.811 1.00 29.00 545 PHE D CA 1
ATOM 19527 C C . PHE D 1 226 ? 22.246 170.487 66.103 1.00 31.55 545 PHE D C 1
ATOM 19528 O O . PHE D 1 226 ? 22.120 169.271 66.236 1.00 25.20 545 PHE D O 1
ATOM 19545 N N . TYR D 1 227 ? 22.722 171.270 67.062 1.00 24.27 546 TYR D N 1
ATOM 19546 C CA . TYR D 1 227 ? 23.053 170.718 68.372 1.00 21.92 546 TYR D CA 1
ATOM 19547 C C . TYR D 1 227 ? 23.106 171.820 69.416 1.00 25.32 546 TYR D C 1
ATOM 19548 O O . TYR D 1 227 ? 23.196 173.008 69.096 1.00 26.30 546 TYR D O 1
ATOM 19566 N N . TRP D 1 228 ? 23.063 171.385 70.681 1.00 27.10 547 TRP D N 1
ATOM 19567 C CA . TRP D 1 228 ? 22.895 172.273 71.830 1.00 28.15 547 TRP D CA 1
ATOM 19568 C C . TRP D 1 228 ? 23.903 173.420 71.842 1.00 25.39 547 TRP D C 1
ATOM 19569 O O . TRP D 1 228 ? 23.524 174.597 71.924 1.00 25.99 547 TRP D O 1
ATOM 19590 N N . ASN D 1 229 ? 25.200 173.096 71.815 1.00 26.46 548 ASN D N 1
ATOM 19591 C CA . ASN D 1 229 ? 26.228 174.132 71.842 1.00 24.86 548 ASN D CA 1
ATOM 19592 C C . ASN D 1 229 ? 26.148 175.104 70.665 1.00 33.64 548 ASN D C 1
ATOM 19593 O O . ASN D 1 229 ? 26.653 176.233 70.764 1.00 27.76 548 ASN D O 1
ATOM 19604 N N . ALA D 1 230 ? 25.558 174.703 69.551 1.00 27.09 549 ALA D N 1
ATOM 19605 C CA . ALA D 1 230 ? 25.450 175.613 68.408 1.00 29.57 549 ALA D CA 1
ATOM 19606 C C . ALA D 1 230 ? 24.225 176.512 68.486 1.00 26.80 549 ALA D C 1
ATOM 19607 O O . ALA D 1 230 ? 24.174 177.530 67.785 1.00 24.59 549 ALA D O 1
ATOM 19614 N N . LEU D 1 231 ? 23.259 176.173 69.324 1.00 24.93 550 LEU D N 1
ATOM 19615 C CA . LEU D 1 231 ? 22.036 176.958 69.424 1.00 16.75 550 LEU D CA 1
ATOM 19616 C C . LEU D 1 231 ? 22.304 178.318 70.041 1.00 25.21 550 LEU D C 1
ATOM 19617 O O . LEU D 1 231 ? 22.677 178.378 71.213 1.00 23.16 550 LEU D O 1
ATOM 19633 N N . PRO D 1 232 ? 22.134 179.422 69.317 1.00 18.34 551 PRO D N 1
ATOM 19634 C CA . PRO D 1 232 ? 22.363 180.739 69.920 1.00 30.40 551 PRO D CA 1
ATOM 19635 C C . PRO D 1 232 ? 21.205 181.162 70.803 1.00 47.07 551 PRO D C 1
ATOM 19636 O O . PRO D 1 232 ? 20.092 180.641 70.711 1.00 22.02 551 PRO D O 1
ATOM 19647 N N . GLY D 1 233 ? 21.497 182.139 71.654 1.00 24.65 552 GLY D N 1
ATOM 19648 C CA . GLY D 1 233 ? 20.496 182.762 72.512 1.00 30.76 552 GLY D CA 1
ATOM 19649 C C . GLY D 1 233 ? 20.179 182.029 73.795 1.00 26.50 552 GLY D C 1
ATOM 19650 O O . GLY D 1 233 ? 19.239 182.432 74.499 1.00 21.96 552 GLY D O 1
ATOM 19654 N N . LYS D 1 234 ? 20.900 180.961 74.117 1.00 22.00 553 LYS D N 1
ATOM 19655 C CA . LYS D 1 234 ? 20.564 180.187 75.305 1.00 28.48 553 LYS D CA 1
ATOM 19656 C C . LYS D 1 234 ? 20.861 181.001 76.564 1.00 27.77 553 LYS D C 1
ATOM 19657 O O . LYS D 1 234 ? 21.889 181.676 76.640 1.00 28.63 553 LYS D O 1
ATOM 19676 N N . PRO D 1 235 ? 19.991 180.948 77.573 1.00 19.63 554 PRO D N 1
ATOM 19677 C CA . PRO D 1 235 ? 20.248 181.695 78.806 1.00 23.37 554 PRO D CA 1
ATOM 19678 C C . PRO D 1 235 ? 21.450 181.147 79.550 1.00 22.78 554 PRO D C 1
ATOM 19679 O O . PRO D 1 235 ? 21.850 179.992 79.385 1.00 28.91 554 PRO D O 1
ATOM 19690 N N . ALA D 1 236 ? 22.036 182.009 80.386 1.00 31.70 555 ALA D N 1
ATOM 19691 C CA . ALA D 1 236 ? 23.141 181.569 81.240 1.00 40.23 555 ALA D CA 1
ATOM 19692 C C . ALA D 1 236 ? 22.657 180.649 82.357 1.00 45.52 555 ALA D C 1
ATOM 19693 O O . ALA D 1 236 ? 23.377 179.723 82.762 1.00 28.50 555 ALA D O 1
ATOM 19700 N N . THR D 1 237 ? 21.458 180.896 82.879 1.00 25.17 556 THR D N 1
ATOM 19701 C CA . THR D 1 237 ? 20.866 180.063 83.916 1.00 39.85 556 THR D CA 1
ATOM 19702 C C . THR D 1 237 ? 19.433 179.703 83.556 1.00 37.51 556 THR D C 1
ATOM 19703 O O . THR D 1 237 ? 18.793 180.349 82.728 1.00 31.80 556 THR D O 1
ATOM 19714 N N . PHE D 1 238 ? 18.936 178.649 84.205 1.00 29.69 557 PHE D N 1
ATOM 19715 C CA . PHE D 1 238 ? 17.650 178.034 83.916 1.00 24.88 557 PHE D CA 1
ATOM 19716 C C . PHE D 1 238 ? 16.822 177.914 85.188 1.00 28.55 557 PHE D C 1
ATOM 19717 O O . PHE D 1 238 ? 17.371 177.630 86.265 1.00 26.21 557 PHE D O 1
ATOM 19734 N N . PRO D 1 239 ? 15.522 178.157 85.117 1.00 33.47 558 PRO D N 1
ATOM 19735 C CA . PRO D 1 239 ? 14.683 178.029 86.331 1.00 31.00 558 PRO D CA 1
ATOM 19736 C C . PRO D 1 239 ? 14.596 176.576 86.756 1.00 54.51 558 PRO D C 1
ATOM 19737 O O . PRO D 1 239 ? 14.163 175.716 85.975 1.00 32.75 558 PRO D O 1
ATOM 19748 N N . PRO D 1 240 ? 14.986 176.254 87.987 1.00 33.20 559 PRO D N 1
ATOM 19749 C CA . PRO D 1 240 ? 15.090 174.845 88.360 1.00 31.02 559 PRO D CA 1
ATOM 19750 C C . PRO D 1 240 ? 13.745 174.227 88.695 1.00 24.73 559 PRO D C 1
ATOM 19751 O O . PRO D 1 240 ? 12.786 174.902 89.091 1.00 31.91 559 PRO D O 1
ATOM 19762 N N . SER D 1 241 ? 13.680 172.904 88.514 1.00 21.92 560 SER D N 1
ATOM 19763 C CA . SER D 1 241 ? 12.593 172.110 89.021 1.00 32.80 560 SER D CA 1
ATOM 19764 C C . SER D 1 241 ? 12.865 171.767 90.485 1.00 35.05 560 SER D C 1
ATOM 19765 O O . SER D 1 241 ? 13.993 171.860 90.957 1.00 37.30 560 SER D O 1
ATOM 19773 N N . ALA D 1 242 ? 11.808 171.364 91.190 1.00 39.59 561 ALA D N 1
ATOM 19774 C CA . ALA D 1 242 ? 11.899 171.106 92.626 1.00 37.98 561 ALA D CA 1
ATOM 19775 C C . ALA D 1 242 ? 13.005 170.100 92.939 1.00 29.63 561 ALA D C 1
ATOM 19776 O O . ALA D 1 242 ? 13.136 169.062 92.279 1.00 39.05 561 ALA D O 1
ATOM 19783 N N . HIS D 1 243 ? 13.796 170.407 93.964 1.00 36.00 562 HIS D N 1
ATOM 19784 C CA . HIS D 1 243 ? 14.934 169.578 94.324 1.00 36.34 562 HIS D CA 1
ATOM 19785 C C . HIS D 1 243 ? 15.265 169.789 95.798 1.00 47.21 562 HIS D C 1
ATOM 19786 O O . HIS D 1 243 ? 14.935 170.820 96.387 1.00 33.84 562 HIS D O 1
ATOM 19800 N N . ASN D 1 244 ? 15.965 168.815 96.366 1.00 45.63 563 ASN D N 1
ATOM 19801 C CA . ASN D 1 244 ? 16.418 168.879 97.748 1.00 56.16 563 ASN D CA 1
ATOM 19802 C C . ASN D 1 244 ? 17.885 169.269 97.824 1.00 47.88 563 ASN D C 1
ATOM 19803 O O . ASN D 1 244 ? 18.557 169.463 96.813 1.00 37.18 563 ASN D O 1
ATOM 19814 N N . HIS D 1 245 ? 18.386 169.403 99.054 1.00 38.44 564 HIS D N 1
ATOM 19815 C CA . HIS D 1 245 ? 19.756 169.835 99.273 1.00 35.62 564 HIS D CA 1
ATOM 19816 C C . HIS D 1 245 ? 20.304 169.175 100.529 1.00 54.09 564 HIS D C 1
ATOM 19817 O O . HIS D 1 245 ? 19.556 168.824 101.448 1.00 38.32 564 HIS D O 1
ATOM 19831 N N . ASP D 1 246 ? 21.619 169.026 100.556 1.00 31.96 565 ASP D N 1
ATOM 19832 C CA . ASP D 1 246 ? 22.365 168.742 101.775 1.00 29.88 565 ASP D CA 1
ATOM 19833 C C . ASP D 1 246 ? 22.782 170.072 102.381 1.00 52.90 565 ASP D C 1
ATOM 19834 O O . ASP D 1 246 ? 23.074 171.027 101.657 1.00 34.72 565 ASP D O 1
ATOM 19843 N N . VAL D 1 247 ? 22.779 170.151 103.716 1.00 37.48 566 VAL D N 1
ATOM 19844 C CA . VAL D 1 247 ? 23.102 171.425 104.346 1.00 29.84 566 VAL D CA 1
ATOM 19845 C C . VAL D 1 247 ? 24.514 171.869 104.000 1.00 31.16 566 VAL D C 1
ATOM 19846 O O . VAL D 1 247 ? 24.832 173.067 104.093 1.00 32.92 566 VAL D O 1
ATOM 19859 N N . GLY D 1 248 ? 25.383 170.929 103.598 1.00 42.04 567 GLY D N 1
ATOM 19860 C CA . GLY D 1 248 ? 26.709 171.296 103.142 1.00 47.84 567 GLY D CA 1
ATOM 19861 C C . GLY D 1 248 ? 26.703 172.277 101.983 1.00 65.82 567 GLY D C 1
ATOM 19862 O O . GLY D 1 248 ? 27.666 173.027 101.789 1.00 39.69 567 GLY D O 1
ATOM 19866 N N . GLN D 1 249 ? 25.646 172.270 101.178 1.00 42.67 568 GLN D N 1
ATOM 19867 C CA . GLN D 1 249 ? 25.563 173.219 100.072 1.00 47.40 568 GLN D CA 1
ATOM 19868 C C . GLN D 1 249 ? 25.151 174.617 100.522 1.00 47.53 568 GLN D C 1
ATOM 19869 O O . GLN D 1 249 ? 25.089 175.522 99.695 1.00 35.44 568 GLN D O 1
ATOM 19883 N N . LEU D 1 250 ? 24.852 174.814 101.802 1.00 34.77 569 LEU D N 1
ATOM 19884 C CA . LEU D 1 250 ? 24.642 176.148 102.365 1.00 33.77 569 LEU D CA 1
ATOM 19885 C C . LEU D 1 250 ? 26.014 176.686 102.752 1.00 48.83 569 LEU D C 1
ATOM 19886 O O . LEU D 1 250 ? 26.582 176.284 103.770 1.00 40.27 569 LEU D O 1
ATOM 19902 N N . THR D 1 251 ? 26.540 177.613 101.956 1.00 33.69 570 THR D N 1
ATOM 19903 C CA . THR D 1 251 ? 27.931 178.032 102.070 1.00 32.70 570 THR D CA 1
ATOM 19904 C C . THR D 1 251 ? 28.122 179.466 102.549 1.00 35.47 570 THR D C 1
ATOM 19905 O O . THR D 1 251 ? 29.262 179.869 102.763 1.00 38.17 570 THR D O 1
ATOM 19916 N N . SER D 1 252 ? 27.059 180.243 102.715 1.00 34.28 571 SER D N 1
ATOM 19917 C CA . SER D 1 252 ? 27.178 181.601 103.222 1.00 39.45 571 SER D CA 1
ATOM 19918 C C . SER D 1 252 ? 25.901 181.968 103.966 1.00 46.03 571 SER D C 1
ATOM 19919 O O . SER D 1 252 ? 24.867 181.316 103.813 1.00 34.44 571 SER D O 1
ATOM 19927 N N . GLY D 1 253 ? 25.987 183.032 104.770 1.00 39.95 572 GLY D N 1
ATOM 19928 C CA . GLY D 1 253 ? 24.862 183.493 105.551 1.00 33.40 572 GLY D CA 1
ATOM 19929 C C . GLY D 1 253 ? 24.753 182.783 106.890 1.00 29.79 572 GLY D C 1
ATOM 19930 O O . GLY D 1 253 ? 25.436 181.801 107.173 1.00 31.41 572 GLY D O 1
ATOM 19934 N N . ILE D 1 254 ? 23.850 183.295 107.728 1.00 29.76 573 ILE D N 1
ATOM 19935 C CA . ILE D 1 254 ? 23.650 182.798 109.084 1.00 31.93 573 ILE D CA 1
ATOM 19936 C C . ILE D 1 254 ? 22.158 182.562 109.313 1.00 31.70 573 ILE D C 1
ATOM 19937 O O . ILE D 1 254 ? 21.354 183.494 109.225 1.00 33.89 573 ILE D O 1
ATOM 19953 N N . LEU D 1 255 ? 21.796 181.320 109.596 1.00 34.30 574 LEU D N 1
ATOM 19954 C CA . LEU D 1 255 ? 20.393 180.945 109.732 1.00 29.67 574 LEU D CA 1
ATOM 19955 C C . LEU D 1 255 ? 19.757 181.640 110.930 1.00 34.93 574 LEU D C 1
ATOM 19956 O O . LEU D 1 255 ? 20.292 181.566 112.059 1.00 29.64 574 LEU D O 1
ATOM 19972 N N . PRO D 1 256 ? 18.612 182.287 110.756 1.00 32.42 575 PRO D N 1
ATOM 19973 C CA . PRO D 1 256 ? 17.969 182.973 111.878 1.00 37.49 575 PRO D CA 1
ATOM 19974 C C . PRO D 1 256 ? 17.015 182.060 112.639 1.00 34.77 575 PRO D C 1
ATOM 19975 O O . PRO D 1 256 ? 16.640 180.984 112.180 1.00 29.57 575 PRO D O 1
ATOM 19986 N N . LEU D 1 257 ? 16.625 182.527 113.832 1.00 32.75 576 LEU D N 1
ATOM 19987 C CA . LEU D 1 257 ? 15.696 181.761 114.660 1.00 33.01 576 LEU D CA 1
ATOM 19988 C C . LEU D 1 257 ? 14.380 181.499 113.924 1.00 29.50 576 LEU D C 1
ATOM 19989 O O . LEU D 1 257 ? 13.777 180.432 114.083 1.00 33.33 576 LEU D O 1
ATOM 20005 N N . ALA D 1 258 ? 13.925 182.454 113.105 1.00 33.43 577 ALA D N 1
ATOM 20006 C CA . ALA D 1 258 ? 12.685 182.251 112.351 1.00 32.07 577 ALA D CA 1
ATOM 20007 C C . ALA D 1 258 ? 12.723 180.967 111.525 1.00 33.95 577 ALA D C 1
ATOM 20008 O O . ALA D 1 258 ? 11.673 180.391 111.215 1.00 30.13 577 ALA D O 1
ATOM 20015 N N . ARG D 1 259 ? 13.916 180.512 111.145 1.00 30.32 578 ARG D N 1
ATOM 20016 C CA . ARG D 1 259 ? 14.065 179.295 110.345 1.00 29.81 578 ARG D CA 1
ATOM 20017 C C . ARG D 1 259 ? 14.607 178.135 111.174 1.00 29.56 578 ARG D C 1
ATOM 20018 O O . ARG D 1 259 ? 15.050 177.124 110.623 1.00 29.58 578 ARG D O 1
ATOM 20039 N N . GLY D 1 260 ? 14.615 178.257 112.494 1.00 29.64 579 GLY D N 1
ATOM 20040 C CA . GLY D 1 260 ? 15.203 177.204 113.292 1.00 29.54 579 GLY D CA 1
ATOM 20041 C C . GLY D 1 260 ? 16.708 177.265 113.414 1.00 32.60 579 GLY D C 1
ATOM 20042 O O . GLY D 1 260 ? 17.316 176.239 113.739 1.00 29.58 579 GLY D O 1
ATOM 20046 N N . GLY D 1 261 ? 17.324 178.422 113.129 1.00 29.58 580 GLY D N 1
ATOM 20047 C CA . GLY D 1 261 ? 18.725 178.653 113.413 1.00 29.60 580 GLY D CA 1
ATOM 20048 C C . GLY D 1 261 ? 18.936 179.402 114.728 1.00 29.58 580 GLY D C 1
ATOM 20049 O O . GLY D 1 261 ? 17.995 179.759 115.429 1.00 30.16 580 GLY D O 1
ATOM 20053 N N . VAL D 1 262 ? 20.213 179.658 115.049 1.00 32.91 581 VAL D N 1
ATOM 20054 C CA . VAL D 1 262 ? 20.570 180.362 116.281 1.00 32.96 581 VAL D CA 1
ATOM 20055 C C . VAL D 1 262 ? 20.997 181.800 116.014 1.00 35.65 581 VAL D C 1
ATOM 20056 O O . VAL D 1 262 ? 21.454 182.477 116.922 1.00 30.59 581 VAL D O 1
ATOM 20069 N N . GLY D 1 263 ? 20.877 182.276 114.780 1.00 30.09 582 GLY D N 1
ATOM 20070 C CA . GLY D 1 263 ? 21.045 183.693 114.498 1.00 27.64 582 GLY D CA 1
ATOM 20071 C C . GLY D 1 263 ? 22.416 184.272 114.741 1.00 27.91 582 GLY D C 1
ATOM 20072 O O . GLY D 1 263 ? 22.539 185.484 114.921 1.00 43.56 582 GLY D O 1
ATOM 20076 N N . SER D 1 264 ? 23.456 183.450 114.740 1.00 30.45 583 SER D N 1
ATOM 20077 C CA . SER D 1 264 ? 24.805 183.918 115.065 1.00 41.34 583 SER D CA 1
ATOM 20078 C C . SER D 1 264 ? 25.785 182.833 114.659 1.00 25.28 583 SER D C 1
ATOM 20079 O O . SER D 1 264 ? 25.408 181.662 114.515 1.00 29.83 583 SER D O 1
ATOM 20087 N N . ASN D 1 265 ? 27.054 183.226 114.463 1.00 25.37 584 ASN D N 1
ATOM 20088 C CA . ASN D 1 265 ? 28.124 182.255 114.273 1.00 31.35 584 ASN D CA 1
ATOM 20089 C C . ASN D 1 265 ? 29.042 182.126 115.496 1.00 36.13 584 ASN D C 1
ATOM 20090 O O . ASN D 1 265 ? 30.101 181.499 115.395 1.00 31.70 584 ASN D O 1
ATOM 20101 N N . THR D 1 266 ? 28.661 182.689 116.638 1.00 41.19 585 THR D N 1
ATOM 20102 C CA . THR D 1 266 ? 29.412 182.513 117.878 1.00 37.58 585 THR D CA 1
ATOM 20103 C C . THR D 1 266 ? 28.544 181.819 118.917 1.00 32.14 585 THR D C 1
ATOM 20104 O O . THR D 1 266 ? 27.315 181.943 118.897 1.00 28.07 585 THR D O 1
ATOM 20115 N N . ALA D 1 267 ? 29.190 181.084 119.824 1.00 33.05 586 ALA D N 1
ATOM 20116 C CA . ALA D 1 267 ? 28.460 180.442 120.916 1.00 44.36 586 ALA D CA 1
ATOM 20117 C C . ALA D 1 267 ? 27.715 181.469 121.756 1.00 26.12 586 ALA D C 1
ATOM 20118 O O . ALA D 1 267 ? 26.515 181.312 122.042 1.00 29.96 586 ALA D O 1
ATOM 20125 N N . ALA D 1 268 ? 28.395 182.557 122.128 1.00 35.36 587 ALA D N 1
ATOM 20126 C CA . ALA D 1 268 ? 27.743 183.597 122.923 1.00 28.85 587 ALA D CA 1
ATOM 20127 C C . ALA D 1 268 ? 26.556 184.179 122.179 1.00 32.96 587 ALA D C 1
ATOM 20128 O O . ALA D 1 268 ? 25.461 184.285 122.734 1.00 27.38 587 ALA D O 1
ATOM 20135 N N . GLY D 1 269 ? 26.755 184.555 120.910 1.00 38.85 588 GLY D N 1
ATOM 20136 C CA . GLY D 1 269 ? 25.650 185.076 120.117 1.00 33.29 588 GLY D CA 1
ATOM 20137 C C . GLY D 1 269 ? 24.517 184.079 119.973 1.00 25.68 588 GLY D C 1
ATOM 20138 O O . GLY D 1 269 ? 23.340 184.440 120.042 1.00 32.68 588 GLY D O 1
ATOM 20142 N N . ALA D 1 270 ? 24.855 182.809 119.773 1.00 26.01 589 ALA D N 1
ATOM 20143 C CA . ALA D 1 270 ? 23.831 181.774 119.726 1.00 24.86 589 ALA D CA 1
ATOM 20144 C C . ALA D 1 270 ? 23.038 181.729 121.024 1.00 35.59 589 ALA D C 1
ATOM 20145 O O . ALA D 1 270 ? 21.806 181.587 121.010 1.00 30.83 589 ALA D O 1
ATOM 20152 N N . ARG D 1 271 ? 23.724 181.828 122.159 1.00 27.55 590 ARG D N 1
ATOM 20153 C CA . ARG D 1 271 ? 23.018 181.790 123.441 1.00 29.50 590 ARG D CA 1
ATOM 20154 C C . ARG D 1 271 ? 22.084 182.979 123.602 1.00 26.42 590 ARG D C 1
ATOM 20155 O O . ARG D 1 271 ? 20.969 182.837 124.121 1.00 26.64 590 ARG D O 1
ATOM 20176 N N . SER D 1 272 ? 22.515 184.163 123.166 1.00 30.99 591 SER D N 1
ATOM 20177 C CA . SER D 1 272 ? 21.653 185.329 123.293 1.00 50.01 591 SER D CA 1
ATOM 20178 C C . SER D 1 272 ? 20.382 185.161 122.468 1.00 40.60 591 SER D C 1
ATOM 20179 O O . SER D 1 272 ? 19.302 185.607 122.875 1.00 31.54 591 SER D O 1
ATOM 20187 N N . THR D 1 273 ? 20.487 184.515 121.307 1.00 42.24 592 THR D N 1
ATOM 20188 C CA . THR D 1 273 ? 19.327 184.375 120.432 1.00 26.92 592 THR D CA 1
ATOM 20189 C C . THR D 1 273 ? 18.255 183.501 121.064 1.00 31.35 592 THR D C 1
ATOM 20190 O O . THR D 1 273 ? 17.057 183.803 120.960 1.00 33.43 592 THR D O 1
ATOM 20201 N N . ILE D 1 274 ? 18.655 182.413 121.727 1.00 25.20 593 ILE D N 1
ATOM 20202 C CA . ILE D 1 274 ? 17.679 181.520 122.324 1.00 24.04 593 ILE D CA 1
ATOM 20203 C C . ILE D 1 274 ? 17.580 181.709 123.831 1.00 34.67 593 ILE D C 1
ATOM 20204 O O . ILE D 1 274 ? 16.942 180.899 124.499 1.00 26.92 593 ILE D O 1
ATOM 20220 N N . GLY D 1 275 ? 18.195 182.757 124.374 1.00 31.27 594 GLY D N 1
ATOM 20221 C CA . GLY D 1 275 ? 18.086 183.032 125.804 1.00 46.39 594 GLY D CA 1
ATOM 20222 C C . GLY D 1 275 ? 18.616 181.931 126.701 1.00 28.03 594 GLY D C 1
ATOM 20223 O O . GLY D 1 275 ? 18.030 181.648 127.762 1.00 26.68 594 GLY D O 1
ATOM 20227 N N . ALA D 1 276 ? 19.726 181.319 126.322 1.00 27.87 595 ALA D N 1
ATOM 20228 C CA . ALA D 1 276 ? 20.299 180.232 127.096 1.00 31.14 595 ALA D CA 1
ATOM 20229 C C . ALA D 1 276 ? 21.429 180.745 127.985 1.00 26.31 595 ALA D C 1
ATOM 20230 O O . ALA D 1 276 ? 22.089 181.739 127.677 1.00 33.65 595 ALA D O 1
ATOM 20237 N N . GLY D 1 277 ? 21.623 180.062 129.117 1.00 27.61 596 GLY D N 1
ATOM 20238 C CA . GLY D 1 277 ? 22.728 180.344 130.006 1.00 27.80 596 GLY D CA 1
ATOM 20239 C C . GLY D 1 277 ? 23.878 179.368 129.817 1.00 38.47 596 GLY D C 1
ATOM 20240 O O . GLY D 1 277 ? 23.789 178.393 129.076 1.00 29.20 596 GLY D O 1
ATOM 20244 N N . VAL D 1 278 ? 24.963 179.636 130.543 1.00 27.81 597 VAL D N 1
ATOM 20245 C CA . VAL D 1 278 ? 26.176 178.828 130.454 1.00 24.01 597 VAL D CA 1
ATOM 20246 C C . VAL D 1 278 ? 26.281 177.873 131.638 1.00 24.77 597 VAL D C 1
ATOM 20247 O O . VAL D 1 278 ? 25.648 178.092 132.674 1.00 26.61 597 VAL D O 1
ATOM 20260 N N . PRO D 1 279 ? 27.068 176.811 131.525 1.00 37.27 598 PRO D N 1
ATOM 20261 C CA . PRO D 1 279 ? 27.150 175.852 132.623 1.00 24.93 598 PRO D CA 1
ATOM 20262 C C . PRO D 1 279 ? 27.797 176.452 133.863 1.00 23.97 598 PRO D C 1
ATOM 20263 O O . PRO D 1 279 ? 28.738 177.245 133.793 1.00 25.84 598 PRO D O 1
ATOM 20274 N N . ALA D 1 280 ? 27.281 176.059 135.012 1.00 26.83 599 ALA D N 1
ATOM 20275 C CA . ALA D 1 280 ? 27.984 176.303 136.259 1.00 23.81 599 ALA D CA 1
ATOM 20276 C C . ALA D 1 280 ? 29.152 175.337 136.371 1.00 30.79 599 ALA D C 1
ATOM 20277 O O . ALA D 1 280 ? 29.141 174.249 135.786 1.00 30.24 599 ALA D O 1
ATOM 20284 N N . THR D 1 281 ? 30.181 175.757 137.101 1.00 29.30 600 THR D N 1
ATOM 20285 C CA . THR D 1 281 ? 31.346 174.926 137.367 1.00 24.06 600 THR D CA 1
ATOM 20286 C C . THR D 1 281 ? 31.534 174.816 138.878 1.00 23.98 600 THR D C 1
ATOM 20287 O O . THR D 1 281 ? 31.016 175.630 139.643 1.00 27.64 600 THR D O 1
ATOM 20298 N N . ALA D 1 282 ? 32.305 173.819 139.304 1.00 28.79 601 ALA D N 1
ATOM 20299 C CA . ALA D 1 282 ? 32.460 173.584 140.737 1.00 32.60 601 ALA D CA 1
ATOM 20300 C C . ALA D 1 282 ? 33.566 172.575 140.984 1.00 44.39 601 ALA D C 1
ATOM 20301 O O . ALA D 1 282 ? 33.977 171.839 140.080 1.00 30.43 601 ALA D O 1
ATOM 20308 N N . SER D 1 283 ? 34.041 172.561 142.233 1.00 28.54 602 SER D N 1
ATOM 20309 C CA . SER D 1 283 ? 34.880 171.494 142.777 1.00 38.32 602 SER D CA 1
ATOM 20310 C C . SER D 1 283 ? 34.197 171.054 144.074 1.00 31.93 602 SER D C 1
ATOM 20311 O O . SER D 1 283 ? 34.277 171.749 145.090 1.00 33.07 602 SER D O 1
ATOM 20319 N N . LEU D 1 284 ? 33.513 169.919 144.035 1.00 24.10 603 LEU D N 1
ATOM 20320 C CA . LEU D 1 284 ? 32.591 169.526 145.098 1.00 31.22 603 LEU D CA 1
ATOM 20321 C C . LEU D 1 284 ? 33.253 168.554 146.076 1.00 26.57 603 LEU D C 1
ATOM 20322 O O . LEU D 1 284 ? 32.738 167.471 146.359 1.00 30.21 603 LEU D O 1
ATOM 20338 N N . GLY D 1 285 ? 34.424 168.931 146.577 1.00 31.43 604 GLY D N 1
ATOM 20339 C CA . GLY D 1 285 ? 35.065 168.194 147.639 1.00 39.68 604 GLY D CA 1
ATOM 20340 C C . GLY D 1 285 ? 34.614 168.676 149.005 1.00 33.14 604 GLY D C 1
ATOM 20341 O O . GLY D 1 285 ? 33.760 169.550 149.146 1.00 24.60 604 GLY D O 1
ATOM 20345 N N . ALA D 1 286 ? 35.192 168.059 150.032 1.00 27.55 605 ALA D N 1
ATOM 20346 C CA . ALA D 1 286 ? 34.921 168.480 151.404 1.00 36.06 605 ALA D CA 1
ATOM 20347 C C . ALA D 1 286 ? 35.218 169.962 151.578 1.00 33.09 605 ALA D C 1
ATOM 20348 O O . ALA D 1 286 ? 34.473 170.680 152.245 1.00 33.40 605 ALA D O 1
ATOM 20355 N N . SER D 1 287 ? 36.330 170.425 151.018 1.00 26.74 606 SER D N 1
ATOM 20356 C CA . SER D 1 287 ? 36.586 171.845 150.801 1.00 31.24 606 SER D CA 1
ATOM 20357 C C . SER D 1 287 ? 36.394 172.100 149.314 1.00 33.72 606 SER D C 1
ATOM 20358 O O . SER D 1 287 ? 37.026 171.436 148.476 1.00 27.50 606 SER D O 1
ATOM 20366 N N . GLY D 1 288 ? 35.510 173.031 148.981 1.00 23.74 607 GLY D N 1
ATOM 20367 C CA . GLY D 1 288 ? 35.164 173.179 147.583 1.00 25.27 607 GLY D CA 1
ATOM 20368 C C . GLY D 1 288 ? 34.516 174.509 147.303 1.00 23.82 607 GLY D C 1
ATOM 20369 O O . GLY D 1 288 ? 34.381 175.360 148.184 1.00 23.55 607 GLY D O 1
ATOM 20373 N N . TRP D 1 289 ? 34.150 174.680 146.031 1.00 25.84 608 TRP D N 1
ATOM 20374 C CA . TRP D 1 289 ? 33.523 175.898 145.545 1.00 28.52 608 TRP D CA 1
ATOM 20375 C C . TRP D 1 289 ? 32.550 175.554 144.424 1.00 35.07 608 TRP D C 1
ATOM 20376 O O . TRP D 1 289 ? 32.586 174.467 143.834 1.00 25.80 608 TRP D O 1
ATOM 20397 N N . TRP D 1 290 ? 31.672 176.505 144.150 1.00 24.95 609 TRP D N 1
ATOM 20398 C CA . TRP D 1 290 ? 30.669 176.408 143.090 1.00 23.51 609 TRP D CA 1
ATOM 20399 C C . TRP D 1 290 ? 30.536 177.796 142.502 1.00 23.46 609 TRP D C 1
ATOM 20400 O O . TRP D 1 290 ? 30.572 178.788 143.237 1.00 27.66 609 TRP D O 1
ATOM 20421 N N . ARG D 1 291 ? 30.421 177.868 141.175 1.00 23.54 610 ARG D N 1
ATOM 20422 C CA . ARG D 1 291 ? 30.414 179.145 140.480 1.00 26.07 610 ARG D CA 1
ATOM 20423 C C . ARG D 1 291 ? 29.308 179.183 139.444 1.00 23.77 610 ARG D C 1
ATOM 20424 O O . ARG D 1 291 ? 29.295 178.366 138.519 1.00 24.56 610 ARG D O 1
ATOM 20445 N N . ASP D 1 292 ? 28.418 180.148 139.577 1.00 23.38 611 ASP D N 1
ATOM 20446 C CA . ASP D 1 292 ? 27.424 180.430 138.539 1.00 27.91 611 ASP D CA 1
ATOM 20447 C C . ASP D 1 292 ? 28.090 181.337 137.525 1.00 23.45 611 ASP D C 1
ATOM 20448 O O . ASP D 1 292 ? 28.306 182.525 137.783 1.00 36.05 611 ASP D O 1
ATOM 20457 N N . ASN D 1 293 ? 28.446 180.784 136.371 1.00 23.60 612 ASN D N 1
ATOM 20458 C CA . ASN D 1 293 ? 29.146 181.573 135.363 1.00 25.53 612 ASN D CA 1
ATOM 20459 C C . ASN D 1 293 ? 28.224 182.521 134.608 1.00 25.43 612 ASN D C 1
ATOM 20460 O O . ASN D 1 293 ? 28.722 183.364 133.857 1.00 29.36 612 ASN D O 1
ATOM 20471 N N . ASP D 1 294 ? 26.901 182.419 134.784 1.00 30.28 613 ASP D N 1
ATOM 20472 C CA . ASP D 1 294 ? 26.003 183.442 134.251 1.00 37.81 613 ASP D CA 1
ATOM 20473 C C . ASP D 1 294 ? 26.251 184.787 134.927 1.00 25.63 613 ASP D C 1
ATOM 20474 O O . ASP D 1 294 ? 26.320 185.824 134.271 1.00 27.10 613 ASP D O 1
ATOM 20483 N N . THR D 1 295 ? 26.370 184.785 136.258 1.00 26.03 614 THR D N 1
ATOM 20484 C CA . THR D 1 295 ? 26.501 186.007 137.035 1.00 26.60 614 THR D CA 1
ATOM 20485 C C . THR D 1 295 ? 27.866 186.206 137.675 1.00 33.20 614 THR D C 1
ATOM 20486 O O . THR D 1 295 ? 28.204 187.344 138.026 1.00 24.70 614 THR D O 1
ATOM 20497 N N . GLY D 1 296 ? 28.655 185.149 137.831 1.00 23.30 615 GLY D N 1
ATOM 20498 C CA . GLY D 1 296 ? 29.911 185.223 138.554 1.00 30.59 615 GLY D CA 1
ATOM 20499 C C . GLY D 1 296 ? 29.801 184.965 140.048 1.00 30.03 615 GLY D C 1
ATOM 20500 O O . GLY D 1 296 ? 30.807 185.083 140.762 1.00 25.67 615 GLY D O 1
ATOM 20504 N N . LEU D 1 297 ? 28.611 184.665 140.549 1.00 23.11 616 LEU D N 1
ATOM 20505 C CA . LEU D 1 297 ? 28.461 184.338 141.972 1.00 23.01 616 LEU D CA 1
ATOM 20506 C C . LEU D 1 297 ? 29.219 183.060 142.297 1.00 23.10 616 LEU D C 1
ATOM 20507 O O . LEU D 1 297 ? 29.121 182.067 141.574 1.00 24.82 616 LEU D O 1
ATOM 20523 N N . ILE D 1 298 ? 29.988 183.096 143.385 1.00 28.45 617 ILE D N 1
ATOM 205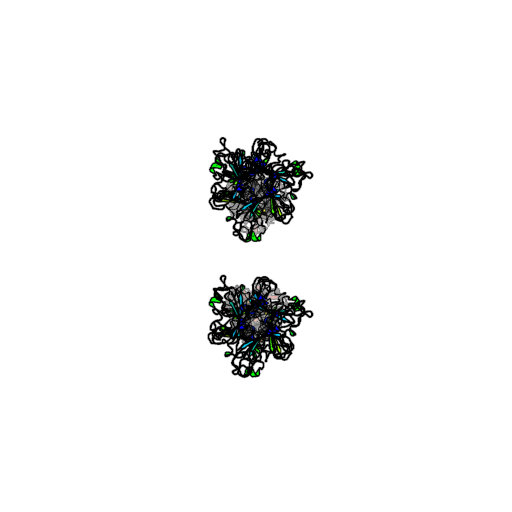24 C CA . ILE D 1 298 ? 30.765 181.958 143.848 1.00 25.94 617 ILE D CA 1
ATOM 20525 C C . ILE D 1 298 ? 30.349 181.647 145.287 1.00 23.05 617 ILE D C 1
ATOM 20526 O O . ILE D 1 298 ? 30.22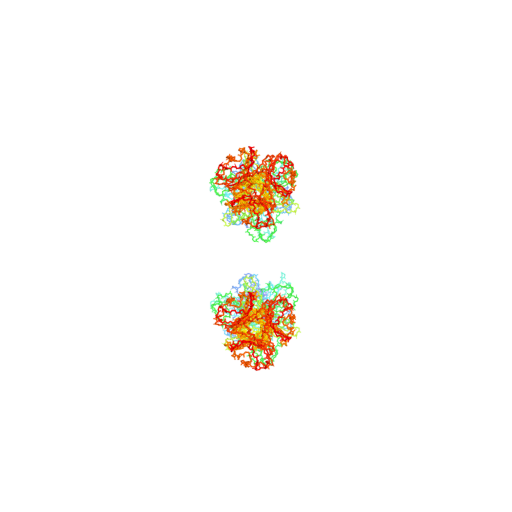3 182.560 146.108 1.00 22.94 617 ILE D O 1
ATOM 20542 N N . ARG D 1 299 ? 30.156 180.363 145.586 1.00 26.53 618 ARG D N 1
ATOM 20543 C CA . ARG D 1 299 ? 29.977 179.875 146.952 1.00 23.00 618 ARG D CA 1
ATOM 20544 C C . ARG D 1 299 ? 31.082 178.893 147.270 1.00 24.48 618 ARG D C 1
ATOM 20545 O O . ARG D 1 299 ? 31.482 178.095 146.409 1.00 24.17 618 ARG D O 1
ATOM 20566 N N . GLN D 1 300 ? 31.588 178.965 148.499 1.00 24.49 619 GLN D N 1
ATOM 20567 C CA . GLN D 1 300 ? 32.680 178.110 148.923 1.00 23.19 619 GLN D CA 1
ATOM 20568 C C . GLN D 1 300 ? 32.386 177.608 150.338 1.00 26.44 619 GLN D C 1
ATOM 20569 O O . GLN D 1 300 ? 31.549 178.169 151.059 1.00 22.96 619 GLN D O 1
ATOM 20583 N N . TRP D 1 301 ? 33.098 176.547 150.737 1.00 23.21 620 TRP D N 1
ATOM 20584 C CA . TRP D 1 301 ? 32.886 175.938 152.050 1.00 23.15 620 TRP D CA 1
ATOM 20585 C C . TRP D 1 301 ? 34.147 175.187 152.476 1.00 25.59 620 TRP D C 1
ATOM 20586 O O . TRP D 1 301 ? 35.009 174.863 151.652 1.00 23.42 620 TRP D O 1
ATOM 20607 N N . GLY D 1 302 ? 34.204 174.886 153.773 1.00 23.70 621 GLY D N 1
ATOM 20608 C CA . GLY D 1 302 ? 35.323 174.175 154.368 1.00 25.89 621 GLY D CA 1
ATOM 20609 C C . GLY D 1 302 ? 35.073 173.980 155.855 1.00 26.32 621 GLY D C 1
ATOM 20610 O O . GLY D 1 302 ? 33.988 174.274 156.369 1.00 23.11 621 GLY D O 1
ATOM 20614 N N . GLN D 1 303 ? 36.096 173.477 156.545 1.00 23.34 622 GLN D N 1
ATOM 20615 C CA . GLN D 1 303 ? 36.030 173.285 157.999 1.00 25.27 622 GLN D CA 1
ATOM 20616 C C . GLN D 1 303 ? 37.350 173.767 158.590 1.00 26.71 622 GLN D C 1
ATOM 20617 O O . GLN D 1 303 ? 38.374 173.830 157.893 1.00 24.75 622 GLN D O 1
ATOM 20631 N N . VAL D 1 304 ? 37.323 174.114 159.874 1.00 23.23 623 VAL D N 1
ATOM 20632 C CA . VAL D 1 304 ? 38.495 174.661 160.548 1.00 23.27 623 VAL D CA 1
ATOM 20633 C C . VAL D 1 304 ? 38.412 174.318 162.026 1.00 25.66 623 VAL D C 1
ATOM 20634 O O . VAL D 1 304 ? 37.330 174.322 162.621 1.00 23.09 623 VAL D O 1
ATOM 20647 N N . THR D 1 305 ? 39.570 174.026 162.622 1.00 25.38 624 THR D N 1
ATOM 20648 C CA . THR D 1 305 ? 39.650 173.807 164.060 1.00 26.18 624 THR D CA 1
ATOM 20649 C C . THR D 1 305 ? 39.911 175.139 164.742 1.00 23.18 624 THR D C 1
ATOM 20650 O O . THR D 1 305 ? 40.914 175.797 164.455 1.00 26.69 624 THR D O 1
ATOM 20661 N N . CYS D 1 306 ? 39.023 175.526 165.658 1.00 23.03 625 CYS D N 1
ATOM 20662 C CA . CYS D 1 306 ? 39.164 176.767 166.371 1.00 22.93 625 CYS D CA 1
ATOM 20663 C C . CYS D 1 306 ? 39.534 176.490 167.822 1.00 23.28 625 CYS D C 1
ATOM 20664 O O . CYS D 1 306 ? 39.078 175.499 168.400 1.00 25.50 625 CYS D O 1
ATOM 20672 N N . PRO D 1 307 ? 40.309 177.370 168.453 1.00 25.25 626 PRO D N 1
ATOM 20673 C CA . PRO D 1 307 ? 40.548 177.244 169.892 1.00 24.64 626 PRO D CA 1
ATOM 20674 C C . PRO D 1 307 ? 39.319 177.689 170.665 1.00 23.52 626 PRO D C 1
ATOM 20675 O O . PRO D 1 307 ? 38.408 178.324 170.129 1.00 22.61 626 PRO D O 1
ATOM 20686 N N . ALA D 1 308 ? 39.314 177.327 171.940 1.00 22.69 627 ALA D N 1
ATOM 20687 C CA . ALA D 1 308 ? 38.251 177.733 172.844 1.00 35.37 627 ALA D CA 1
ATOM 20688 C C . ALA D 1 308 ? 38.135 179.248 172.879 1.00 25.20 627 ALA D C 1
ATOM 20689 O O . ALA D 1 308 ? 39.139 179.954 172.985 1.00 27.09 627 ALA D O 1
ATOM 20696 N N . ASP D 1 309 ? 36.901 179.749 172.777 1.00 22.28 628 ASP D N 1
ATOM 20697 C CA . ASP D 1 309 ? 36.611 181.165 172.977 1.00 22.16 628 ASP D CA 1
ATOM 20698 C C . ASP D 1 309 ? 37.551 182.080 172.179 1.00 32.73 628 ASP D C 1
ATOM 20699 O O . ASP D 1 309 ? 38.045 183.073 172.708 1.00 22.47 628 ASP D O 1
ATOM 20708 N N . ALA D 1 310 ? 37.798 181.755 170.903 1.00 22.65 629 ALA D N 1
ATOM 20709 C CA . ALA D 1 310 ? 38.843 182.434 170.152 1.00 26.44 629 ALA D CA 1
ATOM 20710 C C . ALA D 1 310 ? 38.657 182.231 168.647 1.00 46.25 629 ALA D C 1
ATOM 20711 O O . ALA D 1 310 ? 37.765 181.514 168.199 1.00 28.99 629 ALA D O 1
ATOM 20718 N N . ASP D 1 311 ? 39.540 182.862 167.866 1.00 25.62 630 ASP D N 1
ATOM 20719 C CA . ASP D 1 311 ? 39.477 182.895 166.410 1.00 24.97 630 ASP D CA 1
ATOM 20720 C C . ASP D 1 311 ? 40.380 181.857 165.753 1.00 24.69 630 ASP D C 1
ATOM 20721 O O . ASP D 1 311 ? 41.388 181.414 166.308 1.00 30.60 630 ASP D O 1
ATOM 20730 N N . ALA D 1 312 ? 40.032 181.503 164.527 1.00 26.70 631 ALA D N 1
ATOM 20731 C CA . ALA D 1 312 ? 40.944 180.789 163.631 1.00 22.96 631 ALA D CA 1
ATOM 20732 C C . ALA D 1 312 ? 40.787 181.377 162.244 1.00 23.90 631 ALA D C 1
ATOM 20733 O O . ALA D 1 312 ? 39.690 181.792 161.843 1.00 26.36 631 ALA D O 1
ATOM 20740 N N . SER D 1 313 ? 41.889 181.423 161.498 1.00 23.11 632 SER D N 1
ATOM 20741 C CA . SER D 1 313 ? 41.839 181.933 160.138 1.00 23.14 632 SER D CA 1
ATOM 20742 C C . SER D 1 313 ? 41.553 180.807 159.160 1.00 26.60 632 SER D C 1
ATOM 20743 O O . SER D 1 313 ? 41.982 179.675 159.356 1.00 27.31 632 SER D O 1
ATOM 20751 N N . ILE D 1 314 ? 40.835 181.133 158.084 1.00 24.25 633 ILE D N 1
ATOM 20752 C CA . ILE D 1 314 ? 40.590 180.186 157.012 1.00 24.72 633 ILE D CA 1
ATOM 20753 C C . ILE D 1 314 ? 41.085 180.785 155.711 1.00 28.68 633 ILE D C 1
ATOM 20754 O O . ILE D 1 314 ? 41.207 182.006 155.558 1.00 24.71 633 ILE D O 1
ATOM 20770 N N . THR D 1 315 ? 41.395 179.894 154.777 1.00 24.51 634 THR D N 1
ATOM 20771 C CA . THR D 1 315 ? 41.759 180.260 153.407 1.00 28.61 634 THR D CA 1
ATOM 20772 C C . THR D 1 315 ? 40.767 179.617 152.451 1.00 26.84 634 THR D C 1
ATOM 20773 O O . THR D 1 315 ? 40.557 178.392 152.493 1.00 20.95 634 THR D O 1
ATOM 20784 N N . PHE D 1 316 ? 40.185 180.435 151.587 1.00 23.22 635 PHE D N 1
ATOM 20785 C CA . PHE D 1 316 ? 39.144 179.963 150.679 1.00 31.14 635 PHE D CA 1
ATOM 20786 C C . PHE D 1 316 ? 39.715 178.954 149.682 1.00 27.18 635 PHE D C 1
ATOM 20787 O O . PHE D 1 316 ? 40.861 179.088 149.241 1.00 27.86 635 PHE D O 1
ATOM 20804 N N . PRO D 1 317 ? 38.952 177.927 149.315 1.00 25.80 636 PRO D N 1
ATOM 20805 C CA . PRO D 1 317 ? 39.442 176.990 148.288 1.00 30.87 636 PRO D CA 1
ATOM 20806 C C . PRO D 1 317 ? 39.978 177.675 147.036 1.00 55.64 636 PRO D C 1
ATOM 20807 O O . PRO D 1 317 ? 41.046 177.277 146.545 1.00 23.90 636 PRO D O 1
ATOM 20818 N N . ILE D 1 318 ? 39.283 178.686 146.517 1.00 23.98 637 ILE D N 1
ATOM 20819 C CA . ILE D 1 318 ? 39.812 179.551 145.464 1.00 21.57 637 ILE D CA 1
ATOM 20820 C C . ILE D 1 318 ? 39.663 181.003 145.908 1.00 34.28 637 ILE D C 1
ATOM 20821 O O . ILE D 1 318 ? 38.786 181.312 146.716 1.00 31.09 637 ILE D O 1
ATOM 20837 N N . PRO D 1 319 ? 40.475 181.921 145.406 1.00 25.66 638 PRO D N 1
ATOM 20838 C CA . PRO D 1 319 ? 40.280 183.330 145.742 1.00 36.11 638 PRO D CA 1
ATOM 20839 C C . PRO D 1 319 ? 39.027 183.874 145.087 1.00 26.37 638 PRO D C 1
ATOM 20840 O O . PRO D 1 319 ? 38.693 183.518 143.954 1.00 25.59 638 PRO D O 1
ATOM 20851 N N . PHE D 1 320 ? 38.334 184.743 145.804 1.00 32.22 639 PHE D N 1
ATOM 20852 C CA . PHE D 1 320 ? 37.268 185.522 145.180 1.00 30.85 639 PHE D CA 1
ATOM 20853 C C . PHE D 1 320 ? 37.892 186.539 144.225 1.00 41.13 639 PHE D C 1
ATOM 20854 O O . PHE D 1 320 ? 38.780 187.293 144.630 1.00 27.83 639 PHE D O 1
ATOM 20871 N N . PRO D 1 321 ? 37.457 186.599 142.967 1.00 26.15 640 PRO D N 1
ATOM 20872 C CA . PRO D 1 321 ? 38.091 187.540 142.027 1.00 31.06 640 PRO D CA 1
ATOM 20873 C C . PRO D 1 321 ? 38.039 188.993 142.476 1.00 42.72 640 PRO D C 1
ATOM 20874 O O . PRO D 1 321 ? 38.969 189.752 142.181 1.00 30.25 640 PRO D O 1
ATOM 20885 N N . THR D 1 322 ? 36.979 189.420 143.159 1.00 25.79 641 THR D N 1
ATOM 20886 C CA . THR D 1 322 ? 36.861 190.808 143.594 1.00 35.13 641 THR D CA 1
ATOM 20887 C C . THR D 1 322 ? 36.648 190.932 145.097 1.00 22.12 641 THR D C 1
ATOM 20888 O O . THR D 1 322 ? 37.432 191.615 145.766 1.00 38.07 641 THR D O 1
ATOM 20899 N N . LEU D 1 323 ? 35.631 190.286 145.656 1.00 27.84 642 LEU D N 1
ATOM 20900 C CA . LEU D 1 323 ? 35.421 190.410 147.091 1.00 45.08 642 LEU D CA 1
ATOM 20901 C C . LEU D 1 323 ? 34.550 189.281 147.607 1.00 34.23 642 LEU D C 1
ATOM 20902 O O . LEU D 1 323 ? 33.745 188.701 146.876 1.00 27.79 642 LEU D O 1
ATOM 20918 N N . CYS D 1 324 ? 34.722 188.984 148.888 1.00 34.99 643 CYS D N 1
ATOM 20919 C CA . CYS D 1 324 ? 33.816 188.085 149.586 1.00 26.13 643 CYS D CA 1
ATOM 20920 C C . CYS D 1 324 ? 32.605 188.886 150.039 1.00 25.71 643 CYS D C 1
ATOM 20921 O O . CYS D 1 324 ? 32.747 189.952 150.655 1.00 34.16 643 CYS D O 1
ATOM 20929 N N . LEU D 1 325 ? 31.408 188.377 149.728 1.00 21.46 644 LEU D N 1
ATOM 20930 C CA . LEU D 1 325 ? 30.188 189.110 150.036 1.00 23.24 644 LEU D CA 1
ATOM 20931 C C . LEU D 1 325 ? 29.607 188.755 151.408 1.00 19.70 644 LEU D C 1
ATOM 20932 O O . LEU D 1 325 ? 28.794 189.521 151.935 1.00 23.14 644 LEU D O 1
ATOM 20948 N N . GLY D 1 326 ? 29.977 187.618 151.965 1.00 22.84 645 GLY D N 1
ATOM 20949 C CA . GLY D 1 326 ? 29.432 187.212 153.242 1.00 34.68 645 GLY D CA 1
ATOM 20950 C C . GLY D 1 326 ? 29.737 185.765 153.537 1.00 20.16 645 GLY D C 1
ATOM 20951 O O . GLY D 1 326 ? 30.331 185.048 152.733 1.00 21.93 645 GLY D O 1
ATOM 20955 N N . GLY D 1 327 ? 29.325 185.345 154.731 1.00 22.30 646 GLY D N 1
ATOM 20956 C CA . GLY D 1 327 ? 29.580 183.972 155.146 1.00 26.22 646 GLY D CA 1
ATOM 20957 C C . GLY D 1 327 ? 29.034 183.736 156.533 1.00 25.97 646 GLY D C 1
ATOM 20958 O O . GLY D 1 327 ? 28.537 184.653 157.186 1.00 17.76 646 GLY D O 1
ATOM 20962 N N . TYR D 1 328 ? 29.133 182.475 156.966 1.00 17.12 647 TYR D N 1
ATOM 20963 C CA . TYR D 1 328 ? 28.727 182.052 158.295 1.00 19.20 647 TYR D CA 1
ATOM 20964 C C . TYR D 1 328 ? 29.567 180.843 158.709 1.00 17.64 647 TYR D C 1
ATOM 20965 O O . TYR D 1 328 ? 30.223 180.202 157.882 1.00 17.82 647 TYR D O 1
ATOM 20983 N N . ALA D 1 329 ? 29.491 180.505 159.993 1.00 19.79 648 ALA D N 1
ATOM 20984 C CA . ALA D 1 329 ? 30.095 179.283 160.510 1.00 19.53 648 ALA D CA 1
ATOM 20985 C C . ALA D 1 329 ? 29.094 178.508 161.374 1.00 16.58 648 ALA D C 1
ATOM 20986 O O . ALA D 1 329 ? 28.092 179.050 161.854 1.00 18.56 648 ALA D O 1
ATOM 20993 N N . ASN D 1 330 ? 29.392 177.239 161.570 1.00 16.24 649 ASN D N 1
ATOM 20994 C CA . ASN D 1 330 ? 28.497 176.298 162.224 1.00 15.99 649 ASN D CA 1
ATOM 20995 C C . ASN D 1 330 ? 29.292 175.342 163.093 1.00 15.93 649 ASN D C 1
ATOM 20996 O O . ASN D 1 330 ? 30.294 174.798 162.635 1.00 17.11 649 ASN D O 1
ATOM 21007 N N . GLN D 1 331 ? 28.812 175.111 164.324 1.00 15.68 650 GLN D N 1
ATOM 21008 C CA . GLN D 1 331 ? 29.406 174.119 165.212 1.00 18.11 650 GLN D CA 1
ATOM 21009 C C . GLN D 1 331 ? 29.088 172.708 164.706 1.00 15.58 650 GLN D C 1
ATOM 21010 O O . GLN D 1 331 ? 27.927 172.366 164.501 1.00 17.28 650 GLN D O 1
ATOM 21024 N N . THR D 1 332 ? 30.122 171.885 164.525 1.00 16.53 651 THR D N 1
ATOM 21025 C CA . THR D 1 332 ? 29.933 170.536 164.045 1.00 19.38 651 THR D CA 1
ATOM 21026 C C . THR D 1 332 ? 30.005 169.480 165.143 1.00 27.23 651 THR D C 1
ATOM 21027 O O . THR D 1 332 ? 29.883 168.288 164.841 1.00 21.69 651 THR D O 1
ATOM 21038 N N . SER D 1 333 ? 30.190 169.873 166.395 1.00 26.39 652 SER D N 1
ATOM 21039 C CA . SER D 1 333 ? 30.332 168.919 167.481 1.00 23.00 652 SER D CA 1
ATOM 21040 C C . SER D 1 333 ? 29.119 168.944 168.413 1.00 25.29 652 SER D C 1
ATOM 21041 O O . SER D 1 333 ? 28.238 169.791 168.327 1.00 18.97 652 SER D O 1
ATOM 21049 N N . ALA D 1 334 ? 29.083 167.952 169.306 1.00 24.65 653 ALA D N 1
ATOM 21050 C CA . ALA D 1 334 ? 28.029 167.842 170.310 1.00 22.70 653 ALA D CA 1
ATOM 21051 C C . ALA D 1 334 ? 28.429 168.707 171.503 1.00 26.16 653 ALA D C 1
ATOM 21052 O O . ALA D 1 334 ? 28.760 168.218 172.584 1.00 22.26 653 ALA D O 1
ATOM 21059 N N . PHE D 1 335 ? 28.388 170.022 171.279 1.00 18.92 654 PHE D N 1
ATOM 21060 C CA . PHE D 1 335 ? 28.792 170.978 172.299 1.00 18.73 654 PHE D CA 1
ATOM 21061 C C . PHE D 1 335 ? 27.909 170.894 173.544 1.00 18.64 654 PHE D C 1
ATOM 21062 O O . PHE D 1 335 ? 26.703 170.629 173.475 1.00 14.84 654 PHE D O 1
ATOM 21079 N N . HIS D 1 336 ? 28.532 171.100 174.692 1.00 19.15 655 HIS D N 1
ATOM 21080 C CA . HIS D 1 336 ? 27.803 171.113 175.962 1.00 19.32 655 HIS D CA 1
ATOM 21081 C C . HIS D 1 336 ? 26.732 172.198 175.923 1.00 15.91 655 HIS D C 1
ATOM 21082 O O . HIS D 1 336 ? 27.067 173.392 175.763 1.00 17.75 655 HIS D O 1
ATOM 21096 N N . PRO D 1 337 ? 25.450 171.850 176.037 1.00 16.12 656 PRO D N 1
ATOM 21097 C CA . PRO D 1 337 ? 24.400 172.857 175.861 1.00 21.71 656 PRO D CA 1
ATOM 21098 C C . PRO D 1 337 ? 24.211 173.768 177.057 1.00 19.81 656 PRO D C 1
ATOM 21099 O O . PRO D 1 337 ? 23.318 174.628 177.031 1.00 20.70 656 PRO D O 1
ATOM 21110 N N . GLY D 1 338 ? 24.995 173.578 178.121 1.00 22.90 657 GLY D N 1
ATOM 21111 C CA . GLY D 1 338 ? 24.949 174.457 179.260 1.00 24.29 657 GLY D CA 1
ATOM 21112 C C . GLY D 1 338 ? 25.734 175.735 179.116 1.00 19.24 657 GLY D C 1
ATOM 21113 O O . GLY D 1 338 ? 25.758 176.527 180.058 1.00 23.42 657 GLY D O 1
ATOM 21116 N N . THR D 1 339 ? 26.387 175.951 177.980 1.00 17.95 658 THR D N 1
ATOM 21117 C CA . THR D 1 339 ? 27.203 177.132 177.772 1.00 17.52 658 THR D CA 1
ATOM 21118 C C . THR D 1 339 ? 26.945 177.665 176.366 1.00 19.67 658 THR D C 1
ATOM 21119 O O . THR D 1 339 ? 26.286 177.018 175.555 1.00 21.65 658 THR D O 1
ATOM 21130 N N . ASP D 1 340 ? 27.492 178.852 176.077 1.00 17.27 659 ASP D N 1
ATOM 21131 C CA . ASP D 1 340 ? 27.369 179.423 174.746 1.00 17.18 659 ASP D CA 1
ATOM 21132 C C . ASP D 1 340 ? 28.237 178.668 173.756 1.00 21.39 659 ASP D C 1
ATOM 21133 O O . ASP D 1 340 ? 29.324 178.226 174.082 1.00 16.85 659 ASP D O 1
ATOM 21142 N N . ALA D 1 341 ? 27.733 178.518 172.524 1.00 16.89 660 ALA D N 1
ATOM 21143 C CA . ALA D 1 341 ? 28.493 177.889 171.455 1.00 18.70 660 ALA D CA 1
ATOM 21144 C C . ALA D 1 341 ? 28.272 178.688 170.176 1.00 21.30 660 ALA D C 1
ATOM 21145 O O . ALA D 1 341 ? 28.003 178.145 169.106 1.00 16.99 660 ALA D O 1
ATOM 21152 N N . SER D 1 342 ? 28.391 180.009 170.297 1.00 20.58 661 SER D N 1
ATOM 21153 C CA . SER D 1 342 ? 28.166 180.917 169.196 1.00 19.86 661 SER D CA 1
ATOM 21154 C C . SER D 1 342 ? 29.288 180.802 168.166 1.00 18.92 661 SER D C 1
ATOM 21155 O O . SER D 1 342 ? 30.360 180.230 168.414 1.00 18.36 661 SER D O 1
ATOM 21163 N N . THR D 1 343 ? 29.027 181.387 166.998 1.00 18.49 662 THR D N 1
ATOM 21164 C CA . THR D 1 343 ? 29.970 181.392 165.907 1.00 18.04 662 THR D CA 1
ATOM 21165 C C . THR D 1 343 ? 30.033 182.787 165.305 1.00 19.57 662 THR D C 1
ATOM 21166 O O . THR D 1 343 ? 29.156 183.627 165.515 1.00 21.31 662 THR D O 1
ATOM 21177 N N . GLY D 1 344 ? 31.072 183.008 164.506 1.00 20.75 663 GLY D N 1
ATOM 21178 C CA . GLY D 1 344 ? 31.243 184.248 163.805 1.00 23.33 663 GLY D CA 1
ATOM 21179 C C . GLY D 1 344 ? 32.038 184.073 162.531 1.00 22.05 663 GLY D C 1
ATOM 21180 O O . GLY D 1 344 ? 32.967 183.257 162.464 1.00 21.75 663 GLY D O 1
ATOM 21184 N N . PHE D 1 345 ? 31.647 184.824 161.504 1.00 17.50 664 PHE D N 1
ATOM 21185 C CA . PHE D 1 345 ? 32.378 184.910 160.244 1.00 19.99 664 PHE D CA 1
ATOM 21186 C C . PHE D 1 345 ? 32.588 186.383 159.992 1.00 20.19 664 PHE D C 1
ATOM 21187 O O . PHE D 1 345 ? 31.605 187.134 159.953 1.00 21.84 664 PHE D O 1
ATOM 21204 N N . ARG D 1 346 ? 33.850 186.799 159.823 1.00 21.57 665 ARG D N 1
ATOM 21205 C CA . ARG D 1 346 ? 34.160 188.209 159.637 1.00 24.61 665 ARG D CA 1
ATOM 21206 C C . ARG D 1 346 ? 35.526 188.373 158.984 1.00 20.24 665 ARG D C 1
ATOM 21207 O O . ARG D 1 346 ? 36.280 187.414 158.805 1.00 24.05 665 ARG D O 1
ATOM 21228 N N . GLY D 1 347 ? 35.851 189.625 158.673 1.00 24.64 666 GLY D N 1
ATOM 21229 C CA . GLY D 1 347 ? 37.187 189.980 158.242 1.00 24.88 666 GLY D CA 1
ATOM 21230 C C . GLY D 1 347 ? 37.590 189.373 156.921 1.00 27.73 666 GLY D C 1
ATOM 21231 O O . GLY D 1 347 ? 38.786 189.110 156.706 1.00 30.02 666 GLY D O 1
ATOM 21235 N N . ALA D 1 348 ? 36.625 189.154 156.023 1.00 20.43 667 ALA D N 1
ATOM 21236 C CA . ALA D 1 348 ? 36.902 188.446 154.784 1.00 22.35 667 ALA D CA 1
ATOM 21237 C C . ALA D 1 348 ? 37.662 189.336 153.805 1.00 37.66 667 ALA D C 1
ATOM 21238 O O . ALA D 1 348 ? 37.354 190.517 153.644 1.00 37.18 667 ALA D O 1
ATOM 21245 N N . THR D 1 349 ? 38.690 188.769 153.186 1.00 33.93 668 THR D N 1
ATOM 21246 C CA . THR D 1 349 ? 39.341 189.340 152.014 1.00 26.12 668 THR D CA 1
ATOM 21247 C C . THR D 1 349 ? 38.971 188.487 150.810 1.00 28.75 668 THR D C 1
ATOM 21248 O O . THR D 1 349 ? 38.024 187.689 150.867 1.00 26.42 668 THR D O 1
ATOM 21259 N N . THR D 1 350 ? 39.710 188.650 149.709 1.00 24.85 669 THR D N 1
ATOM 21260 C CA . THR D 1 350 ? 39.495 187.760 148.572 1.00 20.10 669 THR D CA 1
ATOM 21261 C C . THR D 1 350 ? 39.981 186.346 148.849 1.00 20.52 669 THR D C 1
ATOM 21262 O O . THR D 1 350 ? 39.521 185.411 148.179 1.00 29.45 669 THR D O 1
ATOM 21273 N N . THR D 1 351 ? 40.875 186.162 149.841 1.00 20.41 670 THR D N 1
ATOM 21274 C CA . THR D 1 351 ? 41.510 184.864 150.066 1.00 27.27 670 THR D CA 1
ATOM 21275 C C . THR D 1 351 ? 41.311 184.284 151.465 1.00 22.52 670 THR D C 1
ATOM 21276 O O . THR D 1 351 ? 41.468 183.064 151.624 1.00 23.83 670 THR D O 1
ATOM 21287 N N . THR D 1 352 ? 40.987 185.099 152.469 1.00 27.93 671 THR D N 1
ATOM 21288 C CA . THR D 1 352 ? 40.889 184.594 153.838 1.00 32.94 671 THR D CA 1
ATOM 21289 C C . THR D 1 352 ? 39.696 185.198 154.571 1.00 26.64 671 THR D C 1
ATOM 21290 O O . THR D 1 352 ? 39.102 186.195 154.146 1.00 24.79 671 THR D O 1
ATOM 21301 N N . ALA D 1 353 ? 39.379 184.591 155.716 1.00 21.93 672 ALA D N 1
ATOM 21302 C CA . ALA D 1 353 ? 38.399 185.118 156.641 1.00 18.54 672 ALA D CA 1
ATOM 21303 C C . ALA D 1 353 ? 38.762 184.645 158.041 1.00 18.36 672 ALA D C 1
ATOM 21304 O O . ALA D 1 353 ? 39.672 183.827 158.230 1.00 26.66 672 ALA D O 1
ATOM 21311 N N . VAL D 1 354 ? 38.030 185.171 159.024 1.00 19.15 673 VAL D N 1
ATOM 21312 C CA . VAL D 1 354 ? 38.260 184.894 160.438 1.00 18.34 673 VAL D CA 1
ATOM 21313 C C . VAL D 1 354 ? 37.004 184.232 160.994 1.00 22.46 673 VAL D C 1
ATOM 21314 O O . VAL D 1 354 ? 35.915 184.817 160.926 1.00 23.63 673 VAL D O 1
ATOM 21327 N N . ILE D 1 355 ? 37.165 183.029 161.558 1.00 18.57 674 ILE D N 1
ATOM 21328 C CA . ILE D 1 355 ? 36.071 182.257 162.143 1.00 19.67 674 ILE D CA 1
ATOM 21329 C C . ILE D 1 355 ? 36.210 182.330 163.655 1.00 20.21 674 ILE D C 1
ATOM 21330 O O . ILE D 1 355 ? 37.232 181.923 164.214 1.00 23.09 674 ILE D O 1
ATOM 21346 N N . ARG D 1 356 ? 35.168 182.814 164.323 1.00 19.88 675 ARG D N 1
ATOM 21347 C CA . ARG D 1 356 ? 35.167 182.961 165.766 1.00 16.66 675 ARG D CA 1
ATOM 21348 C C . ARG D 1 356 ? 34.379 181.820 166.389 1.00 19.05 675 ARG D C 1
ATOM 21349 O O . ARG D 1 356 ? 33.244 181.533 165.971 1.00 19.24 675 ARG D O 1
ATOM 21370 N N . ASN D 1 357 ? 34.965 181.193 167.414 1.00 21.29 676 ASN D N 1
ATOM 21371 C CA . ASN D 1 357 ? 34.337 180.100 168.146 1.00 16.13 676 ASN D CA 1
ATOM 21372 C C . ASN D 1 357 ? 34.008 180.546 169.565 1.00 19.23 676 ASN D C 1
ATOM 21373 O O . ASN D 1 357 ? 34.904 180.693 170.397 1.00 19.24 676 ASN D O 1
ATOM 21384 N N . GLY D 1 358 ? 32.721 180.736 169.843 1.00 17.12 677 GLY D N 1
ATOM 21385 C CA . GLY D 1 358 ? 32.305 181.111 171.185 1.00 20.20 677 GLY D CA 1
ATOM 21386 C C . GLY D 1 358 ? 32.265 179.983 172.178 1.00 18.01 677 GLY D C 1
ATOM 21387 O O . GLY D 1 358 ? 32.064 180.234 173.373 1.00 19.53 677 GLY D O 1
ATOM 21391 N N . TYR D 1 359 ? 32.454 178.742 171.734 1.00 21.05 678 TYR D N 1
ATOM 21392 C CA . TYR D 1 359 ? 32.381 177.604 172.639 1.00 20.04 678 TYR D CA 1
ATOM 21393 C C . TYR D 1 359 ? 33.682 177.489 173.441 1.00 21.30 678 TYR D C 1
ATOM 21394 O O . TYR D 1 359 ? 34.770 177.774 172.938 1.00 21.44 678 TYR D O 1
ATOM 21412 N N . PHE D 1 360 ? 33.560 177.084 174.703 1.00 15.03 679 PHE D N 1
ATOM 21413 C CA . PHE D 1 360 ? 34.701 177.097 175.626 1.00 15.79 679 PHE D CA 1
ATOM 21414 C C . PHE D 1 360 ? 35.582 175.837 175.540 1.00 23.03 679 PHE D C 1
ATOM 21415 O O . PHE D 1 360 ? 36.164 175.370 176.539 1.00 17.70 679 PHE D O 1
ATOM 21432 N N . ALA D 1 361 ? 35.747 175.277 174.344 1.00 15.90 680 ALA D N 1
ATOM 21433 C CA . ALA D 1 361 ? 36.650 174.150 174.099 1.00 15.44 680 ALA D CA 1
ATOM 21434 C C . ALA D 1 361 ? 37.070 174.202 172.625 1.00 19.48 680 ALA D C 1
ATOM 21435 O O . ALA D 1 361 ? 36.382 174.781 171.796 1.00 19.92 680 ALA D O 1
ATOM 21442 N N . GLN D 1 362 ? 38.239 173.647 172.327 1.00 23.37 681 GLN D N 1
ATOM 21443 C CA . GLN D 1 362 ? 38.661 173.495 170.932 1.00 20.66 681 GLN D CA 1
ATOM 21444 C C . GLN D 1 362 ? 37.568 172.758 170.166 1.00 19.83 681 GLN D C 1
ATOM 21445 O O . GLN D 1 362 ? 37.025 171.763 170.648 1.00 18.21 681 GLN D O 1
ATOM 21459 N N . ALA D 1 363 ? 37.250 173.245 168.962 1.00 20.65 682 ALA D N 1
ATOM 21460 C CA . ALA D 1 363 ? 36.130 172.672 168.252 1.00 21.44 682 ALA D CA 1
ATOM 21461 C C . ALA D 1 363 ? 36.262 172.925 166.762 1.00 22.88 682 ALA D C 1
ATOM 21462 O O . ALA D 1 363 ? 36.784 173.958 166.327 1.00 20.14 682 ALA D O 1
ATOM 21469 N N . VAL D 1 364 ? 35.739 171.982 166.000 1.00 17.19 683 VAL D N 1
ATOM 21470 C CA . VAL D 1 364 ? 35.697 172.098 164.551 1.00 18.67 683 VAL D CA 1
ATOM 21471 C C . VAL D 1 364 ? 34.429 172.839 164.163 1.00 16.39 683 VAL D C 1
ATOM 21472 O O . VAL D 1 364 ? 33.328 172.434 164.541 1.00 22.17 683 VAL D O 1
ATOM 21485 N N . LEU D 1 365 ? 34.593 173.938 163.408 1.00 18.10 684 LEU D N 1
ATOM 21486 C CA . LEU D 1 365 ? 33.489 174.694 162.856 1.00 32.79 684 LEU D CA 1
ATOM 21487 C C . LEU D 1 365 ? 33.510 174.561 161.339 1.00 24.91 684 LEU D C 1
ATOM 21488 O O . LEU D 1 365 ? 34.574 174.610 160.722 1.00 19.33 684 LEU D O 1
ATOM 21504 N N . SER D 1 366 ? 32.343 174.342 160.761 1.00 17.81 685 SER D N 1
ATOM 21505 C CA . SER D 1 366 ? 32.204 174.409 159.311 1.00 17.23 685 SER D CA 1
ATOM 21506 C C . SER D 1 366 ? 31.830 175.835 158.939 1.00 16.90 685 SER D C 1
ATOM 21507 O O . SER D 1 366 ? 31.400 176.625 159.790 1.00 18.07 685 SER D O 1
ATOM 21515 N N . TRP D 1 367 ? 32.003 176.164 157.658 1.00 20.53 686 TRP D N 1
ATOM 21516 C CA . TRP D 1 367 ? 31.732 177.510 157.209 1.00 20.79 686 TRP D CA 1
ATOM 21517 C C . TRP D 1 367 ? 31.333 177.487 155.737 1.00 22.13 686 TRP D C 1
ATOM 21518 O O . TRP D 1 367 ? 31.629 176.549 154.990 1.00 20.88 686 TRP D O 1
ATOM 21539 N N . GLU D 1 368 ? 30.613 178.528 155.349 1.00 20.40 687 GLU D N 1
ATOM 21540 C CA . GLU D 1 368 ? 30.303 178.807 153.964 1.00 17.59 687 GLU D CA 1
ATOM 21541 C C . GLU D 1 368 ? 30.538 180.281 153.709 1.00 24.47 687 GLU D C 1
ATOM 21542 O O . GLU D 1 368 ? 30.320 181.117 154.585 1.00 21.69 687 GLU D O 1
ATOM 21554 N N . ALA D 1 369 ? 30.960 180.600 152.485 1.00 18.54 688 ALA D N 1
ATOM 21555 C CA . ALA D 1 369 ? 31.203 181.972 152.098 1.00 18.66 688 ALA D CA 1
ATOM 21556 C C . ALA D 1 369 ? 30.749 182.129 150.652 1.00 22.84 688 ALA D C 1
ATOM 21557 O O . ALA D 1 369 ? 30.782 181.174 149.877 1.00 23.64 688 ALA D O 1
ATOM 21564 N N . PHE D 1 370 ? 30.317 183.341 150.297 1.00 18.54 689 PHE D N 1
ATOM 21565 C CA . PHE D 1 370 ? 29.885 183.613 148.938 1.00 21.07 689 PHE D CA 1
ATOM 21566 C C . PHE D 1 370 ? 30.436 184.955 148.483 1.00 21.11 689 PHE D C 1
ATOM 21567 O O . PHE D 1 370 ? 30.770 185.830 149.285 1.00 22.37 689 PHE D O 1
ATOM 21584 N N . GLY D 1 371 ? 30.562 185.105 147.171 1.00 24.24 690 GLY D N 1
ATOM 21585 C CA . GLY D 1 371 ? 31.105 186.334 146.649 1.00 22.05 690 GLY D CA 1
ATOM 21586 C C . GLY D 1 371 ? 31.198 186.297 145.130 1.00 19.52 690 GLY D C 1
ATOM 21587 O O . GLY D 1 371 ? 30.477 185.551 144.464 1.00 24.81 690 GLY D O 1
ATOM 21591 N N . ARG D 1 372 ? 32.115 187.101 144.614 1.00 23.02 691 ARG D N 1
ATOM 21592 C CA . ARG D 1 372 ? 32.312 187.228 143.178 1.00 32.14 691 ARG D CA 1
ATOM 21593 C C . ARG D 1 372 ? 33.719 187.711 142.869 1.00 52.93 691 ARG D C 1
ATOM 21594 O O . ARG D 1 372 ? 34.520 188.029 143.778 1.00 29.59 691 ARG D O 1
ATOM 21616 N N . ALA E 1 9 ? 19.897 172.282 -58.814 1.00 57.28 328 ALA E N 1
ATOM 21617 C CA . ALA E 1 9 ? 20.148 172.049 -57.388 1.00 65.65 328 ALA E CA 1
ATOM 21618 C C . ALA E 1 9 ? 19.182 172.858 -56.518 1.00 64.85 328 ALA E C 1
ATOM 21619 O O . ALA E 1 9 ? 19.075 174.079 -56.656 1.00 62.13 328 ALA E O 1
ATOM 21625 N N . LEU E 1 10 ? 18.488 172.166 -55.618 1.00 97.42 329 LEU E N 1
ATOM 21626 C CA . LEU E 1 10 ? 17.497 172.816 -54.774 1.00 61.77 329 LEU E CA 1
ATOM 21627 C C . LEU E 1 10 ? 18.172 173.699 -53.731 1.00 40.94 329 LEU E C 1
ATOM 21628 O O . LEU E 1 10 ? 19.059 173.248 -52.994 1.00 44.32 329 LEU E O 1
ATOM 21644 N N . ALA E 1 11 ? 17.743 174.955 -53.662 1.00 38.39 330 ALA E N 1
ATOM 21645 C CA . ALA E 1 11 ? 18.158 175.850 -52.595 1.00 59.77 330 ALA E CA 1
ATOM 21646 C C . ALA E 1 11 ? 17.149 175.784 -51.448 1.00 68.54 330 ALA E C 1
ATOM 21647 O O . ALA E 1 11 ? 16.008 175.335 -51.611 1.00 48.31 330 ALA E O 1
ATOM 21654 N N . ALA E 1 12 ? 17.593 176.228 -50.269 1.00 38.11 331 ALA E N 1
ATOM 21655 C CA . ALA E 1 12 ? 16.711 176.217 -49.102 1.00 50.94 331 ALA E CA 1
ATOM 21656 C C . ALA E 1 12 ? 15.391 176.920 -49.404 1.00 34.66 331 ALA E C 1
ATOM 21657 O O . ALA E 1 12 ? 14.316 176.464 -48.992 1.00 34.64 331 ALA E O 1
ATOM 21664 N N . THR E 1 13 ? 15.456 178.002 -50.186 1.00 45.41 332 THR E N 1
ATOM 21665 C CA . THR E 1 13 ? 14.265 178.772 -50.517 1.00 60.19 332 THR E CA 1
ATOM 21666 C C . THR E 1 13 ? 13.262 178.001 -51.373 1.00 71.68 332 THR E C 1
ATOM 21667 O O . THR E 1 13 ? 12.102 178.432 -51.488 1.00 34.67 332 THR E O 1
ATOM 21678 N N . ASP E 1 14 ? 13.666 176.877 -51.970 1.00 47.61 333 ASP E N 1
ATOM 21679 C CA . ASP E 1 14 ? 12.752 176.067 -52.779 1.00 55.26 333 ASP E CA 1
ATOM 21680 C C . ASP E 1 14 ? 11.935 175.079 -51.952 1.00 69.82 333 ASP E C 1
ATOM 21681 O O . ASP E 1 14 ? 10.970 174.507 -52.474 1.00 40.64 333 ASP E O 1
ATOM 21690 N N . ILE E 1 15 ? 12.299 174.860 -50.691 1.00 50.79 334 ILE E N 1
ATOM 21691 C CA . ILE E 1 15 ? 11.635 173.879 -49.838 1.00 48.38 334 ILE E CA 1
ATOM 21692 C C . ILE E 1 15 ? 10.483 174.562 -49.109 1.00 34.60 334 ILE E C 1
ATOM 21693 O O . ILE E 1 15 ? 10.673 175.643 -48.539 1.00 46.91 334 ILE E O 1
ATOM 21709 N N . PRO E 1 16 ? 9.293 173.978 -49.080 1.00 36.54 335 PRO E N 1
ATOM 21710 C CA . PRO E 1 16 ? 8.174 174.619 -48.387 1.00 41.23 335 PRO E CA 1
ATOM 21711 C C . PRO E 1 16 ? 8.294 174.447 -46.877 1.00 44.25 335 PRO E C 1
ATOM 21712 O O . PRO E 1 16 ? 9.184 173.764 -46.371 1.00 37.67 335 PRO E O 1
ATOM 21723 N N . GLY E 1 17 ? 7.370 175.092 -46.167 1.00 40.42 336 GLY E N 1
ATOM 21724 C CA . GLY E 1 17 ? 7.289 174.901 -44.731 1.00 47.15 336 GLY E CA 1
ATOM 21725 C C . GLY E 1 17 ? 6.995 173.451 -44.390 1.00 53.72 336 GLY E C 1
ATOM 21726 O O . GLY E 1 17 ? 6.196 172.785 -45.051 1.00 38.90 336 GLY E O 1
ATOM 21730 N N . LEU E 1 18 ? 7.661 172.950 -43.344 1.00 29.53 337 LEU E N 1
ATOM 21731 C CA . LEU E 1 18 ? 7.577 171.546 -42.981 1.00 32.37 337 LEU E CA 1
ATOM 21732 C C . LEU E 1 18 ? 7.010 171.411 -41.575 1.00 40.36 337 LEU E C 1
ATOM 21733 O O . LEU E 1 18 ? 7.202 172.286 -40.725 1.00 27.19 337 LEU E O 1
ATOM 21749 N N . ASP E 1 19 ? 6.298 170.314 -41.344 1.00 40.86 338 ASP E N 1
ATOM 21750 C CA . ASP E 1 19 ? 5.855 169.944 -40.011 1.00 35.46 338 ASP E CA 1
ATOM 21751 C C . ASP E 1 19 ? 6.998 169.276 -39.261 1.00 30.46 338 ASP E C 1
ATOM 21752 O O . ASP E 1 19 ? 7.885 168.666 -39.858 1.00 21.59 338 ASP E O 1
ATOM 21761 N N . ALA E 1 20 ? 6.980 169.404 -37.927 1.00 30.69 339 ALA E N 1
ATOM 21762 C CA . ALA E 1 20 ? 8.053 168.819 -37.135 1.00 22.90 339 ALA E CA 1
ATOM 21763 C C . ALA E 1 20 ? 8.188 167.328 -37.398 1.00 27.70 339 ALA E C 1
ATOM 21764 O O . ALA E 1 20 ? 9.278 166.771 -37.240 1.00 23.65 339 ALA E O 1
ATOM 21771 N N . SER E 1 21 ? 7.103 166.666 -37.811 1.00 24.61 340 SER E N 1
ATOM 21772 C CA . SER E 1 21 ? 7.153 165.241 -38.128 1.00 28.98 340 SER E CA 1
ATOM 21773 C C . SER E 1 21 ? 8.030 164.928 -39.340 1.00 24.71 340 SER E C 1
ATOM 21774 O O . SER E 1 21 ? 8.346 163.760 -39.571 1.00 28.96 340 SER E O 1
ATOM 21782 N N . LYS E 1 22 ? 8.454 165.936 -40.107 1.00 23.65 341 LYS E N 1
ATOM 21783 C CA . LYS E 1 22 ? 9.345 165.647 -41.232 1.00 36.12 341 LYS E CA 1
ATOM 21784 C C . LYS E 1 22 ? 10.731 165.232 -40.758 1.00 43.17 341 LYS E C 1
ATOM 21785 O O . LYS E 1 22 ? 11.445 164.575 -41.509 1.00 28.19 341 LYS E O 1
ATOM 21804 N N . LEU E 1 23 ? 11.110 165.566 -39.521 1.00 24.58 342 LEU E N 1
ATOM 21805 C CA . LEU E 1 23 ? 12.368 165.114 -38.948 1.00 29.86 342 LEU E CA 1
ATOM 21806 C C . LEU E 1 23 ? 12.156 163.711 -38.400 1.00 28.16 342 LEU E C 1
ATOM 21807 O O . LEU E 1 23 ? 11.477 163.524 -37.385 1.00 44.83 342 LEU E O 1
ATOM 21823 N N . VAL E 1 24 ? 12.720 162.726 -39.077 1.00 22.07 343 VAL E N 1
ATOM 21824 C CA . VAL E 1 24 ? 12.509 161.319 -38.754 1.00 32.29 343 VAL E CA 1
ATOM 21825 C C . VAL E 1 24 ? 13.711 160.682 -38.066 1.00 22.32 343 VAL E C 1
ATOM 21826 O O . VAL E 1 24 ? 13.641 159.493 -37.716 1.00 28.59 343 VAL E O 1
ATOM 21839 N N . SER E 1 25 ? 14.807 161.411 -37.871 1.00 26.17 344 SER E N 1
ATOM 21840 C CA . SER E 1 25 ? 15.968 160.808 -37.229 1.00 26.88 344 SER E CA 1
ATOM 21841 C C . SER E 1 25 ? 16.927 161.890 -36.751 1.00 21.21 344 SER E C 1
ATOM 21842 O O . SER E 1 25 ? 16.813 163.063 -37.116 1.00 30.26 344 SER E O 1
ATOM 21850 N N . GLY E 1 26 ? 17.882 161.467 -35.921 1.00 21.57 345 GLY E N 1
ATOM 21851 C CA . GLY E 1 26 ? 18.971 162.320 -35.500 1.00 18.88 345 GLY E CA 1
ATOM 21852 C C . GLY E 1 26 ? 18.607 163.203 -34.308 1.00 29.07 345 GLY E C 1
ATOM 21853 O O . GLY E 1 26 ? 17.465 163.283 -33.860 1.00 26.61 345 GLY E O 1
ATOM 21857 N N . VAL E 1 27 ? 19.627 163.868 -33.782 1.00 24.80 346 VAL E N 1
ATOM 21858 C CA . VAL E 1 27 ? 19.497 164.759 -32.626 1.00 23.54 346 VAL E CA 1
ATOM 21859 C C . VAL E 1 27 ? 19.876 166.166 -33.049 1.00 24.53 346 VAL E C 1
ATOM 21860 O O . VAL E 1 27 ? 20.983 166.399 -33.557 1.00 18.57 346 VAL E O 1
ATOM 21873 N N . LEU E 1 28 ? 18.969 167.110 -32.829 1.00 19.47 347 LEU E N 1
ATOM 21874 C CA . LEU E 1 28 ? 19.262 168.497 -33.144 1.00 20.25 347 LEU E CA 1
ATOM 21875 C C . LEU E 1 28 ? 20.549 168.959 -32.484 1.00 28.85 347 LEU E C 1
ATOM 21876 O O . LEU E 1 28 ? 20.871 168.558 -31.360 1.00 22.30 347 LEU E O 1
ATOM 21892 N N . ALA E 1 29 ? 21.288 169.807 -33.197 1.00 31.34 348 ALA E N 1
ATOM 21893 C CA . ALA E 1 29 ? 22.326 170.599 -32.544 1.00 29.22 348 ALA E CA 1
ATOM 21894 C C . ALA E 1 29 ? 21.665 171.464 -31.478 1.00 23.21 348 ALA E C 1
ATOM 21895 O O . ALA E 1 29 ? 20.608 172.045 -31.709 1.00 20.54 348 ALA E O 1
ATOM 21902 N N . GLU E 1 30 ? 22.291 171.557 -30.307 1.00 20.59 349 GLU E N 1
ATOM 21903 C CA . GLU E 1 30 ? 21.624 172.247 -29.210 1.00 19.12 349 GLU E CA 1
ATOM 21904 C C . GLU E 1 30 ? 21.428 173.704 -29.534 1.00 22.05 349 GLU E C 1
ATOM 21905 O O . GLU E 1 30 ? 20.512 174.334 -28.996 1.00 22.40 349 GLU E O 1
ATOM 21917 N N . GLN E 1 31 ? 22.243 174.243 -30.451 1.00 20.42 350 GLN E N 1
ATOM 21918 C CA . GLN E 1 31 ? 22.089 175.618 -30.867 1.00 14.32 350 GLN E CA 1
ATOM 21919 C C . GLN E 1 31 ? 20.745 175.883 -31.517 1.00 22.65 350 GLN E C 1
ATOM 21920 O O . GLN E 1 31 ? 20.347 177.044 -31.629 1.00 15.69 350 GLN E O 1
ATOM 21934 N N . ARG E 1 32 ? 20.028 174.838 -31.946 1.00 14.85 351 ARG E N 1
ATOM 21935 C CA . ARG E 1 32 ? 18.692 175.060 -32.485 1.00 16.95 351 ARG E CA 1
ATOM 21936 C C . ARG E 1 32 ? 17.652 175.262 -31.373 1.00 19.24 351 ARG E C 1
ATOM 21937 O O . ARG E 1 32 ? 16.507 175.615 -31.678 1.00 16.96 351 ARG E O 1
ATOM 21958 N N . LEU E 1 33 ? 18.015 175.039 -30.113 1.00 19.51 352 LEU E N 1
ATOM 21959 C CA . LEU E 1 33 ? 17.021 175.130 -29.038 1.00 26.62 352 LEU E CA 1
ATOM 21960 C C . LEU E 1 33 ? 16.907 176.557 -28.509 1.00 17.82 352 LEU E C 1
ATOM 21961 O O . LEU E 1 33 ? 17.908 177.292 -28.421 1.00 19.73 352 LEU E O 1
ATOM 21977 N N . PRO E 1 34 ? 15.717 176.976 -28.109 1.00 23.64 353 PRO E N 1
ATOM 21978 C CA . PRO E 1 34 ? 15.613 178.197 -27.300 1.00 23.21 353 PRO E CA 1
ATOM 21979 C C . PRO E 1 34 ? 16.571 178.105 -26.118 1.00 17.27 353 PRO E C 1
ATOM 21980 O O . PRO E 1 34 ? 16.802 177.025 -25.569 1.00 16.09 353 PRO E O 1
ATOM 21991 N N . VAL E 1 35 ? 17.147 179.251 -25.740 1.00 16.06 354 VAL E N 1
ATOM 21992 C CA . VAL E 1 35 ? 18.288 179.218 -24.834 1.00 13.72 354 VAL E CA 1
ATOM 21993 C C . VAL E 1 35 ? 17.892 178.645 -23.471 1.00 16.75 354 VAL E C 1
ATOM 21994 O O . VAL E 1 35 ? 18.725 178.052 -22.783 1.00 17.89 354 VAL E O 1
ATOM 22007 N N . PHE E 1 36 ? 16.633 178.809 -23.053 1.00 19.11 355 PHE E N 1
ATOM 22008 C CA . PHE E 1 36 ? 16.271 178.302 -21.730 1.00 19.23 355 PHE E CA 1
ATOM 22009 C C . PHE E 1 36 ? 16.344 176.781 -21.674 1.00 24.48 355 PHE E C 1
ATOM 22010 O O . PHE E 1 36 ? 16.597 176.214 -20.612 1.00 20.81 355 PHE E O 1
ATOM 22027 N N . ALA E 1 37 ? 16.181 176.110 -22.809 1.00 14.26 356 ALA E N 1
ATOM 22028 C CA . ALA E 1 37 ? 16.308 174.655 -22.860 1.00 16.54 356 ALA E CA 1
ATOM 22029 C C . ALA E 1 37 ? 17.760 174.208 -22.931 1.00 12.43 356 ALA E C 1
ATOM 22030 O O . ALA E 1 37 ? 18.018 173.017 -22.905 1.00 20.35 356 ALA E O 1
ATOM 22037 N N . ARG E 1 38 ? 18.704 175.139 -23.006 1.00 13.80 357 ARG E N 1
ATOM 22038 C CA . ARG E 1 38 ? 20.126 174.839 -22.961 1.00 18.82 357 ARG E CA 1
ATOM 22039 C C . ARG E 1 38 ? 20.756 175.160 -21.598 1.00 17.35 357 ARG E C 1
ATOM 22040 O O . ARG E 1 38 ? 21.971 175.058 -21.450 1.00 15.07 357 ARG E O 1
ATOM 22061 N N . GLY E 1 39 ? 19.953 175.534 -20.611 1.00 13.58 358 GLY E N 1
ATOM 22062 C CA . GLY E 1 39 ? 20.462 176.006 -19.336 1.00 17.51 358 GLY E CA 1
ATOM 22063 C C . GLY E 1 39 ? 20.948 177.429 -19.340 1.00 16.96 358 GLY E C 1
ATOM 22064 O O . GLY E 1 39 ? 21.536 177.882 -18.340 1.00 12.05 358 GLY E O 1
ATOM 22068 N N . LEU E 1 40 ? 20.747 178.145 -20.425 1.00 12.45 359 LEU E N 1
ATOM 22069 C CA . LEU E 1 40 ? 21.227 179.523 -20.556 1.00 13.87 359 LEU E CA 1
ATOM 22070 C C . LEU E 1 40 ? 20.190 180.464 -19.966 1.00 13.31 359 LEU E C 1
ATOM 22071 O O . LEU E 1 40 ? 19.024 180.446 -20.378 1.00 13.80 359 LEU E O 1
ATOM 22087 N N . ALA E 1 41 ? 20.587 181.241 -18.969 1.00 12.74 360 ALA E N 1
ATOM 22088 C CA . ALA E 1 41 ? 19.663 182.176 -18.330 1.00 14.28 360 ALA E CA 1
ATOM 22089 C C . ALA E 1 41 ? 19.651 183.515 -19.077 1.00 19.71 360 ALA E C 1
ATOM 22090 O O . ALA E 1 41 ? 19.739 184.585 -18.495 1.00 15.45 360 ALA E O 1
ATOM 22097 N N . THR E 1 42 ? 19.526 183.441 -20.402 1.00 23.64 361 THR E N 1
ATOM 22098 C CA . THR E 1 42 ? 19.688 184.591 -21.273 1.00 13.91 361 THR E CA 1
ATOM 22099 C C . THR E 1 42 ? 18.441 184.914 -22.097 1.00 16.78 361 THR E C 1
ATOM 22100 O O . THR E 1 42 ? 18.524 185.742 -22.999 1.00 19.01 361 THR E O 1
ATOM 22111 N N . ALA E 1 43 ? 17.311 184.277 -21.829 1.00 15.53 362 ALA E N 1
ATOM 22112 C CA . ALA E 1 43 ? 16.138 184.501 -22.661 1.00 17.80 362 ALA E CA 1
ATOM 22113 C C . ALA E 1 43 ? 15.524 185.881 -22.447 1.00 15.95 362 ALA E C 1
ATOM 22114 O O . ALA E 1 43 ? 14.831 186.397 -23.349 1.00 15.42 362 ALA E O 1
ATOM 22121 N N . VAL E 1 44 ? 15.684 186.466 -21.268 1.00 14.50 363 VAL E N 1
ATOM 22122 C CA . VAL E 1 44 ? 15.061 187.753 -20.945 1.00 14.73 363 VAL E CA 1
ATOM 22123 C C . VAL E 1 44 ? 16.096 188.625 -20.257 1.00 14.71 363 VAL E C 1
ATOM 22124 O O . VAL E 1 44 ? 17.155 188.151 -19.813 1.00 14.46 363 VAL E O 1
ATOM 22137 N N A SER E 1 45 ? 15.790 189.917 -20.192 0.52 15.98 364 SER E N 1
ATOM 22138 N N B SER E 1 45 ? 15.791 189.915 -20.168 0.48 16.02 364 SER E N 1
ATOM 22139 C CA A SER E 1 45 ? 16.670 190.864 -19.520 0.52 18.53 364 SER E CA 1
ATOM 22140 C CA B SER E 1 45 ? 16.680 190.855 -19.493 0.48 18.58 364 SER E CA 1
ATOM 22141 C C A SER E 1 45 ? 16.850 190.462 -18.061 0.52 25.39 364 SER E C 1
ATOM 22142 C C B SER E 1 45 ? 16.861 190.467 -18.029 0.48 25.17 364 SER E C 1
ATOM 22143 O O A SER E 1 45 ? 15.959 189.900 -17.437 0.52 18.74 364 SER E O 1
ATOM 22144 O O B SER E 1 45 ? 15.951 189.954 -17.389 0.48 19.26 364 SER E O 1
ATOM 22159 N N A ASN E 1 46 ? 18.024 190.761 -17.514 0.52 17.81 365 ASN E N 1
ATOM 22160 N N B ASN E 1 46 ? 18.058 190.724 -17.495 0.48 20.16 365 ASN E N 1
ATOM 22161 C CA A ASN E 1 46 ? 18.417 190.277 -16.194 0.52 20.58 365 ASN E CA 1
ATOM 22162 C CA B ASN E 1 46 ? 18.408 190.250 -16.157 0.48 22.38 365 ASN E CA 1
ATOM 22163 C C A ASN E 1 46 ? 17.896 191.172 -15.063 0.52 14.68 365 ASN E C 1
ATOM 22164 C C B ASN E 1 46 ? 17.869 191.150 -15.036 0.48 15.17 365 ASN E C 1
ATOM 22165 O O A ASN E 1 46 ? 18.371 191.075 -13.913 0.52 15.12 365 ASN E O 1
ATOM 22166 O O B ASN E 1 46 ? 18.319 191.055 -13.875 0.48 13.88 365 ASN E O 1
ATOM 22187 N N . SER E 1 47 ? 16.909 192.010 -15.354 1.00 17.58 366 SER E N 1
ATOM 22188 C CA . SER E 1 47 ? 16.136 192.739 -14.363 1.00 19.01 366 SER E CA 1
ATOM 22189 C C . SER E 1 47 ? 14.662 192.347 -14.457 1.00 20.09 366 SER E C 1
ATOM 22190 O O . SER E 1 47 ? 13.800 192.995 -13.825 1.00 15.33 366 SER E O 1
ATOM 22199 N N . SER E 1 48 ? 14.359 191.275 -15.187 1.00 14.40 367 SER E N 1
ATOM 22200 C CA . SER E 1 48 ? 12.970 190.886 -15.418 1.00 28.34 367 SER E CA 1
ATOM 22201 C C . SER E 1 48 ? 12.251 190.540 -14.116 1.00 22.41 367 SER E C 1
ATOM 22202 O O . SER E 1 48 ? 12.833 190.001 -13.182 1.00 14.46 367 SER E O 1
ATOM 22210 N N . ASP E 1 49 ? 10.965 190.811 -14.100 1.00 14.34 368 ASP E N 1
ATOM 22211 C CA . ASP E 1 49 ? 10.124 190.543 -12.922 1.00 17.13 368 ASP E CA 1
ATOM 22212 C C . ASP E 1 49 ? 9.762 189.067 -12.870 1.00 21.35 368 ASP E C 1
ATOM 22213 O O . ASP E 1 49 ? 9.083 188.570 -13.778 1.00 13.95 368 ASP E O 1
ATOM 22222 N N . PRO E 1 50 ? 10.198 188.329 -11.859 1.00 16.86 369 PRO E N 1
ATOM 22223 C CA . PRO E 1 50 ? 9.809 186.908 -11.796 1.00 14.53 369 PRO E CA 1
ATOM 22224 C C . PRO E 1 50 ? 8.314 186.715 -11.587 1.00 14.29 369 PRO E C 1
ATOM 22225 O O . PRO E 1 50 ? 7.811 185.612 -11.857 1.00 14.21 369 PRO E O 1
ATOM 22236 N N . ASN E 1 51 ? 7.597 187.731 -11.091 1.00 15.00 370 ASN E N 1
ATOM 22237 C CA . ASN E 1 51 ? 6.147 187.598 -10.919 1.00 13.49 370 ASN E CA 1
ATOM 22238 C C . ASN E 1 51 ? 5.432 187.419 -12.256 1.00 13.74 370 ASN E C 1
ATOM 22239 O O . ASN E 1 51 ? 4.354 186.820 -12.315 1.00 17.00 370 ASN E O 1
ATOM 22250 N N . THR E 1 52 ? 5.987 187.960 -13.322 1.00 13.99 371 THR E N 1
ATOM 22251 C CA . THR E 1 52 ? 5.355 187.882 -14.635 1.00 14.27 371 THR E CA 1
ATOM 22252 C C . THR E 1 52 ? 6.057 186.896 -15.538 1.00 15.92 371 THR E C 1
ATOM 22253 O O . THR E 1 52 ? 5.902 186.965 -16.761 1.00 19.00 371 THR E O 1
ATOM 22264 N N . ALA E 1 53 ? 6.829 185.976 -14.963 1.00 14.54 372 ALA E N 1
ATOM 22265 C CA . ALA E 1 53 ? 7.591 185.042 -15.782 1.00 18.14 372 ALA E CA 1
ATOM 22266 C C . ALA E 1 53 ? 6.691 184.243 -16.721 1.00 20.28 372 ALA E C 1
ATOM 22267 O O . ALA E 1 53 ? 5.650 183.709 -16.324 1.00 13.70 372 ALA E O 1
ATOM 22274 N N . THR E 1 54 ? 7.151 184.099 -17.957 1.00 15.95 373 THR E N 1
ATOM 22275 C CA . THR E 1 54 ? 6.566 183.165 -18.893 1.00 18.32 373 THR E CA 1
ATOM 22276 C C . THR E 1 54 ? 7.607 182.238 -19.500 1.00 21.28 373 THR E C 1
ATOM 22277 O O . THR E 1 54 ? 7.250 181.394 -20.351 1.00 17.95 373 THR E O 1
ATOM 22288 N N . VAL E 1 55 ? 8.862 182.350 -19.083 1.00 17.38 374 VAL E N 1
ATOM 22289 C CA . VAL E 1 55 ? 9.917 181.463 -19.561 1.00 18.46 374 VAL E CA 1
ATOM 22290 C C . VAL E 1 55 ? 10.383 180.564 -18.420 1.00 20.35 374 VAL E C 1
ATOM 22291 O O . VAL E 1 55 ? 10.269 180.935 -17.261 1.00 14.09 374 VAL E O 1
ATOM 22304 N N . PRO E 1 56 ? 10.910 179.377 -18.705 1.00 12.91 375 PRO E N 1
ATOM 22305 C CA . PRO E 1 56 ? 11.250 178.453 -17.621 1.00 14.01 375 PRO E CA 1
ATOM 22306 C C . PRO E 1 56 ? 12.553 178.749 -16.905 1.00 16.31 375 PRO E C 1
ATOM 22307 O O . PRO E 1 56 ? 12.778 178.172 -15.834 1.00 20.16 375 PRO E O 1
ATOM 22318 N N . LEU E 1 57 ? 13.376 179.672 -17.408 1.00 12.54 376 LEU E N 1
ATOM 22319 C CA . LEU E 1 57 ? 14.644 180.000 -16.764 1.00 13.14 376 LEU E CA 1
ATOM 22320 C C . LEU E 1 57 ? 14.984 181.455 -17.023 1.00 14.13 376 LEU E C 1
ATOM 22321 O O . LEU E 1 57 ? 14.969 181.913 -18.167 1.00 15.82 376 LEU E O 1
ATOM 22337 N N . MET E 1 58 ? 15.277 182.180 -15.960 1.00 12.62 377 MET E N 1
ATOM 22338 C CA . MET E 1 58 ? 15.782 183.547 -16.074 1.00 17.06 377 MET E CA 1
ATOM 22339 C C . MET E 1 58 ? 16.809 183.758 -14.968 1.00 15.96 377 MET E C 1
ATOM 22340 O O . MET E 1 58 ? 16.891 182.982 -14.022 1.00 12.31 377 MET E O 1
ATOM 22354 N N . LEU E 1 59 ? 17.541 184.870 -15.066 1.00 15.68 378 LEU E N 1
ATOM 22355 C CA . LEU E 1 59 ? 18.485 185.304 -14.050 1.00 12.70 378 LEU E CA 1
ATOM 22356 C C . LEU E 1 59 ? 18.145 186.756 -13.780 1.00 13.28 378 LEU E C 1
ATOM 22357 O O . LEU E 1 59 ? 18.106 187.549 -14.717 1.00 13.30 378 LEU E O 1
ATOM 22373 N N . THR E 1 60 ? 17.855 187.093 -12.531 1.00 12.83 379 THR E N 1
ATOM 22374 C CA . THR E 1 60 ? 17.355 188.438 -12.312 1.00 13.23 379 THR E CA 1
ATOM 22375 C C . THR E 1 60 ? 17.624 188.896 -10.882 1.00 17.18 379 THR E C 1
ATOM 22376 O O . THR E 1 60 ? 17.620 188.107 -9.945 1.00 14.87 379 THR E O 1
ATOM 22387 N N . ASN E 1 61 ? 17.852 190.206 -10.749 1.00 13.18 380 ASN E N 1
ATOM 22388 C CA . ASN E 1 61 ? 17.977 190.840 -9.448 1.00 13.65 380 ASN E CA 1
ATOM 22389 C C . ASN E 1 61 ? 16.735 191.650 -9.126 1.00 16.19 380 ASN E C 1
ATOM 22390 O O . ASN E 1 61 ? 16.787 192.555 -8.293 1.00 15.93 380 ASN E O 1
ATOM 22401 N N . HIS E 1 62 ? 15.621 191.340 -9.781 1.00 18.88 381 HIS E N 1
ATOM 22402 C CA . HIS E 1 62 ? 14.385 192.059 -9.523 1.00 25.82 381 HIS E CA 1
ATOM 22403 C C . HIS E 1 62 ? 14.001 191.906 -8.055 1.00 13.47 381 HIS E C 1
ATOM 22404 O O . HIS E 1 62 ? 14.261 190.883 -7.430 1.00 16.54 381 HIS E O 1
ATOM 22418 N N . ALA E 1 63 ? 13.388 192.954 -7.515 1.00 16.23 382 ALA E N 1
ATOM 22419 C CA . ALA E 1 63 ? 12.984 192.962 -6.117 1.00 19.30 382 ALA E CA 1
ATOM 22420 C C . ALA E 1 63 ? 12.054 191.820 -5.746 1.00 16.95 382 ALA E C 1
ATOM 22421 O O . ALA E 1 63 ? 11.951 191.484 -4.559 1.00 18.28 382 ALA E O 1
ATOM 22428 N N . ASN E 1 64 ? 11.333 191.244 -6.709 1.00 13.18 383 ASN E N 1
ATOM 22429 C CA . ASN E 1 64 ? 10.382 190.208 -6.368 1.00 13.17 383 ASN E CA 1
ATOM 22430 C C . ASN E 1 64 ? 11.038 188.841 -6.241 1.00 12.96 383 ASN E C 1
ATOM 22431 O O . ASN E 1 64 ? 10.349 187.888 -5.910 1.00 12.40 383 ASN E O 1
ATOM 22442 N N . GLY E 1 65 ? 12.357 188.761 -6.478 1.00 16.00 384 GLY E N 1
ATOM 22443 C CA . GLY E 1 65 ? 13.127 187.633 -6.082 1.00 12.76 384 GLY E CA 1
ATOM 22444 C C . GLY E 1 65 ? 13.300 187.598 -4.578 1.00 11.92 384 GLY E C 1
ATOM 22445 O O . GLY E 1 65 ? 12.787 188.454 -3.847 1.00 16.54 384 GLY E O 1
ATOM 22449 N N . PRO E 1 66 ? 14.042 186.596 -4.102 1.00 12.95 385 PRO E N 1
ATOM 22450 C CA . PRO E 1 66 ? 14.018 186.300 -2.662 1.00 15.32 385 PRO E CA 1
ATOM 22451 C C . PRO E 1 66 ? 14.874 187.201 -1.788 1.00 14.27 385 PRO E C 1
ATOM 22452 O O . PRO E 1 66 ? 14.549 187.346 -0.618 1.00 16.86 385 PRO E O 1
ATOM 22463 N N . VAL E 1 67 ? 15.950 187.796 -2.309 1.00 11.88 386 VAL E N 1
ATOM 22464 C CA . VAL E 1 67 ? 16.851 188.586 -1.488 1.00 12.05 386 VAL E CA 1
ATOM 22465 C C . VAL E 1 67 ? 17.136 189.912 -2.181 1.00 12.90 386 VAL E C 1
ATOM 22466 O O . VAL E 1 67 ? 17.747 189.941 -3.257 1.00 12.96 386 VAL E O 1
ATOM 22479 N N . ALA E 1 68 ? 16.753 191.011 -1.537 1.00 14.73 387 ALA E N 1
ATOM 22480 C CA . ALA E 1 68 ? 16.899 192.333 -2.144 1.00 19.23 387 ALA E CA 1
ATOM 22481 C C . ALA E 1 68 ? 18.355 192.616 -2.514 1.00 17.07 387 ALA E C 1
ATOM 22482 O O . ALA E 1 68 ? 19.278 192.418 -1.707 1.00 14.96 387 ALA E O 1
ATOM 22489 N N . GLY E 1 69 ? 18.562 193.098 -3.732 1.00 15.34 388 GLY E N 1
ATOM 22490 C CA . GLY E 1 69 ? 19.884 193.451 -4.211 1.00 16.44 388 GLY E CA 1
ATOM 22491 C C . GLY E 1 69 ? 20.729 192.300 -4.729 1.00 12.84 388 GLY E C 1
ATOM 22492 O O . GLY E 1 69 ? 21.866 192.525 -5.144 1.00 14.51 388 GLY E O 1
ATOM 22496 N N . ARG E 1 70 ? 20.191 191.083 -4.759 1.00 13.43 389 ARG E N 1
ATOM 22497 C CA . ARG E 1 70 ? 20.948 189.901 -5.184 1.00 12.05 389 ARG E CA 1
ATOM 22498 C C . ARG E 1 70 ? 20.296 189.288 -6.411 1.00 17.28 389 ARG E C 1
ATOM 22499 O O . ARG E 1 70 ? 19.065 189.212 -6.487 1.00 12.20 389 ARG E O 1
ATOM 22520 N N . TYR E 1 71 ? 21.130 188.826 -7.340 1.00 14.93 390 TYR E N 1
ATOM 22521 C CA . TYR E 1 71 ? 20.681 188.062 -8.490 1.00 12.19 390 TYR E CA 1
ATOM 22522 C C . TYR E 1 71 ? 20.425 186.623 -8.081 1.00 11.83 390 TYR E C 1
ATOM 22523 O O . TYR E 1 71 ? 21.171 186.042 -7.276 1.00 14.60 390 TYR E O 1
ATOM 22541 N N . PHE E 1 72 ? 19.364 186.060 -8.626 1.00 13.37 391 PHE E N 1
ATOM 22542 C CA . PHE E 1 72 ? 19.051 184.659 -8.510 1.00 11.57 391 PHE E CA 1
ATOM 22543 C C . PHE E 1 72 ? 18.699 184.117 -9.886 1.00 11.71 391 PHE E C 1
ATOM 22544 O O . PHE E 1 72 ? 18.038 184.795 -10.659 1.00 12.40 391 PHE E O 1
ATOM 22561 N N . TYR E 1 73 ? 19.127 182.896 -10.171 1.00 11.49 392 TYR E N 1
ATOM 22562 C CA . TYR E 1 73 ? 18.542 182.132 -11.242 1.00 11.55 392 TYR E CA 1
ATOM 22563 C C . TYR E 1 73 ? 17.167 181.655 -10.787 1.00 18.17 392 TYR E C 1
ATOM 22564 O O . TYR E 1 73 ? 17.027 181.090 -9.699 1.00 13.70 392 TYR E O 1
ATOM 22582 N N . ILE E 1 74 ? 16.152 181.870 -11.605 1.00 11.70 393 ILE E N 1
ATOM 22583 C CA . ILE E 1 74 ? 14.790 181.458 -11.241 1.00 11.64 393 ILE E CA 1
ATOM 22584 C C . ILE E 1 74 ? 14.247 180.508 -12.284 1.00 11.89 393 ILE E C 1
ATOM 22585 O O . ILE E 1 74 ? 14.133 180.856 -13.462 1.00 12.25 393 ILE E O 1
ATOM 22601 N N . GLN E 1 75 ? 13.974 179.277 -11.855 1.00 15.73 394 GLN E N 1
ATOM 22602 C CA . GLN E 1 75 ? 13.304 178.299 -12.672 1.00 11.39 394 GLN E CA 1
ATOM 22603 C C . GLN E 1 75 ? 11.796 178.413 -12.457 1.00 11.48 394 GLN E C 1
ATOM 22604 O O . GLN E 1 75 ? 11.354 178.637 -11.344 1.00 13.03 394 GLN E O 1
ATOM 22618 N N . SER E 1 76 ? 11.028 178.237 -13.526 1.00 13.45 395 SER E N 1
ATOM 22619 C CA . SER E 1 76 ? 9.568 178.325 -13.461 1.00 12.83 395 SER E CA 1
ATOM 22620 C C . SER E 1 76 ? 8.962 177.100 -14.129 1.00 11.75 395 SER E C 1
ATOM 22621 O O . SER E 1 76 ? 9.438 176.657 -15.194 1.00 11.83 395 SER E O 1
ATOM 22629 N N . MET E 1 77 ? 7.905 176.589 -13.504 1.00 11.62 396 MET E N 1
ATOM 22630 C CA . MET E 1 77 ? 7.123 175.460 -13.986 1.00 11.57 396 MET E CA 1
ATOM 22631 C C . MET E 1 77 ? 5.674 175.903 -13.957 1.00 14.79 396 MET E C 1
ATOM 22632 O O . MET E 1 77 ? 5.213 176.396 -12.920 1.00 15.44 396 MET E O 1
ATOM 22646 N N . PHE E 1 78 ? 4.963 175.694 -15.060 1.00 13.63 397 PHE E N 1
ATOM 22647 C CA . PHE E 1 78 ? 3.683 176.344 -15.312 1.00 15.43 397 PHE E CA 1
ATOM 22648 C C . PHE E 1 78 ? 2.539 175.363 -15.544 1.00 12.25 397 PHE E C 1
ATOM 22649 O O . PHE E 1 78 ? 2.718 174.278 -16.126 1.00 13.27 397 PHE E O 1
ATOM 22666 N N . TYR E 1 79 ? 1.339 175.803 -15.150 1.00 15.05 398 TYR E N 1
ATOM 22667 C CA . TYR E 1 79 ? 0.107 175.083 -15.431 1.00 14.52 398 TYR E CA 1
ATOM 22668 C C . TYR E 1 79 ? -1.089 176.039 -15.313 1.00 12.69 398 TYR E C 1
ATOM 22669 O O . TYR E 1 79 ? -1.239 176.696 -14.301 1.00 13.27 398 TYR E O 1
ATOM 22687 N N . PRO E 1 80 ? -2.000 176.082 -16.289 1.00 12.98 399 PRO E N 1
ATOM 22688 C CA . PRO E 1 80 ? -2.098 175.229 -17.485 1.00 15.43 399 PRO E CA 1
ATOM 22689 C C . PRO E 1 80 ? -1.374 175.760 -18.708 1.00 13.32 399 PRO E C 1
ATOM 22690 O O . PRO E 1 80 ? -1.302 175.066 -19.716 1.00 19.98 399 PRO E O 1
ATOM 22701 N N . ASP E 1 81 ? -0.863 176.974 -18.613 1.00 18.69 400 ASP E N 1
ATOM 22702 C CA . ASP E 1 81 ? -0.029 177.561 -19.647 1.00 14.32 400 ASP E CA 1
ATOM 22703 C C . ASP E 1 81 ? 0.952 178.520 -18.976 1.00 16.62 400 ASP E C 1
ATOM 22704 O O . ASP E 1 81 ? 0.929 178.708 -17.755 1.00 15.11 400 ASP E O 1
ATOM 22713 N N . GLN E 1 82 ? 1.779 179.163 -19.798 1.00 13.85 401 GLN E N 1
ATOM 22714 C CA . GLN E 1 82 ? 2.875 179.986 -19.305 1.00 13.80 401 GLN E CA 1
ATOM 22715 C C . GLN E 1 82 ? 2.409 181.283 -18.694 1.00 21.71 401 GLN E C 1
ATOM 22716 O O . GLN E 1 82 ? 3.221 181.974 -18.080 1.00 15.02 401 GLN E O 1
ATOM 22730 N N . ASN E 1 83 ? 1.122 181.604 -18.801 1.00 17.37 402 ASN E N 1
ATOM 22731 C CA . ASN E 1 83 ? 0.561 182.777 -18.135 1.00 16.63 402 ASN E CA 1
ATOM 22732 C C . ASN E 1 83 ? -0.131 182.437 -16.811 1.00 24.57 402 ASN E C 1
ATOM 22733 O O . ASN E 1 83 ? -0.596 183.344 -16.108 1.00 19.76 402 ASN E O 1
ATOM 22744 N N . GLY E 1 84 ? -0.186 181.177 -16.452 1.00 14.93 403 GLY E N 1
ATOM 22745 C CA . GLY E 1 84 ? -1.031 180.685 -15.379 1.00 16.12 403 GLY E CA 1
ATOM 22746 C C . GLY E 1 84 ? -0.286 180.395 -14.087 1.00 15.61 403 GLY E C 1
ATOM 22747 O O . GLY E 1 84 ? 0.663 181.096 -13.716 1.00 13.26 403 GLY E O 1
ATOM 22751 N N . ASN E 1 85 ? -0.756 179.370 -13.368 1.00 12.92 404 ASN E N 1
ATOM 22752 C CA . ASN E 1 85 ? -0.156 179.015 -12.093 1.00 13.72 404 ASN E CA 1
ATOM 22753 C C . ASN E 1 85 ? 1.301 178.601 -12.307 1.00 15.59 404 ASN E C 1
ATOM 22754 O O . ASN E 1 85 ? 1.685 178.141 -13.386 1.00 12.45 404 ASN E O 1
ATOM 22765 N N . ALA E 1 86 ? 2.121 178.808 -11.274 1.00 18.69 405 ALA E N 1
ATOM 22766 C CA . ALA E 1 86 ? 3.540 178.522 -11.406 1.00 18.86 405 ALA E CA 1
ATOM 22767 C C . ALA E 1 86 ? 4.159 178.164 -10.067 1.00 16.55 405 ALA E C 1
ATOM 22768 O O . ALA E 1 86 ? 3.733 178.635 -9.013 1.00 11.59 405 ALA E O 1
ATOM 22775 N N . SER E 1 87 ? 5.196 177.357 -10.143 1.00 17.14 406 SER E N 1
ATOM 22776 C CA . SER E 1 87 ? 6.124 177.109 -9.053 1.00 12.11 406 SER E CA 1
ATOM 22777 C C . SER E 1 87 ? 7.494 177.582 -9.518 1.00 13.39 406 SER E C 1
ATOM 22778 O O . SER E 1 87 ? 7.852 177.364 -10.677 1.00 11.49 406 SER E O 1
ATOM 22786 N N . GLN E 1 88 ? 8.240 178.231 -8.621 1.00 11.90 407 GLN E N 1
ATOM 22787 C CA . GLN E 1 88 ? 9.557 178.780 -8.946 1.00 11.11 407 GLN E CA 1
ATOM 22788 C C . GLN E 1 88 ? 10.572 178.317 -7.926 1.00 11.61 407 GLN E C 1
ATOM 22789 O O . GLN E 1 88 ? 10.287 178.220 -6.714 1.00 11.67 407 GLN E O 1
ATOM 22803 N N . ILE E 1 89 ? 11.768 178.026 -8.438 1.00 12.22 408 ILE E N 1
ATOM 22804 C CA . ILE E 1 89 ? 12.931 177.677 -7.631 1.00 10.43 408 ILE E CA 1
ATOM 22805 C C . ILE E 1 89 ? 13.991 178.714 -7.916 1.00 17.30 408 ILE E C 1
ATOM 22806 O O . ILE E 1 89 ? 14.371 178.918 -9.077 1.00 12.12 408 ILE E O 1
ATOM 22822 N N . ALA E 1 90 ? 14.450 179.381 -6.874 1.00 12.13 409 ALA E N 1
ATOM 22823 C CA . ALA E 1 90 ? 15.508 180.366 -6.983 1.00 10.67 409 ALA E CA 1
ATOM 22824 C C . ALA E 1 90 ? 16.781 179.809 -6.373 1.00 11.10 409 ALA E C 1
ATOM 22825 O O . ALA E 1 90 ? 16.772 179.345 -5.227 1.00 11.42 409 ALA E O 1
ATOM 22832 N N . THR E 1 91 ? 17.889 179.940 -7.116 1.00 14.55 410 THR E N 1
ATOM 22833 C CA . THR E 1 91 ? 19.215 179.599 -6.609 1.00 11.22 410 THR E CA 1
ATOM 22834 C C . THR E 1 91 ? 20.162 180.771 -6.835 1.00 18.53 410 THR E C 1
ATOM 22835 O O . THR E 1 91 ? 20.066 181.492 -7.825 1.00 12.00 410 THR E O 1
ATOM 22846 N N . SER E 1 92 ? 21.104 180.906 -5.926 1.00 11.10 411 SER E N 1
ATOM 22847 C CA . SER E 1 92 ? 21.969 182.077 -5.857 1.00 13.57 411 SER E CA 1
ATOM 22848 C C . SER E 1 92 ? 22.897 182.199 -7.057 1.00 15.22 411 SER E C 1
ATOM 22849 O O . SER E 1 92 ? 23.356 181.204 -7.620 1.00 11.93 411 SER E O 1
ATOM 22857 N N . TYR E 1 93 ? 23.211 183.463 -7.411 1.00 11.83 412 TYR E N 1
ATOM 22858 C CA . TYR E 1 93 ? 24.129 183.793 -8.498 1.00 16.42 412 TYR E CA 1
ATOM 22859 C C . TYR E 1 93 ? 25.541 184.024 -8.017 1.00 14.70 412 TYR E C 1
ATOM 22860 O O . TYR E 1 93 ? 26.482 183.880 -8.821 1.00 16.20 412 TYR E O 1
ATOM 22878 N N . ASN E 1 94 ? 25.708 184.368 -6.742 1.00 15.22 413 ASN E N 1
ATOM 22879 C CA . ASN E 1 94 ? 27.022 184.644 -6.210 1.00 12.43 413 ASN E CA 1
ATOM 22880 C C . ASN E 1 94 ? 26.916 184.728 -4.693 1.00 15.97 413 ASN E C 1
ATOM 22881 O O . ASN E 1 94 ? 25.825 184.673 -4.131 1.00 17.64 413 ASN E O 1
ATOM 22892 N N . ALA E 1 95 ? 28.066 184.902 -4.047 1.00 17.19 414 ALA E N 1
ATOM 22893 C CA . ALA E 1 95 ? 28.172 185.262 -2.638 1.00 11.90 414 ALA E CA 1
ATOM 22894 C C . ALA E 1 95 ? 28.019 184.078 -1.712 1.00 22.43 414 ALA E C 1
ATOM 22895 O O . ALA E 1 95 ? 28.925 183.782 -0.916 1.00 16.20 414 ALA E O 1
ATOM 22902 N N . THR E 1 96 ? 26.887 183.395 -1.814 1.00 15.61 415 THR E N 1
ATOM 22903 C CA . THR E 1 96 ? 26.580 182.236 -0.999 1.00 10.78 415 THR E CA 1
ATOM 22904 C C . THR E 1 96 ? 25.874 181.205 -1.867 1.00 15.70 415 THR E C 1
ATOM 22905 O O . THR E 1 96 ? 25.463 181.488 -2.983 1.00 13.78 415 THR E O 1
ATOM 22916 N N . SER E 1 97 ? 25.720 180.020 -1.333 1.00 12.15 416 SER E N 1
ATOM 22917 C CA . SER E 1 97 ? 24.993 178.942 -2.005 1.00 14.67 416 SER E CA 1
ATOM 22918 C C . SER E 1 97 ? 23.644 178.834 -1.298 1.00 29.52 416 SER E C 1
ATOM 22919 O O . SER E 1 97 ? 23.566 178.276 -0.204 1.00 16.49 416 SER E O 1
ATOM 22927 N N . GLU E 1 98 ? 22.586 179.365 -1.928 1.00 11.96 417 GLU E N 1
ATOM 22928 C CA . GLU E 1 98 ? 21.274 179.410 -1.318 1.00 10.28 417 GLU E CA 1
ATOM 22929 C C . GLU E 1 98 ? 20.209 179.024 -2.322 1.00 13.58 417 GLU E C 1
ATOM 22930 O O . GLU E 1 98 ? 20.373 179.266 -3.522 1.00 10.66 417 GLU E O 1
ATOM 22942 N N . MET E 1 99 ? 19.115 178.445 -1.804 1.00 12.13 418 MET E N 1
ATOM 22943 C CA . MET E 1 99 ? 17.973 177.990 -2.609 1.00 9.92 418 MET E CA 1
ATOM 22944 C C . MET E 1 99 ? 16.668 178.391 -1.924 1.00 12.89 418 MET E C 1
ATOM 22945 O O . MET E 1 99 ? 16.560 178.343 -0.687 1.00 9.86 418 MET E O 1
ATOM 22959 N N . TYR E 1 100 ? 15.705 178.830 -2.728 1.00 13.43 419 TYR E N 1
ATOM 22960 C CA . TYR E 1 100 ? 14.372 179.225 -2.254 1.00 10.57 419 TYR E CA 1
ATOM 22961 C C . TYR E 1 100 ? 13.332 178.667 -3.213 1.00 9.90 419 TYR E C 1
ATOM 22962 O O . TYR E 1 100 ? 13.624 178.415 -4.407 1.00 14.31 419 TYR E O 1
ATOM 22980 N N . VAL E 1 101 ? 12.091 178.550 -2.721 1.00 9.90 420 VAL E N 1
ATOM 22981 C CA . VAL E 1 101 ? 10.967 178.060 -3.501 1.00 10.00 420 VAL E CA 1
ATOM 22982 C C . VAL E 1 101 ? 9.739 178.908 -3.191 1.00 10.47 420 VAL E C 1
ATOM 22983 O O . VAL E 1 101 ? 9.583 179.449 -2.082 1.00 13.55 420 VAL E O 1
ATOM 22996 N N . ARG E 1 102 ? 8.860 179.056 -4.188 1.00 14.35 421 ARG E N 1
ATOM 22997 C CA . ARG E 1 102 ? 7.583 179.768 -3.975 1.00 10.68 421 ARG E CA 1
ATOM 22998 C C . ARG E 1 102 ? 6.600 179.276 -5.027 1.00 11.50 421 ARG E C 1
ATOM 22999 O O . ARG E 1 102 ? 6.941 178.437 -5.865 1.00 13.02 421 ARG E O 1
ATOM 23020 N N . VAL E 1 103 ? 5.376 179.814 -4.990 1.00 11.03 422 VAL E N 1
ATOM 23021 C CA . VAL E 1 103 ? 4.302 179.304 -5.839 1.00 11.16 422 VAL E CA 1
ATOM 23022 C C . VAL E 1 103 ? 3.270 180.388 -6.043 1.00 13.08 422 VAL E C 1
ATOM 23023 O O . VAL E 1 103 ? 3.048 181.221 -5.167 1.00 14.35 422 VAL E O 1
ATOM 23036 N N . SER E 1 104 ? 2.638 180.372 -7.219 1.00 11.82 423 SER E N 1
ATOM 23037 C CA . SER E 1 104 ? 1.485 181.219 -7.509 1.00 13.09 423 SER E CA 1
ATOM 23038 C C . SER E 1 104 ? 0.324 180.301 -7.835 1.00 13.63 423 SER E C 1
ATOM 23039 O O . SER E 1 104 ? 0.445 179.426 -8.703 1.00 15.79 423 SER E O 1
ATOM 23047 N N . TYR E 1 105 ? -0.761 180.440 -7.087 1.00 12.96 424 TYR E N 1
ATOM 23048 C CA . TYR E 1 105 ? -1.961 179.682 -7.384 1.00 12.51 424 TYR E CA 1
ATOM 23049 C C . TYR E 1 105 ? -3.173 180.604 -7.252 1.00 16.57 424 TYR E C 1
ATOM 23050 O O . TYR E 1 105 ? -3.312 181.299 -6.239 1.00 12.69 424 TYR E O 1
ATOM 23068 N N . ALA E 1 106 ? -4.050 180.573 -8.252 1.00 12.65 425 ALA E N 1
ATOM 23069 C CA . ALA E 1 106 ? -5.281 181.352 -8.227 1.00 17.18 425 ALA E CA 1
ATOM 23070 C C . ALA E 1 106 ? -6.363 180.635 -9.031 1.00 15.99 425 ALA E C 1
ATOM 23071 O O . ALA E 1 106 ? -6.089 179.981 -10.045 1.00 16.28 425 ALA E O 1
ATOM 23078 N N . ALA E 1 107 ? -7.612 180.813 -8.586 1.00 17.83 426 ALA E N 1
ATOM 23079 C CA . ALA E 1 107 ? -8.754 180.244 -9.280 1.00 19.52 426 ALA E CA 1
ATOM 23080 C C . ALA E 1 107 ? -8.771 180.653 -10.749 1.00 23.86 426 ALA E C 1
ATOM 23081 O O . ALA E 1 107 ? -9.052 179.827 -11.630 1.00 25.70 426 ALA E O 1
ATOM 23088 N N . ASN E 1 108 ? -8.533 181.943 -11.032 1.00 21.57 427 ASN E N 1
ATOM 23089 C CA . ASN E 1 108 ? -8.211 182.367 -12.384 1.00 16.27 427 ASN E CA 1
ATOM 23090 C C . ASN E 1 108 ? -6.686 182.369 -12.484 1.00 18.80 427 ASN E C 1
ATOM 23091 O O . ASN E 1 108 ? -6.049 183.303 -12.002 1.00 17.23 427 ASN E O 1
ATOM 23102 N N . PRO E 1 109 ? -6.066 181.351 -13.078 1.00 23.29 428 PRO E N 1
ATOM 23103 C CA . PRO E 1 109 ? -4.598 181.203 -12.908 1.00 23.54 428 PRO E CA 1
ATOM 23104 C C . PRO E 1 109 ? -3.796 182.362 -13.471 1.00 20.80 428 PRO E C 1
ATOM 23105 O O . PRO E 1 109 ? -2.635 182.544 -13.078 1.00 22.62 428 PRO E O 1
ATOM 23116 N N . SER E 1 110 ? -4.368 183.141 -14.394 1.00 17.43 429 SER E N 1
ATOM 23117 C CA . SER E 1 110 ? -3.673 184.282 -14.993 1.00 17.65 429 SER E CA 1
ATOM 23118 C C . SER E 1 110 ? -3.655 185.510 -14.105 1.00 15.06 429 SER E C 1
ATOM 23119 O O . SER E 1 110 ? -2.875 186.435 -14.381 1.00 22.20 429 SER E O 1
ATOM 23127 N N . ILE E 1 111 ? -4.452 185.540 -13.037 1.00 19.88 430 ILE E N 1
ATOM 23128 C CA . ILE E 1 111 ? -4.394 186.627 -12.058 1.00 16.65 430 ILE E CA 1
ATOM 23129 C C . ILE E 1 111 ? -3.598 186.081 -10.885 1.00 14.14 430 ILE E C 1
ATOM 23130 O O . ILE E 1 111 ? -4.143 185.575 -9.894 1.00 21.55 430 ILE E O 1
ATOM 23146 N N . ARG E 1 112 ? -2.278 186.201 -10.981 1.00 17.65 431 ARG E N 1
ATOM 23147 C CA . ARG E 1 112 ? -1.391 185.456 -10.106 1.00 16.63 431 ARG E CA 1
ATOM 23148 C C . ARG E 1 112 ? -1.465 185.965 -8.671 1.00 17.27 431 ARG E C 1
ATOM 23149 O O . ARG E 1 112 ? -1.695 187.138 -8.420 1.00 17.00 431 ARG E O 1
ATOM 23170 N N . GLU E 1 113 ? -1.301 185.040 -7.736 1.00 21.26 432 GLU E N 1
ATOM 23171 C CA . GLU E 1 113 ? -1.232 185.335 -6.303 1.00 25.79 432 GLU E CA 1
ATOM 23172 C C . GLU E 1 113 ? -0.014 184.597 -5.759 1.00 23.10 432 GLU E C 1
ATOM 23173 O O . GLU E 1 113 ? -0.075 183.390 -5.491 1.00 18.99 432 GLU E O 1
ATOM 23185 N N . TRP E 1 114 ? 1.098 185.304 -5.634 1.00 15.69 433 TRP E N 1
ATOM 23186 C CA . TRP E 1 114 ? 2.351 184.670 -5.232 1.00 16.06 433 TRP E CA 1
ATOM 23187 C C . TRP E 1 114 ? 2.447 184.511 -3.721 1.00 14.72 433 TRP E C 1
ATOM 23188 O O . TRP E 1 114 ? 2.150 185.438 -2.963 1.00 16.58 433 TRP E O 1
ATOM 23209 N N . LEU E 1 115 ? 2.925 183.362 -3.295 1.00 18.55 434 LEU E N 1
ATOM 23210 C CA . LEU E 1 115 ? 3.253 183.149 -1.891 1.00 18.78 434 LEU E CA 1
ATOM 23211 C C . LEU E 1 115 ? 4.685 183.583 -1.626 1.00 21.70 434 LEU E C 1
ATOM 23212 O O . LEU E 1 115 ? 5.524 183.608 -2.543 1.00 15.23 434 LEU E O 1
ATOM 23228 N N . PRO E 1 116 ? 4.999 183.925 -0.377 1.00 23.18 435 PRO E N 1
ATOM 23229 C CA . PRO E 1 116 ? 6.367 184.350 -0.051 1.00 18.30 435 PRO E CA 1
ATOM 23230 C C . PRO E 1 116 ? 7.387 183.283 -0.383 1.00 11.42 435 PRO E C 1
ATOM 23231 O O . PRO E 1 116 ? 7.106 182.082 -0.321 1.00 15.11 435 PRO E O 1
ATOM 23242 N N . TRP E 1 117 ? 8.606 183.735 -0.728 1.00 13.68 436 TRP E N 1
ATOM 23243 C CA . TRP E 1 117 ? 9.687 182.782 -0.933 1.00 15.30 436 TRP E CA 1
ATOM 23244 C C . TRP E 1 117 ? 9.965 182.027 0.368 1.00 11.83 436 TRP E C 1
ATOM 23245 O O . TRP E 1 117 ? 9.999 182.613 1.457 1.00 14.75 436 TRP E O 1
ATOM 23266 N N . GLN E 1 118 ? 10.189 180.736 0.244 1.00 17.25 437 GLN E N 1
ATOM 23267 C CA . GLN E 1 118 ? 10.564 179.892 1.374 1.00 12.11 437 GLN E CA 1
ATOM 23268 C C . GLN E 1 118 ? 11.977 179.390 1.177 1.00 11.94 437 GLN E C 1
ATOM 23269 O O . GLN E 1 118 ? 12.310 178.872 0.104 1.00 9.60 437 GLN E O 1
ATOM 23283 N N . ARG E 1 119 ? 12.785 179.495 2.221 1.00 13.01 438 ARG E N 1
ATOM 23284 C CA . ARG E 1 119 ? 14.173 179.054 2.126 1.00 9.18 438 ARG E CA 1
ATOM 23285 C C . ARG E 1 119 ? 14.231 177.544 2.049 1.00 12.80 438 ARG E C 1
ATOM 23286 O O . ARG E 1 119 ? 13.494 176.856 2.748 1.00 18.49 438 ARG E O 1
ATOM 23307 N N . CYS E 1 120 ? 15.161 177.024 1.233 1.00 12.38 439 CYS E N 1
ATOM 23308 C CA . CYS E 1 120 ? 15.330 175.587 1.128 1.00 17.48 439 CYS E CA 1
ATOM 23309 C C . CYS E 1 120 ? 16.653 175.052 1.705 1.00 28.18 439 CYS E C 1
ATOM 23310 O O . CYS E 1 120 ? 16.657 173.947 2.237 1.00 49.09 439 CYS E O 1
ATOM 23318 N N . ASP E 1 121 ? 17.748 175.790 1.641 1.00 22.63 440 ASP E N 1
ATOM 23319 C CA . ASP E 1 121 ? 19.003 175.231 2.141 1.00 11.02 440 ASP E CA 1
ATOM 23320 C C . ASP E 1 121 ? 19.089 175.338 3.681 1.00 20.40 440 ASP E C 1
ATOM 23321 O O . ASP E 1 121 ? 18.440 176.180 4.316 1.00 15.44 440 ASP E O 1
ATOM 23330 N N . ILE E 1 122 ? 19.931 174.487 4.271 1.00 18.54 441 ILE E N 1
ATOM 23331 C CA . ILE E 1 122 ? 20.006 174.366 5.729 1.00 20.07 441 ILE E CA 1
ATOM 23332 C C . ILE E 1 122 ? 20.672 175.575 6.375 1.00 13.70 441 ILE E C 1
ATOM 23333 O O . ILE E 1 122 ? 20.747 175.669 7.614 1.00 14.34 441 ILE E O 1
ATOM 23349 N N . GLY E 1 123 ? 21.126 176.509 5.577 1.00 10.89 442 GLY E N 1
ATOM 23350 C CA . GLY E 1 123 ? 21.583 177.765 6.129 1.00 19.08 442 GLY E CA 1
ATOM 23351 C C . GLY E 1 123 ? 20.525 178.440 6.986 1.00 13.19 442 GLY E C 1
ATOM 23352 O O . GLY E 1 123 ? 20.841 179.182 7.909 1.00 19.97 442 GLY E O 1
ATOM 23356 N N . GLY E 1 124 ? 19.256 178.179 6.694 1.00 13.01 443 GLY E N 1
ATOM 23357 C CA . GLY E 1 124 ? 18.191 178.752 7.481 1.00 15.63 443 GLY E CA 1
ATOM 23358 C C . GLY E 1 124 ? 17.823 177.969 8.726 1.00 11.73 443 GLY E C 1
ATOM 23359 O O . GLY E 1 124 ? 16.853 178.332 9.406 1.00 12.23 443 GLY E O 1
ATOM 23363 N N . SER E 1 125 ? 18.582 176.919 9.067 1.00 13.13 444 SER E N 1
ATOM 23364 C CA . SER E 1 125 ? 18.168 176.025 10.118 1.00 9.97 444 SER E CA 1
ATOM 23365 C C . SER E 1 125 ? 19.271 175.760 11.120 1.00 11.23 444 SER E C 1
ATOM 23366 O O . SER E 1 125 ? 20.468 175.956 10.858 1.00 13.76 444 SER E O 1
ATOM 23374 N N . PHE E 1 126 ? 18.838 175.271 12.288 1.00 12.81 445 PHE E N 1
ATOM 23375 C CA . PHE E 1 126 ? 19.748 174.601 13.223 1.00 14.29 445 PHE E CA 1
ATOM 23376 C C . PHE E 1 126 ? 20.237 173.291 12.605 1.00 13.73 445 PHE E C 1
ATOM 23377 O O . PHE E 1 126 ? 19.437 172.466 12.178 1.00 11.14 445 PHE E O 1
ATOM 23394 N N . THR E 1 127 ? 21.547 173.093 12.572 1.00 14.13 446 THR E N 1
ATOM 23395 C CA . THR E 1 127 ? 22.109 171.932 11.898 1.00 13.37 446 THR E CA 1
ATOM 23396 C C . THR E 1 127 ? 22.750 170.936 12.857 1.00 13.45 446 THR E C 1
ATOM 23397 O O . THR E 1 127 ? 23.078 171.238 14.001 1.00 12.92 446 THR E O 1
ATOM 23408 N N . LYS E 1 128 ? 22.915 169.706 12.371 1.00 9.06 447 LYS E N 1
ATOM 23409 C CA . LYS E 1 128 ? 23.598 168.713 13.169 1.00 12.86 447 LYS E CA 1
ATOM 23410 C C . LYS E 1 128 ? 25.060 169.077 13.393 1.00 11.17 447 LYS E C 1
ATOM 23411 O O . LYS E 1 128 ? 25.653 168.662 14.394 1.00 13.03 447 LYS E O 1
ATOM 23430 N N A GLU E 1 129 ? 25.662 169.812 12.464 0.45 12.61 448 GLU E N 1
ATOM 23431 N N B GLU E 1 129 ? 25.658 169.828 12.480 0.55 11.61 448 GLU E N 1
ATOM 23432 C CA A GLU E 1 129 ? 26.987 170.373 12.669 0.45 14.76 448 GLU E CA 1
ATOM 23433 C CA B GLU E 1 129 ? 26.993 170.368 12.677 0.55 13.27 448 GLU E CA 1
ATOM 23434 C C A GLU E 1 129 ? 26.855 171.674 13.459 0.45 12.61 448 GLU E C 1
ATOM 23435 C C B GLU E 1 129 ? 26.885 171.689 13.434 0.55 16.43 448 GLU E C 1
ATOM 23436 O O A GLU E 1 129 ? 26.017 172.518 13.147 0.45 16.85 448 GLU E O 1
ATOM 23437 O O B GLU E 1 129 ? 26.094 172.559 13.075 0.55 15.18 448 GLU E O 1
ATOM 23460 N N . ALA E 1 130 ? 27.675 171.832 14.487 1.00 11.70 449 ALA E N 1
ATOM 23461 C CA . ALA E 1 130 ? 27.662 173.054 15.260 1.00 9.43 449 ALA E CA 1
ATOM 23462 C C . ALA E 1 130 ? 28.023 174.248 14.380 1.00 13.34 449 ALA E C 1
ATOM 23463 O O . ALA E 1 130 ? 28.762 174.137 13.409 1.00 9.93 449 ALA E O 1
ATOM 23471 N N . ASP E 1 131 ? 27.543 175.414 14.765 1.00 11.80 450 ASP E N 1
ATOM 23472 C CA . ASP E 1 131 ? 27.872 176.616 14.003 1.00 8.43 450 ASP E CA 1
ATOM 23473 C C . ASP E 1 131 ? 29.324 177.014 14.124 1.00 11.45 450 ASP E C 1
ATOM 23474 O O . ASP E 1 131 ? 29.882 177.615 13.183 1.00 15.38 450 ASP E O 1
ATOM 23483 N N . GLY E 1 132 ? 29.997 176.649 15.201 1.00 12.62 451 GLY E N 1
ATOM 23484 C CA . GLY E 1 132 ? 31.406 176.980 15.275 1.00 13.60 451 GLY E CA 1
ATOM 23485 C C . GLY E 1 132 ? 31.993 176.682 16.640 1.00 17.49 451 GLY E C 1
ATOM 23486 O O . GLY E 1 132 ? 31.292 176.354 17.603 1.00 13.99 451 GLY E O 1
ATOM 23490 N N . GLU E 1 133 ? 33.321 176.788 16.689 1.00 20.56 452 GLU E N 1
ATOM 23491 C CA . GLU E 1 133 ? 34.104 176.727 17.925 1.00 21.43 452 GLU E CA 1
ATOM 23492 C C . GLU E 1 133 ? 34.376 178.155 18.383 1.00 8.66 452 GLU E C 1
ATOM 23493 O O . GLU E 1 133 ? 34.826 178.975 17.584 1.00 17.91 452 GLU E O 1
ATOM 23505 N N . LEU E 1 134 ? 34.153 178.429 19.653 1.00 10.06 453 LEU E N 1
ATOM 23506 C CA . LEU E 1 134 ? 34.451 179.758 20.214 1.00 12.73 453 LEU E CA 1
ATOM 23507 C C . LEU E 1 134 ? 35.937 179.870 20.537 1.00 13.20 453 LEU E C 1
ATOM 23508 O O . LEU E 1 134 ? 36.481 179.010 21.237 1.00 13.59 453 LEU E O 1
ATOM 23524 N N . PRO E 1 135 ? 36.616 180.888 20.054 1.00 11.51 454 PRO E N 1
ATOM 23525 C CA . PRO E 1 135 ? 38.015 181.066 20.435 1.00 12.91 454 PRO E CA 1
ATOM 23526 C C . PRO E 1 135 ? 38.151 181.677 21.811 1.00 20.38 454 PRO E C 1
ATOM 23527 O O . PRO E 1 135 ? 37.153 181.849 22.530 1.00 15.31 454 PRO E O 1
ATOM 23538 N N . GLY E 1 136 ? 39.371 182.068 22.172 1.00 12.23 455 GLY E N 1
ATOM 23539 C CA . GLY E 1 136 ? 39.551 182.840 23.379 1.00 10.54 455 GLY E CA 1
ATOM 23540 C C . GLY E 1 136 ? 38.981 184.240 23.200 1.00 13.70 455 GLY E C 1
ATOM 23541 O O . GLY E 1 136 ? 38.650 184.686 22.090 1.00 16.79 455 GLY E O 1
ATOM 23545 N N . GLY E 1 137 ? 38.832 184.928 24.319 1.00 13.82 456 GLY E N 1
ATOM 23546 C CA . GLY E 1 137 ? 38.520 186.350 24.282 1.00 15.37 456 GLY E CA 1
ATOM 23547 C C . GLY E 1 137 ? 37.122 186.741 23.841 1.00 17.20 456 GLY E C 1
ATOM 23548 O O . GLY E 1 137 ? 36.907 187.904 23.518 1.00 19.05 456 GLY E O 1
ATOM 23552 N N . VAL E 1 138 ? 36.177 185.819 23.807 1.00 13.90 457 VAL E N 1
ATOM 23553 C CA . VAL E 1 138 ? 34.809 186.122 23.385 1.00 14.19 457 VAL E CA 1
ATOM 23554 C C . VAL E 1 138 ? 33.999 186.647 24.560 1.00 14.24 457 VAL E C 1
ATOM 23555 O O . VAL E 1 138 ? 33.979 186.040 25.638 1.00 16.42 457 VAL E O 1
ATOM 23568 N N . ASN E 1 139 ? 33.324 187.773 24.347 1.00 13.48 458 ASN E N 1
ATOM 23569 C CA . ASN E 1 139 ? 32.258 188.256 25.217 1.00 9.01 458 ASN E CA 1
ATOM 23570 C C . ASN E 1 139 ? 30.961 187.622 24.733 1.00 10.94 458 ASN E C 1
ATOM 23571 O O . ASN E 1 139 ? 30.562 187.841 23.591 1.00 8.90 458 ASN E O 1
ATOM 23582 N N . LEU E 1 140 ? 30.323 186.803 25.584 1.00 11.48 459 LEU E N 1
ATOM 23583 C CA . LEU E 1 140 ? 29.118 186.100 25.142 1.00 13.87 459 LEU E CA 1
ATOM 23584 C C . LEU E 1 140 ? 27.960 187.046 24.867 1.00 11.41 459 LEU E C 1
ATOM 23585 O O . LEU E 1 140 ? 26.993 186.629 24.213 1.00 10.02 459 LEU E O 1
ATOM 23601 N N . ASP E 1 141 ? 28.042 188.303 25.322 1.00 8.84 460 ASP E N 1
ATOM 23602 C CA . ASP E 1 141 ? 27.048 189.299 24.921 1.00 8.84 460 ASP E CA 1
ATOM 23603 C C . ASP E 1 141 ? 27.082 189.553 23.412 1.00 13.21 460 ASP E C 1
ATOM 23604 O O . ASP E 1 141 ? 26.112 190.074 22.852 1.00 16.85 460 ASP E O 1
ATOM 23613 N N . SER E 1 142 ? 28.181 189.173 22.735 1.00 15.91 461 SER E N 1
ATOM 23614 C CA . SER E 1 142 ? 28.312 189.394 21.297 1.00 11.21 461 SER E CA 1
ATOM 23615 C C . SER E 1 142 ? 27.654 188.308 20.463 1.00 8.85 461 SER E C 1
ATOM 23616 O O . SER E 1 142 ? 27.573 188.448 19.239 1.00 10.10 461 SER E O 1
ATOM 23624 N N . MET E 1 143 ? 27.209 187.232 21.099 1.00 15.57 462 MET E N 1
ATOM 23625 C CA . MET E 1 143 ? 26.669 186.061 20.405 1.00 9.54 462 MET E CA 1
ATOM 23626 C C . MET E 1 143 ? 25.151 186.248 20.311 1.00 8.79 462 MET E C 1
ATOM 23627 O O . MET E 1 143 ? 24.396 185.847 21.182 1.00 12.72 462 MET E O 1
ATOM 23641 N N . VAL E 1 144 ? 24.715 186.901 19.240 1.00 12.54 463 VAL E N 1
ATOM 23642 C CA . VAL E 1 144 ? 23.331 187.287 19.068 1.00 13.71 463 VAL E CA 1
ATOM 23643 C C . VAL E 1 144 ? 22.698 186.640 17.843 1.00 10.43 463 VAL E C 1
ATOM 23644 O O . VAL E 1 144 ? 21.610 187.043 17.443 1.00 12.63 463 VAL E O 1
ATOM 23657 N N . THR E 1 145 ? 23.337 185.645 17.252 1.00 11.16 464 THR E N 1
ATOM 23658 C CA . THR E 1 145 ? 22.783 184.920 16.113 1.00 10.33 464 THR E CA 1
ATOM 23659 C C . THR E 1 145 ? 22.314 183.541 16.563 1.00 17.09 464 THR E C 1
ATOM 23660 O O . THR E 1 145 ? 23.033 182.822 17.275 1.00 9.38 464 THR E O 1
ATOM 23671 N N . SER E 1 146 ? 21.128 183.140 16.101 1.00 15.20 465 SER E N 1
ATOM 23672 C CA . SER E 1 146 ? 20.637 181.819 16.464 1.00 9.28 465 SER E CA 1
ATOM 23673 C C . SER E 1 146 ? 21.635 180.762 16.014 1.00 12.28 465 SER E C 1
ATOM 23674 O O . SER E 1 146 ? 22.166 180.830 14.904 1.00 8.83 465 SER E O 1
ATOM 23682 N N . GLY E 1 147 ? 21.847 179.756 16.854 1.00 12.41 466 GLY E N 1
ATOM 23683 C CA . GLY E 1 147 ? 22.719 178.648 16.526 1.00 17.65 466 GLY E CA 1
ATOM 23684 C C . GLY E 1 147 ? 23.237 177.988 17.791 1.00 11.69 466 GLY E C 1
ATOM 23685 O O . GLY E 1 147 ? 22.746 178.230 18.888 1.00 8.66 466 GLY E O 1
ATOM 23689 N N . TRP E 1 148 ? 24.225 177.119 17.601 1.00 11.55 467 TRP E N 1
ATOM 23690 C CA . TRP E 1 148 ? 24.884 176.524 18.757 1.00 11.30 467 TRP E CA 1
ATOM 23691 C C . TRP E 1 148 ? 26.390 176.462 18.516 1.00 14.66 467 TRP E C 1
ATOM 23692 O O . TRP E 1 148 ? 26.844 176.123 17.417 1.00 8.35 467 TRP E O 1
ATOM 23713 N N . TRP E 1 149 ? 27.141 176.818 19.550 1.00 9.66 468 TRP E N 1
ATOM 23714 C CA . TRP E 1 149 ? 28.592 176.954 19.498 1.00 8.42 468 TRP E CA 1
ATOM 23715 C C . TRP E 1 149 ? 29.220 176.223 20.683 1.00 13.04 468 TRP E C 1
ATOM 23716 O O . TRP E 1 149 ? 28.603 176.023 21.750 1.00 13.67 468 TRP E O 1
ATOM 23737 N N . SER E 1 150 ? 30.468 175.826 20.499 1.00 8.45 469 SER E N 1
ATOM 23738 C CA . SER E 1 150 ? 31.195 175.093 21.520 1.00 8.46 469 SER E CA 1
ATOM 23739 C C . SER E 1 150 ? 32.465 175.824 21.922 1.00 9.95 469 SER E C 1
ATOM 23740 O O . SER E 1 150 ? 33.257 176.211 21.062 1.00 15.62 469 SER E O 1
ATOM 23748 N N . GLN E 1 151 ? 32.676 175.964 23.242 1.00 11.63 470 GLN E N 1
ATOM 23749 C CA . GLN E 1 151 ? 33.962 176.356 23.804 1.00 9.11 470 GLN E CA 1
ATOM 23750 C C . GLN E 1 151 ? 34.695 175.082 24.241 1.00 9.28 470 GLN E C 1
ATOM 23751 O O . GLN E 1 151 ? 34.248 174.384 25.156 1.00 11.54 470 GLN E O 1
ATOM 23765 N N . SER E 1 152 ? 35.800 174.765 23.577 1.00 11.76 471 SER E N 1
ATOM 23766 C CA . SER E 1 152 ? 36.512 173.545 23.848 1.00 20.43 471 SER E CA 1
ATOM 23767 C C . SER E 1 152 ? 37.596 173.722 24.903 1.00 27.96 471 SER E C 1
ATOM 23768 O O . SER E 1 152 ? 38.170 172.724 25.327 1.00 12.64 471 SER E O 1
ATOM 23776 N N . PHE E 1 153 ? 37.878 174.951 25.334 1.00 10.57 472 PHE E N 1
ATOM 23777 C CA . PHE E 1 153 ? 38.959 175.212 26.298 1.00 11.34 472 PHE E CA 1
ATOM 23778 C C . PHE E 1 153 ? 38.488 176.086 27.444 1.00 11.76 472 PHE E C 1
ATOM 23779 O O . PHE E 1 153 ? 37.984 177.200 27.236 1.00 15.64 472 PHE E O 1
ATOM 23796 N N . THR E 1 154 ? 38.647 175.566 28.660 1.00 10.42 473 THR E N 1
ATOM 23797 C CA . THR E 1 154 ? 38.325 176.353 29.845 1.00 15.69 473 THR E CA 1
ATOM 23798 C C . THR E 1 154 ? 39.135 177.638 29.874 1.00 14.41 473 THR E C 1
ATOM 23799 O O . THR E 1 154 ? 38.608 178.688 30.195 1.00 9.02 473 THR E O 1
ATOM 23810 N N . ALA E 1 155 ? 40.406 177.576 29.457 1.00 16.43 474 ALA E N 1
ATOM 23811 C CA . ALA E 1 155 ? 41.247 178.769 29.406 1.00 20.13 474 ALA E CA 1
ATOM 23812 C C . ALA E 1 155 ? 40.703 179.831 28.458 1.00 14.45 474 ALA E C 1
ATOM 23813 O O . ALA E 1 155 ? 40.970 181.017 28.651 1.00 14.57 474 ALA E O 1
ATOM 23820 N N . GLN E 1 156 ? 39.979 179.428 27.416 1.00 12.00 475 GLN E N 1
ATOM 23821 C CA . GLN E 1 156 ? 39.420 180.390 26.477 1.00 10.10 475 GLN E CA 1
ATOM 23822 C C . GLN E 1 156 ? 38.142 181.004 27.014 1.00 9.01 475 GLN E C 1
ATOM 23823 O O . GLN E 1 156 ? 37.846 182.157 26.712 1.00 21.55 475 GLN E O 1
ATOM 23837 N N . ALA E 1 157 ? 37.409 180.261 27.851 1.00 12.99 476 ALA E N 1
ATOM 23838 C CA . ALA E 1 157 ? 36.378 180.891 28.660 1.00 18.73 476 ALA E CA 1
ATOM 23839 C C . ALA E 1 157 ? 36.979 181.908 29.626 1.00 16.97 476 ALA E C 1
ATOM 23840 O O . ALA E 1 157 ? 36.463 183.019 29.769 1.00 11.00 476 ALA E O 1
ATOM 23847 N N . ALA E 1 158 ? 38.098 181.567 30.273 1.00 12.77 477 ALA E N 1
ATOM 23848 C CA . ALA E 1 158 ? 38.692 182.495 31.244 1.00 14.68 477 ALA E CA 1
ATOM 23849 C C . ALA E 1 158 ? 39.095 183.810 30.609 1.00 11.49 477 ALA E C 1
ATOM 23850 O O . ALA E 1 158 ? 38.968 184.866 31.244 1.00 14.49 477 ALA E O 1
ATOM 23857 N N . SER E 1 159 ? 39.539 183.797 29.352 1.00 16.03 478 SER E N 1
ATOM 23858 C CA . SER E 1 159 ? 39.965 185.034 28.710 1.00 19.31 478 SER E CA 1
ATOM 23859 C C . SER E 1 159 ? 38.818 185.814 28.083 1.00 25.71 478 SER E C 1
ATOM 23860 O O . SER E 1 159 ? 39.040 186.927 27.575 1.00 15.95 478 SER E O 1
ATOM 23868 N N . GLY E 1 160 ? 37.619 185.250 28.082 1.00 16.42 479 GLY E N 1
ATOM 23869 C CA . GLY E 1 160 ? 36.450 185.888 27.514 1.00 11.87 479 GLY E CA 1
ATOM 23870 C C . GLY E 1 160 ? 35.716 186.690 28.559 1.00 14.67 479 GLY E C 1
ATOM 23871 O O . GLY E 1 160 ? 36.274 187.079 29.587 1.00 15.49 479 GLY E O 1
ATOM 23875 N N . ALA E 1 161 ? 34.444 186.950 28.287 1.00 15.62 480 ALA E N 1
ATOM 23876 C CA . ALA E 1 161 ? 33.622 187.730 29.203 1.00 15.53 480 ALA E CA 1
ATOM 23877 C C . ALA E 1 161 ? 32.201 187.213 29.145 1.00 9.02 480 ALA E C 1
ATOM 23878 O O . ALA E 1 161 ? 31.733 186.744 28.108 1.00 10.33 480 ALA E O 1
ATOM 23885 N N . ASN E 1 162 ? 31.529 187.308 30.282 1.00 10.09 481 ASN E N 1
ATOM 23886 C CA . ASN E 1 162 ? 30.129 186.941 30.450 1.00 15.41 481 ASN E CA 1
ATOM 23887 C C . ASN E 1 162 ? 29.884 185.458 30.165 1.00 13.05 481 ASN E C 1
ATOM 23888 O O . ASN E 1 162 ? 28.757 185.057 29.889 1.00 11.44 481 ASN E O 1
ATOM 23899 N N . TYR E 1 163 ? 30.890 184.625 30.289 1.00 11.24 482 TYR E N 1
ATOM 23900 C CA . TYR E 1 163 ? 30.612 183.213 30.484 1.00 11.22 482 TYR E CA 1
ATOM 23901 C C . TYR E 1 163 ? 29.973 183.037 31.866 1.00 13.73 482 TYR E C 1
ATOM 23902 O O . TYR E 1 163 ? 30.411 183.658 32.840 1.00 14.60 482 TYR E O 1
ATOM 23920 N N . PRO E 1 164 ? 28.951 182.200 31.992 1.00 11.39 483 PRO E N 1
ATOM 23921 C CA . PRO E 1 164 ? 28.328 182.012 33.318 1.00 16.31 483 PRO E CA 1
ATOM 23922 C C . PRO E 1 164 ? 29.228 181.307 34.311 1.00 10.83 483 PRO E C 1
ATOM 23923 O O . PRO E 1 164 ? 29.029 181.450 35.540 1.00 9.30 483 PRO E O 1
ATOM 23934 N N . ILE E 1 165 ? 30.189 180.545 33.829 1.00 16.51 484 ILE E N 1
ATOM 23935 C CA . ILE E 1 165 ? 31.138 179.802 34.630 1.00 15.70 484 ILE E CA 1
ATOM 23936 C C . ILE E 1 165 ? 32.362 179.595 33.745 1.00 15.26 484 ILE E C 1
ATOM 23937 O O . ILE E 1 165 ? 32.238 179.414 32.528 1.00 13.53 484 ILE E O 1
ATOM 23953 N N . VAL E 1 166 ? 33.548 179.690 34.345 1.00 14.19 485 VAL E N 1
ATOM 23954 C CA . VAL E 1 166 ? 34.775 179.536 33.551 1.00 15.15 485 VAL E CA 1
ATOM 23955 C C . VAL E 1 166 ? 34.941 178.052 33.263 1.00 15.91 485 VAL E C 1
ATOM 23956 O O . VAL E 1 166 ? 35.566 177.322 34.037 1.00 12.88 485 VAL E O 1
ATOM 23969 N N . ARG E 1 167 ? 34.328 177.585 32.180 1.00 12.68 486 ARG E N 1
ATOM 23970 C CA . ARG E 1 167 ? 34.438 176.192 31.763 1.00 11.69 486 ARG E CA 1
ATOM 23971 C C . ARG E 1 167 ? 34.226 176.108 30.257 1.00 18.86 486 ARG E C 1
ATOM 23972 O O . ARG E 1 167 ? 33.452 176.874 29.689 1.00 13.06 486 ARG E O 1
ATOM 23993 N N . ALA E 1 168 ? 34.875 175.140 29.629 1.00 9.24 487 ALA E N 1
ATOM 23994 C CA . ALA E 1 168 ? 34.441 174.683 28.332 1.00 10.43 487 ALA E CA 1
ATOM 23995 C C . ALA E 1 168 ? 32.966 174.327 28.419 1.00 9.18 487 ALA E C 1
ATOM 23996 O O . ALA E 1 168 ? 32.462 173.911 29.475 1.00 13.76 487 ALA E O 1
ATOM 24003 N N . GLY E 1 169 ? 32.251 174.506 27.323 1.00 13.46 488 GLY E N 1
ATOM 24004 C CA . GLY E 1 169 ? 30.820 174.237 27.379 1.00 17.65 488 GLY E CA 1
ATOM 24005 C C . GLY E 1 169 ? 30.141 174.497 26.056 1.00 8.47 488 GLY E C 1
ATOM 24006 O O . GLY E 1 169 ? 30.777 174.901 25.077 1.00 11.11 488 GLY E O 1
ATOM 24010 N N . LEU E 1 170 ? 28.816 174.321 26.089 1.00 8.43 489 LEU E N 1
ATOM 24011 C CA . LEU E 1 170 ? 27.966 174.362 24.906 1.00 8.38 489 LEU E CA 1
ATOM 24012 C C . LEU E 1 170 ? 27.002 175.521 25.028 1.00 11.99 489 LEU E C 1
ATOM 24013 O O . LEU E 1 170 ? 26.200 175.545 25.969 1.00 11.66 489 LEU E O 1
ATOM 24029 N N . LEU E 1 171 ? 27.093 176.473 24.094 1.00 9.97 490 LEU E N 1
ATOM 24030 C CA . LEU E 1 171 ? 26.246 177.653 24.044 1.00 9.71 490 LEU E CA 1
ATOM 24031 C C . LEU E 1 171 ? 25.168 177.482 22.978 1.00 16.33 490 LEU E C 1
ATOM 24032 O O . LEU E 1 171 ? 25.482 177.213 21.813 1.00 14.51 490 LEU E O 1
ATOM 24048 N N . HIS E 1 172 ? 23.904 177.630 23.382 1.00 8.76 491 HIS E N 1
ATOM 24049 C CA . HIS E 1 172 ? 22.803 177.799 22.441 1.00 10.48 491 HIS E CA 1
ATOM 24050 C C . HIS E 1 172 ? 22.384 179.262 22.441 1.00 11.23 491 HIS E C 1
ATOM 24051 O O . HIS E 1 172 ? 22.292 179.882 23.500 1.00 11.04 491 HIS E O 1
ATOM 24065 N N . VAL E 1 173 ? 22.114 179.796 21.255 1.00 8.34 492 VAL E N 1
ATOM 24066 C CA . VAL E 1 173 ? 21.518 181.116 21.082 1.00 8.36 492 VAL E CA 1
ATOM 24067 C C . VAL E 1 173 ? 20.197 180.927 20.329 1.00 9.79 492 VAL E C 1
ATOM 24068 O O . VAL E 1 173 ? 20.173 180.309 19.246 1.00 10.79 492 VAL E O 1
ATOM 24081 N N . TYR E 1 174 ? 19.126 181.476 20.884 1.00 10.60 493 TYR E N 1
ATOM 24082 C CA . TYR E 1 174 ? 17.808 181.498 20.252 1.00 11.68 493 TYR E CA 1
ATOM 24083 C C . TYR E 1 174 ? 17.429 182.970 20.059 1.00 8.35 493 TYR E C 1
ATOM 24084 O O . TYR E 1 174 ? 16.934 183.641 20.990 1.00 12.47 493 TYR E O 1
ATOM 24102 N N . ALA E 1 175 ? 17.646 183.467 18.856 1.00 8.37 494 ALA E N 1
ATOM 24103 C CA . ALA E 1 175 ? 17.396 184.893 18.581 1.00 8.41 494 ALA E CA 1
ATOM 24104 C C . ALA E 1 175 ? 15.939 185.052 18.157 1.00 12.21 494 ALA E C 1
ATOM 24105 O O . ALA E 1 175 ? 15.618 185.227 16.997 1.00 10.58 494 ALA E O 1
ATOM 24112 N N . ALA E 1 176 ? 15.044 184.995 19.145 1.00 11.55 495 ALA E N 1
ATOM 24113 C CA . ALA E 1 176 ? 13.612 185.029 18.881 1.00 16.97 495 ALA E CA 1
ATOM 24114 C C . ALA E 1 176 ? 13.252 186.305 18.132 1.00 12.24 495 ALA E C 1
ATOM 24115 O O . ALA E 1 176 ? 12.419 186.305 17.219 1.00 11.57 495 ALA E O 1
ATOM 24122 N N . SER E 1 177 ? 13.853 187.403 18.511 1.00 17.29 496 SER E N 1
ATOM 24123 C CA . SER E 1 177 ? 13.739 188.660 17.775 1.00 15.71 496 SER E CA 1
ATOM 24124 C C . SER E 1 177 ? 14.906 189.484 18.241 1.00 15.34 496 SER E C 1
ATOM 24125 O O . SER E 1 177 ? 15.605 189.093 19.176 1.00 12.11 496 SER E O 1
ATOM 24133 N N . SER E 1 178 ? 15.135 190.611 17.589 1.00 10.31 497 SER E N 1
ATOM 24134 C CA . SER E 1 178 ? 16.236 191.439 18.062 1.00 8.65 497 SER E CA 1
ATOM 24135 C C . SER E 1 178 ? 15.960 191.998 19.465 1.00 18.31 497 SER E C 1
ATOM 24136 O O . SER E 1 178 ? 16.899 192.362 20.170 1.00 13.24 497 SER E O 1
ATOM 24144 N N . ASN E 1 179 ? 14.694 192.071 19.872 1.00 12.48 498 ASN E N 1
ATOM 24145 C CA . ASN E 1 179 ? 14.308 192.538 21.217 1.00 14.87 498 ASN E CA 1
ATOM 24146 C C . ASN E 1 179 ? 14.444 191.439 22.278 1.00 8.61 498 ASN E C 1
ATOM 24147 O O . ASN E 1 179 ? 14.422 191.741 23.486 1.00 10.23 498 ASN E O 1
ATOM 24158 N N . PHE E 1 180 ? 14.545 190.172 21.865 1.00 10.42 499 PHE E N 1
ATOM 24159 C CA . PHE E 1 180 ? 14.613 189.050 22.831 1.00 8.52 499 PHE E CA 1
ATOM 24160 C C . PHE E 1 180 ? 15.608 188.010 22.288 1.00 8.49 499 PHE E C 1
ATOM 24161 O O . PHE E 1 180 ? 15.244 187.237 21.398 1.00 10.76 499 PHE E O 1
ATOM 24178 N N . ILE E 1 181 ? 16.820 187.974 22.830 1.00 8.51 500 ILE E N 1
ATOM 24179 C CA . ILE E 1 181 ? 17.842 186.990 22.484 1.00 11.19 500 ILE E CA 1
ATOM 24180 C C . ILE E 1 181 ? 18.019 186.061 23.683 1.00 13.06 500 ILE E C 1
ATOM 24181 O O . ILE E 1 181 ? 18.487 186.496 24.744 1.00 12.65 500 ILE E O 1
ATOM 24197 N N . TYR E 1 182 ? 17.661 184.788 23.533 1.00 8.42 501 TYR E N 1
ATOM 24198 C CA . TYR E 1 182 ? 17.813 183.821 24.626 1.00 8.46 501 TYR E CA 1
ATOM 24199 C C . TYR E 1 182 ? 19.111 183.029 24.482 1.00 10.63 501 TYR E C 1
ATOM 24200 O O . TYR E 1 182 ? 19.520 182.715 23.361 1.00 11.25 501 TYR E O 1
ATOM 24218 N N . GLN E 1 183 ? 19.767 182.735 25.616 1.00 8.41 502 GLN E N 1
ATOM 24219 C CA . GLN E 1 183 ? 20.966 181.896 25.615 1.00 8.41 502 GLN E CA 1
ATOM 24220 C C . GLN E 1 183 ? 20.871 180.839 26.696 1.00 11.33 502 GLN E C 1
ATOM 24221 O O . GLN E 1 183 ? 20.256 181.066 27.760 1.00 12.58 502 GLN E O 1
ATOM 24235 N N . THR E 1 184 ? 21.461 179.680 26.407 1.00 14.37 503 THR E N 1
ATOM 24236 C CA . THR E 1 184 ? 21.720 178.658 27.413 1.00 8.38 503 THR E CA 1
ATOM 24237 C C . THR E 1 184 ? 23.179 178.210 27.296 1.00 8.65 503 THR E C 1
ATOM 24238 O O . THR E 1 184 ? 23.787 178.263 26.222 1.00 9.58 503 THR E O 1
ATOM 24249 N N . TYR E 1 185 ? 23.722 177.735 28.407 1.00 8.42 504 TYR E N 1
ATOM 24250 C CA . TYR E 1 185 ? 25.106 177.295 28.473 1.00 8.44 504 TYR E CA 1
ATOM 24251 C C . TYR E 1 185 ? 25.169 176.048 29.336 1.00 12.43 504 TYR E C 1
ATOM 24252 O O . TYR E 1 185 ? 24.711 176.060 30.472 1.00 11.09 504 TYR E O 1
ATOM 24270 N N . GLN E 1 186 ? 25.731 174.985 28.777 1.00 8.42 505 GLN E N 1
ATOM 24271 C CA . GLN E 1 186 ? 25.889 173.702 29.455 1.00 8.49 505 GLN E CA 1
ATOM 24272 C C . GLN E 1 186 ? 27.391 173.470 29.642 1.00 10.72 505 GLN E C 1
ATOM 24273 O O . GLN E 1 186 ? 28.123 173.291 28.671 1.00 9.12 505 GLN E O 1
ATOM 24287 N N . ALA E 1 187 ? 27.852 173.500 30.888 1.00 10.17 506 ALA E N 1
ATOM 24288 C CA . ALA E 1 187 ? 29.268 173.253 31.153 1.00 10.63 506 ALA E CA 1
ATOM 24289 C C . ALA E 1 187 ? 29.652 171.801 30.842 1.00 10.59 506 ALA E C 1
ATOM 24290 O O . ALA E 1 187 ? 28.913 170.880 31.143 1.00 10.53 506 ALA E O 1
ATOM 24297 N N . TYR E 1 188 ? 30.843 171.610 30.251 1.00 9.80 507 TYR E N 1
ATOM 24298 C CA . TYR E 1 188 ? 31.282 170.289 29.829 1.00 11.07 507 TYR E CA 1
ATOM 24299 C C . TYR E 1 188 ? 31.416 169.332 30.998 1.00 12.19 507 TYR E C 1
ATOM 24300 O O . TYR E 1 188 ? 31.225 168.123 30.836 1.00 10.25 507 TYR E O 1
ATOM 24318 N N . ASP E 1 189 ? 31.802 169.830 32.156 1.00 13.18 508 ASP E N 1
ATOM 24319 C CA . ASP E 1 189 ? 32.001 168.983 33.318 1.00 18.77 508 ASP E CA 1
ATOM 24320 C C . ASP E 1 189 ? 30.771 168.951 34.201 1.00 16.83 508 ASP E C 1
ATOM 24321 O O . ASP E 1 189 ? 30.837 168.498 35.344 1.00 9.42 508 ASP E O 1
ATOM 24330 N N . GLY E 1 190 ? 29.648 169.452 33.702 1.00 10.70 509 GLY E N 1
ATOM 24331 C CA . GLY E 1 190 ? 28.413 169.483 34.471 1.00 16.22 509 GLY E CA 1
ATOM 24332 C C . GLY E 1 190 ? 28.447 170.399 35.665 1.00 10.80 509 GLY E C 1
ATOM 24333 O O . GLY E 1 190 ? 27.617 170.243 36.555 1.00 13.77 509 GLY E O 1
ATOM 24337 N N . GLU E 1 191 ? 29.392 171.355 35.704 1.00 14.49 510 GLU E N 1
ATOM 24338 C CA . GLU E 1 191 ? 29.411 172.348 36.785 1.00 15.59 510 GLU E CA 1
ATOM 24339 C C . GLU E 1 191 ? 28.008 172.891 37.030 1.00 17.72 510 GLU E C 1
ATOM 24340 O O . GLU E 1 191 ? 27.537 172.947 38.175 1.00 12.60 510 GLU E O 1
ATOM 24352 N N . SER E 1 192 ? 27.326 173.303 35.958 1.00 10.30 511 SER E N 1
ATOM 24353 C CA . SER E 1 192 ? 25.876 173.457 35.982 1.00 11.99 511 SER E CA 1
ATOM 24354 C C . SER E 1 192 ? 25.370 173.819 34.583 1.00 8.64 511 SER E C 1
ATOM 24355 O O . SER E 1 192 ? 26.104 173.685 33.582 1.00 12.18 511 SER E O 1
ATOM 24363 N N . PHE E 1 193 ? 24.100 174.152 34.519 1.00 11.07 512 PHE E N 1
ATOM 24364 C CA . PHE E 1 193 ? 23.376 174.616 33.321 1.00 10.80 512 PHE E CA 1
ATOM 24365 C C . PHE E 1 193 ? 22.817 176.003 33.623 1.00 13.08 512 PHE E C 1
ATOM 24366 O O . PHE E 1 193 ? 22.272 176.237 34.720 1.00 11.36 512 PHE E O 1
ATOM 24383 N N . TYR E 1 194 ? 22.972 176.923 32.664 1.00 8.52 513 TYR E N 1
ATOM 24384 C CA . TYR E 1 194 ? 22.655 178.325 32.831 1.00 8.54 513 TYR E CA 1
ATOM 24385 C C . TYR E 1 194 ? 21.762 178.828 31.707 1.00 10.52 513 TYR E C 1
ATOM 24386 O O . TYR E 1 194 ? 21.769 178.291 30.589 1.00 13.71 513 TYR E O 1
ATOM 24404 N N . PHE E 1 195 ? 21.022 179.902 32.003 1.00 10.42 514 PHE E N 1
ATOM 24405 C CA . PHE E 1 195 ? 20.182 180.538 30.991 1.00 11.33 514 PHE E CA 1
ATOM 24406 C C . PHE E 1 195 ? 20.010 182.030 31.295 1.00 10.42 514 PHE E C 1
ATOM 24407 O O . PHE E 1 195 ? 20.081 182.462 32.451 1.00 10.98 514 PHE E O 1
ATOM 24424 N N . ARG E 1 196 ? 19.769 182.798 30.241 1.00 8.51 515 ARG E N 1
ATOM 24425 C CA . ARG E 1 196 ? 19.577 184.247 30.324 1.00 13.81 515 ARG E CA 1
ATOM 24426 C C . ARG E 1 196 ? 18.981 184.749 29.018 1.00 13.29 515 ARG E C 1
ATOM 24427 O O . ARG E 1 196 ? 18.847 184.008 28.045 1.00 11.66 515 ARG E O 1
ATOM 24448 N N . CYS E 1 197 ? 18.630 186.024 29.020 1.00 11.24 516 CYS E N 1
ATOM 24449 C CA . CYS E 1 197 ? 17.980 186.654 27.888 1.00 9.66 516 CYS E CA 1
ATOM 24450 C C . CYS E 1 197 ? 18.434 188.079 27.773 1.00 14.83 516 CYS E C 1
ATOM 24451 O O . CYS E 1 197 ? 18.647 188.754 28.792 1.00 14.62 516 CYS E O 1
ATOM 24459 N N . ARG E 1 198 ? 18.594 188.532 26.532 1.00 15.32 517 ARG E N 1
ATOM 24460 C CA . ARG E 1 198 ? 18.833 189.942 26.220 1.00 8.65 517 ARG E CA 1
ATOM 24461 C C . ARG E 1 198 ? 17.508 190.602 25.819 1.00 13.20 517 ARG E C 1
ATOM 24462 O O . ARG E 1 198 ? 16.955 190.288 24.770 1.00 9.74 517 ARG E O 1
ATOM 24483 N N . HIS E 1 199 ? 17.030 191.525 26.647 1.00 10.19 518 HIS E N 1
ATOM 24484 C CA . HIS E 1 199 ? 15.777 192.232 26.413 1.00 9.71 518 HIS E CA 1
ATOM 24485 C C . HIS E 1 199 ? 16.036 193.711 26.176 1.00 15.30 518 HIS E C 1
ATOM 24486 O O . HIS E 1 199 ? 16.608 194.398 27.034 1.00 10.25 518 HIS E O 1
ATOM 24500 N N A SER E 1 200 ? 15.617 194.193 25.013 0.72 10.60 519 SER E N 1
ATOM 24501 N N B SER E 1 200 ? 15.622 194.190 25.008 0.28 9.13 519 SER E N 1
ATOM 24502 C CA A SER E 1 200 ? 15.845 195.566 24.585 0.72 18.38 519 SER E CA 1
ATOM 24503 C CA B SER E 1 200 ? 15.847 195.570 24.596 0.28 19.94 519 SER E CA 1
ATOM 24504 C C A SER E 1 200 ? 17.313 195.943 24.779 0.72 12.85 519 SER E C 1
ATOM 24505 C C B SER E 1 200 ? 17.314 195.946 24.779 0.28 13.39 519 SER E C 1
ATOM 24506 O O A SER E 1 200 ? 17.656 196.989 25.335 0.72 17.08 519 SER E O 1
ATOM 24507 O O B SER E 1 200 ? 17.660 196.989 25.336 0.28 16.22 519 SER E O 1
ATOM 24522 N N . ASN E 1 201 ? 18.179 195.060 24.306 1.00 12.17 520 ASN E N 1
ATOM 24523 C CA . ASN E 1 201 ? 19.615 195.234 24.256 1.00 10.04 520 ASN E CA 1
ATOM 24524 C C . ASN E 1 201 ? 20.302 195.116 25.611 1.00 15.90 520 ASN E C 1
ATOM 24525 O O . ASN E 1 201 ? 21.529 195.304 25.693 1.00 15.97 520 ASN E O 1
ATOM 24536 N N . THR E 1 202 ? 19.573 194.767 26.668 1.00 15.21 521 THR E N 1
ATOM 24537 C CA . THR E 1 202 ? 20.158 194.619 27.994 1.00 14.83 521 THR E CA 1
ATOM 24538 C C . THR E 1 202 ? 20.051 193.180 28.479 1.00 9.79 521 THR E C 1
ATOM 24539 O O . THR E 1 202 ? 18.959 192.603 28.519 1.00 10.63 521 THR E O 1
ATOM 24550 N N . TRP E 1 203 ? 21.197 192.605 28.857 1.00 9.14 522 TRP E N 1
ATOM 24551 C CA . TRP E 1 203 ? 21.228 191.206 29.286 1.00 15.31 522 TRP E CA 1
ATOM 24552 C C . TRP E 1 203 ? 20.840 191.086 30.758 1.00 16.81 522 TRP E C 1
ATOM 24553 O O . TRP E 1 203 ? 21.436 191.736 31.620 1.00 13.28 522 TRP E O 1
ATOM 24574 N N . PHE E 1 204 ? 19.859 190.246 31.040 1.00 11.74 523 PHE E N 1
ATOM 24575 C CA . PHE E 1 204 ? 19.617 189.810 32.422 1.00 8.95 523 PHE E CA 1
ATOM 24576 C C . PHE E 1 204 ? 20.769 188.932 32.910 1.00 12.33 523 PHE E C 1
ATOM 24577 O O . PHE E 1 204 ? 21.462 188.299 32.120 1.00 11.36 523 PHE E O 1
ATOM 24594 N N . PRO E 1 205 ? 20.962 188.836 34.213 1.00 9.69 524 PRO E N 1
ATOM 24595 C CA . PRO E 1 205 ? 21.997 187.931 34.722 1.00 15.46 524 PRO E CA 1
ATOM 24596 C C . PRO E 1 205 ? 21.673 186.489 34.393 1.00 8.79 524 PRO E C 1
ATOM 24597 O O . PRO E 1 205 ? 20.512 186.090 34.331 1.00 13.48 524 PRO E O 1
ATOM 24608 N N . TRP E 1 206 ? 22.734 185.693 34.239 1.00 8.78 525 TRP E N 1
ATOM 24609 C CA . TRP E 1 206 ? 22.598 184.255 34.104 1.00 11.35 525 TRP E CA 1
ATOM 24610 C C . TRP E 1 206 ? 21.926 183.658 35.338 1.00 15.43 525 TRP E C 1
ATOM 24611 O O . TRP E 1 206 ? 22.331 183.935 36.468 1.00 12.20 525 TRP E O 1
ATOM 24632 N N . ARG E 1 207 ? 20.943 182.810 35.108 1.00 12.28 526 ARG E N 1
ATOM 24633 C CA . ARG E 1 207 ? 20.397 181.945 36.145 1.00 8.71 526 ARG E CA 1
ATOM 24634 C C . ARG E 1 207 ? 21.176 180.638 36.123 1.00 11.85 526 ARG E C 1
ATOM 24635 O O . ARG E 1 207 ? 21.497 180.146 35.051 1.00 12.65 526 ARG E O 1
ATOM 24656 N N . ARG E 1 208 ? 21.530 180.136 37.311 1.00 11.01 527 ARG E N 1
ATOM 24657 C CA . ARG E 1 208 ? 22.252 178.898 37.492 1.00 9.68 527 ARG E CA 1
ATOM 24658 C C . ARG E 1 208 ? 21.341 177.842 38.084 1.00 11.76 527 ARG E C 1
ATOM 24659 O O . ARG E 1 208 ? 20.852 178.001 39.205 1.00 17.42 527 ARG E O 1
ATOM 24680 N N . MET E 1 209 ? 21.191 176.724 37.371 1.00 12.20 528 MET E N 1
ATOM 24681 C CA . MET E 1 209 ? 20.445 175.596 37.903 1.00 9.07 528 MET E CA 1
ATOM 24682 C C . MET E 1 209 ? 21.085 175.049 39.183 1.00 9.65 528 MET E C 1
ATOM 24683 O O . MET E 1 209 ? 22.312 174.893 39.268 1.00 12.19 528 MET E O 1
ATOM 24697 N N . TRP E 1 210 ? 20.233 174.724 40.183 1.00 9.36 529 TRP E N 1
ATOM 24698 C CA . TRP E 1 210 ? 20.658 173.896 41.298 1.00 8.87 529 TRP E CA 1
ATOM 24699 C C . TRP E 1 210 ? 20.531 172.412 40.918 1.00 9.40 529 TRP E C 1
ATOM 24700 O O . TRP E 1 210 ? 19.516 172.000 40.361 1.00 14.96 529 TRP E O 1
ATOM 24721 N N . HIS E 1 211 ? 21.566 171.610 41.194 1.00 9.51 530 HIS E N 1
ATOM 24722 C CA . HIS E 1 211 ? 21.505 170.198 40.876 1.00 13.08 530 HIS E CA 1
ATOM 24723 C C . HIS E 1 211 ? 22.059 169.393 42.035 1.00 14.86 530 HIS E C 1
ATOM 24724 O O . HIS E 1 211 ? 22.497 169.938 43.069 1.00 14.80 530 HIS E O 1
ATOM 24738 N N . GLY E 1 212 ? 22.007 168.075 41.885 1.00 11.24 531 GLY E N 1
ATOM 24739 C CA . GLY E 1 212 ? 22.373 167.137 42.923 1.00 12.26 531 GLY E CA 1
ATOM 24740 C C . GLY E 1 212 ? 23.846 167.150 43.299 1.00 18.37 531 GLY E C 1
ATOM 24741 O O . GLY E 1 212 ? 24.196 166.701 44.397 1.00 18.37 531 GLY E O 1
ATOM 24745 N N . GLY E 1 213 ? 24.711 167.600 42.409 1.00 18.55 532 GLY E N 1
ATOM 24746 C CA . GLY E 1 213 ? 26.100 167.805 42.771 1.00 19.96 532 GLY E CA 1
ATOM 24747 C C . GLY E 1 213 ? 26.320 168.967 43.711 1.00 21.55 532 GLY E C 1
ATOM 24748 O O . GLY E 1 213 ? 27.341 168.978 44.411 1.00 22.11 532 GLY E O 1
ATOM 24752 N N . ASP E 1 214 ? 25.397 169.947 43.727 1.00 14.22 533 ASP E N 1
ATOM 24753 C CA . ASP E 1 214 ? 25.546 171.124 44.585 1.00 9.15 533 ASP E CA 1
ATOM 24754 C C . ASP E 1 214 ? 25.249 170.795 46.041 1.00 14.38 533 ASP E C 1
ATOM 24755 O O . ASP E 1 214 ? 26.007 171.170 46.944 1.00 19.03 533 ASP E O 1
ATOM 24764 N N . PHE E 1 215 ? 24.120 170.147 46.293 1.00 15.27 534 PHE E N 1
ATOM 24765 C CA . PHE E 1 215 ? 23.681 169.839 47.642 1.00 18.28 534 PHE E CA 1
ATOM 24766 C C . PHE E 1 215 ? 22.605 168.767 47.580 1.00 25.06 534 PHE E C 1
ATOM 24767 O O . PHE E 1 215 ? 22.020 168.507 46.522 1.00 20.12 534 PHE E O 1
ATOM 24784 N N . ASN E 1 216 ? 22.339 168.171 48.734 1.00 14.75 535 ASN E N 1
ATOM 24785 C CA . ASN E 1 216 ? 21.267 167.211 48.916 1.00 17.76 535 ASN E CA 1
ATOM 24786 C C . ASN E 1 216 ? 20.345 167.720 50.008 1.00 28.09 535 ASN E C 1
ATOM 24787 O O . ASN E 1 216 ? 20.812 167.954 51.133 1.00 21.84 535 ASN E O 1
ATOM 24798 N N . PRO E 1 217 ? 19.051 167.911 49.745 1.00 22.14 536 PRO E N 1
ATOM 24799 C CA . PRO E 1 217 ? 18.154 168.389 50.814 1.00 20.46 536 PRO E CA 1
ATOM 24800 C C . PRO E 1 217 ? 18.150 167.506 52.052 1.00 21.99 536 PRO E C 1
ATOM 24801 O O . PRO E 1 217 ? 17.856 168.009 53.137 1.00 26.14 536 PRO E O 1
ATOM 24812 N N . SER E 1 218 ? 18.498 166.225 51.937 1.00 34.75 537 SER E N 1
ATOM 24813 C CA . SER E 1 218 ? 18.489 165.332 53.087 1.00 33.56 537 SER E CA 1
ATOM 24814 C C . SER E 1 218 ? 19.526 165.724 54.122 1.00 22.44 537 SER E C 1
ATOM 24815 O O . SER E 1 218 ? 19.453 165.266 55.266 1.00 27.38 537 SER E O 1
ATOM 24823 N N . ASP E 1 219 ? 20.495 166.551 53.750 1.00 22.35 538 ASP E N 1
ATOM 24824 C CA . ASP E 1 219 ? 21.504 167.006 54.692 1.00 25.82 538 ASP E CA 1
ATOM 24825 C C . ASP E 1 219 ? 21.042 168.194 55.529 1.00 24.66 538 ASP E C 1
ATOM 24826 O O . ASP E 1 219 ? 21.790 168.639 56.399 1.00 24.48 538 ASP E O 1
ATOM 24835 N N . TYR E 1 220 ? 19.849 168.717 55.280 1.00 30.71 539 TYR E N 1
ATOM 24836 C CA . TYR E 1 220 ? 19.370 169.945 55.892 1.00 24.41 539 TYR E CA 1
ATOM 24837 C C . TYR E 1 220 ? 18.218 169.646 56.847 1.00 20.63 539 TYR E C 1
ATOM 24838 O O . TYR E 1 220 ? 17.441 168.707 56.638 1.00 24.79 539 TYR E O 1
ATOM 24856 N N . LEU E 1 221 ? 18.112 170.462 57.896 1.00 22.02 540 LEU E N 1
ATOM 24857 C CA . LEU E 1 221 ? 17.118 170.239 58.924 1.00 18.56 540 LEU E CA 1
ATOM 24858 C C . LEU E 1 221 ? 15.746 170.723 58.461 1.00 16.98 540 LEU E C 1
ATOM 24859 O O . LEU E 1 221 ? 15.574 171.895 58.114 1.00 20.38 540 LEU E O 1
ATOM 24875 N N . LEU E 1 222 ? 14.778 169.819 58.456 1.00 22.02 541 LEU E N 1
ATOM 24876 C CA . LEU E 1 222 ? 13.394 170.198 58.253 1.00 24.14 541 LEU E CA 1
ATOM 24877 C C . LEU E 1 222 ? 12.872 170.996 59.444 1.00 25.54 541 LEU E C 1
ATOM 24878 O O . LEU E 1 222 ? 13.241 170.753 60.601 1.00 21.32 541 LEU E O 1
ATOM 24894 N N . LYS E 1 223 ? 11.990 171.960 59.153 1.00 28.37 542 LYS E N 1
ATOM 24895 C CA . LYS E 1 223 ? 11.312 172.679 60.228 1.00 31.46 542 LYS E CA 1
ATOM 24896 C C . LYS E 1 223 ? 10.664 171.701 61.187 1.00 26.25 542 LYS E C 1
ATOM 24897 O O . LYS E 1 223 ? 10.686 171.902 62.411 1.00 26.64 542 LYS E O 1
ATOM 24916 N N . SER E 1 224 ? 10.106 170.610 60.651 1.00 28.93 543 SER E N 1
ATOM 24917 C CA . SER E 1 224 ? 9.429 169.638 61.498 1.00 25.35 543 SER E CA 1
ATOM 24918 C C . SER E 1 224 ? 10.392 168.918 62.423 1.00 32.48 543 SER E C 1
ATOM 24919 O O . SER E 1 224 ? 9.950 168.309 63.394 1.00 31.89 543 SER E O 1
ATOM 24927 N N . GLY E 1 225 ? 11.692 168.998 62.158 1.00 28.06 544 GLY E N 1
ATOM 24928 C CA . GLY E 1 225 ? 12.684 168.387 63.011 1.00 31.45 544 GLY E CA 1
ATOM 24929 C C . GLY E 1 225 ? 13.210 169.293 64.095 1.00 30.46 544 GLY E C 1
ATOM 24930 O O . GLY E 1 225 ? 14.099 168.894 64.856 1.00 28.85 544 GLY E O 1
ATOM 24934 N N . PHE E 1 226 ? 12.665 170.497 64.198 1.00 24.91 545 PHE E N 1
ATOM 24935 C CA . PHE E 1 226 ? 13.195 171.539 65.075 1.00 25.43 545 PHE E CA 1
ATOM 24936 C C . PHE E 1 226 ? 12.327 171.650 66.325 1.00 22.22 545 PHE E C 1
ATOM 24937 O O . PHE E 1 226 ? 11.331 172.374 66.350 1.00 25.17 545 PHE E O 1
ATOM 24954 N N . TYR E 1 227 ? 12.721 170.937 67.373 1.00 28.14 546 TYR E N 1
ATOM 24955 C CA . TYR E 1 227 ? 12.031 171.048 68.656 1.00 29.36 546 TYR E CA 1
ATOM 24956 C C . TYR E 1 227 ? 12.905 170.465 69.760 1.00 26.18 546 TYR E C 1
ATOM 24957 O O . TYR E 1 227 ? 13.886 169.767 69.509 1.00 24.60 546 TYR E O 1
ATOM 24975 N N . TRP E 1 228 ? 12.502 170.750 71.002 1.00 24.79 547 TRP E N 1
ATOM 24976 C CA . TRP E 1 228 ? 13.335 170.448 72.155 1.00 31.56 547 TRP E CA 1
ATOM 24977 C C . TRP E 1 228 ? 13.763 168.986 72.198 1.00 25.77 547 TRP E C 1
ATOM 24978 O O . TRP E 1 228 ? 14.957 168.677 72.320 1.00 30.86 547 TRP E O 1
ATOM 24999 N N . ASN E 1 229 ? 12.805 168.060 72.102 1.00 30.03 548 ASN E N 1
ATOM 25000 C CA . ASN E 1 229 ? 13.143 166.651 72.286 1.00 30.18 548 ASN E CA 1
ATOM 25001 C C . ASN E 1 229 ? 14.120 166.144 71.236 1.00 29.95 548 ASN E C 1
ATOM 25002 O O . ASN E 1 229 ? 14.903 165.225 71.508 1.00 39.57 548 ASN E O 1
ATOM 25013 N N . ALA E 1 230 ? 14.094 166.718 70.025 1.00 30.01 549 ALA E N 1
ATOM 25014 C CA . ALA E 1 230 ? 14.982 166.256 68.977 1.00 25.97 549 ALA E CA 1
ATOM 25015 C C . ALA E 1 230 ? 16.366 166.893 69.037 1.00 37.12 549 ALA E C 1
ATOM 25016 O O . ALA E 1 230 ? 17.291 166.390 68.398 1.00 36.64 549 ALA E O 1
ATOM 25023 N N . LEU E 1 231 ? 16.536 167.975 69.775 1.00 35.39 550 LEU E N 1
ATOM 25024 C CA . LEU E 1 231 ? 17.825 168.668 69.796 1.00 26.81 550 LEU E CA 1
ATOM 25025 C C . LEU E 1 231 ? 18.884 167.791 70.452 1.00 41.00 550 LEU E C 1
ATOM 25026 O O . LEU E 1 231 ? 18.737 167.439 71.626 1.00 34.15 550 LEU E O 1
ATOM 25042 N N . PRO E 1 232 ? 19.950 167.413 69.751 1.00 31.29 551 PRO E N 1
ATOM 25043 C CA . PRO E 1 232 ? 21.004 166.606 70.378 1.00 30.17 551 PRO E CA 1
ATOM 25044 C C . PRO E 1 232 ? 21.964 167.431 71.229 1.00 31.52 551 PRO E C 1
ATOM 25045 O O . PRO E 1 232 ? 22.066 168.655 71.123 1.00 28.55 551 PRO E O 1
ATOM 25056 N N . GLY E 1 233 ? 22.681 166.722 72.094 1.00 29.99 552 GLY E N 1
ATOM 25057 C CA . GLY E 1 233 ? 23.715 167.340 72.907 1.00 34.36 552 GLY E CA 1
ATOM 25058 C C . GLY E 1 233 ? 23.216 168.102 74.115 1.00 34.83 552 GLY E C 1
ATOM 25059 O O . GLY E 1 233 ? 23.991 168.864 74.713 1.00 27.04 552 GLY E O 1
ATOM 25063 N N . LYS E 1 234 ? 21.950 167.957 74.473 1.00 35.93 553 LYS E N 1
ATOM 25064 C CA . LYS E 1 234 ? 21.432 168.688 75.621 1.00 32.88 553 LYS E CA 1
ATOM 25065 C C . LYS E 1 234 ? 22.034 168.101 76.894 1.00 48.37 553 LYS E C 1
ATOM 25066 O O . LYS E 1 234 ? 22.202 166.880 76.999 1.00 36.52 553 LYS E O 1
ATOM 25085 N N . PRO E 1 235 ? 22.400 168.934 77.854 1.00 33.17 554 PRO E N 1
ATOM 25086 C CA . PRO E 1 235 ? 22.937 168.407 79.120 1.00 43.39 554 PRO E CA 1
ATOM 25087 C C . PRO E 1 235 ? 21.866 167.778 79.992 1.00 51.62 554 PRO E C 1
ATOM 25088 O O . PRO E 1 235 ? 20.684 168.126 79.923 1.00 35.60 554 PRO E O 1
ATOM 25099 N N . ALA E 1 236 ? 22.299 166.831 80.830 1.00 46.84 555 ALA E N 1
ATOM 25100 C CA . ALA E 1 236 ? 21.375 166.175 81.750 1.00 60.88 555 ALA E CA 1
ATOM 25101 C C . ALA E 1 236 ? 20.898 167.122 82.844 1.00 31.50 555 ALA E C 1
ATOM 25102 O O . ALA E 1 236 ? 19.756 167.015 83.301 1.00 43.11 555 ALA E O 1
ATOM 25109 N N . THR E 1 237 ? 21.746 168.048 83.277 1.00 32.90 556 THR E N 1
ATOM 25110 C CA . THR E 1 237 ? 21.374 169.017 84.298 1.00 42.04 556 THR E CA 1
ATOM 25111 C C . THR E 1 237 ? 21.824 170.396 83.843 1.00 26.97 556 THR E C 1
ATOM 25112 O O . THR E 1 237 ? 22.684 170.543 82.966 1.00 32.68 556 THR E O 1
ATOM 25123 N N . PHE E 1 238 ? 21.211 171.412 84.445 1.00 27.01 557 PHE E N 1
ATOM 25124 C CA . PHE E 1 238 ? 21.370 172.780 83.999 1.00 28.66 557 PHE E CA 1
ATOM 25125 C C . PHE E 1 238 ? 21.751 173.680 85.161 1.00 28.97 557 PHE E C 1
ATOM 25126 O O . PHE E 1 238 ? 21.304 173.456 86.277 1.00 33.90 557 PHE E O 1
ATOM 25143 N N . PRO E 1 239 ? 22.580 174.690 84.932 1.00 42.94 558 PRO E N 1
ATOM 25144 C CA . PRO E 1 239 ? 22.886 175.643 86.000 1.00 43.72 558 PRO E CA 1
ATOM 25145 C C . PRO E 1 239 ? 21.645 176.427 86.377 1.00 39.01 558 PRO E C 1
ATOM 25146 O O . PRO E 1 239 ? 21.073 177.142 85.545 1.00 32.36 558 PRO E O 1
ATOM 25157 N N . PRO E 1 240 ? 21.176 176.294 87.610 1.00 46.47 559 PRO E N 1
ATOM 25158 C CA . PRO E 1 240 ? 19.896 176.908 87.972 1.00 34.64 559 PRO E CA 1
ATOM 25159 C C . PRO E 1 240 ? 20.007 178.408 88.181 1.00 24.00 559 PRO E C 1
ATOM 25160 O O . PRO E 1 240 ? 21.023 178.936 88.617 1.00 31.27 559 PRO E O 1
ATOM 25171 N N . SER E 1 241 ? 18.924 179.094 87.860 1.00 24.83 560 SER E N 1
ATOM 25172 C CA . SER E 1 241 ? 18.817 180.502 88.198 1.00 29.02 560 SER E CA 1
ATOM 25173 C C . SER E 1 241 ? 18.465 180.626 89.678 1.00 58.53 560 SER E C 1
ATOM 25174 O O . SER E 1 241 ? 18.207 179.631 90.362 1.00 35.64 560 SER E O 1
ATOM 25182 N N . ALA E 1 242 ? 18.457 181.864 90.166 1.00 32.34 561 ALA E N 1
ATOM 25183 C CA . ALA E 1 242 ? 18.247 182.113 91.589 1.00 54.06 561 ALA E CA 1
ATOM 25184 C C . ALA E 1 242 ? 16.878 181.602 92.011 1.00 43.61 561 ALA E C 1
ATOM 25185 O O . ALA E 1 242 ? 15.866 181.892 91.364 1.00 32.28 561 ALA E O 1
ATOM 25192 N N . HIS E 1 243 ? 16.849 180.833 93.095 1.00 35.79 562 HIS E N 1
ATOM 25193 C CA . HIS E 1 243 ? 15.595 180.293 93.578 1.00 25.56 562 HIS E CA 1
ATOM 25194 C C . HIS E 1 243 ? 15.610 180.228 95.097 1.00 51.51 562 HIS E C 1
ATOM 25195 O O . HIS E 1 243 ? 16.668 180.193 95.729 1.00 32.84 562 HIS E O 1
ATOM 25209 N N . ASN E 1 244 ? 14.415 180.213 95.671 1.00 28.45 563 ASN E N 1
ATOM 25210 C CA . ASN E 1 244 ? 14.219 180.092 97.119 1.00 28.98 563 ASN E CA 1
ATOM 25211 C C . ASN E 1 244 ? 13.864 178.659 97.488 1.00 31.64 563 ASN E C 1
ATOM 25212 O O . ASN E 1 244 ? 13.392 177.876 96.663 1.00 35.71 563 ASN E O 1
ATOM 25223 N N . HIS E 1 245 ? 14.074 178.331 98.755 1.00 38.58 564 HIS E N 1
ATOM 25224 C CA . HIS E 1 245 ? 13.838 176.983 99.245 1.00 27.48 564 HIS E CA 1
ATOM 25225 C C . HIS E 1 245 ? 13.091 177.036 100.562 1.00 42.25 564 HIS E C 1
ATOM 25226 O O . HIS E 1 245 ? 13.194 178.001 101.321 1.00 31.74 564 HIS E O 1
ATOM 25240 N N . ASP E 1 246 ? 12.328 175.989 100.816 1.00 28.94 565 ASP E N 1
ATOM 25241 C CA . ASP E 1 246 ? 11.780 175.737 102.150 1.00 50.24 565 ASP E CA 1
ATOM 25242 C C . ASP E 1 246 ? 12.759 174.846 102.899 1.00 36.59 565 ASP E C 1
ATOM 25243 O O . ASP E 1 246 ? 13.361 173.939 102.312 1.00 30.47 565 ASP E O 1
ATOM 25252 N N . VAL E 1 247 ? 12.926 175.105 104.202 1.00 32.95 566 VAL E N 1
ATOM 25253 C CA . VAL E 1 247 ? 13.852 174.316 105.003 1.00 41.17 566 VAL E CA 1
ATOM 25254 C C . VAL E 1 247 ? 13.560 172.821 104.880 1.00 31.32 566 VAL E C 1
ATOM 25255 O O . VAL E 1 247 ? 14.460 171.991 105.046 1.00 33.23 566 VAL E O 1
ATOM 25268 N N . GLY E 1 248 ? 12.306 172.446 104.612 1.00 36.34 567 GLY E N 1
ATOM 25269 C CA . GLY E 1 248 ? 11.986 171.042 104.460 1.00 43.20 567 GLY E CA 1
ATOM 25270 C C . GLY E 1 248 ? 12.751 170.358 103.344 1.00 48.47 567 GLY E C 1
ATOM 25271 O O . GLY E 1 248 ? 12.910 169.131 103.378 1.00 45.78 567 GLY E O 1
ATOM 25275 N N . GLN E 1 249 ? 13.246 171.111 102.378 1.00 35.08 568 GLN E N 1
ATOM 25276 C CA . GLN E 1 249 ? 14.019 170.526 101.284 1.00 37.43 568 GLN E CA 1
ATOM 25277 C C . GLN E 1 249 ? 15.483 170.308 101.663 1.00 52.48 568 GLN E C 1
ATOM 25278 O O . GLN E 1 249 ? 16.251 169.794 100.852 1.00 35.66 568 GLN E O 1
ATOM 25292 N N . LEU E 1 250 ? 15.886 170.678 102.874 1.00 33.16 569 LEU E N 1
ATOM 25293 C CA . LEU E 1 250 ? 17.201 170.335 103.415 1.00 33.27 569 LEU E CA 1
ATOM 25294 C C . LEU E 1 250 ? 17.073 168.966 104.064 1.00 36.18 569 LEU E C 1
ATOM 25295 O O . LEU E 1 250 ? 16.609 168.851 105.196 1.00 43.49 569 LEU E O 1
ATOM 25311 N N . THR E 1 251 ? 17.514 167.924 103.355 1.00 32.85 570 THR E N 1
ATOM 25312 C CA . THR E 1 251 ? 17.191 166.547 103.709 1.00 40.51 570 THR E CA 1
ATOM 25313 C C . THR E 1 251 ? 18.382 165.727 104.181 1.00 49.11 570 THR E C 1
ATOM 25314 O O . THR E 1 251 ? 18.225 164.521 104.404 1.00 42.38 570 THR E O 1
ATOM 25325 N N . SER E 1 252 ? 19.562 166.322 104.312 1.00 45.85 571 SER E N 1
ATOM 25326 C CA . SER E 1 252 ? 20.720 165.566 104.765 1.00 44.49 571 SER E CA 1
ATOM 25327 C C . SER E 1 252 ? 21.764 166.523 105.308 1.00 35.24 571 SER E C 1
ATOM 25328 O O . SER E 1 252 ? 21.760 167.718 104.995 1.00 38.22 571 SER E O 1
ATOM 25336 N N . GLY E 1 253 ? 22.672 165.970 106.123 1.00 35.90 572 GLY E N 1
ATOM 25337 C CA . GLY E 1 253 ? 23.724 166.759 106.723 1.00 45.92 572 GLY E CA 1
ATOM 25338 C C . GLY E 1 253 ? 23.295 167.409 108.030 1.00 37.82 572 GLY E C 1
ATOM 25339 O O . GLY E 1 253 ? 22.137 167.350 108.450 1.00 35.55 572 GLY E O 1
ATOM 25343 N N . ILE E 1 254 ? 24.267 168.062 108.665 1.00 46.40 573 ILE E N 1
ATOM 25344 C CA . ILE E 1 254 ? 24.081 168.740 109.942 1.00 50.62 573 ILE E CA 1
ATOM 25345 C C . ILE E 1 254 ? 24.644 170.152 109.832 1.00 30.49 573 ILE E C 1
ATOM 25346 O O . ILE E 1 254 ? 25.832 170.332 109.536 1.00 41.00 573 ILE E O 1
ATOM 25362 N N . LEU E 1 255 ? 23.800 171.145 110.094 1.00 32.13 574 LEU E N 1
ATOM 25363 C CA . LEU E 1 255 ? 24.204 172.539 109.938 1.00 30.24 574 LEU E CA 1
ATOM 25364 C C . LEU E 1 255 ? 25.211 172.929 111.014 1.00 34.11 574 LEU E C 1
ATOM 25365 O O . LEU E 1 255 ? 24.931 172.743 112.212 1.00 33.28 574 LEU E O 1
ATOM 25381 N N . PRO E 1 256 ? 26.362 173.500 110.640 1.00 32.49 575 PRO E N 1
ATOM 25382 C CA . PRO E 1 256 ? 27.349 173.943 111.636 1.00 31.54 575 PRO E CA 1
ATOM 25383 C C . PRO E 1 256 ? 27.086 175.355 112.143 1.00 41.99 575 PRO E C 1
ATOM 25384 O O . PRO E 1 256 ? 26.376 176.146 111.535 1.00 30.71 575 PRO E O 1
ATOM 25395 N N . LEU E 1 257 ? 27.723 175.669 113.273 1.00 30.13 576 LEU E N 1
ATOM 25396 C CA . LEU E 1 257 ? 27.571 176.984 113.883 1.00 34.01 576 LEU E CA 1
ATOM 25397 C C . LEU E 1 257 ? 27.989 178.104 112.937 1.00 29.46 576 LEU E C 1
ATOM 25398 O O . LEU E 1 257 ? 27.441 179.210 113.011 1.00 35.38 576 LEU E O 1
ATOM 25414 N N . ALA E 1 258 ? 28.969 177.859 112.060 1.00 33.70 577 ALA E N 1
ATOM 25415 C CA . ALA E 1 258 ? 29.380 178.904 111.126 1.00 34.92 577 ALA E CA 1
ATOM 25416 C C . ALA E 1 258 ? 28.206 179.382 110.278 1.00 31.48 577 ALA E C 1
ATOM 25417 O O . ALA E 1 258 ? 28.182 180.542 109.850 1.00 34.08 577 ALA E O 1
ATOM 25424 N N . ARG E 1 259 ? 27.218 178.516 110.051 1.00 29.85 578 ARG E N 1
ATOM 25425 C CA . ARG E 1 259 ? 26.045 178.850 109.252 1.00 34.61 578 ARG E CA 1
ATOM 25426 C C . ARG E 1 259 ? 24.807 179.103 110.107 1.00 43.96 578 ARG E C 1
ATOM 25427 O O . ARG E 1 259 ? 23.700 179.192 109.569 1.00 35.59 578 ARG E O 1
ATOM 25448 N N . GLY E 1 260 ? 24.968 179.228 111.421 1.00 31.66 579 GLY E N 1
ATOM 25449 C CA . GLY E 1 260 ? 23.834 179.408 112.309 1.00 36.18 579 GLY E CA 1
ATOM 25450 C C . GLY E 1 260 ? 23.171 178.136 112.770 1.00 29.27 579 GLY E C 1
ATOM 25451 O O . GLY E 1 260 ? 22.028 178.184 113.238 1.00 36.79 579 GLY E O 1
ATOM 25455 N N . GLY E 1 261 ? 23.835 176.994 112.632 1.00 29.41 580 GLY E N 1
ATOM 25456 C CA . GLY E 1 261 ? 23.357 175.747 113.176 1.00 31.82 580 GLY E CA 1
ATOM 25457 C C . GLY E 1 261 ? 23.976 175.463 114.536 1.00 31.73 580 GLY E C 1
ATOM 25458 O O . GLY E 1 261 ? 24.697 176.280 115.108 1.00 33.14 580 GLY E O 1
ATOM 25462 N N . VAL E 1 262 ? 23.686 174.273 115.051 1.00 31.06 581 VAL E N 1
ATOM 25463 C CA . VAL E 1 262 ? 24.227 173.830 116.340 1.00 43.14 581 VAL E CA 1
ATOM 25464 C C . VAL E 1 262 ? 25.196 172.663 116.176 1.00 49.48 581 VAL E C 1
ATOM 25465 O O . VAL E 1 262 ? 25.540 171.990 117.153 1.00 33.74 581 VAL E O 1
ATOM 25478 N N . GLY E 1 263 ? 25.631 172.394 114.957 1.00 31.02 582 GLY E N 1
ATOM 25479 C CA . GLY E 1 263 ? 26.699 171.440 114.724 1.00 41.04 582 GLY E CA 1
ATOM 25480 C C . GLY E 1 263 ? 26.458 170.069 115.318 1.00 32.91 582 GLY E C 1
ATOM 25481 O O . GLY E 1 263 ? 27.416 169.347 115.595 1.00 42.30 582 GLY E O 1
ATOM 25485 N N . SER E 1 264 ? 25.195 169.680 115.480 1.00 30.35 583 SER E N 1
ATOM 25486 C CA . SER E 1 264 ? 24.902 168.378 116.056 1.00 33.64 583 SER E CA 1
ATOM 25487 C C . SER E 1 264 ? 23.442 168.039 115.846 1.00 30.42 583 SER E C 1
ATOM 25488 O O . SER E 1 264 ? 22.607 168.916 115.622 1.00 41.32 583 SER E O 1
ATOM 25496 N N . ASN E 1 265 ? 23.141 166.744 115.955 1.00 31.38 584 ASN E N 1
ATOM 25497 C CA . ASN E 1 265 ? 21.773 166.249 115.910 1.00 33.01 584 ASN E CA 1
ATOM 25498 C C . ASN E 1 265 ? 21.332 165.659 117.240 1.00 38.97 584 ASN E C 1
ATOM 25499 O O . ASN E 1 265 ? 20.357 164.902 117.280 1.00 29.67 584 ASN E O 1
ATOM 25510 N N . THR E 1 266 ? 22.038 165.978 118.324 1.00 32.55 585 THR E N 1
ATOM 25511 C CA . THR E 1 266 ? 21.631 165.596 119.669 1.00 49.67 585 THR E CA 1
ATOM 25512 C C . THR E 1 266 ? 21.559 166.841 120.543 1.00 29.03 585 THR E C 1
ATOM 25513 O O . THR E 1 266 ? 22.256 167.832 120.300 1.00 36.12 585 THR E O 1
ATOM 25524 N N . ALA E 1 267 ? 20.716 166.778 121.582 1.00 32.95 586 ALA E N 1
ATOM 25525 C CA . ALA E 1 267 ? 20.619 167.888 122.516 1.00 37.43 586 ALA E CA 1
ATOM 25526 C C . ALA E 1 267 ? 21.967 168.173 123.164 1.00 35.16 586 ALA E C 1
ATOM 25527 O O . ALA E 1 267 ? 22.436 169.317 123.175 1.00 34.70 586 ALA E O 1
ATOM 25534 N N . ALA E 1 268 ? 22.605 167.137 123.720 1.00 44.04 587 ALA E N 1
ATOM 25535 C CA . ALA E 1 268 ? 23.883 167.328 124.388 1.00 44.24 587 ALA E CA 1
ATOM 25536 C C . ALA E 1 268 ? 24.930 167.899 123.437 1.00 39.06 587 ALA E C 1
ATOM 25537 O O . ALA E 1 268 ? 25.708 168.786 123.812 1.00 36.05 587 ALA E O 1
ATOM 25544 N N . GLY E 1 269 ? 24.990 167.381 122.213 1.00 33.85 588 GLY E N 1
ATOM 25545 C CA . GLY E 1 269 ? 25.933 167.912 121.242 1.00 52.04 588 GLY E CA 1
ATOM 25546 C C . GLY E 1 269 ? 25.657 169.363 120.896 1.00 38.84 588 GLY E C 1
ATOM 25547 O O . GLY E 1 269 ? 26.582 170.164 120.729 1.00 32.76 588 GLY E O 1
ATOM 25551 N N . ALA E 1 270 ? 24.379 169.721 120.785 1.00 32.07 589 ALA E N 1
ATOM 25552 C CA . ALA E 1 270 ? 24.016 171.095 120.477 1.00 28.73 589 ALA E CA 1
ATOM 25553 C C . ALA E 1 270 ? 24.439 172.044 121.588 1.00 32.42 589 ALA E C 1
ATOM 25554 O O . ALA E 1 270 ? 24.972 173.127 121.324 1.00 28.46 589 ALA E O 1
ATOM 25561 N N . ARG E 1 271 ? 24.194 171.667 122.842 1.00 28.44 590 ARG E N 1
ATOM 25562 C CA . ARG E 1 271 ? 24.614 172.512 123.955 1.00 28.12 590 ARG E CA 1
ATOM 25563 C C . ARG E 1 271 ? 26.121 172.668 123.975 1.00 36.67 590 ARG E C 1
ATOM 25564 O O . ARG E 1 271 ? 26.639 173.762 124.242 1.00 28.05 590 ARG E O 1
ATOM 25585 N N . SER E 1 272 ? 26.846 171.586 123.687 1.00 29.59 591 SER E N 1
ATOM 25586 C CA . SER E 1 272 ? 28.303 171.675 123.638 1.00 30.00 591 SER E CA 1
ATOM 25587 C C . SER E 1 272 ? 28.754 172.698 122.606 1.00 30.99 591 SER E C 1
ATOM 25588 O O . SER E 1 272 ? 29.677 173.478 122.855 1.00 28.72 591 SER E O 1
ATOM 25596 N N . THR E 1 273 ? 28.090 172.728 121.443 1.00 37.70 592 THR E N 1
ATOM 25597 C CA . THR E 1 273 ? 28.489 173.650 120.389 1.00 33.23 592 THR E CA 1
ATOM 25598 C C . THR E 1 273 ? 28.336 175.103 120.820 1.00 28.62 592 THR E C 1
ATOM 25599 O O . THR E 1 273 ? 29.198 175.933 120.531 1.00 30.12 592 THR E O 1
ATOM 25610 N N . ILE E 1 274 ? 27.232 175.440 121.487 1.00 28.68 593 ILE E N 1
ATOM 25611 C CA . ILE E 1 274 ? 26.966 176.826 121.860 1.00 30.16 593 ILE E CA 1
ATOM 25612 C C . ILE E 1 274 ? 27.306 177.100 123.321 1.00 29.17 593 ILE E C 1
ATOM 25613 O O . ILE E 1 274 ? 27.035 178.195 123.813 1.00 30.61 593 ILE E O 1
ATOM 25629 N N . GLY E 1 275 ? 27.911 176.138 124.011 1.00 32.10 594 GLY E N 1
ATOM 25630 C CA . GLY E 1 275 ? 28.340 176.347 125.399 1.00 34.19 594 GLY E CA 1
ATOM 25631 C C . GLY E 1 275 ? 27.208 176.644 126.359 1.00 32.86 594 GLY E C 1
ATOM 25632 O O . GLY E 1 275 ? 27.345 177.509 127.236 1.00 33.14 594 GLY E O 1
ATOM 25636 N N . ALA E 1 276 ? 26.109 175.913 126.251 1.00 31.23 595 ALA E N 1
ATOM 25637 C CA . ALA E 1 276 ? 24.958 176.162 127.105 1.00 28.47 595 ALA E CA 1
ATOM 25638 C C . ALA E 1 276 ? 24.885 175.133 128.238 1.00 27.30 595 ALA E C 1
ATOM 25639 O O . ALA E 1 276 ? 25.309 173.979 128.097 1.00 29.92 595 ALA E O 1
ATOM 25646 N N . GLY E 1 277 ? 24.338 175.567 129.359 1.00 32.31 596 GLY E N 1
ATOM 25647 C CA . GLY E 1 277 ? 24.062 174.679 130.472 1.00 26.99 596 GLY E CA 1
ATOM 25648 C C . GLY E 1 277 ? 22.667 174.079 130.386 1.00 27.94 596 GLY E C 1
ATOM 25649 O O . GLY E 1 277 ? 21.880 174.379 129.483 1.00 27.08 596 GLY E O 1
ATOM 25653 N N . VAL E 1 278 ? 22.386 173.184 131.324 1.00 26.94 597 VAL E N 1
ATOM 25654 C CA . VAL E 1 278 ? 21.083 172.533 131.422 1.00 26.94 597 VAL E CA 1
ATOM 25655 C C . VAL E 1 278 ? 20.264 173.163 132.542 1.00 35.68 597 VAL E C 1
ATOM 25656 O O . VAL E 1 278 ? 20.818 173.850 133.419 1.00 30.63 597 VAL E O 1
ATOM 25669 N N . PRO E 1 279 ? 18.953 172.939 132.567 1.00 29.29 598 PRO E N 1
ATOM 25670 C CA . PRO E 1 279 ? 18.122 173.599 133.577 1.00 31.86 598 PRO E CA 1
ATOM 25671 C C . PRO E 1 279 ? 18.367 173.026 134.967 1.00 43.28 598 PRO E C 1
ATOM 25672 O O . PRO E 1 279 ? 18.595 171.830 135.149 1.00 27.56 598 PRO E O 1
ATOM 25683 N N . ALA E 1 280 ? 18.364 173.906 135.948 1.00 26.14 599 ALA E N 1
ATOM 25684 C CA . ALA E 1 280 ? 18.250 173.453 137.333 1.00 30.63 599 ALA E CA 1
ATOM 25685 C C . ALA E 1 280 ? 16.847 172.904 137.565 1.00 29.31 599 ALA E C 1
ATOM 25686 O O . ALA E 1 280 ? 15.911 173.189 136.810 1.00 26.14 599 ALA E O 1
ATOM 25693 N N . THR E 1 281 ? 16.714 172.061 138.584 1.00 25.91 600 THR E N 1
ATOM 25694 C CA . THR E 1 281 ? 15.433 171.518 139.001 1.00 25.88 600 THR E CA 1
ATOM 25695 C C . THR E 1 281 ? 15.263 171.760 140.493 1.00 25.66 600 THR E C 1
ATOM 25696 O O . THR E 1 281 ? 16.233 171.976 141.219 1.00 25.58 600 THR E O 1
ATOM 25707 N N . ALA E 1 282 ? 14.018 171.723 140.956 1.00 25.58 601 ALA E N 1
ATOM 25708 C CA . ALA E 1 282 ? 13.792 171.998 142.365 1.00 28.41 601 ALA E CA 1
ATOM 25709 C C . ALA E 1 282 ? 12.406 171.548 142.780 1.00 25.34 601 ALA E C 1
ATOM 25710 O O . ALA E 1 282 ? 11.509 171.366 141.955 1.00 30.45 601 ALA E O 1
ATOM 25717 N N . SER E 1 283 ? 12.245 171.394 144.097 1.00 25.74 602 SER E N 1
ATOM 25718 C CA . SER E 1 283 ? 10.932 171.250 144.723 1.00 27.48 602 SER E CA 1
ATOM 25719 C C . SER E 1 283 ? 10.909 172.343 145.788 1.00 25.93 602 SER E C 1
ATOM 25720 O O . SER E 1 283 ? 11.576 172.211 146.817 1.00 27.22 602 SER E O 1
ATOM 25728 N N . LEU E 1 284 ? 10.197 173.438 145.525 1.00 24.82 603 LEU E N 1
ATOM 25729 C CA . LEU E 1 284 ? 10.364 174.639 146.362 1.00 24.86 603 LEU E CA 1
ATOM 25730 C C . LEU E 1 284 ? 9.262 174.795 147.403 1.00 24.48 603 LEU E C 1
ATOM 25731 O O . LEU E 1 284 ? 8.734 175.888 147.601 1.00 25.49 603 LEU E O 1
ATOM 25747 N N . GLY E 1 285 ? 8.942 173.722 148.118 1.00 31.16 604 GLY E N 1
ATOM 25748 C CA . GLY E 1 285 ? 8.013 173.803 149.226 1.00 28.72 604 GLY E CA 1
ATOM 25749 C C . GLY E 1 285 ? 8.676 174.258 150.519 1.00 27.08 604 GLY E C 1
ATOM 25750 O O . GLY E 1 285 ? 9.875 174.518 150.587 1.00 28.14 604 GLY E O 1
ATOM 25754 N N . ALA E 1 286 ? 7.859 174.375 151.568 1.00 24.03 605 ALA E N 1
ATOM 25755 C CA . ALA E 1 286 ? 8.366 174.805 152.868 1.00 23.86 605 ALA E CA 1
ATOM 25756 C C . ALA E 1 286 ? 9.590 173.990 153.269 1.00 23.89 605 ALA E C 1
ATOM 25757 O O . ALA E 1 286 ? 10.537 174.518 153.858 1.00 28.05 605 ALA E O 1
ATOM 25764 N N . SER E 1 287 ? 9.583 172.705 152.949 1.00 26.50 606 SER E N 1
ATOM 25765 C CA . SER E 1 287 ? 10.772 171.869 152.928 1.00 33.72 606 SER E CA 1
ATOM 25766 C C . SER E 1 287 ? 10.997 171.407 151.498 1.00 24.32 606 SER E C 1
ATOM 25767 O O . SER E 1 287 ? 10.039 171.046 150.793 1.00 26.25 606 SER E O 1
ATOM 25775 N N . GLY E 1 288 ? 12.239 171.454 151.047 1.00 24.38 607 GLY E N 1
ATOM 25776 C CA . GLY E 1 288 ? 12.481 171.155 149.648 1.00 25.51 607 GLY E CA 1
ATOM 25777 C C . GLY E 1 288 ? 13.940 171.071 149.310 1.00 27.83 607 GLY E C 1
ATOM 25778 O O . GLY E 1 288 ? 14.801 170.960 150.193 1.00 24.56 607 GLY E O 1
ATOM 25782 N N . TRP E 1 289 ? 14.196 171.118 148.002 1.00 31.67 608 TRP E N 1
ATOM 25783 C CA . TRP E 1 289 ? 15.525 170.917 147.476 1.00 29.28 608 TRP E CA 1
ATOM 25784 C C . TRP E 1 289 ? 15.665 171.691 146.176 1.00 24.99 608 TRP E C 1
ATOM 25785 O O . TRP E 1 289 ? 14.678 172.024 145.494 1.00 25.77 608 TRP E O 1
ATOM 25806 N N . TRP E 1 290 ? 16.902 171.969 145.838 1.00 25.03 609 TRP E N 1
ATOM 25807 C CA . TRP E 1 290 ? 17.259 172.610 144.568 1.00 25.14 609 TRP E CA 1
ATOM 25808 C C . TRP E 1 290 ? 18.520 171.931 144.060 1.00 27.10 609 TRP E C 1
ATOM 25809 O O . TRP E 1 290 ? 19.428 171.633 144.840 1.00 27.16 609 TRP E O 1
ATOM 25830 N N . ARG E 1 291 ? 18.571 171.671 142.746 1.00 25.47 610 ARG E N 1
ATOM 25831 C CA . ARG E 1 291 ? 19.647 170.893 142.164 1.00 25.63 610 ARG E CA 1
ATOM 25832 C C . ARG E 1 291 ? 20.170 171.591 140.924 1.00 28.94 610 ARG E C 1
ATOM 25833 O O . ARG E 1 291 ? 19.415 171.801 139.965 1.00 28.11 610 ARG E O 1
ATOM 25854 N N . ASP E 1 292 ? 21.461 171.916 140.935 1.00 29.72 611 ASP E N 1
ATOM 25855 C CA . ASP E 1 292 ? 22.165 172.375 139.755 1.00 30.43 611 ASP E CA 1
ATOM 25856 C C . ASP E 1 292 ? 22.587 171.147 138.960 1.00 30.08 611 ASP E C 1
ATOM 25857 O O . ASP E 1 292 ? 23.534 170.449 139.327 1.00 26.32 611 ASP E O 1
ATOM 25866 N N . ASN E 1 293 ? 21.896 170.873 137.861 1.00 31.27 612 ASN E N 1
ATOM 25867 C CA . ASN E 1 293 ? 22.221 169.691 137.070 1.00 30.70 612 ASN E CA 1
ATOM 25868 C C . ASN E 1 293 ? 23.461 169.863 136.205 1.00 46.83 612 ASN E C 1
ATOM 25869 O O . ASN E 1 293 ? 23.944 168.869 135.654 1.00 33.03 612 ASN E O 1
ATOM 25880 N N . ASP E 1 294 ? 24.002 171.078 136.091 1.00 26.53 613 ASP E N 1
ATOM 25881 C CA . ASP E 1 294 ? 25.337 171.233 135.515 1.00 26.70 613 ASP E CA 1
ATOM 25882 C C . ASP E 1 294 ? 26.393 170.494 136.328 1.00 31.94 613 ASP E C 1
ATOM 25883 O O . ASP E 1 294 ? 27.188 169.723 135.778 1.00 30.41 613 ASP E O 1
ATOM 25892 N N . THR E 1 295 ? 26.449 170.763 137.637 1.00 28.41 614 THR E N 1
ATOM 25893 C CA . THR E 1 295 ? 27.509 170.259 138.498 1.00 31.66 614 THR E CA 1
ATOM 25894 C C . THR E 1 295 ? 27.067 169.125 139.405 1.00 30.09 614 THR E C 1
ATOM 25895 O O . THR E 1 295 ? 27.925 168.409 139.939 1.00 32.96 614 THR E O 1
ATOM 25906 N N . GLY E 1 296 ? 25.775 168.967 139.620 1.00 30.33 615 GLY E N 1
ATOM 25907 C CA . GLY E 1 296 ? 25.272 168.002 140.578 1.00 27.25 615 GLY E CA 1
ATOM 25908 C C . GLY E 1 296 ? 25.086 168.543 141.975 1.00 33.60 615 GLY E C 1
ATOM 25909 O O . GLY E 1 296 ? 24.619 167.796 142.843 1.00 30.07 615 GLY E O 1
ATOM 25913 N N . LEU E 1 297 ? 25.432 169.806 142.216 1.00 26.44 616 LEU E N 1
ATOM 25914 C CA . LEU E 1 297 ? 25.235 170.401 143.534 1.00 34.43 616 LEU E CA 1
ATOM 25915 C C . LEU E 1 297 ? 23.754 170.432 143.903 1.00 33.05 616 LEU E C 1
ATOM 25916 O O . LEU E 1 297 ? 22.907 170.856 143.106 1.00 27.35 616 LEU E O 1
ATOM 25932 N N . ILE E 1 298 ? 23.452 170.005 145.132 1.00 23.35 617 ILE E N 1
ATOM 25933 C CA . ILE E 1 298 ? 22.095 169.995 145.658 1.00 25.33 617 ILE E CA 1
ATOM 25934 C C . ILE E 1 298 ? 22.078 170.799 146.950 1.00 19.07 617 ILE E C 1
ATOM 25935 O O . ILE E 1 298 ? 22.954 170.611 147.788 1.00 18.88 617 ILE E O 1
ATOM 25951 N N . ARG E 1 299 ? 21.090 171.684 147.106 1.00 18.12 618 ARG E N 1
ATOM 25952 C CA . ARG E 1 299 ? 20.796 172.352 148.370 1.00 20.79 618 ARG E CA 1
ATOM 25953 C C . ARG E 1 299 ? 19.401 171.953 148.850 1.00 20.29 618 ARG E C 1
ATOM 25954 O O . ARG E 1 299 ? 18.453 171.880 148.052 1.00 22.40 618 ARG E O 1
ATOM 25975 N N . GLN E 1 300 ? 19.268 171.689 150.151 1.00 18.91 619 GLN E N 1
ATOM 25976 C CA . GLN E 1 300 ? 17.996 171.292 150.738 1.00 16.88 619 GLN E CA 1
ATOM 25977 C C . GLN E 1 300 ? 17.741 172.075 152.019 1.00 21.94 619 GLN E C 1
ATOM 25978 O O . GLN E 1 300 ? 18.647 172.695 152.587 1.00 21.09 619 GLN E O 1
ATOM 25992 N N . TRP E 1 301 ? 16.501 172.028 152.488 1.00 20.41 620 TRP E N 1
ATOM 25993 C CA . TRP E 1 301 ? 16.122 172.805 153.660 1.00 18.69 620 TRP E CA 1
ATOM 25994 C C . TRP E 1 301 ? 14.862 172.216 154.282 1.00 18.71 620 TRP E C 1
ATOM 25995 O O . TRP E 1 301 ? 14.124 171.458 153.638 1.00 16.16 620 TRP E O 1
ATOM 26016 N N . GLY E 1 302 ? 14.649 172.579 155.545 1.00 16.10 621 GLY E N 1
ATOM 26017 C CA . GLY E 1 302 ? 13.489 172.147 156.287 1.00 17.05 621 GLY E CA 1
ATOM 26018 C C . GLY E 1 302 ? 13.510 172.761 157.669 1.00 16.93 621 GLY E C 1
ATOM 26019 O O . GLY E 1 302 ? 14.326 173.632 157.975 1.00 17.69 621 GLY E O 1
ATOM 26023 N N A GLN E 1 303 ? 12.612 172.266 158.517 0.71 16.98 622 GLN E N 1
ATOM 26024 N N B GLN E 1 303 ? 12.610 172.266 158.519 0.29 16.97 622 GLN E N 1
ATOM 26025 C CA A GLN E 1 303 ? 12.549 172.692 159.916 0.71 16.97 622 GLN E CA 1
ATOM 26026 C CA B GLN E 1 303 ? 12.539 172.688 159.915 0.29 16.10 622 GLN E CA 1
ATOM 26027 C C A GLN E 1 303 ? 12.360 171.468 160.797 0.71 16.16 622 GLN E C 1
ATOM 26028 C C B GLN E 1 303 ? 12.371 171.460 160.797 0.29 16.18 622 GLN E C 1
ATOM 26029 O O A GLN E 1 303 ? 11.879 170.425 160.349 0.71 19.91 622 GLN E O 1
ATOM 26030 O O B GLN E 1 303 ? 11.925 170.404 160.339 0.29 21.87 622 GLN E O 1
ATOM 26057 N N . VAL E 1 304 ? 12.729 171.602 162.076 1.00 14.40 623 VAL E N 1
ATOM 26058 C CA . VAL E 1 304 ? 12.606 170.505 163.012 1.00 14.35 623 VAL E CA 1
ATOM 26059 C C . VAL E 1 304 ? 12.370 171.072 164.411 1.00 23.60 623 VAL E C 1
ATOM 26060 O O . VAL E 1 304 ? 12.925 172.100 164.779 1.00 17.25 623 VAL E O 1
ATOM 26073 N N . THR E 1 305 ? 11.517 170.408 165.176 1.00 16.07 624 THR E N 1
ATOM 26074 C CA . THR E 1 305 ? 11.311 170.770 166.578 1.00 14.06 624 THR E CA 1
ATOM 26075 C C . THR E 1 305 ? 12.337 170.019 167.422 1.00 18.43 624 THR E C 1
ATOM 26076 O O . THR E 1 305 ? 12.353 168.787 167.424 1.00 16.61 624 THR E O 1
ATOM 26087 N N . CYS E 1 306 ? 13.197 170.763 168.114 1.00 14.69 625 CYS E N 1
ATOM 26088 C CA . CYS E 1 306 ? 14.251 170.148 168.913 1.00 15.82 625 CYS E CA 1
ATOM 26089 C C . CYS E 1 306 ? 13.916 170.183 170.399 1.00 18.16 625 CYS E C 1
ATOM 26090 O O . CYS E 1 306 ? 13.453 171.208 170.900 1.00 16.60 625 CYS E O 1
ATOM 26098 N N . PRO E 1 307 ? 14.210 169.113 171.136 1.00 13.30 626 PRO E N 1
ATOM 26099 C CA . PRO E 1 307 ? 14.095 169.183 172.603 1.00 14.62 626 PRO E CA 1
ATOM 26100 C C . PRO E 1 307 ? 15.044 170.233 173.168 1.00 16.99 626 PRO E C 1
ATOM 26101 O O . PRO E 1 307 ? 16.029 170.635 172.538 1.00 15.85 626 PRO E O 1
ATOM 26112 N N . ALA E 1 308 ? 14.724 170.674 174.376 1.00 16.57 627 ALA E N 1
ATOM 26113 C CA . ALA E 1 308 ? 15.573 171.611 175.101 1.00 17.06 627 ALA E CA 1
ATOM 26114 C C . ALA E 1 308 ? 16.985 171.046 175.256 1.00 18.82 627 ALA E C 1
ATOM 26115 O O . ALA E 1 308 ? 17.164 169.882 175.644 1.00 15.29 627 ALA E O 1
ATOM 26122 N N . ASP E 1 309 ? 17.984 171.868 174.962 1.00 13.94 628 ASP E N 1
ATOM 26123 C CA . ASP E 1 309 ? 19.390 171.516 175.222 1.00 12.62 628 ASP E CA 1
ATOM 26124 C C . ASP E 1 309 ? 19.728 170.120 174.693 1.00 17.46 628 ASP E C 1
ATOM 26125 O O . ASP E 1 309 ? 20.339 169.298 175.376 1.00 16.63 628 ASP E O 1
ATOM 26134 N N . ALA E 1 310 ? 19.308 169.834 173.470 1.00 16.29 629 ALA E N 1
ATOM 26135 C CA . ALA E 1 310 ? 19.416 168.467 172.980 1.00 14.70 629 ALA E CA 1
ATOM 26136 C C . ALA E 1 310 ? 19.317 168.416 171.458 1.00 13.33 629 ALA E C 1
ATOM 26137 O O . ALA E 1 310 ? 19.094 169.426 170.793 1.00 18.58 629 ALA E O 1
ATOM 26144 N N . ASP E 1 311 ? 19.467 167.195 170.922 1.00 17.72 630 ASP E N 1
ATOM 26145 C CA . ASP E 1 311 ? 19.484 166.944 169.490 1.00 19.12 630 ASP E CA 1
ATOM 26146 C C . ASP E 1 311 ? 18.109 166.568 168.975 1.00 24.18 630 ASP E C 1
ATOM 26147 O O . ASP E 1 311 ? 17.283 166.010 169.709 1.00 17.69 630 ASP E O 1
ATOM 26156 N N . ALA E 1 312 ? 17.895 166.823 167.681 1.00 18.40 631 ALA E N 1
ATOM 26157 C CA . ALA E 1 312 ? 16.815 166.210 166.938 1.00 19.44 631 ALA E CA 1
ATOM 26158 C C . ALA E 1 312 ? 17.359 165.743 165.588 1.00 19.56 631 ALA E C 1
ATOM 26159 O O . ALA E 1 312 ? 18.172 166.433 164.971 1.00 23.33 631 ALA E O 1
ATOM 26166 N N . SER E 1 313 ? 16.892 164.585 165.136 1.00 24.49 632 SER E N 1
ATOM 26167 C CA . SER E 1 313 ? 17.285 164.053 163.837 1.00 33.68 632 SER E CA 1
ATOM 26168 C C . SER E 1 313 ? 16.397 164.612 162.727 1.00 25.01 632 SER E C 1
ATOM 26169 O O . SER E 1 313 ? 15.194 164.839 162.914 1.00 19.04 632 SER E O 1
ATOM 26177 N N . ILE E 1 314 ? 16.998 164.819 161.550 1.00 22.02 633 ILE E N 1
ATOM 26178 C CA . ILE E 1 314 ? 16.232 165.214 160.372 1.00 21.82 633 ILE E CA 1
ATOM 26179 C C . ILE E 1 314 ? 16.486 164.214 159.258 1.00 30.62 633 ILE E C 1
ATOM 26180 O O . ILE E 1 314 ? 17.499 163.512 159.234 1.00 22.47 633 ILE E O 1
ATOM 26196 N N . THR E 1 315 ? 15.537 164.154 158.335 1.00 24.45 634 THR E N 1
ATOM 26197 C CA . THR E 1 315 ? 15.649 163.382 157.105 1.00 30.16 634 THR E CA 1
ATOM 26198 C C . THR E 1 315 ? 15.536 164.331 155.924 1.00 23.00 634 THR E C 1
ATOM 26199 O O . THR E 1 315 ? 14.573 165.095 155.833 1.00 23.41 634 THR E O 1
ATOM 26210 N N . PHE E 1 316 ? 16.523 164.298 155.046 1.00 16.00 635 PHE E N 1
ATOM 26211 C CA . PHE E 1 316 ? 16.548 165.216 153.917 1.00 20.80 635 PHE E CA 1
ATOM 26212 C C . PHE E 1 316 ? 15.352 164.944 153.013 1.00 27.02 635 PHE E C 1
ATOM 26213 O O . PHE E 1 316 ? 14.961 163.784 152.848 1.00 32.10 635 PHE E O 1
ATOM 26230 N N . PRO E 1 317 ? 14.753 165.983 152.419 1.00 24.04 636 PRO E N 1
ATOM 26231 C CA . PRO E 1 317 ? 13.689 165.744 151.425 1.00 38.25 636 PRO E CA 1
ATOM 26232 C C . PRO E 1 317 ? 14.029 164.697 150.378 1.00 30.76 636 PRO E C 1
ATOM 26233 O O . PRO E 1 317 ? 13.193 163.831 150.080 1.00 35.83 636 PRO E O 1
ATOM 26244 N N . ILE E 1 318 ? 15.227 164.748 149.810 1.00 29.81 637 ILE E N 1
ATOM 26245 C CA . ILE E 1 318 ? 15.684 163.694 148.911 1.00 30.53 637 ILE E CA 1
ATOM 26246 C C . ILE E 1 318 ? 17.058 163.251 149.381 1.00 30.41 637 ILE E C 1
ATOM 26247 O O . ILE E 1 318 ? 17.771 164.038 150.014 1.00 24.71 637 ILE E O 1
ATOM 26263 N N . PRO E 1 319 ? 17.455 162.010 149.124 1.00 24.80 638 PRO E N 1
ATOM 26264 C CA . PRO E 1 319 ? 18.817 161.600 149.456 1.00 24.22 638 PRO E CA 1
ATOM 26265 C C . PRO E 1 319 ? 19.824 162.346 148.613 1.00 50.73 638 PRO E C 1
ATOM 26266 O O . PRO E 1 319 ? 19.557 162.704 147.463 1.00 30.39 638 PRO E O 1
ATOM 26277 N N . PHE E 1 320 ? 20.975 162.604 149.217 1.00 28.32 639 PHE E N 1
ATOM 26278 C CA . PHE E 1 320 ? 22.141 163.034 148.446 1.00 31.51 639 PHE E CA 1
ATOM 26279 C C . PHE E 1 320 ? 22.699 161.822 147.707 1.00 27.25 639 PHE E C 1
ATOM 26280 O O . PHE E 1 320 ? 22.897 160.764 148.321 1.00 28.70 639 PHE E O 1
ATOM 26297 N N . PRO E 1 321 ? 22.945 161.914 146.404 1.00 31.26 640 PRO E N 1
ATOM 26298 C CA . PRO E 1 321 ? 23.436 160.721 145.692 1.00 37.27 640 PRO E CA 1
ATOM 26299 C C . PRO E 1 321 ? 24.706 160.137 146.271 1.00 37.24 640 PRO E C 1
ATOM 26300 O O . PRO E 1 321 ? 24.863 158.905 146.271 1.00 35.39 640 PRO E O 1
ATOM 26311 N N . THR E 1 322 ? 25.616 160.976 146.776 1.00 31.51 641 THR E N 1
ATOM 26312 C CA . THR E 1 322 ? 26.918 160.502 147.232 1.00 43.94 641 THR E CA 1
ATOM 26313 C C . THR E 1 322 ? 27.231 160.892 148.671 1.00 62.94 641 THR E C 1
ATOM 26314 O O . THR E 1 322 ? 27.634 160.030 149.466 1.00 29.39 641 THR E O 1
ATOM 26325 N N . LEU E 1 323 ? 27.086 162.172 149.016 1.00 30.89 642 LEU E N 1
ATOM 26326 C CA . LEU E 1 323 ? 27.329 162.584 150.399 1.00 38.32 642 LEU E CA 1
ATOM 26327 C C . LEU E 1 323 ? 26.784 163.984 150.648 1.00 30.62 642 LEU E C 1
ATOM 26328 O O . LEU E 1 323 ? 26.517 164.751 149.722 1.00 32.53 642 LEU E O 1
ATOM 26344 N N . CYS E 1 324 ? 26.612 164.297 151.934 1.00 26.35 643 CYS E N 1
ATOM 26345 C CA . CYS E 1 324 ? 26.296 165.642 152.383 1.00 18.79 643 CYS E CA 1
ATOM 26346 C C . CYS E 1 324 ? 27.584 166.386 152.690 1.00 23.73 643 CYS E C 1
ATOM 26347 O O . CYS E 1 324 ? 28.415 165.890 153.441 1.00 24.92 643 CYS E O 1
ATOM 26355 N N . LEU E 1 325 ? 27.742 167.580 152.107 1.00 22.31 644 LEU E N 1
ATOM 26356 C CA . LEU E 1 325 ? 28.960 168.358 152.271 1.00 17.78 644 LEU E CA 1
ATOM 26357 C C . LEU E 1 325 ? 28.926 169.328 153.451 1.00 27.05 644 LEU E C 1
ATOM 26358 O O . LEU E 1 325 ? 29.993 169.728 153.929 1.00 22.16 644 LEU E O 1
ATOM 26374 N N . GLY E 1 326 ? 27.750 169.739 153.907 1.00 20.88 645 GLY E N 1
ATOM 26375 C CA . GLY E 1 326 ? 27.678 170.705 154.986 1.00 22.65 645 GLY E CA 1
ATOM 26376 C C . GLY E 1 326 ? 26.251 171.151 155.230 1.00 25.25 645 GLY E C 1
ATOM 26377 O O . GLY E 1 326 ? 25.326 170.765 154.527 1.00 18.84 645 GLY E O 1
ATOM 26381 N N . GLY E 1 327 ? 26.103 171.971 156.265 1.00 18.11 646 GLY E N 1
ATOM 26382 C CA . GLY E 1 327 ? 24.805 172.463 156.674 1.00 19.32 646 GLY E CA 1
ATOM 26383 C C . GLY E 1 327 ? 24.937 173.345 157.901 1.00 19.44 646 GLY E C 1
ATOM 26384 O O . GLY E 1 327 ? 26.012 173.495 158.480 1.00 21.04 646 GLY E O 1
ATOM 26388 N N . TYR E 1 328 ? 23.804 173.927 158.289 1.00 14.80 647 TYR E N 1
ATOM 26389 C CA . TYR E 1 328 ? 23.695 174.787 159.461 1.00 14.57 647 TYR E CA 1
ATOM 26390 C C . TYR E 1 328 ? 22.241 174.732 159.920 1.00 15.66 647 TYR E C 1
ATOM 26391 O O . TYR E 1 328 ? 21.360 174.229 159.201 1.00 15.40 647 TYR E O 1
ATOM 26409 N N . ALA E 1 329 ? 21.996 175.266 161.115 1.00 14.30 648 ALA E N 1
ATOM 26410 C CA . ALA E 1 329 ? 20.645 175.400 161.649 1.00 14.20 648 ALA E CA 1
ATOM 26411 C C . ALA E 1 329 ? 20.474 176.793 162.223 1.00 18.14 648 ALA E C 1
ATOM 26412 O O . ALA E 1 329 ? 21.447 177.475 162.553 1.00 16.19 648 ALA E O 1
ATOM 26419 N N . ASN E 1 330 ? 19.219 177.212 162.336 1.00 15.40 649 ASN E N 1
ATOM 26420 C CA . ASN E 1 330 ? 18.878 178.580 162.713 1.00 16.10 649 ASN E CA 1
ATOM 26421 C C . ASN E 1 330 ? 17.689 178.566 163.674 1.00 15.79 649 ASN E C 1
ATOM 26422 O O . ASN E 1 330 ? 16.728 177.814 163.464 1.00 17.26 649 ASN E O 1
ATOM 26433 N N . GLN E 1 331 ? 17.784 179.346 164.749 1.00 17.04 650 GLN E N 1
ATOM 26434 C CA . GLN E 1 331 ? 16.667 179.507 165.686 1.00 17.95 650 GLN E CA 1
ATOM 26435 C C . GLN E 1 331 ? 15.581 180.358 165.039 1.00 16.14 650 GLN E C 1
ATOM 26436 O O . GLN E 1 331 ? 15.856 181.486 164.606 1.00 13.39 650 GLN E O 1
ATOM 26450 N N . THR E 1 332 ? 14.359 179.817 164.970 1.00 14.24 651 THR E N 1
ATOM 26451 C CA . THR E 1 332 ? 13.226 180.504 164.372 1.00 18.94 651 THR E CA 1
ATOM 26452 C C . THR E 1 332 ? 12.338 181.218 165.385 1.00 20.98 651 THR E C 1
ATOM 26453 O O . THR E 1 332 ? 11.312 181.764 165.000 1.00 16.03 651 THR E O 1
ATOM 26464 N N . SER E 1 333 ? 12.677 181.189 166.670 1.00 18.83 652 SER E N 1
ATOM 26465 C CA . SER E 1 333 ? 11.795 181.716 167.712 1.00 12.97 652 SER E CA 1
ATOM 26466 C C . SER E 1 333 ? 12.407 182.957 168.344 1.00 22.68 652 SER E C 1
ATOM 26467 O O . SER E 1 333 ? 13.579 183.266 168.148 1.00 18.32 652 SER E O 1
ATOM 26475 N N . ALA E 1 334 ? 11.570 183.682 169.094 1.00 23.79 653 ALA E N 1
ATOM 26476 C CA . ALA E 1 334 ? 12.022 184.848 169.857 1.00 18.32 653 ALA E CA 1
ATOM 26477 C C . ALA E 1 334 ? 12.595 184.357 171.193 1.00 19.93 653 ALA E C 1
ATOM 26478 O O . ALA E 1 334 ? 12.004 184.500 172.266 1.00 18.29 653 ALA E O 1
ATOM 26485 N N . PHE E 1 335 ? 13.783 183.770 171.103 1.00 20.28 654 PHE E N 1
ATOM 26486 C CA . PHE E 1 335 ? 14.436 183.175 172.261 1.00 19.24 654 PHE E CA 1
ATOM 26487 C C . PHE E 1 335 ? 14.839 184.244 173.258 1.00 17.91 654 PHE E C 1
ATOM 26488 O O . PHE E 1 335 ? 15.137 185.382 172.898 1.00 14.62 654 PHE E O 1
ATOM 26505 N N . HIS E 1 336 ? 14.792 183.874 174.539 1.00 16.49 655 HIS E N 1
ATOM 26506 C CA . HIS E 1 336 ? 15.245 184.769 175.581 1.00 18.26 655 HIS E CA 1
ATOM 26507 C C . HIS E 1 336 ? 16.714 185.125 175.383 1.00 12.73 655 HIS E C 1
ATOM 26508 O O . HIS E 1 336 ? 17.557 184.223 175.349 1.00 18.54 655 HIS E O 1
ATOM 26522 N N . PRO E 1 337 ? 17.058 186.404 175.229 1.00 15.26 656 PRO E N 1
ATOM 26523 C CA . PRO E 1 337 ? 18.431 186.786 174.882 1.00 17.92 656 PRO E CA 1
ATOM 26524 C C . PRO E 1 337 ? 19.405 186.815 176.045 1.00 15.45 656 PRO E C 1
ATOM 26525 O O . PRO E 1 337 ? 20.581 187.116 175.834 1.00 19.99 656 PRO E O 1
ATOM 26536 N N . GLY E 1 338 ? 18.947 186.531 177.261 1.00 18.01 657 GLY E N 1
ATOM 26537 C CA . GLY E 1 338 ? 19.819 186.394 178.409 1.00 16.82 657 GLY E CA 1
ATOM 26538 C C . GLY E 1 338 ? 20.446 185.027 178.580 1.00 25.96 657 GLY E C 1
ATOM 26539 O O . GLY E 1 338 ? 21.056 184.765 179.613 1.00 24.72 657 GLY E O 1
ATOM 26543 N N . THR E 1 339 ? 20.299 184.129 177.604 1.00 20.02 658 THR E N 1
ATOM 26544 C CA . THR E 1 339 ? 20.882 182.793 177.675 1.00 16.13 658 THR E CA 1
ATOM 26545 C C . THR E 1 339 ? 21.352 182.378 176.279 1.00 15.11 658 THR E C 1
ATOM 26546 O O . THR E 1 339 ? 21.049 183.024 175.272 1.00 24.98 658 THR E O 1
ATOM 26557 N N . ASP E 1 340 ? 22.105 181.290 176.232 1.00 17.00 659 ASP E N 1
ATOM 26558 C CA . ASP E 1 340 ? 22.590 180.769 174.962 1.00 22.53 659 ASP E CA 1
ATOM 26559 C C . ASP E 1 340 ? 21.453 180.126 174.156 1.00 16.69 659 ASP E C 1
ATOM 26560 O O . ASP E 1 340 ? 20.562 179.459 174.713 1.00 14.81 659 ASP E O 1
ATOM 26569 N N . ALA E 1 341 ? 21.472 180.336 172.845 1.00 19.14 660 ALA E N 1
ATOM 26570 C CA . ALA E 1 341 ? 20.524 179.696 171.932 1.00 20.16 660 ALA E CA 1
ATOM 26571 C C . ALA E 1 341 ? 21.276 179.155 170.721 1.00 23.37 660 ALA E C 1
ATOM 26572 O O . ALA E 1 341 ? 20.926 179.404 169.568 1.00 13.60 660 ALA E O 1
ATOM 26579 N N . SER E 1 342 ? 22.341 178.411 170.980 1.00 12.88 661 SER E N 1
ATOM 26580 C CA . SER E 1 342 ? 23.234 177.999 169.915 1.00 13.32 661 SER E CA 1
ATOM 26581 C C . SER E 1 342 ? 22.607 176.907 169.071 1.00 13.10 661 SER E C 1
ATOM 26582 O O . SER E 1 342 ? 21.569 176.310 169.423 1.00 16.81 661 SER E O 1
ATOM 26590 N N . THR E 1 343 ? 23.225 176.655 167.922 1.00 13.27 662 THR E N 1
ATOM 26591 C CA . THR E 1 343 ? 22.744 175.656 166.994 1.00 16.58 662 THR E CA 1
ATOM 26592 C C . THR E 1 343 ? 23.900 174.784 166.525 1.00 18.50 662 THR E C 1
ATOM 26593 O O . THR E 1 343 ? 25.066 175.161 166.609 1.00 16.17 662 THR E O 1
ATOM 26604 N N . GLY E 1 344 ? 23.551 173.633 165.991 1.00 14.39 663 GLY E N 1
ATOM 26605 C CA . GLY E 1 344 ? 24.546 172.758 165.406 1.00 20.11 663 GLY E CA 1
ATOM 26606 C C . GLY E 1 344 ? 23.948 171.890 164.325 1.00 19.33 663 GLY E C 1
ATOM 26607 O O . GLY E 1 344 ? 22.767 171.522 164.372 1.00 20.33 663 GLY E O 1
ATOM 26611 N N . PHE E 1 345 ? 24.784 171.560 163.337 1.00 14.27 664 PHE E N 1
ATOM 26612 C CA . PHE E 1 345 ? 24.453 170.630 162.270 1.00 17.63 664 PHE E CA 1
ATOM 26613 C C . PHE E 1 345 ? 25.605 169.644 162.168 1.00 15.93 664 PHE E C 1
ATOM 26614 O O . PHE E 1 345 ? 26.753 170.062 161.999 1.00 16.73 664 PHE E O 1
ATOM 26631 N N . ARG E 1 346 ? 25.316 168.353 162.278 1.00 18.64 665 ARG E N 1
ATOM 26632 C CA . ARG E 1 346 ? 26.409 167.375 162.295 1.00 20.23 665 ARG E CA 1
ATOM 26633 C C . ARG E 1 346 ? 25.882 165.985 161.962 1.00 21.38 665 ARG E C 1
ATOM 26634 O O . ARG E 1 346 ? 24.672 165.756 161.873 1.00 19.82 665 ARG E O 1
ATOM 26655 N N . GLY E 1 347 ? 26.814 165.050 161.798 1.00 19.95 666 GLY E N 1
ATOM 26656 C CA . GLY E 1 347 ? 26.470 163.644 161.618 1.00 25.09 666 GLY E CA 1
ATOM 26657 C C . GLY E 1 347 ? 25.664 163.342 160.378 1.00 27.72 666 GLY E C 1
ATOM 26658 O O . GLY E 1 347 ? 24.907 162.363 160.363 1.00 30.93 666 GLY E O 1
ATOM 26662 N N . ALA E 1 348 ? 25.837 164.122 159.317 1.00 24.54 667 ALA E N 1
ATOM 26663 C CA . ALA E 1 348 ? 25.005 163.984 158.139 1.00 30.80 667 ALA E CA 1
ATOM 26664 C C . ALA E 1 348 ? 25.410 162.770 157.312 1.00 22.78 667 ALA E C 1
ATOM 26665 O O . ALA E 1 348 ? 26.590 162.577 157.024 1.00 31.39 667 ALA E O 1
ATOM 26672 N N . THR E 1 349 ? 24.412 161.964 156.924 1.00 33.40 668 THR E N 1
ATOM 26673 C CA . THR E 1 349 ? 24.578 160.916 155.942 1.00 29.20 668 THR E CA 1
ATOM 26674 C C . THR E 1 349 ? 23.997 161.383 154.600 1.00 26.45 668 THR E C 1
ATOM 26675 O O . THR E 1 349 ? 23.720 162.576 154.402 1.00 30.77 668 THR E O 1
ATOM 26686 N N . THR E 1 350 ? 23.775 160.443 153.680 1.00 32.24 669 THR E N 1
ATOM 26687 C CA . THR E 1 350 ? 23.063 160.779 152.459 1.00 31.61 669 THR E CA 1
ATOM 26688 C C . THR E 1 350 ? 21.589 161.048 152.710 1.00 23.94 669 THR E C 1
ATOM 26689 O O . THR E 1 350 ? 20.938 161.665 151.873 1.00 32.50 669 THR E O 1
ATOM 26700 N N . THR E 1 351 ? 21.046 160.598 153.839 1.00 26.00 670 THR E N 1
ATOM 26701 C CA . THR E 1 351 ? 19.617 160.722 154.089 1.00 25.24 670 THR E CA 1
ATOM 26702 C C . THR E 1 351 ? 19.252 161.513 155.339 1.00 25.21 670 THR E C 1
ATOM 26703 O O . THR E 1 351 ? 18.125 162.027 155.393 1.00 21.69 670 THR E O 1
ATOM 26714 N N . THR E 1 352 ? 20.155 161.645 156.319 1.00 24.98 671 THR E N 1
ATOM 26715 C CA . THR E 1 352 ? 19.797 162.225 157.605 1.00 23.13 671 THR E CA 1
ATOM 26716 C C . THR E 1 352 ? 20.914 163.100 158.172 1.00 23.49 671 THR E C 1
ATOM 26717 O O . THR E 1 352 ? 22.043 163.121 157.687 1.00 25.04 671 THR E O 1
ATOM 26728 N N . ALA E 1 353 ? 20.585 163.818 159.235 1.00 24.19 672 ALA E N 1
ATOM 26729 C CA . ALA E 1 353 ? 21.575 164.621 159.937 1.00 16.56 672 ALA E CA 1
ATOM 26730 C C . ALA E 1 353 ? 21.058 164.869 161.343 1.00 17.74 672 ALA E C 1
ATOM 26731 O O . ALA E 1 353 ? 19.910 164.554 161.655 1.00 16.32 672 ALA E O 1
ATOM 26738 N N . VAL E 1 354 ? 21.905 165.485 162.168 1.00 22.63 673 VAL E N 1
ATOM 26739 C CA . VAL E 1 354 ? 21.605 165.740 163.576 1.00 22.91 673 VAL E CA 1
ATOM 26740 C C . VAL E 1 354 ? 21.661 167.238 163.829 1.00 15.34 673 VAL E C 1
ATOM 26741 O O . VAL E 1 354 ? 22.678 167.886 163.566 1.00 18.97 673 VAL E O 1
ATOM 26754 N N . ILE E 1 355 ? 20.555 167.791 164.317 1.00 18.88 674 ILE E N 1
ATOM 26755 C CA . ILE E 1 355 ? 20.409 169.211 164.601 1.00 16.04 674 ILE E CA 1
ATOM 26756 C C . ILE E 1 355 ? 20.421 169.374 166.122 1.00 14.38 674 ILE E C 1
ATOM 26757 O O . ILE E 1 355 ? 19.597 168.771 166.838 1.00 17.38 674 ILE E O 1
ATOM 26773 N N . ARG E 1 356 ? 21.338 170.210 166.624 1.00 14.09 675 ARG E N 1
ATOM 26774 C CA . ARG E 1 356 ? 21.485 170.409 168.057 1.00 14.78 675 ARG E CA 1
ATOM 26775 C C . ARG E 1 356 ? 20.921 171.768 168.461 1.00 18.11 675 ARG E C 1
ATOM 26776 O O . ARG E 1 356 ? 21.204 172.795 167.821 1.00 16.99 675 ARG E O 1
ATOM 26797 N N . ASN E 1 357 ? 20.121 171.770 169.501 1.00 13.37 676 ASN E N 1
ATOM 26798 C CA . ASN E 1 357 ? 19.479 172.970 170.014 1.00 14.85 676 ASN E CA 1
ATOM 26799 C C . ASN E 1 357 ? 20.072 173.286 171.388 1.00 16.86 676 ASN E C 1
ATOM 26800 O O . ASN E 1 357 ? 19.840 172.556 172.352 1.00 15.25 676 ASN E O 1
ATOM 26811 N N . GLY E 1 358 ? 20.821 174.378 171.454 1.00 16.38 677 GLY E N 1
ATOM 26812 C CA . GLY E 1 358 ? 21.419 174.858 172.691 1.00 26.02 677 GLY E CA 1
ATOM 26813 C C . GLY E 1 358 ? 20.511 175.710 173.549 1.00 17.17 677 GLY E C 1
ATOM 26814 O O . GLY E 1 358 ? 20.919 176.126 174.622 1.00 14.83 677 GLY E O 1
ATOM 26818 N N . TYR E 1 359 ? 19.310 176.028 173.076 1.00 13.12 678 TYR E N 1
ATOM 26819 C CA . TYR E 1 359 ? 18.371 176.782 173.881 1.00 12.44 678 TYR E CA 1
ATOM 26820 C C . TYR E 1 359 ? 17.799 175.926 174.999 1.00 16.66 678 TYR E C 1
ATOM 26821 O O . TYR E 1 359 ? 17.563 174.727 174.827 1.00 16.18 678 TYR E O 1
ATOM 26839 N N . PHE E 1 360 ? 17.534 176.567 176.150 1.00 14.77 679 PHE E N 1
ATOM 26840 C CA . PHE E 1 360 ? 17.117 175.849 177.346 1.00 17.76 679 PHE E CA 1
ATOM 26841 C C . PHE E 1 360 ? 15.707 175.286 177.253 1.00 19.21 679 PHE E C 1
ATOM 26842 O O . PHE E 1 360 ? 15.327 174.473 178.097 1.00 18.23 679 PHE E O 1
ATOM 26859 N N . ALA E 1 361 ? 14.948 175.647 176.231 1.00 12.20 680 ALA E N 1
ATOM 26860 C CA . ALA E 1 361 ? 13.583 175.153 176.044 1.00 12.25 680 ALA E CA 1
ATOM 26861 C C . ALA E 1 361 ? 13.458 174.552 174.655 1.00 15.41 680 ALA E C 1
ATOM 26862 O O . ALA E 1 361 ? 14.228 174.883 173.759 1.00 15.06 680 ALA E O 1
ATOM 26869 N N . GLN E 1 362 ? 12.477 173.661 174.504 1.00 14.03 681 GLN E N 1
ATOM 26870 C CA . GLN E 1 362 ? 12.154 173.103 173.201 1.00 27.37 681 GLN E CA 1
ATOM 26871 C C . GLN E 1 362 ? 11.914 174.239 172.224 1.00 18.62 681 GLN E C 1
ATOM 26872 O O . GLN E 1 362 ? 11.320 175.260 172.575 1.00 19.18 681 GLN E O 1
ATOM 26886 N N . ALA E 1 363 ? 12.372 174.058 170.983 1.00 13.38 682 ALA E N 1
ATOM 26887 C CA . ALA E 1 363 ? 12.291 175.155 170.027 1.00 15.28 682 ALA E CA 1
ATOM 26888 C C . ALA E 1 363 ? 12.419 174.614 168.609 1.00 19.91 682 ALA E C 1
ATOM 26889 O O . ALA E 1 363 ? 13.019 173.553 168.381 1.00 13.79 682 ALA E O 1
ATOM 26896 N N . VAL E 1 364 ? 11.834 175.351 167.672 1.00 14.74 683 VAL E N 1
ATOM 26897 C CA . VAL E 1 364 ? 11.865 174.980 166.255 1.00 14.11 683 VAL E CA 1
ATOM 26898 C C . VAL E 1 364 ? 13.103 175.594 165.631 1.00 13.63 683 VAL E C 1
ATOM 26899 O O . VAL E 1 364 ? 13.337 176.793 165.756 1.00 17.31 683 VAL E O 1
ATOM 26912 N N . LEU E 1 365 ? 13.914 174.763 164.992 1.00 21.42 684 LEU E N 1
ATOM 26913 C CA . LEU E 1 365 ? 15.087 175.219 164.263 1.00 18.01 684 LEU E CA 1
ATOM 26914 C C . LEU E 1 365 ? 14.900 174.921 162.781 1.00 14.07 684 LEU E C 1
ATOM 26915 O O . LEU E 1 365 ? 14.427 173.846 162.409 1.00 18.04 684 LEU E O 1
ATOM 26931 N N . SER E 1 366 ? 15.228 175.904 161.935 1.00 14.73 685 SER E N 1
ATOM 26932 C CA . SER E 1 366 ? 15.310 175.669 160.506 1.00 17.17 685 SER E CA 1
ATOM 26933 C C . SER E 1 366 ? 16.741 175.272 160.144 1.00 20.29 685 SER E C 1
ATOM 26934 O O . SER E 1 366 ? 17.696 175.541 160.880 1.00 19.03 685 SER E O 1
ATOM 26942 N N . TRP E 1 367 ? 16.882 174.595 159.008 1.00 14.63 686 TRP E N 1
ATOM 26943 C CA . TRP E 1 367 ? 18.175 174.114 158.576 1.00 14.97 686 TRP E CA 1
ATOM 26944 C C . TRP E 1 367 ? 18.295 174.176 157.064 1.00 19.27 686 TRP E C 1
ATOM 26945 O O . TRP E 1 367 ? 17.292 174.187 156.331 1.00 17.26 686 TRP E O 1
ATOM 26966 N N . GLU E 1 368 ? 19.548 174.239 156.616 1.00 17.13 687 GLU E N 1
ATOM 26967 C CA . GLU E 1 368 ? 19.919 174.053 155.212 1.00 15.22 687 GLU E CA 1
ATOM 26968 C C . GLU E 1 368 ? 21.087 173.084 155.158 1.00 22.46 687 GLU E C 1
ATOM 26969 O O . GLU E 1 368 ? 21.949 173.090 156.037 1.00 17.79 687 GLU E O 1
ATOM 26981 N N . ALA E 1 369 ? 21.136 172.298 154.087 1.00 17.51 688 ALA E N 1
ATOM 26982 C CA . ALA E 1 369 ? 22.235 171.371 153.831 1.00 18.27 688 ALA E CA 1
ATOM 26983 C C . ALA E 1 369 ? 22.542 171.400 152.351 1.00 23.06 688 ALA E C 1
ATOM 26984 O O . ALA E 1 369 ? 21.690 171.762 151.528 1.00 18.39 688 ALA E O 1
ATOM 26991 N N . PHE E 1 370 ? 23.777 171.036 152.011 1.00 16.98 689 PHE E N 1
ATOM 26992 C CA . PHE E 1 370 ? 24.167 170.958 150.613 1.00 22.23 689 PHE E CA 1
ATOM 26993 C C . PHE E 1 370 ? 25.088 169.762 150.415 1.00 35.69 689 PHE E C 1
ATOM 26994 O O . PHE E 1 370 ? 25.657 169.224 151.363 1.00 25.03 689 PHE E O 1
ATOM 27011 N N . GLY E 1 371 ? 25.178 169.299 149.171 1.00 21.63 690 GLY E N 1
ATOM 27012 C CA . GLY E 1 371 ? 25.971 168.117 148.890 1.00 20.74 690 GLY E CA 1
ATOM 27013 C C . GLY E 1 371 ? 25.798 167.704 147.431 1.00 26.77 690 GLY E C 1
ATOM 27014 O O . GLY E 1 371 ? 25.436 168.510 146.590 1.00 25.74 690 GLY E O 1
ATOM 27018 N N . ARG E 1 372 ? 26.064 166.433 147.167 1.00 23.72 691 ARG E N 1
ATOM 27019 C CA . ARG E 1 372 ? 26.021 165.887 145.811 1.00 39.55 691 ARG E CA 1
ATOM 27020 C C . ARG E 1 372 ? 25.801 164.381 145.842 1.00 44.21 691 ARG E C 1
ATOM 27021 O O . ARG E 1 372 ? 25.672 163.731 144.803 1.00 42.57 691 ARG E O 1
ATOM 27043 N N . ALA F 1 9 ? 11.460 161.476 -57.795 1.00 61.93 328 ALA F N 1
ATOM 27044 C CA . ALA F 1 9 ? 11.302 161.292 -56.353 1.00 67.65 328 ALA F CA 1
ATOM 27045 C C . ALA F 1 9 ? 12.547 161.784 -55.622 1.00 63.77 328 ALA F C 1
ATOM 27046 O O . ALA F 1 9 ? 13.652 161.284 -55.853 1.00 62.76 328 ALA F O 1
ATOM 27052 N N . LEU F 1 10 ? 12.365 162.763 -54.738 1.00 93.42 329 LEU F N 1
ATOM 27053 C CA . LEU F 1 10 ? 13.487 163.387 -54.051 1.00 69.00 329 LEU F CA 1
ATOM 27054 C C . LEU F 1 10 ? 14.010 162.500 -52.928 1.00 64.78 329 LEU F C 1
ATOM 27055 O O . LEU F 1 10 ? 13.252 161.790 -52.256 1.00 68.04 329 LEU F O 1
ATOM 27071 N N . ALA F 1 11 ? 15.322 162.547 -52.735 1.00 46.41 330 ALA F N 1
ATOM 27072 C CA . ALA F 1 11 ? 15.986 161.904 -51.611 1.00 54.20 330 ALA F CA 1
ATOM 27073 C C . ALA F 1 11 ? 16.481 162.970 -50.639 1.00 73.21 330 ALA F C 1
ATOM 27074 O O . ALA F 1 11 ? 16.611 164.152 -50.991 1.00 41.30 330 ALA F O 1
ATOM 27081 N N . ALA F 1 12 ? 16.754 162.542 -49.402 1.00 53.71 331 ALA F N 1
ATOM 27082 C CA . ALA F 1 12 ? 17.247 163.481 -48.401 1.00 70.63 331 ALA F CA 1
ATOM 27083 C C . ALA F 1 12 ? 18.486 164.216 -48.896 1.00 55.94 331 ALA F C 1
ATOM 27084 O O . ALA F 1 12 ? 18.638 165.419 -48.669 1.00 65.65 331 ALA F O 1
ATOM 27091 N N . THR F 1 13 ? 19.379 163.505 -49.590 1.00 57.03 332 THR F N 1
ATOM 27092 C CA . THR F 1 13 ? 20.618 164.110 -50.065 1.00 64.31 332 THR F CA 1
ATOM 27093 C C . THR F 1 13 ? 20.376 165.263 -51.034 1.00 61.36 332 THR F C 1
ATOM 27094 O O . THR F 1 13 ? 21.242 166.137 -51.171 1.00 50.36 332 THR F O 1
ATOM 27105 N N . ASP F 1 14 ? 19.228 165.290 -51.706 1.00 48.41 333 ASP F N 1
ATOM 27106 C CA . ASP F 1 14 ? 18.892 166.382 -52.613 1.00 52.14 333 ASP F CA 1
ATOM 27107 C C . ASP F 1 14 ? 18.342 167.608 -51.898 1.00 55.93 333 ASP F C 1
ATOM 27108 O O . ASP F 1 14 ? 18.047 168.609 -52.562 1.00 35.09 333 ASP F O 1
ATOM 27117 N N . ILE F 1 15 ? 18.180 167.557 -50.585 1.00 61.56 334 ILE F N 1
ATOM 27118 C CA . ILE F 1 15 ? 17.601 168.654 -49.814 1.00 43.37 334 ILE F CA 1
ATOM 27119 C C . ILE F 1 15 ? 18.744 169.446 -49.196 1.00 41.65 334 ILE F C 1
ATOM 27120 O O . ILE F 1 15 ? 19.637 168.840 -48.588 1.00 34.88 334 ILE F O 1
ATOM 27136 N N . PRO F 1 16 ? 18.752 170.772 -49.316 1.00 42.06 335 PRO F N 1
ATOM 27137 C CA . PRO F 1 16 ? 19.847 171.582 -48.768 1.00 36.85 335 PRO F CA 1
ATOM 27138 C C . PRO F 1 16 ? 19.648 171.805 -47.274 1.00 47.79 335 PRO F C 1
ATOM 27139 O O . PRO F 1 16 ? 18.642 171.401 -46.702 1.00 36.48 335 PRO F O 1
ATOM 27150 N N . GLY F 1 17 ? 20.624 172.468 -46.659 1.00 48.78 336 GLY F N 1
ATOM 27151 C CA . GLY F 1 17 ? 20.480 172.846 -45.262 1.00 45.51 336 GLY F CA 1
ATOM 27152 C C . GLY F 1 17 ? 19.351 173.845 -45.069 1.00 56.64 336 GLY F C 1
ATOM 27153 O O . GLY F 1 17 ? 19.114 174.717 -45.911 1.00 37.98 336 GLY F O 1
ATOM 27157 N N . LEU F 1 18 ? 18.634 173.695 -43.953 1.00 34.97 337 LEU F N 1
ATOM 27158 C CA . LEU F 1 18 ? 17.441 174.478 -43.663 1.00 30.29 337 LEU F CA 1
ATOM 27159 C C . LEU F 1 18 ? 17.596 175.234 -42.344 1.00 27.75 337 LEU F C 1
ATOM 27160 O O . LEU F 1 18 ? 18.297 174.792 -41.429 1.00 34.75 337 LEU F O 1
ATOM 27176 N N . ASP F 1 19 ? 16.959 176.398 -42.271 1.00 50.00 338 ASP F N 1
ATOM 27177 C CA . ASP F 1 19 ? 16.869 177.129 -41.017 1.00 37.96 338 ASP F CA 1
ATOM 27178 C C . ASP F 1 19 ? 15.730 176.567 -40.172 1.00 28.43 338 ASP F C 1
ATOM 27179 O O . ASP F 1 19 ? 14.773 175.990 -40.694 1.00 31.43 338 ASP F O 1
ATOM 27188 N N . ALA F 1 20 ? 15.841 176.740 -38.852 1.00 29.68 339 ALA F N 1
ATOM 27189 C CA . ALA F 1 20 ? 14.813 176.237 -37.950 1.00 34.59 339 ALA F CA 1
ATOM 27190 C C . ALA F 1 20 ? 13.440 176.808 -38.260 1.00 25.30 339 ALA F C 1
ATOM 27191 O O . ALA F 1 20 ? 12.429 176.189 -37.910 1.00 35.93 339 ALA F O 1
ATOM 27198 N N . SER F 1 21 ? 13.381 177.980 -38.889 1.00 35.31 340 SER F N 1
ATOM 27199 C CA . SER F 1 21 ? 12.115 178.582 -39.283 1.00 51.92 340 SER F CA 1
ATOM 27200 C C . SER F 1 21 ? 11.426 177.812 -40.403 1.00 27.85 340 SER F C 1
ATOM 27201 O O . SER F 1 21 ? 10.255 178.078 -40.676 1.00 31.48 340 SER F O 1
ATOM 27209 N N . LYS F 1 22 ? 12.116 176.855 -41.037 1.00 36.27 341 LYS F N 1
ATOM 27210 C CA . LYS F 1 22 ? 11.480 176.014 -42.048 1.00 28.39 341 LYS F CA 1
ATOM 27211 C C . LYS F 1 22 ? 10.487 175.034 -41.433 1.00 39.11 341 LYS F C 1
ATOM 27212 O O . LYS F 1 22 ? 9.556 174.585 -42.114 1.00 35.84 341 LYS F O 1
ATOM 27231 N N . LEU F 1 23 ? 10.663 174.690 -40.159 1.00 25.06 342 LEU F N 1
ATOM 27232 C CA . LEU F 1 23 ? 9.647 173.947 -39.421 1.00 42.23 342 LEU F CA 1
ATOM 27233 C C . LEU F 1 23 ? 8.569 174.936 -38.997 1.00 27.26 342 LEU F C 1
ATOM 27234 O O . LEU F 1 23 ? 8.838 175.851 -38.209 1.00 39.27 342 LEU F O 1
ATOM 27250 N N . VAL F 1 24 ? 7.350 174.724 -39.471 1.00 36.83 343 VAL F N 1
ATOM 27251 C CA . VAL F 1 24 ? 6.279 175.693 -39.297 1.00 26.72 343 VAL F CA 1
ATOM 27252 C C . VAL F 1 24 ? 5.141 175.189 -38.429 1.00 27.48 343 VAL F C 1
ATOM 27253 O O . VAL F 1 24 ? 4.222 175.971 -38.130 1.00 47.33 343 VAL F O 1
ATOM 27266 N N . SER F 1 25 ? 5.167 173.932 -38.006 1.00 37.90 344 SER F N 1
ATOM 27267 C CA . SER F 1 25 ? 4.059 173.387 -37.239 1.00 33.76 344 SER F CA 1
ATOM 27268 C C . SER F 1 25 ? 4.498 172.085 -36.585 1.00 28.64 344 SER F C 1
ATOM 27269 O O . SER F 1 25 ? 5.487 171.465 -36.997 1.00 29.41 344 SER F O 1
ATOM 27277 N N . GLY F 1 26 ? 3.708 171.649 -35.607 1.00 24.35 345 GLY F N 1
ATOM 27278 C CA . GLY F 1 26 ? 3.885 170.356 -34.991 1.00 31.64 345 GLY F CA 1
ATOM 27279 C C . GLY F 1 26 ? 4.898 170.393 -33.859 1.00 24.07 345 GLY F C 1
ATOM 27280 O O . GLY F 1 26 ? 5.596 171.381 -33.620 1.00 29.80 345 GLY F O 1
ATOM 27284 N N . VAL F 1 27 ? 4.959 169.279 -33.142 1.00 24.26 346 VAL F N 1
ATOM 27285 C CA . VAL F 1 27 ? 5.847 169.119 -32.003 1.00 33.64 346 VAL F CA 1
ATOM 27286 C C . VAL F 1 27 ? 6.852 168.020 -32.341 1.00 29.50 346 VAL F C 1
ATOM 27287 O O . VAL F 1 27 ? 6.469 166.917 -32.753 1.00 23.81 346 VAL F O 1
ATOM 27300 N N . LEU F 1 28 ? 8.131 168.338 -32.178 1.00 24.23 347 LEU F N 1
ATOM 27301 C CA . LEU F 1 28 ? 9.191 167.391 -32.419 1.00 23.78 347 LEU F CA 1
ATOM 27302 C C . LEU F 1 28 ? 8.982 166.142 -31.603 1.00 24.12 347 LEU F C 1
ATOM 27303 O O . LEU F 1 28 ? 8.572 166.203 -30.434 1.00 24.67 347 LEU F O 1
ATOM 27319 N N . ALA F 1 29 ? 9.282 164.995 -32.219 1.00 23.68 348 ALA F N 1
ATOM 27320 C CA . ALA F 1 29 ? 9.450 163.780 -31.425 1.00 23.53 348 ALA F CA 1
ATOM 27321 C C . ALA F 1 29 ? 10.561 164.004 -30.396 1.00 24.14 348 ALA F C 1
ATOM 27322 O O . ALA F 1 29 ? 11.555 164.684 -30.661 1.00 23.46 348 ALA F O 1
ATOM 27329 N N . GLU F 1 30 ? 10.372 163.445 -29.201 1.00 18.89 349 GLU F N 1
ATOM 27330 C CA . GLU F 1 30 ? 11.301 163.715 -28.112 1.00 20.40 349 GLU F CA 1
ATOM 27331 C C . GLU F 1 30 ? 12.711 163.287 -28.466 1.00 16.11 349 GLU F C 1
ATOM 27332 O O . GLU F 1 30 ? 13.682 163.985 -28.117 1.00 21.33 349 GLU F O 1
ATOM 27344 N N . GLN F 1 31 ? 12.850 162.199 -29.229 1.00 16.03 350 GLN F N 1
ATOM 27345 C CA . GLN F 1 31 ? 14.161 161.677 -29.570 1.00 23.20 350 GLN F CA 1
ATOM 27346 C C . GLN F 1 31 ? 14.971 162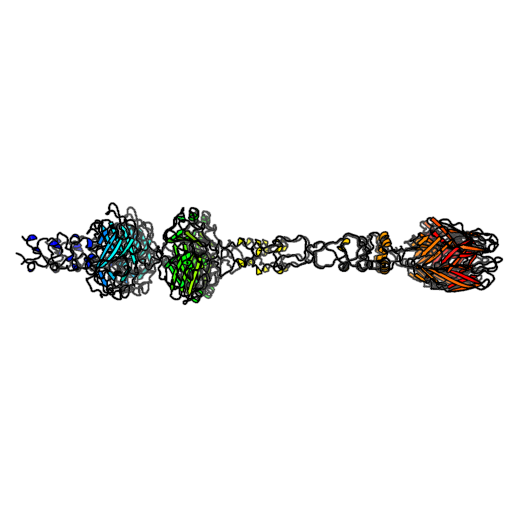.628 -30.446 1.00 24.99 350 GLN F C 1
ATOM 27347 O O . GLN F 1 31 ? 16.171 162.412 -30.585 1.00 18.37 350 GLN F O 1
ATOM 27361 N N . ARG F 1 32 ? 14.356 163.668 -31.016 1.00 20.99 351 ARG F N 1
ATOM 27362 C CA . ARG F 1 32 ? 15.108 164.657 -31.785 1.00 15.76 351 ARG F CA 1
ATOM 27363 C C . ARG F 1 32 ? 15.820 165.656 -30.886 1.00 14.37 351 ARG F C 1
ATOM 27364 O O . ARG F 1 32 ? 16.630 166.438 -31.372 1.00 20.11 351 ARG F O 1
ATOM 27385 N N . LEU F 1 33 ? 15.461 165.703 -29.555 1.00 16.12 352 LEU F N 1
ATOM 27386 C CA . LEU F 1 33 ? 16.017 166.683 -28.653 1.00 25.35 352 LEU F CA 1
ATOM 27387 C C . LEU F 1 33 ? 17.376 166.214 -28.122 1.00 11.46 352 LEU F C 1
ATOM 27388 O O . LEU F 1 33 ? 17.563 165.016 -27.864 1.00 15.72 352 LEU F O 1
ATOM 27404 N N . PRO F 1 34 ? 18.315 167.142 -27.945 1.00 18.49 353 PRO F N 1
ATOM 27405 C CA . PRO F 1 34 ? 19.483 166.852 -27.111 1.00 17.83 353 PRO F CA 1
ATOM 27406 C C . PRO F 1 34 ? 19.010 166.214 -25.816 1.00 26.64 353 PRO F C 1
ATOM 27407 O O . PRO F 1 34 ? 17.966 166.583 -25.268 1.00 18.05 353 PRO F O 1
ATOM 27418 N N . VAL F 1 35 ? 19.779 165.226 -25.347 1.00 16.28 354 VAL F N 1
ATOM 27419 C CA . VAL F 1 35 ? 19.272 164.293 -24.330 1.00 18.09 354 VAL F CA 1
ATOM 27420 C C . VAL F 1 35 ? 18.935 165.014 -23.041 1.00 15.25 354 VAL F C 1
ATOM 27421 O O . VAL F 1 35 ? 18.015 164.606 -22.314 1.00 14.19 354 VAL F O 1
ATOM 27434 N N . PHE F 1 36 ? 19.651 166.102 -22.732 1.00 12.03 355 PHE F N 1
ATOM 27435 C CA . PHE F 1 36 ? 19.383 166.775 -21.459 1.00 10.60 355 PHE F CA 1
ATOM 27436 C C . PHE F 1 36 ? 18.017 167.425 -21.463 1.00 16.96 355 PHE F C 1
ATOM 27437 O O . PHE F 1 36 ? 17.390 167.497 -20.410 1.00 12.97 355 PHE F O 1
ATOM 27454 N N . ALA F 1 37 ? 17.526 167.861 -22.633 1.00 13.84 356 ALA F N 1
ATOM 27455 C CA . ALA F 1 37 ? 16.203 168.449 -22.727 1.00 10.74 356 ALA F CA 1
ATOM 27456 C C . ALA F 1 37 ? 15.110 167.409 -22.539 1.00 10.68 356 ALA F C 1
ATOM 27457 O O . ALA F 1 37 ? 13.934 167.767 -22.334 1.00 12.29 356 ALA F O 1
ATOM 27464 N N . ARG F 1 38 ? 15.481 166.140 -22.578 1.00 10.54 357 ARG F N 1
ATOM 27465 C CA . ARG F 1 38 ? 14.598 165.040 -22.236 1.00 11.74 357 ARG F CA 1
ATOM 27466 C C . ARG F 1 38 ? 14.720 164.620 -20.780 1.00 16.86 357 ARG F C 1
ATOM 27467 O O . ARG F 1 38 ? 14.067 163.638 -20.375 1.00 15.13 357 ARG F O 1
ATOM 27488 N N . GLY F 1 39 ? 15.544 165.313 -19.995 1.00 17.43 358 GLY F N 1
ATOM 27489 C CA . GLY F 1 39 ? 15.870 164.860 -18.632 1.00 18.32 358 GLY F CA 1
ATOM 27490 C C . GLY F 1 39 ? 16.836 163.696 -18.540 1.00 19.31 358 GLY F C 1
ATOM 27491 O O . GLY F 1 39 ? 17.015 163.125 -17.454 1.00 12.97 358 GLY F O 1
ATOM 27495 N N . LEU F 1 40 ? 17.459 163.308 -19.640 1.00 12.34 359 LEU F N 1
ATOM 27496 C CA . LEU F 1 40 ? 18.420 162.217 -19.620 1.00 12.97 359 LEU F CA 1
ATOM 27497 C C . LEU F 1 40 ? 19.786 162.777 -19.247 1.00 10.81 359 LEU F C 1
ATOM 27498 O O . LEU F 1 40 ? 20.273 163.691 -19.891 1.00 12.59 359 LEU F O 1
ATOM 27514 N N . ALA F 1 41 ? 20.387 162.232 -18.200 1.00 13.26 360 ALA F N 1
ATOM 27515 C CA . ALA F 1 41 ? 21.684 162.668 -17.700 1.00 19.02 360 ALA F CA 1
ATOM 27516 C C . ALA F 1 41 ? 22.810 161.895 -18.393 1.00 20.23 360 ALA F C 1
ATOM 27517 O O . ALA F 1 41 ? 23.654 161.258 -17.753 1.00 17.38 360 ALA F O 1
ATOM 27524 N N . THR F 1 42 ? 22.793 161.946 -19.725 1.00 13.17 361 THR F N 1
ATOM 27525 C CA . THR F 1 42 ? 23.705 161.167 -20.538 1.00 18.34 361 THR F CA 1
ATOM 27526 C C . THR F 1 42 ? 24.557 161.996 -21.484 1.00 13.58 361 THR F C 1
ATOM 27527 O O . THR F 1 42 ? 25.409 161.427 -22.189 1.00 14.55 361 THR F O 1
ATOM 27538 N N . ALA F 1 43 ? 24.399 163.305 -21.492 1.00 13.93 362 ALA F N 1
ATOM 27539 C CA . ALA F 1 43 ? 25.104 164.131 -22.474 1.00 13.13 362 ALA F CA 1
ATOM 27540 C C . ALA F 1 43 ? 26.614 164.061 -22.301 1.00 23.66 362 ALA F C 1
ATOM 27541 O O . ALA F 1 43 ? 27.354 164.243 -23.269 1.00 18.44 362 ALA F O 1
ATOM 27548 N N . VAL F 1 44 ? 27.083 163.828 -21.076 1.00 13.49 363 VAL F N 1
ATOM 27549 C CA . VAL F 1 44 ? 28.484 163.626 -20.767 1.00 12.87 363 VAL F CA 1
ATOM 27550 C C . VAL F 1 44 ? 28.600 162.347 -19.945 1.00 22.91 363 VAL F C 1
ATOM 27551 O O . VAL F 1 44 ? 27.614 161.785 -19.469 1.00 19.35 363 VAL F O 1
ATOM 27564 N N . SER F 1 45 ? 29.834 161.901 -19.764 1.00 18.93 364 SER F N 1
ATOM 27565 C CA . SER F 1 45 ? 30.040 160.623 -19.114 1.00 18.30 364 SER F CA 1
ATOM 27566 C C . SER F 1 45 ? 29.888 160.761 -17.595 1.00 13.35 364 SER F C 1
ATOM 27567 O O . SER F 1 45 ? 29.915 161.853 -17.037 1.00 13.11 364 SER F O 1
ATOM 27575 N N . ASN F 1 46 ? 29.769 159.606 -16.937 1.00 16.54 365 ASN F N 1
ATOM 27576 C CA . ASN F 1 46 ? 29.582 159.532 -15.486 1.00 21.96 365 ASN F CA 1
ATOM 27577 C C . ASN F 1 46 ? 30.790 159.952 -14.679 1.00 26.75 365 ASN F C 1
ATOM 27578 O O . ASN F 1 46 ? 30.700 159.945 -13.448 1.00 23.64 365 ASN F O 1
ATOM 27589 N N A SER F 1 47 ? 31.896 160.304 -15.334 0.67 26.48 366 SER F N 1
ATOM 27590 N N B SER F 1 47 ? 31.903 160.308 -15.314 0.33 26.47 366 SER F N 1
ATOM 27591 C CA A SER F 1 47 ? 33.090 160.817 -14.685 0.67 24.82 366 SER F CA 1
ATOM 27592 C CA B SER F 1 47 ? 33.064 160.836 -14.612 0.33 25.45 366 SER F CA 1
ATOM 27593 C C A SER F 1 47 ? 33.268 162.314 -14.868 0.67 28.76 366 SER F C 1
ATOM 27594 C C B SER F 1 47 ? 33.305 162.308 -14.916 0.33 27.41 366 SER F C 1
ATOM 27595 O O A SER F 1 47 ? 34.243 162.878 -14.367 0.67 26.30 366 SER F O 1
ATOM 27596 O O B SER F 1 47 ? 34.355 162.845 -14.558 0.33 26.44 366 SER F O 1
ATOM 27611 N N . SER F 1 48 ? 32.367 162.970 -15.579 1.00 21.00 367 SER F N 1
ATOM 27612 C CA . SER F 1 48 ? 32.542 164.367 -15.939 1.00 14.99 367 SER F CA 1
ATOM 27613 C C . SER F 1 48 ? 32.714 165.251 -14.707 1.00 20.21 367 SER F C 1
ATOM 27614 O O . SER F 1 48 ? 32.107 165.028 -13.659 1.00 15.52 367 SER F O 1
ATOM 27622 N N . ASP F 1 49 ? 33.559 166.280 -14.859 1.00 15.98 368 ASP F N 1
ATOM 27623 C CA . ASP F 1 49 ? 33.909 167.192 -13.774 1.00 18.90 368 ASP F CA 1
ATOM 27624 C C . ASP F 1 49 ? 32.867 168.302 -13.729 1.00 20.63 368 ASP F C 1
ATOM 27625 O O . ASP F 1 49 ? 32.812 169.117 -14.654 1.00 17.24 368 ASP F O 1
ATOM 27634 N N . PRO F 1 50 ? 32.062 168.403 -12.674 1.00 17.56 369 PRO F N 1
ATOM 27635 C CA . PRO F 1 50 ? 31.043 169.458 -12.649 1.00 14.75 369 PRO F CA 1
ATOM 27636 C C . PRO F 1 50 ? 31.639 170.862 -12.587 1.00 12.68 369 PRO F C 1
ATOM 27637 O O . PRO F 1 50 ? 30.941 171.821 -12.939 1.00 12.97 369 PRO F O 1
ATOM 27648 N N . ASN F 1 51 ? 32.902 171.015 -12.162 1.00 12.96 370 ASN F N 1
ATOM 27649 C CA . ASN F 1 51 ? 33.532 172.340 -12.190 1.00 13.05 370 ASN F CA 1
ATOM 27650 C C . ASN F 1 51 ? 33.659 172.891 -13.607 1.00 24.28 370 ASN F C 1
ATOM 27651 O O . ASN F 1 51 ? 33.682 174.122 -13.800 1.00 13.07 370 ASN F O 1
ATOM 27662 N N . THR F 1 52 ? 33.811 172.004 -14.596 1.00 14.71 371 THR F N 1
ATOM 27663 C CA . THR F 1 52 ? 33.928 172.421 -15.995 1.00 18.93 371 THR F CA 1
ATOM 27664 C C . THR F 1 52 ? 32.623 172.210 -16.780 1.00 15.80 371 THR F C 1
ATOM 27665 O O . THR F 1 52 ? 32.627 172.161 -18.022 1.00 13.15 371 THR F O 1
ATOM 27676 N N . ALA F 1 53 ? 31.490 172.168 -16.072 1.00 13.00 372 ALA F N 1
ATOM 27677 C CA . ALA F 1 53 ? 30.217 171.869 -16.710 1.00 13.54 372 ALA F CA 1
ATOM 27678 C C . ALA F 1 53 ? 29.924 172.868 -17.819 1.00 13.15 372 ALA F C 1
ATOM 27679 O O . ALA F 1 53 ? 30.119 174.070 -17.646 1.00 14.15 372 ALA F O 1
ATOM 27686 N N . THR F 1 54 ? 29.478 172.350 -18.969 1.00 16.54 373 THR F N 1
ATOM 27687 C CA . THR F 1 54 ? 28.919 173.177 -20.016 1.00 17.79 373 THR F CA 1
ATOM 27688 C C . THR F 1 54 ? 27.557 172.690 -20.474 1.00 25.39 373 THR F C 1
ATOM 27689 O O . THR F 1 54 ? 26.982 173.292 -21.382 1.00 16.23 373 THR F O 1
ATOM 27700 N N . VAL F 1 55 ? 27.038 171.610 -19.898 1.00 13.05 374 VAL F N 1
ATOM 27701 C CA . VAL F 1 55 ? 25.708 171.109 -20.225 1.00 11.70 374 VAL F CA 1
ATOM 27702 C C . VAL F 1 55 ? 24.799 171.260 -19.009 1.00 13.06 374 VAL F C 1
ATOM 27703 O O . VAL F 1 55 ? 25.289 171.284 -17.858 1.00 13.10 374 VAL F O 1
ATOM 27716 N N . PRO F 1 56 ? 23.482 171.394 -19.209 1.00 13.51 375 PRO F N 1
ATOM 27717 C CA . PRO F 1 56 ? 22.604 171.659 -18.074 1.00 18.30 375 PRO F CA 1
ATOM 27718 C C . PRO F 1 56 ? 22.285 170.451 -17.222 1.00 10.74 375 PRO F C 1
ATOM 27719 O O . PRO F 1 56 ? 21.656 170.635 -16.162 1.00 14.61 375 PRO F O 1
ATOM 27730 N N . LEU F 1 57 ? 22.675 169.242 -17.623 1.00 16.91 376 LEU F N 1
ATOM 27731 C CA . LEU F 1 57 ? 22.347 168.046 -16.839 1.00 10.87 376 LEU F CA 1
ATOM 27732 C C . LEU F 1 57 ? 23.429 166.988 -17.053 1.00 13.25 376 LEU F C 1
ATOM 27733 O O . LEU F 1 57 ? 23.770 166.638 -18.201 1.00 11.38 376 LEU F O 1
ATOM 27749 N N . MET F 1 58 ? 23.954 166.488 -15.941 1.00 11.29 377 MET F N 1
ATOM 27750 C CA . MET F 1 58 ? 24.906 165.388 -15.956 1.00 11.59 377 MET F CA 1
ATOM 27751 C C . MET F 1 58 ? 24.667 164.556 -14.713 1.00 18.01 377 MET F C 1
ATOM 27752 O O . MET F 1 58 ? 23.934 164.955 -13.813 1.00 14.59 377 MET F O 1
ATOM 27766 N N . LEU F 1 59 ? 25.323 163.399 -14.688 1.00 13.80 378 LEU F N 1
ATOM 27767 C CA . LEU F 1 59 ? 25.314 162.466 -13.574 1.00 12.41 378 LEU F CA 1
ATOM 27768 C C . LEU F 1 59 ? 26.736 162.018 -13.357 1.00 12.12 378 LEU F C 1
ATOM 27769 O O . LEU F 1 59 ? 27.334 161.410 -14.254 1.00 12.36 378 LEU F O 1
ATOM 27785 N N . THR F 1 60 ? 27.272 162.285 -12.174 1.00 12.16 379 THR F N 1
ATOM 27786 C CA . THR F 1 60 ? 28.710 162.125 -11.997 1.00 12.51 379 THR F CA 1
ATOM 27787 C C . THR F 1 60 ? 29.061 161.833 -10.539 1.00 12.55 379 THR F C 1
ATOM 27788 O O . THR F 1 60 ? 28.396 162.268 -9.602 1.00 13.20 379 THR F O 1
ATOM 27799 N N . ASN F 1 61 ? 30.131 161.072 -10.369 1.00 15.03 380 ASN F N 1
ATOM 27800 C CA . ASN F 1 61 ? 30.692 160.846 -9.042 1.00 14.61 380 ASN F CA 1
ATOM 27801 C C . ASN F 1 61 ? 32.037 161.517 -8.917 1.00 18.38 380 ASN F C 1
ATOM 27802 O O . ASN F 1 61 ? 32.821 161.163 -8.035 1.00 18.66 380 ASN F O 1
ATOM 27813 N N . HIS F 1 62 ? 32.324 162.470 -9.808 1.00 16.38 381 HIS F N 1
ATOM 27814 C CA . HIS F 1 62 ? 33.584 163.195 -9.756 1.00 15.69 381 HIS F CA 1
ATOM 27815 C C . HIS F 1 62 ? 33.759 163.833 -8.389 1.00 20.81 381 HIS F C 1
ATOM 27816 O O . HIS F 1 62 ? 32.792 164.212 -7.724 1.00 16.35 381 HIS F O 1
ATOM 27830 N N . ALA F 1 63 ? 35.021 163.957 -7.981 1.00 21.94 382 ALA F N 1
ATOM 27831 C CA . ALA F 1 63 ? 35.352 164.446 -6.651 1.00 16.41 382 ALA F CA 1
ATOM 27832 C C . ALA F 1 63 ? 34.768 165.813 -6.378 1.00 22.79 382 ALA F C 1
ATOM 27833 O O . ALA F 1 63 ? 34.503 166.147 -5.222 1.00 15.88 382 ALA F O 1
ATOM 27840 N N . ASN F 1 64 ? 34.568 166.615 -7.418 1.00 18.35 383 ASN F N 1
ATOM 27841 C CA . ASN F 1 64 ? 34.079 167.978 -7.232 1.00 13.31 383 ASN F CA 1
ATOM 27842 C C . ASN F 1 64 ? 32.569 168.049 -6.970 1.00 12.83 383 ASN F C 1
ATOM 27843 O O . ASN F 1 64 ? 32.059 169.146 -6.688 1.00 16.03 383 ASN F O 1
ATOM 27854 N N . GLY F 1 65 ? 31.854 166.922 -7.025 1.00 14.01 384 GLY F N 1
ATOM 27855 C CA . GLY F 1 65 ? 30.493 166.865 -6.535 1.00 12.37 384 GLY F CA 1
ATOM 27856 C C . GLY F 1 65 ? 30.456 167.058 -5.018 1.00 15.13 384 GLY F C 1
ATOM 27857 O O . GLY F 1 65 ? 31.486 167.269 -4.376 1.00 20.92 384 GLY F O 1
ATOM 27861 N N . PRO F 1 66 ? 29.278 166.958 -4.442 1.00 11.98 385 PRO F N 1
ATOM 27862 C CA . PRO F 1 66 ? 29.115 167.323 -3.038 1.00 11.86 385 PRO F CA 1
ATOM 27863 C C . PRO F 1 66 ? 29.544 166.267 -2.024 1.00 26.90 385 PRO F C 1
ATOM 27864 O O . PRO F 1 66 ? 29.855 166.621 -0.882 1.00 22.14 385 PRO F O 1
ATOM 27875 N N . VAL F 1 67 ? 29.541 164.980 -2.386 1.00 16.24 386 VAL F N 1
ATOM 27876 C CA . VAL F 1 67 ? 29.861 163.920 -1.428 1.00 25.21 386 VAL F CA 1
ATOM 27877 C C . VAL F 1 67 ? 30.804 162.911 -2.068 1.00 23.47 386 VAL F C 1
ATOM 27878 O O . VAL F 1 67 ? 30.458 162.265 -3.065 1.00 19.69 386 VAL F O 1
ATOM 27891 N N . ALA F 1 68 ? 31.987 162.742 -1.468 1.00 26.15 387 ALA F N 1
ATOM 27892 C CA . ALA F 1 68 ? 33.032 161.911 -2.038 1.00 36.85 387 ALA F CA 1
ATOM 27893 C C . ALA F 1 68 ? 32.553 160.480 -2.245 1.00 31.05 387 ALA F C 1
ATOM 27894 O O . ALA F 1 68 ? 31.934 159.875 -1.359 1.00 20.64 387 ALA F O 1
ATOM 27901 N N . GLY F 1 69 ? 32.855 159.946 -3.419 1.00 14.24 388 GLY F N 1
ATOM 27902 C CA . GLY F 1 69 ? 32.505 158.580 -3.774 1.00 32.80 388 GLY F CA 1
ATOM 27903 C C . GLY F 1 69 ? 31.092 158.355 -4.273 1.00 33.20 388 GLY F C 1
ATOM 27904 O O . GLY F 1 69 ? 30.781 157.242 -4.722 1.00 23.32 388 GLY F O 1
ATOM 27908 N N . ARG F 1 70 ? 30.226 159.363 -4.244 1.00 17.32 389 ARG F N 1
ATOM 27909 C CA . ARG F 1 70 ? 28.822 159.181 -4.566 1.00 14.90 389 ARG F CA 1
ATOM 27910 C C . ARG F 1 70 ? 28.435 159.860 -5.867 1.00 16.12 389 ARG F C 1
ATOM 27911 O O . ARG F 1 70 ? 28.868 160.994 -6.152 1.00 13.12 389 ARG F O 1
ATOM 27932 N N . TYR F 1 71 ? 27.580 159.186 -6.623 1.00 17.01 390 TYR F N 1
ATOM 27933 C CA . TYR F 1 71 ? 26.979 159.775 -7.821 1.00 15.08 390 TYR F CA 1
ATOM 27934 C C . TYR F 1 71 ? 25.857 160.738 -7.465 1.00 13.55 390 TYR F C 1
ATOM 27935 O O . TYR F 1 71 ? 25.039 160.465 -6.581 1.00 12.90 390 TYR F O 1
ATOM 27953 N N . PHE F 1 72 ? 25.833 161.886 -8.159 1.00 11.65 391 PHE F N 1
ATOM 27954 C CA . PHE F 1 72 ? 24.749 162.846 -8.078 1.00 11.31 391 PHE F CA 1
ATOM 27955 C C . PHE F 1 72 ? 24.343 163.289 -9.482 1.00 14.57 391 PHE F C 1
ATOM 27956 O O . PHE F 1 72 ? 25.201 163.508 -10.341 1.00 14.30 391 PHE F O 1
ATOM 27973 N N . TYR F 1 73 ? 23.041 163.430 -9.697 1.00 11.32 392 TYR F N 1
ATOM 27974 C CA . TYR F 1 73 ? 22.558 164.216 -10.825 1.00 10.82 392 TYR F CA 1
ATOM 27975 C C . TYR F 1 73 ? 22.892 165.681 -10.556 1.00 13.59 392 TYR F C 1
ATOM 27976 O O . TYR F 1 73 ? 22.587 166.191 -9.478 1.00 14.44 392 TYR F O 1
ATOM 27994 N N . ILE F 1 74 ? 23.502 166.360 -11.514 1.00 11.46 393 ILE F N 1
ATOM 27995 C CA . ILE F 1 74 ? 23.846 167.768 -11.316 1.00 10.92 393 ILE F CA 1
ATOM 27996 C C . ILE F 1 74 ? 23.249 168.597 -12.445 1.00 19.57 393 ILE F C 1
ATOM 27997 O O . ILE F 1 74 ? 23.650 168.457 -13.616 1.00 12.02 393 ILE F O 1
ATOM 28013 N N . GLN F 1 75 ? 22.321 169.477 -12.087 1.00 12.68 394 GLN F N 1
ATOM 28014 C CA . GLN F 1 75 ? 21.782 170.473 -13.004 1.00 13.79 394 GLN F CA 1
ATOM 28015 C C . GLN F 1 75 ? 22.655 171.699 -12.967 1.00 13.18 394 GLN F C 1
ATOM 28016 O O . GLN F 1 75 ? 23.119 172.081 -11.891 1.00 11.84 394 GLN F O 1
ATOM 28030 N N . SER F 1 76 ? 22.836 172.332 -14.133 1.00 11.51 395 SER F N 1
ATOM 28031 C CA . SER F 1 76 ? 23.570 173.587 -14.236 1.00 10.69 395 SER F CA 1
ATOM 28032 C C . SER F 1 76 ? 22.741 174.649 -14.955 1.00 10.50 395 SER F C 1
ATOM 28033 O O . SER F 1 76 ? 22.072 174.363 -15.943 1.00 12.67 395 SER F O 1
ATOM 28041 N N . MET F 1 77 ? 22.821 175.875 -14.456 1.00 14.99 396 MET F N 1
ATOM 28042 C CA . MET F 1 77 ? 22.206 177.055 -15.052 1.00 10.26 396 MET F CA 1
ATOM 28043 C C . MET F 1 77 ? 23.310 178.079 -15.237 1.00 10.67 396 MET F C 1
ATOM 28044 O O . MET F 1 77 ? 24.113 178.300 -14.309 1.00 10.60 396 MET F O 1
ATOM 28058 N N . PHE F 1 78 ? 23.392 178.645 -16.449 1.00 10.56 397 PHE F N 1
ATOM 28059 C CA . PHE F 1 78 ? 24.560 179.405 -16.877 1.00 10.83 397 PHE F CA 1
ATOM 28060 C C . PHE F 1 78 ? 24.219 180.849 -17.238 1.00 10.72 397 PHE F C 1
ATOM 28061 O O . PHE F 1 78 ? 23.111 181.162 -17.691 1.00 16.06 397 PHE F O 1
ATOM 28078 N N . TYR F 1 79 ? 25.207 181.739 -17.034 1.00 16.63 398 TYR F N 1
ATOM 28079 C CA . TYR F 1 79 ? 25.179 183.123 -17.518 1.00 15.59 398 TYR F CA 1
ATOM 28080 C C . TYR F 1 79 ? 26.618 183.617 -17.544 1.00 23.61 398 TYR F C 1
ATOM 28081 O O . TYR F 1 79 ? 27.332 183.445 -16.534 1.00 16.21 398 TYR F O 1
ATOM 28099 N N . PRO F 1 80 ? 27.061 184.307 -18.618 1.00 25.63 399 PRO F N 1
ATOM 28100 C CA . PRO F 1 80 ? 26.342 184.727 -19.829 1.00 15.29 399 PRO F CA 1
ATOM 28101 C C . PRO F 1 80 ? 26.260 183.647 -20.888 1.00 23.86 399 PRO F C 1
ATOM 28102 O O . PRO F 1 80 ? 25.498 183.753 -21.861 1.00 19.91 399 PRO F O 1
ATOM 28113 N N . ASP F 1 81 ? 27.080 182.618 -20.714 1.00 14.51 400 ASP F N 1
ATOM 28114 C CA . ASP F 1 81 ? 27.106 181.491 -21.621 1.00 15.48 400 ASP F CA 1
ATOM 28115 C C . ASP F 1 81 ? 27.538 180.281 -20.833 1.00 14.62 400 ASP F C 1
ATOM 28116 O O . ASP F 1 81 ? 27.788 180.365 -19.631 1.00 17.71 400 ASP F O 1
ATOM 28125 N N . GLN F 1 82 ? 27.633 179.142 -21.529 1.00 18.57 401 GLN F N 1
ATOM 28126 C CA . GLN F 1 82 ? 27.871 177.859 -20.886 1.00 14.70 401 GLN F CA 1
ATOM 28127 C C . GLN F 1 82 ? 29.288 177.705 -20.376 1.00 14.58 401 GLN F C 1
ATOM 28128 O O . GLN F 1 82 ? 29.550 176.746 -19.649 1.00 19.58 401 GLN F O 1
ATOM 28142 N N . ASN F 1 83 ? 30.195 178.642 -20.678 1.00 14.54 402 ASN F N 1
ATOM 28143 C CA . ASN F 1 83 ? 31.525 178.658 -20.091 1.00 27.93 402 ASN F CA 1
ATOM 28144 C C . ASN F 1 83 ? 31.628 179.572 -18.875 1.00 15.59 402 ASN F C 1
ATOM 28145 O O . ASN F 1 83 ? 32.698 179.629 -18.252 1.00 20.85 402 ASN F O 1
ATOM 28156 N N . GLY F 1 84 ? 30.558 180.282 -18.521 1.00 17.71 403 GLY F N 1
ATOM 28157 C CA . GLY F 1 84 ? 30.616 181.386 -17.578 1.00 25.87 403 GLY F CA 1
ATOM 28158 C C . GLY F 1 84 ? 30.147 181.008 -16.184 1.00 19.67 403 GLY F C 1
ATOM 28159 O O . GLY F 1 84 ? 30.401 179.899 -15.692 1.00 13.75 403 GLY F O 1
ATOM 28163 N N . ASN F 1 85 ? 29.488 181.961 -15.533 1.00 13.94 404 ASN F N 1
ATOM 28164 C CA . ASN F 1 85 ? 28.966 181.751 -14.187 1.00 16.21 404 ASN F CA 1
ATOM 28165 C C . ASN F 1 85 ? 27.908 180.647 -14.209 1.00 15.77 404 ASN F C 1
ATOM 28166 O O . ASN F 1 85 ? 27.277 180.377 -15.221 1.00 12.42 404 ASN F O 1
ATOM 28177 N N . ALA F 1 86 ? 27.696 180.029 -13.065 1.00 11.32 405 ALA F N 1
ATOM 28178 C CA . ALA F 1 86 ? 26.735 178.948 -13.038 1.00 11.13 405 ALA F CA 1
ATOM 28179 C C . ALA F 1 86 ? 26.244 178.673 -11.625 1.00 15.99 405 ALA F C 1
ATOM 28180 O O . ALA F 1 86 ? 26.978 178.830 -10.658 1.00 18.37 405 ALA F O 1
ATOM 28187 N N . SER F 1 87 ? 24.992 178.238 -11.549 1.00 17.89 406 SER F N 1
ATOM 28188 C CA . SER F 1 87 ? 24.392 177.686 -10.350 1.00 14.58 406 SER F CA 1
ATOM 28189 C C . SER F 1 87 ? 24.172 176.197 -10.593 1.00 14.80 406 SER F C 1
ATOM 28190 O O . SER F 1 87 ? 23.765 175.798 -11.687 1.00 12.34 406 SER F O 1
ATOM 28198 N N . GLN F 1 88 ? 24.455 175.381 -9.597 1.00 10.55 407 GLN F N 1
ATOM 28199 C CA . GLN F 1 88 ? 24.290 173.927 -9.723 1.00 10.59 407 GLN F CA 1
ATOM 28200 C C . GLN F 1 88 ? 23.460 173.361 -8.573 1.00 10.36 407 GLN F C 1
ATOM 28201 O O . GLN F 1 88 ? 23.566 173.801 -7.417 1.00 10.81 407 GLN F O 1
ATOM 28215 N N . ILE F 1 89 ? 22.595 172.417 -8.935 1.00 10.74 408 ILE F N 1
ATOM 28216 C CA . ILE F 1 89 ? 21.790 171.641 -8.014 1.00 10.03 408 ILE F CA 1
ATOM 28217 C C . ILE F 1 89 ? 22.166 170.181 -8.180 1.00 14.58 408 ILE F C 1
ATOM 28218 O O . ILE F 1 89 ? 22.145 169.659 -9.291 1.00 11.71 408 ILE F O 1
ATOM 28234 N N . ALA F 1 90 ? 22.516 169.537 -7.074 1.00 12.57 409 ALA F N 1
ATOM 28235 C CA . ALA F 1 90 ? 22.891 168.140 -7.066 1.00 12.01 409 ALA F CA 1
ATOM 28236 C C . ALA F 1 90 ? 21.832 167.351 -6.307 1.00 19.50 409 ALA F C 1
ATOM 28237 O O . ALA F 1 90 ? 21.446 167.744 -5.202 1.00 15.59 409 ALA F O 1
ATOM 28244 N N . THR F 1 91 ? 21.371 166.247 -6.892 1.00 10.20 410 THR F N 1
ATOM 28245 C CA . THR F 1 91 ? 20.468 165.341 -6.212 1.00 10.02 410 THR F CA 1
ATOM 28246 C C . THR F 1 91 ? 21.042 163.931 -6.282 1.00 10.26 410 THR F C 1
ATOM 28247 O O . THR F 1 91 ? 21.652 163.532 -7.278 1.00 14.66 410 THR F O 1
ATOM 28258 N N . SER F 1 92 ? 20.834 163.174 -5.221 1.00 10.22 411 SER F N 1
ATOM 28259 C CA . SER F 1 92 ? 21.439 161.845 -5.083 1.00 16.09 411 SER F CA 1
ATOM 28260 C C . SER F 1 92 ? 20.916 160.856 -6.123 1.00 13.87 411 SER F C 1
ATOM 28261 O O . SER F 1 92 ? 19.783 160.942 -6.598 1.00 12.71 411 SER F O 1
ATOM 28269 N N . TYR F 1 93 ? 21.788 159.923 -6.492 1.00 11.29 412 TYR F N 1
ATOM 28270 C CA . TYR F 1 93 ? 21.531 158.865 -7.467 1.00 11.55 412 TYR F CA 1
ATOM 28271 C C . TYR F 1 93 ? 21.098 157.552 -6.826 1.00 12.12 412 TYR F C 1
ATOM 28272 O O . TYR F 1 93 ? 20.440 156.741 -7.500 1.00 11.97 412 TYR F O 1
ATOM 28290 N N . ASN F 1 94 ? 21.419 157.327 -5.551 1.00 10.84 413 ASN F N 1
ATOM 28291 C CA . ASN F 1 94 ? 21.108 156.058 -4.889 1.00 13.55 413 ASN F CA 1
ATOM 28292 C C . ASN F 1 94 ? 21.297 156.215 -3.383 1.00 10.82 413 ASN F C 1
ATOM 28293 O O . ASN F 1 94 ? 21.841 157.213 -2.914 1.00 18.62 413 ASN F O 1
ATOM 28304 N N . ALA F 1 95 ? 20.836 155.218 -2.647 1.00 21.52 414 ALA F N 1
ATOM 28305 C CA . ALA F 1 95 ? 21.111 155.040 -1.228 1.00 20.16 414 ALA F CA 1
ATOM 28306 C C . ALA F 1 95 ? 20.305 155.961 -0.312 1.00 14.18 414 ALA F C 1
ATOM 28307 O O . ALA F 1 95 ? 19.787 155.502 0.704 1.00 16.66 414 ALA F O 1
ATOM 28314 N N . THR F 1 96 ? 20.267 157.244 -0.592 1.00 19.60 415 THR F N 1
ATOM 28315 C CA . THR F 1 96 ? 19.487 158.184 0.192 1.00 21.32 415 THR F CA 1
ATOM 28316 C C . THR F 1 96 ? 18.912 159.238 -0.747 1.00 13.21 415 THR F C 1
ATOM 28317 O O . THR F 1 96 ? 19.283 159.313 -1.921 1.00 15.18 415 THR F O 1
ATOM 28328 N N . SER F 1 97 ? 18.018 160.066 -0.204 1.00 17.78 416 SER F N 1
ATOM 28329 C CA . SER F 1 97 ? 17.405 161.182 -0.931 1.00 11.21 416 SER F CA 1
ATOM 28330 C C . SER F 1 97 ? 17.991 162.476 -0.393 1.00 29.12 416 SER F C 1
ATOM 28331 O O . SER F 1 97 ? 17.632 162.915 0.704 1.00 14.84 416 SER F O 1
ATOM 28339 N N . GLU F 1 98 ? 18.877 163.088 -1.177 1.00 13.27 417 GLU F N 1
ATOM 28340 C CA . GLU F 1 98 ? 19.658 164.244 -0.748 1.00 19.02 417 GLU F CA 1
ATOM 28341 C C . GLU F 1 98 ? 19.770 165.249 -1.880 1.00 11.66 417 GLU F C 1
ATOM 28342 O O . GLU F 1 98 ? 19.702 164.886 -3.074 1.00 13.33 417 GLU F O 1
ATOM 28354 N N . MET F 1 99 ? 19.926 166.502 -1.492 1.00 13.21 418 MET F N 1
ATOM 28355 C CA . MET F 1 99 ? 20.033 167.639 -2.408 1.00 15.40 418 MET F CA 1
ATOM 28356 C C . MET F 1 99 ? 21.045 168.647 -1.878 1.00 17.48 418 MET F C 1
ATOM 28357 O O . MET F 1 99 ? 21.141 168.868 -0.663 1.00 16.73 418 MET F O 1
ATOM 28371 N N . TYR F 1 100 ? 21.807 169.257 -2.803 1.00 9.94 419 TYR F N 1
ATOM 28372 C CA . TYR F 1 100 ? 22.805 170.268 -2.498 1.00 12.74 419 TYR F CA 1
ATOM 28373 C C . TYR F 1 100 ? 22.750 171.349 -3.564 1.00 11.01 419 TYR F C 1
ATOM 28374 O O . TYR F 1 100 ? 22.258 171.120 -4.676 1.00 14.13 419 TYR F O 1
ATOM 28392 N N . VAL F 1 101 ? 23.275 172.527 -3.228 1.00 15.19 420 VAL F N 1
ATOM 28393 C CA . VAL F 1 101 ? 23.366 173.641 -4.177 1.00 14.97 420 VAL F CA 1
ATOM 28394 C C . VAL F 1 101 ? 24.729 174.306 -4.055 1.00 15.94 420 VAL F C 1
ATOM 28395 O O . VAL F 1 101 ? 25.332 174.338 -2.981 1.00 12.34 420 VAL F O 1
ATOM 28408 N N . ARG F 1 102 ? 25.225 174.839 -5.172 1.00 12.70 421 ARG F N 1
ATOM 28409 C CA . ARG F 1 102 ? 26.443 175.640 -5.141 1.00 12.20 421 ARG F CA 1
ATOM 28410 C C . ARG F 1 102 ? 26.408 176.630 -6.293 1.00 18.33 421 ARG F C 1
ATOM 28411 O O . ARG F 1 102 ? 25.444 176.704 -7.053 1.00 15.52 421 ARG F O 1
ATOM 28432 N N . VAL F 1 103 ? 27.475 177.413 -6.427 1.00 14.41 422 VAL F N 1
ATOM 28433 C CA . VAL F 1 103 ? 27.497 178.471 -7.431 1.00 11.05 422 VAL F CA 1
ATOM 28434 C C . VAL F 1 103 ? 28.938 178.796 -7.769 1.00 21.80 422 VAL F C 1
ATOM 28435 O O . VAL F 1 103 ? 29.829 178.622 -6.943 1.00 18.21 422 VAL F O 1
ATOM 28448 N N . SER F 1 104 ? 29.167 179.228 -9.009 1.00 17.33 423 SER F N 1
ATOM 28449 C CA . SER F 1 104 ? 30.420 179.871 -9.406 1.00 11.80 423 SER F CA 1
ATOM 28450 C C . SER F 1 104 ? 30.116 181.276 -9.889 1.00 20.96 423 SER F C 1
ATOM 28451 O O . SER F 1 104 ? 29.234 181.473 -10.733 1.00 15.18 423 SER F O 1
ATOM 28459 N N . TYR F 1 105 ? 30.834 182.249 -9.343 1.00 16.28 424 TYR F N 1
ATOM 28460 C CA . TYR F 1 105 ? 30.737 183.603 -9.821 1.00 14.78 424 TYR F CA 1
ATOM 28461 C C . TYR F 1 105 ? 32.135 184.241 -9.842 1.00 14.89 424 TYR F C 1
ATOM 28462 O O . TYR F 1 105 ? 32.860 184.185 -8.852 1.00 13.03 424 TYR F O 1
ATOM 28480 N N . ALA F 1 106 ? 32.473 184.887 -10.938 1.00 15.29 425 ALA F N 1
ATOM 28481 C CA . ALA F 1 106 ? 33.740 185.606 -11.050 1.00 26.17 425 ALA F CA 1
ATOM 28482 C C . ALA F 1 106 ? 33.556 186.801 -11.983 1.00 22.95 425 ALA F C 1
ATOM 28483 O O . ALA F 1 106 ? 32.766 186.751 -12.930 1.00 21.73 425 ALA F O 1
ATOM 28490 N N . ALA F 1 107 ? 34.291 187.876 -11.696 1.00 25.35 426 ALA F N 1
ATOM 28491 C CA . ALA F 1 107 ? 34.231 189.060 -12.538 1.00 30.23 426 ALA F CA 1
ATOM 28492 C C . ALA F 1 107 ? 34.570 188.719 -13.985 1.00 28.00 426 ALA F C 1
ATOM 28493 O O . ALA F 1 107 ? 34.004 189.308 -14.912 1.00 29.50 426 ALA F O 1
ATOM 28500 N N . ASN F 1 108 ? 35.518 187.791 -14.194 1.00 21.56 427 ASN F N 1
ATOM 28501 C CA . ASN F 1 108 ? 35.738 187.143 -15.480 1.00 26.09 427 ASN F CA 1
ATOM 28502 C C . ASN F 1 108 ? 35.045 185.802 -15.384 1.00 14.25 427 ASN F C 1
ATOM 28503 O O . ASN F 1 108 ? 35.638 184.848 -14.869 1.00 21.10 427 ASN F O 1
ATOM 28514 N N . PRO F 1 109 ? 33.804 185.665 -15.852 1.00 16.74 428 PRO F N 1
ATOM 28515 C CA . PRO F 1 109 ? 33.019 184.458 -15.499 1.00 18.21 428 PRO F CA 1
ATOM 28516 C C . PRO F 1 109 ? 33.636 183.161 -16.018 1.00 16.51 428 PRO F C 1
ATOM 28517 O O . PRO F 1 109 ? 33.309 182.086 -15.507 1.00 20.69 428 PRO F O 1
ATOM 28528 N N A SER F 1 110 ? 34.511 183.224 -17.031 0.48 16.89 429 SER F N 1
ATOM 28529 N N B SER F 1 110 ? 34.510 183.227 -17.034 0.52 16.86 429 SER F N 1
ATOM 28530 C CA A SER F 1 110 ? 35.124 182.010 -17.554 0.48 30.56 429 SER F CA 1
ATOM 28531 C CA B SER F 1 110 ? 35.132 182.019 -17.562 0.52 30.73 429 SER F CA 1
ATOM 28532 C C A SER F 1 110 ? 36.182 181.450 -16.619 0.48 29.69 429 SER F C 1
ATOM 28533 C C B SER F 1 110 ? 36.178 181.451 -16.618 0.52 29.57 429 SER F C 1
ATOM 28534 O O A SER F 1 110 ? 36.530 180.270 -16.740 0.48 18.98 429 SER F O 1
ATOM 28535 O O B SER F 1 110 ? 36.514 180.267 -16.732 0.52 19.31 429 SER F O 1
ATOM 28550 N N . ILE F 1 111 ? 36.702 182.266 -15.706 1.00 18.17 430 ILE F N 1
ATOM 28551 C CA . ILE F 1 111 ? 37.711 181.823 -14.730 1.00 14.35 430 ILE F CA 1
ATOM 28552 C C . ILE F 1 111 ? 36.939 181.553 -13.444 1.00 20.59 430 ILE F C 1
ATOM 28553 O O . ILE F 1 111 ? 36.817 182.411 -12.577 1.00 21.84 430 ILE F O 1
ATOM 28569 N N . ARG F 1 112 ? 36.400 180.339 -13.332 1.00 16.44 431 ARG F N 1
ATOM 28570 C CA . ARG F 1 112 ? 35.359 180.072 -12.347 1.00 21.75 431 ARG F CA 1
ATOM 28571 C C . ARG F 1 112 ? 35.905 180.080 -10.922 1.00 29.85 431 ARG F C 1
ATOM 28572 O O . ARG F 1 112 ? 37.077 179.796 -10.669 1.00 16.04 431 ARG F O 1
ATOM 28593 N N . GLU F 1 113 ? 35.036 180.449 -9.988 1.00 18.51 432 GLU F N 1
ATOM 28594 C CA . GLU F 1 113 ? 35.347 180.425 -8.558 1.00 23.34 432 GLU F CA 1
ATOM 28595 C C . GLU F 1 113 ? 34.181 179.753 -7.845 1.00 19.48 432 GLU F C 1
ATOM 28596 O O . GLU F 1 113 ? 33.179 180.393 -7.534 1.00 18.52 432 GLU F O 1
ATOM 28608 N N . TRP F 1 114 ? 34.305 178.470 -7.575 1.00 15.21 433 TRP F N 1
ATOM 28609 C CA . TRP F 1 114 ? 33.191 177.735 -7.019 1.00 18.24 433 TRP F CA 1
ATOM 28610 C C . TRP F 1 114 ? 33.116 177.894 -5.515 1.00 19.37 433 TRP F C 1
ATOM 28611 O O . TRP F 1 114 ? 34.103 177.686 -4.815 1.00 15.57 433 TRP F O 1
ATOM 28632 N N . LEU F 1 115 ? 31.918 178.198 -5.015 1.00 12.60 434 LEU F N 1
ATOM 28633 C CA . LEU F 1 115 ? 31.662 178.158 -3.582 1.00 11.94 434 LEU F CA 1
ATOM 28634 C C . LEU F 1 115 ? 31.306 176.752 -3.139 1.00 18.43 434 LEU F C 1
ATOM 28635 O O . LEU F 1 115 ? 30.917 175.886 -3.948 1.00 16.04 434 LEU F O 1
ATOM 28651 N N . PRO F 1 116 ? 31.478 176.459 -1.856 1.00 16.86 435 PRO F N 1
ATOM 28652 C CA . PRO F 1 116 ? 31.216 175.091 -1.384 1.00 20.95 435 PRO F CA 1
ATOM 28653 C C . PRO F 1 116 ? 29.755 174.710 -1.555 1.00 11.55 435 PRO F C 1
ATOM 28654 O O . PRO F 1 116 ? 28.847 175.548 -1.510 1.00 17.87 435 PRO F O 1
ATOM 28665 N N . TRP F 1 117 ? 29.537 173.415 -1.769 1.00 20.85 436 TRP F N 1
ATOM 28666 C CA . TRP F 1 117 ? 28.178 172.885 -1.790 1.00 16.03 436 TRP F CA 1
ATOM 28667 C C . TRP F 1 117 ? 27.503 173.081 -0.434 1.00 15.70 436 TRP F C 1
ATOM 28668 O O . TRP F 1 117 ? 28.106 172.850 0.614 1.00 14.82 436 TRP F O 1
ATOM 28689 N N . GLN F 1 118 ? 26.247 173.479 -0.474 1.00 15.53 437 GLN F N 1
ATOM 28690 C CA . GLN F 1 118 ? 25.416 173.683 0.707 1.00 17.95 437 GLN F CA 1
ATOM 28691 C C . GLN F 1 118 ? 24.259 172.699 0.650 1.00 16.64 437 GLN F C 1
ATOM 28692 O O . GLN F 1 118 ? 23.593 172.605 -0.364 1.00 12.13 437 GLN F O 1
ATOM 28706 N N . ARG F 1 119 ? 24.034 171.961 1.736 1.00 17.58 438 ARG F N 1
ATOM 28707 C CA . ARG F 1 119 ? 22.969 170.959 1.741 1.00 16.06 438 ARG F CA 1
ATOM 28708 C C . ARG F 1 119 ? 21.602 171.625 1.734 1.00 14.68 438 ARG F C 1
ATOM 28709 O O . ARG F 1 119 ? 21.405 172.671 2.370 1.00 16.54 438 ARG F O 1
ATOM 28730 N N . CYS F 1 120 ? 20.648 171.018 1.027 1.00 12.66 439 CYS F N 1
ATOM 28731 C CA . CYS F 1 120 ? 19.279 171.498 1.000 1.00 12.65 439 CYS F CA 1
ATOM 28732 C C . CYS F 1 120 ? 18.280 170.544 1.641 1.00 17.51 439 CYS F C 1
ATOM 28733 O O . CYS F 1 120 ? 17.327 171.005 2.261 1.00 26.23 439 CYS F O 1
ATOM 28741 N N . ASP F 1 121 ? 18.485 169.231 1.568 1.00 16.18 440 ASP F N 1
ATOM 28742 C CA . ASP F 1 121 ? 17.507 168.370 2.204 1.00 15.99 440 ASP F CA 1
ATOM 28743 C C . ASP F 1 121 ? 17.727 168.463 3.721 1.00 15.08 440 ASP F C 1
ATOM 28744 O O . ASP F 1 121 ? 18.814 168.829 4.178 1.00 15.80 440 ASP F O 1
ATOM 28753 N N . ILE F 1 122 ? 16.660 168.194 4.484 1.00 16.21 441 ILE F N 1
ATOM 28754 C CA . ILE F 1 122 ? 16.676 168.454 5.922 1.00 18.29 441 ILE F CA 1
ATOM 28755 C C . ILE F 1 122 ? 17.407 167.384 6.707 1.00 21.46 441 ILE F C 1
ATOM 28756 O O . ILE F 1 122 ? 17.533 167.505 7.937 1.00 18.07 441 ILE F O 1
ATOM 28772 N N . GLY F 1 123 ? 17.921 166.353 6.042 1.00 12.83 442 GLY F N 1
ATOM 28773 C CA . GLY F 1 123 ? 18.663 165.295 6.714 1.00 20.04 442 GLY F CA 1
ATOM 28774 C C . GLY F 1 123 ? 19.891 165.787 7.480 1.00 14.16 442 GLY F C 1
ATOM 28775 O O . GLY F 1 123 ? 20.357 165.076 8.375 1.00 22.33 442 GLY F O 1
ATOM 28779 N N . GLY F 1 124 ? 20.416 166.949 7.134 1.00 20.87 443 GLY F N 1
ATOM 28780 C CA . GLY F 1 124 ? 21.517 167.521 7.864 1.00 30.69 443 GLY F CA 1
ATOM 28781 C C . GLY F 1 124 ? 21.108 168.512 8.928 1.00 28.37 443 GLY F C 1
ATOM 28782 O O . GLY F 1 124 ? 21.961 169.200 9.497 1.00 18.46 443 GLY F O 1
ATOM 28786 N N A SER F 1 125 ? 19.823 168.589 9.244 0.55 17.43 444 SER F N 1
ATOM 28787 N N B SER F 1 125 ? 19.819 168.628 9.226 0.45 17.02 444 SER F N 1
ATOM 28788 C CA A SER F 1 125 ? 19.308 169.581 10.175 0.55 17.36 444 SER F CA 1
ATOM 28789 C CA B SER F 1 125 ? 19.358 169.610 10.197 0.45 17.24 444 SER F CA 1
ATOM 28790 C C A SER F 1 125 ? 18.716 168.895 11.396 0.55 12.79 444 SER F C 1
ATOM 28791 C C B SER F 1 125 ? 18.695 168.914 11.376 0.45 13.03 444 SER F C 1
ATOM 28792 O O A SER F 1 125 ? 18.523 167.674 11.427 0.55 13.49 444 SER F O 1
ATOM 28793 O O B SER F 1 125 ? 18.421 167.707 11.354 0.45 13.95 444 SER F O 1
ATOM 28808 N N . PHE F 1 126 ? 18.433 169.707 12.418 1.00 12.86 445 PHE F N 1
ATOM 28809 C CA . PHE F 1 126 ? 17.585 169.266 13.523 1.00 16.43 445 PHE F CA 1
ATOM 28810 C C . PHE F 1 126 ? 16.171 169.350 12.972 1.00 12.12 445 PHE F C 1
ATOM 28811 O O . PHE F 1 126 ? 15.685 170.449 12.659 1.00 12.45 445 PHE F O 1
ATOM 28828 N N . THR F 1 127 ? 15.517 168.224 12.854 1.00 11.77 446 THR F N 1
ATOM 28829 C CA . THR F 1 127 ? 14.251 168.158 12.145 1.00 11.81 446 THR F CA 1
ATOM 28830 C C . THR F 1 127 ? 13.068 168.226 13.086 1.00 16.67 446 THR F C 1
ATOM 28831 O O . THR F 1 127 ? 13.173 167.885 14.252 1.00 12.17 446 THR F O 1
ATOM 28842 N N . LYS F 1 128 ? 11.930 168.715 12.553 1.00 12.17 447 LYS F N 1
ATOM 28843 C CA . LYS F 1 128 ? 10.707 168.758 13.348 1.00 12.92 447 LYS F CA 1
ATOM 28844 C C . LYS F 1 128 ? 10.202 167.364 13.688 1.00 11.65 447 LYS F C 1
ATOM 28845 O O . LYS F 1 128 ? 9.576 167.168 14.745 1.00 12.34 447 LYS F O 1
ATOM 28864 N N . GLU F 1 129 ? 10.473 166.398 12.836 1.00 11.70 448 GLU F N 1
ATOM 28865 C CA . GLU F 1 129 ? 10.313 164.970 13.179 1.00 11.67 448 GLU F CA 1
ATOM 28866 C C . GLU F 1 129 ? 11.548 164.489 13.936 1.00 11.97 448 GLU F C 1
ATOM 28867 O O . GLU F 1 129 ? 12.675 164.778 13.553 1.00 15.36 448 GLU F O 1
ATOM 28879 N N . ALA F 1 130 ? 11.330 163.733 15.013 1.00 9.98 449 ALA F N 1
ATOM 28880 C CA . ALA F 1 130 ? 12.453 163.208 15.761 1.00 9.56 449 ALA F CA 1
ATOM 28881 C C . ALA F 1 130 ? 13.276 162.262 14.905 1.00 23.94 449 ALA F C 1
ATOM 28882 O O . ALA F 1 130 ? 12.779 161.568 14.011 1.00 14.60 449 ALA F O 1
ATOM 28889 N N . ASP F 1 131 ? 14.566 162.227 15.191 1.00 9.83 450 ASP F N 1
ATOM 28890 C CA . ASP F 1 131 ? 15.447 161.294 14.493 1.00 12.75 450 ASP F CA 1
ATOM 28891 C C . ASP F 1 131 ? 14.998 159.840 14.623 1.00 15.70 450 ASP F C 1
ATOM 28892 O O . ASP F 1 131 ? 15.201 159.050 13.699 1.00 13.15 450 ASP F O 1
ATOM 28901 N N . GLY F 1 132 ? 14.366 159.463 15.716 1.00 14.80 451 GLY F N 1
ATOM 28902 C CA . GLY F 1 132 ? 13.969 158.079 15.874 1.00 15.43 451 GLY F CA 1
ATOM 28903 C C . GLY F 1 132 ? 13.386 157.780 17.233 1.00 13.88 451 GLY F C 1
ATOM 28904 O O . GLY F 1 132 ? 13.411 158.608 18.147 1.00 13.53 451 GLY F O 1
ATOM 28908 N N . GLU F 1 133 ? 12.846 156.543 17.329 1.00 10.29 452 GLU F N 1
ATOM 28909 C CA . GLU F 1 133 ? 12.351 155.955 18.580 1.00 9.31 452 GLU F CA 1
ATOM 28910 C C . GLU F 1 133 ? 13.391 154.973 19.081 1.00 15.29 452 GLU F C 1
ATOM 28911 O O . GLU F 1 133 ? 13.771 154.047 18.351 1.00 18.37 452 GLU F O 1
ATOM 28923 N N . LEU F 1 134 ? 13.839 155.152 20.310 1.00 13.55 453 LEU F N 1
ATOM 28924 C CA . LEU F 1 134 ? 14.842 154.250 20.879 1.00 16.09 453 LEU F CA 1
ATOM 28925 C C . LEU F 1 134 ? 14.193 152.926 21.264 1.00 11.75 453 LEU F C 1
ATOM 28926 O O . LEU F 1 134 ? 13.201 152.918 22.014 1.00 17.62 453 LEU F O 1
ATOM 28942 N N . PRO F 1 135 ? 14.720 151.799 20.789 1.00 16.57 454 PRO F N 1
ATOM 28943 C CA . PRO F 1 135 ? 14.209 150.497 21.230 1.00 15.70 454 PRO F CA 1
ATOM 28944 C C . PRO F 1 135 ? 14.710 150.149 22.615 1.00 14.37 454 PRO F C 1
ATOM 28945 O O . PRO F 1 135 ? 15.270 150.999 23.306 1.00 9.54 454 PRO F O 1
ATOM 28956 N N . GLY F 1 136 ? 14.525 148.900 23.039 1.00 14.65 455 GLY F N 1
ATOM 28957 C CA . GLY F 1 136 ? 15.171 148.423 24.235 1.00 15.50 455 GLY F CA 1
ATOM 28958 C C . GLY F 1 136 ? 16.657 148.193 24.025 1.00 22.24 455 GLY F C 1
ATOM 28959 O O . GLY F 1 136 ? 17.168 148.204 22.908 1.00 21.44 455 GLY F O 1
ATOM 28963 N N . GLY F 1 137 ? 17.359 147.981 25.142 1.00 14.70 456 GLY F N 1
ATOM 28964 C CA . GLY F 1 137 ? 18.763 147.604 25.120 1.00 13.54 456 GLY F CA 1
ATOM 28965 C C . GLY F 1 137 ? 19.748 148.595 24.564 1.00 17.63 456 GLY F C 1
ATOM 28966 O O . GLY F 1 137 ? 20.837 148.180 24.172 1.00 19.27 456 GLY F O 1
ATOM 28970 N N . VAL F 1 138 ? 19.424 149.905 24.543 1.00 19.20 457 VAL F N 1
ATOM 28971 C CA . VAL F 1 138 ? 20.320 150.926 24.017 1.00 16.67 457 VAL F CA 1
ATOM 28972 C C . VAL F 1 138 ? 21.222 151.459 25.132 1.00 17.03 457 VAL F C 1
ATOM 28973 O O . VAL F 1 138 ? 20.747 151.912 26.187 1.00 14.88 457 VAL F O 1
ATOM 28986 N N . ASN F 1 139 ? 22.519 151.424 24.893 1.00 10.18 458 ASN F N 1
ATOM 28987 C CA . ASN F 1 139 ? 23.487 152.130 25.745 1.00 14.95 458 ASN F CA 1
ATOM 28988 C C . ASN F 1 139 ? 23.602 153.564 25.228 1.00 15.29 458 ASN F C 1
ATOM 28989 O O . ASN F 1 139 ? 24.046 153.798 24.089 1.00 15.02 458 ASN F O 1
ATOM 29000 N N . LEU F 1 140 ? 23.186 154.534 26.048 1.00 12.76 459 LEU F N 1
ATOM 29001 C CA . LEU F 1 140 ? 23.176 155.899 25.575 1.00 12.16 459 LEU F CA 1
ATOM 29002 C C . LEU F 1 140 ? 24.589 156.405 25.296 1.00 15.65 459 LEU F C 1
ATOM 29003 O O . LEU F 1 140 ? 24.738 157.406 24.609 1.00 9.22 459 LEU F O 1
ATOM 29019 N N . ASP F 1 141 ? 25.618 155.752 25.826 1.00 10.05 460 ASP F N 1
ATOM 29020 C CA . ASP F 1 141 ? 26.998 156.083 25.460 1.00 7.64 460 ASP F CA 1
ATOM 29021 C C . ASP F 1 141 ? 27.256 155.890 23.968 1.00 12.89 460 ASP F C 1
ATOM 29022 O O . ASP F 1 141 ? 28.206 156.471 23.443 1.00 13.49 460 ASP F O 1
ATOM 29031 N N . SER F 1 142 ? 26.433 155.060 23.285 1.00 8.84 461 SER F N 1
ATOM 29032 C CA . SER F 1 142 ? 26.542 154.865 21.841 1.00 10.76 461 SER F CA 1
ATOM 29033 C C . SER F 1 142 ? 25.936 155.993 21.015 1.00 13.54 461 SER F C 1
ATOM 29034 O O . SER F 1 142 ? 26.115 156.015 19.790 1.00 12.82 461 SER F O 1
ATOM 29042 N N . MET F 1 143 ? 25.237 156.923 21.630 1.00 14.56 462 MET F N 1
ATOM 29043 C CA . MET F 1 143 ? 24.496 157.941 20.868 1.00 12.50 462 MET F CA 1
ATOM 29044 C C . MET F 1 143 ? 25.357 159.199 20.794 1.00 11.88 462 MET F C 1
ATOM 29045 O O . MET F 1 143 ? 25.243 160.098 21.616 1.00 14.54 462 MET F O 1
ATOM 29059 N N . VAL F 1 144 ? 26.178 159.275 19.746 1.00 13.25 463 VAL F N 1
ATOM 29060 C CA . VAL F 1 144 ? 27.194 160.306 19.591 1.00 13.98 463 VAL F CA 1
ATOM 29061 C C . VAL F 1 144 ? 27.003 161.119 18.308 1.00 16.31 463 VAL F C 1
ATOM 29062 O O . VAL F 1 144 ? 27.944 161.773 17.838 1.00 16.05 463 VAL F O 1
ATOM 29075 N N . THR F 1 145 ? 25.804 161.074 17.732 1.00 12.38 464 THR F N 1
ATOM 29076 C CA . THR F 1 145 ? 25.428 161.851 16.551 1.00 12.68 464 THR F CA 1
ATOM 29077 C C . THR F 1 145 ? 24.353 162.869 16.927 1.00 8.80 464 THR F C 1
ATOM 29078 O O . THR F 1 145 ? 23.365 162.527 17.580 1.00 12.31 464 THR F O 1
ATOM 29089 N N . SER F 1 146 ? 24.545 164.117 16.515 1.00 10.89 465 SER F N 1
ATOM 29090 C CA . SER F 1 146 ? 23.576 165.161 16.814 1.00 12.69 465 SER F CA 1
ATOM 29091 C C . SER F 1 146 ? 22.169 164.750 16.381 1.00 13.68 465 SER F C 1
ATOM 29092 O O . SER F 1 146 ? 21.969 164.205 15.295 1.00 14.60 465 SER F O 1
ATOM 29100 N N . GLY F 1 147 ? 21.194 165.073 17.211 1.00 12.13 466 GLY F N 1
ATOM 29101 C CA . GLY F 1 147 ? 19.806 164.811 16.887 1.00 10.52 466 GLY F CA 1
ATOM 29102 C C . GLY F 1 147 ? 18.985 164.735 18.152 1.00 12.59 466 GLY F C 1
ATOM 29103 O O . GLY F 1 147 ? 19.446 165.053 19.251 1.00 12.26 466 GLY F O 1
ATOM 29107 N N . TRP F 1 148 ? 17.765 164.250 17.989 1.00 15.80 467 TRP F N 1
ATOM 29108 C CA . TRP F 1 148 ? 16.941 164.031 19.168 1.00 16.97 467 TRP F CA 1
ATOM 29109 C C . TRP F 1 148 ? 16.124 162.774 18.954 1.00 15.88 467 TRP F C 1
ATOM 29110 O O . TRP F 1 148 ? 15.667 162.486 17.844 1.00 12.50 467 TRP F O 1
ATOM 29131 N N . TRP F 1 149 ? 16.027 161.987 20.014 1.00 9.07 468 TRP F N 1
ATOM 29132 C CA . TRP F 1 149 ? 15.422 160.670 19.963 1.00 6.77 468 TRP F CA 1
ATOM 29133 C C . TRP F 1 149 ? 14.454 160.564 21.128 1.00 12.42 468 TRP F C 1
ATOM 29134 O O . TRP F 1 149 ? 14.620 161.222 22.153 1.00 12.18 468 TRP F O 1
ATOM 29155 N N . SER F 1 150 ? 13.459 159.688 20.976 1.00 13.59 469 SER F N 1
ATOM 29156 C CA . SER F 1 150 ? 12.447 159.490 22.005 1.00 13.54 469 SER F CA 1
ATOM 29157 C C . SER F 1 150 ? 12.474 158.046 22.492 1.00 11.80 469 SER F C 1
ATOM 29158 O O . SER F 1 150 ? 12.499 157.124 21.690 1.00 11.22 469 SER F O 1
ATOM 29166 N N . GLN F 1 151 ? 12.519 157.871 23.801 1.00 11.16 470 GLN F N 1
ATOM 29167 C CA . GLN F 1 151 ? 12.280 156.597 24.441 1.00 8.38 470 GLN F CA 1
ATOM 29168 C C . GLN F 1 151 ? 10.819 156.619 24.916 1.00 12.97 470 GLN F C 1
ATOM 29169 O O . GLN F 1 151 ? 10.484 157.348 25.857 1.00 13.83 470 GLN F O 1
ATOM 29183 N N . SER F 1 152 ? 9.965 155.832 24.262 1.00 14.97 471 SER F N 1
ATOM 29184 C CA . SER F 1 152 ? 8.537 155.815 24.578 1.00 10.62 471 SER F CA 1
ATOM 29185 C C . SER F 1 152 ? 8.169 154.830 25.681 1.00 11.56 471 SER F C 1
ATOM 29186 O O . SER F 1 152 ? 7.025 154.853 26.143 1.00 11.21 471 SER F O 1
ATOM 29194 N N . PHE F 1 153 ? 9.107 153.994 26.155 1.00 11.68 472 PHE F N 1
ATOM 29195 C CA . PHE F 1 153 ? 8.778 152.953 27.136 1.00 16.27 472 PHE F CA 1
ATOM 29196 C C . PHE F 1 153 ? 9.792 152.899 28.268 1.00 11.45 472 PHE F C 1
ATOM 29197 O O . PHE F 1 153 ? 11.002 152.795 28.039 1.00 17.94 472 PHE F O 1
ATOM 29214 N N . THR F 1 154 ? 9.291 152.981 29.492 1.00 12.33 473 THR F N 1
ATOM 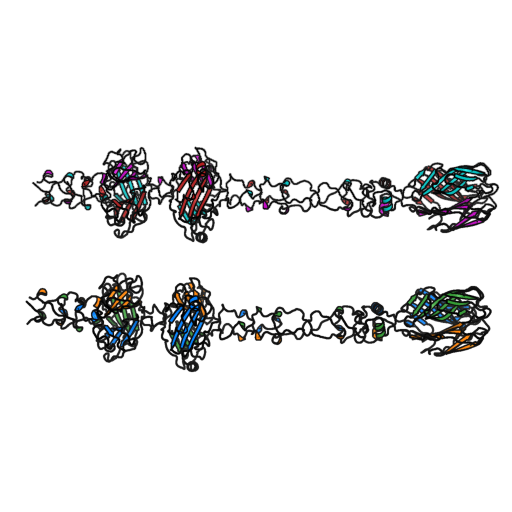29215 C CA . THR F 1 154 ? 10.178 152.876 30.658 1.00 9.45 473 THR F CA 1
ATOM 29216 C C . THR F 1 154 ? 10.872 151.531 30.704 1.00 12.52 473 THR F C 1
ATOM 29217 O O . THR F 1 154 ? 12.054 151.451 31.050 1.00 17.70 473 THR F O 1
ATOM 29228 N N . ALA F 1 155 ? 10.178 150.467 30.308 1.00 15.15 474 ALA F N 1
ATOM 29229 C CA . ALA F 1 155 ? 10.796 149.150 30.319 1.00 22.64 474 ALA F CA 1
ATOM 29230 C C . ALA F 1 155 ? 11.958 149.072 29.326 1.00 24.60 474 ALA F C 1
ATOM 29231 O O . ALA F 1 155 ? 12.895 148.302 29.524 1.00 15.53 474 ALA F O 1
ATOM 29238 N N . GLN F 1 156 ? 11.922 149.858 28.259 1.00 16.67 475 GLN F N 1
ATOM 29239 C CA . GLN F 1 156 ? 13.037 149.888 27.311 1.00 13.04 475 GLN F CA 1
ATOM 29240 C C . GLN F 1 156 ? 14.186 150.769 27.819 1.00 16.37 475 GLN F C 1
ATOM 29241 O O . GLN F 1 156 ? 15.347 150.535 27.467 1.00 17.61 475 GLN F O 1
ATOM 29255 N N . ALA F 1 157 ? 13.904 151.735 28.684 1.00 16.58 476 ALA F N 1
ATOM 29256 C CA . ALA F 1 157 ? 14.988 152.399 29.390 1.00 16.75 476 ALA F CA 1
ATOM 29257 C C . ALA F 1 157 ? 15.626 151.427 30.365 1.00 16.17 476 ALA F C 1
ATOM 29258 O O . ALA F 1 157 ? 16.849 151.422 30.552 1.00 19.10 476 ALA F O 1
ATOM 29265 N N . ALA F 1 158 ? 14.807 150.566 30.979 1.00 13.46 477 ALA F N 1
ATOM 29266 C CA . ALA F 1 158 ? 15.301 149.635 31.989 1.00 15.76 477 ALA F CA 1
ATOM 29267 C C . ALA F 1 158 ? 16.217 148.586 31.388 1.00 28.37 477 ALA F C 1
ATOM 29268 O O . ALA F 1 158 ? 17.164 148.142 32.045 1.00 19.28 477 ALA F O 1
ATOM 29275 N N . SER F 1 159 ? 15.973 148.185 30.145 1.00 11.84 478 SER F N 1
ATOM 29276 C CA . SER F 1 159 ? 16.828 147.192 29.525 1.00 15.99 478 SER F CA 1
ATOM 29277 C C . SER F 1 159 ? 18.070 147.808 28.880 1.00 22.10 478 SER F C 1
ATOM 29278 O O . SER F 1 159 ? 18.910 147.055 28.373 1.00 20.41 478 SER F O 1
ATOM 29286 N N . GLY F 1 160 ? 18.183 149.131 28.873 1.00 17.91 479 GLY F N 1
ATOM 29287 C CA . GLY F 1 160 ? 19.298 149.819 28.278 1.00 16.81 479 GLY F CA 1
ATOM 29288 C C . GLY F 1 160 ? 20.427 150.053 29.266 1.00 27.19 479 GLY F C 1
ATOM 29289 O O . GLY F 1 160 ? 20.534 149.389 30.293 1.00 18.56 479 GLY F O 1
ATOM 29293 N N . ALA F 1 161 ? 21.277 151.022 28.946 1.00 16.94 480 ALA F N 1
ATOM 29294 C CA . ALA F 1 161 ? 22.395 151.376 29.803 1.00 19.87 480 ALA F CA 1
ATOM 29295 C C . ALA F 1 161 ? 22.655 152.864 29.711 1.00 12.00 480 ALA F C 1
ATOM 29296 O O . ALA F 1 161 ? 22.477 153.496 28.655 1.00 10.92 480 ALA F O 1
ATOM 29303 N N . ASN F 1 162 ? 23.087 153.424 30.849 1.00 13.09 481 ASN F N 1
ATOM 29304 C CA . ASN F 1 162 ? 23.478 154.834 30.942 1.00 16.44 481 ASN F CA 1
ATOM 29305 C C . ASN F 1 162 ? 22.313 155.792 30.696 1.00 21.76 481 ASN F C 1
ATOM 29306 O O . ASN F 1 162 ? 22.519 156.973 30.390 1.00 11.21 481 ASN F O 1
ATOM 29317 N N . TYR F 1 163 ? 21.083 155.340 30.865 1.00 15.15 482 TYR F N 1
ATOM 29318 C CA . TYR F 1 163 ? 19.986 156.288 31.075 1.00 11.46 482 TYR F CA 1
ATOM 29319 C C . TYR F 1 163 ? 20.152 156.974 32.429 1.00 10.68 482 TYR F C 1
ATOM 29320 O O . TYR F 1 163 ? 20.570 156.344 33.401 1.00 14.41 482 TYR F O 1
ATOM 29338 N N . PRO F 1 164 ? 19.820 158.253 32.531 1.00 9.08 483 PRO F N 1
ATOM 29339 C CA . PRO F 1 164 ? 19.968 158.941 33.821 1.00 15.26 483 PRO F CA 1
ATOM 29340 C C . PRO F 1 164 ? 18.915 158.548 34.825 1.00 16.19 483 PRO F C 1
ATOM 29341 O O . PRO F 1 164 ? 19.151 158.678 36.041 1.00 13.95 483 PRO F O 1
ATOM 29352 N N . ILE F 1 165 ? 17.770 158.105 34.348 1.00 13.86 484 ILE F N 1
ATOM 29353 C CA . ILE F 1 165 ? 16.650 157.649 35.161 1.00 11.44 484 ILE F CA 1
ATOM 29354 C C . ILE F 1 165 ? 15.940 156.592 34.343 1.00 16.47 484 ILE F C 1
ATOM 29355 O O . ILE F 1 165 ? 15.839 156.713 33.116 1.00 16.98 484 ILE F O 1
ATOM 29371 N N . VAL F 1 166 ? 15.463 155.545 35.012 1.00 12.00 485 VAL F N 1
ATOM 29372 C CA . VAL F 1 166 ? 14.681 154.523 34.314 1.00 15.09 485 VAL F CA 1
ATOM 29373 C C . VAL F 1 166 ? 13.283 155.090 34.088 1.00 34.80 485 VAL F C 1
ATOM 29374 O O . VAL F 1 166 ? 12.374 154.916 34.904 1.00 14.99 485 VAL F O 1
ATOM 29387 N N . ARG F 1 167 ? 13.131 155.822 32.993 1.00 15.12 486 ARG F N 1
ATOM 29388 C CA . ARG F 1 167 ? 11.885 156.450 32.587 1.00 11.54 486 ARG F CA 1
ATOM 29389 C C . ARG F 1 167 ? 11.916 156.686 31.086 1.00 12.11 486 ARG F C 1
ATOM 29390 O O . ARG F 1 167 ? 12.977 156.998 30.534 1.00 14.28 486 ARG F O 1
ATOM 29411 N N . ALA F 1 168 ? 10.764 156.555 30.442 1.00 16.47 487 ALA F N 1
ATOM 29412 C CA . ALA F 1 168 ? 10.579 157.130 29.115 1.00 17.16 487 ALA F CA 1
ATOM 29413 C C . ALA F 1 168 ? 10.976 158.597 29.158 1.00 10.94 487 ALA F C 1
ATOM 29414 O O . ALA F 1 168 ? 10.853 159.256 30.195 1.00 13.79 487 ALA F O 1
ATOM 29421 N N . GLY F 1 169 ? 11.482 159.116 28.039 1.00 9.31 488 GLY F N 1
ATOM 29422 C CA . GLY F 1 169 ? 11.920 160.497 28.030 1.00 11.24 488 GLY F CA 1
ATOM 29423 C C . GLY F 1 169 ? 12.542 160.869 26.709 1.00 15.70 488 GLY F C 1
ATOM 29424 O O . GLY F 1 169 ? 12.664 160.037 25.819 1.00 10.87 488 GLY F O 1
ATOM 29428 N N . LEU F 1 170 ? 12.967 162.150 26.623 1.00 9.52 489 LEU F N 1
ATOM 29429 C CA . LEU F 1 170 ? 13.450 162.776 25.390 1.00 11.04 489 LEU F CA 1
ATOM 29430 C C . LEU F 1 170 ? 14.954 163.026 25.472 1.00 7.41 489 LEU F C 1
ATOM 29431 O O . LEU F 1 170 ? 15.426 163.715 26.388 1.00 8.69 489 LEU F O 1
ATOM 29447 N N . LEU F 1 171 ? 15.695 162.438 24.541 1.00 10.87 490 LEU F N 1
ATOM 29448 C CA . LEU F 1 171 ? 17.151 162.591 24.470 1.00 8.45 490 LEU F CA 1
ATOM 29449 C C . LEU F 1 171 ? 17.531 163.553 23.356 1.00 7.69 490 LEU F C 1
ATOM 29450 O O . LEU F 1 171 ? 17.149 163.349 22.197 1.00 13.06 490 LEU F O 1
ATOM 29466 N N . HIS F 1 172 ? 18.322 164.555 23.699 1.00 11.28 491 HIS F N 1
ATOM 29467 C CA . HIS F 1 172 ? 18.996 165.391 22.724 1.00 9.71 491 HIS F CA 1
ATOM 29468 C C . HIS F 1 172 ? 20.479 165.033 22.755 1.00 8.69 491 HIS F C 1
ATOM 29469 O O . HIS F 1 172 ? 21.044 164.806 23.827 1.00 7.86 491 HIS F O 1
ATOM 29483 N N . VAL F 1 173 ? 21.094 165.041 21.594 1.00 7.39 492 VAL F N 1
ATOM 29484 C CA . VAL F 1 173 ? 22.532 164.881 21.450 1.00 6.21 492 VAL F CA 1
ATOM 29485 C C . VAL F 1 173 ? 23.054 166.068 20.655 1.00 11.20 492 VAL F C 1
ATOM 29486 O O . VAL F 1 173 ? 22.534 166.377 19.573 1.00 11.19 492 VAL F O 1
ATOM 29499 N N . TYR F 1 174 ? 24.068 166.734 21.189 1.00 8.20 493 TYR F N 1
ATOM 29500 C CA . TYR F 1 174 ? 24.764 167.788 20.484 1.00 5.58 493 TYR F CA 1
ATOM 29501 C C . TYR F 1 174 ? 26.237 167.375 20.366 1.00 10.26 493 TYR F C 1
ATOM 29502 O O . TYR F 1 174 ? 27.008 167.450 21.344 1.00 13.16 493 TYR F O 1
ATOM 29520 N N . ALA F 1 175 ? 26.611 166.884 19.185 1.00 11.05 494 ALA F N 1
ATOM 29521 C CA . ALA F 1 175 ? 27.971 166.417 18.951 1.00 16.95 494 ALA F CA 1
ATOM 29522 C C . ALA F 1 175 ? 28.787 167.611 18.469 1.00 11.56 494 ALA F C 1
ATOM 29523 O O . ALA F 1 175 ? 29.026 167.810 17.281 1.00 11.96 494 ALA F O 1
ATOM 29530 N N . ALA F 1 176 ? 29.207 168.445 19.425 1.00 8.50 495 ALA F N 1
ATOM 29531 C CA . ALA F 1 176 ? 29.942 169.650 19.071 1.00 10.64 495 ALA F CA 1
ATOM 29532 C C . ALA F 1 176 ? 31.253 169.284 18.380 1.00 11.66 495 ALA F C 1
ATOM 29533 O O . ALA F 1 176 ? 31.608 169.838 17.337 1.00 12.40 495 ALA F O 1
ATOM 29540 N N . SER F 1 177 ? 31.957 168.312 18.915 1.00 9.97 496 SER F N 1
ATOM 29541 C CA . SER F 1 177 ? 33.154 167.809 18.262 1.00 15.84 496 SER F CA 1
ATOM 29542 C C . SER F 1 177 ? 33.399 166.402 18.776 1.00 9.75 496 SER F C 1
ATOM 29543 O O . SER F 1 177 ? 32.752 165.938 19.710 1.00 11.48 496 SER F O 1
ATOM 29551 N N . SER F 1 178 ? 34.389 165.754 18.185 1.00 8.29 497 SER F N 1
ATOM 29552 C CA . SER F 1 178 ? 34.741 164.425 18.644 1.00 13.10 497 SER F CA 1
ATOM 29553 C C . SER F 1 178 ? 35.163 164.458 20.113 1.00 14.25 497 SER F C 1
ATOM 29554 O O . SER F 1 178 ? 34.985 163.480 20.831 1.00 10.12 497 SER F O 1
ATOM 29562 N N . ASN F 1 179 ? 35.672 165.600 20.589 1.00 9.12 498 ASN F N 1
ATOM 29563 C CA . ASN F 1 179 ? 36.144 165.685 21.952 1.00 10.36 498 ASN F CA 1
ATOM 29564 C C . ASN F 1 179 ? 35.063 166.101 22.935 1.00 10.69 498 ASN F C 1
ATOM 29565 O O . ASN F 1 179 ? 35.282 165.957 24.146 1.00 13.44 498 ASN F O 1
ATOM 29576 N N . PHE F 1 180 ? 33.897 166.569 22.451 1.00 8.58 499 PHE F N 1
ATOM 29577 C CA . PHE F 1 180 ? 32.802 167.015 23.311 1.00 10.68 499 PHE F CA 1
ATOM 29578 C C . PHE F 1 180 ? 31.462 166.593 22.715 1.00 9.15 499 PHE F C 1
ATOM 29579 O O . PHE F 1 180 ? 31.028 167.174 21.705 1.00 10.97 499 PHE F O 1
ATOM 29596 N N . ILE F 1 181 ? 30.807 165.618 23.327 1.00 9.58 500 ILE F N 1
ATOM 29597 C CA . ILE F 1 181 ? 29.469 165.201 22.924 1.00 17.86 500 ILE F CA 1
ATOM 29598 C C . ILE F 1 181 ? 28.544 165.508 24.100 1.00 11.91 500 ILE F C 1
ATOM 29599 O O . ILE F 1 181 ? 28.647 164.876 25.159 1.00 13.95 500 ILE F O 1
ATOM 29615 N N . TYR F 1 182 ? 27.624 166.436 23.908 1.00 8.58 501 TYR F N 1
ATOM 29616 C CA . TYR F 1 182 ? 26.650 166.784 24.936 1.00 7.79 501 TYR F CA 1
ATOM 29617 C C . TYR F 1 182 ? 25.349 166.008 24.775 1.00 12.19 501 TYR F C 1
ATOM 29618 O O . TYR F 1 182 ? 24.875 165.775 23.664 1.00 11.29 501 TYR F O 1
ATOM 29636 N N . GLN F 1 183 ? 24.749 165.636 25.907 1.00 9.26 502 GLN F N 1
ATOM 29637 C CA . GLN F 1 183 ? 23.441 165.028 25.950 1.00 8.31 502 GLN F CA 1
ATOM 29638 C C . GLN F 1 183 ? 22.563 165.665 27.015 1.00 9.59 502 GLN F C 1
ATOM 29639 O O . GLN F 1 183 ? 23.042 166.149 28.032 1.00 10.46 502 GLN F O 1
ATOM 29653 N N . THR F 1 184 ? 21.260 165.692 26.741 1.00 8.60 503 THR F N 1
ATOM 29654 C CA . THR F 1 184 ? 20.249 166.072 27.717 1.00 9.94 503 THR F CA 1
ATOM 29655 C C . THR F 1 184 ? 19.114 165.056 27.637 1.00 7.62 503 THR F C 1
ATOM 29656 O O . THR F 1 184 ? 18.887 164.453 26.599 1.00 11.11 503 THR F O 1
ATOM 29667 N N . TYR F 1 185 ? 18.410 164.877 28.743 1.00 13.03 504 TYR F N 1
ATOM 29668 C CA . TYR F 1 185 ? 17.327 163.902 28.848 1.00 9.93 504 TYR F CA 1
ATOM 29669 C C . TYR F 1 185 ? 16.222 164.519 29.689 1.00 14.24 504 TYR F C 1
ATOM 29670 O O . TYR F 1 185 ? 16.463 164.915 30.834 1.00 11.60 504 TYR F O 1
ATOM 29688 N N . GLN F 1 186 ? 15.026 164.585 29.116 1.00 16.73 505 GLN F N 1
ATOM 29689 C CA . GLN F 1 186 ? 13.838 165.117 29.778 1.00 12.98 505 GLN F CA 1
ATOM 29690 C C . GLN F 1 186 ? 12.868 163.966 29.995 1.00 10.93 505 GLN F C 1
ATOM 29691 O O . GLN F 1 186 ? 12.307 163.439 29.041 1.00 13.56 505 GLN F O 1
ATOM 29705 N N . ALA F 1 187 ? 12.656 163.584 31.263 1.00 7.90 506 ALA F N 1
ATOM 29706 C CA . ALA F 1 187 ? 11.754 162.479 31.588 1.00 8.55 506 ALA F CA 1
ATOM 29707 C C . ALA F 1 187 ? 10.310 162.820 31.212 1.00 15.54 506 ALA F C 1
ATOM 29708 O O . ALA F 1 187 ? 9.878 163.971 31.340 1.00 11.54 506 ALA F O 1
ATOM 29715 N N . TYR F 1 188 ? 9.564 161.807 30.735 1.00 12.81 507 TYR F N 1
ATOM 29716 C CA . TYR F 1 188 ? 8.199 162.031 30.238 1.00 14.12 507 TYR F CA 1
ATOM 29717 C C . TYR F 1 188 ? 7.256 162.472 31.353 1.00 14.67 507 TYR F C 1
ATOM 29718 O O . TYR F 1 188 ? 6.349 163.269 31.121 1.00 16.86 507 TYR F O 1
ATOM 29736 N N . ASP F 1 189 ? 7.480 161.989 32.549 1.00 10.82 508 ASP F N 1
ATOM 29737 C CA . ASP F 1 189 ? 6.663 162.290 33.708 1.00 19.40 508 ASP F CA 1
ATOM 29738 C C . ASP F 1 189 ? 7.232 163.429 34.540 1.00 18.44 508 ASP F C 1
ATOM 29739 O O . ASP F 1 189 ? 6.762 163.659 35.653 1.00 13.22 508 ASP F O 1
ATOM 29748 N N . GLY F 1 190 ? 8.218 164.156 34.010 1.00 12.99 509 GLY F N 1
ATOM 29749 C CA . GLY F 1 190 ? 8.863 165.220 34.746 1.00 10.56 509 GLY F CA 1
ATOM 29750 C C . GLY F 1 190 ? 9.664 164.794 35.959 1.00 6.54 509 GLY F C 1
ATOM 29751 O O . GLY F 1 190 ? 9.904 165.611 36.848 1.00 14.21 509 GLY F O 1
ATOM 29755 N N . GLU F 1 191 ? 10.069 163.525 36.048 1.00 14.75 510 GLU F N 1
ATOM 29756 C CA . GLU F 1 191 ? 10.877 163.094 37.187 1.00 11.16 510 GLU F CA 1
ATOM 29757 C C . GLU F 1 191 ? 12.039 164.055 37.388 1.00 10.42 510 GLU F C 1
ATOM 29758 O O . GLU F 1 191 ? 12.288 164.538 38.498 1.00 12.56 510 GLU F O 1
ATOM 29770 N N . SER F 1 192 ? 12.726 164.384 36.311 1.00 12.46 511 SER F N 1
ATOM 29771 C CA . SER F 1 192 ? 13.603 165.543 36.297 1.00 11.87 511 SER F CA 1
ATOM 29772 C C . SER F 1 192 ? 14.133 165.713 34.872 1.00 11.58 511 SER F C 1
ATOM 29773 O O . SER F 1 192 ? 13.644 165.091 33.924 1.00 13.19 511 SER F O 1
ATOM 29781 N N . PHE F 1 193 ? 15.112 166.594 34.748 1.00 7.29 512 PHE F N 1
ATOM 29782 C CA . PHE F 1 193 ? 15.851 166.889 33.521 1.00 11.71 512 PHE F CA 1
ATOM 29783 C C . PHE F 1 193 ? 17.334 166.694 33.827 1.00 7.82 512 PHE F C 1
ATOM 29784 O O . PHE F 1 193 ? 17.819 167.123 34.894 1.00 12.37 512 PHE F O 1
ATOM 29801 N N . TYR F 1 194 ? 18.043 166.032 32.914 1.00 9.16 513 TYR F N 1
ATOM 29802 C CA . TYR F 1 194 ? 19.420 165.609 33.141 1.00 6.85 513 TYR F CA 1
ATOM 29803 C C . TYR F 1 194 ? 20.330 166.044 32.005 1.00 13.48 513 TYR F C 1
ATOM 29804 O O . TYR F 1 194 ? 19.910 166.146 30.858 1.00 12.35 513 TYR F O 1
ATOM 29822 N N . PHE F 1 195 ? 21.611 166.245 32.318 1.00 15.77 514 PHE F N 1
ATOM 29823 C CA . PHE F 1 195 ? 22.541 166.578 31.260 1.00 15.66 514 PHE F CA 1
ATOM 29824 C C . PHE F 1 195 ? 23.933 166.034 31.567 1.00 9.32 514 PHE F C 1
ATOM 29825 O O . PHE F 1 195 ? 24.313 165.870 32.738 1.00 9.89 514 PHE F O 1
ATOM 29842 N N . ARG F 1 196 ? 24.681 165.744 30.488 1.00 10.50 515 ARG F N 1
ATOM 29843 C CA . ARG F 1 196 ? 26.038 165.210 30.630 1.00 5.86 515 ARG F CA 1
ATOM 29844 C C . ARG F 1 196 ? 26.816 165.477 29.355 1.00 9.80 515 ARG F C 1
ATOM 29845 O O . ARG F 1 196 ? 26.264 165.938 28.346 1.00 10.49 515 ARG F O 1
ATOM 29866 N N . CYS F 1 197 ? 28.121 165.147 29.402 1.00 10.11 516 CYS F N 1
ATOM 29867 C CA . CYS F 1 197 ? 29.001 165.344 28.256 1.00 8.12 516 CYS F CA 1
ATOM 29868 C C . CYS F 1 197 ? 30.051 164.243 28.197 1.00 17.77 516 CYS F C 1
ATOM 29869 O O . CYS F 1 197 ? 30.547 163.787 29.234 1.00 12.91 516 CYS F O 1
ATOM 29877 N N . ARG F 1 198 ? 30.363 163.791 26.979 1.00 12.35 517 ARG F N 1
ATOM 29878 C CA . ARG F 1 198 ? 31.483 162.886 26.753 1.00 15.72 517 ARG F CA 1
ATOM 29879 C C . ARG F 1 198 ? 32.680 163.755 26.370 1.00 7.94 517 ARG F C 1
ATOM 29880 O O . ARG F 1 198 ? 32.730 164.315 25.269 1.00 11.18 517 ARG F O 1
ATOM 29901 N N . HIS F 1 199 ? 33.654 163.829 27.260 1.00 9.15 518 HIS F N 1
ATOM 29902 C CA . HIS F 1 199 ? 34.849 164.608 27.035 1.00 15.31 518 HIS F CA 1
ATOM 29903 C C . HIS F 1 199 ? 36.063 163.697 26.912 1.00 13.98 518 HIS F C 1
ATOM 29904 O O . HIS F 1 199 ? 36.342 162.908 27.810 1.00 10.59 518 HIS F O 1
ATOM 29918 N N . SER F 1 200 ? 36.782 163.818 25.811 1.00 12.37 519 SER F N 1
ATOM 29919 C CA . SER F 1 200 ? 37.923 162.947 25.542 1.00 13.12 519 SER F CA 1
ATOM 29920 C C . SER F 1 200 ? 37.555 161.483 25.766 1.00 18.50 519 SER F C 1
ATOM 29921 O O . SER F 1 200 ? 38.277 160.707 26.395 1.00 11.61 519 SER F O 1
ATOM 29929 N N . ASN F 1 201 ? 36.391 161.097 25.225 1.00 11.10 520 ASN F N 1
ATOM 29930 C CA . ASN F 1 201 ? 35.873 159.735 25.248 1.00 13.36 520 ASN F CA 1
ATOM 29931 C C . ASN F 1 201 ? 35.498 159.250 26.642 1.00 23.89 520 ASN F C 1
ATOM 29932 O O . ASN F 1 201 ? 35.301 158.045 26.846 1.00 26.03 520 ASN F O 1
ATOM 29943 N N . THR F 1 202 ? 35.363 160.145 27.612 1.00 10.64 521 THR F N 1
ATOM 29944 C CA . THR F 1 202 ? 34.874 159.756 28.937 1.00 18.34 521 THR F CA 1
ATOM 29945 C C . THR F 1 202 ? 33.605 160.520 29.259 1.00 12.59 521 THR F C 1
ATOM 29946 O O . THR F 1 202 ? 33.597 161.747 29.231 1.00 9.91 521 THR F O 1
ATOM 29957 N N . TRP F 1 203 ? 32.548 159.785 29.566 1.00 11.19 522 TRP F N 1
ATOM 29958 C CA . TRP F 1 203 ? 31.256 160.383 29.902 1.00 9.28 522 TRP F CA 1
ATOM 29959 C C . TRP F 1 203 ? 31.263 160.860 31.356 1.00 12.86 522 TRP F C 1
ATOM 29960 O O . TRP F 1 203 ? 31.494 160.070 32.266 1.00 13.65 522 TRP F O 1
ATOM 29981 N N . PHE F 1 204 ? 31.033 162.164 31.578 1.00 12.46 523 PHE F N 1
ATOM 29982 C CA . PHE F 1 204 ? 30.778 162.624 32.946 1.00 10.60 523 PHE F CA 1
ATOM 29983 C C . PHE F 1 204 ? 29.462 162.021 33.463 1.00 24.03 523 PHE F C 1
ATOM 29984 O O . PHE F 1 204 ? 28.573 161.654 32.685 1.00 12.57 523 PHE F O 1
ATOM 30001 N N . PRO F 1 205 ? 29.314 161.912 34.784 1.00 19.39 524 PRO F N 1
ATOM 30002 C CA . PRO F 1 205 ? 28.027 161.498 35.334 1.00 9.44 524 PRO F CA 1
ATOM 30003 C C . PRO F 1 205 ? 26.947 162.484 34.934 1.00 8.00 524 PRO F C 1
ATOM 30004 O O . PRO F 1 205 ? 27.194 163.676 34.769 1.00 12.37 524 PRO F O 1
ATOM 30015 N N . TRP F 1 206 ? 25.742 161.965 34.748 1.00 10.62 525 TRP F N 1
ATOM 30016 C CA . TRP F 1 206 ? 24.601 162.844 34.540 1.00 10.60 525 TRP F CA 1
ATOM 30017 C C . TRP F 1 206 ? 24.378 163.772 35.742 1.00 12.63 525 TRP F C 1
ATOM 30018 O O . TRP F 1 206 ? 24.406 163.360 36.895 1.00 10.93 525 TRP F O 1
ATOM 30039 N N . ARG F 1 207 ? 24.139 165.031 35.471 1.00 10.59 526 ARG F N 1
ATOM 30040 C CA . ARG F 1 207 ? 23.638 165.969 36.470 1.00 7.56 526 ARG F CA 1
ATOM 30041 C C . ARG F 1 207 ? 22.113 165.968 36.455 1.00 8.32 526 ARG F C 1
ATOM 30042 O O . ARG F 1 207 ? 21.505 165.962 35.379 1.00 14.44 526 ARG F O 1
ATOM 30063 N N . ARG F 1 208 ? 21.505 166.047 37.650 1.00 10.63 527 ARG F N 1
ATOM 30064 C CA . ARG F 1 208 ? 20.046 166.008 37.813 1.00 9.52 527 ARG F CA 1
ATOM 30065 C C . ARG F 1 208 ? 19.540 167.335 38.371 1.00 11.07 527 ARG F C 1
ATOM 30066 O O . ARG F 1 208 ? 19.906 167.726 39.480 1.00 15.11 527 ARG F O 1
ATOM 30087 N N . MET F 1 209 ? 18.668 167.992 37.626 1.00 12.39 528 MET F N 1
ATOM 30088 C CA . MET F 1 209 ? 18.063 169.244 38.087 1.00 13.44 528 MET F CA 1
ATOM 30089 C C . MET F 1 209 ? 17.261 169.043 39.373 1.00 10.12 528 MET F C 1
ATOM 30090 O O . MET F 1 209 ? 16.520 168.060 39.525 1.00 11.43 528 MET F O 1
ATOM 30104 N N . TRP F 1 210 ? 17.403 169.995 40.298 1.00 13.11 529 TRP F N 1
ATOM 30105 C CA . TRP F 1 210 ? 16.461 170.133 41.407 1.00 15.67 529 TRP F CA 1
ATOM 30106 C C . TRP F 1 210 ? 15.276 170.969 40.924 1.00 13.37 529 TRP F C 1
ATOM 30107 O O . TRP F 1 210 ? 15.464 172.074 40.380 1.00 12.95 529 TRP F O 1
ATOM 30128 N N . HIS F 1 211 ? 14.068 170.468 41.132 1.00 11.72 530 HIS F N 1
ATOM 30129 C CA . HIS F 1 211 ? 12.878 171.230 40.754 1.00 13.53 530 HIS F CA 1
ATOM 30130 C C . HIS F 1 211 ? 11.837 171.190 41.858 1.00 11.11 530 HIS F C 1
ATOM 30131 O O . HIS F 1 211 ? 11.998 170.515 42.873 1.00 13.52 530 HIS F O 1
ATOM 30145 N N . GLY F 1 212 ? 10.755 171.961 41.656 1.00 12.71 531 GLY F N 1
ATOM 30146 C CA . GLY F 1 212 ? 9.729 172.128 42.675 1.00 20.83 531 GLY F CA 1
ATOM 30147 C C . GLY F 1 212 ? 8.983 170.862 43.040 1.00 17.49 531 GLY F C 1
ATOM 30148 O O . GLY F 1 212 ? 8.344 170.812 44.093 1.00 20.29 531 GLY F O 1
ATOM 30152 N N . GLY F 1 213 ? 9.033 169.832 42.192 1.00 19.24 532 GLY F N 1
ATOM 30153 C CA . GLY F 1 213 ? 8.476 168.552 42.574 1.00 21.25 532 GLY F CA 1
ATOM 30154 C C . GLY F 1 213 ? 9.306 167.793 43.577 1.00 18.78 532 GLY F C 1
ATOM 30155 O O . GLY F 1 213 ? 8.782 166.878 44.244 1.00 18.22 532 GLY F O 1
ATOM 30159 N N . ASP F 1 214 ? 10.577 168.177 43.741 1.00 13.13 533 ASP F N 1
ATOM 30160 C CA . ASP F 1 214 ? 11.491 167.440 44.611 1.00 16.30 533 ASP F CA 1
ATOM 30161 C C . ASP F 1 214 ? 11.355 167.862 46.064 1.00 31.26 533 ASP F C 1
ATOM 30162 O O . ASP F 1 214 ? 11.349 167.016 46.969 1.00 15.83 533 ASP F O 1
ATOM 30171 N N . PHE F 1 215 ? 11.302 169.170 46.303 1.00 13.14 534 PHE F N 1
ATOM 30172 C CA . PHE F 1 215 ? 11.248 169.758 47.638 1.00 13.90 534 PHE F CA 1
ATOM 30173 C C . PHE F 1 215 ? 10.891 171.227 47.474 1.00 16.49 534 PHE F C 1
ATOM 30174 O O . PHE F 1 215 ? 10.908 171.773 46.366 1.00 17.01 534 PHE F O 1
ATOM 30191 N N . ASN F 1 216 ? 10.565 171.857 48.596 1.00 16.36 535 ASN F N 1
ATOM 30192 C CA . ASN F 1 216 ? 10.343 173.293 48.688 1.00 14.77 535 ASN F CA 1
ATOM 30193 C C . ASN F 1 216 ? 11.253 173.801 49.797 1.00 23.14 535 ASN F C 1
ATOM 30194 O O . ASN F 1 216 ? 11.255 173.237 50.912 1.00 20.75 535 ASN F O 1
ATOM 30205 N N . PRO F 1 217 ? 12.059 174.827 49.547 1.00 18.05 536 PRO F N 1
ATOM 30206 C CA . PRO F 1 217 ? 12.960 175.300 50.613 1.00 21.44 536 PRO F CA 1
ATOM 30207 C C . PRO F 1 217 ? 12.221 175.774 51.862 1.00 21.95 536 PRO F C 1
ATOM 30208 O O . PRO F 1 217 ? 12.822 175.801 52.945 1.00 25.56 536 PRO F O 1
ATOM 30219 N N . SER F 1 218 ? 10.925 176.095 51.755 1.00 19.15 537 SER F N 1
ATOM 30220 C CA . SER F 1 218 ? 10.200 176.599 52.912 1.00 23.85 537 SER F CA 1
ATOM 30221 C C . SER F 1 218 ? 9.917 175.512 53.935 1.00 28.94 537 SER F C 1
ATOM 30222 O O . SER F 1 218 ? 9.456 175.824 55.027 1.00 23.37 537 SER F O 1
ATOM 30230 N N . ASP F 1 219 ? 10.168 174.254 53.615 1.00 18.75 538 ASP F N 1
ATOM 30231 C CA . ASP F 1 219 ? 10.061 173.204 54.611 1.00 22.59 538 ASP F CA 1
ATOM 30232 C C . ASP F 1 219 ? 11.326 173.049 55.450 1.00 22.72 538 ASP F C 1
ATOM 30233 O O . ASP F 1 219 ? 11.329 172.237 56.378 1.00 23.95 538 ASP F O 1
ATOM 30242 N N . TYR F 1 220 ? 12.385 173.783 55.143 1.00 19.82 539 TYR F N 1
ATOM 30243 C CA . TYR F 1 220 ? 13.661 173.653 55.840 1.00 16.54 539 TYR F CA 1
ATOM 30244 C C . TYR F 1 220 ? 13.905 174.868 56.719 1.00 17.69 539 TYR F C 1
ATOM 30245 O O . TYR F 1 220 ? 13.385 175.962 56.460 1.00 22.90 539 TYR F O 1
ATOM 30263 N N . LEU F 1 221 ? 14.699 174.669 57.773 1.00 19.38 540 LEU F N 1
ATOM 30264 C CA . LEU F 1 221 ? 14.928 175.731 58.744 1.00 15.16 540 LEU F CA 1
ATOM 30265 C C . LEU F 1 221 ? 15.998 176.701 58.262 1.00 19.09 540 LEU F C 1
ATOM 30266 O O . LEU F 1 221 ? 17.140 176.303 58.016 1.00 20.13 540 LEU F O 1
ATOM 30282 N N . LEU F 1 222 ? 15.635 177.975 58.162 1.00 15.79 541 LEU F N 1
ATOM 30283 C CA . LEU F 1 222 ? 16.639 179.004 57.941 1.00 18.62 541 LEU F CA 1
ATOM 30284 C C . LEU F 1 222 ? 17.538 179.120 59.167 1.00 19.08 541 LEU F C 1
ATOM 30285 O O . LEU F 1 222 ? 17.084 178.960 60.320 1.00 20.73 541 LEU F O 1
ATOM 30301 N N . LYS F 1 223 ? 18.824 179.383 58.923 1.00 18.10 542 LYS F N 1
ATOM 30302 C CA . LYS F 1 223 ? 19.719 179.653 60.047 1.00 20.81 542 LYS F CA 1
ATOM 30303 C C . LYS F 1 223 ? 19.199 180.815 60.883 1.00 21.83 542 LYS F C 1
ATOM 30304 O O . LYS F 1 223 ? 19.393 180.843 62.106 1.00 17.95 542 LYS F O 1
ATOM 30323 N N . SER F 1 224 ? 18.526 181.773 60.249 1.00 22.93 543 SER F N 1
ATOM 30324 C CA . SER F 1 224 ? 18.007 182.915 60.984 1.00 22.99 543 SER F CA 1
ATOM 30325 C C . SER F 1 224 ? 16.871 182.528 61.917 1.00 21.28 543 SER F C 1
ATOM 30326 O O . SER F 1 224 ? 16.538 183.314 62.806 1.00 22.61 543 SER F O 1
ATOM 30334 N N . GLY F 1 225 ? 16.274 181.349 61.731 1.00 18.64 544 GLY F N 1
ATOM 30335 C CA . GLY F 1 225 ? 15.239 180.854 62.620 1.00 16.40 544 GLY F CA 1
ATOM 30336 C C . GLY F 1 225 ? 15.722 179.933 63.727 1.00 19.10 544 GLY F C 1
ATOM 30337 O O . GLY F 1 225 ? 14.901 179.415 64.490 1.00 21.36 544 GLY F O 1
ATOM 30341 N N . PHE F 1 226 ? 17.023 179.699 63.806 1.00 17.04 545 PHE F N 1
ATOM 30342 C CA . PHE F 1 226 ? 17.635 178.737 64.709 1.00 18.88 545 PHE F CA 1
ATOM 30343 C C . PHE F 1 226 ? 18.153 179.515 65.915 1.00 27.73 545 PHE F C 1
ATOM 30344 O O . PHE F 1 226 ? 19.286 180.005 65.924 1.00 25.89 545 PHE F O 1
ATOM 30361 N N . TYR F 1 227 ? 17.298 179.668 66.921 1.00 26.57 546 TYR F N 1
ATOM 30362 C CA . TYR F 1 227 ? 17.718 180.307 68.164 1.00 20.25 546 TYR F CA 1
ATOM 30363 C C . TYR F 1 227 ? 16.812 179.844 69.288 1.00 21.44 546 TYR F C 1
ATOM 30364 O O . TYR F 1 227 ? 15.744 179.262 69.057 1.00 19.81 546 TYR F O 1
ATOM 30382 N N . TRP F 1 228 ? 17.246 180.152 70.515 1.00 19.30 547 TRP F N 1
ATOM 30383 C CA . TRP F 1 228 ? 16.628 179.601 71.706 1.00 26.89 547 TRP F CA 1
ATOM 30384 C C . TRP F 1 228 ? 15.142 179.920 71.786 1.00 19.86 547 TRP F C 1
ATOM 30385 O O . TRP F 1 228 ? 14.320 179.026 72.012 1.00 19.02 547 TRP F O 1
ATOM 30406 N N . ASN F 1 229 ? 14.771 181.207 71.666 1.00 21.70 548 ASN F N 1
ATOM 30407 C CA . ASN F 1 229 ? 13.375 181.568 71.851 1.00 19.47 548 ASN F CA 1
ATOM 30408 C C . ASN F 1 229 ? 12.469 180.915 70.808 1.00 34.11 548 ASN F C 1
ATOM 30409 O O . ASN F 1 229 ? 11.286 180.670 71.077 1.00 25.86 548 ASN F O 1
ATOM 30420 N N . ALA F 1 230 ? 12.996 180.644 69.618 1.00 21.96 549 ALA F N 1
ATOM 30421 C CA . ALA F 1 230 ? 12.219 180.024 68.550 1.00 18.73 549 ALA F CA 1
ATOM 30422 C C . ALA F 1 230 ? 12.037 178.521 68.723 1.00 27.49 549 ALA F C 1
ATOM 30423 O O . ALA F 1 230 ? 11.098 177.947 68.140 1.00 26.17 549 ALA F O 1
ATOM 30430 N N . LEU F 1 231 ? 12.910 177.869 69.469 1.00 26.26 550 LEU F N 1
ATOM 30431 C CA . LEU F 1 231 ? 12.842 176.416 69.629 1.00 24.61 550 LEU F CA 1
ATOM 30432 C C . LEU F 1 231 ? 11.573 176.037 70.374 1.00 31.59 550 LEU F C 1
ATOM 30433 O O . LEU F 1 231 ? 11.381 176.479 71.510 1.00 27.89 550 LEU F O 1
ATOM 30449 N N . PRO F 1 232 ? 10.689 175.240 69.789 1.00 26.90 551 PRO F N 1
ATOM 30450 C CA . PRO F 1 232 ? 9.474 174.836 70.500 1.00 28.59 551 PRO F CA 1
ATOM 30451 C C . PRO F 1 232 ? 9.705 173.618 71.387 1.00 21.84 551 PRO F C 1
ATOM 30452 O O . PRO F 1 232 ? 10.685 172.866 71.242 1.00 22.27 551 PRO F O 1
ATOM 30463 N N . GLY F 1 233 ? 8.786 173.453 72.339 1.00 30.35 552 GLY F N 1
ATOM 30464 C CA . GLY F 1 233 ? 8.811 172.323 73.236 1.00 45.04 552 GLY F CA 1
ATOM 30465 C C . GLY F 1 233 ? 9.703 172.477 74.444 1.00 37.83 552 GLY F C 1
ATOM 30466 O O . GLY F 1 233 ? 9.949 171.482 75.138 1.00 27.31 552 GLY F O 1
ATOM 30470 N N . LYS F 1 234 ? 10.170 173.682 74.743 1.00 27.80 553 LYS F N 1
ATOM 30471 C CA . LYS F 1 234 ? 11.121 173.849 75.841 1.00 25.69 553 LYS F CA 1
ATOM 30472 C C . LYS F 1 234 ? 10.400 173.661 77.170 1.00 27.59 553 LYS F C 1
ATOM 30473 O O . LYS F 1 234 ? 9.294 174.176 77.351 1.00 26.83 553 LYS F O 1
ATOM 30492 N N . PRO F 1 235 ? 10.988 172.931 78.112 1.00 30.21 554 PRO F N 1
ATOM 30493 C CA . PRO F 1 235 ? 10.332 172.758 79.413 1.00 34.41 554 PRO F CA 1
ATOM 30494 C C . PRO F 1 235 ? 10.302 174.060 80.197 1.00 27.72 554 PRO F C 1
ATOM 30495 O O . PRO F 1 235 ? 11.073 174.992 79.956 1.00 34.05 554 PRO F O 1
ATOM 30506 N N . ALA F 1 236 ? 9.366 174.118 81.142 1.00 27.58 555 ALA F N 1
ATOM 30507 C CA . ALA F 1 236 ? 9.220 175.305 81.970 1.00 30.90 555 ALA F CA 1
ATOM 30508 C C . ALA F 1 236 ? 10.241 175.333 83.092 1.00 35.67 555 ALA F C 1
ATOM 30509 O O . ALA F 1 236 ? 10.627 176.418 83.554 1.00 28.41 555 ALA F O 1
ATOM 30516 N N . THR F 1 237 ? 10.686 174.160 83.542 1.00 34.43 556 THR F N 1
ATOM 30517 C CA . THR F 1 237 ? 11.717 174.059 84.562 1.00 39.16 556 THR F CA 1
ATOM 30518 C C . THR F 1 237 ? 12.744 173.033 84.124 1.00 27.96 556 THR F C 1
ATOM 30519 O O . THR F 1 237 ? 12.485 172.188 83.254 1.00 38.74 556 THR F O 1
ATOM 30530 N N . PHE F 1 238 ? 13.932 173.122 84.723 1.00 30.52 557 PHE F N 1
ATOM 30531 C CA . PHE F 1 238 ? 15.065 172.313 84.309 1.00 41.94 557 PHE F CA 1
ATOM 30532 C C . PHE F 1 238 ? 15.714 171.658 85.515 1.00 48.75 557 PHE F C 1
ATOM 30533 O O . PHE F 1 238 ? 15.885 172.307 86.550 1.00 34.97 557 PHE F O 1
ATOM 30550 N N . PRO F 1 239 ? 16.080 170.384 85.418 1.00 34.15 558 PRO F N 1
ATOM 30551 C CA . PRO F 1 239 ? 16.776 169.729 86.539 1.00 38.30 558 PRO F CA 1
ATOM 30552 C C . PRO F 1 239 ? 18.100 170.412 86.810 1.00 44.18 558 PRO F C 1
ATOM 30553 O O . PRO F 1 239 ? 18.941 170.540 85.900 1.00 40.51 558 PRO F O 1
ATOM 30564 N N . PRO F 1 240 ? 18.328 170.867 88.039 1.00 44.66 559 PRO F N 1
ATOM 30565 C CA . PRO F 1 240 ? 19.499 171.707 88.298 1.00 32.31 559 PRO F CA 1
ATOM 30566 C C . PRO F 1 240 ? 20.767 170.889 88.463 1.00 36.87 559 PRO F C 1
ATOM 30567 O O . PRO F 1 240 ? 20.754 169.740 88.907 1.00 38.74 559 PRO F O 1
ATOM 30578 N N . SER F 1 241 ? 21.875 171.497 88.069 1.00 30.68 560 SER F N 1
ATOM 30579 C CA . SER F 1 241 ? 23.179 170.947 88.385 1.00 41.58 560 SER F CA 1
ATOM 30580 C C . SER F 1 241 ? 23.515 171.299 89.830 1.00 34.99 560 SER F C 1
ATOM 30581 O O . SER F 1 241 ? 22.813 172.076 90.478 1.00 34.62 560 SER F O 1
ATOM 30589 N N . ALA F 1 242 ? 24.584 170.697 90.341 1.00 42.77 561 ALA F N 1
ATOM 30590 C CA . ALA F 1 242 ? 24.985 170.946 91.719 1.00 43.93 561 ALA F CA 1
ATOM 30591 C C . ALA F 1 242 ? 25.251 172.431 91.911 1.00 40.43 561 ALA F C 1
ATOM 30592 O O . ALA F 1 242 ? 25.924 173.068 91.091 1.00 36.78 561 ALA F O 1
ATOM 30599 N N . HIS F 1 243 ? 24.721 172.987 92.997 1.00 33.69 562 HIS F N 1
ATOM 30600 C CA . HIS F 1 243 ? 24.873 174.407 93.274 1.00 38.34 562 HIS F CA 1
ATOM 30601 C C . HIS F 1 243 ? 24.818 174.640 94.779 1.00 43.99 562 HIS F C 1
ATOM 30602 O O . HIS F 1 243 ? 24.424 173.766 95.554 1.00 41.46 562 HIS F O 1
ATOM 30616 N N . ASN F 1 244 ? 25.225 175.845 95.175 1.00 47.39 563 ASN F N 1
ATOM 30617 C CA . ASN F 1 244 ? 25.260 176.269 96.565 1.00 47.89 563 ASN F CA 1
ATOM 30618 C C . ASN F 1 244 ? 24.277 177.407 96.772 1.00 45.98 563 ASN F C 1
ATOM 30619 O O . ASN F 1 244 ? 23.860 178.075 95.823 1.00 39.52 563 ASN F O 1
ATOM 30630 N N . HIS F 1 245 ? 23.935 177.632 98.034 1.00 38.19 564 HIS F N 1
ATOM 30631 C CA . HIS F 1 245 ? 22.986 178.658 98.417 1.00 37.76 564 HIS F CA 1
ATOM 30632 C C . HIS F 1 245 ? 23.539 179.487 99.566 1.00 46.20 564 HIS F C 1
ATOM 30633 O O . HIS F 1 245 ? 24.277 178.990 100.418 1.00 39.90 564 HIS F O 1
ATOM 30647 N N . ASP F 1 246 ? 23.167 180.757 99.576 1.00 40.03 565 ASP F N 1
ATOM 30648 C CA . ASP F 1 246 ? 23.244 181.576 100.776 1.00 45.23 565 ASP F CA 1
ATOM 30649 C C . ASP F 1 246 ? 22.010 181.309 101.631 1.00 45.05 565 ASP F C 1
ATOM 30650 O O . ASP F 1 246 ? 20.907 181.127 101.115 1.00 40.28 565 ASP F O 1
ATOM 30659 N N . VAL F 1 247 ? 22.193 181.285 102.958 1.00 42.31 566 VAL F N 1
ATOM 30660 C CA . VAL F 1 247 ? 21.083 180.955 103.833 1.00 43.04 566 VAL F CA 1
ATOM 30661 C C . VAL F 1 247 ? 19.896 181.888 103.643 1.00 42.78 566 VAL F C 1
ATOM 30662 O O . VAL F 1 247 ? 18.750 181.529 103.985 1.00 42.96 566 VAL F O 1
ATOM 30675 N N . GLY F 1 248 ? 20.126 183.077 103.082 1.00 49.03 567 GLY F N 1
ATOM 30676 C CA . GLY F 1 248 ? 19.026 183.991 102.811 1.00 60.81 567 GLY F CA 1
ATOM 30677 C C . GLY F 1 248 ? 17.959 183.427 101.892 1.00 46.98 567 GLY F C 1
ATOM 30678 O O . GLY F 1 248 ? 16.801 183.842 101.960 1.00 46.34 567 GLY F O 1
ATOM 30682 N N . GLN F 1 249 ? 18.316 182.479 101.031 1.00 46.89 568 GLN F N 1
ATOM 30683 C CA . GLN F 1 249 ? 17.323 181.879 100.141 1.00 42.04 568 GLN F CA 1
ATOM 30684 C C . GLN F 1 249 ? 16.514 180.785 100.815 1.00 52.14 568 GLN F C 1
ATOM 30685 O O . GLN F 1 249 ? 15.667 180.171 100.160 1.00 30.39 568 GLN F O 1
ATOM 30699 N N . LEU F 1 250 ? 16.760 180.518 102.096 1.00 35.34 569 LEU F N 1
ATOM 30700 C CA . LEU F 1 250 ? 15.880 179.675 102.906 1.00 38.28 569 LEU F CA 1
ATOM 30701 C C . LEU F 1 250 ? 14.819 180.611 103.472 1.00 33.64 569 LEU F C 1
ATOM 30702 O O . LEU F 1 250 ? 15.065 181.324 104.452 1.00 44.63 569 LEU F O 1
ATOM 30718 N N . THR F 1 251 ? 13.639 180.625 102.848 1.00 35.62 570 THR F N 1
ATOM 30719 C CA . THR F 1 251 ? 12.624 181.635 103.115 1.00 52.07 570 THR F CA 1
ATOM 30720 C C . THR F 1 251 ? 11.472 181.146 103.979 1.00 32.40 570 THR F C 1
ATOM 30721 O O . THR F 1 251 ? 10.663 181.964 104.415 1.00 40.83 570 THR F O 1
ATOM 30732 N N . SER F 1 252 ? 11.376 179.847 104.230 1.00 44.48 571 SER F N 1
ATOM 30733 C CA . SER F 1 252 ? 10.263 179.318 104.997 1.00 32.44 571 SER F CA 1
ATOM 30734 C C . SER F 1 252 ? 10.672 177.996 105.615 1.00 42.31 571 SER F C 1
ATOM 30735 O O . SER F 1 252 ? 11.679 177.393 105.228 1.00 29.25 571 SER F O 1
ATOM 30743 N N . GLY F 1 253 ? 9.882 177.556 106.598 1.00 29.13 572 GLY F N 1
ATOM 30744 C CA . GLY F 1 253 ? 10.150 176.316 107.280 1.00 34.56 572 GLY F CA 1
ATOM 30745 C C . GLY F 1 253 ? 11.021 176.541 108.500 1.00 28.66 572 GLY F C 1
ATOM 30746 O O . GLY F 1 253 ? 11.563 177.624 108.731 1.00 29.67 572 GLY F O 1
ATOM 30750 N N . ILE F 1 254 ? 11.164 175.474 109.283 1.00 30.94 573 ILE F N 1
ATOM 30751 C CA . ILE F 1 254 ? 11.894 175.504 110.557 1.00 29.72 573 ILE F CA 1
ATOM 30752 C C . ILE F 1 254 ? 12.804 174.289 110.601 1.00 29.90 573 ILE F C 1
ATOM 30753 O O . ILE F 1 254 ? 12.325 173.150 110.507 1.00 30.04 573 ILE F O 1
ATOM 30769 N N . LEU F 1 255 ? 14.118 174.527 110.730 1.00 27.99 574 LEU F N 1
ATOM 30770 C CA . LEU F 1 255 ? 15.094 173.448 110.677 1.00 27.93 574 LEU F CA 1
ATOM 30771 C C . LEU F 1 255 ? 15.018 172.589 111.928 1.00 33.39 574 LEU F C 1
ATOM 30772 O O . LEU F 1 255 ? 15.085 173.119 113.050 1.00 35.76 574 LEU F O 1
ATOM 30788 N N . PRO F 1 256 ? 14.893 171.273 111.791 1.00 39.97 575 PRO F N 1
ATOM 30789 C CA . PRO F 1 256 ? 14.841 170.404 112.969 1.00 43.40 575 PRO F CA 1
ATOM 30790 C C . PRO F 1 256 ? 16.232 170.048 113.473 1.00 35.12 575 PRO F C 1
ATOM 30791 O O . PRO F 1 256 ? 17.245 170.283 112.817 1.00 31.99 575 PRO F O 1
ATOM 30802 N N . LEU F 1 257 ? 16.258 169.480 114.687 1.00 30.80 576 LEU F N 1
ATOM 30803 C CA . LEU F 1 257 ? 17.519 169.080 115.298 1.00 40.12 576 LEU F CA 1
ATOM 30804 C C . LEU F 1 257 ? 18.218 167.992 114.497 1.00 31.03 576 LEU F C 1
ATOM 30805 O O . LEU F 1 257 ? 19.452 167.891 114.530 1.00 35.15 576 LEU F O 1
ATOM 30821 N N . ALA F 1 258 ? 17.451 167.164 113.784 1.00 42.54 577 ALA F N 1
ATOM 30822 C CA . ALA F 1 258 ? 18.055 166.113 112.970 1.00 58.97 577 ALA F CA 1
ATOM 30823 C C . ALA F 1 258 ? 19.018 166.681 111.940 1.00 41.34 577 ALA F C 1
ATOM 30824 O O . ALA F 1 258 ? 19.948 165.989 111.507 1.00 34.20 577 ALA F O 1
ATOM 30831 N N . ARG F 1 259 ? 18.817 167.941 111.538 1.00 36.70 578 ARG F N 1
ATOM 30832 C CA . ARG F 1 259 ? 19.636 168.600 110.526 1.00 33.30 578 ARG F CA 1
ATOM 30833 C C . ARG F 1 259 ? 20.479 169.729 111.113 1.00 36.62 578 ARG F C 1
ATOM 30834 O O . ARG F 1 259 ? 20.994 170.566 110.371 1.00 32.06 578 ARG F O 1
ATOM 30855 N N . GLY F 1 260 ? 20.623 169.775 112.433 1.00 37.08 579 GLY F N 1
ATOM 30856 C CA . GLY F 1 260 ? 21.411 170.808 113.070 1.00 35.76 579 GLY F CA 1
ATOM 30857 C C . GLY F 1 260 ? 20.675 172.083 113.379 1.00 30.75 579 GLY F C 1
ATOM 30858 O O . GLY F 1 260 ? 21.322 173.128 113.548 1.00 29.85 579 GLY F O 1
ATOM 30862 N N . GLY F 1 261 ? 19.342 172.044 113.417 1.00 34.44 580 GLY F N 1
ATOM 30863 C CA . GLY F 1 261 ? 18.542 173.182 113.807 1.00 31.85 580 GLY F CA 1
ATOM 30864 C C . GLY F 1 261 ? 18.039 173.026 115.237 1.00 30.23 580 GLY F C 1
ATOM 30865 O O . GLY F 1 261 ? 18.286 172.023 115.897 1.00 31.88 580 GLY F O 1
ATOM 30869 N N . VAL F 1 262 ? 17.308 174.048 115.696 1.00 26.84 581 VAL F N 1
ATOM 30870 C CA . VAL F 1 262 ? 16.745 174.021 117.048 1.00 29.00 581 VAL F CA 1
ATOM 30871 C C . VAL F 1 262 ? 15.267 173.669 117.050 1.00 50.09 581 VAL F C 1
ATOM 30872 O O . VAL F 1 262 ? 14.624 173.711 118.107 1.00 33.16 581 VAL F O 1
ATOM 30885 N N . GLY F 1 263 ? 14.700 173.325 115.901 1.00 27.43 582 GLY F N 1
ATOM 30886 C CA . GLY F 1 263 ? 13.357 172.792 115.868 1.00 28.41 582 GLY F CA 1
ATOM 30887 C C . GLY F 1 263 ? 12.269 173.742 116.318 1.00 28.97 582 GLY F C 1
ATOM 30888 O O . GLY F 1 263 ? 11.178 173.292 116.683 1.00 29.97 582 GLY F O 1
ATOM 30892 N N . SER F 1 264 ? 12.523 175.047 116.271 1.00 27.08 583 SER F N 1
ATOM 30893 C CA . SER F 1 264 ? 11.571 176.008 116.796 1.00 29.09 583 SER F CA 1
ATOM 30894 C C . SER F 1 264 ? 11.921 177.382 116.261 1.00 27.14 583 SER F C 1
ATOM 30895 O O . SER F 1 264 ? 13.059 177.637 115.891 1.00 27.13 583 SER F O 1
ATOM 30903 N N . ASN F 1 265 ? 10.932 178.283 116.277 1.00 27.22 584 ASN F N 1
ATOM 30904 C CA . ASN F 1 265 ? 11.189 179.681 115.960 1.00 27.36 584 ASN F CA 1
ATOM 30905 C C . ASN F 1 265 ? 10.994 180.598 117.161 1.00 27.08 584 ASN F C 1
ATOM 30906 O O . ASN F 1 265 ? 10.947 181.820 116.994 1.00 27.78 584 ASN F O 1
ATOM 30917 N N . THR F 1 266 ? 10.951 180.036 118.377 1.00 33.36 585 THR F N 1
ATOM 30918 C CA . THR F 1 266 ? 10.962 180.811 119.599 1.00 35.51 585 THR F CA 1
ATOM 30919 C C . THR F 1 266 ? 12.148 180.407 120.479 1.00 26.38 585 THR F C 1
ATOM 30920 O O . THR F 1 266 ? 12.603 179.258 120.466 1.00 30.30 585 THR F O 1
ATOM 30931 N N . ALA F 1 267 ? 12.624 181.357 121.275 1.00 33.15 586 ALA F N 1
ATOM 30932 C CA . ALA F 1 267 ? 13.701 181.068 122.213 1.00 33.79 586 ALA F CA 1
ATOM 30933 C C . ALA F 1 267 ? 13.341 179.895 123.122 1.00 31.99 586 ALA F C 1
ATOM 30934 O O . ALA F 1 267 ? 14.131 178.960 123.306 1.00 26.82 586 ALA F O 1
ATOM 30941 N N . ALA F 1 268 ? 12.142 179.923 123.704 1.00 32.87 587 ALA F N 1
ATOM 30942 C CA . ALA F 1 268 ? 11.760 178.870 124.636 1.00 25.95 587 ALA F CA 1
ATOM 30943 C C . ALA F 1 268 ? 11.705 177.519 123.947 1.00 37.53 587 ALA F C 1
ATOM 30944 O O . ALA F 1 268 ? 12.133 176.502 124.517 1.00 30.05 587 ALA F O 1
ATOM 30951 N N . GLY F 1 269 ? 11.169 177.481 122.724 1.00 35.38 588 GLY F N 1
ATOM 30952 C CA . GLY F 1 269 ? 11.103 176.220 122.002 1.00 27.92 588 GLY F CA 1
ATOM 30953 C C . GLY F 1 269 ? 12.474 175.703 121.639 1.00 26.11 588 GLY F C 1
ATOM 30954 O O . GLY F 1 269 ? 12.735 174.499 121.712 1.00 31.22 588 GLY F O 1
ATOM 30958 N N . ALA F 1 270 ? 13.367 176.602 121.229 1.00 28.18 589 ALA F N 1
ATOM 30959 C CA . ALA F 1 270 ? 14.739 176.202 120.939 1.00 26.08 589 ALA F CA 1
ATOM 30960 C C . ALA F 1 270 ? 15.404 175.589 122.162 1.00 25.81 589 ALA F C 1
ATOM 30961 O O . ALA F 1 270 ? 16.043 174.527 122.079 1.00 28.77 589 ALA F O 1
ATOM 30968 N N . ARG F 1 271 ? 15.273 176.247 123.313 1.00 27.92 590 ARG F N 1
ATOM 30969 C CA . ARG F 1 271 ? 15.860 175.702 124.545 1.00 27.78 590 ARG F CA 1
ATOM 30970 C C . ARG F 1 271 ? 15.308 174.318 124.842 1.00 33.44 590 ARG F C 1
ATOM 30971 O O . ARG F 1 271 ? 16.063 173.400 125.190 1.00 32.00 590 ARG F O 1
ATOM 30992 N N . SER F 1 272 ? 13.994 174.138 124.659 1.00 35.63 591 SER F N 1
ATOM 30993 C CA . SER F 1 272 ? 13.391 172.841 124.904 1.00 26.61 591 SER F CA 1
ATOM 30994 C C . SER F 1 272 ? 13.979 171.775 123.989 1.00 34.95 591 SER F C 1
ATOM 30995 O O . SER F 1 272 ? 14.201 170.630 124.407 1.00 31.29 591 SER F O 1
ATOM 31003 N N . THR F 1 273 ? 14.230 172.127 122.728 1.00 40.06 592 THR F N 1
ATOM 31004 C CA . THR F 1 273 ? 14.751 171.144 121.791 1.00 36.50 592 THR F CA 1
ATOM 31005 C C . THR F 1 273 ? 16.118 170.627 122.216 1.00 31.36 592 THR F C 1
ATOM 31006 O O . THR F 1 273 ? 16.397 169.424 122.094 1.00 34.55 592 THR F O 1
ATOM 31017 N N . ILE F 1 274 ? 16.983 171.513 122.719 1.00 28.32 593 ILE F N 1
ATOM 31018 C CA . ILE F 1 274 ? 18.336 171.127 123.091 1.00 27.25 593 ILE F CA 1
ATOM 31019 C C . ILE F 1 274 ? 18.509 170.981 124.606 1.00 25.59 593 ILE F C 1
ATOM 31020 O O . ILE F 1 274 ? 19.628 170.798 125.071 1.00 28.09 593 ILE F O 1
ATOM 31036 N N . GLY F 1 275 ? 17.435 171.065 125.371 1.00 34.04 594 GLY F N 1
ATOM 31037 C CA . GLY F 1 275 ? 17.512 170.853 126.806 1.00 32.71 594 GLY F CA 1
ATOM 31038 C C . GLY F 1 275 ? 18.405 171.855 127.504 1.00 35.86 594 GLY F C 1
ATOM 31039 O O . GLY F 1 275 ? 19.220 171.488 128.353 1.00 35.33 594 GLY F O 1
ATOM 31043 N N . ALA F 1 276 ? 18.256 173.128 127.159 1.00 26.76 595 ALA F N 1
ATOM 31044 C CA . ALA F 1 276 ? 19.071 174.188 127.722 1.00 33.91 595 ALA F CA 1
ATOM 31045 C C . ALA F 1 276 ? 18.289 174.964 128.773 1.00 31.98 595 ALA F C 1
ATOM 31046 O O . ALA F 1 276 ? 17.066 175.103 128.698 1.00 29.27 595 ALA F O 1
ATOM 31053 N N . GLY F 1 277 ? 19.018 175.474 129.763 1.00 32.11 596 GLY F N 1
ATOM 31054 C CA . GLY F 1 277 ? 18.456 176.350 130.762 1.00 26.85 596 GLY F CA 1
ATOM 31055 C C . GLY F 1 277 ? 18.658 177.806 130.381 1.00 26.53 596 GLY F C 1
ATOM 31056 O O . GLY F 1 277 ? 19.300 178.140 129.391 1.00 26.67 596 GLY F O 1
ATOM 31060 N N . VAL F 1 278 ? 18.088 178.678 131.202 1.00 24.08 597 VAL F N 1
ATOM 31061 C CA . VAL F 1 278 ? 18.171 180.113 130.987 1.00 24.12 597 VAL F CA 1
ATOM 31062 C C . VAL F 1 278 ? 19.182 180.705 131.965 1.00 31.43 597 VAL F C 1
ATOM 31063 O O . VAL F 1 278 ? 19.522 180.072 132.984 1.00 29.48 597 VAL F O 1
ATOM 31076 N N . PRO F 1 279 ? 19.671 181.919 131.709 1.00 24.46 598 PRO F N 1
ATOM 31077 C CA . PRO F 1 279 ? 20.696 182.493 132.574 1.00 27.74 598 PRO F CA 1
ATOM 31078 C C . PRO F 1 279 ? 20.119 182.837 133.932 1.00 27.10 598 PRO F C 1
ATOM 31079 O O . PRO F 1 279 ? 18.941 183.193 134.073 1.00 23.90 598 PRO F O 1
ATOM 31090 N N . ALA F 1 280 ? 20.949 182.664 134.957 1.00 28.27 599 ALA F N 1
ATOM 31091 C CA . ALA F 1 280 ? 20.642 183.256 136.256 1.00 23.11 599 ALA F CA 1
ATOM 31092 C C . ALA F 1 280 ? 20.844 184.759 136.142 1.00 25.43 599 ALA F C 1
ATOM 31093 O O . ALA F 1 280 ? 21.586 185.243 135.284 1.00 23.25 599 ALA F O 1
ATOM 31100 N N . THR F 1 281 ? 20.157 185.500 136.986 1.00 23.05 600 THR F N 1
ATOM 31101 C CA . THR F 1 281 ? 20.288 186.946 137.050 1.00 24.44 600 THR F CA 1
ATOM 31102 C C . THR F 1 281 ? 20.643 187.325 138.477 1.00 27.09 600 THR F C 1
ATOM 31103 O O . THR F 1 281 ? 20.455 186.534 139.409 1.00 27.42 600 THR F O 1
ATOM 31114 N N . ALA F 1 282 ? 21.169 188.532 138.648 1.00 24.45 601 ALA F N 1
ATOM 31115 C CA . ALA F 1 282 ? 21.651 188.881 139.975 1.00 25.69 601 ALA F CA 1
ATOM 31116 C C . ALA F 1 282 ? 21.953 190.359 140.074 1.00 26.32 601 ALA F C 1
ATOM 31117 O O . ALA F 1 282 ? 22.052 191.063 139.070 1.00 30.95 601 ALA F O 1
ATOM 31124 N N . SER F 1 283 ? 22.088 190.818 141.318 1.00 24.64 602 SER F N 1
ATOM 31125 C CA . SER F 1 283 ? 22.634 192.134 141.649 1.00 31.09 602 SER F CA 1
ATOM 31126 C C . SER F 1 283 ? 23.640 191.876 142.768 1.00 28.96 602 SER F C 1
ATOM 31127 O O . SER F 1 283 ? 23.285 191.874 143.956 1.00 30.55 602 SER F O 1
ATOM 31135 N N . LEU F 1 284 ? 24.899 191.633 142.391 1.00 27.43 603 LEU F N 1
ATOM 31136 C CA . LEU F 1 284 ? 25.889 191.150 143.357 1.00 27.50 603 LEU F CA 1
ATOM 31137 C C . LEU F 1 284 ? 26.538 192.286 144.132 1.00 27.37 603 LEU F C 1
ATOM 31138 O O . LEU F 1 284 ? 27.768 192.384 144.183 1.00 29.59 603 LEU F O 1
ATOM 31154 N N . GLY F 1 285 ? 25.730 193.148 144.749 1.00 27.12 604 GLY F N 1
ATOM 31155 C CA . GLY F 1 285 ? 26.256 194.211 145.579 1.00 40.07 604 GLY F CA 1
ATOM 31156 C C . GLY F 1 285 ? 26.460 193.775 147.025 1.00 36.01 604 GLY F C 1
ATOM 31157 O O . GLY F 1 285 ? 26.247 192.622 147.396 1.00 28.62 604 GLY F O 1
ATOM 31161 N N . ALA F 1 286 ? 26.898 194.737 147.849 1.00 33.91 605 ALA F N 1
ATOM 31162 C CA . ALA F 1 286 ? 27.121 194.474 149.265 1.00 37.18 605 ALA F CA 1
ATOM 31163 C C . ALA F 1 286 ? 25.876 193.887 149.918 1.00 32.74 605 ALA F C 1
ATOM 31164 O O . ALA F 1 286 ? 25.969 192.977 150.747 1.00 29.92 605 ALA F O 1
ATOM 31171 N N . SER F 1 287 ? 24.714 194.450 149.605 1.00 26.81 606 SER F N 1
ATOM 31172 C CA . SER F 1 287 ? 23.423 193.796 149.771 1.00 26.71 606 SER F CA 1
ATOM 31173 C C . SER F 1 287 ? 22.876 193.522 148.377 1.00 32.91 606 SER F C 1
ATOM 31174 O O . SER F 1 287 ? 22.994 194.370 147.486 1.00 38.65 606 SER F O 1
ATOM 31182 N N . GLY F 1 288 ? 22.303 192.346 148.175 1.00 28.76 607 GLY F N 1
ATOM 31183 C CA . GLY F 1 288 ? 21.857 192.004 146.846 1.00 28.30 607 GLY F CA 1
ATOM 31184 C C . GLY F 1 288 ? 21.066 190.730 146.791 1.00 29.53 607 GLY F C 1
ATOM 31185 O O . GLY F 1 288 ? 20.591 190.229 147.811 1.00 29.72 607 GLY F O 1
ATOM 31189 N N . TRP F 1 289 ? 20.932 190.218 145.566 1.00 25.78 608 TRP F N 1
ATOM 31190 C CA . TRP F 1 289 ? 20.109 189.055 145.304 1.00 26.38 608 TRP F CA 1
ATOM 31191 C C . TRP F 1 289 ? 20.682 188.265 144.134 1.00 21.90 608 TRP F C 1
ATOM 31192 O O . TRP F 1 289 ? 21.435 188.781 143.318 1.00 26.83 608 TRP F O 1
ATOM 31213 N N . TRP F 1 290 ? 20.276 187.001 144.059 1.00 32.46 609 TRP F N 1
ATOM 31214 C CA . TRP F 1 290 ? 20.623 186.093 142.982 1.00 27.13 609 TRP F CA 1
ATOM 31215 C C . TRP F 1 290 ? 19.400 185.240 142.677 1.00 34.99 609 TRP F C 1
ATOM 31216 O O . TRP F 1 290 ? 18.708 184.784 143.591 1.00 25.20 609 TRP F O 1
ATOM 31237 N N . ARG F 1 291 ? 19.123 185.027 141.395 1.00 25.26 610 ARG F N 1
ATOM 31238 C CA . ARG F 1 291 ? 17.895 184.356 140.983 1.00 20.57 610 ARG F CA 1
ATOM 31239 C C . ARG F 1 291 ? 18.188 183.292 139.940 1.00 25.72 610 ARG F C 1
ATOM 31240 O O . ARG F 1 291 ? 18.738 183.598 138.876 1.00 25.90 610 ARG F O 1
ATOM 31261 N N . ASP F 1 292 ? 17.806 182.046 140.247 1.00 21.52 611 ASP F N 1
ATOM 31262 C CA . ASP F 1 292 ? 17.834 180.952 139.283 1.00 26.99 611 ASP F CA 1
ATOM 31263 C C . ASP F 1 292 ? 16.535 180.991 138.496 1.00 21.41 611 ASP F C 1
ATOM 31264 O O . ASP F 1 292 ? 15.469 180.601 138.987 1.00 22.45 611 ASP F O 1
ATOM 31273 N N . ASN F 1 293 ? 16.608 181.454 137.260 1.00 22.60 612 ASN F N 1
ATOM 31274 C CA . ASN F 1 293 ? 15.375 181.596 136.488 1.00 26.16 612 ASN F CA 1
ATOM 31275 C C . ASN F 1 293 ? 14.862 180.282 135.918 1.00 29.38 612 ASN F C 1
ATOM 31276 O O . ASN F 1 293 ? 13.759 180.268 135.373 1.00 29.74 612 ASN F O 1
ATOM 31287 N N . ASP F 1 294 ? 15.611 179.186 136.045 1.00 20.72 613 ASP F N 1
ATOM 31288 C CA . ASP F 1 294 ? 15.080 177.870 135.713 1.00 25.55 613 ASP F CA 1
ATOM 31289 C C . ASP F 1 294 ? 13.951 177.473 136.656 1.00 33.59 613 ASP F C 1
ATOM 31290 O O . ASP F 1 294 ? 12.918 176.939 136.223 1.00 24.85 613 ASP F O 1
ATOM 31299 N N . THR F 1 295 ? 14.150 177.688 137.963 1.00 23.54 614 THR F N 1
ATOM 31300 C CA . THR F 1 295 ? 13.213 177.239 138.971 1.00 26.28 614 THR F CA 1
ATOM 31301 C C . THR F 1 295 ? 12.485 178.359 139.693 1.00 30.88 614 THR F C 1
ATOM 31302 O O . THR F 1 295 ? 11.458 178.088 140.309 1.00 24.40 614 THR F O 1
ATOM 31313 N N . GLY F 1 296 ? 12.983 179.589 139.634 1.00 23.76 615 GLY F N 1
ATOM 31314 C CA . GLY F 1 296 ? 12.453 180.681 140.428 1.00 20.66 615 GLY F CA 1
ATOM 31315 C C . GLY F 1 296 ? 13.093 180.869 141.794 1.00 29.77 615 GLY F C 1
ATOM 31316 O O . GLY F 1 296 ? 12.773 181.845 142.483 1.00 20.60 615 GLY F O 1
ATOM 31320 N N . LEU F 1 297 ? 14.031 180.013 142.187 1.00 26.23 616 LEU F N 1
ATOM 31321 C CA . LEU F 1 297 ? 14.693 180.182 143.488 1.00 25.45 616 LEU F CA 1
ATOM 31322 C C . LEU F 1 297 ? 15.483 181.488 143.535 1.00 22.05 616 LEU F C 1
ATOM 31323 O O . LEU F 1 297 ? 16.205 181.830 142.594 1.00 26.68 616 LEU F O 1
ATOM 31339 N N . ILE F 1 298 ? 15.333 182.215 144.637 1.00 24.97 617 ILE F N 1
ATOM 31340 C CA . ILE F 1 298 ? 15.982 183.493 144.858 1.00 25.37 617 ILE F CA 1
ATOM 31341 C C . ILE F 1 298 ? 16.755 183.404 146.164 1.00 21.32 617 ILE F C 1
ATOM 31342 O O . ILE F 1 298 ? 16.212 182.919 147.162 1.00 21.86 617 ILE F O 1
ATOM 31358 N N . ARG F 1 299 ? 17.998 183.885 146.155 1.00 20.36 618 ARG F N 1
ATOM 31359 C CA . ARG F 1 299 ? 18.785 184.088 147.375 1.00 20.30 618 ARG F CA 1
ATOM 31360 C C . ARG F 1 299 ? 19.118 185.573 147.543 1.00 30.43 618 ARG F C 1
ATOM 31361 O O . ARG F 1 299 ? 19.425 186.266 146.571 1.00 21.11 618 ARG F O 1
ATOM 31382 N N . GLN F 1 300 ? 19.054 186.063 148.777 1.00 19.10 619 GLN F N 1
ATOM 31383 C CA . GLN F 1 300 ? 19.328 187.457 149.057 1.00 20.31 619 GLN F CA 1
ATOM 31384 C C . GLN F 1 300 ? 20.194 187.545 150.299 1.00 28.48 619 GLN F C 1
ATOM 31385 O O . GLN F 1 300 ? 20.289 186.601 151.071 1.00 20.65 619 GLN F O 1
ATOM 31399 N N . TRP F 1 301 ? 20.817 188.700 150.491 1.00 21.70 620 TRP F N 1
ATOM 31400 C CA . TRP F 1 301 ? 21.716 188.905 151.614 1.00 21.77 620 TRP F CA 1
ATOM 31401 C C . TRP F 1 301 ? 21.832 190.396 151.898 1.00 20.72 620 TRP F C 1
ATOM 31402 O O . TRP F 1 301 ? 21.562 191.246 151.032 1.00 19.71 620 TRP F O 1
ATOM 31423 N N . GLY F 1 302 ? 22.240 190.687 153.127 1.00 22.50 621 GLY F N 1
ATOM 31424 C CA . GLY F 1 302 ? 22.504 192.044 153.565 1.00 24.22 621 GLY F CA 1
ATOM 31425 C C . GLY F 1 302 ? 23.059 192.023 154.976 1.00 22.74 621 GLY F C 1
ATOM 31426 O O . GLY F 1 302 ? 23.409 190.966 155.513 1.00 20.97 621 GLY F O 1
ATOM 31430 N N . GLN F 1 303 ? 23.151 193.208 155.572 1.00 24.19 622 GLN F N 1
ATOM 31431 C CA . GLN F 1 303 ? 23.601 193.362 156.949 1.00 26.00 622 GLN F CA 1
ATOM 31432 C C . GLN F 1 303 ? 22.644 194.298 157.667 1.00 24.86 622 GLN F C 1
ATOM 31433 O O . GLN F 1 303 ? 21.927 195.078 157.045 1.00 23.42 622 GLN F O 1
ATOM 31447 N N . VAL F 1 304 ? 22.638 194.222 158.996 1.00 24.33 623 VAL F N 1
ATOM 31448 C CA . VAL F 1 304 ? 21.742 195.049 159.794 1.00 33.62 623 VAL F CA 1
ATOM 31449 C C . VAL F 1 304 ? 22.355 195.253 161.173 1.00 34.29 623 VAL F C 1
ATOM 31450 O O . VAL F 1 304 ? 22.990 194.351 161.729 1.00 25.73 623 VAL F O 1
ATOM 31463 N N . THR F 1 305 ? 22.158 196.455 161.713 1.00 25.95 624 THR F N 1
ATOM 31464 C CA . THR F 1 305 ? 22.591 196.797 163.056 1.00 35.64 624 THR F CA 1
ATOM 31465 C C . THR F 1 305 ? 21.466 196.502 164.034 1.00 31.24 624 THR F C 1
ATOM 31466 O O . THR F 1 305 ? 20.373 197.059 163.914 1.00 29.81 624 THR F O 1
ATOM 31477 N N . CYS F 1 306 ? 21.727 195.613 164.978 1.00 31.19 625 CYS F N 1
ATOM 31478 C CA . CYS F 1 306 ? 20.770 195.211 165.973 1.00 31.31 625 CYS F CA 1
ATOM 31479 C C . CYS F 1 306 ? 21.127 195.836 167.311 1.00 20.19 625 CYS F C 1
ATOM 31480 O O . CYS F 1 306 ? 22.312 195.941 167.639 1.00 27.21 625 CYS F O 1
ATOM 31488 N N . PRO F 1 307 ? 20.148 196.239 168.107 1.00 20.72 626 PRO F N 1
ATOM 31489 C CA . PRO F 1 307 ? 20.447 196.592 169.508 1.00 31.61 626 PRO F CA 1
ATOM 31490 C C . PRO F 1 307 ? 20.874 195.348 170.277 1.00 27.87 626 PRO F C 1
ATOM 31491 O O . PRO F 1 307 ? 20.697 194.209 169.832 1.00 25.72 626 PRO F O 1
ATOM 31502 N N . ALA F 1 308 ? 21.437 195.575 171.461 1.00 21.55 627 ALA F N 1
ATOM 31503 C CA . ALA F 1 308 ? 21.805 194.471 172.335 1.00 28.38 627 ALA F CA 1
ATOM 31504 C C . ALA F 1 308 ? 20.566 193.694 172.744 1.00 22.92 627 ALA F C 1
ATOM 31505 O O . ALA F 1 308 ? 19.519 194.280 173.056 1.00 23.70 627 ALA F O 1
ATOM 31512 N N . ASP F 1 309 ? 20.691 192.361 172.744 1.00 22.21 628 ASP F N 1
ATOM 31513 C CA . ASP F 1 309 ? 19.662 191.468 173.254 1.00 28.63 628 ASP F CA 1
ATOM 31514 C C . ASP F 1 309 ? 18.277 191.828 172.717 1.00 19.04 628 ASP F C 1
ATOM 31515 O O . ASP F 1 309 ? 17.298 191.852 173.462 1.00 21.70 628 ASP F O 1
ATOM 31524 N N . ALA F 1 310 ? 18.182 192.060 171.404 1.00 19.48 629 ALA F N 1
ATOM 31525 C CA . ALA F 1 310 ? 16.947 192.595 170.840 1.00 20.43 629 ALA F CA 1
ATOM 31526 C C . ALA F 1 310 ? 16.894 192.381 169.333 1.00 20.44 629 ALA F C 1
ATOM 31527 O O . ALA F 1 310 ? 17.875 191.971 168.705 1.00 20.91 629 ALA F O 1
ATOM 31534 N N . ASP F 1 311 ? 15.724 192.675 168.768 1.00 25.75 630 ASP F N 1
ATOM 31535 C CA . ASP F 1 311 ? 15.429 192.476 167.357 1.00 29.02 630 ASP F CA 1
ATOM 31536 C C . ASP F 1 311 ? 15.740 193.708 166.522 1.00 39.33 630 ASP F C 1
ATOM 31537 O O . ASP F 1 311 ? 15.756 194.840 167.002 1.00 24.47 630 ASP F O 1
ATOM 31546 N N . ALA F 1 312 ? 15.927 193.477 165.229 1.00 28.58 631 ALA F N 1
ATOM 31547 C CA . ALA F 1 312 ? 15.876 194.535 164.237 1.00 26.72 631 ALA F CA 1
ATOM 31548 C C . ALA F 1 312 ? 15.222 193.975 162.987 1.00 29.50 631 ALA F C 1
ATOM 31549 O O . ALA F 1 312 ? 15.441 192.814 162.627 1.00 27.11 631 ALA F O 1
ATOM 31556 N N . SER F 1 313 ? 14.422 194.794 162.331 1.00 34.13 632 SER F N 1
ATOM 31557 C CA . SER F 1 313 ? 13.755 194.393 161.106 1.00 29.02 632 SER F CA 1
ATOM 31558 C C . SER F 1 313 ? 14.654 194.653 159.901 1.00 29.84 632 SER F C 1
ATOM 31559 O O . SER F 1 313 ? 15.463 195.578 159.890 1.00 27.58 632 SER F O 1
ATOM 31567 N N . ILE F 1 314 ? 14.512 193.806 158.882 1.00 24.26 633 ILE F N 1
ATOM 31568 C CA . ILE F 1 314 ? 15.223 193.979 157.623 1.00 21.59 633 ILE F CA 1
ATOM 31569 C C . ILE F 1 314 ? 14.202 193.996 156.500 1.00 26.06 633 ILE F C 1
ATOM 31570 O O . ILE F 1 314 ? 13.115 193.424 156.613 1.00 30.70 633 ILE F O 1
ATOM 31586 N N . THR F 1 315 ? 14.593 194.630 155.393 1.00 28.27 634 THR F N 1
ATOM 31587 C CA . THR F 1 315 ? 13.839 194.644 154.145 1.00 30.47 634 THR F CA 1
ATOM 31588 C C . THR F 1 315 ? 14.694 194.032 153.038 1.00 24.55 634 THR F C 1
ATOM 31589 O O . THR F 1 315 ? 15.828 194.452 152.824 1.00 26.06 634 THR F O 1
ATOM 31600 N N . PHE F 1 316 ? 14.155 193.031 152.357 1.00 23.86 635 PHE F N 1
ATOM 31601 C CA . PHE F 1 316 ? 14.932 192.336 151.343 1.00 25.46 635 PHE F CA 1
ATOM 31602 C C . PHE F 1 316 ? 15.244 193.276 150.179 1.00 22.79 635 PHE F C 1
ATOM 31603 O O . PHE F 1 316 ? 14.418 194.137 149.825 1.00 28.47 635 PHE F O 1
ATOM 31620 N N . PRO F 1 317 ? 16.425 193.152 149.570 1.00 28.18 636 PRO F N 1
ATOM 31621 C CA . PRO F 1 317 ? 16.713 193.970 148.371 1.00 32.41 636 PRO F CA 1
ATOM 31622 C C . PRO F 1 317 ? 15.571 193.978 147.359 1.00 31.44 636 PRO F C 1
ATOM 31623 O O . PRO F 1 317 ? 15.177 195.052 146.882 1.00 36.14 636 PRO F O 1
ATOM 31634 N N . ILE F 1 318 ? 15.021 192.812 147.037 1.00 35.28 637 ILE F N 1
ATOM 31635 C CA . ILE F 1 318 ? 13.805 192.730 146.228 1.00 32.34 637 ILE F CA 1
ATOM 31636 C C . ILE F 1 318 ? 12.798 191.864 146.971 1.00 27.71 637 ILE F C 1
ATOM 31637 O O . ILE F 1 318 ? 13.173 191.021 147.801 1.00 32.16 637 ILE F O 1
ATOM 31653 N N . PRO F 1 319 ? 11.504 192.029 146.681 1.00 27.34 638 PRO F N 1
ATOM 31654 C CA . PRO F 1 319 ? 10.512 191.143 147.289 1.00 23.27 638 PRO F CA 1
ATOM 31655 C C . PRO F 1 319 ? 10.585 189.752 146.689 1.00 32.48 638 PRO F C 1
ATOM 31656 O O . PRO F 1 319 ? 10.791 189.580 145.486 1.00 26.73 638 PRO F O 1
ATOM 31667 N N . PHE F 1 320 ? 10.408 188.750 147.535 1.00 29.42 639 PHE F N 1
ATOM 31668 C CA . PHE F 1 320 ? 10.148 187.412 147.034 1.00 22.67 639 PHE F CA 1
ATOM 31669 C C . PHE F 1 320 ? 8.793 187.433 146.339 1.00 21.17 639 PHE F C 1
ATOM 31670 O O . PHE F 1 320 ? 7.834 187.984 146.893 1.00 27.66 639 PHE F O 1
ATOM 31687 N N . PRO F 1 321 ? 8.683 186.913 145.120 1.00 28.23 640 PRO F N 1
ATOM 31688 C CA . PRO F 1 321 ? 7.380 186.960 144.434 1.00 41.18 640 PRO F CA 1
ATOM 31689 C C . PRO F 1 321 ? 6.266 186.258 145.184 1.00 33.37 640 PRO F C 1
ATOM 31690 O O . PRO F 1 321 ? 5.110 186.695 145.101 1.00 28.76 640 PRO F O 1
ATOM 31701 N N . THR F 1 322 ? 6.578 185.184 145.920 1.00 34.70 641 THR F N 1
ATOM 31702 C CA . THR F 1 322 ? 5.552 184.387 146.592 1.00 24.29 641 THR F CA 1
ATOM 31703 C C . THR F 1 322 ? 5.801 184.244 148.096 1.00 41.51 641 THR F C 1
ATOM 31704 O O . THR F 1 322 ? 4.913 184.506 148.906 1.00 29.20 641 THR F O 1
ATOM 31715 N N . LEU F 1 323 ? 6.994 183.814 148.484 1.00 22.84 642 LEU F N 1
ATOM 31716 C CA . LEU F 1 323 ? 7.220 183.586 149.906 1.00 25.82 642 LEU F CA 1
ATOM 31717 C C . LEU F 1 323 ? 8.704 183.456 150.161 1.00 22.50 642 LEU F C 1
ATOM 31718 O O . LEU F 1 323 ? 9.489 183.125 149.254 1.00 22.24 642 LEU F O 1
ATOM 31734 N N . CYS F 1 324 ? 9.075 183.738 151.418 1.00 21.78 643 CYS F N 1
ATOM 31735 C CA . CYS F 1 324 ? 10.414 183.481 151.922 1.00 23.62 643 CYS F CA 1
ATOM 31736 C C . CYS F 1 324 ? 10.441 182.094 152.541 1.00 19.96 643 CYS F C 1
ATOM 31737 O O . CYS F 1 324 ? 9.636 181.793 153.411 1.00 19.18 643 CYS F O 1
ATOM 31745 N N . LEU F 1 325 ? 11.353 181.245 152.077 1.00 17.82 644 LEU F N 1
ATOM 31746 C CA . LEU F 1 325 ? 11.441 179.879 152.555 1.00 16.90 644 LEU F CA 1
ATOM 31747 C C . LEU F 1 325 ? 12.338 179.716 153.776 1.00 18.05 644 LEU F C 1
ATOM 31748 O O . LEU F 1 325 ? 12.178 178.719 154.497 1.00 23.72 644 LEU F O 1
ATOM 31764 N N . GLY F 1 326 ? 13.294 180.607 153.997 1.00 21.35 645 GLY F N 1
ATOM 31765 C CA . GLY F 1 326 ? 14.164 180.499 155.163 1.00 26.02 645 GLY F CA 1
ATOM 31766 C C . GLY F 1 326 ? 15.279 181.526 155.130 1.00 24.77 645 GLY F C 1
ATOM 31767 O O . GLY F 1 326 ? 15.448 182.263 154.157 1.00 17.12 645 GLY F O 1
ATOM 31771 N N . GLY F 1 327 ? 16.052 181.541 156.212 1.00 19.66 646 GLY F N 1
ATOM 31772 C CA . GLY F 1 327 ? 17.194 182.429 156.318 1.00 24.24 646 GLY F CA 1
ATOM 31773 C C . GLY F 1 327 ? 17.947 182.161 157.614 1.00 16.88 646 GLY F C 1
ATOM 31774 O O . GLY F 1 327 ? 17.588 181.277 158.397 1.00 20.38 646 GLY F O 1
ATOM 31778 N N . TYR F 1 328 ? 19.003 182.940 157.814 1.00 15.44 647 TYR F N 1
ATOM 31779 C CA . TYR F 1 328 ? 19.832 182.857 159.019 1.00 18.47 647 TYR F CA 1
ATOM 31780 C C . TYR F 1 328 ? 20.507 184.206 159.207 1.00 21.29 647 TYR F C 1
ATOM 31781 O O . TYR F 1 328 ? 20.516 185.047 158.305 1.00 21.57 647 TYR F O 1
ATOM 31799 N N . ALA F 1 329 ? 21.113 184.393 160.379 1.00 17.25 648 ALA F N 1
ATOM 31800 C CA . ALA F 1 329 ? 21.914 185.586 160.638 1.00 17.31 648 ALA F CA 1
ATOM 31801 C C . ALA F 1 329 ? 23.255 185.182 161.250 1.00 18.50 648 ALA F C 1
ATOM 31802 O O . ALA F 1 329 ? 23.392 184.101 161.819 1.00 17.98 648 ALA F O 1
ATOM 31809 N N . ASN F 1 330 ? 24.233 186.087 161.157 1.00 14.68 649 ASN F N 1
ATOM 31810 C CA . ASN F 1 330 ? 25.620 185.802 161.539 1.00 18.52 649 ASN F CA 1
ATOM 31811 C C . ASN F 1 330 ? 26.208 187.019 162.240 1.00 14.73 649 ASN F C 1
ATOM 31812 O O . ASN F 1 330 ? 26.062 188.149 161.748 1.00 20.96 649 ASN F O 1
ATOM 31823 N N . GLN F 1 331 ? 26.850 186.793 163.391 1.00 17.51 650 GLN F N 1
ATOM 31824 C CA . GLN F 1 331 ? 27.581 187.857 164.065 1.00 17.02 650 GLN F CA 1
ATOM 31825 C C . GLN F 1 331 ? 28.822 188.218 163.249 1.00 29.49 650 GLN F C 1
ATOM 31826 O O . GLN F 1 331 ? 29.633 187.344 162.940 1.00 21.15 650 GLN F O 1
ATOM 31840 N N . THR F 1 332 ? 28.979 189.507 162.931 1.00 16.00 651 THR F N 1
ATOM 31841 C CA . THR F 1 332 ? 30.099 189.999 162.138 1.00 19.46 651 THR F CA 1
ATOM 31842 C C . THR F 1 332 ? 31.202 190.606 162.985 1.00 25.09 651 THR F C 1
ATOM 31843 O O . THR F 1 332 ? 32.230 190.987 162.437 1.00 28.04 651 THR F O 1
ATOM 31854 N N . SER F 1 333 ? 31.009 190.696 164.300 1.00 15.92 652 SER F N 1
ATOM 31855 C CA . SER F 1 333 ? 31.955 191.360 165.186 1.00 22.56 652 SER F CA 1
ATOM 31856 C C . SER F 1 333 ? 32.733 190.352 166.021 1.00 30.60 652 SER F C 1
ATOM 31857 O O . SER F 1 333 ? 32.411 189.166 166.076 1.00 28.49 652 SER F O 1
ATOM 31865 N N . ALA F 1 334 ? 33.786 190.858 166.675 1.00 26.92 653 ALA F N 1
ATOM 31866 C CA . ALA F 1 334 ? 34.591 190.055 167.595 1.00 30.83 653 ALA F CA 1
ATOM 31867 C C . ALA F 1 334 ? 33.885 190.060 168.946 1.00 32.12 653 ALA F C 1
ATOM 31868 O O . ALA F 1 334 ? 34.277 190.744 169.895 1.00 24.68 653 ALA F O 1
ATOM 31875 N N . PHE F 1 335 ? 32.828 189.263 169.040 1.00 23.68 654 PHE F N 1
ATOM 31876 C CA . PHE F 1 335 ? 32.022 189.291 170.246 1.00 22.96 654 PHE F CA 1
ATOM 31877 C C . PHE F 1 335 ? 32.801 188.712 171.417 1.00 16.68 654 PHE F C 1
ATOM 31878 O O . PHE F 1 335 ? 33.576 187.761 171.267 1.00 24.69 654 PHE F O 1
ATOM 31895 N N . HIS F 1 336 ? 32.557 189.273 172.601 1.00 18.87 655 HIS F N 1
ATOM 31896 C CA . HIS F 1 336 ? 33.157 188.751 173.816 1.00 20.97 655 HIS F CA 1
ATOM 31897 C C . HIS F 1 336 ? 32.767 187.289 173.990 1.00 24.85 655 HIS F C 1
ATOM 31898 O O . HIS F 1 336 ? 31.569 186.979 174.068 1.00 28.32 655 HIS F O 1
ATOM 31912 N N . PRO F 1 337 ? 33.721 186.361 174.044 1.00 27.10 656 PRO F N 1
ATOM 31913 C CA . PRO F 1 337 ? 33.354 184.944 174.120 1.00 19.16 656 PRO F CA 1
ATOM 31914 C C . PRO F 1 337 ? 33.041 184.474 175.527 1.00 24.56 656 PRO F C 1
ATOM 31915 O O . PRO F 1 337 ? 32.838 183.269 175.718 1.00 26.86 656 PRO F O 1
ATOM 31926 N N . GLY F 1 338 ? 33.012 185.372 176.503 1.00 17.74 657 GLY F N 1
ATOM 31927 C CA . GLY F 1 338 ? 32.538 185.020 177.832 1.00 26.13 657 GLY F CA 1
ATOM 31928 C C . GLY F 1 338 ? 31.030 185.131 178.033 1.00 35.05 657 GLY F C 1
ATOM 31929 O O . GLY F 1 338 ? 30.548 184.915 179.157 1.00 19.09 657 GLY F O 1
ATOM 31932 N N . THR F 1 339 ? 30.272 185.476 176.989 1.00 26.77 658 THR F N 1
ATOM 31933 C CA . THR F 1 339 ? 28.814 185.619 177.074 1.00 27.43 658 THR F CA 1
ATOM 31934 C C . THR F 1 339 ? 28.193 184.950 175.855 1.00 16.61 658 THR F C 1
ATOM 31935 O O . THR F 1 339 ? 28.904 184.496 174.955 1.00 21.98 658 THR F O 1
ATOM 31946 N N . ASP F 1 340 ? 26.854 184.932 175.804 1.00 18.14 659 ASP F N 1
ATOM 31947 C CA . ASP F 1 340 ? 26.161 184.411 174.644 1.00 13.81 659 ASP F CA 1
ATOM 31948 C C . ASP F 1 340 ? 26.046 185.450 173.526 1.00 16.11 659 ASP F C 1
ATOM 31949 O O . ASP F 1 340 ? 25.961 186.651 173.763 1.00 19.81 659 ASP F O 1
ATOM 31958 N N . ALA F 1 341 ? 26.053 184.951 172.282 1.00 17.72 660 ALA F N 1
ATOM 31959 C CA . ALA F 1 341 ? 26.026 185.774 171.084 1.00 14.68 660 ALA F CA 1
ATOM 31960 C C . ALA F 1 341 ? 25.197 185.089 169.993 1.00 16.59 660 ALA F C 1
ATOM 31961 O O . ALA F 1 341 ? 25.551 185.083 168.801 1.00 15.51 660 ALA F O 1
ATOM 31968 N N . SER F 1 342 ? 24.063 184.526 170.393 1.00 18.48 661 SER F N 1
ATOM 31969 C CA . SER F 1 342 ? 23.211 183.793 169.471 1.00 28.07 661 SER F CA 1
ATOM 31970 C C . SER F 1 342 ? 22.516 184.743 168.503 1.00 18.49 661 SER F C 1
ATOM 31971 O O . SER F 1 342 ? 22.487 185.972 168.693 1.00 22.27 661 SER F O 1
ATOM 31979 N N . THR F 1 343 ? 22.028 184.158 167.396 1.00 17.59 662 THR F N 1
ATOM 31980 C CA . THR F 1 343 ? 21.338 184.884 166.348 1.00 16.75 662 THR F CA 1
ATOM 31981 C C . THR F 1 343 ? 20.025 184.204 166.041 1.00 20.73 662 THR F C 1
ATOM 31982 O O . THR F 1 343 ? 19.814 183.053 166.390 1.00 15.52 662 THR F O 1
ATOM 31993 N N . GLY F 1 344 ? 19.170 184.913 165.324 1.00 18.05 663 GLY F N 1
ATOM 31994 C CA . GLY F 1 344 ? 17.931 184.335 164.844 1.00 16.31 663 GLY F CA 1
ATOM 31995 C C . GLY F 1 344 ? 17.435 185.023 163.594 1.00 23.08 663 GLY F C 1
ATOM 31996 O O . GLY F 1 344 ? 17.633 186.219 163.403 1.00 20.26 663 GLY F O 1
ATOM 32000 N N . PHE F 1 345 ? 16.761 184.251 162.751 1.00 17.83 664 PHE F N 1
ATOM 32001 C CA . PHE F 1 345 ? 16.051 184.762 161.577 1.00 16.70 664 PHE F CA 1
ATOM 32002 C C . PHE F 1 345 ? 14.639 184.199 161.628 1.00 15.36 664 PHE F C 1
ATOM 32003 O O . PHE F 1 345 ? 14.464 182.976 161.652 1.00 20.44 664 PHE F O 1
ATOM 32020 N N . ARG F 1 346 ? 13.641 185.072 161.634 1.00 19.78 665 ARG F N 1
ATOM 32021 C CA . ARG F 1 346 ? 12.265 184.613 161.761 1.00 19.70 665 ARG F CA 1
ATOM 32022 C C . ARG F 1 346 ? 11.300 185.629 161.163 1.00 15.93 665 ARG F C 1
ATOM 32023 O O . ARG F 1 346 ? 11.693 186.699 160.680 1.00 20.37 665 ARG F O 1
ATOM 32044 N N . GLY F 1 347 ? 10.019 185.261 161.174 1.00 16.55 666 GLY F N 1
ATOM 32045 C CA . GLY F 1 347 ? 8.952 186.180 160.800 1.00 23.76 666 GLY F CA 1
ATOM 32046 C C . GLY F 1 347 ? 9.058 186.754 159.407 1.00 38.10 666 GLY F C 1
ATOM 32047 O O . GLY F 1 347 ? 8.701 187.923 159.190 1.00 19.27 666 GLY F O 1
ATOM 32051 N N . ALA F 1 348 ? 9.551 185.963 158.455 1.00 20.39 667 ALA F N 1
ATOM 32052 C CA . ALA F 1 348 ? 9.777 186.478 157.114 1.00 16.98 667 ALA F CA 1
ATOM 32053 C C . ALA F 1 348 ? 8.457 186.590 156.353 1.00 31.49 667 ALA F C 1
ATOM 32054 O O . ALA F 1 348 ? 7.599 185.707 156.427 1.00 27.45 667 ALA F O 1
ATOM 32061 N N . THR F 1 349 ? 8.286 187.705 155.655 1.00 27.52 668 THR F N 1
ATOM 32062 C CA . THR F 1 349 ? 7.238 187.879 154.661 1.00 26.17 668 THR F CA 1
ATOM 32063 C C . THR F 1 349 ? 7.888 187.938 153.275 1.00 28.82 668 THR F C 1
ATOM 32064 O O . THR F 1 349 ? 9.071 187.593 153.112 1.00 26.01 668 THR F O 1
ATOM 32075 N N . THR F 1 350 ? 7.137 188.427 152.277 1.00 34.89 669 THR F N 1
ATOM 32076 C CA . THR F 1 350 ? 7.732 188.584 150.970 1.00 27.51 669 THR F CA 1
ATOM 32077 C C . THR F 1 350 ? 8.722 189.738 150.938 1.00 21.00 669 THR F C 1
ATOM 32078 O O . THR F 1 350 ? 9.570 189.786 150.034 1.00 26.34 669 THR F O 1
ATOM 32089 N N . THR F 1 351 ? 8.643 190.659 151.904 1.00 25.83 670 THR F N 1
ATOM 32090 C CA . THR F 1 351 ? 9.441 191.878 151.869 1.00 32.99 670 THR F CA 1
ATOM 32091 C C . THR F 1 351 ? 10.312 192.117 153.089 1.00 26.09 670 THR F C 1
ATOM 32092 O O . THR F 1 351 ? 11.266 192.899 152.990 1.00 25.48 670 THR F O 1
ATOM 32103 N N . THR F 1 352 ? 10.015 191.490 154.230 1.00 27.17 671 THR F N 1
ATOM 32104 C CA . THR F 1 352 ? 10.737 191.787 155.459 1.00 29.73 671 THR F CA 1
ATOM 32105 C C . THR F 1 352 ? 10.972 190.516 156.267 1.00 18.09 671 THR F C 1
ATOM 32106 O O . THR F 1 352 ? 10.397 189.456 155.997 1.00 25.95 671 THR F O 1
ATOM 32117 N N . ALA F 1 353 ? 11.828 190.648 157.277 1.00 24.13 672 ALA F N 1
ATOM 32118 C CA . ALA F 1 353 ? 12.110 189.582 158.232 1.00 21.96 672 ALA F CA 1
ATOM 32119 C C . ALA F 1 353 ? 12.602 190.228 159.519 1.00 17.42 672 ALA F C 1
ATOM 32120 O O . ALA F 1 353 ? 12.838 191.438 159.573 1.00 29.63 672 ALA F O 1
ATOM 32127 N N . VAL F 1 354 ? 12.735 189.405 160.569 1.00 21.30 673 VAL F N 1
ATOM 32128 C CA . VAL F 1 354 ? 13.168 189.853 161.883 1.00 25.71 673 VAL F CA 1
ATOM 32129 C C . VAL F 1 354 ? 14.483 189.170 162.216 1.00 23.37 673 VAL F C 1
ATOM 32130 O O . VAL F 1 354 ? 14.556 187.935 162.215 1.00 19.55 673 VAL F O 1
ATOM 32143 N N . ILE F 1 355 ? 15.490 189.965 162.561 1.00 20.76 674 ILE F N 1
ATOM 32144 C CA . ILE F 1 355 ? 16.807 189.473 162.945 1.00 17.94 674 ILE F CA 1
ATOM 32145 C C . ILE F 1 355 ? 16.989 189.708 164.443 1.00 22.21 674 ILE F C 1
ATOM 32146 O O . ILE F 1 355 ? 16.914 190.848 164.918 1.00 23.38 674 ILE F O 1
ATOM 32162 N N . ARG F 1 356 ? 17.274 188.646 165.177 1.00 20.47 675 ARG F N 1
ATOM 32163 C CA . ARG F 1 356 ? 17.450 188.730 166.616 1.00 16.78 675 ARG F CA 1
ATOM 32164 C C . ARG F 1 356 ? 18.933 188.633 166.966 1.00 15.36 675 ARG F C 1
ATOM 32165 O O . ARG F 1 356 ? 19.657 187.785 166.433 1.00 21.30 675 ARG F O 1
ATOM 32186 N N . ASN F 1 357 ? 19.362 189.475 167.880 1.00 21.41 676 ASN F N 1
ATOM 32187 C CA . ASN F 1 357 ? 20.741 189.512 168.338 1.00 23.17 676 ASN F CA 1
ATOM 32188 C C . ASN F 1 357 ? 20.772 189.213 169.828 1.00 20.70 676 ASN F C 1
ATOM 32189 O O . ASN F 1 357 ? 20.357 190.048 170.632 1.00 22.97 676 ASN F O 1
ATOM 32200 N N . GLY F 1 358 ? 21.302 188.061 170.183 1.00 18.17 677 GLY F N 1
ATOM 32201 C CA . GLY F 1 358 ? 21.468 187.646 171.556 1.00 25.65 677 GLY F CA 1
ATOM 32202 C C . GLY F 1 358 ? 22.722 188.142 172.235 1.00 24.14 677 GLY F C 1
ATOM 32203 O O . GLY F 1 358 ? 22.931 187.835 173.409 1.00 20.91 677 GLY F O 1
ATOM 32207 N N . TYR F 1 359 ? 23.586 188.861 171.521 1.00 21.63 678 TYR F N 1
ATOM 32208 C CA . TYR F 1 359 ? 24.772 189.468 172.130 1.00 15.86 678 TYR F CA 1
ATOM 32209 C C . TYR F 1 359 ? 24.389 190.685 172.962 1.00 18.25 678 TYR F C 1
ATOM 32210 O O . TYR F 1 359 ? 23.504 191.458 172.578 1.00 21.57 678 TYR F O 1
ATOM 32228 N N . PHE F 1 360 ? 25.083 190.876 174.094 1.00 16.23 679 PHE F N 1
ATOM 32229 C CA . PHE F 1 360 ? 24.707 191.931 175.034 1.00 23.80 679 PHE F CA 1
ATOM 32230 C C . PHE F 1 360 ? 25.253 193.311 174.651 1.00 27.73 679 PHE F C 1
ATOM 32231 O O . PHE F 1 360 ? 25.457 194.183 175.508 1.00 26.19 679 PHE F O 1
ATOM 32248 N N . ALA F 1 361 ? 25.457 193.528 173.362 1.00 24.54 680 ALA F N 1
ATOM 32249 C CA . ALA F 1 361 ? 25.883 194.830 172.867 1.00 19.93 680 ALA F CA 1
ATOM 32250 C C . ALA F 1 361 ? 25.272 195.058 171.496 1.00 29.59 680 ALA F C 1
ATOM 32251 O O . ALA F 1 361 ? 24.939 194.104 170.793 1.00 30.20 680 ALA F O 1
ATOM 32258 N N . GLN F 1 362 ? 25.129 196.333 171.126 1.00 25.95 681 GLN F N 1
ATOM 32259 C CA . GLN F 1 362 ? 24.759 196.683 169.757 1.00 23.29 681 GLN F CA 1
ATOM 32260 C C . GLN F 1 362 ? 25.763 196.067 168.787 1.00 20.78 681 GLN F C 1
ATOM 32261 O O . GLN F 1 362 ? 26.973 196.117 169.008 1.00 31.12 681 GLN F O 1
ATOM 32275 N N . ALA F 1 363 ? 25.258 195.485 167.696 1.00 20.38 682 ALA F N 1
ATOM 32276 C CA . ALA F 1 363 ? 26.139 194.709 166.837 1.00 28.32 682 ALA F CA 1
ATOM 32277 C C . ALA F 1 363 ? 25.549 194.633 165.444 1.00 30.25 682 ALA F C 1
ATOM 32278 O O . ALA F 1 363 ? 24.343 194.807 165.247 1.00 26.17 682 ALA F O 1
ATOM 32285 N N . VAL F 1 364 ? 26.423 194.398 164.481 1.00 24.83 683 VAL F N 1
ATOM 32286 C CA . VAL F 1 364 ? 26.032 194.223 163.087 1.00 24.59 683 VAL F CA 1
ATOM 32287 C C . VAL F 1 364 ? 25.979 192.732 162.813 1.00 24.19 683 VAL F C 1
ATOM 32288 O O . VAL F 1 364 ? 26.949 192.011 163.087 1.00 23.91 683 VAL F O 1
ATOM 32301 N N . LEU F 1 365 ? 24.833 192.264 162.335 1.00 23.68 684 LEU F N 1
ATOM 32302 C CA . LEU F 1 365 ? 24.646 190.879 161.940 1.00 26.79 684 LEU F CA 1
ATOM 32303 C C . LEU F 1 365 ? 24.437 190.836 160.436 1.00 23.18 684 LEU F C 1
ATOM 32304 O O . LEU F 1 365 ? 23.657 191.627 159.895 1.00 28.41 684 LEU F O 1
ATOM 32320 N N . SER F 1 366 ? 25.160 189.946 159.755 1.00 20.20 685 SER F N 1
ATOM 32321 C CA . SER F 1 366 ? 24.847 189.677 158.362 1.00 20.99 685 SER F CA 1
ATOM 32322 C C . SER F 1 366 ? 23.733 188.623 158.277 1.00 20.00 685 SER F C 1
ATOM 32323 O O . SER F 1 366 ? 23.495 187.855 159.220 1.00 18.50 685 SER F O 1
ATOM 32331 N N . TRP F 1 367 ? 23.043 188.602 157.142 1.00 20.09 686 TRP F N 1
ATOM 32332 C CA . TRP F 1 367 ? 21.990 187.618 156.948 1.00 21.11 686 TRP F CA 1
ATOM 32333 C C . TRP F 1 367 ? 21.915 187.194 155.486 1.00 24.18 686 TRP F C 1
ATOM 32334 O O . TRP F 1 367 ? 22.344 187.926 154.584 1.00 21.53 686 TRP F O 1
ATOM 32355 N N . GLU F 1 368 ? 21.392 185.979 155.275 1.00 17.13 687 GLU F N 1
ATOM 32356 C CA . GLU F 1 368 ? 20.930 185.511 153.980 1.00 23.54 687 GLU F CA 1
ATOM 32357 C C . GLU F 1 368 ? 19.504 185.015 154.134 1.00 21.87 687 GLU F C 1
ATOM 32358 O O . GLU F 1 368 ? 19.078 184.626 155.215 1.00 16.92 687 GLU F O 1
ATOM 32370 N N . ALA F 1 369 ? 18.776 185.020 153.021 1.00 24.47 688 ALA F N 1
ATOM 32371 C CA . ALA F 1 369 ? 17.412 184.510 152.970 1.00 19.57 688 ALA F CA 1
ATOM 32372 C C . ALA F 1 369 ? 17.183 183.946 151.572 1.00 20.29 688 ALA F C 1
ATOM 32373 O O . ALA F 1 369 ? 17.808 184.384 150.612 1.00 22.25 688 ALA F O 1
ATOM 32380 N N . PHE F 1 370 ? 16.317 182.951 151.475 1.00 21.79 689 PHE F N 1
ATOM 32381 C CA . PHE F 1 370 ? 15.981 182.372 150.191 1.00 20.88 689 PHE F CA 1
ATOM 32382 C C . PHE F 1 370 ? 14.473 182.198 150.111 1.00 22.78 689 PHE F C 1
ATOM 32383 O O . PHE F 1 370 ? 13.754 182.227 151.111 1.00 20.64 689 PHE F O 1
ATOM 32400 N N . GLY F 1 371 ? 13.995 182.083 148.884 1.00 19.20 690 GLY F N 1
ATOM 32401 C CA . GLY F 1 371 ? 12.569 181.980 148.660 1.00 16.23 690 GLY F CA 1
ATOM 32402 C C . GLY F 1 371 ? 12.277 181.888 147.179 1.00 24.18 690 GLY F C 1
ATOM 32403 O O . GLY F 1 371 ? 13.164 181.586 146.370 1.00 20.50 690 GLY F O 1
ATOM 32407 N N . ARG F 1 372 ? 11.018 182.162 146.835 1.00 24.62 691 ARG F N 1
ATOM 32408 C CA . ARG F 1 372 ? 10.602 182.135 145.447 1.00 24.88 691 ARG F CA 1
ATOM 32409 C C . ARG F 1 372 ? 9.377 182.989 145.232 1.00 32.39 691 ARG F C 1
ATOM 32410 O O . ARG F 1 372 ? 8.866 183.634 146.161 1.00 25.88 691 ARG F O 1
#